Protein 9IFJ (pdb70)

Radius of gyration: 54.75 Å; Cα contacts (8 Å, |Δi|>4): 4840; chains: 4; bounding box: 85×101×177 Å

Foldseek 3Di:
DDFAEWAEEEEAQELQRVLLLVCLCPVQNTFYEYEWAALAAAPPVGATRHGCCLGQRVQLLVLLLVLLCVLLVVLLVVLVPDDDDPVPDAFDVQVSLVVSRVVSVVVSVVSVVCQVPGPNYHYDHAHWADQELFWIWGFHHLPPPGHTDHIYGYSFYEYEHAWAADQDPAAASVQAAASSCVSPPNAQWLEEEEEAQAQVSQSVLSSSLRNHPPNGAYEYEYQAAWGHPPAAPVQRVLLVVLSVVSGYHYHYNWDFRYWDADPVGWIWTAIPVRDIDTTRHYYYRHDIAADDVSRPCVSYPQDADPSGAGDADQLQATPSGRYGYAACSRVDDHDSVRSSVSSNQNSCVPRVVPHDGDDPAQDWDKRVHVFIKIKTFDHQLVVLQVAQKKFKWKDWAQDPSCVSSVSRSFIWIWMWMARVVVQFTGMIMITGHCNNVLCPVVSVCNVVRHGLVVLQVDDADPPDPSNSSNPTDDGCWMRGNSRTGRDDD/DEEFAEEEEAQELQRVLLQQCLCPVQVTQYEYEWAALFAAPPVGATRHGCCLGLRVQLLVLLLVLLCVLLVVLLVVLVPDDDDPVPDARDVQVSLVVSRVRSRVVSVVSVVVQVPTPNYHYDHAHWADQELFWIWGAHYLPPPGHTDDIYGYLFYEYEHAWAADFDPAAASVQAAASSCVSPPNAQWQEEEEEAQAQVSQSVLSSSLRNHDPPGAYEYEHQADWGHPQAAPVVRVLLQVLSVVSHHHYHYNWDWRYWDADPVGWIWTAIPVRDIDTTRHYYYRHDIAADCDSHPCVSYVQDADPRQAGDADQLQDTPRPNYGYAECSNVDDHDSVRSSVSSNQNSCCPSNDDHDGDDPAQDWDKRVHVFIKIKTFHHQLVVLQVAQKKFKWKDWAQDPSCVSSVSRSFIKIWMWMARVVVQFTGMIMITGPCNNVLCPVVSVCNVVRHGLQNLLVDDADPPDPSNVSNPTDDTQWMRGNSRTGRDDD/DEWAEEEEFQELQRVLLQVCCCPVPVTQYEYEWAALFAAPPVGATRHGCCLGQRVQLLVLLLVLLCVLLVVLLVVLVPDDDDPVPDARDVQVSLVVSRVVSRVVSVVVVVVQVVGPSYHYDHAHWADQEQFWIWGFHHLPPPGHTDDIYGYLFYEYEHAWAADFDPAAPSVLAAASSCVSPDNAQWQEEEEEAQAQVSQSVLSSSLRNHDPPGAYEYEYQADWGHPQAAPVVRVLLVVLSVVSGHHYHYNWDFRYWDADPVQWIWTAIPVRDIDITNHYYYHHDIAADCPSHPCVSYVQDADPSGAGDADQLQQTPRPSYGYAENSRVDDRDSVRSSVSSNQNSCQPSHDDHDGDDPAQDWDKRVHVFIKIKTFHHQLVVLQVAQKKFKWKDWAQDPSCVSSVSRSFIWIWMWMARVVVQFTGMIMITGPCNNVLCVCVSVCNVVRDGLQNLLVDDADPPDPSNVSNPTDDTCWMRGNSRTGRDDD/DDDDAAEWQEEEEAQELQRVLLLVCCCPVQPTQYEYEWAALAAAPPVGATRHGCCLGQRVQLLVLLLVLLCVLLVVLLVVLVPDDDDPVPDAADVQVSLVVSRVRSRVVSVVVVVVQVPGPSYHYDHAHWADLELQWIWGFHYLPPPGDTPGIYGYSFYEYEHAWAADQDPAAASVLAAASSCVSPPNAQWQEEEEEAQALVSQSVLSSSLRNHPPNGAYEYEHQADWGHPPAAPVVRVLLVLLSVVSGHHYHYNWAWRYWDADPVRWIWTAIPVRDIDTTRHYYYRHDIAADCPSRPCVSYDQDADPRQAGDADQLQDTPRPSYGYAECSRVDDHDSVRSSVSSNQNSCCPSNPDHDGDDPAQDWDKRVHVFIKIKTFHHQLVVLQVAQKKFKWKDKAQDPSCVSSVSRSQIWIWMWMARVVVQFTGMIIITGHCNNVLCPVVSVCNVVRHGLCNLLVDQADPPDPSNVSNPTDDTCWMRGNNDIGRD

Structure (mmCIF, N/CA/C/O backbone):
data_9IFJ
#
_entry.id   9IFJ
#
_cell.length_a   102.234
_cell.length_b   63.906
_cell.length_c   170.532
_cell.angle_alpha   90.000
_cell.angle_beta   97.670
_cell.angle_gamma   90.000
#
_symmetry.space_group_name_H-M   'P 1 21 1'
#
loop_
_entity.id
_entity.type
_entity.pdbx_description
1 polymer 'Trypanothione reductase'
2 non-polymer 'FLAVIN-ADENINE DINUCLEOTIDE'
3 non-polymer IMIDAZOLE
4 non-polymer DI(HYDROXYETHYL)ETHER
5 non-polymer 1-[(1S,4S)-1,2,3,4-tetrahydro-1,4-(epiminomethano)naphthalen-10-yl]ethan-1-one
6 non-polymer 'BROMIDE ION'
7 water water
#
loop_
_atom_site.group_PDB
_atom_site.id
_atom_site.type_symbol
_atom_site.label_atom_id
_atom_site.label_alt_id
_atom_site.label_comp_id
_atom_site.label_asym_id
_atom_site.label_entity_id
_atom_site.label_seq_id
_atom_site.pdbx_PDB_ins_code
_atom_site.Cartn_x
_atom_site.Cartn_y
_atom_site.Cartn_z
_atom_site.occupancy
_atom_site.B_iso_or_equiv
_atom_site.auth_seq_id
_atom_site.auth_comp_id
_atom_site.auth_asym_id
_atom_site.auth_atom_id
_atom_site.pdbx_PDB_model_num
ATOM 1 N N . HIS A 1 3 ? -5.09489 -40.86882 37.18704 1.000 43.51631 0 HIS A N 1
ATOM 2 C CA . HIS A 1 3 ? -5.97530 -40.50504 38.30588 1.000 34.20193 0 HIS A CA 1
ATOM 3 C C . HIS A 1 3 ? -7.42921 -40.83238 37.97616 1.000 33.93849 0 HIS A C 1
ATOM 4 O O . HIS A 1 3 ? -7.91550 -40.48487 36.89713 1.000 34.62430 0 HIS A O 1
ATOM 11 N N . MET A 1 4 ? -8.12920 -41.49930 38.89553 1.000 32.94534 1 MET A N 1
ATOM 12 C CA . MET A 1 4 ? -9.45940 -42.03047 38.62721 1.000 28.16308 1 MET A CA 1
ATOM 13 C C . MET A 1 4 ? -10.53802 -41.21194 39.33254 1.000 27.63563 1 MET A C 1
ATOM 14 O O . MET A 1 4 ? -10.31830 -40.66079 40.41966 1.000 29.84604 1 MET A O 1
ATOM 19 N N . SER A 1 5 ? -11.71776 -41.14798 38.71266 1.000 25.42248 2 SER A N 1
ATOM 20 C CA . SER A 1 5 ? -1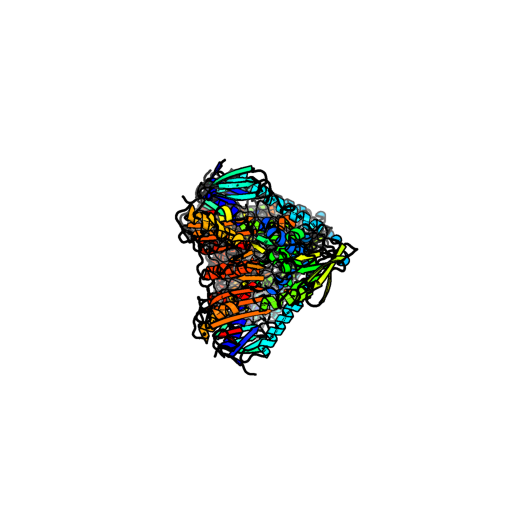2.85231 -40.54698 39.39018 1.000 24.96600 2 SER A CA 1
ATOM 21 C C . SER A 1 5 ? -13.21520 -41.37053 40.62735 1.000 26.62514 2 SER A C 1
ATOM 22 O O . SER A 1 5 ? -12.82275 -42.53054 40.78199 1.000 29.17411 2 SER A O 1
ATOM 25 N N . LYS A 1 6 ? -13.95759 -40.74140 41.52636 1.000 26.11841 3 LYS A N 1
ATOM 26 C CA . LYS A 1 6 ? -14.43675 -41.35602 42.75317 1.000 25.07252 3 LYS A CA 1
ATOM 27 C C . LYS A 1 6 ? -15.95499 -41.45162 42.68437 1.000 25.28142 3 LYS A C 1
ATOM 28 O O . LYS A 1 6 ? -16.59902 -40.60015 42.06890 1.000 25.63285 3 LYS A O 1
ATOM 34 N N . ALA A 1 7 ? -16.53762 -42.48068 43.31382 1.000 23.14761 4 ALA A N 1
ATOM 35 C CA . ALA A 1 7 ? -17.97658 -42.71801 43.20252 1.000 20.61594 4 ALA A CA 1
ATOM 36 C C . ALA A 1 7 ? -18.65488 -42.67042 44.56475 1.000 24.31908 4 ALA A C 1
ATOM 37 O O . ALA A 1 7 ? -18.10161 -43.15531 45.56178 1.000 24.76560 4 ALA A O 1
ATOM 39 N N . PHE A 1 8 ? -19.88402 -42.14388 44.58567 1.000 23.34145 5 PHE A N 1
ATOM 40 C CA . PHE A 1 8 ? -20.61745 -41.89808 45.83150 1.000 22.20201 5 PHE A CA 1
ATOM 41 C C . PHE A 1 8 ? -22.10009 -42.19977 45.64792 1.000 21.04154 5 PHE A C 1
ATOM 42 O O . PHE A 1 8 ? -22.63170 -42.17691 44.53467 1.000 24.91059 5 PHE A O 1
ATOM 50 N N . ASP A 1 9 ? -22.77405 -42.47010 46.77528 1.000 21.83954 6 ASP A N 1
ATOM 51 C CA . ASP A 1 9 ? -24.23025 -42.52185 46.76938 1.000 23.18725 6 ASP A CA 1
ATOM 52 C C . ASP A 1 9 ? -24.82134 -41.13261 46.57266 1.000 23.40610 6 ASP A C 1
ATOM 53 O O . ASP A 1 9 ? -25.79302 -40.95673 45.82493 1.000 21.85570 6 ASP A O 1
ATOM 58 N N . LEU A 1 10 ? -24.22367 -40.13016 47.20898 1.000 22.18173 7 LEU A N 1
ATOM 59 C CA . LEU A 1 10 ? -24.74316 -38.76707 47.20682 1.000 20.14441 7 LEU A CA 1
ATOM 60 C C . LEU A 1 10 ? -23.59210 -37.78621 47.04503 1.000 20.12414 7 LEU A C 1
ATOM 61 O O . LEU A 1 10 ? -22.59322 -37.88127 47.75936 1.000 23.92366 7 LEU A O 1
ATOM 66 N N . VAL A 1 11 ? -23.72726 -36.84262 46.12116 1.000 19.35212 8 VAL A N 1
ATOM 67 C CA . VAL A 1 11 ? -22.79322 -35.72572 46.00104 1.000 21.41785 8 VAL A CA 1
ATOM 68 C C . VAL A 1 11 ? -23.55837 -34.44917 46.31662 1.000 19.71692 8 VAL A C 1
ATOM 69 O O . VAL A 1 11 ? -24.60596 -34.18691 45.71557 1.000 21.38213 8 VAL A O 1
ATOM 73 N N . VAL A 1 12 ? -23.02967 -33.65746 47.24682 1.000 20.93878 9 VAL A N 1
ATOM 74 C CA . VAL A 1 12 ? -23.64691 -32.40007 47.68344 1.000 18.94938 9 VAL A CA 1
ATOM 75 C C . VAL A 1 12 ? -22.79867 -31.24335 47.15157 1.000 18.29449 9 VAL A C 1
ATOM 76 O O . VAL A 1 12 ? -21.60413 -31.16230 47.45695 1.000 22.82026 9 VAL A O 1
ATOM 80 N N . ILE A 1 13 ? -23.39765 -30.33406 46.38373 1.000 18.63864 10 ILE A N 1
ATOM 81 C CA . ILE A 1 13 ? -22.69550 -29.13573 45.92338 1.000 18.77340 10 ILE A CA 1
ATOM 82 C C . ILE A 1 13 ? -23.08150 -27.98649 46.85920 1.000 18.96106 10 ILE A C 1
ATOM 83 O O . ILE A 1 13 ? -24.21330 -27.49052 46.82963 1.000 20.36012 10 ILE A O 1
ATOM 88 N N . GLY A 1 14 ? -22.13641 -27.57685 47.70599 1.000 19.05016 11 GLY A N 1
ATOM 89 C CA . GLY A 1 14 ? -22.34611 -26.54028 48.71109 1.000 23.29947 11 GLY A CA 1
ATOM 90 C C . GLY A 1 14 ? -22.29260 -27.09607 50.11752 1.000 18.76501 11 GLY A C 1
ATOM 91 O O . GLY A 1 14 ? -23.19085 -27.83897 50.53013 1.000 19.69277 11 GLY A O 1
ATOM 92 N N . ALA A 1 15 ? -21.24294 -26.75948 50.87403 1.000 19.85897 12 ALA A N 1
ATOM 93 C CA . ALA A 1 15 ? -21.05676 -27.30500 52.21499 1.000 21.03532 12 ALA A CA 1
ATOM 94 C C . ALA A 1 15 ? -21.58512 -26.32683 53.26008 1.000 21.37993 12 ALA A C 1
ATOM 95 O O . ALA A 1 15 ? -20.86544 -25.88971 54.16528 1.000 22.47701 12 ALA A O 1
ATOM 97 N N . GLY A 1 16 ? -22.85820 -25.96455 53.09550 1.000 19.55567 13 GLY A N 1
ATOM 98 C CA . GLY A 1 16 ? -23.51042 -24.95781 53.90200 1.000 21.08943 13 GLY A CA 1
ATOM 99 C C . GLY A 1 16 ? -24.52881 -25.54649 54.85732 1.000 18.34236 13 GLY A C 1
ATOM 100 O O . GLY A 1 16 ? -24.49208 -26.72962 55.21005 1.000 20.40495 13 GLY A O 1
ATOM 101 N N . SER A 1 17 ? -25.44504 -24.68946 55.31924 1.000 19.91681 14 SER A N 1
ATOM 102 C CA . SER A 1 17 ? -26.38623 -25.10999 56.35354 1.000 21.05501 14 SER A CA 1
ATOM 103 C C . SER A 1 17 ? -27.14869 -26.37125 55.94519 1.000 22.07050 14 SER A C 1
ATOM 104 O O . SER A 1 17 ? -27.17521 -27.36402 56.68160 1.000 23.48720 14 SER A O 1
ATOM 107 N N . GLY A 1 18 ? -27.78367 -26.34128 54.77654 1.000 19.63763 15 GLY A N 1
ATOM 108 C CA . GLY A 1 18 ? -28.53076 -27.50805 54.32875 1.000 21.92784 15 GLY A CA 1
ATOM 109 C C . GLY A 1 18 ? -27.64768 -28.65542 53.87285 1.000 18.84424 15 GLY A C 1
ATOM 110 O O . GLY A 1 18 ? -27.92135 -29.82319 54.18276 1.000 21.04036 15 GLY A O 1
ATOM 111 N N . GLY A 1 19 ? -26.60696 -28.34592 53.09555 1.000 17.87037 16 GLY A N 1
ATOM 112 C CA . GLY A 1 19 ? -25.77688 -29.39842 52.51897 1.000 20.87237 16 GLY A CA 1
ATOM 113 C C . GLY A 1 19 ? -25.03702 -30.22666 53.55868 1.000 21.21256 16 GLY A C 1
ATOM 114 O O . GLY A 1 19 ? -24.90237 -31.44527 53.40871 1.000 21.83294 16 GLY A O 1
ATOM 115 N N . LEU A 1 20 ? -24.53890 -29.58000 54.62350 1.000 23.53210 17 LEU A N 1
ATOM 116 C CA . LEU A 1 20 ? -23.85030 -30.33434 55.67015 1.000 22.85622 17 LEU A CA 1
ATOM 117 C C . LEU A 1 20 ? -24.81706 -31.19383 56.47699 1.000 23.23795 17 LEU A C 1
ATOM 118 O O . LEU A 1 20 ? -24.47181 -32.32309 56.85035 1.000 25.64585 17 LEU A O 1
ATOM 123 N N . GLU A 1 21 ? -26.02816 -30.69623 56.76841 1.000 20.18067 18 GLU A N 1
ATOM 124 C CA . GLU A 1 21 ? -26.99754 -31.54957 57.46101 1.000 22.50805 18 GLU A CA 1
ATOM 125 C C . GLU A 1 21 ? -27.29314 -32.79429 56.62895 1.000 25.42992 18 GLU A C 1
ATOM 126 O O . GLU A 1 21 ? -27.20974 -33.92921 57.12320 1.000 23.94884 18 GLU A O 1
ATOM 132 N N . ALA A 1 22 ? -27.60419 -32.60069 55.34303 1.000 24.96464 19 ALA A N 1
ATOM 133 C CA . ALA A 1 22 ? -27.90180 -33.73916 54.47655 1.000 28.00574 19 ALA A CA 1
ATOM 134 C C . ALA A 1 22 ? -26.72662 -34.71186 54.40877 1.000 25.87203 19 ALA A C 1
ATOM 135 O O . ALA A 1 22 ? -26.90671 -35.92976 54.56989 1.000 25.01887 19 ALA A O 1
ATOM 137 N N . GLY A 1 23 ? -25.50871 -34.19233 54.20208 1.000 23.88506 20 GLY A N 1
ATOM 138 C CA . GLY A 1 23 ? -24.36035 -35.07448 54.04443 1.000 26.10628 20 GLY A CA 1
ATOM 139 C C . GLY A 1 23 ? -24.00812 -35.81942 55.32207 1.000 28.21141 20 GLY A C 1
ATOM 140 O O . GLY A 1 23 ? -23.75233 -37.03168 55.30514 1.000 25.10443 20 GLY A O 1
ATOM 141 N N . TRP A 1 24 ? -23.98351 -35.11006 56.45121 1.000 22.76475 21 TRP A N 1
ATOM 142 C CA . TRP A 1 24 ? -23.69683 -35.78260 57.71344 1.000 25.73380 21 TRP A CA 1
ATOM 143 C C . TRP A 1 24 ? -24.74206 -36.85165 58.02105 1.000 27.77240 21 TRP A C 1
ATOM 144 O O . TRP A 1 24 ? -24.39673 -37.96568 58.44138 1.000 28.13985 21 TRP A O 1
ATOM 155 N N . ASN A 1 25 ? -26.02546 -36.54183 57.81147 1.000 25.83457 22 ASN A N 1
ATOM 156 C CA . ASN A 1 25 ? -27.05386 -37.51249 58.16162 1.000 27.71681 22 ASN A CA 1
ATOM 157 C C . ASN A 1 25 ? -26.97891 -38.72938 57.24324 1.000 27.15615 22 ASN A C 1
ATOM 158 O O . ASN A 1 25 ? -27.09372 -39.87265 57.70789 1.000 25.44842 22 ASN A O 1
ATOM 163 N N . ALA A 1 26 ? -26.76215 -38.51024 55.93980 1.000 24.92947 23 ALA A N 1
ATOM 164 C CA . ALA A 1 26 ? -26.67753 -39.64954 55.01884 1.000 25.48663 23 ALA A CA 1
ATOM 165 C C . ALA A 1 26 ? -25.53732 -40.59088 55.39997 1.000 23.82711 23 ALA A C 1
ATOM 166 O O . ALA A 1 26 ? -25.69721 -41.81982 55.34760 1.000 28.12257 23 ALA A O 1
ATOM 168 N N . ALA A 1 27 ? -24.38100 -40.04467 55.79630 1.000 25.99968 24 ALA A N 1
ATOM 169 C CA . ALA A 1 27 ? -23.22124 -40.88609 56.09564 1.000 27.63472 24 ALA A CA 1
ATOM 170 C C . ALA A 1 27 ? -23.33191 -41.54817 57.46511 1.000 29.72729 24 ALA A C 1
ATOM 171 O O . ALA A 1 27 ? -23.03413 -42.74109 57.60661 1.000 30.65544 24 ALA A O 1
ATOM 173 N N . THR A 1 28 ? -23.73612 -40.79450 58.48829 1.000 27.44733 25 THR A N 1
ATOM 174 C CA . THR A 1 28 ? -23.69495 -41.31771 59.85214 1.000 29.78044 25 THR A CA 1
ATOM 175 C C . THR A 1 28 ? -24.97575 -42.04575 60.25878 1.000 27.98417 25 THR A C 1
ATOM 176 O O . THR A 1 28 ? -24.91038 -43.00238 61.04156 1.000 33.79943 25 THR A O 1
ATOM 180 N N . LEU A 1 29 ? -26.13658 -41.64863 59.74587 1.000 28.50730 26 LEU A N 1
ATOM 181 C CA . LEU A 1 29 ? -27.37186 -42.34991 60.08237 1.000 28.69886 26 LEU A CA 1
ATOM 182 C C . LEU A 1 29 ? -27.65055 -43.54560 59.17145 1.000 34.23738 26 LEU A C 1
ATOM 183 O O . LEU A 1 29 ? -28.20981 -44.54651 59.63482 1.000 31.75585 26 LEU A O 1
ATOM 188 N N . TYR A 1 30 ? -27.31116 -43.46908 57.87859 1.000 28.81532 27 TYR A N 1
ATOM 189 C CA . TYR A 1 30 ? -27.74935 -44.48845 56.92324 1.000 26.55563 27 TYR A CA 1
ATOM 190 C C . TYR A 1 30 ? -26.60007 -45.18065 56.19915 1.000 32.12153 27 TYR A C 1
ATOM 191 O O . TYR A 1 30 ? -26.85306 -45.98633 55.29112 1.000 31.45270 27 TYR A O 1
ATOM 200 N N . GLY A 1 31 ? -25.35659 -44.92929 56.60254 1.000 26.26091 28 GLY A N 1
ATOM 201 C CA . GLY A 1 31 ? -24.21796 -45.63643 56.04728 1.000 29.87625 28 GLY A CA 1
ATOM 202 C C . GLY A 1 31 ? -23.93225 -45.37088 54.58251 1.000 32.60391 28 GLY A C 1
ATOM 203 O O . GLY A 1 31 ? -23.34508 -46.22431 53.91395 1.000 33.73002 28 GLY A O 1
ATOM 204 N N . LYS A 1 32 ? -24.33540 -44.21986 54.04921 1.000 30.49880 29 LYS A N 1
ATOM 205 C CA . LYS A 1 32 ? -24.07190 -43.95453 52.63752 1.000 27.75301 29 LYS A CA 1
ATOM 206 C C . LYS A 1 32 ? -22.71492 -43.28709 52.44904 1.000 30.08807 29 LYS A C 1
ATOM 207 O O . LYS A 1 32 ? -22.12592 -42.72157 53.37810 1.000 27.22222 29 LYS A O 1
ATOM 213 N N . ARG A 1 33 ? -22.20774 -43.38365 51.22090 1.000 25.88864 30 ARG A N 1
ATOM 214 C CA . ARG A 1 33 ? -20.95612 -42.74368 50.84280 1.000 25.16447 30 ARG A CA 1
ATOM 215 C C . ARG A 1 33 ? -21.28771 -41.37915 50.25848 1.000 23.48574 30 ARG A C 1
ATOM 216 O O . ARG A 1 33 ? -22.05576 -41.29036 49.29318 1.000 22.78585 30 ARG A O 1
ATOM 224 N N . VAL A 1 34 ? -20.69669 -40.32612 50.83078 1.000 22.52898 31 VAL A N 1
ATOM 225 C CA . VAL A 1 34 ? -21.08068 -38.94808 50.53930 1.000 21.70509 31 VAL A CA 1
ATOM 226 C C . VAL A 1 34 ? -19.83979 -38.13163 50.20157 1.000 22.24247 31 VAL A C 1
ATOM 227 O O . VAL A 1 34 ? -18.79782 -38.25212 50.86531 1.000 23.12259 31 VAL A O 1
ATOM 231 N N . ALA A 1 35 ? -19.96699 -37.26256 49.19953 1.000 21.43856 32 ALA A N 1
ATOM 232 C CA . ALA A 1 35 ? -18.97633 -36.22293 48.92715 1.000 19.25949 32 ALA A CA 1
ATOM 233 C C . ALA A 1 35 ? -19.66037 -34.86346 49.03638 1.000 20.98483 32 ALA A C 1
ATOM 234 O O .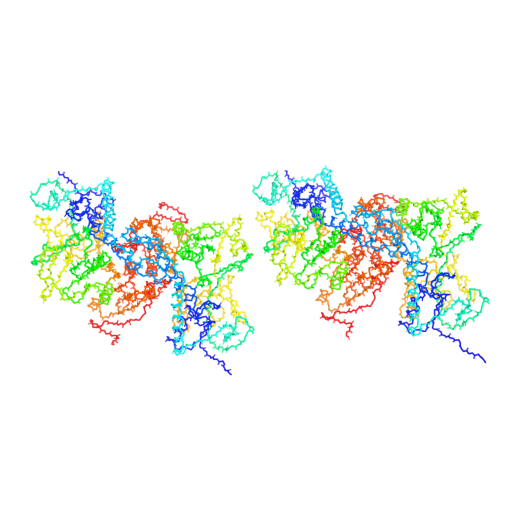 ALA A 1 35 ? -20.80796 -34.70732 48.61059 1.000 23.68119 32 ALA A O 1
ATOM 236 N N . VAL A 1 36 ? -18.94776 -33.87553 49.58304 1.000 21.49131 33 VAL A N 1
ATOM 237 C CA . VAL A 1 36 ? -19.44737 -32.50637 49.66528 1.000 19.85722 33 VAL A CA 1
ATOM 238 C C . VAL A 1 36 ? -18.38828 -31.58801 49.06534 1.000 20.70107 33 VAL A C 1
ATOM 239 O O . VAL A 1 36 ? -17.19590 -31.75207 49.34860 1.000 23.69621 33 VAL A O 1
ATOM 243 N N . VAL A 1 37 ? -18.83194 -30.62409 48.24788 1.000 19.89638 34 VAL A N 1
ATOM 244 C CA . VAL A 1 37 ? -17.97805 -29.69908 47.49823 1.000 21.37449 34 VAL A CA 1
ATOM 245 C C . VAL A 1 37 ? -18.20244 -28.28100 48.02540 1.000 21.31691 34 VAL A C 1
ATOM 246 O O . VAL A 1 37 ? -19.35121 -27.84584 48.16759 1.000 21.19564 34 VAL A O 1
ATOM 250 N N . ASP A 1 38 ? -17.11698 -27.54766 48.31040 1.000 21.87583 35 ASP A N 1
ATOM 251 C CA . ASP A 1 38 ? -17.22657 -26.09912 48.52760 1.000 20.93186 35 ASP A CA 1
ATOM 252 C C . ASP A 1 38 ? -15.95989 -25.42928 48.00350 1.000 20.75496 35 ASP A C 1
ATOM 253 O O . ASP A 1 38 ? -14.95624 -26.09013 47.73009 1.000 21.40407 35 ASP A O 1
ATOM 258 N N . VAL A 1 39 ? -16.01786 -24.09786 47.85262 1.000 21.68421 36 VAL A N 1
ATOM 259 C CA . VAL A 1 39 ? -15.00847 -23.36145 47.09559 1.000 19.64061 36 VAL A CA 1
ATOM 260 C C . VAL A 1 39 ? -13.85595 -22.85558 47.95353 1.000 21.74816 36 VAL A C 1
ATOM 261 O O . VAL A 1 39 ? -12.83599 -22.40732 47.40727 1.000 24.09561 36 VAL A O 1
ATOM 265 N N . GLN A 1 40 ? -13.97549 -22.91902 49.27715 1.000 22.09510 37 GLN A N 1
ATOM 266 C CA . GLN A 1 40 ? -13.00142 -22.30104 50.16645 1.000 25.00509 37 GLN A CA 1
ATOM 267 C C . GLN A 1 40 ? -13.10036 -23.01856 51.50348 1.000 22.00658 37 GLN A C 1
ATOM 268 O O . GLN A 1 40 ? -14.18061 -23.47523 51.88104 1.000 23.21160 37 GLN A O 1
ATOM 274 N N . THR A 1 41 ? -11.95981 -23.17316 52.18815 1.000 23.91838 38 THR A N 1
ATOM 275 C CA . THR A 1 41 ? -11.96943 -23.93002 53.43828 1.000 22.67486 38 THR A CA 1
ATOM 276 C C . THR A 1 41 ? -12.16464 -23.06834 54.68738 1.000 27.89859 38 THR A C 1
ATOM 277 O O . THR A 1 41 ? -12.49351 -23.62523 55.74493 1.000 25.86316 38 THR A O 1
ATOM 281 N N . SER A 1 42 ? -11.96535 -21.74496 54.60682 1.000 23.97647 39 SER A N 1
ATOM 282 C CA . SER A 1 42 ? -12.27741 -20.85635 55.72571 1.000 22.60501 39 SER A CA 1
ATOM 283 C C . SER A 1 42 ? -12.83355 -19.52339 55.20591 1.000 21.01065 39 SER A C 1
ATOM 284 O O . SER A 1 42 ? -12.78107 -19.21790 54.00578 1.000 21.31903 39 SER A O 1
ATOM 287 N N . HIS A 1 43 ? -13.33708 -18.71012 56.14016 1.000 21.60197 40 HIS A N 1
ATOM 288 C CA . HIS A 1 43 ? -14.14398 -17.53073 55.81560 1.000 19.50979 40 HIS A CA 1
ATOM 289 C C . HIS A 1 43 ? -13.34167 -16.45057 55.09141 1.000 24.32631 40 HIS A C 1
ATOM 290 O O . HIS A 1 43 ? -12.12620 -16.31439 55.25783 1.000 24.28740 40 HIS A O 1
ATOM 297 N N . GLY A 1 44 ? -14.05914 -15.63397 54.31952 1.000 22.65571 41 GLY A N 1
ATOM 298 C CA . GLY A 1 44 ? -13.57152 -14.32662 53.92805 1.000 23.91200 41 GLY A CA 1
ATOM 299 C C . GLY A 1 44 ? -13.18332 -14.21450 52.46782 1.000 23.04113 41 GLY A C 1
ATOM 300 O O . GLY A 1 44 ? -13.44216 -15.10471 51.64916 1.000 23.76486 41 GLY A O 1
ATOM 301 N N . PRO A 1 45 ? -12.56285 -13.09679 52.10503 1.000 25.32478 42 PRO A N 1
ATOM 302 C CA . PRO A 1 45 ? -12.15795 -12.91837 50.71880 1.000 23.40065 42 PRO A CA 1
ATOM 303 C C . PRO A 1 45 ? -11.22936 -14.03791 50.28962 1.000 22.42347 42 PRO A C 1
ATOM 304 O O . PRO A 1 45 ? -10.41562 -14.53593 51.09004 1.000 24.71802 42 PRO A O 1
ATOM 308 N N . PRO A 1 46 ? -11.29470 -14.44591 49.01578 1.000 26.38026 43 PRO A N 1
ATOM 309 C CA . PRO A 1 46 ? -12.07110 -13.83084 47.92806 1.000 23.92684 43 PRO A CA 1
ATOM 310 C C . PRO A 1 46 ? -13.52192 -14.26042 47.78380 1.000 23.80426 43 PRO A C 1
ATOM 311 O O . PRO A 1 46 ? -14.30165 -13.53033 47.17345 1.000 23.81123 43 PRO A O 1
ATOM 315 N N . PHE A 1 47 ? -13.94240 -15.40738 48.31661 1.000 22.41429 44 PHE A N 1
ATOM 316 C CA . PHE A 1 47 ? -15.25768 -15.93575 47.99222 1.000 21.16215 44 PHE A CA 1
ATOM 317 C C . PHE A 1 47 ? -16.26508 -15.78855 49.13093 1.000 23.39746 44 PHE A C 1
ATOM 318 O O . PHE A 1 47 ? -17.43885 -16.11691 48.92092 1.000 23.19327 44 PHE A O 1
ATOM 326 N N . TYR A 1 48 ? -15.82011 -15.35064 50.32316 1.000 21.75294 45 TYR A N 1
ATOM 327 C CA . TYR A 1 48 ? -16.61825 -14.93944 51.49077 1.000 18.05935 45 TYR A CA 1
ATOM 328 C C . TYR A 1 48 ? -17.26919 -16.13427 52.18313 1.000 20.97635 45 TYR A C 1
ATOM 329 O O . TYR A 1 48 ? -16.89083 -16.49711 53.30933 1.000 20.50790 45 TYR A O 1
ATOM 338 N N . ALA A 1 49 ? -18.23683 -16.76779 51.52901 1.000 19.24365 46 ALA A N 1
ATOM 339 C CA . ALA A 1 49 ? -18.75436 -18.02129 52.05835 1.000 21.57661 46 ALA A CA 1
ATOM 340 C C . ALA A 1 49 ? -17.73983 -19.12815 51.79403 1.000 21.48392 46 ALA A C 1
ATOM 341 O O . ALA A 1 49 ? -16.84225 -18.98935 50.96050 1.000 24.16874 46 ALA A O 1
ATOM 343 N N . ALA A 1 50 ? -17.88358 -20.23026 52.51714 1.000 20.58054 47 ALA A N 1
ATOM 344 C CA . ALA A 1 50 ? -16.85931 -21.27120 52.54866 1.000 20.23598 47 ALA A CA 1
ATOM 345 C C . ALA A 1 50 ? -17.44189 -22.45955 53.29287 1.000 22.54661 47 ALA A C 1
ATOM 346 O O . ALA A 1 50 ? -18.58934 -22.42565 53.73419 1.000 22.05665 47 ALA A O 1
ATOM 348 N N . LEU A 1 51 ? -16.62885 -23.50463 53.45485 1.000 22.46473 48 LEU A N 1
ATOM 349 C CA . LEU A 1 51 ? -16.96668 -24.61681 54.33734 1.000 22.73060 48 LEU A CA 1
ATOM 350 C C . LEU A 1 51 ? -17.74057 -24.13662 55.56487 1.000 23.10502 48 LEU A C 1
ATOM 351 O O . LEU A 1 51 ? -17.26921 -23.27738 56.31970 1.000 23.25662 48 LEU A O 1
ATOM 356 N N . GLY A 1 52 ? -18.96233 -24.65581 55.75148 1.000 22.33365 49 GLY A N 1
ATOM 357 C CA . GLY A 1 52 ? -19.85096 -24.20258 56.80049 1.000 20.27973 49 GLY A CA 1
ATOM 358 C C . GLY A 1 52 ? -21.03295 -23.39071 56.29900 1.000 21.33381 49 GLY A C 1
ATOM 359 O O . GLY A 1 52 ? -22.11092 -23.42768 56.92040 1.000 24.35147 49 GLY A O 1
ATOM 360 N N . GLY A 1 53 ? -20.85898 -22.67384 55.19886 1.000 22.11592 50 GLY A N 1
ATOM 361 C CA . GLY A 1 53 ? -21.96421 -21.98741 54.52655 1.000 19.02912 50 GLY A CA 1
ATOM 362 C C . GLY A 1 53 ? -22.01868 -20.50036 54.82371 1.000 22.17867 50 GLY A C 1
ATOM 363 O O . GLY A 1 53 ? -21.15488 -19.91826 55.48019 1.000 19.90372 50 GLY A O 1
ATOM 364 N N . THR A 1 54 ? -23.07491 -19.86649 54.32438 1.000 20.03522 51 THR A N 1
ATOM 365 C CA . THR A 1 54 ? -23.19095 -18.41190 54.46513 1.000 20.56930 51 THR A CA 1
ATOM 366 C C . THR A 1 54 ? -23.45692 -18.00405 55.91786 1.000 18.52958 51 THR A C 1
ATOM 367 O O . THR A 1 54 ? -22.90041 -17.00891 56.40901 1.000 20.66988 51 THR A O 1
ATOM 371 N N . CYS A 1 55 ? -24.23968 -18.79278 56.64609 1.000 21.12689 52 CYS A N 1
ATOM 372 C CA . CYS A 1 55 ? -24.58235 -18.42972 58.01779 1.000 21.30063 52 CYS A CA 1
ATOM 373 C C . CYS A 1 55 ? -23.33777 -18.40395 58.89886 1.000 20.90249 52 CYS A C 1
ATOM 374 O O . CYS A 1 55 ? -23.10893 -17.44665 59.64442 1.000 22.34788 52 CYS A O 1
ATOM 377 N N . VAL A 1 56 ? -22.51325 -19.44646 58.79424 1.000 20.99139 53 VAL A N 1
ATOM 378 C CA . VAL A 1 56 ? -21.30361 -19.54650 59.60399 1.000 21.01616 53 VAL A CA 1
ATOM 379 C C . VAL A 1 56 ? -20.30732 -18.45041 59.24389 1.000 20.88745 53 VAL A C 1
ATOM 380 O O . VAL A 1 56 ? -19.69500 -17.82758 60.12751 1.000 20.80670 53 VAL A O 1
ATOM 384 N N . ASN A 1 57 ? -20.10344 -18.20897 57.94818 1.000 18.48120 54 ASN A N 1
ATOM 385 C CA . ASN A 1 57 ? -18.95848 -17.40620 57.52270 1.000 18.01036 54 ASN A CA 1
ATOM 386 C C . ASN A 1 57 ? -19.27102 -15.92593 57.38169 1.000 21.03748 54 ASN A C 1
ATOM 387 O O . ASN A 1 57 ? -18.48763 -15.08495 57.84010 1.000 20.85201 54 ASN A O 1
ATOM 392 N N . VAL A 1 58 ? -20.40073 -15.57017 56.77520 1.000 18.37915 55 VAL A N 1
ATOM 393 C CA . VAL A 1 58 ? -20.70464 -14.16465 56.51023 1.000 19.42566 55 VAL A CA 1
ATOM 394 C C . VAL A 1 58 ? -22.20749 -13.96082 56.67881 1.000 19.94591 55 VAL A C 1
ATOM 395 O O . VAL A 1 58 ? -22.86651 -13.36015 55.81673 1.000 23.17760 55 VAL A O 1
ATOM 399 N N . GLY A 1 59 ? -22.75836 -14.47632 57.78269 1.000 20.91351 56 GLY A N 1
ATOM 400 C CA . GLY A 1 59 ? -24.19892 -14.48419 57.99489 1.000 19.36286 56 GLY A CA 1
ATOM 401 C C . GLY A 1 59 ? -24.59999 -14.48485 59.46083 1.000 21.70349 56 GLY A C 1
ATOM 402 O O . GLY A 1 59 ? -24.04747 -13.70710 60.24895 1.000 21.22796 56 GLY A O 1
ATOM 403 N N . CYS A 1 60 ? -25.53130 -15.37483 59.84303 1.000 21.41349 57 CYS A N 1
ATOM 404 C CA . CYS A 1 60 ? -26.12091 -15.32738 61.18204 1.000 21.14133 57 CYS A CA 1
ATOM 405 C C . CYS A 1 60 ? -25.07308 -15.29557 62.28339 1.000 18.68167 57 CYS A C 1
ATOM 406 O O . CYS A 1 60 ? -25.22924 -14.55617 63.25950 1.000 19.97226 57 CYS A O 1
ATOM 409 N N . VAL A 1 61 ? -24.04201 -16.13197 62.18454 1.000 20.26647 58 VAL A N 1
ATOM 410 C CA . VAL A 1 61 ? -23.14235 -16.31464 63.32345 1.000 20.76429 58 VAL A CA 1
ATOM 411 C C . VAL A 1 61 ? -22.32587 -15.04779 63.56412 1.000 21.51118 58 VAL A C 1
ATOM 412 O O . VAL A 1 61 ? -22.34275 -14.50611 64.68750 1.000 21.86030 58 VAL A O 1
ATOM 416 N N . PRO A 1 62 ? -21.58078 -14.54445 62.58335 1.000 22.03355 59 PRO A N 1
ATOM 417 C CA . PRO A 1 62 ? -20.83032 -13.30714 62.84817 1.000 20.15927 59 PRO A CA 1
ATOM 418 C C . PRO A 1 62 ? -21.71464 -12.08956 63.06159 1.000 21.66718 59 PRO A C 1
ATOM 419 O O . PRO A 1 62 ? -21.37118 -11.22328 63.87655 1.000 21.59523 59 PRO A O 1
ATOM 423 N N . LYS A 1 63 ? -22.82948 -11.96116 62.34080 1.000 21.28490 60 LYS A N 1
ATOM 424 C CA . LYS A 1 63 ? -23.64257 -10.76647 62.54235 1.000 20.36549 60 LYS A CA 1
ATOM 425 C C . LYS A 1 63 ? -24.24654 -10.73673 63.94359 1.000 18.82906 60 LYS A C 1
ATOM 426 O O . LYS A 1 63 ? -24.36145 -9.66085 64.53826 1.000 20.17146 60 LYS A O 1
ATOM 432 N N . LYS A 1 64 ? -24.57734 -11.89626 64.52399 1.000 18.82691 61 LYS A N 1
ATOM 433 C CA . LYS A 1 64 ? -25.12494 -11.87956 65.87684 1.000 18.24160 61 LYS A CA 1
ATOM 434 C C . LYS A 1 64 ? -24.05561 -11.44062 66.88046 1.000 18.64024 61 LYS A C 1
ATOM 435 O O . LYS A 1 64 ? -24.35235 -10.70308 67.82864 1.000 21.50451 61 LYS A O 1
ATOM 441 N N . LEU A 1 65 ? -22.80648 -11.87560 66.67931 1.000 21.23246 62 LEU A N 1
ATOM 442 C CA . LEU A 1 65 ? -21.72777 -11.41804 67.55552 1.000 20.94405 62 LEU A CA 1
ATOM 443 C C . LEU A 1 65 ? -21.54700 -9.91006 67.45082 1.000 21.01152 62 LEU A C 1
ATOM 444 O O . LEU A 1 65 ? -21.30116 -9.22792 68.45909 1.000 21.29646 62 LEU A O 1
ATOM 449 N N . MET A 1 66 ? -21.69507 -9.37300 66.24145 1.000 18.78211 63 MET A N 1
ATOM 450 C CA . MET A 1 66 ? -21.51655 -7.94285 66.00919 1.000 17.88060 63 MET A CA 1
ATOM 451 C C . MET A 1 66 ? -22.71120 -7.13922 66.53886 1.000 22.81759 63 MET A C 1
ATOM 452 O O . MET A 1 66 ? -22.53185 -6.04589 67.08315 1.000 20.35243 63 MET A O 1
ATOM 457 N N . VAL A 1 67 ? -23.93214 -7.68025 66.44727 1.000 21.02166 64 VAL A N 1
ATOM 458 C CA . VAL A 1 67 ? -25.06999 -7.00580 67.08908 1.000 24.10831 64 VAL A CA 1
ATOM 459 C C . VAL A 1 67 ? -24.92115 -7.03066 68.61066 1.000 22.49829 64 VAL A C 1
ATOM 460 O O . VAL A 1 67 ? -25.22764 -6.04161 69.30357 1.000 20.66201 64 VAL A O 1
ATOM 464 N N . THR A 1 68 ? -24.43455 -8.14757 69.15964 1.000 18.99604 65 THR A N 1
ATOM 465 C CA . THR A 1 68 ? -24.17666 -8.19654 70.59910 1.000 24.87295 65 THR A CA 1
ATOM 466 C C . THR A 1 68 ? -23.16279 -7.13417 71.00951 1.000 23.20274 65 THR A C 1
ATOM 467 O O . THR A 1 68 ? -23.35484 -6.44274 72.02190 1.000 22.00387 65 THR A O 1
ATOM 471 N N . GLY A 1 69 ? -22.09496 -6.96647 70.21770 1.000 21.73940 66 GLY A N 1
ATOM 472 C CA . GLY A 1 69 ? -21.16281 -5.88079 70.48235 1.000 20.00958 66 GLY A CA 1
ATOM 473 C C . GLY A 1 69 ? -21.82929 -4.52032 70.43993 1.000 20.75055 66 GLY A C 1
ATOM 474 O O . GLY A 1 69 ? -21.60738 -3.67488 71.31212 1.000 21.34677 66 GLY A O 1
ATOM 475 N N . ALA A 1 70 ? -22.69480 -4.30245 69.44870 1.000 20.77654 67 ALA A N 1
ATOM 476 C CA . ALA A 1 70 ? -23.35297 -3.00060 69.32376 1.000 20.83424 67 ALA A CA 1
ATOM 477 C C . ALA A 1 70 ? -24.28634 -2.71949 70.48692 1.000 20.88577 67 ALA A C 1
ATOM 478 O O . ALA A 1 70 ? -24.45929 -1.55263 70.86552 1.000 22.01279 67 ALA A O 1
ATOM 480 N N . GLN A 1 71 ? -24.90243 -3.76316 71.05187 1.000 19.80368 68 GLN A N 1
ATOM 481 C CA . GLN A 1 71 ? -25.79397 -3.56308 72.18815 1.000 20.90806 68 GLN A CA 1
ATOM 482 C C . GLN A 1 71 ? -25.09141 -2.90114 73.37426 1.000 21.69284 68 GLN A C 1
ATOM 483 O O . GLN A 1 71 ? -25.77257 -2.27497 74.19389 1.000 27.15072 68 GLN A O 1
ATOM 489 N N . TYR A 1 72 ? -23.76649 -3.02919 73.50419 1.000 23.82390 69 TYR A N 1
ATOM 490 C CA . TYR A 1 72 ? -23.11331 -2.40616 74.65587 1.000 21.66731 69 TYR A CA 1
ATOM 491 C C . TYR A 1 72 ? -23.18473 -0.88628 74.63392 1.000 24.61353 69 TYR A C 1
ATOM 492 O O . TYR A 1 72 ? -23.08759 -0.26014 75.69769 1.000 23.95382 69 TYR A O 1
ATOM 501 N N . MET A 1 73 ? -23.36799 -0.26222 73.47181 1.000 24.76000 70 MET A N 1
ATOM 502 C CA . MET A 1 73 ? -23.59424 1.17690 73.49692 1.000 25.95032 70 MET A CA 1
ATOM 503 C C . MET A 1 73 ? -24.82701 1.51696 74.32724 1.000 25.55342 70 MET A C 1
ATOM 504 O O . MET A 1 73 ? -24.81066 2.46623 75.11931 1.000 24.77293 70 MET A O 1
ATOM 509 N N . ASP A 1 74 ? -25.90860 0.75022 74.14935 1.000 23.79778 71 ASP A N 1
ATOM 510 C CA . ASP A 1 74 ? -27.10171 0.93981 74.95576 1.000 21.77998 71 ASP A CA 1
ATOM 511 C C . ASP A 1 74 ? -26.86270 0.56633 76.41657 1.000 22.38956 71 ASP A C 1
ATOM 512 O O . ASP A 1 74 ? -27.27233 1.30887 77.31166 1.000 22.61697 71 ASP A O 1
ATOM 517 N N . HIS A 1 75 ? -26.19531 -0.56543 76.68758 1.000 20.82598 72 HIS A N 1
ATOM 518 C CA . HIS A 1 75 ? -25.98052 -0.97835 78.07718 1.000 22.32155 72 HIS A CA 1
ATOM 519 C C . HIS A 1 75 ? -25.18008 0.07047 78.83994 1.000 25.23295 72 HIS A C 1
ATOM 520 O O . HIS A 1 75 ? -25.49903 0.39860 79.99116 1.000 23.19095 72 HIS A O 1
ATOM 527 N N . LEU A 1 76 ? -24.11165 0.58918 78.22514 1.000 25.40219 73 LEU A N 1
ATOM 528 C CA . LEU A 1 76 ? -23.28868 1.58168 78.92317 1.000 25.03305 73 LEU A CA 1
ATOM 529 C C . LEU A 1 76 ? -24.10740 2.80962 79.29417 1.000 26.62252 73 LEU A C 1
ATOM 530 O O . LEU A 1 76 ? -24.00577 3.31811 80.41872 1.000 26.05573 73 LEU A O 1
ATOM 535 N N . ARG A 1 77 ? -24.91960 3.30806 78.36462 1.000 23.03542 74 ARG A N 1
ATOM 536 C CA . ARG A 1 77 ? -25.74505 4.47232 78.66193 1.000 25.08328 74 ARG A CA 1
ATOM 537 C C . ARG A 1 77 ? -26.82318 4.14369 79.69269 1.000 28.08333 74 ARG A C 1
ATOM 538 O O . ARG A 1 77 ? -27.07697 4.93250 80.61255 1.000 26.22438 74 ARG A O 1
ATOM 546 N N . GLU A 1 78 ? -27.48927 2.99674 79.53563 1.000 22.68532 75 GLU A N 1
ATOM 547 C CA . GLU A 1 78 ? -28.63863 2.65532 80.37181 1.000 22.75682 75 GLU A CA 1
ATOM 548 C C . GLU A 1 78 ? -28.23214 2.34107 81.80697 1.000 26.08635 75 GLU A C 1
ATOM 549 O O . GLU A 1 78 ? -29.05746 2.47558 82.72351 1.000 24.69697 75 GLU A O 1
ATOM 555 N N . SER A 1 79 ? -26.96398 1.98561 82.02263 1.000 22.34724 76 SER A N 1
ATOM 556 C CA . SER A 1 79 ? -26.47716 1.62502 83.34555 1.000 24.60091 76 SER A CA 1
ATOM 557 C C . SER A 1 79 ? -26.52773 2.79419 84.33001 1.000 26.83422 76 SER A C 1
ATOM 558 O O . SER A 1 79 ? -26.57450 2.56118 85.54037 1.000 25.27165 76 SER A O 1
ATOM 561 N N . ALA A 1 80 ? -26.54844 4.04018 83.84041 1.000 26.05449 77 ALA A N 1
ATOM 562 C CA . ALA A 1 80 ? -26.52495 5.18835 84.74649 1.000 24.59301 77 ALA A CA 1
ATOM 563 C C . ALA A 1 80 ? -27.82030 5.30488 85.54570 1.000 30.08856 77 ALA A C 1
ATOM 564 O O . ALA A 1 80 ? -27.79654 5.70624 86.71370 1.000 30.60584 77 ALA A O 1
ATOM 566 N N . GLY A 1 81 ? -28.96378 4.98828 84.93539 1.000 26.22642 78 GLY A N 1
ATOM 567 C CA . GLY A 1 81 ? -30.21813 5.03841 85.66618 1.000 28.40537 78 GLY A CA 1
ATOM 568 C C . GLY A 1 81 ? -30.24287 4.13199 86.87914 1.000 29.56383 78 GLY A C 1
ATOM 569 O O . GLY A 1 81 ? -30.95364 4.40572 87.84637 1.000 26.58278 78 GLY A O 1
ATOM 570 N N . PHE A 1 82 ? -29.46671 3.05084 86.85274 1.000 27.05965 79 PHE A N 1
ATOM 571 C CA . PHE A 1 82 ? -29.38524 2.11362 87.96271 1.000 24.72896 79 PHE A CA 1
ATOM 572 C C . PHE A 1 82 ? -28.20026 2.40252 88.87388 1.000 28.49805 79 PHE A C 1
ATOM 573 O O . PHE A 1 82 ? -27.85054 1.56550 89.70857 1.000 25.66591 79 PHE A O 1
ATOM 581 N N . GLY A 1 83 ? -27.56900 3.56180 88.72563 1.000 26.79147 80 GLY A N 1
ATOM 582 C CA . GLY A 1 83 ? -26.55100 3.99325 89.66413 1.000 25.24340 80 GLY A CA 1
ATOM 583 C C . GLY A 1 83 ? -25.12418 3.82822 89.20011 1.000 28.26748 80 GLY A C 1
ATOM 584 O O . GLY A 1 83 ? -24.19953 4.19884 89.93948 1.000 28.61526 80 GLY A O 1
ATOM 585 N N . TRP A 1 84 ? -24.89826 3.27785 88.01355 1.000 27.84020 81 TRP A N 1
ATOM 586 C CA . TRP A 1 84 ? -23.53210 3.05966 87.56823 1.000 26.53765 81 TRP A CA 1
ATOM 587 C C . TRP A 1 84 ? -22.92886 4.38405 87.09755 1.000 28.57364 81 TRP A C 1
ATOM 588 O O . TRP A 1 84 ? -23.54874 5.12641 86.32600 1.000 30.24303 81 TRP A O 1
ATOM 599 N N . GLU A 1 85 ? -21.75692 4.70759 87.63125 1.000 28.11786 82 GLU A N 1
ATOM 600 C CA . GLU A 1 85 ? -21.04374 5.93639 87.31598 1.000 32.82958 82 GLU A CA 1
ATOM 601 C C . GLU A 1 85 ? -19.68624 5.56418 86.73715 1.000 32.32021 82 GLU A C 1
ATOM 602 O O . GLU A 1 85 ? -19.02484 4.65263 87.24003 1.000 32.81702 82 GLU A O 1
ATOM 608 N N . PHE A 1 86 ? -19.27851 6.25400 85.67235 1.000 31.57508 83 PHE A N 1
ATOM 609 C CA . PHE A 1 86 ? -17.93210 6.10680 85.12814 1.000 31.11391 83 PHE A CA 1
ATOM 610 C C . PHE A 1 86 ? -17.67128 7.27108 84.18075 1.000 34.31932 83 PHE A C 1
ATOM 611 O O . PHE A 1 86 ? -18.57035 8.05942 83.87288 1.000 33.52664 83 PHE A O 1
ATOM 619 N N . ASP A 1 87 ? -16.41587 7.37842 83.74190 1.000 29.65293 84 ASP A N 1
ATOM 620 C CA . ASP A 1 87 ? -15.97083 8.48663 82.89866 1.000 35.58955 84 ASP A CA 1
ATOM 621 C C . ASP A 1 87 ? -16.52041 8.35022 81.48237 1.000 32.14611 84 ASP A C 1
ATOM 622 O O . ASP A 1 87 ? -15.88195 7.72743 80.63197 1.000 33.42613 84 ASP A O 1
ATOM 627 N N . GLY A 1 88 ? -17.69779 8.93356 81.21365 1.000 29.49746 85 GLY A N 1
ATOM 628 C CA . GLY A 1 88 ? -18.28749 8.81444 79.88911 1.000 36.29370 85 GLY A CA 1
ATOM 629 C C . GLY A 1 88 ? -17.38656 9.31093 78.77267 1.000 41.18039 85 GLY A C 1
ATOM 630 O O . GLY A 1 88 ? -17.42211 8.78316 77.65416 1.000 33.07283 85 GLY A O 1
ATOM 631 N N . SER A 1 89 ? -16.56708 10.32637 79.05155 1.000 35.45135 86 SER A N 1
ATOM 632 C CA . SER A 1 89 ? -15.70546 10.87899 78.01685 1.000 37.08359 86 SER A CA 1
ATOM 633 C C . SER A 1 89 ? -14.62624 9.89668 77.56968 1.000 35.55772 86 SER A C 1
ATOM 634 O O . SER A 1 89 ? -14.02619 10.09711 76.50804 1.000 37.58268 86 SER A O 1
ATOM 637 N N . SER A 1 90 ? -14.37446 8.83899 78.33882 1.000 34.65614 87 SER A N 1
ATOM 638 C CA . SER A 1 90 ? -13.32750 7.87338 78.02758 1.000 29.31553 87 SER A CA 1
ATOM 639 C C . SER A 1 90 ? -13.81347 6.72711 77.14385 1.000 33.24862 87 SER A C 1
ATOM 640 O O . SER A 1 90 ? -13.00012 5.88561 76.74606 1.000 32.63513 87 SER A O 1
ATOM 643 N N . VAL A 1 91 ? -15.10458 6.68038 76.81372 1.000 31.43209 88 VAL A N 1
ATOM 644 C CA . VAL A 1 91 ? -15.68096 5.50902 76.15275 1.000 30.27547 88 VAL A CA 1
ATOM 645 C C . VAL A 1 91 ? -15.27895 5.50468 74.68312 1.000 30.99212 88 VAL A C 1
ATOM 646 O O . VAL A 1 91 ? -15.45227 6.50446 73.97848 1.000 34.29577 88 VAL A O 1
ATOM 650 N N . LYS A 1 92 ? -14.75571 4.37468 74.20652 1.000 29.68203 89 LYS A N 1
ATOM 651 C CA . LYS A 1 92 ? -14.44922 4.22290 72.78898 1.000 28.82302 89 LYS A CA 1
ATOM 652 C C . LYS A 1 92 ? -14.85754 2.82984 72.32322 1.000 27.58713 89 LYS A C 1
ATOM 653 O O . LYS A 1 92 ? -14.71400 1.85215 73.06144 1.000 28.80249 89 LYS A O 1
ATOM 659 N N . ALA A 1 93 ? -15.37284 2.75099 71.10158 1.000 24.74298 90 ALA A N 1
ATOM 660 C CA . ALA A 1 93 ? -15.76586 1.47877 70.49250 1.000 24.89246 90 ALA A CA 1
ATOM 661 C C . ALA A 1 93 ? -14.69643 1.06369 69.48553 1.000 26.78656 90 ALA A C 1
ATOM 662 O O . ALA A 1 93 ? -14.55370 1.68481 68.42461 1.000 32.39141 90 ALA A O 1
ATOM 664 N N . ASN A 1 94 ? -13.94965 0.01022 69.80731 1.000 22.42423 91 ASN A N 1
ATOM 665 C CA . ASN A 1 94 ? -12.83724 -0.42315 68.96859 1.000 24.31519 91 ASN A CA 1
ATOM 666 C C . ASN A 1 94 ? -13.33101 -1.49086 67.99157 1.000 25.66874 91 ASN A C 1
ATOM 667 O O . ASN A 1 94 ? -13.42257 -2.67250 68.33232 1.000 25.47266 91 ASN A O 1
ATOM 672 N N . TRP A 1 95 ? -13.64466 -1.04447 66.77079 1.000 26.68455 92 TRP A N 1
ATOM 673 C CA . TRP A 1 95 ? -14.13479 -1.91865 65.70207 1.000 23.89542 92 TRP A CA 1
ATOM 674 C C . TRP A 1 95 ? -13.10868 -2.97533 65.29671 1.000 28.71394 92 TRP A C 1
ATOM 675 O O . TRP A 1 95 ? -13.47188 -4.11734 64.98469 1.000 23.31092 92 TRP A O 1
ATOM 686 N N . LYS A 1 96 ? -11.81730 -2.62043 65.27900 1.000 27.84133 93 LYS A N 1
ATOM 687 C CA . LYS A 1 96 ? -10.80511 -3.60156 64.89865 1.000 26.71151 93 LYS A CA 1
ATOM 688 C C . LYS A 1 96 ? -10.78987 -4.79111 65.85518 1.000 25.13553 93 LYS A C 1
ATOM 689 O O . LYS A 1 96 ? -10.61708 -5.94233 65.42285 1.000 26.38400 93 LYS A O 1
ATOM 695 N N . LYS A 1 97 ? -10.97894 -4.54083 67.15510 1.000 23.67418 94 LYS A N 1
ATOM 696 C CA . LYS A 1 97 ? -11.00939 -5.64767 68.11319 1.000 23.90882 94 LYS A CA 1
ATOM 697 C C . LYS A 1 97 ? -12.24963 -6.51475 67.92278 1.000 21.61849 94 LYS A C 1
ATOM 698 O O . LYS A 1 97 ? -12.16903 -7.74426 68.02074 1.000 24.35684 94 LYS A O 1
ATOM 704 N N . LEU A 1 98 ? -13.40645 -5.88873 67.66874 1.000 21.50965 95 LEU A N 1
ATOM 705 C CA . LEU A 1 98 ? -14.60860 -6.65721 67.35823 1.000 18.79744 95 LEU A CA 1
ATOM 706 C C . LEU A 1 98 ? -14.37679 -7.57634 66.16170 1.000 22.93011 95 LEU A C 1
ATOM 707 O O . LEU A 1 98 ? -14.67840 -8.77914 66.21428 1.000 23.02540 95 LEU A O 1
ATOM 712 N N . ILE A 1 99 ? -13.86112 -7.01849 65.06318 1.000 20.76150 96 ILE A N 1
ATOM 713 C CA . ILE A 1 99 ? -13.68273 -7.80147 63.84193 1.000 24.16926 96 ILE A CA 1
ATOM 714 C C . ILE A 1 99 ? -12.68198 -8.92339 64.06839 1.000 23.26752 96 ILE A C 1
ATOM 715 O O . ILE A 1 99 ? -12.87254 -10.04206 63.57833 1.000 23.05286 96 ILE A O 1
ATOM 720 N N . ALA A 1 100 ? -11.60406 -8.65590 64.82012 1.000 23.61857 97 ALA A N 1
ATOM 721 C CA . ALA A 1 100 ? -10.63444 -9.71657 65.09950 1.000 25.99965 97 ALA A CA 1
ATOM 722 C C . ALA A 1 100 ? -11.22370 -10.82652 65.96674 1.000 22.16390 97 ALA A C 1
ATOM 723 O O . ALA A 1 100 ? -10.88249 -12.00554 65.79431 1.000 23.67452 97 ALA A O 1
ATOM 725 N N . ALA A 1 101 ? -12.08596 -10.47566 66.92186 1.000 22.35746 98 ALA A N 1
ATOM 726 C CA . ALA A 1 101 ? -12.68633 -11.49605 67.77029 1.000 20.04067 98 ALA A CA 1
ATOM 727 C C . ALA A 1 101 ? -13.65169 -12.35402 66.96619 1.000 21.36803 98 ALA A C 1
ATOM 728 O O . ALA A 1 101 ? -13.67750 -13.58074 67.11017 1.000 22.85601 98 ALA A O 1
ATOM 730 N N . LYS A 1 102 ? -14.45367 -11.70417 66.11899 1.000 21.28763 99 LYS A N 1
ATOM 731 C CA . LYS A 1 102 ? -15.35819 -12.40467 65.20906 1.000 20.77113 99 LYS A CA 1
ATOM 732 C C . LYS A 1 102 ? -14.58105 -13.32198 64.26913 1.000 21.02279 99 LYS A C 1
ATOM 733 O O . LYS A 1 102 ? -14.97024 -14.47852 64.05416 1.000 20.30832 99 LYS A O 1
ATOM 739 N N . ASN A 1 103 ? -13.47645 -12.82933 63.69788 1.000 21.13548 100 ASN A N 1
ATOM 740 C CA . ASN A 1 103 ? -12.70699 -13.66239 62.77192 1.000 27.90615 100 ASN A CA 1
ATOM 741 C C . ASN A 1 103 ? -12.18753 -14.91987 63.45490 1.000 25.93361 100 ASN A C 1
ATOM 742 O O . ASN A 1 103 ? -12.23240 -16.01733 62.87674 1.000 25.39249 100 ASN A O 1
ATOM 747 N N . GLU A 1 104 ? -11.66917 -14.78543 64.68148 1.000 22.91555 101 GLU A N 1
ATOM 748 C CA . GLU A 1 104 ? -11.14266 -15.95742 65.37152 1.000 26.66987 101 GLU A CA 1
ATOM 749 C C . GLU A 1 104 ? -12.24880 -16.96099 65.67477 1.000 25.46478 101 GLU A C 1
ATOM 750 O O . GLU A 1 104 ? -12.05399 -18.17221 65.52387 1.000 26.75778 101 GLU A O 1
ATOM 756 N N . ALA A 1 105 ? -13.43226 -16.47461 66.06605 1.000 24.97573 102 ALA A N 1
ATOM 757 C CA . ALA A 1 105 ? -14.56748 -17.36534 66.31578 1.000 24.15421 102 ALA A CA 1
ATOM 758 C C . ALA A 1 105 ? -14.97248 -18.13410 65.05627 1.000 24.85896 102 ALA A C 1
ATOM 759 O O . ALA A 1 105 ? -15.19611 -19.35407 65.10656 1.000 25.54716 102 ALA A O 1
ATOM 761 N N . VAL A 1 106 ? -15.12397 -17.42910 63.92159 1.000 21.97162 103 VAL A N 1
ATOM 762 C CA . VAL A 1 106 ? -15.56955 -18.09551 62.70240 1.000 24.89181 103 VAL A CA 1
ATOM 763 C C . VAL A 1 106 ? -14.53474 -19.11404 62.25593 1.000 24.31592 103 VAL A C 1
ATOM 764 O O . VAL A 1 106 ? -14.87822 -20.24070 61.86282 1.000 21.62218 103 VAL A O 1
ATOM 768 N N . LEU A 1 107 ? -13.25437 -18.72921 62.30202 1.000 23.64513 104 LEU A N 1
ATOM 769 C CA . LEU A 1 107 ? -12.17895 -19.63275 61.89607 1.000 23.78799 104 LEU A CA 1
ATOM 770 C C . LEU A 1 107 ? -12.16456 -20.89784 62.74810 1.000 26.81367 104 LEU A C 1
ATOM 771 O O . LEU A 1 107 ? -11.87132 -21.98438 62.24367 1.000 25.70526 104 LEU A O 1
ATOM 776 N N . ASP A 1 108 ? -12.45799 -20.77506 64.04724 1.000 26.31510 105 ASP A N 1
ATOM 777 C CA . ASP A 1 108 ? -12.54815 -21.95981 64.89944 1.000 25.99887 105 ASP A CA 1
ATOM 778 C C . ASP A 1 108 ? -13.62622 -22.91915 64.40528 1.000 24.88572 105 ASP A C 1
ATOM 779 O O . ASP A 1 108 ? -13.43230 -24.14221 64.42551 1.000 26.69571 105 ASP A O 1
ATOM 784 N N . ILE A 1 109 ? -14.77120 -22.38273 63.96211 1.000 21.37579 106 ILE A N 1
ATOM 785 C CA . ILE A 1 109 ? -15.81672 -23.23559 63.39454 1.000 23.72781 106 ILE A CA 1
ATOM 786 C C . ILE A 1 109 ? -15.33930 -23.87381 62.09275 1.000 25.03976 106 ILE A C 1
ATOM 787 O O . ILE A 1 109 ? -15.54652 -25.07778 61.86114 1.000 23.85521 106 ILE A O 1
ATOM 792 N N . ASN A 1 110 ? -14.74837 -23.06378 61.19892 1.000 22.11096 107 ASN A N 1
ATOM 793 C CA . ASN A 1 110 ? -14.15491 -23.60437 59.97303 1.000 22.02528 107 ASN A CA 1
ATOM 794 C C . ASN A 1 110 ? -13.28974 -24.81903 60.27891 1.000 22.56432 107 ASN A C 1
ATOM 795 O O . ASN A 1 110 ? -13.40550 -25.86611 59.62941 1.000 26.19040 107 ASN A O 1
ATOM 800 N N . LYS A 1 111 ? -12.37823 -24.67923 61.24406 1.000 24.89631 108 LYS A N 1
ATOM 801 C CA . LYS A 1 111 ? -11.43028 -25.75213 61.51126 1.000 27.56530 108 LYS A CA 1
ATOM 802 C C . LYS A 1 111 ? -12.13256 -26.99403 62.03767 1.000 27.4358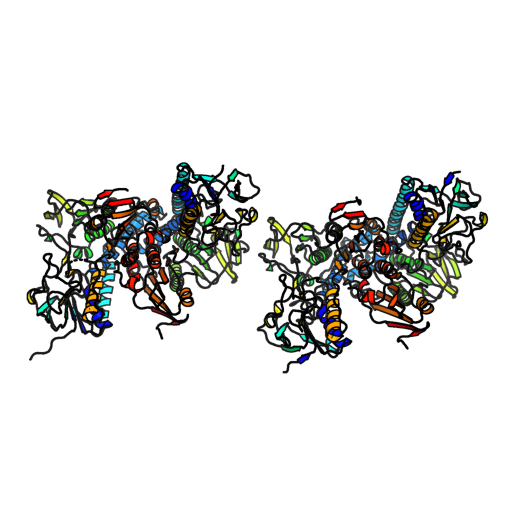0 108 LYS A C 1
ATOM 803 O O . LYS A 1 111 ? -11.77291 -28.11948 61.67445 1.000 31.81299 108 LYS A O 1
ATOM 809 N N . SER A 1 112 ? -13.15881 -26.81362 62.86535 1.000 24.64625 109 SER A N 1
ATOM 810 C CA . SER A 1 112 ? -13.87203 -27.97170 63.38312 1.000 23.01874 109 SER A CA 1
ATOM 811 C C . SER A 1 112 ? -14.59660 -28.72465 62.26219 1.000 31.66374 109 SER A C 1
ATOM 812 O O . SER A 1 112 ? -14.64889 -29.96350 62.27284 1.000 30.69629 109 SER A O 1
ATOM 815 N N . TYR A 1 113 ? -15.17421 -28.00034 61.29085 1.000 30.34059 110 TYR A N 1
ATOM 816 C CA . TYR A 1 113 ? -15.80338 -28.67530 60.15191 1.000 32.40406 110 TYR A CA 1
ATOM 817 C C . TYR A 1 113 ? -14.76211 -29.39934 59.31382 1.000 29.70194 110 TYR A C 1
ATOM 818 O O . TYR A 1 113 ? -14.99350 -30.52350 58.85148 1.000 32.67906 110 TYR A O 1
ATOM 827 N N . GLU A 1 114 ? -13.60913 -28.76505 59.09524 1.000 32.83927 111 GLU A N 1
ATOM 828 C CA . GLU A 1 114 ? -12.53382 -29.43610 58.37446 1.000 33.16814 111 GLU A CA 1
ATOM 829 C C . GLU A 1 114 ? -12.15273 -30.74505 59.06520 1.000 37.00542 111 GLU A C 1
ATOM 830 O O . GLU A 1 114 ? -11.93986 -31.77063 58.40290 1.000 36.39466 111 GLU A O 1
ATOM 836 N N . GLY A 1 115 ? -12.09742 -30.74388 60.39848 1.000 32.52160 112 GLY A N 1
ATOM 837 C CA . GLY A 1 115 ? -11.74464 -31.96657 61.10353 1.000 32.53537 112 GLY A CA 1
ATOM 838 C C . GLY A 1 115 ? -12.82163 -33.03090 61.04526 1.000 37.42755 112 GLY A C 1
ATOM 839 O O . GLY A 1 115 ? -12.51471 -34.22570 61.01749 1.000 42.82297 112 GLY A O 1
ATOM 840 N N . MET A 1 116 ? -14.09181 -32.62276 61.03449 1.000 33.40334 113 MET A N 1
ATOM 841 C CA . MET A 1 116 ? -15.17975 -33.58200 60.84973 1.000 34.50797 113 MET A CA 1
ATOM 842 C C . MET A 1 116 ? -14.99620 -34.38762 59.56502 1.000 35.98114 113 MET A C 1
ATOM 843 O O . MET A 1 116 ? -15.14253 -35.61500 59.56676 1.000 35.36742 113 MET A O 1
ATOM 848 N N . PHE A 1 117 ? -14.68727 -33.71324 58.45477 1.000 34.33356 114 PHE A N 1
ATOM 849 C CA . PHE A 1 117 ? -14.49298 -34.42287 57.19087 1.000 35.47209 114 PHE A CA 1
ATOM 850 C C . PHE A 1 117 ? -13.26555 -35.31891 57.24844 1.000 41.27486 114 PHE A C 1
ATOM 851 O O . PHE A 1 117 ? -13.31578 -36.48785 56.84748 1.000 45.18850 114 PHE A O 1
ATOM 859 N N . ASN A 1 118 ? -12.14936 -34.78674 57.74540 1.000 40.94948 115 ASN A N 1
ATOM 860 C CA . ASN A 1 118 ? -10.94106 -35.59685 57.86210 1.000 43.01838 115 ASN A CA 1
ATOM 861 C C . ASN A 1 118 ? -11.19975 -36.87068 58.67115 1.000 40.46352 115 ASN A C 1
ATOM 862 O O . ASN A 1 118 ? -10.54502 -37.89385 58.43772 1.000 47.08705 115 ASN A O 1
ATOM 867 N N . ASP A 1 119 ? -12.17194 -36.85043 59.59132 1.000 39.98707 116 ASP A N 1
ATOM 868 C CA . ASP A 1 119 ? -12.36636 -37.95238 60.53751 1.000 35.95416 116 ASP A CA 1
ATOM 869 C C . ASP A 1 119 ? -13.43220 -38.97016 60.14779 1.000 40.10336 116 ASP A C 1
ATOM 870 O O . ASP A 1 119 ? -13.30150 -40.13925 60.51903 1.000 43.63594 116 ASP A O 1
ATOM 875 N N . THR A 1 120 ? -14.49367 -38.56691 59.45004 1.000 36.38583 117 THR A N 1
ATOM 876 C CA . THR A 1 120 ? -15.74486 -39.32310 59.41800 1.000 31.85070 117 THR A CA 1
ATOM 877 C C . THR A 1 120 ? -15.79226 -40.27137 58.22145 1.000 32.40673 117 THR A C 1
ATOM 878 O O . THR A 1 120 ? -15.69836 -39.83213 57.07092 1.000 28.71963 117 THR A O 1
ATOM 882 N N . GLU A 1 121 ? -16.00550 -41.55939 58.48335 1.000 36.25487 118 GLU A N 1
ATOM 883 C CA . GLU A 1 121 ? -16.04607 -42.53527 57.39707 1.000 35.70974 118 GLU A CA 1
ATOM 884 C C . GLU A 1 121 ? -17.23969 -42.27821 56.47775 1.000 30.74022 118 GLU A C 1
ATOM 885 O O . GLU A 1 121 ? -18.36078 -42.06868 56.94438 1.000 32.30694 118 GLU A O 1
ATOM 891 N N . GLY A 1 122 ? -16.99321 -42.27877 55.16336 1.000 31.20005 119 GLY A N 1
ATOM 892 C CA . GLY A 1 122 ? -18.05345 -42.08766 54.18709 1.000 29.35468 119 GLY A CA 1
ATOM 893 C C . GLY A 1 122 ? -18.51159 -40.66226 53.99074 1.000 28.16022 119 GLY A C 1
ATOM 894 O O . GLY A 1 122 ? -19.56072 -40.44051 53.37115 1.000 25.60892 119 GLY A O 1
ATOM 895 N N . LEU A 1 123 ? -17.77730 -39.68629 54.50653 1.000 27.24954 120 LEU A N 1
ATOM 896 C CA . LEU A 1 123 ? -18.13770 -38.27437 54.38067 1.000 26.01294 120 LEU A CA 1
ATOM 897 C C . LEU A 1 123 ? -16.86932 -37.52485 53.97779 1.000 26.84656 120 LEU A C 1
ATOM 898 O O . LEU A 1 123 ? -16.02256 -37.22570 54.82323 1.000 27.18780 120 LEU A O 1
ATOM 903 N N . ASP A 1 124 ? -16.72801 -37.22303 52.68040 1.000 27.60743 121 ASP A N 1
ATOM 904 C CA . ASP A 1 124 ? -15.50512 -36.65792 52.12893 1.000 24.75497 121 ASP A CA 1
ATOM 905 C C . ASP A 1 124 ? -15.74568 -35.24402 51.60491 1.000 24.82237 121 ASP A C 1
ATOM 906 O O . ASP A 1 124 ? -16.81201 -34.94234 51.06366 1.000 24.47202 121 ASP A O 1
ATOM 911 N N . PHE A 1 125 ? -14.72892 -34.38931 51.73420 1.000 24.54869 122 PHE A N 1
ATOM 912 C CA . PHE A 1 125 ? -14.78827 -33.00702 51.26868 1.000 23.75181 122 PHE A CA 1
ATOM 913 C C . PHE A 1 125 ? -13.86853 -32.79368 50.07362 1.000 25.04615 122 PHE A C 1
ATOM 914 O O . PHE A 1 125 ? -12.71205 -33.23370 50.08174 1.000 22.32512 122 PHE A O 1
ATOM 922 N N . PHE A 1 126 ? -14.37908 -32.10166 49.04799 1.000 22.23640 123 PHE A N 1
ATOM 923 C CA . PHE A 1 126 ? -13.58297 -31.72756 47.88313 1.000 23.05260 123 PHE A CA 1
ATOM 924 C C . PHE A 1 126 ? -13.62782 -30.22064 47.67975 1.000 24.83058 123 PHE A C 1
ATOM 925 O O . PHE A 1 126 ? -14.70658 -29.61612 47.70983 1.000 22.46871 123 PHE A O 1
ATOM 933 N N . LEU A 1 127 ? -12.45549 -29.62626 47.45420 1.000 20.12737 124 LEU A N 1
ATOM 934 C CA . LEU A 1 127 ? -12.31500 -28.18573 47.30894 1.000 25.27575 124 LEU A CA 1
ATOM 935 C C . LEU A 1 127 ? -12.35902 -27.80074 45.83664 1.000 21.81063 124 LEU A C 1
ATOM 936 O O . LEU A 1 127 ? -11.56190 -28.30917 45.03287 1.000 20.77801 124 LEU A O 1
ATOM 941 N N . GLY A 1 128 ? -13.29062 -26.92427 45.47763 1.000 22.35602 125 GLY A N 1
ATOM 942 C CA . GLY A 1 128 ? -13.36998 -26.40325 44.12765 1.000 24.73821 125 GLY A CA 1
ATOM 943 C C . GLY A 1 128 ? -14.79769 -26.00843 43.80879 1.000 21.68957 125 GLY A C 1
ATOM 944 O O . GLY A 1 128 ? -15.63346 -25.88437 44.70192 1.000 19.78866 125 GLY A O 1
ATOM 945 N N . TRP A 1 129 ? -15.05241 -25.78214 42.51541 1.000 21.06583 126 TRP A N 1
ATOM 946 C CA . TRP A 1 129 ? -16.35378 -25.32836 42.03123 1.000 23.50544 126 TRP A CA 1
ATOM 947 C C . TRP A 1 129 ? -17.09603 -26.49341 41.39186 1.000 20.52949 126 TRP A C 1
ATOM 948 O O . TRP A 1 129 ? -16.63932 -27.04379 40.38210 1.000 20.34745 126 TRP A O 1
ATOM 959 N N . GLY A 1 130 ? -18.24864 -26.85095 41.95520 1.000 21.26794 127 GLY A N 1
ATOM 960 C CA . GLY A 1 130 ? -19.00769 -27.99064 41.45440 1.000 21.11648 127 GLY A CA 1
ATOM 961 C C . GLY A 1 130 ? -19.98908 -27.55654 40.37973 1.000 20.52669 127 GLY A C 1
ATOM 962 O O . GLY A 1 130 ? -20.53669 -26.46231 40.43597 1.000 22.77360 127 GLY A O 1
ATOM 963 N N . SER A 1 131 ? -20.14672 -28.40787 39.36195 1.000 20.89350 128 SER A N 1
ATOM 964 C CA . SER A 1 131 ? -21.17202 -28.20323 38.34733 1.000 19.94933 128 SER A CA 1
ATOM 965 C C . SER A 1 131 ? -21.63455 -29.56013 37.83135 1.000 21.26321 128 SER A C 1
ATOM 966 O O . SER A 1 131 ? -20.98588 -30.58562 38.05035 1.000 21.58224 128 SER A O 1
ATOM 969 N N . LEU A 1 132 ? -22.78181 -29.56181 37.14054 1.000 23.13996 129 LEU A N 1
ATOM 970 C CA . LEU A 1 132 ? -23.38368 -30.79823 36.62508 1.000 26.48549 129 LEU A CA 1
ATOM 971 C C . LEU A 1 132 ? -22.92460 -31.06359 35.19425 1.000 30.02147 129 LEU A C 1
ATOM 972 O O . LEU A 1 132 ? -23.16278 -30.24788 34.29663 1.000 30.13713 129 LEU A O 1
ATOM 977 N N . GLU A 1 133 ? -22.25085 -32.18820 34.98696 1.000 25.67416 130 GLU A N 1
ATOM 978 C CA . GLU A 1 133 ? -21.86924 -32.60002 33.63699 1.000 24.24594 130 GLU A CA 1
ATOM 979 C C . GLU A 1 133 ? -22.92477 -33.49165 33.01202 1.000 28.65386 130 GLU A C 1
ATOM 980 O O . GLU A 1 133 ? -23.29317 -33.31113 31.84090 1.000 28.94919 130 GLU A O 1
ATOM 986 N N . SER A 1 134 ? -23.42893 -34.43831 33.79308 1.000 24.63142 131 SER A N 1
ATOM 987 C CA . SER A 1 134 ? -24.49744 -35.32230 33.37068 1.000 30.14316 131 SER A CA 1
ATOM 988 C C . SER A 1 134 ? -25.26924 -35.72628 34.61687 1.000 29.53070 131 SER A C 1
ATOM 989 O O . SER A 1 134 ? -24.91648 -35.35010 35.74050 1.000 29.35795 131 SER A O 1
ATOM 992 N N . LYS A 1 135 ? -26.33761 -36.50144 34.40435 1.000 30.25242 132 LYS A N 1
ATOM 993 C CA . LYS A 1 135 ? -27.25645 -36.85107 35.48202 1.000 30.09707 132 LYS A CA 1
ATOM 994 C C . LYS A 1 135 ? -26.55696 -37.53310 36.65173 1.000 29.38702 132 LYS A C 1
ATOM 995 O O . LYS A 1 135 ? -27.05547 -37.48389 37.78733 1.000 30.54552 132 LYS A O 1
ATOM 1001 N N . ASN A 1 136 ? -25.40958 -38.18941 36.40456 1.000 26.29291 133 ASN A N 1
ATOM 1002 C CA . ASN A 1 136 ? -24.69668 -38.89805 37.46309 1.000 27.40161 133 ASN A CA 1
ATOM 1003 C C . ASN A 1 136 ? -23.22903 -38.49404 37.56586 1.000 23.33670 133 ASN A C 1
ATOM 1004 O O . ASN A 1 136 ? -22.42738 -39.26676 38.10179 1.000 23.93281 133 ASN A O 1
ATOM 1009 N N . VAL A 1 137 ? -22.84199 -37.31489 37.07713 1.000 23.47302 134 VAL A N 1
ATOM 1010 C CA . VAL A 1 137 ? -21.44312 -36.89054 37.21433 1.000 25.34479 134 VAL A CA 1
ATOM 1011 C C . VAL A 1 137 ? -21.40049 -35.41731 37.59247 1.000 21.94594 134 VAL A C 1
ATOM 1012 O O . VAL A 1 137 ? -21.91835 -34.56833 36.85565 1.000 24.14791 134 VAL A O 1
ATOM 1016 N N . VAL A 1 138 ? -20.75375 -35.11599 38.72075 1.000 21.96915 135 VAL A N 1
ATOM 1017 C CA . VAL A 1 138 ? -20.46919 -33.74576 39.15070 1.000 23.75587 135 VAL A CA 1
ATOM 1018 C C . VAL A 1 138 ? -18.99693 -33.48609 38.86477 1.000 21.55579 135 VAL A C 1
ATOM 1019 O O . VAL A 1 138 ? -18.14021 -34.29459 39.23940 1.000 23.83381 135 VAL A O 1
ATOM 1023 N N . VAL A 1 139 ? -18.69829 -32.39146 38.17526 1.000 21.46204 136 VAL A N 1
ATOM 1024 C CA . VAL A 1 139 ? -17.31446 -32.01211 37.90340 1.000 22.65940 136 VAL A CA 1
ATOM 1025 C C . VAL A 1 139 ? -16.90639 -30.93062 38.89118 1.000 23.64372 136 VAL A C 1
ATOM 1026 O O . VAL A 1 139 ? -17.68049 -30.01356 39.17717 1.000 23.55812 136 VAL A O 1
ATOM 1030 N N . VAL A 1 140 ? -15.69298 -31.03784 39.42082 1.000 22.05070 137 VAL A N 1
ATOM 1031 C CA . VAL A 1 140 ? -15.11565 -30.03067 40.30441 1.000 24.24838 137 VAL A CA 1
ATOM 1032 C C . VAL A 1 140 ? -13.98087 -29.34781 39.55370 1.000 23.50608 137 VAL A C 1
ATOM 1033 O O . VAL A 1 140 ? -13.01666 -30.00831 39.14945 1.000 23.02981 137 VAL A O 1
ATOM 1037 N N . ARG A 1 141 ? -14.09590 -28.03563 39.36534 1.000 22.02864 138 ARG A N 1
ATOM 1038 C CA . ARG A 1 141 ? -13.13695 -27.24480 38.59493 1.000 20.55236 138 ARG A CA 1
ATOM 1039 C C . ARG A 1 141 ? -12.43366 -26.23839 39.49985 1.000 21.52584 138 ARG A C 1
ATOM 1040 O O . ARG A 1 141 ? -12.87677 -25.95763 40.61637 1.000 23.02643 138 ARG A O 1
ATOM 1048 N N . GLU A 1 142 ? -11.35407 -25.64814 38.97446 1.000 22.17095 139 GLU A N 1
ATOM 1049 C CA . GLU A 1 142 ? -10.54283 -24.73040 39.78222 1.000 22.87150 139 GLU A CA 1
ATOM 1050 C C . GLU A 1 142 ? -11.23347 -23.38347 40.00496 1.000 25.56332 139 GLU A C 1
ATOM 1051 O O . GLU A 1 142 ? -10.95229 -22.71472 41.00878 1.000 25.26708 139 GLU A O 1
ATOM 1057 N N . THR A 1 143 ? -12.12315 -22.95475 39.10116 1.000 22.95090 140 THR A N 1
ATOM 1058 C CA . THR A 1 143 ? -12.85836 -21.69012 39.26983 1.000 22.13068 140 THR A CA 1
ATOM 1059 C C . THR A 1 143 ? -14.29062 -21.85403 38.76803 1.000 23.25594 140 THR A C 1
ATOM 1060 O O . THR A 1 143 ? -14.67341 -22.89672 38.23102 1.000 27.04536 140 THR A O 1
ATOM 1064 N N . ALA A 1 144 ? -15.08623 -20.78498 38.92924 1.000 22.32186 141 ALA A N 1
ATOM 1065 C CA . ALA A 1 144 ? -16.45709 -20.78653 38.40639 1.000 25.50461 141 ALA A CA 1
ATOM 1066 C C . ALA A 1 144 ? -16.51632 -20.83495 36.88735 1.000 27.95069 141 ALA A C 1
ATOM 1067 O O . ALA A 1 144 ? -17.57351 -21.16031 36.33019 1.000 26.48061 141 ALA A O 1
ATOM 1069 N N . ASP A 1 145 ? -15.43446 -20.50134 36.20890 1.000 26.95525 142 ASP A N 1
ATOM 1070 C CA . ASP A 1 145 ? -15.40978 -20.54841 34.75044 1.000 25.99864 142 ASP A CA 1
ATOM 1071 C C . ASP A 1 145 ? -15.45533 -21.99842 34.29307 1.000 26.85152 142 ASP A C 1
ATOM 1072 O O . ASP A 1 145 ? -14.58739 -22.78956 34.68663 1.000 26.41361 142 ASP A O 1
ATOM 1077 N N . PRO A 1 146 ? -16.42405 -22.40195 33.46607 1.000 25.72592 143 PRO A N 1
ATOM 1078 C CA . PRO A 1 146 ? -16.48949 -23.81378 33.06455 1.000 26.40697 143 PRO A CA 1
ATOM 1079 C C . PRO A 1 146 ? -15.36565 -24.23225 32.13246 1.000 28.92392 143 PRO A C 1
ATOM 1080 O O . PRO A 1 146 ? -15.26234 -25.41989 31.81908 1.000 33.94089 143 PRO A O 1
ATOM 1084 N N . LYS A 1 147 ? -14.51891 -23.30812 31.68473 1.000 30.33436 144 LYS A N 1
ATOM 1085 C CA . LYS A 1 147 ? -13.32205 -23.67125 30.94001 1.000 31.71642 144 LYS A CA 1
ATOM 1086 C C . LYS A 1 147 ? -12.12115 -23.90215 31.85003 1.000 28.79905 144 LYS A C 1
ATOM 1087 O O . LYS A 1 147 ? -11.05348 -24.28960 31.36251 1.000 29.79954 144 LYS A O 1
ATOM 1093 N N . SER A 1 148 ? -12.26631 -23.68024 33.15388 1.000 26.97594 145 SER A N 1
ATOM 1094 C CA . SER A 1 148 ? -11.12685 -23.85543 34.04547 1.000 22.49513 145 SER A CA 1
ATOM 1095 C C . SER A 1 148 ? -10.82287 -25.34625 34.23742 1.000 25.64698 145 SER A C 1
ATOM 1096 O O . SER A 1 148 ? -11.60540 -26.23122 33.87415 1.000 28.05774 145 SER A O 1
ATOM 1099 N N . ALA A 1 149 ? -9.66987 -25.62165 34.84095 1.000 22.59367 146 ALA A N 1
ATOM 1100 C CA . ALA A 1 149 ? -9.14750 -26.98168 34.90094 1.000 21.35784 146 ALA A CA 1
ATOM 1101 C C . ALA A 1 149 ? -9.98048 -27.88066 35.80972 1.000 26.86677 146 ALA A C 1
ATOM 1102 O O . ALA A 1 149 ? -10.48315 -27.44085 36.85212 1.000 25.41941 146 ALA A O 1
ATOM 1104 N N . VAL A 1 150 ? -10.10799 -29.15510 35.41980 1.000 20.12894 147 VAL A N 1
ATOM 1105 C CA . VAL A 1 150 ? -10.84201 -30.14486 36.20711 1.000 19.30258 147 VAL A CA 1
ATOM 1106 C C . VAL A 1 150 ? -9.94508 -30.73069 37.29519 1.000 23.86024 147 VAL A C 1
ATOM 1107 O O . VAL A 1 150 ? -8.89835 -31.32061 36.99557 1.000 27.67176 147 VAL A O 1
ATOM 1111 N N . LYS A 1 151 ? -10.38501 -30.62720 38.55645 1.000 20.36666 148 LYS A N 1
ATOM 1112 C CA . LYS A 1 151 ? -9.69880 -31.25351 39.68688 1.000 20.69340 148 LYS A CA 1
ATOM 1113 C C . LYS A 1 151 ? -10.21272 -32.65749 39.99518 1.000 25.07204 148 LYS A C 1
ATOM 1114 O O . LYS A 1 151 ? -9.42314 -33.54035 40.36404 1.000 24.07032 148 LYS A O 1
ATOM 1120 N N . GLU A 1 152 ? -11.52351 -32.86890 39.93142 1.000 21.64808 149 GLU A N 1
ATOM 1121 C CA . GLU A 1 152 ? -12.10153 -34.17945 40.22040 1.000 19.40572 149 GLU A CA 1
ATOM 1122 C C . GLU A 1 152 ? -13.34205 -34.36660 39.36261 1.000 22.60199 149 GLU A C 1
ATOM 1123 O O . GLU A 1 152 ? -13.99481 -33.39522 38.95130 1.000 23.44632 149 GLU A O 1
ATOM 1129 N N . ARG A 1 153 ? -13.68131 -35.62729 39.12439 1.000 22.75263 150 ARG A N 1
ATOM 1130 C CA . ARG A 1 153 ? -15.01575 -35.98974 38.65742 1.000 18.56599 150 ARG A CA 1
ATOM 1131 C C . ARG A 1 153 ? -15.63197 -36.93013 39.68301 1.000 21.75674 150 ARG A C 1
ATOM 1132 O O . ARG A 1 153 ? -15.04212 -37.96254 40.02491 1.000 23.08623 150 ARG A O 1
ATOM 1140 N N . LEU A 1 154 ? -16.81814 -36.58400 40.17665 1.000 20.43908 151 LEU A N 1
ATOM 1141 C CA . LEU A 1 154 ? -17.46663 -37.35247 41.23230 1.000 20.14630 151 LEU A CA 1
ATOM 1142 C C . LEU A 1 154 ? -18.70716 -38.03637 40.66750 1.000 23.21458 151 LEU A C 1
ATOM 1143 O O . LEU A 1 154 ? -19.66752 -37.36643 40.28221 1.000 25.85407 151 LEU A O 1
ATOM 1148 N N . GLN A 1 155 ? -18.69667 -39.36777 40.62734 1.000 21.85924 152 GLN A N 1
ATOM 1149 C CA . GLN A 1 155 ? -19.88449 -40.10827 40.20057 1.000 22.26280 152 GLN A CA 1
ATOM 1150 C C . GLN A 1 155 ? -20.88970 -40.14884 41.34236 1.000 23.91376 152 GLN A C 1
ATOM 1151 O O . GLN A 1 155 ? -20.50328 -40.30251 42.50018 1.000 24.59378 152 GLN A O 1
ATOM 1157 N N . ALA A 1 156 ? -22.17931 -40.02332 41.01134 1.000 21.73504 153 ALA A N 1
ATOM 1158 C CA . ALA A 1 156 ? -23.22298 -39.82354 42.01278 1.000 24.67652 153 ALA A CA 1
ATOM 1159 C C . ALA A 1 156 ? -24.51398 -40.51166 41.59004 1.000 23.01860 153 ALA A C 1
ATOM 1160 O O . ALA A 1 156 ? -25.02742 -40.24625 40.50074 1.000 27.12680 153 ALA A O 1
ATOM 1162 N N . ASP A 1 157 ? -25.05734 -41.36745 42.45898 1.000 24.84458 154 ASP A N 1
ATOM 1163 C CA . ASP A 1 157 ? -26.41141 -41.86606 42.21651 1.000 24.10258 154 ASP A CA 1
ATOM 1164 C C . ASP A 1 157 ? -27.45208 -40.77939 42.45007 1.000 25.31744 154 ASP A C 1
ATOM 1165 O O . ASP A 1 157 ? -28.46865 -40.73523 41.75512 1.000 27.13992 154 ASP A O 1
ATOM 1170 N N . HIS A 1 158 ? -27.19590 -39.89383 43.40838 1.000 25.99321 155 HIS A N 1
ATOM 1171 C CA . HIS A 1 158 ? -28.09679 -38.82925 43.82198 1.000 24.47890 155 HIS A CA 1
ATOM 1172 C C . HIS A 1 158 ? -27.28723 -37.54868 43.94872 1.000 25.23680 155 HIS A C 1
ATOM 1173 O O . HIS A 1 158 ? -26.17347 -37.58664 44.45454 1.000 22.53486 155 HIS A O 1
ATOM 1180 N N . ILE A 1 159 ? -27.83414 -36.41919 43.49387 1.000 23.88002 156 ILE A N 1
ATOM 1181 C CA . ILE A 1 159 ? -27.11264 -35.14777 43.54193 1.000 22.01431 156 ILE A CA 1
ATOM 1182 C C . ILE A 1 159 ? -27.96904 -34.11143 44.26098 1.000 20.41695 156 ILE A C 1
ATOM 1183 O O . ILE A 1 159 ? -29.13080 -33.91569 43.90664 1.000 23.47252 156 ILE A O 1
ATOM 1188 N N . LEU A 1 160 ? -27.37536 -33.41501 45.23034 1.000 21.04864 157 LEU A N 1
ATOM 1189 C CA . LEU A 1 160 ? -28.05365 -32.37794 46.01419 1.000 19.05776 157 LEU A CA 1
ATOM 1190 C C . LEU A 1 160 ? -27.46091 -31.00923 45.67232 1.000 20.28300 157 LEU A C 1
ATOM 1191 O O . LEU A 1 160 ? -26.28218 -30.76799 45.92965 1.000 22.73332 157 LEU A O 1
ATOM 1196 N N . LEU A 1 161 ? -28.27878 -30.11257 45.11479 1.000 21.21537 158 LEU A N 1
ATOM 1197 C CA . LEU A 1 161 ? -27.88570 -28.72133 44.87168 1.000 20.70671 158 LEU A CA 1
ATOM 1198 C C . LEU A 1 161 ? -28.20191 -27.88594 46.11305 1.000 22.73566 158 LEU A C 1
ATOM 1199 O O . LEU A 1 161 ? -29.37082 -27.76304 46.48068 1.000 21.49135 158 LEU A O 1
ATOM 1204 N N . ALA A 1 162 ? -27.17328 -27.31264 46.74843 1.000 19.87825 159 ALA A N 1
ATOM 1205 C CA . ALA A 1 162 ? -27.32552 -26.55054 47.98906 1.000 20.58022 159 ALA A CA 1
ATOM 1206 C C . ALA A 1 162 ? -26.31062 -25.40018 48.03163 1.000 22.13830 159 ALA A C 1
ATOM 1207 O O . ALA A 1 162 ? -25.58027 -25.21450 49.01165 1.000 18.97938 159 ALA A O 1
ATOM 1209 N N . THR A 1 163 ? -26.24132 -24.61632 46.95713 1.000 19.31345 160 THR A N 1
ATOM 1210 C CA . THR A 1 163 ? -25.24898 -23.55547 46.78048 1.000 19.13472 160 THR A CA 1
ATOM 1211 C C . THR A 1 163 ? -25.67746 -22.20730 47.37317 1.000 20.46563 160 THR A C 1
ATOM 1212 O O . THR A 1 163 ? -24.89447 -21.24284 47.31355 1.000 20.69292 160 THR A O 1
ATOM 1216 N N . GLY A 1 164 ? -26.88157 -22.09795 47.95100 1.000 21.77960 161 GLY A N 1
ATOM 1217 C CA . GLY A 1 164 ? -27.25334 -20.86238 48.64213 1.000 22.24860 161 GLY A CA 1
ATOM 1218 C C . GLY A 1 164 ? -27.62629 -19.70423 47.72198 1.000 23.46875 161 GLY A C 1
ATOM 1219 O O . GLY A 1 164 ? -28.15108 -19.89605 46.61983 1.000 23.06823 161 GLY A O 1
ATOM 1220 N N . SER A 1 165 ? -27.37609 -18.47508 48.20436 1.000 20.43103 162 SER A N 1
ATOM 1221 C CA . SER A 1 165 ? -27.71188 -17.24926 47.47323 1.000 23.28572 162 SER A CA 1
ATOM 1222 C C . SER A 1 165 ? -26.54365 -16.26174 47.53394 1.000 22.58497 162 SER A C 1
ATOM 1223 O O . SER A 1 165 ? -25.48554 -16.56047 48.08513 1.000 23.09767 162 SER A O 1
ATOM 1226 N N . TRP A 1 166 ? -26.74497 -15.07314 46.95219 1.000 23.96217 163 TRP A N 1
ATOM 1227 C CA . TRP A 1 166 ? -25.69693 -14.07046 46.77538 1.000 22.47264 163 TRP A CA 1
ATOM 1228 C C . TRP A 1 166 ? -26.33106 -12.67903 46.77661 1.000 21.76305 163 TRP A C 1
ATOM 1229 O O . TRP A 1 166 ? -27.47072 -12.53166 46.31240 1.000 24.00881 163 TRP A O 1
ATOM 1240 N N . PRO A 1 167 ? -25.61998 -11.63845 47.24363 1.000 23.04486 164 PRO A N 1
ATOM 1241 C CA . PRO A 1 167 ? -26.21518 -10.29440 47.24768 1.000 21.99449 164 PRO A CA 1
ATOM 1242 C C . PRO A 1 167 ? -26.51923 -9.81194 45.83565 1.000 25.01108 164 PRO A C 1
ATOM 1243 O O . PRO A 1 167 ? -25.75326 -10.04097 44.89804 1.000 25.34422 164 PRO A O 1
ATOM 1247 N N . GLN A 1 168 ? -27.66204 -9.14378 45.69918 1.000 26.25537 165 GLN A N 1
ATOM 1248 C CA . GLN A 1 168 ? -28.07099 -8.49355 44.46047 1.000 26.12970 165 GLN A CA 1
ATOM 1249 C C . GLN A 1 168 ? -27.54995 -7.05674 44.44284 1.000 24.91123 165 GLN A C 1
ATOM 1250 O O . GLN A 1 168 ? -27.66933 -6.34115 45.43887 1.000 27.15824 165 GLN A O 1
ATOM 1256 N N . MET A 1 169 ? -26.95875 -6.64108 43.32472 1.000 27.29366 166 MET A N 1
ATOM 1257 C CA . MET A 1 169 ? -26.45115 -5.28935 43.17973 1.000 26.30183 166 MET A CA 1
ATOM 1258 C C . MET A 1 169 ? -27.19619 -4.59382 42.04258 1.000 28.91955 166 MET A C 1
ATOM 1259 O O . MET A 1 169 ? -27.24746 -5.12960 40.92430 1.000 33.76589 166 MET A O 1
ATOM 1264 N N . PRO A 1 170 ? -27.79915 -3.42982 42.28039 1.000 29.97825 167 PRO A N 1
ATOM 1265 C CA . PRO A 1 170 ? -28.59182 -2.78581 41.22131 1.000 28.84990 167 PRO A CA 1
ATOM 1266 C C . PRO A 1 170 ? -27.68939 -2.18097 40.15552 1.000 32.59074 167 PRO A C 1
ATOM 1267 O O . PRO A 1 170 ? -26.55836 -1.77822 40.42138 1.000 27.42713 167 PRO A O 1
ATOM 1271 N N . ALA A 1 171 ? -28.19673 -2.12206 38.92549 1.000 33.66265 168 ALA A N 1
ATOM 1272 C CA . ALA A 1 171 ? -27.39364 -1.61642 37.81077 1.000 35.95351 168 ALA A CA 1
ATOM 1273 C C . ALA A 1 171 ? -27.57666 -0.10280 37.71587 1.000 37.33086 168 ALA A C 1
ATOM 1274 O O . ALA A 1 171 ? -28.38543 0.41502 36.93815 1.000 37.41694 168 ALA A O 1
ATOM 1276 N N . ILE A 1 172 ? -26.82083 0.61648 38.54466 1.000 26.81576 169 ILE A N 1
ATOM 1277 C CA . ILE A 1 172 ? -26.83758 2.08051 38.53882 1.000 28.54366 169 ILE A CA 1
ATOM 1278 C C . ILE A 1 172 ? -25.42651 2.57289 38.24164 1.000 31.30527 169 ILE A C 1
ATOM 1279 O O . ILE A 1 172 ? -24.45568 1.86185 38.52392 1.000 29.28551 169 ILE A O 1
ATOM 1284 N N . PRO A 1 173 ? -25.25985 3.75492 37.64680 1.000 28.52718 170 PRO A N 1
ATOM 1285 C CA . PRO A 1 173 ? -23.90369 4.28482 37.45082 1.000 32.82155 170 PRO A CA 1
ATOM 1286 C C . PRO A 1 173 ? -23.17926 4.42237 38.78574 1.000 27.13838 170 PRO A C 1
ATOM 1287 O O . PRO A 1 173 ? -23.74746 4.87870 39.78457 1.000 29.35590 170 PRO A O 1
ATOM 1291 N N . GLY A 1 174 ? -21.91789 3.99983 38.80707 1.000 27.86251 171 GLY A N 1
ATOM 1292 C CA . GLY A 1 174 ? -21.13900 4.07171 40.02822 1.000 26.67204 171 GLY A CA 1
ATOM 1293 C C . GLY A 1 174 ? -21.33347 2.91610 41.00129 1.000 31.05517 171 GLY A C 1
ATOM 1294 O O . GLY A 1 174 ? -20.84698 2.98761 42.13938 1.000 27.57122 171 GLY A O 1
ATOM 1295 N N . ILE A 1 175 ? -22.01764 1.84545 40.59434 1.000 28.80150 172 ILE A N 1
ATOM 1296 C CA . ILE A 1 175 ? -22.22285 0.72637 41.51042 1.000 27.42437 172 ILE A CA 1
ATOM 1297 C C . ILE A 1 175 ? -20.89795 0.12735 41.97645 1.000 30.31417 172 ILE A C 1
ATOM 1298 O O . ILE A 1 175 ? -20.84827 -0.48175 43.05316 1.000 26.82750 172 ILE A O 1
ATOM 1303 N N . GLU A 1 176 ? -19.80993 0.30870 41.21008 1.000 27.49461 173 GLU A N 1
ATOM 1304 C CA . GLU A 1 176 ? -18.50193 -0.18933 41.63136 1.000 28.06630 173 GLU A CA 1
ATOM 1305 C C . GLU A 1 176 ? -17.97301 0.50865 42.87980 1.000 28.86695 173 GLU A C 1
ATOM 1306 O O . GLU A 1 176 ? -17.02411 0.00060 43.50201 1.000 25.51218 173 GLU A O 1
ATOM 1312 N N . HIS A 1 177 ? -18.55847 1.63145 43.28121 1.000 25.67743 174 HIS A N 1
ATOM 1313 C CA . HIS A 1 177 ? -18.12477 2.30698 44.49867 1.000 26.21763 174 HIS A CA 1
ATOM 1314 C C . HIS A 1 177 ? -18.85417 1.79168 45.73093 1.000 26.02402 174 HIS A C 1
ATOM 1315 O O . HIS A 1 177 ? -18.61136 2.29502 46.83137 1.000 26.03052 174 HIS A O 1
ATOM 1322 N N . CYS A 1 178 ? -19.74308 0.81576 45.56709 1.000 23.72389 175 CYS A N 1
ATOM 1323 C CA . CYS A 1 178 ? -20.59519 0.31566 46.63925 1.000 24.46348 175 CYS A CA 1
ATOM 1324 C C . CYS A 1 178 ? -20.15835 -1.08572 47.05722 1.000 25.13538 175 CYS A C 1
ATOM 1325 O O . CYS A 1 178 ? -19.43859 -1.77536 46.33498 1.000 23.60591 175 CYS A O 1
ATOM 1328 N N . ILE A 1 179 ? -20.61432 -1.51532 48.23574 1.000 27.19800 176 ILE A N 1
ATOM 1329 C CA . ILE A 1 179 ? -20.30022 -2.84265 48.75709 1.000 23.46059 176 ILE A CA 1
ATOM 1330 C C . ILE A 1 179 ? -21.59647 -3.56053 49.11466 1.000 23.20873 176 ILE A C 1
ATOM 1331 O O . ILE A 1 179 ? -22.69216 -3.01634 48.98283 1.000 24.85841 176 ILE A O 1
ATOM 1336 N N . SER A 1 180 ? -21.45421 -4.81412 49.54612 1.000 24.66334 177 SER A N 1
ATOM 1337 C CA . SER A 1 180 ? -22.54624 -5.62290 50.08897 1.000 22.98393 177 SER A CA 1
ATOM 1338 C C . SER A 1 180 ? -22.21705 -6.04315 51.51948 1.000 24.58881 177 SER A C 1
ATOM 1339 O O . SER A 1 180 ? -21.19040 -5.66705 52.08135 1.000 21.09003 177 SER A O 1
ATOM 1342 N N . SER A 1 181 ? -23.09103 -6.85710 52.12085 1.000 24.67333 178 SER A N 1
ATOM 1343 C CA . SER A 1 181 ? -22.79710 -7.34599 53.46580 1.000 22.65625 178 SER A CA 1
ATOM 1344 C C . SER A 1 181 ? -21.50780 -8.15104 53.51087 1.000 23.62433 178 SER A C 1
ATOM 1345 O O . SER A 1 181 ? -20.82434 -8.15707 54.54331 1.000 22.05449 178 SER A O 1
ATOM 1348 N N . ASN A 1 182 ? -21.14895 -8.84060 52.41617 1.000 21.61356 179 ASN A N 1
ATOM 1349 C CA . ASN A 1 182 ? -19.91476 -9.62733 52.41622 1.000 20.36680 179 ASN A CA 1
ATOM 1350 C C . ASN A 1 182 ? -18.73612 -8.75981 52.82214 1.000 21.65946 179 ASN A C 1
ATOM 1351 O O . ASN A 1 182 ? -17.92865 -9.13871 53.67496 1.000 21.55799 179 ASN A O 1
ATOM 1356 N N . GLU A 1 183 ? -18.58938 -7.61137 52.15745 1.000 21.60044 180 GLU A N 1
ATOM 1357 C CA . GLU A 1 183 ? -17.45810 -6.73032 52.42770 1.000 21.94938 180 GLU A CA 1
ATOM 1358 C C . GLU A 1 183 ? -17.59777 -6.03765 53.77377 1.000 23.76277 180 GLU A C 1
ATOM 1359 O O . GLU A 1 183 ? -16.58819 -5.70902 54.41730 1.000 20.92524 180 GLU A O 1
ATOM 1365 N N . ALA A 1 184 ? -18.83141 -5.78360 54.20818 1.000 22.03818 181 ALA A N 1
ATOM 1366 C CA . ALA A 1 184 ? -19.03960 -5.10676 55.48436 1.000 22.18742 181 ALA A CA 1
ATOM 1367 C C . ALA A 1 184 ? -18.38358 -5.86629 56.63987 1.000 25.23066 181 ALA A C 1
ATOM 1368 O O . ALA A 1 184 ? -17.88227 -5.24345 57.59082 1.000 23.25251 181 ALA A O 1
ATOM 1370 N N . PHE A 1 185 ? -18.33368 -7.19987 56.55621 1.000 22.07271 182 PHE A N 1
ATOM 1371 C CA . PHE A 1 185 ? -17.75716 -8.03851 57.59440 1.000 19.88961 182 PHE A CA 1
ATOM 1372 C C . PHE A 1 185 ? -16.24577 -7.87177 57.71514 1.000 21.01845 182 PHE A C 1
ATOM 1373 O O . PHE A 1 185 ? -15.67357 -8.37017 58.69546 1.000 20.15889 182 PHE A O 1
ATOM 1381 N N . TYR A 1 186 ? -15.59928 -7.18624 56.75870 1.000 20.31616 183 TYR A N 1
ATOM 1382 C CA . TYR A 1 186 ? -14.13934 -7.07510 56.75172 1.000 20.92389 183 TYR A CA 1
ATOM 1383 C C . TYR A 1 186 ? -13.63754 -5.63467 56.64937 1.000 22.88377 183 TYR A C 1
ATOM 1384 O O . TYR A 1 186 ? -12.44153 -5.42499 56.39642 1.000 26.64394 183 TYR A O 1
ATOM 1393 N N . LEU A 1 187 ? -14.49015 -4.64167 56.85471 1.000 24.25808 184 LEU A N 1
ATOM 1394 C CA . LEU A 1 187 ? -14.02372 -3.25817 56.75650 1.000 22.45856 184 LEU A CA 1
ATOM 1395 C C . LEU A 1 187 ? -12.85778 -3.02864 57.71655 1.000 22.81481 184 LEU A C 1
ATOM 1396 O O . LEU A 1 187 ? -12.95128 -3.38729 58.89732 1.000 24.11207 184 LEU A O 1
ATOM 1401 N N . PRO A 1 188 ? -11.75372 -2.44404 57.25855 1.000 24.08992 185 PRO A N 1
ATOM 1402 C CA . PRO A 1 188 ? -10.62056 -2.21806 58.17667 1.000 27.75861 185 PRO A CA 1
ATOM 1403 C C . PRO A 1 188 ? -10.93354 -1.24189 59.29515 1.000 27.78287 185 PRO A C 1
ATOM 1404 O O . PRO A 1 188 ? -10.37058 -1.36538 60.38546 1.000 30.53970 185 PRO A O 1
ATOM 1408 N N . GLU A 1 189 ? -11.78258 -0.25508 59.04504 1.000 25.30700 186 GLU A N 1
ATOM 1409 C CA . GLU A 1 189 ? -12.17092 0.75381 60.02066 1.000 28.10862 186 GLU A CA 1
ATOM 1410 C C . GLU A 1 189 ? -13.67444 0.95533 59.93134 1.000 24.75059 186 GLU A C 1
ATOM 1411 O O . GLU A 1 189 ? -14.26020 0.74943 58.86419 1.000 28.68768 186 GLU A O 1
ATOM 1417 N N . PRO A 1 190 ? -14.32092 1.35812 61.02272 1.000 25.67847 187 PRO A N 1
ATOM 1418 C CA . PRO A 1 190 ? -15.75788 1.61364 60.98417 1.000 27.07353 187 PRO A CA 1
ATOM 1419 C C . PRO A 1 190 ? -16.04103 2.92678 60.27798 1.000 25.41453 187 PRO A C 1
ATOM 1420 O O . PRO A 1 190 ? -15.33029 3.91613 60.50746 1.000 30.15639 187 PRO A O 1
ATOM 1424 N N . PRO A 1 191 ? -17.04481 2.97772 59.39543 1.000 23.49303 188 PRO A N 1
ATOM 1425 C CA . PRO A 1 191 ? -17.27335 4.20208 58.61302 1.000 24.77597 188 PRO A CA 1
ATOM 1426 C C . PRO A 1 191 ? -17.81777 5.33223 59.46979 1.000 26.94844 188 PRO A C 1
ATOM 1427 O O . PRO A 1 191 ? -18.69865 5.13712 60.31681 1.000 25.15175 188 PRO A O 1
ATOM 1431 N N . ARG A 1 192 ? -17.30136 6.53821 59.22113 1.000 29.52571 189 ARG A N 1
ATOM 1432 C CA . ARG A 1 192 ? -17.85172 7.71220 59.89116 1.000 29.66911 189 ARG A CA 1
ATOM 1433 C C . ARG A 1 192 ? -19.28168 7.97617 59.43119 1.000 29.83115 189 ARG A C 1
ATOM 1434 O O . ARG A 1 192 ? -20.18199 8.16916 60.25907 1.000 29.70644 189 ARG A O 1
ATOM 1442 N N . ARG A 1 193 ? -19.51274 7.95388 58.11260 1.000 26.24946 190 ARG A N 1
ATOM 1443 C CA . ARG A 1 193 ? -20.82810 8.10637 57.50411 1.000 25.66645 190 ARG A CA 1
ATOM 1444 C C . ARG A 1 193 ? -21.08568 6.90909 56.60285 1.000 22.48643 190 ARG A C 1
ATOM 1445 O O . ARG A 1 193 ? -20.25558 6.58390 55.74997 1.000 23.02760 190 ARG A O 1
ATOM 1453 N N . VAL A 1 194 ? -22.24190 6.27092 56.76312 1.000 25.28809 191 VAL A N 1
ATOM 1454 C CA . VAL A 1 194 ? -22.57772 5.11230 55.94425 1.000 24.81857 191 VAL A CA 1
ATOM 1455 C C . VAL A 1 194 ? -24.04800 5.18844 55.56812 1.000 24.48511 191 VAL A C 1
ATOM 1456 O O . VAL A 1 194 ? -24.88310 5.59655 56.38127 1.000 25.09398 191 VAL A O 1
ATOM 1460 N N . LEU A 1 195 ? -24.35437 4.81208 54.32279 1.000 23.08837 192 LEU A N 1
ATOM 1461 C CA . LEU A 1 195 ? -25.71367 4.60157 53.84644 1.000 25.79514 192 LEU A CA 1
ATOM 1462 C C . LEU A 1 195 ? -25.91010 3.10163 53.68125 1.000 22.84570 192 LEU A C 1
ATOM 1463 O O . LEU A 1 195 ? -25.17807 2.47347 52.90475 1.000 22.86711 192 LEU A O 1
ATOM 1468 N N . THR A 1 196 ? -26.88238 2.52498 54.40054 1.000 21.74546 193 THR A N 1
ATOM 1469 C CA . THR A 1 196 ? -27.34213 1.17196 54.09093 1.000 19.49203 193 THR A CA 1
ATOM 1470 C C . THR A 1 196 ? -28.59922 1.28836 53.23410 1.000 21.08094 193 THR A C 1
ATOM 1471 O O . THR A 1 196 ? -29.54512 1.99745 53.59321 1.000 25.89813 193 THR A O 1
ATOM 1475 N N . VAL A 1 197 ? -28.58061 0.62314 52.08779 1.000 21.98490 194 VAL A N 1
ATOM 1476 C CA . VAL A 1 197 ? -29.64036 0.69123 51.08374 1.000 19.61139 194 VAL A CA 1
ATOM 1477 C C . VAL A 1 197 ? -30.49623 -0.56476 51.19304 1.000 25.23157 194 VAL A C 1
ATOM 1478 O O . VAL A 1 197 ? -30.01969 -1.67107 50.90868 1.000 23.55337 194 VAL A O 1
ATOM 1482 N N . GLY A 1 198 ? -31.75151 -0.40410 51.58026 1.000 24.29995 195 GLY A N 1
ATOM 1483 C CA . GLY A 1 198 ? -32.67055 -1.52350 51.68160 1.000 24.90431 195 GLY A CA 1
ATOM 1484 C C . GLY A 1 198 ? -33.48924 -1.42320 52.95108 1.000 22.59367 195 GLY A C 1
ATOM 1485 O O . GLY A 1 198 ? -33.08394 -0.81428 53.94404 1.000 24.43039 195 GLY A O 1
ATOM 1486 N N . GLY A 1 199 ? -34.68243 -2.01571 52.90566 1.000 25.82516 196 GLY A N 1
ATOM 1487 C CA . GLY A 1 199 ? -35.59134 -2.02954 54.03005 1.000 25.95741 196 GLY A CA 1
ATOM 1488 C C . GLY A 1 199 ? -35.70844 -3.36607 54.73799 1.000 28.63564 196 GLY A C 1
ATOM 1489 O O . GLY A 1 199 ? -36.50175 -3.48120 55.66607 1.000 26.60879 196 GLY A O 1
ATOM 1490 N N . GLY A 1 200 ? -34.93055 -4.37321 54.33169 1.000 25.08496 197 GLY A N 1
ATOM 1491 C CA . GLY A 1 200 ? -35.02863 -5.70050 54.90772 1.000 26.29146 197 GLY A CA 1
ATOM 1492 C C . GLY A 1 200 ? -34.10312 -5.88683 56.09036 1.000 24.20843 197 GLY A C 1
ATOM 1493 O O . GLY A 1 200 ? -33.43849 -4.95655 56.54871 1.000 22.38029 197 GLY A O 1
ATOM 1494 N N . PHE A 1 201 ? -34.07236 -7.12358 56.59555 1.000 24.01744 198 PHE A N 1
ATOM 1495 C CA . PHE A 1 201 ? -33.42097 -7.35283 57.88967 1.000 23.22651 198 PHE A CA 1
ATOM 1496 C C . PHE A 1 201 ? -31.92436 -7.09724 57.84787 1.000 25.33111 198 PHE A C 1
ATOM 1497 O O . PHE A 1 201 ? -31.35670 -6.68979 58.86733 1.000 21.69455 198 PHE A O 1
ATOM 1505 N N . ILE A 1 202 ? -31.26072 -7.35127 56.71553 1.000 21.33498 199 ILE A N 1
ATOM 1506 C CA . ILE A 1 202 ? -29.80833 -7.17529 56.67886 1.000 20.82979 199 ILE A CA 1
ATOM 1507 C C . ILE A 1 202 ? -29.44940 -5.69570 56.74443 1.000 22.71617 199 ILE A C 1
ATOM 1508 O O . ILE A 1 202 ? -28.54372 -5.29406 57.48951 1.000 20.21739 199 ILE A O 1
ATOM 1513 N N . SER A 1 203 ? -30.16180 -4.85684 55.99301 1.000 19.99799 200 SER A N 1
ATOM 1514 C CA . SER A 1 203 ? -29.92716 -3.41277 56.06999 1.000 21.69215 200 SER A CA 1
ATOM 1515 C C . SER A 1 203 ? -30.18428 -2.87861 57.47827 1.000 21.89550 200 SER A C 1
ATOM 1516 O O . SER A 1 203 ? -29.38550 -2.09612 58.01399 1.000 23.88597 200 SER A O 1
ATOM 1519 N N . VAL A 1 204 ? -31.27695 -3.31679 58.10660 1.000 21.70441 201 VAL A N 1
ATOM 1520 C CA . VAL A 1 204 ? -31.62924 -2.83519 59.44201 1.000 21.90234 201 VAL A CA 1
ATOM 1521 C C . VAL A 1 204 ? -30.59318 -3.28424 60.46112 1.000 22.61592 201 VAL A C 1
ATOM 1522 O O . VAL A 1 204 ? -30.12170 -2.48521 61.27920 1.000 21.17713 201 VAL A O 1
ATOM 1526 N N . GLU A 1 205 ? -30.20892 -4.56474 60.41274 1.000 21.87687 202 GLU A N 1
ATOM 1527 C CA . GLU A 1 205 ? -29.22543 -5.06678 61.37666 1.000 19.36918 202 GLU A CA 1
ATOM 1528 C C . GLU A 1 205 ? -27.88706 -4.36141 61.24396 1.000 25.67859 202 GLU A C 1
ATOM 1529 O O . GLU A 1 205 ? -27.25438 -4.03402 62.25813 1.000 22.19524 202 GLU A O 1
ATOM 1535 N N . PHE A 1 206 ? -27.40594 -4.16978 60.00625 1.000 21.76409 203 PHE A N 1
ATOM 1536 C CA . PHE A 1 206 ? -26.12949 -3.48886 59.84244 1.000 21.12620 203 PHE A CA 1
ATOM 1537 C C . PHE A 1 206 ? -26.21919 -2.01982 60.20827 1.000 21.23133 203 PHE A C 1
ATOM 1538 O O . PHE A 1 206 ? -25.25238 -1.45705 60.73095 1.000 21.92003 203 PHE A O 1
ATOM 1546 N N . ALA A 1 207 ? -27.37252 -1.39147 60.00129 1.000 20.32689 204 ALA A N 1
ATOM 1547 C CA . ALA A 1 207 ? -27.50111 -0.01292 60.45850 1.000 22.51526 204 ALA A CA 1
ATOM 1548 C C . ALA A 1 207 ? -27.26311 0.07368 61.96132 1.000 24.38796 204 ALA A C 1
ATOM 1549 O O . ALA A 1 207 ? -26.55572 0.96602 62.43863 1.000 21.27788 204 ALA A O 1
ATOM 1551 N N . GLY A 1 208 ? -27.79780 -0.88267 62.72119 1.000 21.73584 205 GLY A N 1
ATOM 1552 C CA . GLY A 1 208 ? -27.56314 -0.88647 64.15565 1.000 25.59397 205 GLY A CA 1
ATOM 1553 C C . GLY A 1 208 ? -26.11133 -1.10737 64.53129 1.000 24.88274 205 GLY A C 1
ATOM 1554 O O . GLY A 1 208 ? -25.61347 -0.50377 65.48862 1.000 22.76329 205 GLY A O 1
ATOM 1555 N N . ILE A 1 209 ? -25.42091 -2.00233 63.81270 1.000 22.10081 206 ILE A N 1
ATOM 1556 C CA . ILE A 1 209 ? -24.02072 -2.28100 64.12014 1.000 22.33157 206 ILE A CA 1
ATOM 1557 C C . ILE A 1 209 ? -23.16844 -1.03867 63.87086 1.000 20.42737 206 ILE A C 1
ATOM 1558 O O . ILE A 1 209 ? -22.37165 -0.62846 64.73026 1.000 21.77936 206 ILE A O 1
ATOM 1563 N N . PHE A 1 210 ? -23.29742 -0.44955 62.67748 1.000 23.97900 207 PHE A N 1
ATOM 1564 C CA . PHE A 1 210 ? -22.52960 0.74965 62.34747 1.000 20.87755 207 PHE A CA 1
ATOM 1565 C C . PHE A 1 210 ? -22.85606 1.90272 63.28490 1.000 22.73337 207 PHE A C 1
ATOM 1566 O O . PHE A 1 210 ? -21.98000 2.73107 63.56788 1.000 25.46331 207 PHE A O 1
ATOM 1574 N N . ASN A 1 211 ? -24.10336 1.98760 63.75423 1.000 25.91085 208 ASN A N 1
ATOM 1575 C CA . ASN A 1 211 ? -24.49152 3.09169 64.63646 1.000 22.83058 208 ASN A CA 1
ATOM 1576 C C . ASN A 1 211 ? -23.72196 3.03493 65.95485 1.000 25.28246 208 ASN A C 1
ATOM 1577 O O . ASN A 1 211 ? -23.35148 4.07840 66.50949 1.000 22.98508 208 ASN A O 1
ATOM 1582 N N . ALA A 1 212 ? -23.44208 1.82764 66.45612 1.000 23.58641 209 ALA A N 1
ATOM 1583 C CA . ALA A 1 212 ? -22.71007 1.68650 67.71606 1.000 25.06219 209 ALA A CA 1
ATOM 1584 C C . ALA A 1 212 ? -21.21234 1.91530 67.57266 1.000 26.82371 209 ALA A C 1
ATOM 1585 O O . ALA A 1 212 ? -20.58073 2.39493 68.51793 1.000 22.67086 209 ALA A O 1
ATOM 1587 N N . TYR A 1 213 ? -20.60676 1.53788 66.44007 1.000 24.22816 210 TYR A N 1
ATOM 1588 C CA . TYR A 1 213 ? -19.15588 1.57479 66.31891 1.000 25.34784 210 TYR A CA 1
ATOM 1589 C C . TYR A 1 213 ? -18.65461 2.80050 65.56360 1.000 26.82544 210 TYR A C 1
ATOM 1590 O O . TYR A 1 213 ? -17.43908 2.95360 65.41204 1.000 26.76372 210 TYR A O 1
ATOM 1599 N N . LYS A 1 214 ? -19.55243 3.67835 65.13082 1.000 23.55425 211 LYS A N 1
ATOM 1600 C CA . LYS A 1 214 ? -19.13508 4.83131 64.34117 1.000 27.17663 211 LYS A CA 1
ATOM 1601 C C . LYS A 1 214 ? -18.21537 5.72492 65.17237 1.000 24.87686 211 LYS A C 1
ATOM 1602 O O . LYS A 1 214 ? -18.38845 5.83825 66.39612 1.000 26.82919 211 LYS A O 1
ATOM 1608 N N . PRO A 1 215 ? -17.21838 6.34721 64.55400 1.000 29.05765 212 PRO A N 1
ATOM 1609 C CA . PRO A 1 215 ? -16.33867 7.25346 65.28887 1.000 33.11312 212 PRO A CA 1
ATOM 1610 C C . PRO A 1 215 ? -17.06509 8.52788 65.67682 1.000 36.14750 212 PRO A C 1
ATOM 1611 O O . PRO A 1 215 ? -18.16889 8.80680 65.18658 1.000 31.54939 212 PRO A O 1
ATOM 1615 N N . PRO A 1 216 ? -16.47025 9.32791 66.55899 1.000 40.87572 213 PRO A N 1
ATOM 1616 C CA . PRO A 1 216 ? -17.11782 10.56749 67.00660 1.000 44.95098 213 PRO A CA 1
ATOM 1617 C C . PRO A 1 216 ? -17.62683 11.41103 65.84612 1.000 33.29760 213 PRO A C 1
ATOM 1618 O O . PRO A 1 216 ? -16.93940 11.60662 64.84117 1.000 38.00698 213 PRO A O 1
ATOM 1622 N N . GLY A 1 217 ? -18.86317 11.89098 65.98072 1.000 40.62094 214 GLY A N 1
ATOM 1623 C CA . GLY A 1 217 ? -19.45719 12.74134 64.96893 1.000 38.30151 214 GLY A CA 1
ATOM 1624 C C . GLY A 1 217 ? -19.92249 12.02893 63.72007 1.000 41.98051 214 GLY A C 1
ATOM 1625 O O . GLY A 1 217 ? -20.23097 12.69353 62.72449 1.000 42.08996 214 GLY A O 1
ATOM 1626 N N . GLY A 1 218 ? -19.98894 10.70090 63.73163 1.000 32.51486 215 GLY A N 1
ATOM 1627 C CA . GLY A 1 218 ? -20.48279 9.97330 62.58112 1.000 29.71159 215 GLY A CA 1
ATOM 1628 C C . GLY A 1 218 ? -21.99572 9.94311 62.51451 1.000 27.82150 215 GLY A C 1
ATOM 1629 O O . GLY A 1 218 ? -22.70543 10.42379 63.39973 1.000 30.59017 215 GLY A O 1
ATOM 1630 N N . LYS A 1 219 ? -22.49780 9.36263 61.42356 1.000 28.25442 216 LYS A N 1
ATOM 1631 C CA . LYS A 1 219 ? -23.92998 9.28060 61.17858 1.000 28.51446 216 LYS A CA 1
ATOM 1632 C C . LYS A 1 219 ? -24.23062 8.07517 60.30272 1.000 26.42615 216 LYS A C 1
ATOM 1633 O O . LYS A 1 219 ? -23.59585 7.89983 59.25865 1.000 25.23510 216 LYS A O 1
ATOM 1639 N N . VAL A 1 220 ? -25.23070 7.29071 60.70229 1.000 27.22682 217 VAL A N 1
ATOM 1640 C CA . VAL A 1 220 ? -25.74310 6.18192 59.89827 1.000 24.65038 217 VAL A CA 1
ATOM 1641 C C . VAL A 1 220 ? -27.05857 6.60448 59.26059 1.000 23.57757 217 VAL A C 1
ATOM 1642 O O . VAL A 1 220 ? -27.96760 7.09612 59.94837 1.000 24.70758 217 VAL A O 1
ATOM 1646 N N . THR A 1 221 ? -27.16025 6.41445 57.94841 1.000 23.37386 218 THR A N 1
ATOM 1647 C CA . THR A 1 221 ? -28.40239 6.62289 57.20858 1.000 20.57426 218 THR A CA 1
ATOM 1648 C C . THR A 1 221 ? -28.85575 5.32127 56.56176 1.000 26.35470 218 THR A C 1
ATOM 1649 O O . THR A 1 221 ? -28.05297 4.61695 55.93022 1.000 26.30174 218 THR A O 1
ATOM 1653 N N . LEU A 1 222 ? -30.14962 5.02693 56.68194 1.000 23.07014 219 LEU A N 1
ATOM 1654 C CA . LEU A 1 222 ? -30.76235 3.89456 56.00140 1.000 20.96051 219 LEU A CA 1
ATOM 1655 C C . LEU A 1 222 ? -31.78574 4.45231 55.02537 1.000 25.66561 219 LEU A C 1
ATOM 1656 O O . LEU A 1 222 ? -32.58345 5.31015 55.40378 1.000 28.23528 219 LEU A O 1
ATOM 1661 N N . CYS A 1 223 ? -31.74210 4.00854 53.76706 1.000 24.69529 220 CYS A N 1
ATOM 1662 C CA . CYS A 1 223 ? -32.76272 4.41476 52.80270 1.000 24.32117 220 CYS A CA 1
ATOM 1663 C C . CYS A 1 223 ? -33.52681 3.19865 52.30481 1.000 25.19687 220 CYS A C 1
ATOM 1664 O O . CYS A 1 223 ? -32.99209 2.08733 52.25797 1.000 26.45556 220 CYS A O 1
ATOM 1667 N N . TYR A 1 224 ? -34.78951 3.42775 51.93694 1.000 26.19598 221 TYR A N 1
ATOM 1668 C CA . TYR A 1 224 ? -35.67691 2.38757 51.43118 1.000 23.14356 221 TYR A CA 1
ATOM 1669 C C . TYR A 1 224 ? -36.61753 3.00302 50.39690 1.000 28.37318 221 TYR A C 1
ATOM 1670 O O . TYR A 1 224 ? -37.14417 4.10590 50.59434 1.000 26.85324 221 TYR A O 1
ATOM 1679 N N . ARG A 1 225 ? -36.82237 2.28771 49.28727 1.000 29.43948 222 ARG A N 1
ATOM 1680 C CA . ARG A 1 225 ? -37.51519 2.89454 48.15261 1.000 31.44353 222 ARG A CA 1
ATOM 1681 C C . ARG A 1 225 ? -39.02133 3.01347 48.35339 1.000 35.04532 222 ARG A C 1
ATOM 1682 O O . ARG A 1 225 ? -39.65548 3.83965 47.68398 1.000 31.12818 222 ARG A O 1
ATOM 1690 N N . ASN A 1 226 ? -39.60498 2.23320 49.25358 1.000 30.55194 223 ASN A N 1
ATOM 1691 C CA . ASN A 1 226 ? -41.03223 2.31129 49.54102 1.000 35.16986 223 ASN A CA 1
ATOM 1692 C C . ASN A 1 226 ? -41.25748 3.02222 50.88188 1.000 33.99723 223 ASN A C 1
ATOM 1693 O O . ASN A 1 226 ? -40.33104 3.60960 51.46348 1.000 30.42480 223 ASN A O 1
ATOM 1698 N N . ASN A 1 227 ? -42.50020 2.99360 51.38426 1.000 29.94629 224 ASN A N 1
ATOM 1699 C CA . ASN A 1 227 ? -42.87728 3.93403 52.43841 1.000 31.09099 224 ASN A CA 1
ATOM 1700 C C . ASN A 1 227 ? -42.51507 3.47238 53.84591 1.000 31.20105 224 ASN A C 1
ATOM 1701 O O . ASN A 1 227 ? -42.37541 4.31837 54.73332 1.000 29.72227 224 ASN A O 1
ATOM 1706 N N . LEU A 1 228 ? -42.35309 2.17055 54.07619 1.000 28.75054 225 LEU A N 1
ATOM 1707 C CA . LEU A 1 228 ? -42.19007 1.66245 55.43213 1.000 28.76284 225 LEU A CA 1
ATOM 1708 C C . LEU A 1 228 ? -41.29597 0.43620 55.37516 1.000 28.80300 225 LEU A C 1
ATOM 1709 O O . LEU A 1 228 ? -41.56544 -0.47677 54.59518 1.000 26.04143 225 LEU A O 1
ATOM 1714 N N . ILE A 1 229 ? -40.22730 0.42943 56.18523 1.000 23.64146 226 ILE A N 1
ATOM 1715 C CA . ILE A 1 229 ? -39.26762 -0.67023 56.14956 1.000 25.93953 226 ILE A CA 1
ATOM 1716 C C . ILE A 1 229 ? -39.89484 -1.97419 56.65498 1.000 25.73966 226 ILE A C 1
ATOM 1717 O O . ILE A 1 229 ? -40.98271 -2.01167 57.25592 1.000 26.21687 226 ILE A O 1
ATOM 1722 N N . LEU A 1 230 ? -39.17838 -3.07009 56.38449 1.000 24.56282 227 LEU A N 1
ATOM 1723 C CA . LEU A 1 230 ? -39.43829 -4.41314 56.93361 1.000 24.84931 227 LEU A CA 1
ATOM 1724 C C . LEU A 1 230 ? -40.76529 -4.99226 56.43734 1.000 22.70845 227 LEU A C 1
ATOM 1725 O O . LEU A 1 230 ? -41.52645 -5.59636 57.20378 1.000 24.46590 227 LEU A O 1
ATOM 1730 N N A ARG A 1 231 ? -41.02765 -4.83920 55.13942 0.451 26.60063 228 ARG A N 1
ATOM 1731 N N B ARG A 1 231 ? -41.02840 -4.83569 55.13764 0.549 26.59741 228 ARG A N 1
ATOM 1732 C CA A ARG A 1 231 ? -42.18705 -5.47601 54.52608 0.451 26.74274 228 ARG A CA 1
ATOM 1733 C CA B ARG A 1 231 ? -42.17242 -5.49678 54.51873 0.549 26.73126 228 ARG A CA 1
ATOM 1734 C C A ARG A 1 231 ? -42.20937 -6.96725 54.85129 0.451 27.60700 228 ARG A C 1
ATOM 1735 C C B ARG A 1 231 ? -42.20313 -6.97273 54.89528 0.549 27.59833 228 ARG A C 1
ATOM 1736 O O A ARG A 1 231 ? -41.17198 -7.63470 54.85246 0.451 26.96260 228 ARG A O 1
ATOM 1737 O O B ARG A 1 231 ? -41.16598 -7.63641 54.96467 0.549 26.97223 228 ARG A O 1
ATOM 1752 N N . GLY A 1 232 ? -43.40582 -7.48952 55.12447 1.000 26.46988 229 GLY A N 1
ATOM 1753 C CA . GLY A 1 232 ? -43.58966 -8.86378 55.53190 1.000 28.39970 229 GLY A CA 1
ATOM 1754 C C . GLY A 1 232 ? -43.73964 -9.06674 57.02902 1.000 25.62224 229 GLY A C 1
ATOM 1755 O O . GLY A 1 232 ? -44.27259 -10.10433 57.44951 1.000 27.53340 229 GLY A O 1
ATOM 1756 N N . PHE A 1 233 ? -43.26775 -8.12272 57.84336 1.000 24.24176 230 PHE A N 1
ATOM 1757 C CA . PHE A 1 233 ? -43.43038 -8.19191 59.28736 1.000 22.68776 230 PHE A CA 1
ATOM 1758 C C . PHE A 1 233 ? -44.68373 -7.43617 59.71465 1.000 25.43360 230 PHE A C 1
ATOM 1759 O O . PHE A 1 233 ? -45.27823 -6.67540 58.94729 1.000 23.73297 230 PHE A O 1
ATOM 1767 N N . ASP A 1 234 ? -45.09626 -7.68012 60.95724 1.000 24.69770 231 ASP A N 1
ATOM 1768 C CA . ASP A 1 234 ? -46.25721 -7.01415 61.53668 1.000 22.46009 231 ASP A CA 1
ATOM 1769 C C . ASP A 1 234 ? -46.15456 -5.49961 61.37455 1.000 24.97825 231 ASP A C 1
ATOM 1770 O O . ASP A 1 234 ? -45.09507 -4.90314 61.58989 1.000 24.82991 231 ASP A O 1
ATOM 1775 N N . GLU A 1 235 ? -47.26240 -4.86691 60.97422 1.000 24.91114 232 GLU A N 1
ATOM 1776 C CA . GLU A 1 235 ? -47.18442 -3.45004 60.60787 1.000 27.92343 232 GLU A CA 1
ATOM 1777 C C . GLU A 1 235 ? -46.96540 -2.55118 61.82755 1.000 25.68978 232 GLU A C 1
ATOM 1778 O O . GLU A 1 235 ? -46.21771 -1.56221 61.75064 1.000 26.57657 232 GLU A O 1
ATOM 1784 N N . THR A 1 236 ? -47.59926 -2.87147 62.96350 1.000 26.64230 233 THR A N 1
ATOM 1785 C CA . THR A 1 236 ? -47.31307 -2.14734 64.20219 1.000 26.18126 233 THR A CA 1
ATOM 1786 C C . THR A 1 236 ? -45.82787 -2.19000 64.51837 1.000 27.28145 233 THR A C 1
ATOM 1787 O O . THR A 1 236 ? -45.23277 -1.17238 64.89840 1.000 26.99023 233 THR A O 1
ATOM 1791 N N . ILE A 1 237 ? -45.21538 -3.36995 64.37236 1.000 26.19915 234 ILE A N 1
ATOM 1792 C CA . ILE A 1 237 ? -43.79888 -3.52098 64.66048 1.000 24.99310 234 ILE A CA 1
ATOM 1793 C C . ILE A 1 237 ? -42.95405 -2.78000 63.62970 1.000 21.82167 234 ILE A C 1
ATOM 1794 O O . ILE A 1 237 ? -41.93516 -2.17274 63.97316 1.000 26.15334 234 ILE A O 1
ATOM 1799 N N . ARG A 1 238 ? -43.36927 -2.78464 62.36203 1.000 22.77396 235 ARG A N 1
ATOM 1800 C CA . ARG A 1 238 ? -42.62880 -2.02006 61.35918 1.000 26.69607 235 ARG A CA 1
ATOM 1801 C C . ARG A 1 238 ? -42.55095 -0.54134 61.73940 1.000 26.71137 235 ARG A C 1
ATOM 1802 O O . ARG A 1 238 ? -41.47503 0.06823 61.68939 1.000 27.48455 235 ARG A O 1
ATOM 1810 N N . GLU A 1 239 ? -43.68006 0.04391 62.14794 1.000 24.96204 236 GLU A N 1
ATOM 1811 C CA . GLU A 1 239 ? -43.70165 1.45125 62.54618 1.000 30.07852 236 GLU A CA 1
ATOM 1812 C C . GLU A 1 239 ? -42.89278 1.70243 63.81690 1.000 29.59353 236 GLU A C 1
ATOM 1813 O O . GLU A 1 239 ? -42.17197 2.70489 63.91172 1.000 27.05836 236 GLU A O 1
ATOM 1819 N N . GLU A 1 240 ? -43.01285 0.82058 64.81271 1.000 25.73213 237 GLU A N 1
ATOM 1820 C CA . GLU A 1 240 ? -42.25898 0.99607 66.06317 1.000 28.39202 237 GLU A CA 1
ATOM 1821 C C . GLU A 1 240 ? -40.75101 0.84496 65.87157 1.000 27.68903 237 GLU A C 1
ATOM 1822 O O . GLU A 1 240 ? -39.97140 1.62657 66.43337 1.000 28.18234 237 GLU A O 1
ATOM 1828 N N . VAL A 1 241 ? -40.30722 -0.18295 65.14101 1.000 25.81671 238 VAL A N 1
ATOM 1829 C CA . VAL A 1 241 ? -38.87630 -0.31555 64.88676 1.000 25.58325 238 VAL A CA 1
ATOM 1830 C C . VAL A 1 241 ? -38.34072 0.95156 64.24185 1.000 24.86086 238 VAL A C 1
ATOM 1831 O O . VAL A 1 241 ? -37.25604 1.43132 64.58531 1.000 24.94911 238 VAL A O 1
ATOM 1835 N N . THR A 1 242 ? -39.09397 1.51174 63.29047 1.000 22.35329 239 THR A N 1
ATOM 1836 C CA . THR A 1 242 ? -38.67633 2.74796 62.64097 1.000 24.69015 239 THR A CA 1
ATOM 1837 C C . THR A 1 242 ? -38.44595 3.84954 63.66935 1.000 22.41363 239 THR A C 1
ATOM 1838 O O . THR A 1 242 ? -37.41765 4.53985 63.64312 1.000 25.12112 239 THR A O 1
ATOM 1842 N N . LYS A 1 243 ? -39.40315 4.02526 64.58382 1.000 23.46425 240 LYS A N 1
ATOM 1843 C CA . LYS A 1 243 ? -39.30010 5.06609 65.60308 1.000 22.12587 240 LYS A CA 1
ATOM 1844 C C . LYS A 1 243 ? -38.12357 4.82011 66.53896 1.000 23.84867 240 LYS A C 1
ATOM 1845 O O . LYS A 1 243 ? -37.45585 5.77054 66.95947 1.000 24.67450 240 LYS A O 1
ATOM 1851 N N . GLN A 1 244 ? -37.86721 3.55220 66.90082 1.000 27.14126 241 GLN A N 1
ATOM 1852 C CA . GLN A 1 244 ? -36.81860 3.28962 67.88436 1.000 25.90789 241 GLN A CA 1
ATOM 1853 C C . GLN A 1 244 ? -35.42628 3.33701 67.26024 1.000 26.14004 241 GLN A C 1
ATOM 1854 O O . GLN A 1 244 ? -34.44310 3.66117 67.95054 1.000 24.33673 241 GLN A O 1
ATOM 1860 N N . LEU A 1 245 ? -35.30459 3.02767 65.97641 1.000 23.16110 242 LEU A N 1
ATOM 1861 C CA . LEU A 1 245 ? -34.04251 3.27808 65.29584 1.000 22.11344 242 LEU A CA 1
ATOM 1862 C C . LEU A 1 245 ? -33.77250 4.77169 65.21195 1.000 25.10116 242 LEU A C 1
ATOM 1863 O O . LEU A 1 245 ? -32.65588 5.22904 65.48308 1.000 25.19419 242 LEU A O 1
ATOM 1868 N N . THR A 1 246 ? -34.78997 5.54280 64.81309 1.000 22.70476 243 THR A N 1
ATOM 1869 C CA . THR A 1 246 ? -34.65574 6.99866 64.78259 1.000 26.51736 243 THR A CA 1
ATOM 1870 C C . THR A 1 246 ? -34.23172 7.54274 66.14267 1.000 26.55284 243 THR A C 1
ATOM 1871 O O . THR A 1 246 ? -33.35611 8.41215 66.23019 1.000 26.90831 243 THR A O 1
ATOM 1875 N N . ALA A 1 247 ? -34.81688 7.01296 67.22038 1.000 26.45154 244 ALA A N 1
ATOM 1876 C CA . ALA A 1 247 ? -34.53571 7.50758 68.55542 1.000 27.38452 244 ALA A CA 1
ATOM 1877 C C . ALA A 1 247 ? -33.10314 7.24038 68.97864 1.000 27.38145 244 ALA A C 1
ATOM 1878 O O . ALA A 1 247 ? -32.59423 7.94919 69.84998 1.000 27.89543 244 ALA A O 1
ATOM 1880 N N . ASN A 1 248 ? -32.44148 6.23740 68.39199 1.000 26.65613 245 ASN A N 1
ATOM 1881 C CA . ASN A 1 248 ? -31.03738 5.95329 68.67571 1.000 26.10982 245 ASN A CA 1
ATOM 1882 C C . ASN A 1 248 ? -30.09487 6.61449 67.66717 1.000 27.41674 245 ASN A C 1
ATOM 1883 O O . ASN A 1 248 ? -28.91454 6.25309 67.60377 1.000 28.05439 245 ASN A O 1
ATOM 1888 N N . GLY A 1 249 ? -30.58954 7.56169 66.87782 1.000 26.69222 246 GLY A N 1
ATOM 1889 C CA . GLY A 1 249 ? -29.74093 8.38603 66.04683 1.000 27.19452 246 GLY A CA 1
ATOM 1890 C C . GLY A 1 249 ? -29.54129 7.94094 64.61183 1.000 26.67817 246 GLY A C 1
ATOM 1891 O O . GLY A 1 249 ? -28.69845 8.53045 63.91731 1.000 27.08287 246 GLY A O 1
ATOM 1892 N N . ILE A 1 250 ? -30.27745 6.92739 64.13974 1.000 25.17011 247 ILE A N 1
ATOM 1893 C CA . ILE A 1 250 ? -30.20676 6.49396 62.74455 1.000 25.65133 247 ILE A CA 1
ATOM 1894 C C . ILE A 1 250 ? -31.22502 7.29432 61.93881 1.000 25.51006 247 ILE A C 1
ATOM 1895 O O . ILE A 1 250 ? -32.37745 7.44389 62.35937 1.000 30.03494 247 ILE A O 1
ATOM 1900 N N . GLU A 1 251 ? -30.80189 7.82672 60.79228 1.000 24.46369 248 GLU A N 1
ATOM 1901 C CA . GLU A 1 251 ? -31.69027 8.58354 59.91201 1.000 29.28084 248 GLU A CA 1
ATOM 1902 C C . GLU A 1 251 ? -32.30898 7.63457 58.89256 1.000 29.32502 248 GLU A C 1
ATOM 1903 O O . GLU A 1 251 ? -31.58579 6.99312 58.12534 1.000 31.47805 248 GLU A O 1
ATOM 1909 N N . ILE A 1 252 ? -33.63867 7.55819 58.85824 1.000 27.06160 249 ILE A N 1
ATOM 1910 C CA . ILE A 1 252 ? -34.33776 6.63344 57.96356 1.000 25.89434 249 ILE A CA 1
ATOM 1911 C C . ILE A 1 252 ? -34.96404 7.44195 56.83095 1.000 32.55576 249 ILE A C 1
ATOM 1912 O O . ILE A 1 252 ? -35.89423 8.22202 57.06100 1.000 33.83578 249 ILE A O 1
ATOM 1917 N N . MET A 1 253 ? -34.43948 7.26849 55.61156 1.000 28.89682 250 MET A N 1
ATOM 1918 C CA . MET A 1 253 ? -34.95350 7.92333 54.40623 1.000 27.73777 250 MET A CA 1
ATOM 1919 C C . MET A 1 253 ? -35.88568 6.96959 53.66251 1.000 30.91165 250 MET A C 1
ATOM 1920 O O . MET A 1 253 ? -35.43501 6.15927 52.85087 1.000 34.19276 250 MET A O 1
ATOM 1925 N N . THR A 1 254 ? -37.18927 7.09961 53.88148 1.000 31.35083 251 THR A N 1
ATOM 1926 C CA . THR A 1 254 ? -38.12964 6.29127 53.11988 1.000 28.79819 251 THR A CA 1
ATOM 1927 C C . THR A 1 254 ? -38.56217 7.01436 51.84661 1.000 32.51103 251 THR A C 1
ATOM 1928 O O . THR A 1 254 ? -38.41828 8.23312 51.71297 1.000 35.03835 251 THR A O 1
ATOM 1932 N N . ASN A 1 255 ? -39.09347 6.22989 50.90495 1.000 31.84036 252 ASN A N 1
ATOM 1933 C CA . ASN A 1 255 ? -39.45746 6.70278 49.56435 1.000 32.25905 252 ASN A CA 1
ATOM 1934 C C . ASN A 1 255 ? -38.26803 7.32807 48.84573 1.000 33.54375 252 ASN A C 1
ATOM 1935 O O . ASN A 1 255 ? -38.41130 8.33843 48.15280 1.000 29.42550 252 ASN A O 1
ATOM 1940 N N . GLU A 1 256 ? -37.08492 6.73051 49.01694 1.000 28.35511 253 GLU A N 1
ATOM 1941 C CA . GLU A 1 256 ? -35.86733 7.23242 48.39610 1.000 28.47675 253 GLU A CA 1
ATOM 1942 C C . GLU A 1 256 ? -35.02437 6.06879 47.88882 1.000 28.59728 253 GLU A C 1
ATOM 1943 O O . GLU A 1 256 ? -35.00697 4.98026 48.47706 1.000 28.53447 253 GLU A O 1
ATOM 1949 N N . ASN A 1 257 ? -34.31932 6.30654 46.78064 1.000 25.49176 254 ASN A N 1
ATOM 1950 C CA . ASN A 1 257 ? -33.58132 5.23885 46.12477 1.000 28.41528 254 ASN A CA 1
ATOM 1951 C C . ASN A 1 257 ? -32.39820 5.80463 45.34479 1.000 30.31741 254 ASN A C 1
ATOM 1952 O O . ASN A 1 257 ? -32.59136 6.75287 44.55475 1.000 32.22073 254 ASN A O 1
ATOM 1957 N N . PRO A 1 258 ? -31.18778 5.27089 45.53913 1.000 29.69561 255 PRO A N 1
ATOM 1958 C CA . PRO A 1 258 ? -30.02370 5.81279 44.83171 1.000 30.50991 255 PRO A CA 1
ATOM 1959 C C . PRO A 1 258 ? -30.17542 5.68797 43.32200 1.000 32.99729 255 PRO A C 1
ATOM 1960 O O . PRO A 1 258 ? -30.57535 4.64550 42.80133 1.000 29.57576 255 PRO A O 1
ATOM 1964 N N . ALA A 1 259 ? -29.83428 6.77000 42.61989 1.000 31.43742 256 ALA A N 1
ATOM 1965 C CA . ALA A 1 259 ? -29.80845 6.78805 41.16345 1.000 31.96407 256 ALA A CA 1
ATOM 1966 C C . ALA A 1 259 ? -28.40662 6.61953 40.60345 1.000 29.45640 256 ALA A C 1
ATOM 1967 O O . ALA A 1 259 ? -28.24094 6.04560 39.52305 1.000 31.39884 256 ALA A O 1
ATOM 1969 N N . LYS A 1 260 ? -27.39952 7.10528 41.31102 1.000 27.25241 257 LYS A N 1
ATOM 1970 C CA . LYS A 1 260 ? -26.02912 7.01813 40.84353 1.000 27.01067 257 LYS A CA 1
ATOM 1971 C C . LYS A 1 260 ? -25.12887 7.32845 42.02246 1.000 27.70525 257 LYS A C 1
ATOM 1972 O O . LYS A 1 260 ? -25.55563 7.94709 42.99959 1.000 31.10478 257 LYS A O 1
ATOM 1978 N N . VAL A 1 261 ? -23.88535 6.87203 41.92633 1.000 27.68356 258 VAL A N 1
ATOM 1979 C CA . VAL A 1 261 ? -22.85293 7.16862 42.91215 1.000 25.36471 258 VAL A CA 1
ATOM 1980 C C . VAL A 1 261 ? -21.60014 7.61128 42.17303 1.000 27.49885 258 VAL A C 1
ATOM 1981 O O . VAL A 1 261 ? -21.21000 6.99638 41.17382 1.000 26.70082 258 VAL A O 1
ATOM 1985 N N . SER A 1 262 ? -20.96458 8.66609 42.66927 1.000 27.74101 259 SER A N 1
ATOM 1986 C CA . SER A 1 262 ? -19.70090 9.14902 42.12918 1.000 32.58821 259 SER A CA 1
ATOM 1987 C C . SER A 1 262 ? -18.76007 9.43980 43.28700 1.000 29.34318 259 SER A C 1
ATOM 1988 O O . SER A 1 262 ? -19.16643 9.46036 44.45054 1.000 30.12799 259 SER A O 1
ATOM 1991 N N . LEU A 1 263 ? -17.48187 9.63154 42.97367 1.000 29.20252 260 LEU A N 1
ATOM 1992 C CA . LEU A 1 263 ? -16.48262 9.95310 43.98483 1.000 27.21353 260 LEU A CA 1
ATOM 1993 C C . LEU A 1 263 ? -16.22617 11.45049 43.99876 1.000 34.03737 260 LEU A C 1
ATOM 1994 O O . LEU A 1 263 ? -15.97921 12.05450 42.94378 1.000 31.80193 260 LEU A O 1
ATOM 1999 N N . ASN A 1 264 ? -16.30354 12.03888 45.19160 1.000 30.32468 261 ASN A N 1
ATOM 2000 C CA . ASN A 1 264 ? -15.83635 13.39613 45.43324 1.000 35.62327 261 ASN A CA 1
ATOM 2001 C C . ASN A 1 264 ? -14.31499 13.44537 45.31475 1.000 30.59962 261 ASN A C 1
ATOM 2002 O O . ASN A 1 264 ? -13.63504 12.41352 45.29322 1.000 31.49314 261 ASN A O 1
ATOM 2007 N N . THR A 1 265 ? -13.77068 14.66465 45.23199 1.000 35.51752 262 THR A N 1
ATOM 2008 C CA . THR A 1 265 ? -12.33049 14.77637 45.04350 1.000 31.44927 262 THR A CA 1
ATOM 2009 C C . THR A 1 265 ? -11.55849 14.22435 46.23521 1.000 32.01272 262 THR A C 1
ATOM 2010 O O . THR A 1 265 ? -10.41767 13.77816 46.06064 1.000 34.48981 262 THR A O 1
ATOM 2014 N N . ASP A 1 266 ? -12.16137 14.19843 47.42715 1.000 32.33851 263 ASP A N 1
ATOM 2015 C CA . ASP A 1 266 ? -11.50088 13.60435 48.58127 1.000 30.07440 263 ASP A CA 1
ATOM 2016 C C . ASP A 1 266 ? -11.70779 12.09557 48.67266 1.000 29.32712 263 ASP A C 1
ATOM 2017 O O . ASP A 1 266 ? -11.23589 11.48201 49.63361 1.000 34.10824 263 ASP A O 1
ATOM 2022 N N . GLY A 1 267 ? -12.38938 11.48019 47.71075 1.000 29.97816 264 GLY A N 1
ATOM 2023 C CA . GLY A 1 267 ? -12.56102 10.04271 47.71987 1.000 32.17510 264 GLY A CA 1
ATOM 2024 C C . GLY A 1 267 ? -13.80130 9.53117 48.42558 1.000 37.12746 264 GLY A C 1
ATOM 2025 O O . GLY A 1 267 ? -14.08959 8.32901 48.33702 1.000 31.74460 264 GLY A O 1
ATOM 2026 N N . SER A 1 268 ? -14.55296 10.39155 49.11201 1.000 28.73214 265 SER A N 1
ATOM 2027 C CA . SER A 1 268 ? -15.83199 9.96144 49.66131 1.000 31.32112 265 SER A CA 1
ATOM 2028 C C . SER A 1 268 ? -16.85093 9.74970 48.53864 1.000 28.74692 265 SER A C 1
ATOM 2029 O O . SER A 1 268 ? -16.64591 10.16624 47.39881 1.000 29.86269 265 SER A O 1
ATOM 2032 N N . LYS A 1 269 ? -17.94656 9.05569 48.86849 1.000 25.18046 266 LYS A N 1
ATOM 2033 C CA . LYS A 1 269 ? -19.00042 8.75385 47.90539 1.000 29.01358 266 LYS A CA 1
ATOM 2034 C C . LYS A 1 269 ? -20.05755 9.84981 47.91661 1.000 25.48477 266 LYS A C 1
ATOM 2035 O O . LYS A 1 269 ? -20.54885 10.23669 48.98343 1.000 29.57548 266 LYS A O 1
ATOM 2041 N N . HIS A 1 270 ? -20.39903 10.34334 46.72679 1.000 28.24952 267 HIS A N 1
ATOM 2042 C CA . HIS A 1 270 ? -21.48812 11.29877 46.53081 1.000 27.37358 267 HIS A CA 1
ATOM 2043 C C . HIS A 1 270 ? -22.66990 10.53782 45.93825 1.000 26.11488 267 HIS A C 1
ATOM 2044 O O . HIS A 1 270 ? -22.62538 10.12373 44.77444 1.000 28.73858 267 HIS A O 1
ATOM 2051 N N . VAL A 1 271 ? -23.71783 10.32132 46.74501 1.000 24.61132 268 VAL A N 1
ATOM 2052 C CA . VAL A 1 271 ? -24.91512 9.61327 46.28898 1.000 24.22220 268 VAL A CA 1
ATOM 2053 C C . VAL A 1 271 ? -25.95225 10.63109 45.81022 1.000 28.16960 268 VAL A C 1
ATOM 2054 O O . VAL A 1 271 ? -26.28174 11.58237 46.53500 1.000 28.48317 268 VAL A O 1
ATOM 2058 N N . THR A 1 272 ? -26.49781 10.41552 44.61203 1.000 26.64083 269 THR A N 1
ATOM 2059 C CA . THR A 1 272 ? -27.65914 11.16475 44.13659 1.000 29.47513 269 THR A CA 1
ATOM 2060 C C . THR A 1 272 ? -28.87016 10.24135 44.10256 1.000 30.00414 269 THR A C 1
ATOM 2061 O O . THR A 1 272 ? -28.85271 9.20442 43.43258 1.000 31.59913 269 THR A O 1
ATOM 2065 N N . PHE A 1 273 ? -29.92047 10.62264 44.82037 1.000 28.13928 270 PHE A N 1
ATOM 2066 C CA . PHE A 1 273 ? -31.15476 9.85944 44.79670 1.000 28.50322 270 PHE A CA 1
ATOM 2067 C C . PHE A 1 273 ? -31.98273 10.22214 43.56663 1.000 34.21627 270 PHE A C 1
ATOM 2068 O O . PHE A 1 273 ? -31.75328 11.24659 42.91206 1.000 32.43872 270 PHE A O 1
ATOM 2076 N N . GLU A 1 274 ? -32.93531 9.34181 43.23607 1.000 29.96816 271 GLU A N 1
ATOM 2077 C CA . GLU A 1 274 ? -33.86831 9.61515 42.14385 1.000 32.38023 271 GLU A CA 1
ATOM 2078 C C . GLU A 1 274 ? -34.60597 10.93581 42.34317 1.000 36.95934 271 GLU A C 1
ATOM 2079 O O . GLU A 1 274 ? -34.94938 11.60694 41.36697 1.000 36.95688 271 GLU A O 1
ATOM 2085 N N . SER A 1 275 ? -34.86750 11.31803 43.59118 1.000 30.48837 272 SER A N 1
ATOM 2086 C CA . SER A 1 275 ? -35.54494 12.57369 43.88116 1.000 31.83082 272 SER A CA 1
ATOM 2087 C C . SER A 1 275 ? -34.66058 13.79487 43.67336 1.000 39.71895 272 SER A C 1
ATOM 2088 O O . SER A 1 275 ? -35.17518 14.92031 43.66792 1.000 36.17950 272 SER A O 1
ATOM 2091 N N . GLY A 1 276 ? -33.34792 13.61283 43.55981 1.000 35.83425 273 GLY A N 1
ATOM 2092 C CA . GLY A 1 276 ? -32.42526 14.72357 43.44938 1.000 33.62856 273 GLY A CA 1
ATOM 2093 C C . GLY A 1 276 ? -31.74016 15.11243 44.73777 1.000 37.26891 273 GLY A C 1
ATOM 2094 O O . GLY A 1 276 ? -30.76397 15.86877 44.68946 1.000 35.31983 273 GLY A O 1
ATOM 2095 N N . LYS A 1 277 ? -32.22415 14.63121 45.88459 1.000 29.92991 274 LYS A N 1
ATOM 2096 C CA . LYS A 1 277 ? -31.46703 14.75462 47.12010 1.000 31.83114 274 LYS A CA 1
ATOM 2097 C C . LYS A 1 277 ? -30.07751 14.16725 46.92631 1.000 28.78088 274 LYS A C 1
ATOM 2098 O O . LYS A 1 277 ? -29.87089 13.28570 46.08810 1.000 33.81667 274 LYS A O 1
ATOM 2104 N N . THR A 1 278 ? -29.11968 14.64497 47.72363 1.000 31.70942 275 THR A N 1
ATOM 2105 C CA . THR A 1 278 ? -27.76187 14.13064 47.69396 1.000 32.91708 275 THR A CA 1
ATOM 2106 C C . THR A 1 278 ? -27.32377 13.81716 49.11069 1.000 26.68176 275 THR A C 1
ATOM 2107 O O . THR A 1 278 ? -27.83508 14.38339 50.08368 1.000 30.40478 275 THR A O 1
ATOM 2111 N N . LEU A 1 279 ? -26.35744 12.91473 49.21253 1.000 29.14584 276 LEU A N 1
ATOM 2112 C CA . LEU A 1 279 ? -25.79177 12.52555 50.49464 1.000 29.08751 276 LEU A CA 1
ATOM 2113 C C . LEU A 1 279 ? -24.34153 12.13376 50.28390 1.000 24.52743 276 LEU A C 1
ATOM 2114 O O . LEU A 1 279 ? -24.03394 11.35470 49.37520 1.000 27.68846 276 LEU A O 1
ATOM 2119 N N . ASP A 1 280 ? -23.45319 12.66769 51.11927 1.000 27.78907 277 ASP A N 1
ATOM 2120 C CA . ASP A 1 280 ? -22.04672 12.27880 51.10730 1.000 30.57689 277 ASP A CA 1
ATOM 2121 C C . ASP A 1 280 ? -21.76435 11.31297 52.24654 1.000 27.60513 277 ASP A C 1
ATOM 2122 O O . ASP A 1 280 ? -22.03184 11.62870 53.41245 1.000 28.91460 277 ASP A O 1
ATOM 2127 N N . VAL A 1 281 ? -21.20120 10.15186 51.90825 1.000 29.20893 278 VAL A N 1
ATOM 2128 C CA . VAL A 1 281 ? -20.89682 9.10438 52.87692 1.000 26.50503 278 VAL A CA 1
ATOM 2129 C C . VAL A 1 281 ? -19.55389 8.47080 52.53190 1.000 26.43992 278 VAL A C 1
ATOM 2130 O O . VAL A 1 281 ? -19.02424 8.63753 51.43406 1.000 28.05010 278 VAL A O 1
ATOM 2134 N N . ASP A 1 282 ? -19.01527 7.71150 53.48899 1.000 26.81591 279 ASP A N 1
ATOM 2135 C CA . ASP A 1 282 ? -17.76664 6.98959 53.29452 1.000 26.46434 279 ASP A CA 1
ATOM 2136 C C . ASP A 1 282 ? -17.96331 5.55974 52.80178 1.000 29.03758 279 ASP A C 1
ATOM 2137 O O . ASP A 1 282 ? -17.05400 5.00733 52.16518 1.000 27.51355 279 ASP A O 1
ATOM 2142 N N . VAL A 1 283 ? -19.12686 4.96698 53.05253 1.000 25.68957 280 VAL A N 1
ATOM 2143 C CA . VAL A 1 283 ? -19.44467 3.61356 52.60348 1.000 27.70368 280 VAL A CA 1
ATOM 2144 C C . VAL A 1 283 ? -20.89766 3.58034 52.15609 1.000 24.65781 280 VAL A C 1
ATOM 2145 O O . VAL A 1 283 ? -21.78779 4.10704 52.83790 1.000 26.15283 280 VAL A O 1
ATOM 2149 N N . VAL A 1 284 ? -21.14791 2.94487 51.01627 1.000 23.26371 281 VAL A N 1
ATOM 2150 C CA . VAL A 1 284 ? -22.49698 2.61757 50.57904 1.000 21.19286 281 VAL A CA 1
ATOM 2151 C C . VAL A 1 284 ? -22.61680 1.09891 50.61460 1.000 22.94898 281 VAL A C 1
ATOM 2152 O O . VAL A 1 284 ? -21.94420 0.40740 49.84286 1.000 24.04800 281 VAL A O 1
ATOM 2156 N N . MET A 1 285 ? -23.46645 0.56782 51.50029 1.000 22.66076 282 MET A N 1
ATOM 2157 C CA . MET A 1 285 ? -23.73515 -0.87678 51.55118 1.000 21.71639 282 MET A CA 1
ATOM 2158 C C . MET A 1 285 ? -25.11374 -1.17938 50.96614 1.000 22.59848 282 MET A C 1
ATOM 2159 O O . MET A 1 285 ? -26.14391 -0.78067 51.53289 1.000 24.33453 282 MET A O 1
ATOM 2164 N N . MET A 1 286 ? -25.12622 -1.93758 49.87767 1.000 21.23757 283 MET A N 1
ATOM 2165 C CA . MET A 1 286 ? -26.35172 -2.36873 49.21988 1.000 21.92489 283 MET A CA 1
ATOM 2166 C C . MET A 1 286 ? -26.86026 -3.63756 49.89657 1.000 25.27779 283 MET A C 1
ATOM 2167 O O . MET A 1 286 ? -26.12742 -4.63009 49.98727 1.000 23.96712 283 MET A O 1
ATOM 2172 N N . ALA A 1 287 ? -28.11520 -3.60715 50.35683 1.000 25.07007 284 ALA A N 1
ATOM 2173 C CA . ALA A 1 287 ? -28.76094 -4.75570 50.98446 1.000 24.74188 284 ALA A CA 1
ATOM 2174 C C . ALA A 1 287 ? -30.21404 -4.82445 50.49932 1.000 23.94506 284 ALA A C 1
ATOM 2175 O O . ALA A 1 287 ? -31.18491 -4.84047 51.26358 1.000 23.55336 284 ALA A O 1
ATOM 2177 N N . ILE A 1 288 ? -30.36215 -4.86490 49.17320 1.000 23.67748 285 ILE A N 1
ATOM 2178 C CA . ILE A 1 288 ? -31.66304 -4.79586 48.52365 1.000 25.52397 285 ILE A CA 1
ATOM 2179 C C . ILE A 1 288 ? -32.22058 -6.15931 48.15870 1.000 27.96248 285 ILE A C 1
ATOM 2180 O O . ILE A 1 288 ? -33.32116 -6.23561 47.59501 1.000 29.16895 285 ILE A O 1
ATOM 2185 N N . GLY A 1 289 ? -31.50271 -7.23044 48.43343 1.000 26.53772 286 GLY A N 1
ATOM 2186 C CA . GLY A 1 289 ? -32.03085 -8.55525 48.16439 1.000 24.94665 286 GLY A CA 1
ATOM 2187 C C . GLY A 1 289 ? -30.90905 -9.55111 47.94204 1.000 28.69265 286 GLY A C 1
ATOM 2188 O O . GLY A 1 289 ? -29.74824 -9.20366 47.71861 1.000 30.78526 286 GLY A O 1
ATOM 2189 N N . ARG A 1 290 ? -31.26718 -10.83350 48.00969 1.000 26.92559 287 ARG A N 1
ATOM 2190 C CA . ARG A 1 290 ? -30.32791 -11.91448 47.73370 1.000 26.07069 287 ARG A CA 1
ATOM 2191 C C . ARG A 1 290 ? -30.93993 -12.85155 46.70153 1.000 26.25768 287 ARG A C 1
ATOM 2192 O O . ARG A 1 290 ? -32.13162 -13.15774 46.77069 1.000 26.03045 287 ARG A O 1
ATOM 2200 N N . ILE A 1 291 ? -30.12462 -13.30243 45.74904 1.000 24.70551 288 ILE A N 1
ATOM 2201 C CA . ILE A 1 291 ? -30.63255 -14.10385 44.63239 1.000 28.20104 288 ILE A CA 1
ATOM 2202 C C . ILE A 1 291 ? -30.00837 -15.49399 44.64043 1.000 27.15912 288 ILE A C 1
ATOM 2203 O O . ILE A 1 291 ? -28.84396 -15.64807 45.03030 1.000 26.29655 288 ILE A O 1
ATOM 2208 N N . PRO A 1 292 ? -30.72885 -16.51846 44.19575 1.000 25.42577 289 PRO A N 1
ATOM 2209 C CA . PRO A 1 292 ? -30.18626 -17.88568 44.26081 1.000 26.55408 289 PRO A CA 1
ATOM 2210 C C . PRO A 1 292 ? -28.98924 -18.06987 43.33659 1.000 25.57823 289 PRO A C 1
ATOM 2211 O O . PRO A 1 292 ? -28.92248 -17.50367 42.23899 1.000 28.81161 289 PRO A O 1
ATOM 2215 N N . ARG A 1 293 ? -28.02870 -18.88094 43.79877 1.000 25.10578 290 ARG A N 1
ATOM 2216 C CA . ARG A 1 293 ? -26.76074 -19.08977 43.09671 1.000 25.98338 290 ARG A CA 1
ATOM 2217 C C . ARG A 1 293 ? -26.87568 -20.29648 42.16938 1.000 23.60228 290 ARG A C 1
ATOM 2218 O O . ARG A 1 293 ? -26.43338 -21.39833 42.48242 1.000 27.63290 290 ARG A O 1
ATOM 2226 N N . THR A 1 294 ? -27.42711 -20.06288 40.97914 1.000 25.46437 291 THR A N 1
ATOM 2227 C CA . THR A 1 294 ? -27.59564 -21.12207 39.99773 1.000 23.33895 291 THR A CA 1
ATOM 2228 C C . THR A 1 294 ? -26.64793 -21.00633 38.81585 1.000 29.06819 291 THR A C 1
ATOM 2229 O O . THR A 1 294 ? -26.39954 -22.01396 38.15179 1.000 27.00382 291 THR A O 1
ATOM 2233 N N . ASN A 1 295 ? -26.12850 -19.80692 38.53266 1.000 28.35713 292 ASN A N 1
ATOM 2234 C CA . ASN A 1 295 ? -25.43166 -19.58123 37.26770 1.000 34.06687 292 ASN A CA 1
ATOM 2235 C C . ASN A 1 295 ? -24.26783 -20.54313 37.07162 1.000 34.15416 292 ASN A C 1
ATOM 2236 O O . ASN A 1 295 ? -24.02351 -21.00782 35.95078 1.000 40.69011 292 ASN A O 1
ATOM 2241 N N . ASP A 1 296 ? -23.51577 -20.84025 38.13240 1.000 26.76352 293 ASP A N 1
ATOM 2242 C CA . ASP A 1 296 ? -22.26889 -21.57299 37.92318 1.000 25.61309 293 ASP A CA 1
ATOM 2243 C C . ASP A 1 296 ? -22.45365 -23.08376 37.85776 1.000 28.68146 293 ASP A C 1
ATOM 2244 O O . ASP A 1 296 ? -21.47548 -23.80047 37.60572 1.000 25.60535 293 ASP A O 1
ATOM 2249 N N . LEU A 1 297 ? -23.66772 -23.58123 38.08841 1.000 23.42524 294 LEU A N 1
ATOM 2250 C CA . LEU A 1 297 ? -23.91561 -25.01536 38.17021 1.000 23.09412 294 LEU A CA 1
ATOM 2251 C C . LEU A 1 297 ? -24.06443 -25.67692 36.80499 1.000 25.82103 294 LEU A C 1
ATOM 2252 O O . LEU A 1 297 ? -24.09368 -26.91332 36.73779 1.000 23.85119 294 LEU A O 1
ATOM 2257 N N . GLN A 1 298 ? -24.17387 -24.88337 35.73472 1.000 27.31481 295 GLN A N 1
ATOM 2258 C CA . GLN A 1 298 ? -24.38783 -25.38317 34.37425 1.000 28.62173 295 GLN A CA 1
ATOM 2259 C C . GLN A 1 298 ? -25.59489 -26.31983 34.30818 1.000 29.29073 295 GLN A C 1
ATOM 2260 O O . GLN A 1 298 ? -25.52126 -27.43614 33.78600 1.000 29.74682 295 GLN A O 1
ATOM 2266 N N . LEU A 1 299 ? -26.73467 -25.85020 34.83353 1.000 25.95150 296 LEU A N 1
ATOM 2267 C CA . LEU A 1 299 ? -27.90385 -26.72057 34.92358 1.000 28.06000 296 LEU A CA 1
ATOM 2268 C C . LEU A 1 299 ? -28.45064 -27.10142 33.55219 1.000 26.57664 296 LEU A C 1
ATOM 2269 O O . LEU A 1 299 ? -29.12781 -28.12755 33.43457 1.000 27.33725 296 LEU A O 1
ATOM 2274 N N . GLY A 1 300 ? -28.17638 -26.30168 32.52174 1.000 29.41127 297 GLY A N 1
ATOM 2275 C CA . GLY A 1 300 ? -28.57036 -26.67108 31.17178 1.000 30.24205 297 GLY A CA 1
ATOM 2276 C C . GLY A 1 300 ? -27.99150 -27.99209 30.71082 1.000 33.78384 297 GLY A C 1
ATOM 2277 O O . GLY A 1 300 ? -28.57060 -28.63701 29.83030 1.000 33.12535 297 GLY A O 1
ATOM 2278 N N . ASN A 1 301 ? -26.86883 -28.42620 31.28991 1.000 30.46891 298 ASN A N 1
ATOM 2279 C CA . ASN A 1 301 ? -26.29425 -29.69161 30.84478 1.000 29.82153 298 ASN A CA 1
ATOM 2280 C C . ASN A 1 301 ? -27.24694 -30.84419 31.09363 1.000 30.60292 298 ASN A C 1
ATOM 2281 O O . ASN A 1 301 ? -27.18922 -31.85203 30.38344 1.000 33.50424 298 ASN A O 1
ATOM 2286 N N . VAL A 1 302 ? -28.08758 -30.74172 32.12309 1.000 25.91780 299 VAL A N 1
ATOM 2287 C CA . VAL A 1 302 ? -28.99948 -31.82050 32.49337 1.000 28.63707 299 VAL A CA 1
ATOM 2288 C C . VAL A 1 302 ? -30.46255 -31.41400 32.41189 1.000 30.38492 299 VAL A C 1
ATOM 2289 O O . VAL A 1 302 ? -31.33564 -32.28321 32.55461 1.000 33.74142 299 VAL A O 1
ATOM 2293 N N . GLY A 1 303 ? -30.76725 -30.13949 32.19558 1.000 28.03214 300 GLY A N 1
ATOM 2294 C CA . GLY A 1 303 ? -32.14533 -29.73126 32.00268 1.000 31.19002 300 GLY A CA 1
ATOM 2295 C C . GLY A 1 303 ? -32.92614 -29.47794 33.26984 1.000 29.66437 300 GLY A C 1
ATOM 2296 O O . GLY A 1 303 ? -34.15293 -29.61121 33.27260 1.000 28.86660 300 GLY A O 1
ATOM 2297 N N . VAL A 1 304 ? -32.24851 -29.13961 34.36492 1.000 28.68671 301 VAL A N 1
ATOM 2298 C CA . VAL A 1 304 ? -32.94738 -28.80367 35.59849 1.000 24.28392 301 VAL A CA 1
ATOM 2299 C C . VAL A 1 304 ? -33.67999 -27.48207 35.42440 1.000 32.48111 301 VAL A C 1
ATOM 2300 O O . VAL A 1 304 ? -33.07680 -26.46825 35.04694 1.000 28.14401 301 VAL A O 1
ATOM 2304 N N . LYS A 1 305 ? -34.97794 -27.48248 35.71606 1.000 26.68541 302 LYS A N 1
ATOM 2305 C CA . LYS A 1 305 ? -35.81271 -26.31261 35.46723 1.000 29.27312 302 LYS A CA 1
ATOM 2306 C C . LYS A 1 305 ? -35.71431 -25.29640 36.59798 1.000 31.83313 302 LYS A C 1
ATOM 2307 O O . LYS A 1 305 ? -35.76594 -25.64753 37.77995 1.000 27.08210 302 LYS A O 1
ATOM 2313 N N . LEU A 1 306 ? -35.59157 -24.02937 36.21894 1.000 32.93667 303 LEU A N 1
ATOM 2314 C CA . LEU A 1 306 ? -35.63509 -22.90268 37.13706 1.000 32.93381 303 LEU A CA 1
ATOM 2315 C C . LEU A 1 306 ? -37.02804 -22.28318 37.13377 1.000 39.65886 303 LEU A C 1
ATOM 2316 O O . LEU A 1 306 ? -37.79414 -22.42800 36.17518 1.000 37.65189 303 LEU A O 1
ATOM 2321 N N . THR A 1 307 ? -37.36246 -21.59389 38.22694 1.000 37.44779 304 THR A N 1
ATOM 2322 C CA . THR A 1 307 ? -38.63294 -20.88329 38.23714 1.000 43.15297 304 THR A CA 1
ATOM 2323 C C . THR A 1 307 ? -38.48379 -19.56118 37.50416 1.000 41.89128 304 THR A C 1
ATOM 2324 O O . THR A 1 307 ? -37.36316 -19.09701 37.26059 1.000 44.31239 304 THR A O 1
ATOM 2328 N N . PRO A 1 308 ? -39.60539 -18.92887 37.13894 1.000 50.75704 305 PRO A N 1
ATOM 2329 C CA . PRO A 1 308 ? -39.51723 -17.56685 36.58873 1.000 50.55903 305 PRO A CA 1
ATOM 2330 C C . PRO A 1 308 ? -38.67520 -16.66845 37.46869 1.000 50.53189 305 PRO A C 1
ATOM 2331 O O . PRO A 1 308 ? -37.80144 -15.93739 36.98015 1.000 58.35095 305 PRO A O 1
ATOM 2335 N N . LYS A 1 309 ? -38.90493 -16.73856 38.78144 1.000 52.91270 306 LYS A N 1
ATOM 2336 C CA . LYS A 1 309 ? -38.14528 -15.93325 39.72827 1.000 52.90150 306 LYS A CA 1
ATOM 2337 C C . LYS A 1 309 ? -36.64583 -16.19562 39.63405 1.000 48.51693 306 LYS A C 1
ATOM 2338 O O . LYS A 1 309 ? -35.85026 -15.27363 39.84465 1.000 48.48748 306 LYS A O 1
ATOM 2344 N N . GLY A 1 310 ? -36.23884 -17.43407 39.33950 1.000 44.68501 307 GLY A N 1
ATOM 2345 C CA . GLY A 1 310 ? -34.82737 -17.77387 39.19770 1.000 36.23959 307 GLY A CA 1
ATOM 2346 C C . GLY A 1 310 ? -34.31665 -18.86514 40.13204 1.000 33.01716 307 GLY A C 1
ATOM 2347 O O . GLY A 1 310 ? -33.14416 -19.25047 40.02109 1.000 35.17129 307 GLY A O 1
ATOM 2348 N N . GLY A 1 311 ? -35.11814 -19.37148 41.06212 1.000 34.51240 308 GLY A N 1
ATOM 2349 C CA . GLY A 1 311 ? -34.68106 -20.46393 41.90150 1.000 33.05500 308 GLY A CA 1
ATOM 2350 C C . GLY A 1 311 ? -34.86329 -21.79860 41.20216 1.000 30.20607 308 GLY A C 1
ATOM 2351 O O . GLY A 1 311 ? -35.54874 -21.91097 40.18915 1.000 30.27836 308 GLY A O 1
ATOM 2352 N N . VAL A 1 312 ? -34.22291 -22.82352 41.75383 1.000 27.46497 309 VAL A N 1
ATOM 2353 C CA . VAL A 1 312 ? -34.45491 -24.17196 41.25418 1.000 24.38071 309 VAL A CA 1
ATOM 2354 C C . VAL A 1 312 ? -35.86178 -24.59335 41.64307 1.000 24.14213 309 VAL A C 1
ATOM 2355 O O . VAL A 1 312 ? -36.24918 -24.52819 42.81680 1.000 26.46655 309 VAL A O 1
ATOM 2359 N N . GLN A 1 313 ? -36.64073 -25.02427 40.65808 1.000 24.32769 310 GLN A N 1
ATOM 2360 C CA . GLN A 1 313 ? -37.98814 -25.49226 40.95531 1.000 27.13858 310 GLN A CA 1
ATOM 2361 C C . GLN A 1 313 ? -37.94074 -26.84194 41.68153 1.000 26.20267 310 GLN A C 1
ATOM 2362 O O . GLN A 1 313 ? -37.21930 -27.76446 41.27439 1.000 26.12851 310 GLN A O 1
ATOM 2368 N N . VAL A 1 314 ? -38.70513 -26.96559 42.76988 1.000 25.25102 311 VAL A N 1
ATOM 2369 C CA . VAL A 1 314 ? -38.78581 -28.22409 43.50707 1.000 24.19803 311 VAL A CA 1
ATOM 2370 C C . VAL A 1 314 ? -40.23095 -28.53084 43.88724 1.000 27.99147 311 VAL A C 1
ATOM 2371 O O . VAL A 1 314 ? -41.08005 -27.64066 43.98110 1.000 30.08994 311 VAL A O 1
ATOM 2375 N N . ASP A 1 315 ? -40.50518 -29.81757 44.10822 1.000 28.22693 312 ASP A N 1
ATOM 2376 C CA . ASP A 1 315 ? -41.78466 -30.23186 44.67095 1.000 28.88105 312 ASP A CA 1
ATOM 2377 C C . ASP A 1 315 ? -41.65849 -30.24909 46.19514 1.000 32.32342 312 ASP A C 1
ATOM 2378 O O . ASP A 1 315 ? -40.65242 -29.80581 46.75389 1.000 28.23340 312 ASP A O 1
ATOM 2383 N N . GLU A 1 316 ? -42.67869 -30.75271 46.89150 1.000 31.82410 313 GLU A N 1
ATOM 2384 C CA . GLU A 1 316 ? -42.67665 -30.69441 48.34864 1.000 28.63407 313 GLU A CA 1
ATOM 2385 C C . GLU A 1 316 ? -41.57192 -31.53733 48.96525 1.000 29.00992 313 GLU A C 1
ATOM 2386 O O . GLU A 1 316 ? -41.22378 -31.31553 50.12986 1.000 28.76159 313 GLU A O 1
ATOM 2392 N N . PHE A 1 317 ? -41.02290 -32.50244 48.22187 1.000 25.65341 314 PHE A N 1
ATOM 2393 C CA . PHE A 1 317 ? -39.94918 -33.36163 48.70679 1.000 27.64191 314 PHE A CA 1
ATOM 2394 C C . PHE A 1 317 ? -38.58591 -32.94895 48.16294 1.000 28.31044 314 PHE A C 1
ATOM 2395 O O . PHE A 1 317 ? -37.64686 -33.74918 48.18907 1.000 27.75868 314 PHE A O 1
ATOM 2403 N N . SER A 1 318 ? -38.45704 -31.71390 47.68105 1.000 25.26176 315 SER A N 1
ATOM 2404 C CA . SER A 1 318 ? -37.17973 -31.16124 47.23825 1.000 26.09798 315 SER A CA 1
ATOM 2405 C C . SER A 1 318 ? -36.69851 -31.73709 45.91314 1.000 26.67630 315 SER A C 1
ATOM 2406 O O . SER A 1 318 ? -35.54524 -31.51822 45.52965 1.000 26.15418 315 SER A O 1
ATOM 2409 N N . ARG A 1 319 ? -37.55513 -32.44137 45.16306 1.000 24.53848 316 ARG A N 1
ATOM 2410 C CA . ARG A 1 319 ? -37.12068 -33.06204 43.91026 1.000 25.33325 316 ARG A CA 1
ATOM 2411 C C . ARG A 1 319 ? -37.23164 -32.07478 42.75649 1.000 27.08847 316 ARG A C 1
ATOM 2412 O O . ARG A 1 319 ? -38.24038 -31.37156 42.63023 1.000 25.67729 316 ARG A O 1
ATOM 2420 N N . THR A 1 320 ? -36.18461 -32.01228 41.92381 1.000 26.93723 317 THR A N 1
ATOM 2421 C CA . THR A 1 320 ? -36.23586 -31.24256 40.68136 1.000 21.64954 317 THR A CA 1
ATOM 2422 C C . THR A 1 320 ? -37.01525 -32.05219 39.63764 1.000 27.02347 317 THR A C 1
ATOM 2423 O O . THR A 1 320 ? -37.58304 -33.10156 39.94239 1.000 28.34269 317 THR A O 1
ATOM 2427 N N . ASN A 1 321 ? -37.05813 -31.57250 38.39324 1.000 28.52558 318 ASN A N 1
ATOM 2428 C CA . ASN A 1 321 ? -37.69639 -32.33155 37.31401 1.000 30.30485 318 ASN A CA 1
ATOM 2429 C C . ASN A 1 321 ? -36.82619 -33.47116 36.81115 1.000 30.46450 318 ASN A C 1
ATOM 2430 O O . ASN A 1 321 ? -37.30136 -34.29189 36.01334 1.000 29.70030 318 ASN A O 1
ATOM 2435 N N . VAL A 1 322 ? -35.58396 -33.55179 37.26869 1.000 29.35984 319 VAL A N 1
ATOM 2436 C CA . VAL A 1 322 ? -34.67813 -34.65414 36.95487 1.000 34.71896 319 VAL A CA 1
ATOM 2437 C C . VAL A 1 322 ? -34.65244 -35.58951 38.16132 1.000 36.87987 319 VAL A C 1
ATOM 2438 O O . VAL A 1 322 ? -34.19447 -35.17450 39.23950 1.000 30.82134 319 VAL A O 1
ATOM 2442 N N . PRO A 1 323 ? -35.05298 -36.85900 38.01000 1.000 36.79898 320 PRO A N 1
ATOM 2443 C CA . PRO A 1 323 ? -35.48280 -37.67560 39.16928 1.000 42.27234 320 PRO A CA 1
ATOM 2444 C C . PRO A 1 323 ? -34.52215 -37.76075 40.35203 1.000 39.44074 320 PRO A C 1
ATOM 2445 O O . PRO A 1 323 ? -34.97628 -37.77328 41.50867 1.000 44.81083 320 PRO A O 1
ATOM 2449 N N . ASN A 1 324 ? -33.22205 -37.87917 40.10054 1.000 32.67998 321 ASN A N 1
ATOM 2450 C CA . ASN A 1 324 ? -32.22550 -38.11264 41.13963 1.000 30.14843 321 ASN A CA 1
ATOM 2451 C C . ASN A 1 324 ? -31.46889 -36.84579 41.52746 1.000 26.97401 321 ASN A C 1
ATOM 2452 O O . ASN A 1 324 ? -30.39348 -36.93650 42.13555 1.000 25.20865 321 ASN A O 1
ATOM 2457 N N . ILE A 1 325 ? -31.96985 -35.67683 41.14680 1.000 27.73921 322 ILE A N 1
ATOM 2458 C CA . ILE A 1 325 ? -31.33766 -34.40419 41.47494 1.000 22.77516 322 ILE A CA 1
ATOM 2459 C C . ILE A 1 325 ? -32.28783 -33.61049 42.36215 1.000 25.34751 322 ILE A C 1
ATOM 2460 O O . ILE A 1 325 ? -33.45812 -33.41666 42.01212 1.000 25.30964 322 ILE A O 1
ATOM 2465 N N . TYR A 1 326 ? -31.77876 -33.13457 43.49601 1.000 22.70797 323 TYR A N 1
ATOM 2466 C CA . TYR A 1 326 ? -32.58023 -32.45447 44.51270 1.000 21.97347 323 TYR A CA 1
ATOM 2467 C C . TYR A 1 326 ? -32.00676 -31.06496 44.77199 1.000 21.87344 323 TYR A C 1
ATOM 2468 O O . TYR A 1 326 ? -30.88003 -30.76223 44.39136 1.000 22.58830 323 TYR A O 1
ATOM 2477 N N . ALA A 1 327 ? -32.79996 -30.21353 45.42562 1.000 24.65375 324 ALA A N 1
ATOM 2478 C CA . ALA A 1 327 ? -32.34961 -28.86746 45.77543 1.000 21.84187 324 ALA A CA 1
ATOM 2479 C C . ALA A 1 327 ? -33.03609 -28.42462 47.06314 1.000 21.35664 324 ALA A C 1
ATOM 2480 O O . ALA A 1 327 ? -34.24085 -28.63032 47.24137 1.000 21.00189 324 ALA A O 1
ATOM 2482 N N . ILE A 1 328 ? -32.25626 -27.81154 47.96096 1.000 21.69053 325 ILE A N 1
ATOM 2483 C CA . ILE A 1 328 ? -32.74994 -27.32234 49.24401 1.000 18.53942 325 ILE A CA 1
ATOM 2484 C C . ILE A 1 328 ? -32.09252 -25.98008 49.52607 1.000 19.90579 325 ILE A C 1
ATOM 2485 O O . ILE A 1 328 ? -31.07602 -25.62342 48.92452 1.000 19.84724 325 ILE A O 1
ATOM 2490 N N . GLY A 1 329 ? -32.67773 -25.24932 50.49004 1.000 19.80386 326 GLY A N 1
ATOM 2491 C CA . GLY A 1 329 ? -32.05079 -24.01698 50.96726 1.000 21.78488 326 GLY A CA 1
ATOM 2492 C C . GLY A 1 329 ? -32.32429 -22.82034 50.06526 1.000 21.00779 326 GLY A C 1
ATOM 2493 O O . GLY A 1 329 ? -33.27362 -22.79570 49.27521 1.000 22.41141 326 GLY A O 1
ATOM 2494 N N . ASP A 1 330 ? -31.46769 -21.79649 50.20250 1.000 20.46624 327 ASP A N 1
ATOM 2495 C CA . ASP A 1 330 ? -31.68485 -20.52926 49.50184 1.000 20.34877 327 ASP A CA 1
ATOM 2496 C C . ASP A 1 330 ? -31.75880 -20.70364 47.98355 1.000 24.93682 327 ASP A C 1
ATOM 2497 O O . ASP A 1 330 ? -32.37424 -19.87374 47.29994 1.000 22.39532 327 ASP A O 1
ATOM 2502 N N . ILE A 1 331 ? -31.11717 -21.73876 47.41863 1.000 22.10800 328 ILE A N 1
ATOM 2503 C CA . ILE A 1 331 ? -31.17499 -21.90952 45.96888 1.000 22.42979 328 ILE A CA 1
ATOM 2504 C C . ILE A 1 331 ? -32.61010 -22.09092 45.47706 1.000 26.22201 328 ILE A C 1
ATOM 2505 O O . ILE A 1 331 ? -32.88486 -21.84698 44.29399 1.000 25.91991 328 ILE A O 1
ATOM 2510 N N . THR A 1 332 ? -33.53088 -22.50606 46.35077 1.000 24.61062 329 THR A N 1
ATOM 2511 C CA . THR A 1 332 ? -34.93133 -22.67407 45.97048 1.000 25.40615 329 THR A CA 1
ATOM 2512 C C . THR A 1 332 ? -35.72623 -21.37107 46.07805 1.000 29.55038 329 THR A C 1
ATOM 2513 O O . THR A 1 332 ? -36.90907 -21.34293 45.70507 1.000 27.98478 329 THR A O 1
ATOM 2517 N N . ASP A 1 333 ? -35.09899 -20.29984 46.57555 1.000 26.97383 330 ASP A N 1
ATOM 2518 C CA . ASP A 1 333 ? -35.65017 -18.93530 46.53963 1.000 26.91905 330 ASP A CA 1
ATOM 2519 C C . ASP A 1 333 ? -37.03433 -18.86208 47.18380 1.000 32.36332 330 ASP A C 1
ATOM 2520 O O . ASP A 1 333 ? -37.98863 -18.34284 46.60364 1.000 33.24515 330 ASP A O 1
ATOM 2525 N N . ARG A 1 334 ? -37.12232 -19.37297 48.40678 1.000 28.24222 331 ARG A N 1
ATOM 2526 C CA . ARG A 1 334 ? -38.34581 -19.37830 49.19710 1.000 29.57785 331 ARG A CA 1
ATOM 2527 C C . ARG A 1 334 ? -38.05776 -18.67509 50.52329 1.000 29.68940 331 ARG A C 1
ATOM 2528 O O . ARG A 1 334 ? -37.77967 -17.47214 50.52288 1.000 30.03589 331 ARG A O 1
ATOM 2536 N N . LEU A 1 335 ? -38.10015 -19.39109 51.64978 1.000 30.57971 332 LEU A N 1
ATOM 2537 C CA . LEU A 1 335 ? -37.66272 -18.82739 52.92938 1.000 30.12472 332 LEU A CA 1
ATOM 2538 C C . LEU A 1 335 ? -36.15717 -19.00785 53.06165 1.000 31.76800 332 LEU A C 1
ATOM 2539 O O . LEU A 1 335 ? -35.67389 -20.14117 53.14367 1.000 30.54307 332 LEU A O 1
ATOM 2544 N N . MET A 1 336 ? -35.41502 -17.89787 53.11095 1.000 28.94690 333 MET A N 1
ATOM 2545 C CA . MET A 1 336 ? -33.95988 -17.96646 53.22898 1.000 24.37199 333 MET A CA 1
ATOM 2546 C C . MET A 1 336 ? -33.58005 -17.85681 54.70050 1.000 24.76627 333 MET A C 1
ATOM 2547 O O . MET A 1 336 ? -33.17548 -16.79669 55.19240 1.000 24.75520 333 MET A O 1
ATOM 2552 N N . LEU A 1 337 ? -33.69651 -18.99300 55.39790 1.000 23.45011 334 LEU A N 1
ATOM 2553 C CA . LEU A 1 337 ? -33.29560 -19.14882 56.79566 1.000 22.54523 334 LEU A CA 1
ATOM 2554 C C . LEU A 1 337 ? -32.45864 -20.41812 56.96634 1.000 22.53769 334 LEU A C 1
ATOM 2555 O O . LEU A 1 337 ? -32.74429 -21.45431 56.36191 1.000 24.45788 334 LEU A O 1
ATOM 2560 N N . THR A 1 338 ? -31.43961 -20.33936 57.81817 1.000 19.39541 335 THR A N 1
ATOM 2561 C CA . THR A 1 338 ? -30.59016 -21.50196 58.07010 1.000 16.76777 335 THR A CA 1
ATOM 2562 C C . THR A 1 338 ? -31.36318 -22.69687 58.63319 1.000 22.07324 335 THR A C 1
ATOM 2563 O O . THR A 1 338 ? -31.17750 -23.82258 58.12640 1.000 21.14477 335 THR A O 1
ATOM 2567 N N . PRO A 1 339 ? -32.24501 -22.54766 59.62524 1.000 20.82101 336 PRO A N 1
ATOM 2568 C CA . PRO A 1 339 ? -32.90957 -23.74948 60.16596 1.000 21.77221 336 PRO A CA 1
ATOM 2569 C C . PRO A 1 339 ? -33.88933 -24.38700 59.19477 1.000 21.63599 336 PRO A C 1
ATOM 2570 O O . PRO A 1 339 ? -34.13242 -25.59942 59.30565 1.000 20.29882 336 PRO A O 1
ATOM 2574 N N . VAL A 1 340 ? -34.42416 -23.62317 58.23028 1.000 21.26690 337 VAL A N 1
ATOM 2575 C CA . VAL A 1 340 ? -35.26196 -24.22020 57.18564 1.000 22.44411 337 VAL A CA 1
ATOM 2576 C C . VAL A 1 340 ? -34.41957 -25.08746 56.25167 1.000 23.61545 337 VAL A C 1
ATOM 2577 O O . VAL A 1 340 ? -34.80321 -26.21756 55.91439 1.000 23.22267 337 VAL A O 1
ATOM 2581 N N . ALA A 1 341 ? -33.25492 -24.58364 55.82639 1.000 24.44737 338 ALA A N 1
ATOM 2582 C CA . ALA A 1 341 ? -32.37976 -25.39374 54.97906 1.000 20.27388 338 ALA A CA 1
ATOM 2583 C C . ALA A 1 341 ? -31.96522 -26.67695 55.69333 1.000 21.93002 338 ALA A C 1
ATOM 2584 O O . ALA A 1 341 ? -31.91676 -27.74979 55.08522 1.000 22.96375 338 ALA A O 1
ATOM 2586 N N . ILE A 1 342 ? -31.64820 -26.57889 56.98335 1.000 22.66963 339 ILE A N 1
ATOM 2587 C CA . ILE A 1 342 ? -31.27459 -27.76097 57.76178 1.000 19.29985 339 ILE A CA 1
ATOM 2588 C C . ILE A 1 342 ? -32.42507 -28.76590 57.79284 1.000 20.78668 339 ILE A C 1
ATOM 2589 O O . ILE A 1 342 ? -32.22541 -29.97251 57.59790 1.000 20.19254 339 ILE A O 1
ATOM 2594 N N . ASN A 1 343 ? -33.64822 -28.27918 58.06417 1.000 20.98167 340 ASN A N 1
ATOM 2595 C CA . ASN A 1 343 ? -34.82127 -29.15538 58.09474 1.000 26.42033 340 ASN A CA 1
ATOM 2596 C C . ASN A 1 343 ? -35.06621 -29.82268 56.74113 1.000 26.69400 340 ASN A C 1
ATOM 2597 O O . ASN A 1 343 ? -35.34702 -31.02726 56.68249 1.000 24.88905 340 ASN A O 1
ATOM 2602 N N . GLU A 1 344 ? -34.96717 -29.05924 55.64339 1.000 22.58883 341 GLU A N 1
ATOM 2603 C CA . GLU A 1 344 ? -35.14092 -29.64948 54.31337 1.000 24.99135 341 GLU A CA 1
ATOM 2604 C C . GLU A 1 344 ? -34.11567 -30.74338 54.04534 1.000 24.91191 341 GLU A C 1
ATOM 2605 O O . GLU A 1 344 ? -34.44687 -31.78052 53.45634 1.000 24.06590 341 GLU A O 1
ATOM 2611 N N . GLY A 1 345 ? -32.86277 -30.51728 54.45081 1.000 23.84012 342 GLY A N 1
ATOM 2612 C CA . GLY A 1 345 ? -31.81717 -31.49220 54.20198 1.000 27.22708 342 GLY A CA 1
ATOM 2613 C C . GLY A 1 345 ? -32.01110 -32.77889 54.98482 1.000 28.72576 342 GLY A C 1
ATOM 2614 O O . GLY A 1 345 ? -31.83552 -33.87699 54.44475 1.000 25.70490 342 GLY A O 1
ATOM 2615 N N . ALA A 1 346 ? -32.38452 -32.66564 56.26084 1.000 23.34130 343 ALA A N 1
ATOM 2616 C CA . ALA A 1 346 ? -32.68931 -33.85695 57.04493 1.000 24.30180 343 ALA A CA 1
ATOM 2617 C C . ALA A 1 346 ? -33.88795 -34.60818 56.47427 1.000 26.51978 343 ALA A C 1
ATOM 2618 O O . ALA A 1 346 ? -33.87018 -35.84330 56.38757 1.000 27.88359 343 ALA A O 1
ATOM 2620 N N . ALA A 1 347 ? -34.94528 -33.88427 56.08904 1.000 24.19387 344 ALA A N 1
ATOM 2621 C CA . ALA A 1 347 ? -36.13642 -34.54814 55.55001 1.000 27.14947 344 ALA A CA 1
ATOM 2622 C C . ALA A 1 347 ? -35.82188 -35.26784 54.24551 1.000 28.78172 344 ALA A C 1
ATOM 2623 O O . ALA A 1 347 ? -36.27404 -36.40067 54.02342 1.000 26.91847 344 ALA A O 1
ATOM 2625 N N . LEU A 1 348 ? -35.05039 -34.62280 53.37030 1.000 23.18214 345 LEU A N 1
ATOM 2626 C CA . LEU A 1 348 ? -34.67656 -35.24140 52.10151 1.000 22.66790 345 LEU A CA 1
ATOM 2627 C C . LEU A 1 348 ? -33.95384 -36.56799 52.32378 1.000 25.21047 345 LEU A C 1
ATOM 2628 O O . LEU A 1 348 ? -34.24150 -37.56950 51.65375 1.000 26.97290 345 LEU A O 1
ATOM 2633 N N . VAL A 1 349 ? -32.99022 -36.58989 53.24792 1.000 25.96670 346 VAL A N 1
ATOM 2634 C CA . VAL A 1 349 ? -32.18205 -37.79252 53.45139 1.000 26.78701 346 VAL A CA 1
ATOM 2635 C C . VAL A 1 349 ? -33.00636 -38.89562 54.10992 1.000 32.33833 346 VAL A C 1
ATOM 2636 O O . VAL A 1 349 ? -32.87938 -40.07835 53.75804 1.000 28.71686 346 VAL A O 1
ATOM 2640 N N . ASP A 1 350 ? -33.85675 -38.53824 55.07793 1.000 26.28531 347 ASP A N 1
ATOM 2641 C CA . ASP A 1 350 ? -34.76462 -39.53645 55.63943 1.000 28.53426 347 ASP A CA 1
ATOM 2642 C C . ASP A 1 350 ? -35.63057 -40.15097 54.54937 1.000 32.89056 347 ASP A C 1
ATOM 2643 O O . ASP A 1 350 ? -35.93215 -41.34955 54.58561 1.000 34.55117 347 ASP A O 1
ATOM 2648 N N . THR A 1 351 ? -36.05005 -39.34302 53.57529 1.000 29.81508 348 THR A N 1
ATOM 2649 C CA . THR A 1 351 ? -36.94198 -39.84429 52.53330 1.000 32.31713 348 THR A CA 1
ATOM 2650 C C . THR A 1 351 ? -36.18821 -40.72819 51.54902 1.000 35.81227 348 THR A C 1
ATOM 2651 O O . THR A 1 351 ? -36.62590 -41.84060 51.23548 1.000 35.44217 348 THR A O 1
ATOM 2655 N N . VAL A 1 352 ? -35.03994 -40.25536 51.06637 1.000 29.64173 349 VAL A N 1
ATOM 2656 C CA . VAL A 1 352 ? -34.33331 -40.95703 50.00117 1.000 31.02283 349 VAL A CA 1
ATOM 2657 C C . VAL A 1 352 ? -33.63520 -42.20228 50.52817 1.000 34.28070 349 VAL A C 1
ATOM 2658 O O . VAL A 1 352 ? -33.70225 -43.26854 49.90940 1.000 36.37490 349 VAL A O 1
ATOM 2662 N N . PHE A 1 353 ? -32.95831 -42.10495 51.67153 1.000 30.57156 350 PHE A N 1
ATOM 2663 C CA . PHE A 1 353 ? -32.15099 -43.20395 52.17280 1.000 30.78475 350 PHE A CA 1
ATOM 2664 C C . PHE A 1 353 ? -32.72002 -43.90740 53.39589 1.000 38.51391 350 PHE A C 1
ATOM 2665 O O . PHE A 1 353 ? -32.21564 -44.97833 53.75600 1.000 35.96849 350 PHE A O 1
ATOM 2673 N N . GLY A 1 354 ? -33.74327 -43.35726 54.03747 1.000 38.02357 351 GLY A N 1
ATOM 2674 C CA . GLY A 1 354 ? -34.23264 -43.95216 55.27042 1.000 39.94557 351 GLY A CA 1
ATOM 2675 C C . GLY A 1 354 ? -35.61098 -44.56963 55.16740 1.000 47.27595 351 GLY A C 1
ATOM 2676 O O . GLY A 1 354 ? -36.15597 -45.02871 56.17381 1.000 56.56633 351 GLY A O 1
ATOM 2677 N N . ASN A 1 355 ? -36.17393 -44.58698 53.95647 1.000 42.28363 352 ASN A N 1
ATOM 2678 C CA . ASN A 1 355 ? -37.53182 -45.07290 53.70269 1.000 49.92910 352 ASN A CA 1
ATOM 2679 C C . ASN A 1 355 ? -38.50455 -44.61939 54.79029 1.000 56.36123 352 ASN A C 1
ATOM 2680 O O . ASN A 1 355 ? -39.36772 -45.38589 55.23190 1.000 58.19813 352 ASN A O 1
ATOM 2685 N N . LYS A 1 356 ? -38.36777 -43.36671 55.22601 1.000 52.51445 353 LYS A N 1
ATOM 2686 C CA . LYS A 1 356 ? -39.30270 -42.72767 56.15029 1.000 51.24526 353 LYS A CA 1
ATOM 2687 C C . LYS A 1 356 ? -39.61180 -41.35894 55.56082 1.000 41.39732 353 LYS A C 1
ATOM 2688 O O . LYS A 1 356 ? -39.01511 -40.34540 55.94668 1.000 46.42173 353 LYS A O 1
ATOM 2694 N N . PRO A 1 357 ? -40.54298 -41.29880 54.61390 1.000 38.48885 354 PRO A N 1
ATOM 2695 C CA . PRO A 1 357 ? -40.74378 -40.06695 53.84966 1.000 37.67975 354 PRO A CA 1
ATOM 2696 C C . PRO A 1 357 ? -41.23210 -38.93446 54.74000 1.000 42.10329 354 PRO A C 1
ATOM 2697 O O . PRO A 1 357 ? -41.98725 -39.14321 55.69059 1.000 38.52577 354 PRO A O 1
ATOM 2701 N N . ARG A 1 358 ? -40.78681 -37.72245 54.42330 1.000 35.96900 355 ARG A N 1
ATOM 2702 C CA . ARG A 1 358 ? -41.14319 -36.56313 55.22652 1.000 36.27341 355 ARG A CA 1
ATOM 2703 C C . ARG A 1 358 ? -40.92146 -35.30719 54.39634 1.000 35.47903 355 ARG A C 1
ATOM 2704 O O . ARG A 1 358 ? -39.96256 -35.23892 53.62711 1.000 32.13075 355 ARG A O 1
ATOM 2712 N N . LYS A 1 359 ? -41.81803 -34.33340 54.53139 1.000 31.92497 356 LYS A N 1
ATOM 2713 C CA . LYS A 1 359 ? -41.63822 -33.04905 53.86784 1.000 34.78275 356 LYS A CA 1
ATOM 2714 C C . LYS A 1 359 ? -41.57948 -31.92716 54.90026 1.000 32.12375 356 LYS A C 1
ATOM 2715 O O . LYS A 1 359 ? -42.23120 -31.98187 55.95165 1.000 29.73951 356 LYS A O 1
ATOM 2721 N N . THR A 1 360 ? -40.78069 -30.90943 54.59063 1.000 26.79891 357 THR A N 1
ATOM 2722 C CA . THR A 1 360 ? -40.67972 -29.74187 55.45355 1.000 24.47966 357 THR A CA 1
ATOM 2723 C C . THR A 1 360 ? -41.98173 -28.94288 55.45863 1.000 29.59609 357 THR A C 1
ATOM 2724 O O . THR A 1 360 ? -42.59453 -28.71203 54.41269 1.000 28.86942 357 THR A O 1
ATOM 2728 N N . ASP A 1 361 ? -42.39893 -28.51847 56.65024 1.000 26.92518 358 ASP A N 1
ATOM 2729 C CA . ASP A 1 361 ? -43.53079 -27.61184 56.81950 1.000 25.50792 358 ASP A CA 1
ATOM 2730 C C . ASP A 1 361 ? -42.99365 -26.18463 56.76043 1.000 28.94540 358 ASP A C 1
ATOM 2731 O O . ASP A 1 361 ? -42.23252 -25.76819 57.63620 1.000 27.69545 358 ASP A O 1
ATOM 2736 N N . HIS A 1 362 ? -43.34707 -25.44949 55.71183 1.000 27.69336 359 HIS A N 1
ATOM 2737 C CA . HIS A 1 362 ? -42.88786 -24.07570 55.54364 1.000 28.05590 359 HIS A CA 1
ATOM 2738 C C . HIS A 1 362 ? -43.82193 -23.06339 56.19356 1.000 26.69690 359 HIS A C 1
ATOM 2739 O O . HIS A 1 362 ? -43.63554 -21.85859 56.01465 1.000 27.94524 359 HIS A O 1
ATOM 2746 N N . THR A 1 363 ? -44.82371 -23.52301 56.92845 1.000 26.93807 360 THR A N 1
ATOM 2747 C CA . THR A 1 363 ? -45.71696 -22.62464 57.64436 1.000 29.45580 360 THR A CA 1
ATOM 2748 C C . THR A 1 363 ? -45.34654 -22.58003 59.12063 1.000 28.63480 360 THR A C 1
ATOM 2749 O O . THR A 1 363 ? -44.76155 -23.51778 59.66875 1.000 28.81836 360 THR A O 1
ATOM 2753 N N . ARG A 1 364 ? -45.68705 -21.46740 59.76151 1.000 30.84166 361 ARG A N 1
ATOM 2754 C CA . ARG A 1 364 ? -45.53531 -21.33334 61.20414 1.000 26.81726 361 ARG A CA 1
ATOM 2755 C C . ARG A 1 364 ? -44.06929 -21.45561 61.61259 1.000 25.95904 361 ARG A C 1
ATOM 2756 O O . ARG A 1 364 ? -43.75307 -22.01352 62.66669 1.000 25.27490 361 ARG A O 1
ATOM 2764 N N . VAL A 1 365 ? -43.17568 -20.95919 60.74986 1.000 23.18092 362 VAL A N 1
ATOM 2765 C CA . VAL A 1 365 ? -41.74271 -20.94707 61.03785 1.000 25.51682 362 VAL A CA 1
ATOM 2766 C C . VAL A 1 365 ? -41.42109 -19.72797 61.89027 1.000 25.88576 362 VAL A C 1
ATOM 2767 O O . VAL A 1 365 ? -41.65681 -18.58983 61.47331 1.000 26.03790 362 VAL A O 1
ATOM 2771 N N . ALA A 1 366 ? -40.84459 -19.95757 63.06038 1.000 22.40528 363 ALA A N 1
ATOM 2772 C CA . ALA A 1 366 ? -40.36859 -18.86532 63.89928 1.000 24.55363 363 ALA A CA 1
ATOM 2773 C C . ALA A 1 366 ? -39.07998 -18.26231 63.33928 1.000 24.43945 363 ALA A C 1
ATOM 2774 O O . ALA A 1 366 ? -38.22213 -18.97978 62.81326 1.000 22.67154 363 ALA A O 1
ATOM 2776 N N . SER A 1 367 ? -38.93725 -16.94485 63.47666 1.000 22.07040 364 SER A N 1
ATOM 2777 C CA . SER A 1 367 ? -37.75216 -16.24916 62.97820 1.000 23.64779 364 SER A CA 1
ATOM 2778 C C . SER A 1 367 ? -37.57100 -14.95025 63.76388 1.000 24.95489 364 SER A C 1
ATOM 2779 O O . SER A 1 367 ? -38.42248 -14.57069 64.58602 1.000 20.66976 364 SER A O 1
ATOM 2782 N N . ALA A 1 368 ? -36.41638 -14.29394 63.55478 1.000 24.32615 365 ALA A N 1
ATOM 2783 C CA . ALA A 1 368 ? -36.05298 -13.11647 64.34179 1.000 20.95760 365 ALA A CA 1
ATOM 2784 C C . ALA A 1 368 ? -35.37937 -12.06259 63.46004 1.000 23.49071 365 ALA A C 1
ATOM 2785 O O . ALA A 1 368 ? -34.84624 -12.36136 62.38538 1.000 21.85355 365 ALA A O 1
ATOM 2787 N N . VAL A 1 369 ? -35.43761 -10.80815 63.90553 1.000 22.33540 366 VAL A N 1
ATOM 2788 C CA . VAL A 1 369 ? -34.58613 -9.74515 63.36257 1.000 23.92737 366 VAL A CA 1
ATOM 2789 C C . VAL A 1 369 ? -33.76884 -9.20742 64.52850 1.000 23.47300 366 VAL A C 1
ATOM 2790 O O . VAL A 1 369 ? -34.34462 -8.75763 65.52717 1.000 23.10677 366 VAL A O 1
ATOM 2794 N N . PHE A 1 370 ? -32.44164 -9.25159 64.40963 1.000 22.10381 367 PHE A N 1
ATOM 2795 C CA . PHE A 1 370 ? -31.59379 -8.74162 65.48842 1.000 23.71345 367 PHE A CA 1
ATOM 2796 C C . PHE A 1 370 ? -31.29552 -7.26443 65.30671 1.000 27.61510 367 PHE A C 1
ATOM 2797 O O . PHE A 1 370 ? -30.15604 -6.79614 65.35938 1.000 22.66941 367 PHE A O 1
ATOM 2805 N N . SER A 1 371 ? -32.38229 -6.52296 65.08363 1.000 24.41470 368 SER A N 1
ATOM 2806 C CA . SER A 1 371 ? -32.37445 -5.08391 65.24722 1.000 26.62771 368 SER A CA 1
ATOM 2807 C C . SER A 1 371 ? -32.18385 -4.74918 66.72422 1.000 28.54113 368 SER A C 1
ATOM 2808 O O . SER A 1 371 ? -32.21371 -5.62220 67.60776 1.000 23.65987 368 SER A O 1
ATOM 2811 N N . ILE A 1 372 ? -31.95900 -3.47456 67.00316 1.000 25.22757 369 ILE A N 1
ATOM 2812 C CA . ILE A 1 372 ? -31.86979 -2.99178 68.37120 1.000 27.85893 369 ILE A CA 1
ATOM 2813 C C . ILE A 1 372 ? -33.00134 -2.00025 68.59641 1.000 35.08295 369 ILE A C 1
ATOM 2814 O O . ILE A 1 372 ? -32.94947 -0.86518 68.11726 1.000 34.42981 369 ILE A O 1
ATOM 2819 N N . PRO A 1 373 ? -34.06090 -2.40568 69.31831 1.000 34.53268 370 PRO A N 1
ATOM 2820 C CA . PRO A 1 373 ? -34.29619 -3.72882 69.92828 1.000 34.27912 370 PRO A CA 1
ATOM 2821 C C . PRO A 1 373 ? -34.83260 -4.75246 68.91490 1.000 25.18694 370 PRO A C 1
ATOM 2822 O O . PRO A 1 373 ? -35.25446 -4.37320 67.83071 1.000 25.04609 370 PRO A O 1
ATOM 2826 N N . PRO A 1 374 ? -34.83532 -6.04117 69.24821 1.000 25.43866 371 PRO A N 1
ATOM 2827 C CA . PRO A 1 374 ? -35.08385 -7.08632 68.24647 1.000 22.97466 371 PRO A CA 1
ATOM 2828 C C . PRO A 1 374 ? -36.54719 -7.50577 68.08553 1.000 23.67900 371 PRO A C 1
ATOM 2829 O O . PRO A 1 374 ? -37.41528 -7.22138 68.91935 1.000 23.65934 371 PRO A O 1
ATOM 2833 N N . ILE A 1 375 ? -36.78364 -8.25234 67.00537 1.000 20.80144 372 ILE A N 1
ATOM 2834 C CA . ILE A 1 375 ? -38.09183 -8.78777 66.62848 1.000 22.64917 372 ILE A CA 1
ATOM 2835 C C . ILE A 1 375 ? -38.07995 -10.30768 66.73295 1.000 22.41651 372 ILE A C 1
ATOM 2836 O O . ILE A 1 375 ? -37.13220 -10.96786 66.28581 1.000 20.16659 372 ILE A O 1
ATOM 2841 N N . GLY A 1 376 ? -39.16716 -10.87162 67.26738 1.000 19.59955 373 GLY A N 1
ATOM 2842 C CA . GLY A 1 376 ? -39.38930 -12.30261 67.18405 1.000 22.44900 373 GLY A CA 1
ATOM 2843 C C . GLY A 1 376 ? -40.77662 -12.55774 66.62761 1.000 23.04209 373 GLY A C 1
ATOM 2844 O O . GLY A 1 376 ? -41.73318 -11.91995 67.07738 1.000 22.52192 373 GLY A O 1
ATOM 2845 N N . THR A 1 377 ? -40.90904 -13.47167 65.67106 1.000 20.29953 374 THR A N 1
ATOM 2846 C CA . THR A 1 377 ? -42.19987 -13.66477 65.01633 1.000 21.92865 374 THR A CA 1
ATOM 2847 C C . THR A 1 377 ? -42.38433 -15.12047 64.60460 1.000 25.73761 374 THR A C 1
ATOM 2848 O O . THR A 1 377 ? -41.42133 -15.85089 64.36436 1.000 23.10445 374 THR A O 1
ATOM 2852 N N . CYS A 1 378 ? -43.64320 -15.53775 64.54376 1.000 21.77566 375 CYS A N 1
ATOM 2853 C CA . CYS A 1 378 ? -43.99589 -16.85924 64.04412 1.000 24.50437 375 CYS A CA 1
ATOM 2854 C C . CYS A 1 378 ? -45.41397 -16.80606 63.49036 1.000 24.96275 375 CYS A C 1
ATOM 2855 O O . CYS A 1 378 ? -46.34621 -16.40838 64.19928 1.000 25.77372 375 CYS A O 1
ATOM 2858 N N . GLY A 1 379 ? -45.58373 -17.22718 62.24101 1.000 25.02487 376 GLY A N 1
ATOM 2859 C CA . GLY A 1 379 ? -46.92820 -17.30928 61.67187 1.000 22.80890 376 GLY A CA 1
ATOM 2860 C C . GLY A 1 379 ? -47.36794 -16.06155 60.92526 1.000 25.58897 376 GLY A C 1
ATOM 2861 O O . GLY A 1 379 ? -46.56140 -15.21352 60.51820 1.000 26.37507 376 GLY A O 1
ATOM 2862 N N . LEU A 1 380 ? -48.69132 -15.95013 60.75176 1.000 25.23782 377 LEU A N 1
ATOM 2863 C CA . LEU A 1 380 ? -49.26507 -14.97675 59.82515 1.000 23.74079 377 LEU A CA 1
ATOM 2864 C C . LEU A 1 380 ? -49.39308 -13.58482 60.43256 1.000 25.76817 377 LEU A C 1
ATOM 2865 O O . LEU A 1 380 ? -49.78546 -13.43166 61.59556 1.000 26.60280 377 LEU A O 1
ATOM 2870 N N . ILE A 1 381 ? -49.10955 -12.56398 59.61101 1.000 23.32981 378 ILE A N 1
ATOM 2871 C CA . ILE A 1 381 ? -49.47552 -11.19916 59.95955 1.000 23.07245 378 ILE A CA 1
ATOM 2872 C C . ILE A 1 381 ? -50.96806 -11.00340 59.70021 1.000 29.43693 378 ILE A C 1
ATOM 2873 O O . ILE A 1 381 ? -51.58349 -11.71939 58.91555 1.000 28.29061 378 ILE A O 1
ATOM 2878 N N . GLU A 1 382 ? -51.56350 -10.03324 60.40115 1.000 26.83745 379 GLU A N 1
ATOM 2879 C CA . GLU A 1 382 ? -53.01955 -9.96210 60.45528 1.000 31.43500 379 GLU A CA 1
ATOM 2880 C C . GLU A 1 382 ? -53.63586 -9.65858 59.09136 1.000 30.65141 379 GLU A C 1
ATOM 2881 O O . GLU A 1 382 ? -54.71835 -10.16369 58.78520 1.000 30.96323 379 GLU A O 1
ATOM 2887 N N . GLU A 1 383 ? -52.97656 -8.84448 58.25490 1.000 30.07740 380 GLU A N 1
ATOM 2888 C CA . GLU A 1 383 ? -53.60239 -8.51180 56.97168 1.000 32.62784 380 GLU A CA 1
ATOM 2889 C C . GLU A 1 383 ? -53.62155 -9.71817 56.03329 1.000 35.92097 380 GLU A C 1
ATOM 2890 O O . GLU A 1 383 ? -54.53631 -9.84964 55.20737 1.000 35.48221 380 GLU A O 1
ATOM 2896 N N . VAL A 1 384 ? -52.65117 -10.62261 56.17421 1.000 28.97571 381 VAL A N 1
ATOM 2897 C CA . VAL A 1 384 ? -52.65697 -11.86953 55.42329 1.000 30.34215 381 VAL A CA 1
ATOM 2898 C C . VAL A 1 384 ? -53.73784 -12.79895 55.95512 1.000 33.77891 381 VAL A C 1
ATOM 2899 O O . VAL A 1 384 ? -54.49424 -13.40783 55.18694 1.000 34.79485 381 VAL A O 1
ATOM 2903 N N . ALA A 1 385 ? -53.82601 -12.92188 57.28096 1.000 30.14089 382 ALA A N 1
ATOM 2904 C CA . ALA A 1 385 ? -54.86658 -13.75062 57.87409 1.000 30.71517 382 ALA A CA 1
ATOM 2905 C C . ALA A 1 385 ? -56.25553 -13.27674 57.46182 1.000 31.77583 382 ALA A C 1
ATOM 2906 O O . ALA A 1 385 ? -57.14748 -14.09768 57.22607 1.000 34.59895 382 ALA A O 1
ATOM 2908 N N . ALA A 1 386 ? -56.46080 -11.95586 57.38456 1.000 33.90796 383 ALA A N 1
ATOM 2909 C CA . ALA A 1 386 ? -57.77699 -11.40415 57.05870 1.000 32.77180 383 ALA A CA 1
ATOM 2910 C C . ALA A 1 386 ? -58.22905 -11.76810 55.65144 1.000 34.94346 383 ALA A C 1
ATOM 2911 O O . ALA A 1 386 ? -59.42807 -11.72023 55.37007 1.000 38.84991 383 ALA A O 1
ATOM 2913 N N . LYS A 1 387 ? -57.30556 -12.12587 54.76684 1.000 35.58291 384 LYS A N 1
ATOM 2914 C CA . LYS A 1 387 ? -57.69679 -12.57381 53.43914 1.000 35.97377 384 LYS A CA 1
ATOM 2915 C C . LYS A 1 387 ? -58.14873 -14.02648 53.42882 1.000 38.82283 384 LYS A C 1
ATOM 2916 O O . LYS A 1 387 ? -58.92054 -14.41732 52.54617 1.000 42.41432 384 LYS A O 1
ATOM 2922 N N . GLU A 1 388 ? -57.68761 -14.84049 54.37939 1.000 35.17945 385 GLU A N 1
ATOM 2923 C CA . GLU A 1 388 ? -58.00248 -16.26378 54.36642 1.000 42.50925 385 GLU A CA 1
ATOM 2924 C C . GLU A 1 388 ? -59.07953 -16.66235 55.35955 1.000 39.66562 385 GLU A C 1
ATOM 2925 O O . GLU A 1 388 ? -59.63561 -17.75552 55.22296 1.000 42.88564 385 GLU A O 1
ATOM 2931 N N . PHE A 1 389 ? -59.37467 -15.83426 56.36216 1.000 33.82235 386 PHE A N 1
ATOM 2932 C CA . PHE A 1 389 ? -60.33676 -16.20135 57.39211 1.000 38.06215 386 PHE A CA 1
ATOM 2933 C C . PHE A 1 389 ? -61.43048 -15.15236 57.48742 1.000 36.78965 386 PHE A C 1
ATOM 2934 O O . PHE A 1 389 ? -61.16608 -13.94895 57.40079 1.000 38.60192 386 PHE A O 1
ATOM 2942 N N . GLU A 1 390 ? -62.66865 -15.62410 57.64959 1.000 39.03625 387 GLU A N 1
ATOM 2943 C CA . GLU A 1 390 ? -63.79761 -14.70338 57.67384 1.000 38.27705 387 GLU A CA 1
ATOM 2944 C C . GLU A 1 390 ? -63.71678 -13.75197 58.86287 1.000 35.90020 387 GLU A C 1
ATOM 2945 O O . GLU A 1 390 ? -63.99369 -12.55811 58.72336 1.000 36.84270 387 GLU A O 1
ATOM 2951 N N . LYS A 1 391 ? -63.31930 -14.24890 60.03507 1.000 38.00207 388 LYS A N 1
ATOM 2952 C CA . LYS A 1 391 ? -63.19544 -13.40802 61.21960 1.000 30.67336 388 LYS A CA 1
ATOM 2953 C C . LYS A 1 391 ? -61.83642 -13.62906 61.87334 1.000 33.95944 388 LYS A C 1
ATOM 2954 O O . LYS A 1 391 ? -61.48433 -14.76208 62.22462 1.000 30.93075 388 LYS A O 1
ATOM 2960 N N . VAL A 1 392 ? -61.09643 -12.54285 62.05397 1.000 32.56762 389 VAL A N 1
ATOM 2961 C CA . VAL A 1 392 ? -59.76402 -12.56410 62.64657 1.000 28.24948 389 VAL A CA 1
ATOM 2962 C C . VAL A 1 392 ? -59.76767 -11.65596 63.86760 1.000 29.81010 389 VAL A C 1
ATOM 2963 O O . VAL A 1 392 ? -60.30280 -10.54359 63.82394 1.000 33.10564 389 VAL A O 1
ATOM 2967 N N . ALA A 1 393 ? -59.18446 -12.12568 64.96395 1.000 30.88532 390 ALA A N 1
ATOM 2968 C CA . ALA A 1 393 ? -59.03747 -11.28091 66.13874 1.000 27.32184 390 ALA A CA 1
ATOM 2969 C C . ALA A 1 393 ? -57.56142 -10.96259 66.35485 1.000 27.91719 390 ALA A C 1
ATOM 2970 O O . ALA A 1 393 ? -56.68106 -11.77904 66.05249 1.000 30.03396 390 ALA A O 1
ATOM 2972 N N . VAL A 1 394 ? -57.30868 -9.76195 66.86941 1.000 27.09156 391 VAL A N 1
ATOM 2973 C CA . VAL A 1 394 ? -55.96490 -9.29715 67.20272 1.000 30.22319 391 VAL A CA 1
ATOM 2974 C C . VAL A 1 394 ? -55.95164 -8.91009 68.67309 1.000 31.01527 391 VAL A C 1
ATOM 2975 O O . VAL A 1 394 ? -56.74373 -8.06005 69.10874 1.000 28.55976 391 VAL A O 1
ATOM 2979 N N . TYR A 1 395 ? -55.07083 -9.55797 69.43675 1.000 26.44906 392 TYR A N 1
ATOM 2980 C CA . TYR A 1 395 ? -54.78547 -9.22044 70.82678 1.000 27.97730 392 TYR A CA 1
ATOM 2981 C C . TYR A 1 395 ? -53.44772 -8.49282 70.85407 1.000 27.43500 392 TYR A C 1
ATOM 2982 O O . TYR A 1 395 ? -52.47636 -8.97604 70.26959 1.000 27.94461 392 TYR A O 1
ATOM 2991 N N . MET A 1 396 ? -53.39852 -7.33009 71.50663 1.000 28.42341 393 MET A N 1
ATOM 2992 C CA . MET A 1 396 ? -52.21735 -6.47264 71.42664 1.000 27.10626 393 MET A CA 1
ATOM 2993 C C . MET A 1 396 ? -51.90754 -5.81021 72.76051 1.000 32.87227 393 MET A C 1
ATOM 2994 O O . MET A 1 396 ? -52.79806 -5.25207 73.41147 1.000 31.13121 393 MET A O 1
ATOM 2999 N N . SER A 1 397 ? -50.63242 -5.85371 73.14841 1.000 28.89938 394 SER A N 1
ATOM 3000 C CA . SER A 1 397 ? -50.11933 -5.14600 74.31742 1.000 32.27967 394 SER A CA 1
ATOM 3001 C C . SER A 1 397 ? -48.89483 -4.36052 73.87747 1.000 34.82262 394 SER A C 1
ATOM 3002 O O . SER A 1 397 ? -47.99109 -4.92558 73.25286 1.000 33.49556 394 SER A O 1
ATOM 3005 N N . SER A 1 398 ? -48.86224 -3.06186 74.17581 1.000 28.08103 395 SER A N 1
ATOM 3006 C CA . SER A 1 398 ? -47.70012 -2.25634 73.80179 1.000 29.46825 395 SER A CA 1
ATOM 3007 C C . SER A 1 398 ? -47.47141 -1.20445 74.87409 1.000 36.42703 395 SER A C 1
ATOM 3008 O O . SER A 1 398 ? -48.36720 -0.40304 75.15286 1.000 36.59156 395 SER A O 1
ATOM 3011 N N . PHE A 1 399 ? -46.28134 -1.20315 75.47032 1.000 29.49986 396 PHE A N 1
ATOM 3012 C CA . PHE A 1 399 ? -45.97753 -0.27998 76.55615 1.000 32.88893 396 PHE A CA 1
ATOM 3013 C C . PHE A 1 399 ? -44.46877 -0.26282 76.73582 1.000 34.42582 396 PHE A C 1
ATOM 3014 O O . PHE A 1 399 ? -43.77536 -1.21893 76.37872 1.000 32.88837 396 PHE A O 1
ATOM 3022 N N . THR A 1 400 ? -43.96739 0.82796 77.30720 1.000 32.50411 397 THR A N 1
ATOM 3023 C CA . THR A 1 400 ? -42.57415 0.86405 77.73527 1.000 29.79967 397 THR A CA 1
ATOM 3024 C C . THR A 1 400 ? -42.42779 0.08948 79.03732 1.000 30.92533 397 THR A C 1
ATOM 3025 O O . THR A 1 400 ? -43.08836 0.43359 80.02331 1.000 30.75956 397 THR A O 1
ATOM 3029 N N . PRO A 1 401 ? -41.58401 -0.94783 79.08972 1.000 29.41742 398 PRO A N 1
ATOM 3030 C CA . PRO A 1 401 ? -41.39472 -1.68605 80.34299 1.000 31.44249 398 PRO A CA 1
ATOM 3031 C C . PRO A 1 401 ? -40.76571 -0.81773 81.42694 1.000 30.93917 398 PRO A C 1
ATOM 3032 O O . PRO A 1 401 ? -40.01725 0.12236 81.15545 1.000 27.50594 398 PRO A O 1
ATOM 3036 N N . LEU A 1 402 ? -41.06985 -1.16471 82.67655 1.000 31.05406 399 LEU A N 1
ATOM 3037 C CA . LEU A 1 402 ? -40.63098 -0.35249 83.80873 1.000 30.18415 399 LEU A CA 1
ATOM 3038 C C . LEU A 1 402 ? -39.12123 -0.11578 83.79506 1.000 30.27930 399 LEU A C 1
ATOM 3039 O O . LEU A 1 402 ? -38.65587 0.99016 84.08885 1.000 31.44390 399 LEU A O 1
ATOM 3044 N N . MET A 1 403 ? -38.33521 -1.14135 83.46305 1.000 30.49353 400 MET A N 1
ATOM 3045 C CA . MET A 1 403 ? -36.88819 -0.96241 83.53187 1.000 28.40097 400 MET A CA 1
ATOM 3046 C C . MET A 1 403 ? -36.41673 0.13040 82.58043 1.000 27.28090 400 MET A C 1
ATOM 3047 O O . MET A 1 403 ? -35.41693 0.80083 82.86316 1.000 29.60087 400 MET A O 1
ATOM 3052 N N . HIS A 1 404 ? -37.10841 0.33867 81.45646 1.000 28.69862 401 HIS A N 1
ATOM 3053 C CA . HIS A 1 404 ? -36.66651 1.39612 80.54763 1.000 28.74925 401 HIS A CA 1
ATOM 3054 C C . HIS A 1 404 ? -37.22453 2.76433 80.90332 1.000 31.78769 401 HIS A C 1
ATOM 3055 O O . HIS A 1 404 ? -36.76965 3.77005 80.34206 1.000 32.57569 401 HIS A O 1
ATOM 3062 N N . ASN A 1 405 ? -38.14854 2.83973 81.85432 1.000 32.87730 402 ASN A N 1
ATOM 3063 C CA . ASN A 1 405 ? -38.43588 4.12952 82.45903 1.000 35.06304 402 ASN A CA 1
ATOM 3064 C C . ASN A 1 405 ? -37.33103 4.56878 83.41243 1.000 36.24266 402 ASN A C 1
ATOM 3065 O O . ASN A 1 405 ? -37.16962 5.77298 83.63107 1.000 44.44562 402 ASN A O 1
ATOM 3070 N N . ILE A 1 406 ? -36.54299 3.63486 83.94022 1.000 32.18879 403 ILE A N 1
ATOM 3071 C CA . ILE A 1 406 ? -35.38622 3.97725 84.76823 1.000 26.00410 403 ILE A CA 1
ATOM 3072 C C . ILE A 1 406 ? -34.11669 4.12105 83.93248 1.000 31.61113 403 ILE A C 1
ATOM 3073 O O . ILE A 1 406 ? -33.28757 4.99531 84.19491 1.000 29.45608 403 ILE A O 1
ATOM 3078 N N . SER A 1 407 ? -33.94494 3.27537 82.91631 1.000 26.18693 404 SER A N 1
ATOM 3079 C CA . SER A 1 407 ? -32.76306 3.34483 82.06618 1.000 24.95281 404 SER A CA 1
ATOM 3080 C C . SER A 1 407 ? -32.68886 4.64656 81.28057 1.000 30.26787 404 SER A C 1
ATOM 3081 O O . SER A 1 407 ? -31.59137 5.04188 80.87518 1.000 32.73659 404 SER A O 1
ATOM 3084 N N . GLY A 1 408 ? -33.82832 5.29610 81.03001 1.000 27.92750 405 GLY A N 1
ATOM 3085 C CA . GLY A 1 408 ? -33.89278 6.48709 80.20706 1.000 33.70082 405 GLY A CA 1
ATOM 3086 C C . GLY A 1 408 ? -34.31706 6.24178 78.77260 1.000 34.95718 405 GLY A C 1
ATOM 3087 O O . GLY A 1 408 ? -34.70715 7.19580 78.08619 1.000 36.88089 405 GLY A O 1
ATOM 3088 N N . SER A 1 409 ? -34.26185 4.99528 78.30303 1.000 25.78686 406 SER A N 1
ATOM 3089 C CA . SER A 1 409 ? -34.68606 4.65761 76.94112 1.000 26.33260 406 SER A CA 1
ATOM 3090 C C . SER A 1 409 ? -36.20260 4.45756 76.88223 1.000 28.93085 406 SER A C 1
ATOM 3091 O O . SER A 1 409 ? -36.70954 3.38959 76.54190 1.000 27.69882 406 SER A O 1
ATOM 3094 N N . LYS A 1 410 ? -36.93838 5.52645 77.20769 1.000 30.50453 407 LYS A N 1
ATOM 3095 C CA . LYS A 1 410 ? -38.39495 5.40700 77.27637 1.000 31.72423 407 LYS A CA 1
ATOM 3096 C C . LYS A 1 410 ? -39.03568 5.12248 75.92190 1.000 35.36717 407 LYS A C 1
ATOM 3097 O O . LYS A 1 410 ? -40.18974 4.67482 75.89167 1.000 31.25292 407 LYS A O 1
ATOM 3103 N N . TYR A 1 411 ? -38.32125 5.35885 74.80838 1.000 27.61730 408 TYR A N 1
ATOM 3104 C CA . TYR A 1 411 ? -38.80345 5.01314 73.47496 1.000 32.69027 408 TYR A CA 1
ATOM 3105 C C . TYR A 1 411 ? -38.91052 3.50391 73.25147 1.000 28.06719 408 TYR A C 1
ATOM 3106 O O . TYR A 1 411 ? -39.50317 3.08763 72.24991 1.000 28.37113 408 TYR A O 1
ATOM 3115 N N . LYS A 1 412 ? -38.36369 2.67538 74.14637 1.000 28.70014 409 LYS A N 1
ATOM 3116 C CA . LYS A 1 412 ? -38.30716 1.22594 73.90600 1.000 30.70313 409 LYS A CA 1
ATOM 3117 C C . LYS A 1 412 ? -39.61699 0.55873 74.34495 1.000 27.40832 409 LYS A C 1
ATOM 3118 O O . LYS A 1 412 ? -39.69293 -0.16175 75.33787 1.000 29.39005 409 LYS A O 1
ATOM 3124 N N . LYS A 1 413 ? -40.66488 0.79374 73.55773 1.000 28.78979 410 LYS A N 1
ATOM 3125 C CA . LYS A 1 413 ? -41.92587 0.09057 73.77581 1.000 28.39917 410 LYS A CA 1
ATOM 3126 C C . LYS A 1 413 ? -41.78862 -1.38700 73.41491 1.000 28.83679 410 LYS A C 1
ATOM 3127 O O . LYS A 1 413 ? -41.28299 -1.71701 72.33914 1.000 33.09358 410 LYS A O 1
ATOM 3133 N N . PHE A 1 414 ? -42.24898 -2.27720 74.30427 1.000 26.82374 411 PHE A N 1
ATOM 3134 C CA . PHE A 1 414 ? -42.37537 -3.69982 73.98938 1.000 28.83496 411 PHE A CA 1
ATOM 3135 C C . PHE A 1 414 ? -43.74460 -3.94169 73.36341 1.000 32.30230 411 PHE A C 1
ATOM 3136 O O . PHE A 1 414 ? -44.76531 -3.52720 73.92333 1.000 30.41204 411 PHE A O 1
ATOM 3144 N N . VAL A 1 415 ? -43.76682 -4.60754 72.20725 1.000 23.40426 412 VAL A N 1
ATOM 3145 C CA . VAL A 1 415 ? -45.00935 -4.91428 71.50014 1.000 25.88418 412 VAL A CA 1
ATOM 3146 C C . VAL A 1 415 ? -45.20000 -6.42168 71.47722 1.000 24.21129 412 VAL A C 1
ATOM 3147 O O . VAL A 1 415 ? -44.30704 -7.15311 71.03792 1.000 23.35439 412 VAL A O 1
ATOM 3151 N N . ALA A 1 416 ? -46.35870 -6.88899 71.96062 1.000 24.41161 413 ALA A N 1
ATOM 3152 C CA . ALA A 1 416 ? -46.75782 -8.29068 71.82814 1.000 26.79155 413 ALA A CA 1
ATOM 3153 C C . ALA A 1 416 ? -48.11746 -8.36051 71.14798 1.000 26.92729 413 ALA A C 1
ATOM 3154 O O . ALA A 1 416 ? -49.07754 -7.73852 71.61582 1.000 28.41116 413 ALA A O 1
ATOM 3156 N N . LYS A 1 417 ? -48.20938 -9.11617 70.05383 1.000 24.42037 414 LYS A N 1
ATOM 3157 C CA . LYS A 1 417 ? -49.46387 -9.26675 69.32416 1.000 27.74020 414 LYS A CA 1
ATOM 3158 C C . LYS A 1 417 ? -49.73806 -10.73755 69.04060 1.000 27.70555 414 LYS A C 1
ATOM 3159 O O . LYS A 1 417 ? -48.83198 -11.47986 68.64499 1.000 25.12245 414 LYS A O 1
ATOM 3165 N N . ILE A 1 418 ? -50.98295 -11.15868 69.25859 1.000 26.59682 415 ILE A N 1
ATOM 3166 C CA . ILE A 1 418 ? -51.44238 -12.50035 68.90337 1.000 22.25879 415 ILE A CA 1
ATOM 3167 C C . ILE A 1 418 ? -52.59070 -12.34058 67.92039 1.000 25.50136 415 ILE A C 1
ATOM 3168 O O . ILE A 1 418 ? -53.53375 -11.59024 68.19419 1.000 27.55322 415 ILE A O 1
ATOM 3173 N N . VAL A 1 419 ? -52.51052 -13.04994 66.79491 1.000 25.73620 416 VAL A N 1
ATOM 3174 C CA . VAL A 1 419 ? -53.51899 -13.02689 65.72910 1.000 26.29060 416 VAL A CA 1
ATOM 3175 C C . VAL A 1 419 ? -54.24857 -14.36672 65.73078 1.000 28.06283 416 VAL A C 1
ATOM 3176 O O . VAL A 1 419 ? -53.60277 -15.42637 65.71070 1.000 28.24397 416 VAL A O 1
ATOM 3180 N N . THR A 1 420 ? -55.58987 -14.34115 65.71434 1.000 24.86683 417 THR A N 1
ATOM 3181 C CA . THR A 1 420 ? -56.34102 -15.59697 65.77666 1.000 21.47227 417 THR A CA 1
ATOM 3182 C C . THR A 1 420 ? -57.38914 -15.69489 64.66588 1.000 24.66737 417 THR A C 1
ATOM 3183 O O . THR A 1 420 ? -57.83475 -14.69481 64.09540 1.000 25.05199 417 THR A O 1
ATOM 3187 N N . ASN A 1 421 ? -57.76202 -16.93604 64.37736 1.000 25.38049 418 ASN A N 1
ATOM 3188 C CA . ASN A 1 421 ? -59.02686 -17.25145 63.70720 1.000 28.76130 418 ASN A CA 1
ATOM 3189 C C . ASN A 1 421 ? -60.09943 -17.17791 64.78537 1.000 29.86878 418 ASN A C 1
ATOM 3190 O O . ASN A 1 421 ? -60.19680 -18.06363 65.63617 1.000 33.00459 418 ASN A O 1
ATOM 3195 N N . HIS A 1 422 ? -60.89858 -16.10820 64.77985 1.000 28.33264 419 HIS A N 1
ATOM 3196 C CA . HIS A 1 422 ? -61.81254 -15.90701 65.90302 1.000 28.62477 419 HIS A CA 1
ATOM 3197 C C . HIS A 1 422 ? -62.94838 -16.91679 65.90551 1.000 32.19789 419 HIS A C 1
ATOM 3198 O O . HIS A 1 422 ? -63.61704 -17.08146 66.93359 1.000 34.80066 419 HIS A O 1
ATOM 3205 N N . SER A 1 423 ? -63.16800 -17.60812 64.78971 1.000 32.59566 420 SER A N 1
ATOM 3206 C CA . SER A 1 423 ? -64.24254 -18.59543 64.74706 1.000 38.31951 420 SER A CA 1
ATOM 3207 C C . SER A 1 423 ? -63.96916 -19.78414 65.65700 1.000 39.34396 420 SER A C 1
ATOM 3208 O O . SER A 1 423 ? -64.91524 -20.37516 66.18725 1.000 37.88554 420 SER A O 1
ATOM 3211 N N . ASP A 1 424 ? -62.69981 -20.15179 65.86721 1.000 33.59055 421 ASP A N 1
ATOM 3212 C CA . ASP A 1 424 ? -62.39460 -21.25004 66.77666 1.000 30.80743 421 ASP A CA 1
ATOM 3213 C C . ASP A 1 424 ? -61.24111 -20.96776 67.73198 1.000 34.93269 421 ASP A C 1
ATOM 3214 O O . ASP A 1 424 ? -60.85167 -21.87841 68.47014 1.000 33.96408 421 ASP A O 1
ATOM 3219 N N . GLY A 1 425 ? -60.68580 -19.75473 67.74189 1.000 29.98860 422 GLY A N 1
ATOM 3220 C CA . GLY A 1 425 ? -59.61913 -19.40136 68.66088 1.000 26.83708 422 GLY A CA 1
ATOM 3221 C C . GLY A 1 425 ? -58.21342 -19.80327 68.24664 1.000 30.34986 422 GLY A C 1
ATOM 3222 O O . GLY A 1 425 ? -57.26532 -19.49375 68.97807 1.000 27.75961 422 GLY A O 1
ATOM 3223 N N . THR A 1 426 ? -58.03265 -20.48238 67.11751 1.000 30.24032 423 THR A N 1
ATOM 3224 C CA . THR A 1 426 ? -56.69908 -20.95627 66.75525 1.000 29.42823 423 THR A CA 1
ATOM 3225 C C . THR A 1 426 ? -55.73433 -19.78740 66.57811 1.000 24.23643 423 THR A C 1
ATOM 3226 O O . THR A 1 426 ? -56.04745 -18.80491 65.90583 1.000 28.41380 423 THR A O 1
ATOM 3230 N N . VAL A 1 427 ? -54.53887 -19.90422 67.15508 1.000 26.37507 424 VAL A N 1
ATOM 3231 C CA . VAL A 1 427 ? -53.53467 -18.85553 66.98574 1.000 23.40515 424 VAL A CA 1
ATOM 3232 C C . VAL A 1 427 ? -52.90311 -18.97888 65.60385 1.000 23.97356 424 VAL A C 1
ATOM 3233 O O . VAL A 1 427 ? -52.35345 -20.02734 65.24309 1.000 25.95868 424 VAL A O 1
ATOM 3237 N N . LEU A 1 428 ? -52.99220 -17.90809 64.82374 1.000 24.51773 425 LEU A N 1
ATOM 3238 C CA . LEU A 1 428 ? -52.44227 -17.88581 63.47612 1.000 23.56246 425 LEU A CA 1
ATOM 3239 C C . LEU A 1 428 ? -51.04887 -17.28404 63.41860 1.000 20.83511 425 LEU A C 1
ATOM 3240 O O . LEU A 1 428 ? -50.27345 -17.63891 62.51498 1.000 25.43999 425 LEU A O 1
ATOM 3245 N N . GLY A 1 429 ? -50.73298 -16.38055 64.34486 1.000 23.27853 426 GLY A N 1
ATOM 3246 C CA . GLY A 1 429 ? -49.42976 -15.72058 64.37404 1.000 23.29386 426 GLY A CA 1
ATOM 3247 C C . GLY A 1 429 ? -49.17939 -14.97084 65.66962 1.000 25.23016 426 GLY A C 1
ATOM 3248 O O . GLY A 1 429 ? -50.12194 -14.53023 66.34867 1.000 23.77507 426 GLY A O 1
ATOM 3249 N N . VAL A 1 430 ? -47.90183 -14.84077 66.03912 1.000 22.50912 427 VAL A N 1
ATOM 3250 C CA . VAL A 1 430 ? -47.46340 -14.12874 67.23679 1.000 23.70660 427 VAL A CA 1
ATOM 3251 C C . VAL A 1 430 ? -46.30019 -13.24487 66.81720 1.000 19.26103 427 VAL A C 1
ATOM 3252 O O . VAL A 1 430 ? -45.39355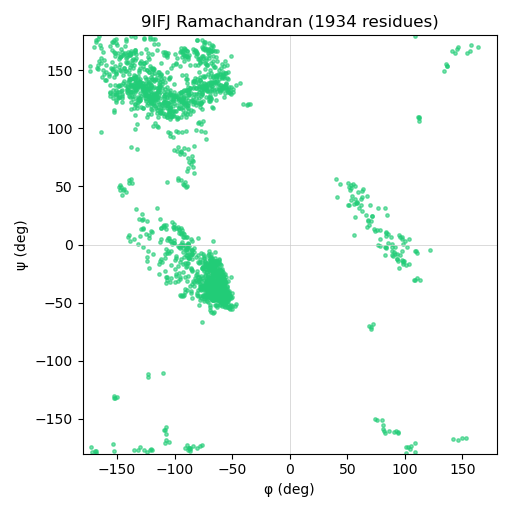 -13.71499 66.12168 1.000 21.51864 427 VAL A O 1
ATOM 3256 N N . HIS A 1 431 ? -46.33246 -11.97466 67.22636 1.000 21.27220 428 HIS A N 1
ATOM 3257 C CA . HIS A 1 431 ? -45.37635 -10.97204 66.75651 1.000 22.37202 428 HIS A CA 1
ATOM 3258 C C . HIS A 1 431 ? -44.89333 -10.13909 67.93529 1.000 24.65748 428 HIS A C 1
ATOM 3259 O O . HIS A 1 431 ? -45.70452 -9.58312 68.68251 1.000 23.11497 428 HIS A O 1
ATOM 3266 N N . LEU A 1 432 ? -43.57043 -10.07738 68.11001 1.000 21.00447 429 LEU A N 1
ATOM 3267 C CA . LEU A 1 432 ? -42.94214 -9.49474 69.29296 1.000 21.29669 429 LEU A CA 1
ATOM 3268 C C . LEU A 1 432 ? -41.85761 -8.50918 68.89765 1.000 19.69297 429 LEU A C 1
ATOM 3269 O O . LEU A 1 432 ? -41.07187 -8.78105 67.98910 1.000 21.44699 429 LEU A O 1
ATOM 3274 N N . LEU A 1 433 ? -41.78901 -7.39269 69.62537 1.000 21.69562 430 LEU A N 1
ATOM 3275 C CA . LEU A 1 433 ? -40.72787 -6.40253 69.46399 1.000 21.70152 430 LEU A CA 1
ATOM 3276 C C . LEU A 1 433 ? -40.23288 -6.02030 70.84567 1.000 23.42356 430 LEU A C 1
ATOM 3277 O O . LEU A 1 433 ? -41.02164 -5.52894 71.66023 1.000 23.50157 430 LEU A O 1
ATOM 3282 N N . GLY A 1 434 ? -38.94769 -6.22543 71.10877 1.000 22.45146 431 GLY A N 1
ATOM 3283 C CA . GLY A 1 434 ? -38.37794 -5.82416 72.38086 1.000 24.99485 431 GLY A CA 1
ATOM 3284 C C . GLY A 1 434 ? -37.30644 -6.79440 72.83262 1.000 22.53294 431 GLY A C 1
ATOM 3285 O O . GLY A 1 434 ? -37.16362 -7.90310 72.31819 1.000 23.24339 431 GLY A O 1
ATOM 3286 N N . ASP A 1 435 ? -36.56323 -6.36623 73.85550 1.000 26.32067 432 ASP A N 1
ATOM 3287 C CA . ASP A 1 435 ? -35.48049 -7.18727 74.38582 1.000 27.08972 432 ASP A CA 1
ATOM 3288 C C . ASP A 1 435 ? -35.98318 -8.59539 74.69764 1.000 26.12779 432 ASP A C 1
ATOM 3289 O O . ASP A 1 435 ? -37.00564 -8.77741 75.37086 1.000 24.28837 432 ASP A O 1
ATOM 3294 N N . GLY A 1 436 ? -35.24863 -9.59710 74.21780 1.000 23.77402 433 GLY A N 1
ATOM 3295 C CA . GLY A 1 436 ? -35.60833 -10.98363 74.45102 1.000 24.38212 433 GLY A CA 1
ATOM 3296 C C . GLY A 1 436 ? -36.53688 -11.61031 73.42963 1.000 22.59459 433 GLY A C 1
ATOM 3297 O O . GLY A 1 436 ? -36.76094 -12.82916 73.48916 1.000 21.59192 433 GLY A O 1
ATOM 3298 N N . ALA A 1 437 ? -37.09929 -10.82581 72.51132 1.000 23.54806 434 ALA A N 1
ATOM 3299 C CA . ALA A 1 437 ? -38.12715 -11.37210 71.62758 1.000 22.03828 434 ALA A CA 1
ATOM 3300 C C . ALA A 1 437 ? -37.66844 -12.59696 70.84176 1.000 22.37700 434 ALA A C 1
ATOM 3301 O O . ALA A 1 437 ? -38.47064 -13.53419 70.70463 1.000 21.87101 434 ALA A O 1
ATOM 3303 N N . PRO A 1 438 ? -36.44913 -12.66399 70.29325 1.000 22.05239 435 PRO A N 1
ATOM 3304 C CA . PRO A 1 438 ? -36.03861 -13.90241 69.60003 1.000 23.40653 435 PRO A CA 1
ATOM 3305 C C . PRO A 1 438 ? -36.00734 -15.12524 70.51371 1.000 20.55841 435 PRO A C 1
ATOM 3306 O O . PRO A 1 438 ? -36.28464 -16.23515 70.03948 1.000 23.35682 435 PRO A O 1
ATOM 3310 N N . GLU A 1 439 ? -35.68940 -14.95982 71.80665 1.000 22.24912 436 GLU A N 1
ATOM 3311 C CA . GLU A 1 439 ? -35.67401 -16.09604 72.72934 1.000 24.32913 436 GLU A CA 1
ATOM 3312 C C . GLU A 1 439 ? -37.08928 -16.51673 73.12648 1.000 23.20747 436 GLU A C 1
ATOM 3313 O O . GLU A 1 439 ? -37.36315 -17.71945 73.27623 1.000 24.50842 436 GLU A O 1
ATOM 3319 N N . ILE A 1 440 ? -37.99076 -15.53666 73.31454 1.000 21.39263 437 ILE A N 1
ATOM 3320 C CA . ILE A 1 440 ? -39.38625 -15.81972 73.68657 1.000 21.18311 437 ILE A CA 1
ATOM 3321 C C . ILE A 1 440 ? -40.07781 -16.60761 72.58928 1.000 22.44469 437 ILE A C 1
ATOM 3322 O O . ILE A 1 440 ? -40.86513 -17.52001 72.87053 1.000 21.61669 437 ILE A O 1
ATOM 3327 N N . ILE A 1 441 ? -39.80451 -16.26742 71.32095 1.000 19.93921 438 ILE A N 1
ATOM 3328 C CA . ILE A 1 441 ? -40.64022 -16.80172 70.24090 1.000 22.06500 438 ILE A CA 1
ATOM 3329 C C . ILE A 1 441 ? -40.36859 -18.28692 69.95427 1.000 23.36475 438 ILE A C 1
ATOM 3330 O O . ILE A 1 441 ? -41.21056 -18.95148 69.35459 1.000 20.87025 438 ILE A O 1
ATOM 3335 N N . GLN A 1 442 ? -39.23277 -18.85515 70.37297 1.000 18.50404 439 GLN A N 1
ATOM 3336 C CA . GLN A 1 442 ? -38.91355 -20.23086 69.97269 1.000 19.85587 439 GLN A CA 1
ATOM 3337 C C . GLN A 1 442 ? -39.98762 -21.21497 70.42880 1.000 21.06052 439 GLN A C 1
ATOM 3338 O O . GLN A 1 442 ? -40.51841 -21.99438 69.62219 1.000 22.09294 439 GLN A O 1
ATOM 3344 N N . ALA A 1 443 ? -40.31751 -21.20327 71.71822 1.000 20.84145 440 ALA A N 1
ATOM 3345 C CA . ALA A 1 443 ? -41.32349 -22.15290 72.18848 1.000 23.74856 440 ALA A CA 1
ATOM 3346 C C . ALA A 1 443 ? -42.70934 -21.82063 71.64124 1.000 23.76138 440 ALA A C 1
ATOM 3347 O O . ALA A 1 443 ? -43.57081 -22.70936 71.59207 1.000 23.70824 440 ALA A O 1
ATOM 3349 N N . VAL A 1 444 ? -42.93737 -20.57589 71.20456 1.000 20.75317 441 VAL A N 1
ATOM 3350 C CA . VAL A 1 444 ? -44.19938 -20.24942 70.53035 1.000 22.52261 441 VAL A CA 1
ATOM 3351 C C . VAL A 1 444 ? -44.33761 -21.05919 69.24638 1.000 23.36940 441 VAL A C 1
ATOM 3352 O O . VAL A 1 444 ? -45.44636 -21.46205 68.86518 1.000 24.48953 441 VAL A O 1
ATOM 3356 N N . GLY A 1 445 ? -43.22195 -21.30311 68.54966 1.000 25.30310 442 GLY A N 1
ATOM 3357 C CA . GLY A 1 445 ? -43.27425 -22.12541 67.34397 1.000 24.16445 442 GLY A CA 1
ATOM 3358 C C . GLY A 1 445 ? -43.77668 -23.53205 67.62534 1.000 23.75801 442 GLY A C 1
ATOM 3359 O O . GLY A 1 445 ? -44.53580 -24.10345 66.83831 1.000 26.29631 442 GLY A O 1
ATOM 3360 N N . VAL A 1 446 ? -43.34093 -24.11706 68.74192 1.000 22.28162 443 VAL A N 1
ATOM 3361 C CA . VAL A 1 446 ? -43.85975 -25.41806 69.17355 1.000 25.72809 443 VAL A CA 1
ATOM 3362 C C . VAL A 1 446 ? -45.35784 -25.33881 69.44171 1.000 27.04338 443 VAL A C 1
ATOM 3363 O O . VAL A 1 446 ? -46.11399 -26.22771 69.03975 1.000 25.55268 443 VAL A O 1
ATOM 3367 N N . CYS A 1 447 ? -45.81063 -24.27815 70.12295 1.000 26.44776 444 CYS A N 1
ATOM 3368 C CA . CYS A 1 447 ? -47.24342 -24.10719 70.37954 1.000 25.19048 444 CYS A CA 1
ATOM 3369 C C . CYS A 1 447 ? -48.04505 -24.10327 69.08524 1.000 27.73891 444 CYS A C 1
ATOM 3370 O O . CYS A 1 447 ? -49.08907 -24.76465 68.98669 1.000 26.76094 444 CYS A O 1
ATOM 3373 N N . LEU A 1 448 ? -47.60210 -23.32891 68.08497 1.000 24.69074 445 LEU A N 1
ATOM 3374 C CA . LEU A 1 448 ? -48.37511 -23.27314 66.84764 1.000 22.40841 445 LEU A CA 1
ATOM 3375 C C . LEU A 1 448 ? -48.33260 -24.60793 66.10992 1.000 25.89313 445 LEU A C 1
ATOM 3376 O O . LEU A 1 448 ? -49.31151 -24.98400 65.46221 1.000 26.72285 445 LEU A O 1
ATOM 3381 N N . ARG A 1 449 ? -47.21191 -25.33863 66.18710 1.000 24.81497 446 ARG A N 1
ATOM 3382 C CA . ARG A 1 449 ? -47.17458 -26.67907 65.60519 1.000 28.08536 446 ARG A CA 1
ATOM 3383 C C . ARG A 1 449 ? -48.21715 -27.57918 66.25485 1.000 30.96563 446 ARG A C 1
ATOM 3384 O O . ARG A 1 449 ? -48.73403 -28.50696 65.61597 1.000 33.34421 446 ARG A O 1
ATOM 3392 N N . LEU A 1 450 ? -48.54988 -27.31002 67.50860 1.000 29.27718 447 LEU A N 1
ATOM 3393 C CA . LEU A 1 450 ? -49.54746 -28.06908 68.24645 1.000 28.31986 447 LEU A CA 1
ATOM 3394 C C . LEU A 1 450 ? -50.94096 -27.45888 68.16482 1.000 28.28889 447 LEU A C 1
ATOM 3395 O O . LEU A 1 450 ? -51.82502 -27.86887 68.92725 1.000 31.09572 447 LEU A O 1
ATOM 3400 N N . ASN A 1 451 ? -51.15767 -26.49430 67.27009 1.000 27.95669 448 ASN A N 1
ATOM 3401 C CA . ASN A 1 451 ? -52.49537 -25.94261 67.01526 1.000 31.03447 448 ASN A CA 1
ATOM 3402 C C . ASN A 1 451 ? -53.07958 -25.27734 68.25756 1.000 33.08465 448 ASN A C 1
ATOM 3403 O O . ASN A 1 451 ? -54.27618 -25.37875 68.53931 1.000 28.64009 448 ASN A O 1
ATOM 3408 N N . ALA A 1 452 ? -52.22415 -24.57368 68.99240 1.000 28.33831 449 ALA A N 1
ATOM 3409 C CA . ALA A 1 452 ? -52.65453 -23.82601 70.16281 1.000 27.56998 449 ALA A CA 1
ATOM 3410 C C . ALA A 1 452 ? -53.74362 -22.82538 69.79948 1.000 26.45690 449 ALA A C 1
ATOM 3411 O O . ALA A 1 452 ? -53.74021 -22.23934 68.71689 1.000 27.57108 449 ALA A O 1
ATOM 3413 N N . LYS A 1 453 ? -54.67132 -22.62462 70.73071 1.000 25.47402 450 LYS A N 1
ATOM 3414 C CA . LYS A 1 453 ? -55.69534 -21.59370 70.65726 1.000 25.53355 450 LYS A CA 1
ATOM 3415 C C . LYS A 1 453 ? -55.38463 -20.50934 71.67849 1.000 25.66995 450 LYS A C 1
ATOM 3416 O O . LYS A 1 453 ? -54.55365 -20.68759 72.57986 1.000 26.68725 450 LYS A O 1
ATOM 3422 N N . ILE A 1 454 ? -56.06086 -19.36796 71.53624 1.000 26.60096 451 ILE A N 1
ATOM 3423 C CA . ILE A 1 454 ? -55.79904 -18.26287 72.46061 1.000 25.82330 451 ILE A CA 1
ATOM 3424 C C . ILE A 1 454 ? -56.07997 -18.68237 73.89816 1.000 28.97927 451 ILE A C 1
ATOM 3425 O O . ILE A 1 454 ? -55.37792 -18.25286 74.82323 1.000 30.30195 451 ILE A O 1
ATOM 3430 N N . SER A 1 455 ? -57.07767 -19.55114 74.11455 1.000 27.55198 452 SER A N 1
ATOM 3431 C CA . SER A 1 455 ? -57.37477 -19.98194 75.47853 1.000 28.56658 452 SER A CA 1
ATOM 3432 C C . SER A 1 455 ? -56.23664 -20.80271 76.07529 1.000 28.09273 452 SER A C 1
ATOM 3433 O O . SER A 1 455 ? -56.06215 -20.81007 77.30074 1.000 31.22888 452 SER A O 1
ATOM 3436 N N . ASP A 1 456 ? -55.45341 -21.49717 75.24098 1.000 24.40170 453 ASP A N 1
ATOM 3437 C CA . ASP A 1 456 ? -54.31101 -22.22654 75.78515 1.000 25.34578 453 ASP A CA 1
ATOM 3438 C C . ASP A 1 456 ? -53.25658 -21.25910 76.30225 1.000 28.62644 453 ASP A C 1
ATOM 3439 O O . ASP A 1 456 ? -52.60800 -21.52242 77.32543 1.000 24.08844 453 ASP A O 1
ATOM 3444 N N . PHE A 1 457 ? -53.07564 -20.12896 75.61384 1.000 26.96433 454 PHE A N 1
ATOM 3445 C CA . PHE A 1 457 ? -52.15667 -19.10931 76.11115 1.000 26.62592 454 PHE A CA 1
ATOM 3446 C C . PHE A 1 457 ? -52.68949 -18.47548 77.38944 1.000 28.24696 454 PHE A C 1
ATOM 3447 O O . PHE A 1 457 ? -51.96520 -18.36329 78.38302 1.000 26.06668 454 PHE A O 1
ATOM 3455 N N . TYR A 1 458 ? -53.96828 -18.08157 77.39806 1.000 27.13114 455 TYR A N 1
ATOM 3456 C CA . TYR A 1 458 ? -54.50360 -17.37437 78.55603 1.000 28.34833 455 TYR A CA 1
ATOM 3457 C C . TYR A 1 458 ? -54.57774 -18.26410 79.79516 1.000 29.32410 455 TYR A C 1
ATOM 3458 O O . TYR A 1 458 ? -54.35455 -17.77640 80.90984 1.000 30.92129 455 TYR A O 1
ATOM 3467 N N . ASN A 1 459 ? -54.86179 -19.56454 79.62745 1.000 28.00926 456 ASN A N 1
ATOM 3468 C CA . ASN A 1 459 ? -54.96387 -20.47839 80.76404 1.000 29.37091 456 ASN A CA 1
ATOM 3469 C C . ASN A 1 459 ? -53.62103 -20.73950 81.41809 1.000 27.78509 456 ASN A C 1
ATOM 3470 O O . ASN A 1 459 ? -53.58944 -21.16122 82.58016 1.000 30.12281 456 ASN A O 1
ATOM 3475 N N . THR A 1 460 ? -52.52268 -20.53101 80.69030 1.000 24.64736 457 THR A N 1
ATOM 3476 C CA . THR A 1 460 ? -51.18924 -20.74090 81.23764 1.000 26.89667 457 THR A CA 1
ATOM 3477 C C . THR A 1 460 ? -50.84008 -19.63257 82.21996 1.000 28.47600 457 THR A C 1
ATOM 3478 O O . THR A 1 460 ? -51.05071 -18.44792 81.94641 1.000 26.73237 457 THR A O 1
ATOM 3482 N N . ILE A 1 461 ? -50.26997 -20.01804 83.35363 1.000 24.45184 458 ILE A N 1
ATOM 3483 C CA . ILE A 1 461 ? -49.91066 -19.06109 84.39109 1.000 24.41391 458 ILE A CA 1
ATOM 3484 C C . ILE A 1 461 ? -48.61308 -18.36133 84.00531 1.000 25.63498 458 ILE A C 1
ATOM 3485 O O . ILE A 1 461 ? -47.66777 -19.00040 83.54182 1.000 26.11242 458 ILE A O 1
ATOM 3490 N N . GLY A 1 462 ? -48.58070 -17.04041 84.17246 1.000 23.38205 459 GLY A N 1
ATOM 3491 C CA . GLY A 1 462 ? -47.40725 -16.27603 83.77923 1.000 23.32255 459 GLY A CA 1
ATOM 3492 C C . GLY A 1 462 ? -46.21993 -16.49497 84.70442 1.000 26.37390 459 GLY A C 1
ATOM 3493 O O . GLY A 1 462 ? -46.35993 -16.84435 85.87923 1.000 26.51492 459 GLY A O 1
ATOM 3494 N N . VAL A 1 463 ? -45.03112 -16.28088 84.14107 1.000 22.61571 460 VAL A N 1
ATOM 3495 C CA . VAL A 1 463 ? -43.78951 -16.12706 84.89870 1.000 26.05605 460 VAL A CA 1
ATOM 3496 C C . VAL A 1 463 ? -43.58168 -14.63634 85.11954 1.000 23.42785 460 VAL A C 1
ATOM 3497 O O . VAL A 1 463 ? -43.51975 -13.86789 84.15084 1.000 24.79150 460 VAL A O 1
ATOM 3501 N N . HIS A 1 464 ? -43.42532 -14.22230 86.38260 1.000 24.85003 461 HIS A N 1
ATOM 3502 C CA . HIS A 1 464 ? -43.42858 -12.80572 86.73530 1.000 22.71324 461 HIS A CA 1
ATOM 3503 C C . HIS A 1 464 ? -42.16359 -12.45408 87.50747 1.000 26.00058 461 HIS A C 1
ATOM 3504 O O . HIS A 1 464 ? -41.77611 -13.20104 88.41068 1.000 25.27568 461 HIS A O 1
ATOM 3511 N N . PRO A 1 465 ? -41.50387 -11.31644 87.19534 1.000 22.67244 462 PRO A N 1
ATOM 3512 C CA . PRO A 1 465 ? -41.78549 -10.35458 86.12012 1.000 21.21865 462 PRO A CA 1
ATOM 3513 C C . PRO A 1 465 ? -41.01923 -10.66810 84.83657 1.000 24.35528 462 PRO A C 1
ATOM 3514 O O . PRO A 1 465 ? -39.79895 -10.82468 84.88564 1.000 25.02606 462 PRO A O 1
ATOM 3518 N N . THR A 1 466 ? -41.70833 -10.76731 83.69202 1.000 24.09811 463 THR A N 1
ATOM 3519 C CA . THR A 1 466 ? -41.08316 -10.96109 82.38458 1.000 24.46449 463 THR A CA 1
ATOM 3520 C C . THR A 1 466 ? -41.87656 -10.18140 81.33737 1.000 20.65786 463 THR A C 1
ATOM 3521 O O . THR A 1 466 ? -43.02066 -9.78082 81.57791 1.000 23.29358 463 THR A O 1
ATOM 3525 N N . SER A 1 467 ? -41.25575 -9.97076 80.16484 1.000 21.24621 464 SER A N 1
ATOM 3526 C CA . SER A 1 467 ? -42.02944 -9.48625 79.02056 1.000 21.44921 464 SER A CA 1
ATOM 3527 C C . SER A 1 467 ? -42.92248 -10.58577 78.47913 1.000 24.90016 464 SER A C 1
ATOM 3528 O O . SER A 1 467 ? -44.05725 -10.32661 78.05059 1.000 23.73880 464 SER A O 1
ATOM 3531 N N . ALA A 1 468 ? -42.43299 -11.82478 78.51083 1.000 21.56586 465 ALA A N 1
ATOM 3532 C CA . ALA A 1 468 ? -43.13461 -12.93443 77.87963 1.000 21.44988 465 ALA A CA 1
ATOM 3533 C C . ALA A 1 468 ? -44.51065 -13.16638 78.49195 1.000 24.52900 465 ALA A C 1
ATOM 3534 O O . ALA A 1 468 ? -45.43458 -13.61289 77.79691 1.000 26.09408 465 ALA A O 1
ATOM 3536 N N . GLU A 1 469 ? -44.68160 -12.85308 79.77412 1.000 23.71968 466 GLU A N 1
ATOM 3537 C CA . GLU A 1 469 ? -45.95544 -13.15204 80.41918 1.000 22.12159 466 GLU A CA 1
ATOM 3538 C C . GLU A 1 469 ? -47.10975 -12.34507 79.81655 1.000 23.07579 466 GLU A C 1
ATOM 3539 O O . GLU A 1 469 ? -48.27087 -12.74420 79.95443 1.000 26.60889 466 GLU A O 1
ATOM 3545 N N . GLU A 1 470 ? -46.81332 -11.25452 79.10261 1.000 24.78851 467 GLU A N 1
ATOM 3546 C CA . GLU A 1 470 ? -47.86094 -10.55506 78.35628 1.000 23.62534 467 GLU A CA 1
ATOM 3547 C C . GLU A 1 470 ? -48.61533 -11.49812 77.41936 1.000 26.83355 467 GLU A C 1
ATOM 3548 O O . GLU A 1 470 ? -49.80814 -11.29871 77.16677 1.000 26.52642 467 GLU A O 1
ATOM 3554 N N . LEU A 1 471 ? -47.94563 -12.52816 76.88705 1.000 22.48764 468 LEU A N 1
ATOM 3555 C CA . LEU A 1 471 ? -48.60729 -13.45936 75.97031 1.000 19.94701 468 LEU A CA 1
ATOM 3556 C C . LEU A 1 471 ? -49.67742 -14.29112 76.65353 1.000 24.91413 468 LEU A C 1
ATOM 3557 O O . LEU A 1 471 ? -50.52185 -14.88067 75.96678 1.000 24.71969 468 LEU A O 1
ATOM 3562 N N . CYS A 1 472 ? -49.64144 -14.38392 77.98107 1.000 24.00008 469 CYS A N 1
ATOM 3563 C CA . CYS A 1 472 ? -50.51298 -15.27108 78.73464 1.000 23.31265 469 CYS A CA 1
ATOM 3564 C C . CYS A 1 472 ? -51.51740 -14.49228 79.57376 1.000 30.31707 469 CYS A C 1
ATOM 3565 O O . CYS A 1 472 ? -52.16627 -15.06946 80.45170 1.000 30.47972 469 CYS A O 1
ATOM 3568 N N . SER A 1 473 ? -51.66890 -13.19147 79.30756 1.000 27.76765 470 SER A N 1
ATOM 3569 C CA . SER A 1 473 ? -52.61455 -12.36097 80.04291 1.000 28.64126 470 SER A CA 1
ATOM 3570 C C . SER A 1 473 ? -53.53842 -11.58500 79.10894 1.000 39.23722 470 SER A C 1
ATOM 3571 O O . SER A 1 473 ? -54.11597 -10.56919 79.51833 1.000 36.60882 470 SER A O 1
ATOM 3574 N N . MET A 1 474 ? -53.69107 -12.03203 77.86399 1.000 32.72068 471 MET A N 1
ATOM 3575 C CA . MET A 1 474 ? -54.57165 -11.36809 76.91132 1.000 32.86741 471 MET A CA 1
ATOM 3576 C C . MET A 1 474 ? -55.78095 -12.24234 76.65002 1.000 31.08511 471 MET A C 1
ATOM 3577 O O . MET A 1 474 ? -55.64495 -13.35710 76.14043 1.000 32.70168 471 MET A O 1
ATOM 3582 N N . ARG A 1 475 ? -56.96516 -11.72515 77.00393 1.000 32.78595 472 ARG A N 1
ATOM 3583 C CA . ARG A 1 475 ? -58.21491 -12.46388 76.90930 1.000 35.33276 472 ARG A CA 1
ATOM 3584 C C . ARG A 1 475 ? -59.26159 -11.78911 76.03062 1.000 34.27898 472 ARG A C 1
ATOM 3585 O O . ARG A 1 475 ? -60.17612 -12.47448 75.55304 1.000 37.08751 472 ARG A O 1
ATOM 3593 N N . THR A 1 476 ? -59.15188 -10.48431 75.78514 1.000 32.39612 473 THR A N 1
ATOM 3594 C CA . THR A 1 476 ? -60.14198 -9.77681 74.99231 1.000 36.18446 473 THR A CA 1
ATOM 3595 C C . THR A 1 476 ? -59.48692 -9.15407 73.76997 1.000 34.37670 473 THR A C 1
ATOM 3596 O O . THR A 1 476 ? -58.48592 -8.43931 73.90774 1.000 34.49264 473 THR A O 1
ATOM 3600 N N . PRO A 1 477 ? -60.01639 -9.38726 72.57053 1.000 31.67777 474 PRO A N 1
ATOM 3601 C CA . PRO A 1 477 ? -59.40894 -8.80115 71.37499 1.000 32.06180 474 PRO A CA 1
ATOM 3602 C C . PRO A 1 477 ? -59.33068 -7.29033 71.46432 1.000 32.27108 474 PRO A C 1
ATOM 3603 O O . PRO A 1 477 ? -60.22300 -6.62697 72.00152 1.000 32.91484 474 PRO A O 1
ATOM 3607 N N . SER A 1 478 ? -58.24371 -6.74457 70.92542 1.000 31.36947 475 SER A N 1
ATOM 3608 C CA . SER A 1 478 ? -58.14816 -5.30126 70.77116 1.000 30.40977 475 SER A CA 1
ATOM 3609 C C . SER A 1 478 ? -58.99389 -4.81775 69.60152 1.000 31.05633 475 SER A C 1
ATOM 3610 O O . SER A 1 478 ? -59.56357 -3.72491 69.65508 1.000 36.67983 475 SER A O 1
ATOM 3613 N N . TYR A 1 479 ? -59.06217 -5.60487 68.53247 1.000 34.23894 476 TYR A N 1
ATOM 3614 C CA . TYR A 1 479 ? -59.89961 -5.29883 67.37594 1.000 31.92672 476 TYR A CA 1
ATOM 3615 C C . TYR A 1 479 ? -60.00314 -6.56135 66.52282 1.000 36.42337 476 TYR A C 1
ATOM 3616 O O . TYR A 1 479 ? -59.42520 -7.60527 66.85232 1.000 32.11933 476 TYR A O 1
ATOM 3625 N N . TYR A 1 480 ? -60.74499 -6.45334 65.41575 1.000 31.40294 477 TYR A N 1
ATOM 3626 C CA . TYR A 1 480 ? -61.08676 -7.58889 64.56783 1.000 32.51438 477 TYR A CA 1
ATOM 3627 C C . TYR A 1 480 ? -60.92012 -7.23324 63.09869 1.000 32.48541 477 TYR A C 1
ATOM 3628 O O . TYR A 1 480 ? -60.82910 -6.06232 62.72650 1.000 37.28555 477 TYR A O 1
ATOM 3637 N N . TYR A 1 481 ? -60.89176 -8.27463 62.26460 1.000 35.77025 478 TYR A N 1
ATOM 3638 C CA . TYR A 1 481 ? -61.15308 -8.16597 60.82982 1.000 31.50845 478 TYR A CA 1
ATOM 3639 C C . TYR A 1 481 ? -62.34048 -9.05859 60.50760 1.000 36.11205 478 TYR A C 1
ATOM 3640 O O . TYR A 1 481 ? -62.32403 -10.25137 60.82336 1.000 31.97444 478 TYR A O 1
ATOM 3649 N N . VAL A 1 482 ? -63.36760 -8.48388 59.88559 1.000 34.67748 479 VAL A N 1
ATOM 3650 C CA . VAL A 1 482 ? -64.57007 -9.22072 59.50322 1.000 37.35663 479 VAL A CA 1
ATOM 3651 C C . VAL A 1 482 ? -64.71552 -9.10426 57.99917 1.000 40.74079 479 VAL A C 1
ATOM 3652 O O . VAL A 1 482 ? -64.89355 -7.99991 57.47053 1.000 40.26335 479 VAL A O 1
ATOM 3656 N N . LYS A 1 483 ? -64.63502 -10.23825 57.31765 1.000 41.32743 480 LYS A N 1
ATOM 3657 C CA . LYS A 1 483 ? -64.55720 -10.29061 55.86434 1.000 44.58639 480 LYS A CA 1
ATOM 3658 C C . LYS A 1 483 ? -63.64324 -9.18332 55.33562 1.000 47.06096 480 LYS A C 1
ATOM 3659 O O . LYS A 1 483 ? -64.02968 -8.34817 54.51981 1.000 47.38930 480 LYS A O 1
ATOM 3665 N N . GLY A 1 484 ? -62.40248 -9.18380 55.83595 1.000 43.18387 481 GLY A N 1
ATOM 3666 C CA . GLY A 1 484 ? -61.38173 -8.26158 55.37491 1.000 38.81153 481 GLY A CA 1
ATOM 3667 C C . GLY A 1 484 ? -61.39402 -6.87887 55.99440 1.000 41.56427 481 GLY A C 1
ATOM 3668 O O . GLY A 1 484 ? -60.43750 -6.11804 55.78474 1.000 38.61921 481 GLY A O 1
ATOM 3669 N N . GLU A 1 485 ? -62.41951 -6.52343 56.76131 1.000 40.61542 482 GLU A N 1
ATOM 3670 C CA . GLU A 1 485 ? -62.61876 -5.14828 57.20714 1.000 43.86111 482 GLU A CA 1
ATOM 3671 C C . GLU A 1 485 ? -62.23409 -4.97877 58.67632 1.000 36.63934 482 GLU A C 1
ATOM 3672 O O . GLU A 1 485 ? -62.79677 -5.64235 59.55311 1.000 37.68927 482 GLU A O 1
ATOM 3678 N N . LYS A 1 486 ? -61.30111 -4.06581 58.94499 1.000 39.05934 483 LYS A N 1
ATOM 3679 C CA . LYS A 1 486 ? -60.85118 -3.81673 60.31115 1.000 44.12762 483 LYS A CA 1
ATOM 3680 C C . LYS A 1 486 ? -61.90605 -3.04485 61.09860 1.000 36.83484 483 LYS A C 1
ATOM 3681 O O . LYS A 1 486 ? -62.50889 -2.09819 60.58571 1.000 42.49072 483 LYS A O 1
ATOM 3687 N N . MET A 1 487 ? -62.12169 -3.44517 62.35385 1.000 39.54830 484 MET A N 1
ATOM 3688 C CA . MET A 1 487 ? -63.12328 -2.78964 63.19352 1.000 44.22284 484 MET A CA 1
ATOM 3689 C C . MET A 1 487 ? -62.89382 -3.12230 64.66599 1.000 43.66162 484 MET A C 1
ATOM 3690 O O . MET A 1 487 ? -62.49953 -4.24353 65.00625 1.000 40.33811 484 MET A O 1
ATOM 3695 N N . GLU A 1 488 ? -63.15979 -2.14443 65.53773 1.000 42.07105 485 GLU A N 1
ATOM 3696 C CA . GLU A 1 488 ? -62.89927 -2.34732 66.96074 1.000 46.29512 485 GLU A CA 1
ATOM 3697 C C . GLU A 1 488 ? -63.82520 -3.39263 67.56778 1.000 45.38314 485 GLU A C 1
ATOM 3698 O O . GLU A 1 488 ? -63.41857 -4.12470 68.47903 1.000 45.33824 485 GLU A O 1
ATOM 3704 N N . LYS A 1 489 ? -65.06376 -3.47484 67.08848 1.000 46.89738 486 LYS A N 1
ATOM 3705 C CA . LYS A 1 489 ? -66.07747 -4.34940 67.65958 1.000 43.22178 486 LYS A CA 1
ATOM 3706 C C . LYS A 1 489 ? -66.66458 -5.23354 66.56714 1.000 39.46967 486 LYS A C 1
ATOM 3707 O O . LYS A 1 489 ? -66.71084 -4.84953 65.39475 1.000 42.03510 486 LYS A O 1
ATOM 3713 N N . LEU A 1 490 ? -67.10567 -6.42680 66.96075 1.000 40.61751 487 LEU A N 1
ATOM 3714 C CA . LEU A 1 490 ? -67.87748 -7.26070 66.05601 1.000 45.35154 487 LEU A CA 1
ATOM 3715 C C . LEU A 1 490 ? -69.26221 -6.64644 65.85090 1.000 48.29389 487 LEU A C 1
ATOM 3716 O O . LEU A 1 490 ? -69.81521 -6.02850 66.76288 1.000 47.57244 487 LEU A O 1
ATOM 3721 N N . PRO A 1 491 ? -69.85041 -6.80547 64.65655 1.000 51.05676 488 PRO A N 1
ATOM 3722 C CA . PRO A 1 491 ? -71.15719 -6.19904 64.36067 1.000 55.38836 488 PRO A CA 1
ATOM 3723 C C . PRO A 1 491 ? -72.34836 -6.97996 64.92489 1.000 53.09688 488 PRO A C 1
ATOM 3724 O O . PRO A 1 491 ? -72.17446 -7.84060 65.79065 1.000 50.15866 488 PRO A O 1
ATOM 3728 N N . SER B 1 5 ? -71.24102 1.07652 110.45680 1.000 55.76945 2 SER B N 1
ATOM 3729 C CA . SER B 1 5 ? -71.28438 -0.24592 109.83638 1.000 63.95234 2 SER B CA 1
ATOM 3730 C C . SER B 1 5 ? -71.61681 -0.15372 108.33806 1.000 63.91732 2 SER B C 1
ATOM 3731 O O . SER B 1 5 ? -72.34704 0.74614 107.91509 1.000 63.95969 2 SER B O 1
ATOM 3734 N N . LYS B 1 6 ? -71.07638 -1.08365 107.54362 1.000 60.48542 3 LYS B N 1
ATOM 3735 C CA . LYS B 1 6 ? -71.23210 -1.06573 106.09336 1.000 59.31434 3 LYS B CA 1
ATOM 3736 C C . LYS B 1 6 ? -71.40527 -2.48911 105.57107 1.000 55.48152 3 LYS B C 1
ATOM 3737 O O . LYS B 1 6 ? -70.86792 -3.44450 106.13986 1.000 52.30152 3 LYS B O 1
ATOM 3743 N N . ALA B 1 7 ? -72.15197 -2.62073 104.47029 1.000 46.33715 4 ALA B N 1
ATOM 3744 C CA . ALA B 1 7 ? -72.59435 -3.91380 103.95036 1.000 53.44733 4 ALA B CA 1
ATOM 3745 C C . ALA B 1 7 ? -71.95311 -4.19464 102.59459 1.000 45.60480 4 ALA B C 1
ATOM 3746 O O . ALA B 1 7 ? -71.93323 -3.32051 101.72152 1.000 49.78437 4 ALA B O 1
ATOM 3748 N N . PHE B 1 8 ? -71.44538 -5.41714 102.41208 1.000 41.65416 5 PHE B N 1
ATOM 3749 C CA . PHE B 1 8 ? -70.70245 -5.76197 101.20745 1.000 37.98590 5 PHE B CA 1
ATOM 3750 C C . PHE B 1 8 ? -70.98862 -7.19689 100.78529 1.000 42.24385 5 PHE B C 1
ATOM 3751 O O . PHE B 1 8 ? -71.30440 -8.06152 101.61132 1.000 40.04225 5 PHE B O 1
ATOM 3759 N N . ASP B 1 9 ? -70.86913 -7.43930 99.47525 1.000 36.76455 6 ASP B N 1
ATOM 3760 C CA . ASP B 1 9 ? -70.92323 -8.80801 98.96492 1.000 37.58376 6 ASP B CA 1
ATOM 3761 C C . ASP B 1 9 ? -69.64775 -9.56343 99.30840 1.000 39.10533 6 ASP B C 1
ATOM 3762 O O . ASP B 1 9 ? -69.68683 -10.75311 99.65099 1.000 39.99093 6 ASP B O 1
ATOM 3767 N N . LEU B 1 10 ? -68.51144 -8.88576 99.20876 1.000 36.60620 7 LEU B N 1
ATOM 3768 C CA . LEU B 1 10 ? -67.20645 -9.49346 99.41870 1.000 37.40827 7 LEU B CA 1
ATOM 3769 C C . LEU B 1 10 ? -66.33455 -8.51105 100.17785 1.000 29.10967 7 LEU B C 1
ATOM 3770 O O . LEU B 1 10 ? -66.23741 -7.34637 99.78854 1.000 32.64560 7 LEU B O 1
ATOM 3775 N N . VAL B 1 11 ? -65.69881 -8.97302 101.25188 1.000 33.03162 8 VAL B N 1
ATOM 3776 C CA . VAL B 1 11 ? -64.65486 -8.20703 101.92451 1.000 32.40056 8 VAL B CA 1
ATOM 3777 C C . VAL B 1 11 ? -63.35774 -8.99809 101.82070 1.000 33.69973 8 VAL B C 1
ATOM 3778 O O . VAL B 1 11 ? -63.32199 -10.19068 102.15587 1.000 32.01570 8 VAL B O 1
ATOM 3782 N N . VAL B 1 12 ? -62.30766 -8.33053 101.35096 1.000 36.31969 9 VAL B N 1
ATOM 3783 C CA . VAL B 1 12 ? -61.00155 -8.93293 101.09313 1.000 30.16131 9 VAL B CA 1
ATOM 3784 C C . VAL B 1 12 ? -60.02447 -8.35716 102.11487 1.000 26.62826 9 VAL B C 1
ATOM 3785 O O . VAL B 1 12 ? -59.82551 -7.13798 102.17119 1.000 31.41048 9 VAL B O 1
ATOM 3789 N N . ILE B 1 13 ? -59.40739 -9.22447 102.91550 1.000 28.73632 10 ILE B N 1
ATOM 3790 C CA . ILE B 1 13 ? -58.36902 -8.79952 103.85092 1.000 30.56230 10 ILE B CA 1
ATOM 3791 C C . ILE B 1 13 ? -57.01058 -9.06200 103.20221 1.000 29.25098 10 ILE B C 1
ATOM 3792 O O . ILE B 1 13 ? -56.59615 -10.21647 103.04369 1.000 30.21915 10 ILE B O 1
ATOM 3797 N N . GLY B 1 14 ? -56.33750 -7.97969 102.83962 1.000 27.60327 11 GLY B N 1
ATOM 3798 C CA . GLY B 1 14 ? -55.08969 -7.99569 102.10102 1.000 31.23324 11 GLY B CA 1
ATOM 3799 C C . GLY B 1 14 ? -55.24557 -7.45651 100.69015 1.000 26.04802 11 GLY B C 1
ATOM 3800 O O . GLY B 1 14 ? -55.87215 -8.11391 99.85335 1.000 30.75370 11 GLY B O 1
ATOM 3801 N N . ALA B 1 15 ? -54.69625 -6.27487 100.41173 1.000 28.79239 12 ALA B N 1
ATOM 3802 C CA . ALA B 1 15 ? -54.76837 -5.68327 99.07032 1.000 29.95837 12 ALA B CA 1
ATOM 3803 C C . ALA B 1 15 ? -53.57177 -6.09280 98.20659 1.000 28.69831 12 ALA B C 1
ATOM 3804 O O . ALA B 1 15 ? -52.88169 -5.25100 97.63544 1.000 28.49125 12 ALA B O 1
ATOM 3806 N N . GLY B 1 16 ? -53.32904 -7.39843 98.09546 1.000 28.91917 13 GLY B N 1
ATOM 3807 C CA . GLY B 1 16 ? -52.14503 -7.92452 97.45584 1.000 29.57633 13 GLY B CA 1
ATOM 3808 C C . GLY B 1 16 ? -52.43046 -8.55170 96.10602 1.000 31.14079 13 GLY B C 1
ATOM 3809 O O . GLY B 1 16 ? -53.48280 -8.33332 95.48858 1.000 26.81046 13 GLY B O 1
ATOM 3810 N N . SER B 1 17 ? -51.46966 -9.34843 95.63057 1.000 26.35472 14 SER B N 1
ATOM 3811 C CA . SER B 1 17 ? -51.59160 -9.93516 94.30199 1.000 25.25478 14 SER B CA 1
ATOM 3812 C C . SER B 1 17 ? -52.93135 -10.64073 94.12678 1.000 27.65784 14 SER B C 1
ATOM 3813 O O . SER B 1 17 ? -53.69037 -10.33350 93.19840 1.000 26.91132 14 SER B O 1
ATOM 3816 N N . GLY B 1 18 ? -53.25325 -11.58161 95.01271 1.000 25.87291 15 GLY B N 1
ATOM 3817 C CA . GLY B 1 18 ? -54.49537 -12.31981 94.84995 1.000 26.44667 15 GLY B CA 1
ATOM 3818 C C . GLY B 1 18 ? -55.71432 -11.50290 95.24014 1.000 28.73026 15 GLY B C 1
ATOM 3819 O O . GLY B 1 18 ? -56.75443 -11.57197 94.57556 1.000 28.12682 15 GLY B O 1
ATOM 3820 N N . GLY B 1 19 ? -55.59253 -10.69945 96.29795 1.000 29.68321 16 GLY B N 1
ATOM 3821 C CA . GLY B 1 19 ? -56.75100 -9.99335 96.83182 1.000 31.27916 16 GLY B CA 1
ATOM 3822 C C . GLY B 1 19 ? -57.28242 -8.93541 95.88461 1.000 33.84478 16 GLY B C 1
ATOM 3823 O O . GLY B 1 19 ? -58.49981 -8.75952 95.76087 1.000 31.59244 16 GLY B O 1
ATOM 3824 N N . LEU B 1 20 ? -56.38099 -8.22552 95.19733 1.000 28.20211 17 LEU B N 1
ATOM 3825 C CA . LEU B 1 20 ? -56.80088 -7.21407 94.22918 1.000 30.52841 17 LEU B CA 1
ATOM 3826 C C . LEU B 1 20 ? -57.38576 -7.85118 92.97181 1.000 34.40464 17 LEU B C 1
ATOM 3827 O O . LEU B 1 20 ? -58.34723 -7.32394 92.39284 1.000 32.90254 17 LEU B O 1
ATOM 3832 N N . GLU B 1 21 ? -56.82041 -8.97262 92.51435 1.000 29.59389 18 GLU B N 1
ATOM 3833 C CA . GLU B 1 21 ? -57.43639 -9.65761 91.37904 1.000 28.61000 18 GLU B CA 1
ATOM 3834 C C . GLU B 1 21 ? -58.86591 -10.07997 91.71454 1.000 31.49352 18 GLU B C 1
ATOM 3835 O O . GLU B 1 21 ? -59.78754 -9.89071 90.90914 1.000 36.09223 18 GLU B O 1
ATOM 3841 N N . ALA B 1 22 ? -59.06835 -10.64445 92.90972 1.000 29.63485 19 ALA B N 1
ATOM 3842 C CA . ALA B 1 22 ? -60.40020 -11.07074 93.32317 1.000 31.10690 19 ALA B CA 1
ATOM 3843 C C . ALA B 1 22 ? -61.33509 -9.87406 93.43795 1.000 34.51756 19 ALA B C 1
ATOM 3844 O O . ALA B 1 22 ? -62.46253 -9.89562 92.92807 1.000 33.50867 19 ALA B O 1
ATOM 3846 N N . GLY B 1 23 ? -60.87897 -8.81523 94.10207 1.000 31.48964 20 GLY B N 1
ATOM 3847 C CA . GLY B 1 23 ? -61.75676 -7.67949 94.34757 1.000 32.68229 20 GLY B CA 1
ATOM 3848 C C . GLY B 1 23 ? -62.14772 -6.96018 93.07038 1.000 38.02852 20 GLY B C 1
ATOM 3849 O O . GLY B 1 23 ? -63.32109 -6.65246 92.85004 1.000 36.79189 20 GLY B O 1
ATOM 3850 N N . TRP B 1 24 ? -61.16204 -6.67342 92.21611 1.000 30.37636 21 TRP B N 1
ATOM 3851 C CA . TRP B 1 24 ? -61.43500 -6.01224 90.94639 1.000 39.45718 21 TRP B CA 1
ATOM 3852 C C . TRP B 1 24 ? -62.33716 -6.85964 90.06006 1.000 37.39482 21 TRP B C 1
ATOM 3853 O O . TRP B 1 24 ? -63.27711 -6.34114 89.45197 1.000 37.54853 21 TRP B O 1
ATOM 3864 N N . ASN B 1 25 ? -62.07457 -8.16436 89.97098 1.000 30.31089 22 ASN B N 1
ATOM 3865 C CA . ASN B 1 25 ? -62.92214 -9.01962 89.14701 1.000 33.01702 22 ASN B CA 1
ATOM 3866 C C . ASN B 1 25 ? -64.34756 -9.08392 89.69469 1.000 40.50022 22 ASN B C 1
ATOM 3867 O O . ASN B 1 25 ? -65.31883 -9.01297 88.92954 1.000 39.86596 22 ASN B O 1
ATOM 3872 N N . ALA B 1 26 ? -64.50182 -9.23250 91.01284 1.000 35.59222 23 ALA B N 1
ATOM 3873 C CA . ALA B 1 26 ? -65.85354 -9.29911 91.56625 1.000 37.94278 23 ALA B CA 1
ATOM 3874 C C . ALA B 1 26 ? -66.63816 -8.02986 91.24442 1.000 37.13990 23 ALA B C 1
ATOM 3875 O O . ALA B 1 26 ? -67.79425 -8.09338 90.80744 1.000 36.97520 23 ALA B O 1
ATOM 3877 N N . ALA B 1 27 ? -66.01279 -6.87073 91.41598 1.000 32.32033 24 ALA B N 1
ATOM 3878 C CA . ALA B 1 27 ? -66.71148 -5.60909 91.19793 1.000 38.73251 24 ALA B CA 1
ATOM 3879 C C . ALA B 1 27 ? -67.02602 -5.38844 89.72032 1.000 42.04827 24 ALA B C 1
ATOM 3880 O O . ALA B 1 27 ? -68.17972 -5.14212 89.35137 1.000 41.13513 24 ALA B O 1
ATOM 3882 N N . THR B 1 28 ? -66.01127 -5.46671 88.85288 1.000 36.13879 25 THR B N 1
ATOM 3883 C CA . THR B 1 28 ? -66.20467 -5.02509 87.47401 1.000 36.55226 25 THR B CA 1
ATOM 3884 C C . THR B 1 28 ? -66.81360 -6.10349 86.58666 1.000 42.14224 25 THR B C 1
ATOM 3885 O O . THR B 1 28 ? -67.59356 -5.78275 85.68206 1.000 44.81977 25 THR B O 1
ATOM 3889 N N . LEU B 1 29 ? -66.49121 -7.37395 86.81662 1.000 40.94577 26 LEU B N 1
ATOM 3890 C CA . LEU B 1 29 ? -67.05612 -8.42175 85.97675 1.000 41.05538 26 LEU B CA 1
ATOM 3891 C C . LEU B 1 29 ? -68.44937 -8.83729 86.42260 1.000 44.26218 26 LEU B C 1
ATOM 3892 O O . LEU B 1 29 ? -69.26836 -9.23094 85.58424 1.000 43.89365 26 LEU B O 1
ATOM 3897 N N . TYR B 1 30 ? -68.73574 -8.78256 87.72106 1.000 39.13138 27 TYR B N 1
ATOM 3898 C CA . TYR B 1 30 ? -69.98988 -9.30098 88.24517 1.000 38.53892 27 TYR B CA 1
ATOM 3899 C C . TYR B 1 30 ? -70.80834 -8.26455 88.99892 1.000 42.64670 27 TYR B C 1
ATOM 3900 O O . TYR B 1 30 ? -71.84536 -8.62093 89.57434 1.000 46.54750 27 TYR B O 1
ATOM 3909 N N . GLY B 1 31 ? -70.38086 -7.00452 89.01376 1.000 37.11159 28 GLY B N 1
ATOM 3910 C CA . GLY B 1 31 ? -71.17777 -5.94281 89.60819 1.000 41.92643 28 GLY B CA 1
ATOM 3911 C C . GLY B 1 31 ? -71.42850 -6.09048 91.09189 1.000 49.54066 28 GLY B C 1
ATOM 3912 O O . GLY B 1 31 ? -72.45726 -5.61472 91.59362 1.000 46.65738 28 GLY B O 1
ATOM 3913 N N . LYS B 1 32 ? -70.51096 -6.72530 91.81526 1.000 43.80665 29 LYS B N 1
ATOM 3914 C CA . LYS B 1 32 ? -70.65994 -6.91531 93.24953 1.000 40.17717 29 LYS B CA 1
ATOM 3915 C C . LYS B 1 32 ? -70.09451 -5.72612 94.01559 1.000 36.89864 29 LYS B C 1
ATOM 3916 O O . LYS B 1 32 ? -69.33859 -4.90580 93.48423 1.000 38.41112 29 LYS B O 1
ATOM 3922 N N . ARG B 1 33 ? -70.49495 -5.63297 95.27930 1.000 36.05843 30 ARG B N 1
ATOM 3923 C CA . ARG B 1 33 ? -70.03686 -4.58632 96.17949 1.000 37.09532 30 ARG B CA 1
ATOM 3924 C C . ARG B 1 33 ? -68.87447 -5.14346 96.99905 1.000 31.36888 30 ARG B C 1
ATOM 3925 O O . ARG B 1 33 ? -69.05509 -6.09208 97.77013 1.000 35.95155 30 ARG B O 1
ATOM 3933 N N . VAL B 1 34 ? -67.69595 -4.54832 96.84241 1.000 35.83489 31 VAL B N 1
ATOM 3934 C CA . VAL B 1 34 ? -66.45260 -5.11802 97.35678 1.000 37.33455 31 VAL B CA 1
ATOM 3935 C C . VAL B 1 34 ? -65.74883 -4.11259 98.26357 1.000 30.42640 31 VAL B C 1
ATOM 3936 O O . VAL B 1 34 ? -65.64886 -2.92686 97.93272 1.000 33.15536 31 VAL B O 1
ATOM 3940 N N . ALA B 1 35 ? -65.23538 -4.59133 99.40353 1.000 32.29091 32 ALA B N 1
ATOM 3941 C CA . ALA B 1 35 ? -64.32349 -3.80658 100.23318 1.000 30.77641 32 ALA B CA 1
ATOM 3942 C C . ALA B 1 35 ? -63.00809 -4.55855 100.41026 1.000 31.16748 32 ALA B C 1
ATOM 3943 O O . ALA B 1 35 ? -63.00533 -5.77685 100.61852 1.000 33.95846 32 ALA B O 1
ATOM 3945 N N . VAL B 1 36 ? -61.90170 -3.82529 100.35271 1.000 33.39867 33 VAL B N 1
ATOM 3946 C CA . VAL B 1 36 ? -60.56229 -4.39563 100.47065 1.000 33.02525 33 VAL B CA 1
ATOM 3947 C C . VAL B 1 36 ? -59.80949 -3.63550 101.55575 1.000 30.66085 33 VAL B C 1
ATOM 3948 O O . VAL B 1 36 ? -59.81075 -2.39811 101.56799 1.000 35.07911 33 VAL B O 1
ATOM 3952 N N . VAL B 1 37 ? -59.13553 -4.37422 102.44198 1.000 31.92063 34 VAL B N 1
ATOM 3953 C CA . VAL B 1 37 ? -58.42568 -3.81154 103.58948 1.000 32.35993 34 VAL B CA 1
ATOM 3954 C C . VAL B 1 37 ? -56.92786 -4.06297 103.42407 1.000 31.81390 34 VAL B C 1
ATOM 3955 O O . VAL B 1 37 ? -56.51801 -5.19090 103.11948 1.000 33.85729 34 VAL B O 1
ATOM 3959 N N . ASP B 1 38 ? -56.11477 -3.03455 103.67311 1.000 29.40817 35 ASP B N 1
ATOM 3960 C CA . ASP B 1 38 ? -54.67483 -3.21783 103.84375 1.000 36.68568 35 ASP B CA 1
ATOM 3961 C C . ASP B 1 38 ? -54.16233 -2.23379 104.89364 1.000 37.86006 35 ASP B C 1
ATOM 3962 O O . ASP B 1 38 ? -54.82985 -1.25275 105.22261 1.000 34.24136 35 ASP B O 1
ATOM 3967 N N . VAL B 1 39 ? -52.95388 -2.50766 105.41878 1.000 31.83765 36 VAL B N 1
ATOM 3968 C CA . VAL B 1 39 ? -52.42074 -1.78316 106.57848 1.000 32.57746 36 VAL B CA 1
ATOM 3969 C C . VAL B 1 39 ? -51.64499 -0.51242 106.23503 1.000 31.37559 36 VAL B C 1
ATOM 3970 O O . VAL B 1 39 ? -51.33422 0.27461 107.14796 1.000 31.00732 36 VAL B O 1
ATOM 3974 N N . GLN B 1 40 ? -51.30449 -0.29038 104.96258 1.000 28.69850 37 GLN B N 1
ATOM 3975 C CA . GLN B 1 40 ? -50.47449 0.83276 104.54805 1.000 29.79367 37 GLN B CA 1
ATOM 3976 C C . GLN B 1 40 ? -50.83262 1.18206 103.10686 1.000 32.46004 37 GLN B C 1
ATOM 3977 O O . GLN B 1 40 ? -51.14424 0.28586 102.31625 1.000 35.57754 37 GLN B O 1
ATOM 3983 N N . THR B 1 41 ? -50.81491 2.47841 102.77452 1.000 31.28628 38 THR B N 1
ATOM 3984 C CA . THR B 1 41 ? -51.18817 2.91541 101.43044 1.000 34.77533 38 THR B CA 1
ATOM 3985 C C . THR B 1 41 ? -50.01508 2.95156 100.46006 1.000 35.08369 38 THR B C 1
ATOM 3986 O O . THR B 1 41 ? -50.24680 3.03937 99.24785 1.000 32.02368 38 THR B O 1
ATOM 3990 N N . SER B 1 42 ? -48.77226 2.90931 100.95049 1.000 34.75900 39 SER B N 1
ATOM 3991 C CA . SER B 1 42 ? -47.60306 2.86418 100.07584 1.000 32.31290 39 SER B CA 1
ATOM 3992 C C . SER B 1 42 ? -46.46791 2.12430 100.78210 1.000 30.48171 39 SER B C 1
ATOM 3993 O O . SER B 1 42 ? -46.55600 1.78955 101.96620 1.000 30.66889 39 SER B O 1
ATOM 3996 N N . HIS B 1 43 ? -45.38381 1.89485 100.04053 1.000 29.77154 40 HIS B N 1
ATOM 3997 C CA . HIS B 1 43 ? -44.36165 0.91734 100.39189 1.000 28.09566 40 HIS B CA 1
ATOM 3998 C C . HIS B 1 43 ? -43.48797 1.38276 101.55454 1.000 27.40828 40 HIS B C 1
ATOM 3999 O O . HIS B 1 43 ? -43.28352 2.57539 101.77743 1.000 29.49415 40 HIS B O 1
ATOM 4006 N N . GLY B 1 44 ? -42.89003 0.40952 102.24000 1.000 28.08669 41 GLY B N 1
ATOM 4007 C CA . GLY B 1 44 ? -41.74746 0.67937 103.07989 1.000 29.46135 41 GLY B CA 1
ATOM 4008 C C . GLY B 1 44 ? -42.05154 0.66146 104.56573 1.000 29.24079 41 GLY B C 1
ATOM 4009 O O . GLY B 1 44 ? -43.14420 0.28697 105.00041 1.000 30.43792 41 GLY B O 1
ATOM 4010 N N . PRO B 1 45 ? -41.06700 1.04440 105.37669 1.000 31.26885 42 PRO B N 1
ATOM 4011 C CA . PRO B 1 45 ? -41.27618 1.05094 106.82053 1.000 35.19727 42 PRO B CA 1
ATOM 4012 C C . PRO B 1 45 ? -42.49380 1.88939 107.17545 1.000 31.05972 42 PRO B C 1
ATOM 4013 O O . PRO B 1 45 ? -42.78244 2.89992 106.51210 1.000 32.69332 42 PRO B O 1
ATOM 4017 N N . PRO B 1 46 ? -43.21191 1.51927 108.23555 1.000 32.79629 43 PRO B N 1
ATOM 4018 C CA . PRO B 1 46 ? -42.93312 0.41013 109.16794 1.000 33.40880 43 PRO B CA 1
ATOM 4019 C C . PRO B 1 46 ? -43.49752 -0.97068 108.80906 1.000 31.81052 43 PRO B C 1
ATOM 4020 O O . PRO B 1 46 ? -43.07551 -1.95625 109.39878 1.000 33.61769 43 PRO B O 1
ATOM 4024 N N . PHE B 1 47 ? -44.44931 -1.10707 107.88742 1.000 29.37484 44 PHE B N 1
ATOM 4025 C CA . PHE B 1 47 ? -45.08348 -2.39715 107.64109 1.000 31.27850 44 PHE B CA 1
ATOM 4026 C C . PHE B 1 47 ? -44.61558 -3.07028 106.35299 1.000 26.37714 44 PHE B C 1
ATOM 4027 O O . PHE B 1 47 ? -44.97434 -4.23264 106.12272 1.000 28.40018 44 PHE B O 1
ATOM 4035 N N . TYR B 1 48 ? -43.82241 -2.36520 105.53789 1.000 26.67834 45 TYR B N 1
ATOM 4036 C CA . TYR B 1 48 ? -43.12876 -2.86564 104.34794 1.000 24.55019 45 TYR B CA 1
ATOM 4037 C C . TYR B 1 48 ? -44.09075 -3.20272 103.21749 1.000 25.18036 45 TYR B C 1
ATOM 4038 O O . TYR B 1 48 ? -44.10262 -2.49237 102.20456 1.000 29.88187 45 TYR B O 1
ATOM 4047 N N . ALA B 1 49 ? -44.87881 -4.26587 103.35845 1.000 27.27202 46 ALA B N 1
ATOM 4048 C CA . ALA B 1 49 ? -45.94696 -4.50611 102.39415 1.000 27.43777 46 ALA B CA 1
ATOM 4049 C C . ALA B 1 49 ? -47.05462 -3.46352 102.56583 1.000 31.43080 46 ALA B C 1
ATOM 4050 O O . ALA B 1 49 ? -47.16422 -2.80018 103.60143 1.000 33.51865 46 ALA B O 1
ATOM 4052 N N . ALA B 1 50 ? -47.87346 -3.30825 101.53156 1.000 29.05679 47 ALA B N 1
ATOM 4053 C CA . ALA B 1 50 ? -48.84108 -2.21377 101.49741 1.000 31.48413 47 ALA B CA 1
ATOM 4054 C C . ALA B 1 50 ? -49.80086 -2.46158 100.33761 1.000 26.63938 47 ALA B C 1
ATOM 4055 O O . ALA B 1 50 ? -49.71240 -3.47460 99.64217 1.000 26.98170 47 ALA B O 1
ATOM 4057 N N . LEU B 1 51 ? -50.72882 -1.52362 100.13632 1.000 32.08881 48 LEU B N 1
ATOM 4058 C CA . LEU B 1 51 ? -51.57737 -1.51911 98.95077 1.000 28.06088 48 LEU B CA 1
ATOM 4059 C C . LEU B 1 51 ? -50.77516 -1.97158 97.73230 1.000 28.24185 48 LEU B C 1
ATOM 4060 O O . LEU B 1 51 ? -49.76005 -1.36609 97.38496 1.000 27.65188 48 LEU B O 1
ATOM 4065 N N . GLY B 1 52 ? -51.21783 -3.06735 97.10544 1.000 27.83898 49 GLY B N 1
ATOM 4066 C CA . GLY B 1 52 ? -50.53852 -3.67115 95.97720 1.000 27.43434 49 GLY B CA 1
ATOM 4067 C C . GLY B 1 52 ? -49.91219 -5.01276 96.30510 1.000 31.72639 49 GLY B C 1
ATOM 4068 O O . GLY B 1 52 ? -49.76858 -5.85941 95.40928 1.000 28.64635 49 GLY B O 1
ATOM 4069 N N . GLY B 1 53 ? -49.52091 -5.21276 97.55888 1.000 30.26531 50 GLY B N 1
ATOM 4070 C CA . GLY B 1 53 ? -49.04514 -6.50150 98.03405 1.000 28.38107 50 GLY B CA 1
ATOM 4071 C C . GLY B 1 53 ? -47.53541 -6.56647 98.17110 1.000 22.96549 50 GLY B C 1
ATOM 4072 O O . GLY B 1 53 ? -46.79982 -5.58206 98.00712 1.000 26.37547 50 GLY B O 1
ATOM 4073 N N . THR B 1 54 ? -47.08158 -7.78090 98.49620 1.000 25.10043 51 THR B N 1
ATOM 4074 C CA . THR B 1 54 ? -45.65845 -8.01914 98.73952 1.000 26.28781 51 THR B CA 1
ATOM 4075 C C . THR B 1 54 ? -44.85403 -7.91736 97.45456 1.000 25.12662 51 THR B C 1
ATOM 4076 O O . THR B 1 54 ? -43.78663 -7.30307 97.43470 1.000 23.39891 51 THR B O 1
ATOM 4080 N N . CYS B 1 55 ? -45.36993 -8.48378 96.36522 1.000 24.94962 52 CYS B N 1
ATOM 4081 C CA . CYS B 1 55 ? -44.65786 -8.44853 95.09251 1.000 25.07426 52 CYS B CA 1
ATOM 4082 C C . CYS B 1 55 ? -44.38532 -7.00728 94.65765 1.000 24.53521 52 CYS B C 1
ATOM 4083 O O . CYS B 1 55 ? -43.25253 -6.64318 94.31135 1.000 24.55867 52 CYS B O 1
ATOM 4086 N N . VAL B 1 56 ? -45.41690 -6.16179 94.69171 1.000 24.76026 53 VAL B N 1
ATOM 4087 C CA . VAL B 1 56 ? -45.28547 -4.77211 94.25806 1.000 25.66615 53 VAL B CA 1
ATOM 4088 C C . VAL B 1 56 ? -44.32240 -4.00168 95.15608 1.000 22.51882 53 VAL B C 1
ATOM 4089 O O . VAL B 1 56 ? -43.48206 -3.22401 94.67985 1.000 26.13242 53 VAL B O 1
ATOM 4093 N N . ASN B 1 57 ? -44.43516 -4.18990 96.46955 1.000 25.51808 54 ASN B N 1
ATOM 4094 C CA . ASN B 1 57 ? -43.79395 -3.27964 97.40616 1.000 24.74679 54 ASN B CA 1
ATOM 4095 C C . ASN B 1 57 ? -42.41462 -3.75021 97.87441 1.000 24.55055 54 ASN B C 1
ATOM 4096 O O . ASN B 1 57 ? -41.48826 -2.93295 97.92891 1.000 24.30712 54 ASN B O 1
ATOM 4101 N N . VAL B 1 58 ? -42.25965 -5.03889 98.21490 1.000 25.18298 55 VAL B N 1
ATOM 4102 C CA . VAL B 1 58 ? -41.00098 -5.57081 98.74911 1.000 23.10401 55 VAL B CA 1
ATOM 4103 C C . VAL B 1 58 ? -40.75942 -6.97413 98.19017 1.000 26.48842 55 VAL B C 1
ATOM 4104 O O . VAL B 1 58 ? -40.43734 -7.91195 98.93673 1.000 23.53057 55 VAL B O 1
ATOM 4108 N N . GLY B 1 59 ? -40.96017 -7.13846 96.87892 1.000 25.02845 56 GLY B N 1
ATOM 4109 C CA . GLY B 1 59 ? -40.93654 -8.45260 96.25925 1.000 23.84918 56 GLY B CA 1
ATOM 4110 C C . GLY B 1 59 ? -40.50573 -8.42578 94.80133 1.000 22.40492 56 GLY B C 1
ATOM 4111 O O . GLY B 1 59 ? -39.52600 -7.76470 94.45205 1.000 21.66808 56 GLY B O 1
ATOM 4112 N N . CYS B 1 60 ? -41.26146 -9.10396 93.93756 1.000 24.15393 57 CYS B N 1
ATOM 4113 C CA . CYS B 1 60 ? -40.81843 -9.31697 92.55722 1.000 24.89948 57 CYS B CA 1
ATOM 4114 C C . CYS B 1 60 ? -40.42513 -8.02526 91.86130 1.000 24.34527 57 CYS B C 1
ATOM 4115 O O . CYS B 1 60 ? -39.41503 -7.96966 91.14901 1.000 22.72139 57 CYS B O 1
ATOM 4118 N N . VAL B 1 61 ? -41.25510 -6.99631 91.98331 1.000 23.48780 58 VAL B N 1
ATOM 4119 C CA . VAL B 1 61 ? -41.08854 -5.79505 91.16940 1.000 22.76126 58 VAL B CA 1
ATOM 4120 C C . VAL B 1 61 ? -39.79515 -5.08419 91.55487 1.000 24.90495 58 VAL B C 1
ATOM 4121 O O . VAL B 1 61 ? -38.90811 -4.91691 90.69891 1.000 25.23239 58 VAL B O 1
ATOM 4125 N N . PRO B 1 62 ? -39.61415 -4.66717 92.81097 1.000 22.17539 59 PRO B N 1
ATOM 4126 C CA . PRO B 1 62 ? -38.34903 -3.99669 93.15006 1.000 21.17614 59 PRO B CA 1
ATOM 4127 C C . PRO B 1 62 ? -37.13072 -4.90718 93.05046 1.000 23.33494 59 PRO B C 1
ATOM 4128 O O . PRO B 1 62 ? -36.07169 -4.44821 92.60565 1.000 21.64396 59 PRO B O 1
ATOM 4132 N N . LYS B 1 63 ? -37.23719 -6.18876 93.41986 1.000 24.01077 60 LYS B N 1
ATOM 4133 C CA . LYS B 1 63 ? -36.04358 -7.02786 93.33033 1.000 22.79728 60 LYS B CA 1
ATOM 4134 C C . LYS B 1 63 ? -35.59912 -7.19548 91.87942 1.000 21.75966 60 LYS B C 1
ATOM 4135 O O . LYS B 1 63 ? -34.39772 -7.22901 91.59923 1.000 22.52675 60 LYS B O 1
ATOM 4141 N N . LYS B 1 64 ? -36.54857 -7.27727 90.93293 1.000 21.32605 61 LYS B N 1
ATOM 4142 C CA . LYS B 1 64 ? -36.15528 -7.40782 89.52887 1.000 22.82567 61 LYS B CA 1
ATOM 4143 C C . LYS B 1 64 ? -35.41950 -6.17099 89.03899 1.000 20.67249 61 LYS B C 1
ATOM 4144 O O . LYS B 1 64 ? -34.45733 -6.28127 88.26512 1.000 21.11340 61 LYS B O 1
ATOM 4150 N N . LEU B 1 65 ? -35.86741 -4.97849 89.45577 1.000 18.53801 62 LEU B N 1
ATOM 4151 C CA . LEU B 1 65 ? -35.16717 -3.75458 89.09777 1.000 20.16434 62 LEU B CA 1
ATOM 4152 C C . LEU B 1 65 ? -33.75293 -3.76282 89.66948 1.000 21.86144 62 LEU B C 1
ATOM 4153 O O . LEU B 1 65 ? -32.80211 -3.33246 89.00388 1.000 22.38216 62 LEU B O 1
ATOM 4158 N N . MET B 1 66 ? -33.59484 -4.28436 90.88607 1.000 22.83889 63 MET B N 1
ATOM 4159 C CA . MET B 1 66 ? -32.27921 -4.30158 91.51763 1.000 20.60922 63 MET B CA 1
ATOM 4160 C C . MET B 1 66 ? -31.37402 -5.36231 90.90454 1.000 25.78470 63 MET B C 1
ATOM 4161 O O . MET B 1 66 ? -30.16196 -5.14458 90.79805 1.000 20.54999 63 MET B O 1
ATOM 4166 N N . VAL B 1 67 ? -31.92670 -6.49793 90.48590 1.000 18.40037 64 VAL B N 1
ATOM 4167 C CA . VAL B 1 67 ? -31.10979 -7.47370 89.77077 1.000 21.45441 64 VAL B CA 1
ATOM 4168 C C . VAL B 1 67 ? -30.67565 -6.91419 88.42792 1.000 22.91062 64 VAL B C 1
ATOM 4169 O O . VAL B 1 67 ? -29.54747 -7.13829 87.98312 1.000 21.32715 64 VAL B O 1
ATOM 4173 N N . THR B 1 68 ? -31.58922 -6.23498 87.72205 1.000 20.85893 65 THR B N 1
ATOM 4174 C CA . THR B 1 68 ? -31.19053 -5.58802 86.47753 1.000 21.83894 65 THR B CA 1
ATOM 4175 C C . THR B 1 68 ? -30.02230 -4.63990 86.71783 1.000 21.24529 65 THR B C 1
ATOM 4176 O O . THR B 1 68 ? -29.05675 -4.62093 85.94121 1.000 22.31613 65 THR B O 1
ATOM 4180 N N . GLY B 1 69 ? -30.07814 -3.86318 87.80405 1.000 22.13617 66 GLY B N 1
ATOM 4181 C CA . GLY B 1 69 ? -28.95181 -2.99730 88.12021 1.000 22.01787 66 GLY B CA 1
ATOM 4182 C C . GLY B 1 69 ? -27.67130 -3.77203 88.35880 1.000 22.41799 66 GLY B C 1
ATOM 4183 O O . GLY B 1 69 ? -26.60443 -3.38604 87.87692 1.000 20.73712 66 GLY B O 1
ATOM 4184 N N . ALA B 1 70 ? -27.76152 -4.88542 89.08761 1.000 22.72273 67 ALA B N 1
ATOM 4185 C CA . ALA B 1 70 ? -26.55336 -5.65629 89.38811 1.000 17.76459 67 ALA B CA 1
ATOM 4186 C C . ALA B 1 70 ? -25.95150 -6.28494 88.13069 1.000 23.48730 67 ALA B C 1
ATOM 4187 O O . ALA B 1 70 ? -24.72953 -6.47532 88.05304 1.000 23.72441 67 ALA B O 1
ATOM 4189 N N . GLN B 1 71 ? -26.78606 -6.60909 87.13307 1.000 20.36398 68 GLN B N 1
ATOM 4190 C CA . GLN B 1 71 ? -26.28952 -7.18920 85.88881 1.000 21.25044 68 GLN B CA 1
ATOM 4191 C C . GLN B 1 71 ? -25.32888 -6.25770 85.15701 1.000 20.84796 68 GLN B C 1
ATOM 4192 O O . GLN B 1 71 ? -24.54016 -6.72614 84.32130 1.000 23.42121 68 GLN B O 1
ATOM 4198 N N . TYR B 1 72 ? -25.36394 -4.95427 85.43769 1.000 21.47912 69 TYR B N 1
ATOM 4199 C CA . TYR B 1 72 ? -24.43783 -4.07432 84.73143 1.000 23.66705 69 TYR B CA 1
ATOM 4200 C C . TYR B 1 72 ? -22.99641 -4.30129 85.16888 1.000 22.55090 69 TYR B C 1
ATOM 4201 O O . TYR B 1 72 ? -22.07947 -3.96716 84.41296 1.000 21.57358 69 TYR B O 1
ATOM 4210 N N . MET B 1 73 ? -22.76911 -4.86719 86.35700 1.000 23.27412 70 MET B N 1
ATOM 4211 C CA . MET B 1 73 ? -21.39695 -5.21662 86.70955 1.000 24.88622 70 MET B CA 1
ATOM 4212 C C . MET B 1 73 ? -20.81296 -6.16269 85.67806 1.000 28.43344 70 MET B C 1
ATOM 4213 O O . MET B 1 73 ? -19.67245 -5.99235 85.24022 1.000 25.23418 70 MET B O 1
ATOM 4218 N N . ASP B 1 74 ? -21.60882 -7.13911 85.24318 1.000 21.27012 71 ASP B N 1
ATOM 4219 C CA . ASP B 1 74 ? -21.15176 -8.07436 84.22095 1.000 22.61056 71 ASP B CA 1
ATOM 4220 C C . ASP B 1 74 ? -21.06924 -7.40450 82.85146 1.000 23.27227 71 ASP B C 1
ATOM 4221 O O . ASP B 1 74 ? -20.08734 -7.59698 82.12073 1.000 22.45518 71 ASP B O 1
ATOM 422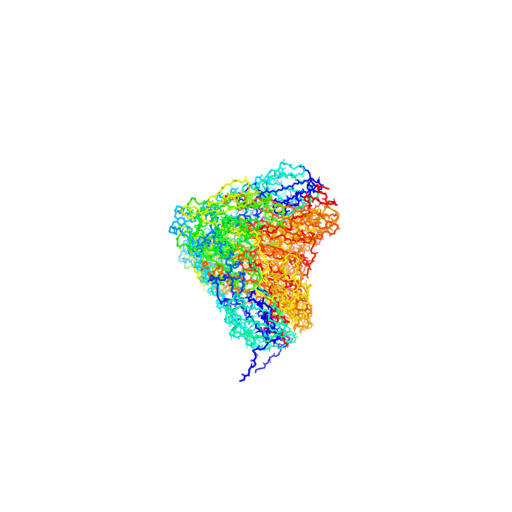6 N N . HIS B 1 75 ? -22.08914 -6.61315 82.48152 1.000 22.18892 72 HIS B N 1
ATOM 4227 C CA . HIS B 1 75 ? -22.09618 -5.99706 81.15287 1.000 22.66930 72 HIS B CA 1
ATOM 4228 C C . HIS B 1 75 ? -20.88131 -5.09261 80.95559 1.000 23.52420 72 HIS B C 1
ATOM 4229 O O . HIS B 1 75 ? -20.26768 -5.09583 79.87918 1.000 23.82706 72 HIS B O 1
ATOM 4236 N N . LEU B 1 76 ? -20.52101 -4.30046 81.98235 1.000 23.29145 73 LEU B N 1
ATOM 4237 C CA . LEU B 1 76 ? -19.36712 -3.41337 81.83599 1.000 23.95597 73 LEU B CA 1
ATOM 4238 C C . LEU B 1 76 ? -18.07318 -4.20716 81.62679 1.000 23.07554 73 LEU B C 1
ATOM 4239 O O . LEU B 1 76 ? -17.26518 -3.86881 80.75554 1.000 23.02417 73 LEU B O 1
ATOM 4244 N N . ARG B 1 77 ? -17.86300 -5.27713 82.39471 1.000 22.47216 74 ARG B N 1
ATOM 4245 C CA . ARG B 1 77 ? -16.66864 -6.09237 82.18830 1.000 21.65245 74 ARG B CA 1
ATOM 4246 C C . ARG B 1 77 ? -16.69115 -6.80036 80.83462 1.000 23.58220 74 ARG B C 1
ATOM 4247 O O . ARG B 1 77 ? -15.67094 -6.83579 80.13026 1.000 24.81465 74 ARG B O 1
ATOM 4255 N N . GLU B 1 78 ? -17.84620 -7.36476 80.44961 1.000 24.13053 75 GLU B N 1
ATOM 4256 C CA . GLU B 1 78 ? -17.95693 -8.18815 79.24112 1.000 23.86039 75 GLU B CA 1
ATOM 4257 C C . GLU B 1 78 ? -17.88798 -7.37200 77.95118 1.000 24.33721 75 GLU B C 1
ATOM 4258 O O . GLU B 1 78 ? -17.52158 -7.92220 76.90516 1.000 23.01881 75 GLU B O 1
ATOM 4264 N N . SER B 1 79 ? -18.21315 -6.07509 78.00310 1.000 21.02228 76 SER B N 1
ATOM 4265 C CA . SER B 1 79 ? -18.13074 -5.22750 76.82208 1.000 19.47504 76 SER B CA 1
ATOM 4266 C C . SER B 1 79 ? -16.71107 -5.18511 76.24335 1.000 23.51978 76 SER B C 1
ATOM 4267 O O . SER B 1 79 ? -16.53312 -4.95463 75.04363 1.000 21.94493 76 SER B O 1
ATOM 4270 N N . ALA B 1 80 ? -15.68854 -5.43198 77.06630 1.000 22.24019 77 ALA B N 1
ATOM 4271 C CA . ALA B 1 80 ? -14.32418 -5.24307 76.58189 1.000 25.58000 77 ALA B CA 1
ATOM 4272 C C . ALA B 1 80 ? -13.96909 -6.23491 75.48017 1.000 25.05237 77 ALA B C 1
ATOM 4273 O O . ALA B 1 80 ? -13.26304 -5.87991 74.52646 1.000 26.76768 77 ALA B O 1
ATOM 4275 N N . GLY B 1 81 ? -14.42469 -7.48510 75.60571 1.000 23.24043 78 GLY B N 1
ATOM 4276 C CA . GLY B 1 81 ? -14.16541 -8.47890 74.57759 1.000 24.81895 78 GLY B CA 1
ATOM 4277 C C . GLY B 1 81 ? -14.74205 -8.11997 73.22483 1.000 24.21078 78 GLY B C 1
ATOM 4278 O O . GLY B 1 81 ? -14.27186 -8.63281 72.20287 1.000 22.53442 78 GLY B O 1
ATOM 4279 N N . PHE B 1 82 ? -15.74819 -7.24616 73.19073 1.000 22.75153 79 PHE B N 1
ATOM 4280 C CA . PHE B 1 82 ? -16.35549 -6.79835 71.94379 1.000 22.92730 79 PHE B CA 1
ATOM 4281 C C . PHE B 1 82 ? -15.82322 -5.44150 71.49785 1.000 25.02112 79 PHE B C 1
ATOM 4282 O O . PHE B 1 82 ? -16.40885 -4.80078 70.61324 1.000 23.15150 79 PHE B O 1
ATOM 4290 N N . GLY B 1 83 ? -14.71271 -4.99180 72.08354 1.000 23.02944 80 GLY B N 1
ATOM 4291 C CA . GLY B 1 83 ? -14.03716 -3.79521 71.63803 1.000 22.75762 80 GLY B CA 1
ATOM 4292 C C . GLY B 1 83 ? -14.32926 -2.52980 72.41784 1.000 25.53560 80 GLY B C 1
ATOM 4293 O O . GLY B 1 83 ? -13.78008 -1.47668 72.06695 1.000 27.43776 80 GLY B O 1
ATOM 4294 N N . TRP B 1 84 ? -15.17064 -2.58054 73.45385 1.000 24.25321 81 TRP B N 1
ATOM 4295 C CA . TRP B 1 84 ? -15.47283 -1.37119 74.21464 1.000 22.50286 81 TRP B CA 1
ATOM 4296 C C . TRP B 1 84 ? -14.32845 -1.06547 75.17797 1.000 25.13420 81 TRP B C 1
ATOM 4297 O O . TRP B 1 84 ? -13.84433 -1.95564 75.88433 1.000 26.00062 81 TRP B O 1
ATOM 4308 N N . GLU B 1 85 ? -13.87241 0.19097 75.16196 1.000 26.68639 82 GLU B N 1
ATOM 4309 C CA . GLU B 1 85 ? -12.78555 0.68534 75.99828 1.000 29.18126 82 GLU B CA 1
ATOM 4310 C C . GLU B 1 85 ? -13.29944 1.84382 76.84034 1.000 29.20354 82 GLU B C 1
ATOM 4311 O O . GLU B 1 85 ? -14.09287 2.66055 76.36164 1.000 31.95562 82 GLU B O 1
ATOM 4317 N N . PHE B 1 86 ? -12.89862 1.88219 78.10957 1.000 30.54067 83 PHE B N 1
ATOM 4318 C CA . PHE B 1 86 ? -13.17748 3.02767 78.97481 1.000 32.54880 83 PHE B CA 1
ATOM 4319 C C . PHE B 1 86 ? -12.34627 2.86984 80.23855 1.000 31.79265 83 PHE B C 1
ATOM 4320 O O . PHE B 1 86 ? -11.67100 1.85647 80.42912 1.000 31.10004 83 PHE B O 1
ATOM 4328 N N . ASP B 1 87 ? -12.39025 3.88836 81.09667 1.000 30.78078 84 ASP B N 1
ATOM 4329 C CA . ASP B 1 87 ? -11.51197 3.92348 82.27006 1.000 30.76503 84 ASP B CA 1
ATOM 4330 C C . ASP B 1 87 ? -12.12407 3.06283 83.37145 1.000 30.40314 84 ASP B C 1
ATOM 4331 O O . ASP B 1 87 ? -13.02943 3.49754 84.08658 1.000 31.10921 84 ASP B O 1
ATOM 4336 N N . GLY B 1 88 ? -11.63447 1.82644 83.49961 1.000 33.82476 85 GLY B N 1
ATOM 4337 C CA . GLY B 1 88 ? -12.22096 0.90131 84.45559 1.000 35.20051 85 GLY B CA 1
ATOM 4338 C C . GLY B 1 88 ? -12.09248 1.36615 85.89316 1.000 35.67139 85 GLY B C 1
ATOM 4339 O O . GLY B 1 88 ? -12.95496 1.06859 86.72753 1.000 32.08138 85 GLY B O 1
ATOM 4340 N N . SER B 1 89 ? -11.02790 2.11241 86.20353 1.000 35.68039 86 SER B N 1
ATOM 4341 C CA . SER B 1 89 ? -10.81675 2.60517 87.56022 1.000 34.26083 86 SER B CA 1
ATOM 4342 C C . SER B 1 89 ? -11.82058 3.66991 87.96566 1.000 36.12891 86 SER B C 1
ATOM 4343 O O . SER B 1 89 ? -11.89760 4.00140 89.15434 1.000 35.67053 86 SER B O 1
ATOM 4346 N N . SER B 1 90 ? -12.57333 4.22883 87.02177 1.000 32.42494 87 SER B N 1
ATOM 4347 C CA . SER B 1 90 ? -13.57252 5.23634 87.34416 1.000 32.53792 87 SER B CA 1
ATOM 4348 C C . SER B 1 90 ? -14.94148 4.64197 87.65294 1.000 31.40912 87 SER B C 1
ATOM 4349 O O . SER B 1 90 ? -15.85865 5.39166 88.01018 1.000 30.12562 87 SER B O 1
ATOM 4352 N N . VAL B 1 91 ? -15.11387 3.33519 87.50748 1.000 33.99180 88 VAL B N 1
ATOM 4353 C CA . VAL B 1 91 ? -16.43746 2.74438 87.66070 1.000 33.09282 88 VAL B CA 1
ATOM 4354 C C . VAL B 1 91 ? -16.79222 2.67435 89.13701 1.000 32.48016 88 VAL B C 1
ATOM 4355 O O . VAL B 1 91 ? -16.00277 2.19766 89.95785 1.000 33.53534 88 VAL B O 1
ATOM 4359 N N . LYS B 1 92 ? -17.98490 3.13735 89.47927 1.000 30.99472 89 LYS B N 1
ATOM 4360 C CA . LYS B 1 92 ? -18.51648 2.90240 90.81075 1.000 32.78622 89 LYS B CA 1
ATOM 4361 C C . LYS B 1 92 ? -20.01780 2.65896 90.72644 1.000 31.93103 89 LYS B C 1
ATOM 4362 O O . LYS B 1 92 ? -20.70109 3.17999 89.84358 1.000 30.29287 89 LYS B O 1
ATOM 4368 N N . ALA B 1 93 ? -20.51796 1.84620 91.66142 1.000 27.52407 90 ALA B N 1
ATOM 4369 C CA . ALA B 1 93 ? -21.92151 1.46630 91.74138 1.000 25.95976 90 ALA B CA 1
ATOM 4370 C C . ALA B 1 93 ? -22.59800 2.27717 92.84402 1.000 29.03566 90 ALA B C 1
ATOM 4371 O O . ALA B 1 93 ? -22.35116 2.04298 94.03078 1.000 36.26184 90 ALA B O 1
ATOM 4373 N N . ASN B 1 94 ? -23.48189 3.19363 92.46327 1.000 27.46415 91 ASN B N 1
ATOM 4374 C CA . ASN B 1 94 ? -24.15463 4.05468 93.44072 1.000 27.88309 91 ASN B CA 1
ATOM 4375 C C . ASN B 1 94 ? -25.44881 3.39695 93.91670 1.000 26.41766 91 ASN B C 1
ATOM 4376 O O . ASN B 1 94 ? -26.49131 3.51618 93.27000 1.000 26.91155 91 ASN B O 1
ATOM 4381 N N . TRP B 1 95 ? -25.38375 2.73472 95.07808 1.000 29.12330 92 TRP B N 1
ATOM 4382 C CA . TRP B 1 95 ? -26.54751 2.06976 95.67179 1.000 23.34139 92 TRP B CA 1
ATOM 4383 C C . TRP B 1 95 ? -27.65650 3.06533 96.01803 1.000 25.58987 92 TRP B C 1
ATOM 4384 O O . TRP B 1 95 ? -28.84039 2.78606 95.80196 1.000 28.30032 92 TRP B O 1
ATOM 4395 N N . LYS B 1 96 ? -27.29635 4.23743 96.55269 1.000 30.73416 93 LYS B N 1
ATOM 4396 C CA . LYS B 1 96 ? -28.32430 5.21821 96.89593 1.000 30.34577 93 LYS B CA 1
ATOM 4397 C C . LYS B 1 96 ? -29.15395 5.59142 95.67869 1.000 26.77763 93 LYS B C 1
ATOM 4398 O O . LYS B 1 96 ? -30.38337 5.70857 95.76838 1.000 28.99611 93 LYS B O 1
ATOM 4404 N N . LYS B 1 97 ? -28.49995 5.79166 94.52952 1.000 29.48306 94 LYS B N 1
ATOM 4405 C CA . LYS B 1 97 ? -29.23808 6.09013 93.30794 1.000 25.76451 94 LYS B CA 1
ATOM 4406 C C . LYS B 1 97 ? -30.14100 4.92653 92.91996 1.000 26.14146 94 LYS B C 1
ATOM 4407 O O . LYS B 1 97 ? -31.30823 5.13108 92.57668 1.000 27.16740 94 LYS B O 1
ATOM 4413 N N . LEU B 1 98 ? -29.63705 3.69588 93.00736 1.000 27.69680 95 LEU B N 1
ATOM 4414 C CA . LEU B 1 98 ? -30.48057 2.53856 92.72170 1.000 26.75116 95 LEU B CA 1
ATOM 4415 C C . LEU B 1 98 ? -31.72681 2.52947 93.60458 1.000 28.05058 95 LEU B C 1
ATOM 4416 O O . LEU B 1 98 ? -32.85241 2.38820 93.11293 1.000 23.26794 95 LEU B O 1
ATOM 4421 N N . ILE B 1 99 ? -31.55089 2.68457 94.91460 1.000 24.82950 96 ILE B N 1
ATOM 4422 C CA . ILE B 1 99 ? -32.69294 2.57829 95.82089 1.000 24.12161 96 ILE B CA 1
ATOM 4423 C C . ILE B 1 99 ? -33.70659 3.68742 95.54583 1.000 27.05725 96 ILE B C 1
ATOM 4424 O O . ILE B 1 99 ? -34.91882 3.45442 95.58169 1.000 27.59696 96 ILE B O 1
ATOM 4429 N N . ALA B 1 100 ? -33.22726 4.90163 95.24154 1.000 26.87863 97 ALA B N 1
ATOM 4430 C CA . ALA B 1 100 ? -34.13897 6.01897 94.98002 1.000 27.58409 97 ALA B CA 1
ATOM 4431 C C . ALA B 1 100 ? -34.96784 5.77665 93.72482 1.000 29.54265 97 ALA B C 1
ATOM 4432 O O . ALA B 1 100 ? -36.18190 6.02230 93.71461 1.000 27.67806 97 ALA B O 1
ATOM 4434 N N . ALA B 1 101 ? -34.33204 5.28972 92.65504 1.000 26.81560 98 ALA B N 1
ATOM 4435 C CA . ALA B 1 101 ? -35.08129 4.96423 91.44236 1.000 27.29852 98 ALA B CA 1
ATOM 4436 C C . ALA B 1 101 ? -36.11325 3.88591 91.71194 1.000 28.19540 98 ALA B C 1
ATOM 4437 O O . ALA B 1 101 ? -37.25793 3.96980 91.24040 1.000 28.77078 98 ALA B O 1
ATOM 4439 N N . LYS B 1 102 ? -35.72303 2.86127 92.47060 1.000 27.97178 99 LYS B N 1
ATOM 4440 C CA . LYS B 1 102 ? -36.65540 1.80291 92.83190 1.000 25.55618 99 LYS B CA 1
ATOM 4441 C C . LYS B 1 102 ? -37.82158 2.36004 93.65633 1.000 25.96580 99 LYS B C 1
ATOM 4442 O O . LYS B 1 102 ? -38.98978 2.03963 93.39826 1.000 27.07974 99 LYS B O 1
ATOM 4448 N N . ASN B 1 103 ? -37.52070 3.20752 94.64936 1.000 28.03929 100 ASN B N 1
ATOM 4449 C CA . ASN B 1 103 ? -38.57718 3.77342 95.49260 1.000 28.95493 100 ASN B CA 1
ATOM 4450 C C . ASN B 1 103 ? -39.58188 4.55815 94.65951 1.000 29.28212 100 ASN B C 1
ATOM 4451 O O . ASN B 1 103 ? -40.80026 4.46981 94.88184 1.000 31.54261 100 ASN B O 1
ATOM 4456 N N . GLU B 1 104 ? -39.09213 5.30438 93.67194 1.000 30.54730 101 GLU B N 1
ATOM 4457 C CA . GLU B 1 104 ? -39.99226 6.10307 92.85113 1.000 29.64333 101 GLU B CA 1
ATOM 4458 C C . GLU B 1 104 ? -40.87145 5.22741 91.96799 1.000 32.61667 101 GLU B C 1
ATOM 4459 O O . GLU B 1 104 ? -42.04637 5.53896 91.76601 1.000 28.01421 101 GLU B O 1
ATOM 4465 N N . ALA B 1 105 ? -40.32431 4.13255 91.42480 1.000 31.90282 102 ALA B N 1
ATOM 4466 C CA . ALA B 1 105 ? -41.14792 3.22250 90.62739 1.000 28.45604 102 ALA B CA 1
ATOM 4467 C C . ALA B 1 105 ? -42.22803 2.56156 91.47367 1.000 31.48482 102 ALA B C 1
ATOM 4468 O O . ALA B 1 105 ? -43.37070 2.40718 91.02590 1.000 28.62992 102 ALA B O 1
ATOM 4470 N N . VAL B 1 106 ? -41.88307 2.13200 92.68956 1.000 25.52809 103 VAL B N 1
ATOM 4471 C CA . VAL B 1 106 ? -42.87050 1.44955 93.51246 1.000 25.80607 103 VAL B CA 1
ATOM 4472 C C . VAL B 1 106 ? -43.96692 2.42437 93.92116 1.000 29.89815 103 VAL B C 1
ATOM 4473 O O . VAL B 1 106 ? -45.15826 2.10485 93.84569 1.000 29.35657 103 VAL B O 1
ATOM 4477 N N . LEU B 1 107 ? -43.58304 3.64167 94.30944 1.000 28.77244 104 LEU B N 1
ATOM 4478 C CA . LEU B 1 107 ? -44.56954 4.61685 94.77648 1.000 31.47526 104 LEU B CA 1
ATOM 4479 C C . LEU B 1 107 ? -45.54650 4.97068 93.66218 1.000 29.42608 104 LEU B C 1
ATOM 4480 O O . LEU B 1 107 ? -46.74408 5.14254 93.91314 1.000 30.55702 104 LEU B O 1
ATOM 4485 N N . ASP B 1 108 ? -45.03960 5.10894 92.42880 1.000 32.07522 105 ASP B N 1
ATOM 4486 C CA . ASP B 1 108 ? -45.90214 5.29816 91.25588 1.000 31.09822 105 ASP B CA 1
ATOM 4487 C C . ASP B 1 108 ? -46.95484 4.20746 91.15099 1.000 34.69937 105 ASP B C 1
ATOM 4488 O O . ASP B 1 108 ? -48.11431 4.48173 90.81150 1.000 32.61755 105 ASP B O 1
ATOM 4493 N N . ILE B 1 109 ? -46.56774 2.95542 91.40581 1.000 30.46197 106 ILE B N 1
ATOM 4494 C CA . ILE B 1 109 ? -47.54212 1.87388 91.37493 1.000 28.47922 106 ILE B CA 1
ATOM 4495 C C . ILE B 1 109 ? -48.53988 2.02360 92.51957 1.000 30.16272 106 ILE B C 1
ATOM 4496 O O . ILE B 1 109 ? -49.75077 1.85661 92.32266 1.000 32.26969 106 ILE B O 1
ATOM 4501 N N . ASN B 1 110 ? -48.05639 2.33759 93.72988 1.000 29.80117 107 ASN B N 1
ATOM 4502 C CA . ASN B 1 110 ? -48.96547 2.56478 94.85746 1.000 30.44825 107 ASN B CA 1
ATOM 4503 C C . ASN B 1 110 ? -50.05696 3.55952 94.46715 1.000 32.68376 107 ASN B C 1
ATOM 4504 O O . ASN B 1 110 ? -51.25419 3.29415 94.63360 1.000 33.63050 107 ASN B O 1
ATOM 4509 N N . LYS B 1 111 ? -49.63982 4.71214 93.94067 1.000 27.68035 108 LYS B N 1
ATOM 4510 C CA . LYS B 1 111 ? -50.57297 5.77678 93.57349 1.000 32.15005 108 LYS B CA 1
ATOM 4511 C C . LYS B 1 111 ? -51.57238 5.31846 92.51802 1.000 38.06285 108 LYS B C 1
ATOM 4512 O O . LYS B 1 111 ? -52.75370 5.67511 92.57959 1.000 38.98060 108 LYS B O 1
ATOM 4518 N N . SER B 1 112 ? -51.12438 4.54248 91.53064 1.000 34.59875 109 SER B N 1
ATOM 4519 C CA . SER B 1 112 ? -52.05737 4.12024 90.49131 1.000 32.39864 109 SER B CA 1
ATOM 4520 C C . SER B 1 112 ? -53.13007 3.18540 91.03871 1.000 38.05945 109 SER B C 1
ATOM 4521 O O . SER B 1 112 ? -54.27339 3.22607 90.57171 1.000 35.63471 109 SER B O 1
ATOM 4524 N N . TYR B 1 113 ? -52.79031 2.33438 92.01701 1.000 34.76474 110 TYR B N 1
ATOM 4525 C CA . TYR B 1 113 ? -53.80814 1.50216 92.65062 1.000 34.11221 110 TYR B CA 1
ATOM 4526 C C . TYR B 1 113 ? -54.79436 2.36435 93.42697 1.000 34.38268 110 TYR B C 1
ATOM 4527 O O . TYR B 1 113 ? -55.99852 2.07270 93.46665 1.000 38.38043 110 TYR B O 1
ATOM 4536 N N . GLU B 1 114 ? -54.29386 3.42044 94.06448 1.000 31.63338 111 GLU B N 1
ATOM 4537 C CA . GLU B 1 114 ? -55.16881 4.37077 94.74726 1.000 42.63246 111 GLU B CA 1
ATOM 4538 C C . GLU B 1 114 ? -56.22130 4.92680 93.79093 1.000 40.48887 111 GLU B C 1
ATOM 4539 O O . GLU B 1 114 ? -57.42047 4.92774 94.09821 1.000 39.34517 111 GLU B O 1
ATOM 4545 N N . GLY B 1 115 ? -55.79056 5.38461 92.61378 1.000 40.41912 112 GLY B N 1
ATOM 4546 C CA . GLY B 1 115 ? -56.73725 5.89763 91.63387 1.000 37.52791 112 GLY B CA 1
ATOM 4547 C C . GLY B 1 115 ? -57.66554 4.83121 91.08998 1.000 42.47934 112 GLY B C 1
ATOM 4548 O O . GLY B 1 115 ? -58.81802 5.11654 90.75519 1.000 41.82403 112 GLY B O 1
ATOM 4549 N N . MET B 1 116 ? -57.18667 3.59045 90.99944 1.000 32.62877 113 MET B N 1
ATOM 4550 C CA . MET B 1 116 ? -58.05746 2.49539 90.59892 1.000 36.27074 113 MET B CA 1
ATOM 4551 C C . MET B 1 116 ? -59.24428 2.37931 91.54471 1.000 40.64862 113 MET B C 1
ATOM 4552 O O . MET B 1 116 ? -60.39221 2.24414 91.10620 1.000 40.70464 113 MET B O 1
ATOM 4557 N N . PHE B 1 117 ? -58.98599 2.43144 92.85496 1.000 34.83443 114 PHE B N 1
ATOM 4558 C CA . PHE B 1 117 ? -60.07560 2.36124 93.83084 1.000 35.57730 114 PHE B CA 1
ATOM 4559 C C . PHE B 1 117 ? -61.02919 3.54467 93.67393 1.000 38.27418 114 PHE B C 1
ATOM 4560 O O . PHE B 1 117 ? -62.25880 3.37420 93.63095 1.000 36.52692 114 PHE B O 1
ATOM 4568 N N . ASN B 1 118 ? -60.47664 4.75510 93.57386 1.000 40.22847 115 ASN B N 1
ATOM 4569 C CA . ASN B 1 118 ? -61.29713 5.95338 93.41318 1.000 42.40206 115 ASN B CA 1
ATOM 4570 C C . ASN B 1 118 ? -62.12051 5.94677 92.12752 1.000 48.02967 115 ASN B C 1
ATOM 4571 O O . ASN B 1 118 ? -63.16187 6.61036 92.07499 1.000 47.07562 115 ASN B O 1
ATOM 4576 N N . ASP B 1 119 ? -61.68880 5.21723 91.09954 1.000 37.45891 116 ASP B N 1
ATOM 4577 C CA . ASP B 1 119 ? -62.31741 5.26864 89.78958 1.000 40.92089 116 ASP B CA 1
ATOM 4578 C C . ASP B 1 119 ? -63.29144 4.13144 89.53319 1.000 42.21013 116 ASP B C 1
ATOM 4579 O O . ASP B 1 119 ? -64.00786 4.18434 88.53002 1.000 44.11286 116 ASP B O 1
ATOM 4584 N N . THR B 1 120 ? -63.33776 3.10795 90.38824 1.000 33.25311 117 THR B N 1
ATOM 4585 C CA . THR B 1 120 ? -64.06681 1.87917 90.09663 1.000 31.45491 117 THR B CA 1
ATOM 4586 C C . THR B 1 120 ? -65.30851 1.77550 90.97533 1.000 42.52936 117 THR B C 1
ATOM 4587 O O . THR B 1 120 ? -65.20546 1.77539 92.20728 1.000 36.48151 117 THR B O 1
ATOM 4591 N N . GLU B 1 121 ? -66.47423 1.63425 90.34168 1.000 40.83793 118 GLU B N 1
ATOM 4592 C CA . GLU B 1 121 ? -67.71124 1.45073 91.09036 1.000 38.97274 118 GLU B CA 1
ATOM 4593 C C . GLU B 1 121 ? -67.68282 0.16766 91.90125 1.000 36.07251 118 GLU B C 1
ATOM 4594 O O . GLU B 1 121 ? -67.24060 -0.87962 91.42041 1.000 37.64177 118 GLU B O 1
ATOM 4600 N N . GLY B 1 122 ? -68.20227 0.24819 93.12609 1.000 35.64961 119 GLY B N 1
ATOM 4601 C CA . GLY B 1 122 ? -68.37123 -0.92028 93.96520 1.000 41.46587 119 GLY B CA 1
ATOM 4602 C C . GLY B 1 122 ? -67.09134 -1.51527 94.50547 1.000 35.07222 119 GLY B C 1
ATOM 4603 O O . GLY B 1 122 ? -67.08248 -2.68720 94.89645 1.000 34.80960 119 GLY B O 1
ATOM 4604 N N . LEU B 1 123 ? -66.01022 -0.74011 94.53061 1.000 37.27503 120 LEU B N 1
ATOM 4605 C CA . LEU B 1 123 ? -64.69851 -1.21584 94.95662 1.000 37.59478 120 LEU B CA 1
ATOM 4606 C C . LEU B 1 123 ? -64.12489 -0.19204 95.92639 1.000 28.63534 120 LEU B C 1
ATOM 4607 O O . LEU B 1 123 ? -63.68105 0.88164 95.51054 1.000 34.48593 120 LEU B O 1
ATOM 4612 N N . ASP B 1 124 ? -64.15487 -0.50844 97.22130 1.000 36.11059 121 ASP B N 1
ATOM 4613 C CA . ASP B 1 124 ? -63.74072 0.42715 98.25909 1.000 37.03465 121 ASP B CA 1
ATOM 4614 C C . ASP B 1 124 ? -62.54801 -0.11075 99.03574 1.000 33.74072 121 ASP B C 1
ATOM 4615 O O . ASP B 1 124 ? -62.47901 -1.30676 99.33034 1.000 35.28278 121 ASP B O 1
ATOM 4620 N N . PHE B 1 125 ? -61.63322 0.79376 99.37566 1.000 30.68478 122 PHE B N 1
ATOM 4621 C CA . PHE B 1 125 ? -60.42441 0.48804 100.13009 1.000 37.36009 122 PHE B CA 1
ATOM 4622 C C . PHE B 1 125 ? -60.56289 1.02414 101.54453 1.000 37.10594 122 PHE B C 1
ATOM 4623 O O . PHE B 1 125 ? -60.99868 2.16192 101.74105 1.000 38.26488 122 PHE B O 1
ATOM 4631 N N . PHE B 1 126 ? -60.17133 0.21253 102.52553 1.000 35.13008 123 PHE B N 1
ATOM 4632 C CA . PHE B 1 126 ? -60.14466 0.62339 103.92483 1.000 37.01112 123 PHE B CA 1
ATOM 4633 C C . PHE B 1 126 ? -58.75213 0.41107 104.50484 1.000 41.76503 123 PHE B C 1
ATOM 4634 O O . PHE B 1 126 ? -58.18179 -0.67935 104.37166 1.000 35.40710 123 PHE B O 1
ATOM 4642 N N . LEU B 1 127 ? -58.21996 1.44861 105.15895 1.000 35.66920 124 LEU B N 1
ATOM 4643 C CA . LEU B 1 127 ? -56.89447 1.40507 105.76620 1.000 37.96818 124 LEU B CA 1
ATOM 4644 C C . LEU B 1 127 ? -56.96459 0.87391 107.19498 1.000 40.03775 124 LEU B C 1
ATOM 4645 O O . LEU B 1 127 ? -57.68959 1.42105 108.03430 1.000 38.84662 124 LEU B O 1
ATOM 4650 N N . GLY B 1 128 ? -56.20838 -0.17720 107.47419 1.000 38.45629 125 GLY B N 1
ATOM 4651 C CA . GLY B 1 128 ? -56.10143 -0.68506 108.82670 1.000 36.05728 125 GLY B CA 1
ATOM 4652 C C . GLY B 1 128 ? -55.85991 -2.17973 108.84766 1.000 39.91696 125 GLY B C 1
ATOM 4653 O O . GLY B 1 128 ? -55.54596 -2.79972 107.83200 1.000 38.05325 125 GLY B O 1
ATOM 4654 N N . TRP B 1 129 ? -56.03619 -2.74611 110.03667 1.000 37.25307 126 TRP B N 1
ATOM 4655 C CA . TRP B 1 129 ? -55.78226 -4.15451 110.29979 1.000 37.35255 126 TRP B CA 1
ATOM 4656 C C . TRP B 1 129 ? -57.09918 -4.90556 110.38948 1.000 37.47958 126 TRP B C 1
ATOM 4657 O O . TRP B 1 129 ? -57.91173 -4.63610 111.28567 1.000 39.58335 126 TRP B O 1
ATOM 4668 N N . GLY B 1 130 ? -57.30667 -5.85093 109.47491 1.000 32.17580 127 GLY B N 1
ATOM 4669 C CA . GLY B 1 130 ? -58.53637 -6.62330 109.46297 1.000 34.95087 127 GLY B CA 1
ATOM 4670 C C . GLY B 1 130 ? -58.42239 -7.93258 110.23424 1.000 42.90022 127 GLY B C 1
ATOM 4671 O O . GLY B 1 130 ? -57.36431 -8.56734 110.26647 1.000 37.30506 127 GLY B O 1
ATOM 4672 N N . SER B 1 131 ? -59.53244 -8.32172 110.86920 1.000 34.73464 128 SER B N 1
ATOM 4673 C CA . SER B 1 131 ? -59.64305 -9.59631 111.56681 1.000 39.80194 128 SER B CA 1
ATOM 4674 C C . SER B 1 131 ? -61.10030 -10.04524 111.56928 1.000 36.44551 128 SER B C 1
ATOM 4675 O O . SER B 1 131 ? -62.01747 -9.26906 111.29036 1.000 40.14090 128 SER B O 1
ATOM 4678 N N . LEU B 1 132 ? -61.29961 -11.31967 111.88693 1.000 36.05336 129 LEU B N 1
ATOM 4679 C CA . LEU B 1 132 ? -62.62202 -11.92531 111.88112 1.000 35.73479 129 LEU B CA 1
ATOM 4680 C C . LEU B 1 132 ? -63.26993 -11.72405 113.24792 1.000 49.16075 129 LEU B C 1
ATOM 4681 O O . LEU B 1 132 ? -62.77403 -12.23783 114.25646 1.000 47.02429 129 LEU B O 1
ATOM 4686 N N . GLU B 1 133 ? -64.36119 -10.95584 113.28297 1.000 49.40033 130 GLU B N 1
ATOM 4687 C CA . GLU B 1 133 ? -65.17859 -10.83852 114.48719 1.000 50.44717 130 GLU B CA 1
ATOM 4688 C C . GLU B 1 133 ? -66.19738 -11.97137 114.56828 1.000 51.82597 130 GLU B C 1
ATOM 4689 O O . GLU B 1 133 ? -66.34220 -12.61050 115.61861 1.000 52.10139 130 GLU B O 1
ATOM 4695 N N . SER B 1 134 ? -66.87988 -12.24883 113.45717 1.000 47.24583 131 SER B N 1
ATOM 4696 C CA . SER B 1 134 ? -67.84419 -13.33600 113.36833 1.000 50.63420 131 SER B CA 1
ATOM 4697 C C . SER B 1 134 ? -67.90811 -13.80848 111.91962 1.000 53.17003 131 SER B C 1
ATOM 4698 O O . SER B 1 134 ? -67.28095 -13.22590 111.03077 1.000 53.63606 131 SER B O 1
ATOM 4701 N N . LYS B 1 135 ? -68.69475 -14.86743 111.68483 1.000 53.09262 132 LYS B N 1
ATOM 4702 C CA . LYS B 1 135 ? -68.75638 -15.49849 110.36581 1.000 49.16321 132 LYS B CA 1
ATOM 4703 C C . LYS B 1 135 ? -69.00537 -14.49855 109.24183 1.000 53.54166 132 LYS B C 1
ATOM 4704 O O . LYS B 1 135 ? -68.61334 -14.74508 108.09400 1.000 50.07989 132 LYS B O 1
ATOM 4710 N N . ASN B 1 136 ? -69.67430 -13.38231 109.53572 1.000 47.86295 133 ASN B N 1
ATOM 4711 C CA . ASN B 1 136 ? -70.06057 -12.43402 108.49843 1.000 46.57180 133 ASN B CA 1
ATOM 4712 C C . ASN B 1 136 ? -69.67952 -11.00362 108.85936 1.000 41.59833 133 ASN B C 1
ATOM 4713 O O . ASN B 1 136 ? -70.26207 -10.05843 108.31623 1.000 45.49562 133 ASN B O 1
ATOM 4718 N N . VAL B 1 137 ? -68.71097 -10.81919 109.75404 1.000 43.77278 134 VAL B N 1
ATOM 4719 C CA . VAL B 1 137 ? -68.29006 -9.49123 110.19148 1.000 42.17593 134 VAL B CA 1
ATOM 4720 C C . VAL B 1 137 ? -66.76664 -9.44023 110.18544 1.000 45.02175 134 VAL B C 1
ATOM 4721 O O . VAL B 1 137 ? -66.11201 -10.23696 110.87315 1.000 42.41770 134 VAL B O 1
ATOM 4725 N N . VAL B 1 138 ? -66.21010 -8.50995 109.41065 1.000 40.34312 135 VAL B N 1
ATOM 4726 C CA . VAL B 1 138 ? -64.78445 -8.20156 109.40857 1.000 41.96535 135 VAL B CA 1
ATOM 4727 C C . VAL B 1 138 ? -64.59600 -6.86145 110.10137 1.000 40.15641 135 VAL B C 1
ATOM 4728 O O . VAL B 1 138 ? -65.22772 -5.86863 109.72271 1.000 43.71675 135 VAL B O 1
ATOM 4732 N N . VAL B 1 139 ? -63.72571 -6.82944 111.10588 1.000 35.29822 136 VAL B N 1
ATOM 4733 C CA . VAL B 1 139 ? -63.42448 -5.61528 111.85305 1.000 41.52828 136 VAL B CA 1
ATOM 4734 C C . VAL B 1 139 ? -62.07570 -5.08273 111.40112 1.000 43.92798 136 VAL B C 1
ATOM 4735 O O . VAL B 1 139 ? -61.15386 -5.85328 111.09864 1.000 44.55672 136 VAL B O 1
ATOM 4739 N N . VAL B 1 140 ? -61.95866 -3.76098 111.36689 1.000 42.18746 137 VAL B N 1
ATOM 4740 C CA . VAL B 1 140 ? -60.74677 -3.06244 110.96491 1.000 39.03305 137 VAL B CA 1
ATOM 4741 C C . VAL B 1 140 ? -60.30756 -2.20540 112.14128 1.000 43.33330 137 VAL B C 1
ATOM 4742 O O . VAL B 1 140 ? -61.05633 -1.32011 112.57468 1.000 43.59474 137 VAL B O 1
ATOM 4746 N N . ARG B 1 141 ? -59.10678 -2.46035 112.66065 1.000 40.98444 138 ARG B N 1
ATOM 4747 C CA . ARG B 1 141 ? -58.60318 -1.72174 113.81451 1.000 39.75115 138 ARG B CA 1
ATOM 4748 C C . ARG B 1 141 ? -57.38304 -0.88347 113.45313 1.000 46.25639 138 ARG B C 1
ATOM 4749 O O . ARG B 1 141 ? -56.82410 -0.97501 112.35623 1.000 45.35398 138 ARG B O 1
ATOM 4757 N N . GLU B 1 142 ? -56.96944 -0.05858 114.42006 1.000 40.14669 139 GLU B N 1
ATOM 4758 C CA . GLU B 1 142 ? -55.89176 0.90055 114.18782 1.000 49.32341 139 GLU B CA 1
ATOM 4759 C C . GLU B 1 142 ? -54.52354 0.23000 114.10512 1.000 43.68666 139 GLU B C 1
ATOM 4760 O O . GLU B 1 142 ? -53.63500 0.73910 113.41486 1.000 45.96134 139 GLU B O 1
ATOM 4766 N N . THR B 1 143 ? -54.31748 -0.87700 114.82078 1.000 41.39457 140 THR B N 1
ATOM 4767 C CA . THR B 1 143 ? -53.02792 -1.55688 114.83457 1.000 43.35588 140 THR B CA 1
ATOM 4768 C C . THR B 1 143 ? -53.26400 -3.05896 114.86933 1.000 45.54588 140 THR B C 1
ATOM 4769 O O . THR B 1 143 ? -54.40160 -3.52980 114.98027 1.000 42.34752 140 THR B O 1
ATOM 4773 N N . ALA B 1 144 ? -52.17331 -3.82736 114.78119 1.000 38.08697 141 ALA B N 1
ATOM 4774 C CA . ALA B 1 144 ? -52.30979 -5.27693 114.86494 1.000 40.35830 141 ALA B CA 1
ATOM 4775 C C . ALA B 1 144 ? -52.83144 -5.74166 116.22033 1.000 45.79371 141 ALA B C 1
ATOM 4776 O O . ALA B 1 144 ? -53.27408 -6.89069 116.33452 1.000 41.97873 141 ALA B O 1
ATOM 4778 N N . ASP B 1 145 ? -52.80398 -4.88476 117.23609 1.000 45.13764 142 ASP B N 1
ATOM 4779 C CA . ASP B 1 145 ? -53.26880 -5.26571 118.56852 1.000 46.20341 142 ASP B CA 1
ATOM 4780 C C . ASP B 1 145 ? -54.78209 -5.44546 118.57242 1.000 46.07085 142 ASP B C 1
ATOM 4781 O O . ASP B 1 145 ? -55.50903 -4.51150 118.20541 1.000 45.25942 142 ASP B O 1
ATOM 4786 N N . PRO B 1 146 ? -55.30234 -6.60805 118.97718 1.000 47.30615 143 PRO B N 1
ATOM 4787 C CA . PRO B 1 146 ? -56.75818 -6.81796 118.94470 1.000 47.42486 143 PRO B CA 1
ATOM 4788 C C . PRO B 1 146 ? -57.53553 -5.95282 119.92294 1.000 51.43845 143 PRO B C 1
ATOM 4789 O O . PRO B 1 146 ? -58.76027 -6.09556 119.99986 1.000 53.76520 143 PRO B O 1
ATOM 4793 N N . LYS B 1 147 ? -56.87759 -5.05603 120.65627 1.000 51.09189 144 LYS B N 1
ATOM 4794 C CA . LYS B 1 147 ? -57.54683 -4.15608 121.58279 1.000 54.60610 144 LYS B CA 1
ATOM 4795 C C . LYS B 1 147 ? -57.47748 -2.69921 121.14362 1.000 55.98027 144 LYS B C 1
ATOM 4796 O O . LYS B 1 147 ? -57.97439 -1.82432 121.86162 1.000 53.74396 144 LYS B O 1
ATOM 4802 N N . SER B 1 148 ? -56.88529 -2.41366 119.98697 1.000 52.40785 145 SER B N 1
ATOM 4803 C CA . SER B 1 148 ? -56.81273 -1.04605 119.50058 1.000 49.55360 145 SER B CA 1
ATOM 4804 C C . SER B 1 148 ? -58.17895 -0.58699 118.98182 1.000 46.96883 145 SER B C 1
ATOM 4805 O O . SER B 1 148 ? -59.13038 -1.36810 118.85794 1.000 48.11154 145 SER B O 1
ATOM 4808 N N . ALA B 1 149 ? -58.25046 0.70357 118.65504 1.000 46.69171 146 ALA B N 1
ATOM 4809 C CA . ALA B 1 149 ? -59.51502 1.35686 118.33480 1.000 50.25271 146 ALA B CA 1
ATOM 4810 C C . ALA B 1 149 ? -60.13349 0.79451 117.05911 1.000 52.34981 146 ALA B C 1
ATOM 4811 O O . ALA B 1 149 ? -59.47633 0.71928 116.01733 1.000 49.48089 146 ALA B O 1
ATOM 4813 N N . VAL B 1 150 ? -61.41132 0.41841 117.13969 1.000 50.66299 147 VAL B N 1
ATOM 4814 C CA . VAL B 1 150 ? -62.14688 -0.02693 115.96000 1.000 47.16780 147 VAL B CA 1
ATOM 4815 C C . VAL B 1 150 ? -62.34695 1.14448 115.01066 1.000 49.11024 147 VAL B C 1
ATOM 4816 O O . VAL B 1 150 ? -62.75983 2.23583 115.42116 1.000 48.24475 147 VAL B O 1
ATOM 4820 N N . LYS B 1 151 ? -62.05191 0.92442 113.73040 1.000 44.24502 148 LYS B N 1
ATOM 4821 C CA . LYS B 1 151 ? -62.24262 1.93939 112.70339 1.000 44.84718 148 LYS B CA 1
ATOM 4822 C C . LYS B 1 151 ? -63.42044 1.65139 111.78701 1.000 46.23455 148 LYS B C 1
ATOM 4823 O O . LYS B 1 151 ? -64.07897 2.58727 111.32784 1.000 50.22549 148 LYS B O 1
ATOM 4829 N N . GLU B 1 152 ? -63.70053 0.38086 111.51665 1.000 40.44745 149 GLU B N 1
ATOM 4830 C CA . GLU B 1 152 ? -64.81774 0.00474 110.67297 1.000 42.39436 149 GLU B CA 1
ATOM 4831 C C . GLU B 1 152 ? -65.29716 -1.37414 111.09051 1.000 45.20767 149 GLU B C 1
ATOM 4832 O O . GLU B 1 152 ? -64.53272 -2.18790 111.62445 1.000 41.79011 149 GLU B O 1
ATOM 4838 N N . ARG B 1 153 ? -66.57485 -1.62729 110.83777 1.000 41.82628 150 ARG B N 1
ATOM 4839 C CA . ARG B 1 153 ? -67.16325 -2.94443 111.01145 1.000 44.42362 150 ARG B CA 1
ATOM 4840 C C . ARG B 1 153 ? -67.85157 -3.27448 109.69661 1.000 48.93275 150 ARG B C 1
ATOM 4841 O O . ARG B 1 153 ? -68.76211 -2.55492 109.27243 1.000 50.61464 150 ARG B O 1
ATOM 4849 N N . LEU B 1 154 ? -67.39159 -4.32892 109.02804 1.000 42.27381 151 LEU B N 1
ATOM 4850 C CA . LEU B 1 154 ? -67.81097 -4.62856 107.66320 1.000 41.83169 151 LEU B CA 1
ATOM 4851 C C . LEU B 1 154 ? -68.63211 -5.90793 107.66905 1.000 46.21523 151 LEU B C 1
ATOM 4852 O O . LEU B 1 154 ? -68.10434 -6.98965 107.95302 1.000 44.99816 151 LEU B O 1
ATOM 4857 N N . GLN B 1 155 ? -69.92241 -5.77889 107.35991 1.000 45.30024 152 GLN B N 1
ATOM 4858 C CA . GLN B 1 155 ? -70.77986 -6.93604 107.14653 1.000 51.50891 152 GLN B CA 1
ATOM 4859 C C . GLN B 1 155 ? -70.46141 -7.53140 105.78381 1.000 44.41293 152 GLN B C 1
ATOM 4860 O O . GLN B 1 155 ? -70.35378 -6.80007 104.79741 1.000 42.43165 152 GLN B O 1
ATOM 4866 N N . ALA B 1 156 ? -70.31122 -8.85226 105.72231 1.000 41.49416 153 ALA B N 1
ATOM 4867 C CA . ALA B 1 156 ? -69.85629 -9.48489 104.49256 1.000 43.44467 153 ALA B CA 1
ATOM 4868 C C . ALA B 1 156 ? -70.61755 -10.77210 104.23706 1.000 41.32707 153 ALA B C 1
ATOM 4869 O O . ALA B 1 156 ? -70.66859 -11.65125 105.10272 1.000 43.21923 153 ALA B O 1
ATOM 4871 N N . ASP B 1 157 ? -71.18129 -10.89622 103.03641 1.000 38.12880 154 ASP B N 1
ATOM 4872 C CA . ASP B 1 157 ? -71.71349 -12.18908 102.62901 1.000 42.14256 154 ASP B CA 1
ATOM 4873 C C . ASP B 1 157 ? -70.58871 -13.20067 102.45034 1.000 43.37149 154 ASP B C 1
ATOM 4874 O O . ASP B 1 157 ? -70.72911 -14.37122 102.82787 1.000 39.79993 154 ASP B O 1
ATOM 4879 N N . HIS B 1 158 ? -69.47014 -12.76210 101.86588 1.000 40.74850 155 HIS B N 1
ATOM 4880 C CA . HIS B 1 158 ? -68.30180 -13.59025 101.60522 1.000 38.26364 155 HIS B CA 1
ATOM 4881 C C . HIS B 1 158 ? -67.06097 -12.88016 102.12867 1.000 34.70639 155 HIS B C 1
ATOM 4882 O O . HIS B 1 158 ? -66.94727 -11.65644 102.02415 1.000 34.89241 155 HIS B O 1
ATOM 4889 N N . ILE B 1 159 ? -66.13027 -13.64582 102.69353 1.000 35.52655 156 ILE B N 1
ATOM 4890 C CA . ILE B 1 159 ? -64.88130 -13.09700 103.21381 1.000 30.25103 156 ILE B CA 1
ATOM 4891 C C . ILE B 1 159 ? -63.72547 -13.84274 102.55351 1.000 27.38262 156 ILE B C 1
ATOM 4892 O O . ILE B 1 159 ? -63.74426 -15.08172 102.48068 1.000 31.39092 156 ILE B O 1
ATOM 4897 N N . LEU B 1 160 ? -62.72008 -13.09104 102.09336 1.000 33.68461 157 LEU B N 1
ATOM 4898 C CA . LEU B 1 160 ? -61.52984 -13.65045 101.44753 1.000 31.85515 157 LEU B CA 1
ATOM 4899 C C . LEU B 1 160 ? -60.29235 -13.30277 102.26857 1.000 30.32307 157 LEU B C 1
ATOM 4900 O O . LEU B 1 160 ? -59.98161 -12.12017 102.47408 1.000 31.51596 157 LEU B O 1
ATOM 4905 N N . LEU B 1 161 ? -59.59057 -14.33506 102.73429 1.000 30.08461 158 LEU B N 1
ATOM 4906 C CA . LEU B 1 161 ? -58.33621 -14.15531 103.46248 1.000 32.38621 158 LEU B CA 1
ATOM 4907 C C . LEU B 1 161 ? -57.18984 -14.15174 102.45178 1.000 25.25984 158 LEU B C 1
ATOM 4908 O O . LEU B 1 161 ? -56.96133 -15.15641 101.77356 1.000 29.83822 158 LEU B O 1
ATOM 4913 N N . ALA B 1 162 ? -56.46234 -13.04486 102.37550 1.000 26.49597 159 ALA B N 1
ATOM 4914 C CA . ALA B 1 162 ? -55.41350 -12.88907 101.36558 1.000 25.21841 159 ALA B CA 1
ATOM 4915 C C . ALA B 1 162 ? -54.28100 -12.02826 101.91986 1.000 28.24155 159 ALA B C 1
ATOM 4916 O O . ALA B 1 162 ? -53.82157 -11.07509 101.28715 1.000 25.95648 159 ALA B O 1
ATOM 4918 N N . THR B 1 163 ? -53.77950 -12.39049 103.10385 1.000 26.22077 160 THR B N 1
ATOM 4919 C CA . THR B 1 163 ? -52.81343 -11.56781 103.82471 1.000 24.44183 160 THR B CA 1
ATOM 4920 C C . THR B 1 163 ? -51.35124 -11.92508 103.53202 1.000 25.49774 160 THR B C 1
ATOM 4921 O O . THR B 1 163 ? -50.45328 -11.24721 104.04844 1.000 27.67191 160 THR B O 1
ATOM 4925 N N . GLY B 1 164 ? -51.09845 -12.95139 102.73221 1.000 24.93597 161 GLY B N 1
ATOM 4926 C CA . GLY B 1 164 ? -49.73912 -13.24812 102.29247 1.000 27.84210 161 GLY B CA 1
ATOM 4927 C C . GLY B 1 164 ? -48.92003 -14.00291 103.33269 1.000 28.20813 161 GLY B C 1
ATOM 4928 O O . GLY B 1 164 ? -49.45187 -14.75295 104.15799 1.000 29.33450 161 GLY B O 1
ATOM 4929 N N . SER B 1 165 ? -47.59828 -13.78592 103.28768 1.000 27.88417 162 SER B N 1
ATOM 4930 C CA . SER B 1 165 ? -46.63298 -14.44372 104.17293 1.000 23.98615 162 SER B CA 1
ATOM 4931 C C . SER B 1 165 ? -45.68935 -13.39380 104.77073 1.000 26.15857 162 SER B C 1
ATOM 4932 O O . SER B 1 165 ? -45.84347 -12.18953 104.55684 1.000 28.70764 162 SER B O 1
ATOM 4935 N N . TRP B 1 166 ? -44.70247 -13.85586 105.54430 1.000 25.78108 163 TRP B N 1
ATOM 4936 C CA . TRP B 1 166 ? -43.81193 -12.97763 106.29143 1.000 25.79659 163 TRP B CA 1
ATOM 4937 C C . TRP B 1 166 ? -42.51310 -13.74317 106.50836 1.000 25.86301 163 TRP B C 1
ATOM 4938 O O . TRP B 1 166 ? -42.53745 -14.97665 106.56088 1.000 27.87862 163 TRP B O 1
ATOM 4949 N N . PRO B 1 167 ? -41.37293 -13.05787 106.61504 1.000 28.58168 164 PRO B N 1
ATOM 4950 C CA . PRO B 1 167 ? -40.10333 -13.78377 106.75096 1.000 29.24821 164 PRO B CA 1
ATOM 4951 C C . PRO B 1 167 ? -40.03789 -14.57649 108.05569 1.000 28.13501 164 PRO B C 1
ATOM 4952 O O . PRO B 1 167 ? -40.44886 -14.10765 109.11897 1.000 28.28719 164 PRO B O 1
ATOM 4956 N N . GLN B 1 168 ? -39.49321 -15.78091 107.95939 1.000 27.51830 165 GLN B N 1
ATOM 4957 C CA . GLN B 1 168 ? -39.31296 -16.66434 109.10451 1.000 29.10880 165 GLN B CA 1
ATOM 4958 C C . GLN B 1 168 ? -37.96247 -16.34866 109.73502 1.000 28.59669 165 GLN B C 1
ATOM 4959 O O . GLN B 1 168 ? -36.96476 -16.22991 109.02081 1.000 29.73034 165 GLN B O 1
ATOM 4965 N N . MET B 1 169 ? -37.93283 -16.17116 111.05532 1.000 30.37617 166 MET B N 1
ATOM 4966 C CA . MET B 1 169 ? -36.68420 -15.85007 111.71881 1.000 29.18242 166 MET B CA 1
ATOM 4967 C C . MET B 1 169 ? -36.36899 -16.93336 112.73767 1.000 33.58763 166 MET B C 1
ATOM 4968 O O . MET B 1 169 ? -37.20679 -17.21650 113.60159 1.000 35.86155 166 MET B O 1
ATOM 4973 N N . PRO B 1 170 ? -35.19091 -17.55446 112.68501 1.000 30.57813 167 PRO B N 1
ATOM 4974 C CA . PRO B 1 170 ? -34.92351 -18.68314 113.58503 1.000 34.51016 167 PRO B CA 1
ATOM 4975 C C . PRO B 1 170 ? -34.74607 -18.21419 115.01926 1.000 31.18023 167 PRO B C 1
ATOM 4976 O O . PRO B 1 170 ? -34.37997 -17.06903 115.28677 1.000 30.87799 167 PRO B O 1
ATOM 4980 N N . ALA B 1 171 ? -35.03212 -19.12118 115.95422 1.000 35.50199 168 ALA B N 1
ATOM 4981 C CA . ALA B 1 171 ? -34.97705 -18.79843 117.37759 1.000 38.02431 168 ALA B CA 1
ATOM 4982 C C . ALA B 1 171 ? -33.55888 -19.04153 117.87914 1.000 40.61015 168 ALA B C 1
ATOM 4983 O O . ALA B 1 171 ? -33.26668 -20.02220 118.56825 1.000 41.02091 168 ALA B O 1
ATOM 4985 N N . ILE B 1 172 ? -32.65696 -18.13620 117.50629 1.000 34.71804 169 ILE B N 1
ATOM 4986 C CA . ILE B 1 172 ? -31.26899 -18.23725 117.94867 1.000 29.59561 169 ILE B CA 1
ATOM 4987 C C . ILE B 1 172 ? -30.89298 -17.00571 118.76444 1.000 28.17836 169 ILE B C 1
ATOM 4988 O O . ILE B 1 172 ? -31.43776 -15.91334 118.54065 1.000 29.76176 169 ILE B O 1
ATOM 4993 N N . PRO B 1 173 ? -29.97442 -17.13078 119.72208 1.000 30.85805 170 PRO B N 1
ATOM 4994 C CA . PRO B 1 173 ? -29.46756 -15.94317 120.41693 1.000 30.83067 170 PRO B CA 1
ATOM 4995 C C . PRO B 1 173 ? -28.94491 -14.90497 119.43103 1.000 33.94705 170 PRO B C 1
ATOM 4996 O O . PRO B 1 173 ? -28.15757 -15.21654 118.52972 1.000 32.02503 170 PRO B O 1
ATOM 5000 N N . GLY B 1 174 ? -29.38261 -13.66282 119.61348 1.000 26.95609 171 GLY B N 1
ATOM 5001 C CA . GLY B 1 174 ? -28.94537 -12.56801 118.77646 1.000 31.84949 171 GLY B CA 1
ATOM 5002 C C . GLY B 1 174 ? -29.69000 -12.40754 117.46682 1.000 27.96118 171 GLY B C 1
ATOM 5003 O O . GLY B 1 174 ? -29.24109 -11.63040 116.62106 1.000 29.42297 171 GLY B O 1
ATOM 5004 N N . ILE B 1 175 ? -30.80393 -13.12088 117.27070 1.000 28.81868 172 ILE B N 1
ATOM 5005 C CA . ILE B 1 175 ? -31.58009 -13.00423 116.03413 1.000 32.14647 172 ILE B CA 1
ATOM 5006 C C . ILE B 1 175 ? -32.00573 -11.56408 115.80311 1.000 31.33939 172 ILE B C 1
ATOM 5007 O O . ILE B 1 175 ? -32.23337 -11.13651 114.65320 1.000 28.18725 172 ILE B O 1
ATOM 5012 N N . GLU B 1 176 ? -32.12626 -10.78733 116.87965 1.000 29.90241 173 GLU B N 1
ATOM 5013 C CA . GLU B 1 176 ? -32.56186 -9.40781 116.74872 1.000 29.93667 173 GLU B CA 1
ATOM 5014 C C . GLU B 1 176 ? -31.53402 -8.52635 116.04379 1.000 32.28196 173 GLU B C 1
ATOM 5015 O O . GLU B 1 176 ? -31.87685 -7.41139 115.62674 1.000 32.15118 173 GLU B O 1
ATOM 5021 N N . HIS B 1 177 ? -30.30243 -9.00637 115.85304 1.000 28.48301 174 HIS B N 1
ATOM 5022 C CA . HIS B 1 177 ? -29.27624 -8.25982 115.14054 1.000 27.35891 174 HIS B CA 1
ATOM 5023 C C . HIS B 1 177 ? -29.19490 -8.62539 113.66468 1.000 30.32911 174 HIS B C 1
ATOM 5024 O O . HIS B 1 177 ? -28.28849 -8.15140 112.96848 1.000 31.54662 174 HIS B O 1
ATOM 5031 N N . CYS B 1 178 ? -30.15852 -9.40223 113.17328 1.000 26.36886 175 CYS B N 1
ATOM 5032 C CA . CYS B 1 178 ? -30.28044 -9.78313 111.77348 1.000 28.00486 175 CYS B CA 1
ATOM 5033 C C . CYS B 1 178 ? -31.43418 -9.02727 111.12764 1.000 30.44934 175 CYS B C 1
ATOM 5034 O O . CYS B 1 178 ? -32.31389 -8.50517 111.81270 1.000 28.23997 175 CYS B O 1
ATOM 5037 N N . ILE B 1 179 ? -31.42836 -8.98230 109.78993 1.000 26.77997 176 ILE B N 1
ATOM 5038 C CA . ILE B 1 179 ? -32.52283 -8.36611 109.04069 1.000 26.61399 176 ILE B CA 1
ATOM 5039 C C . ILE B 1 179 ? -33.16108 -9.43178 108.15646 1.000 25.60291 176 ILE B C 1
ATOM 5040 O O . ILE B 1 179 ? -32.72323 -10.58641 108.15631 1.000 26.02873 176 ILE B O 1
ATOM 5045 N N . SER B 1 180 ? -34.23604 -9.07078 107.44484 1.000 28.66927 177 SER B N 1
ATOM 5046 C CA . SER B 1 180 ? -34.83666 -9.89471 106.40073 1.000 27.57412 177 SER B CA 1
ATOM 5047 C C . SER B 1 180 ? -34.79257 -9.12801 105.08115 1.000 23.03217 177 SER B C 1
ATOM 5048 O O . SER B 1 180 ? -34.22752 -8.02740 104.99101 1.000 23.85990 177 SER B O 1
ATOM 5051 N N . SER B 1 181 ? -35.37658 -9.73085 104.03990 1.000 25.83940 178 SER B N 1
ATOM 5052 C CA . SER B 1 181 ? -35.44977 -9.03026 102.76048 1.000 25.19955 178 SER B CA 1
ATOM 5053 C C . SER B 1 181 ? -36.19656 -7.71007 102.88831 1.000 22.26150 178 SER B C 1
ATOM 5054 O O . SER B 1 181 ? -35.89462 -6.77027 102.15228 1.000 23.77296 178 SER B O 1
ATOM 5057 N N . ASN B 1 182 ? -37.17976 -7.62095 103.79737 1.000 24.71563 179 ASN B N 1
ATOM 5058 C CA . ASN B 1 182 ? -37.90219 -6.35952 103.97871 1.000 24.11847 179 ASN B CA 1
ATOM 5059 C C . ASN B 1 182 ? -36.94927 -5.19625 104.18771 1.000 25.85112 179 ASN B C 1
ATOM 5060 O O . ASN B 1 182 ? -37.04429 -4.16915 103.50643 1.000 26.96735 179 ASN B O 1
ATOM 5065 N N . GLU B 1 183 ? -36.02955 -5.33830 105.14972 1.000 24.53598 180 GLU B N 1
ATOM 5066 C CA . GLU B 1 183 ? -35.09704 -4.26903 105.46878 1.000 26.41425 180 GLU B CA 1
ATOM 5067 C C . GLU B 1 183 ? -34.02382 -4.09445 104.39760 1.000 22.42181 180 GLU B C 1
ATOM 5068 O O . GLU B 1 183 ? -33.50863 -2.98432 104.22127 1.000 24.60360 180 GLU B O 1
ATOM 5074 N N . ALA B 1 184 ? -33.65336 -5.17672 103.70591 1.000 24.01237 181 ALA B N 1
ATOM 5075 C CA . ALA B 1 184 ? -32.62675 -5.07804 102.67005 1.000 25.88360 181 ALA B CA 1
ATOM 5076 C C . ALA B 1 184 ? -33.01471 -4.05480 101.60879 1.000 27.07043 181 ALA B C 1
ATOM 5077 O O . ALA B 1 184 ? -32.15283 -3.34927 101.06647 1.000 26.78187 181 ALA B O 1
ATOM 5079 N N . PHE B 1 185 ? -34.31169 -3.95629 101.30350 1.000 24.13952 182 PHE B N 1
ATOM 5080 C CA . PHE B 1 185 ? -34.77406 -3.02084 100.28903 1.000 27.03382 182 PHE B CA 1
ATOM 5081 C C . PHE B 1 185 ? -34.55611 -1.55958 100.67213 1.000 26.96480 182 PHE B C 1
ATOM 5082 O O . PHE B 1 185 ? -34.72290 -0.68462 99.80957 1.000 28.32487 182 PHE B O 1
ATOM 5090 N N . TYR B 1 186 ? -34.19904 -1.26457 101.93317 1.000 25.84604 183 TYR B N 1
ATOM 5091 C CA . TYR B 1 186 ? -34.10771 0.11578 102.39016 1.000 22.81645 183 TYR B CA 1
ATOM 5092 C C . TYR B 1 186 ? -32.78634 0.43502 103.07494 1.000 30.45276 183 TYR B C 1
ATOM 5093 O O . TYR B 1 186 ? -32.66136 1.50998 103.67115 1.000 29.07041 183 TYR B O 1
ATOM 5102 N N . LEU B 1 187 ? -31.78567 -0.42932 102.95512 1.000 26.28661 184 LEU B N 1
ATOM 5103 C CA . LEU B 1 187 ? -30.48897 -0.16937 103.58960 1.000 24.14929 184 LEU B CA 1
ATOM 5104 C C . LEU B 1 187 ? -29.90670 1.16356 103.11201 1.000 27.31709 184 LEU B C 1
ATOM 5105 O O . LEU B 1 187 ? -29.75654 1.37428 101.90338 1.000 28.14165 184 LEU B O 1
ATOM 5110 N N . PRO B 1 188 ? -29.53020 2.07146 104.01792 1.000 29.62795 185 PRO B N 1
ATOM 5111 C CA . PRO B 1 188 ? -28.98118 3.36248 103.56569 1.000 29.91445 185 PRO B CA 1
ATOM 5112 C C . PRO B 1 188 ? -27.71902 3.23883 102.71886 1.000 29.77402 185 PRO B C 1
ATOM 5113 O O . PRO B 1 188 ? -27.50788 4.05746 101.81597 1.000 35.32913 185 PRO B O 1
ATOM 5117 N N . GLU B 1 189 ? -26.87054 2.25605 102.98775 1.000 30.37786 186 GLU B N 1
ATOM 5118 C CA . GLU B 1 189 ? -25.62652 2.03513 102.26276 1.000 30.87747 186 GLU B CA 1
ATOM 5119 C C . GLU B 1 189 ? -25.55665 0.57564 101.85055 1.000 26.61779 186 GLU B C 1
ATOM 5120 O O . GLU B 1 189 ? -26.12807 -0.28234 102.52928 1.000 28.96780 186 GLU B O 1
ATOM 5126 N N . PRO B 1 190 ? -24.86809 0.25628 100.75638 1.000 29.82163 187 PRO B N 1
ATOM 5127 C CA . PRO B 1 190 ? -24.64586 -1.14391 100.41964 1.000 28.46698 187 PRO B CA 1
ATOM 5128 C C . PRO B 1 190 ? -23.66051 -1.75907 101.39325 1.000 28.30957 187 PRO B C 1
ATOM 5129 O O . PRO B 1 190 ? -22.60408 -1.17399 101.66574 1.000 28.63235 187 PRO B O 1
ATOM 5133 N N . PRO B 1 191 ? -23.97060 -2.92406 101.94512 1.000 29.13949 188 PRO B N 1
ATOM 5134 C CA . PRO B 1 191 ? -23.07867 -3.51916 102.93953 1.000 27.14791 188 PRO B CA 1
ATOM 5135 C C . PRO B 1 191 ? -21.75948 -3.94140 102.31768 1.000 30.94568 188 PRO B C 1
ATOM 5136 O O . PRO B 1 191 ? -21.71649 -4.49303 101.21760 1.000 31.86751 188 PRO B O 1
ATOM 5140 N N . ARG B 1 192 ? -20.67056 -3.68270 103.03850 1.000 29.94198 189 ARG B N 1
ATOM 5141 C CA . ARG B 1 192 ? -19.37002 -4.09415 102.52344 1.000 30.59497 189 ARG B CA 1
ATOM 5142 C C . ARG B 1 192 ? -19.16088 -5.59785 102.66615 1.000 29.24892 189 ARG B C 1
ATOM 5143 O O . ARG B 1 192 ? -18.69130 -6.25672 101.73105 1.000 30.44334 189 ARG B O 1
ATOM 5151 N N . ARG B 1 193 ? -19.50564 -6.16332 103.82403 1.000 25.27048 190 ARG B N 1
ATOM 5152 C CA . ARG B 1 193 ? -19.48836 -7.60330 104.04121 1.000 25.89008 190 ARG B CA 1
ATOM 5153 C C . ARG B 1 193 ? -20.89383 -8.00860 104.45871 1.000 24.16483 190 ARG B C 1
ATOM 5154 O O . ARG B 1 193 ? -21.47005 -7.39625 105.36459 1.000 25.28326 190 ARG B O 1
ATOM 5162 N N . VAL B 1 194 ? -21.46810 -8.99344 103.77857 1.000 25.23191 191 VAL B N 1
ATOM 5163 C CA . VAL B 1 194 ? -22.81457 -9.43715 104.11539 1.000 23.03048 191 VAL B CA 1
ATOM 5164 C C . VAL B 1 194 ? -22.87718 -10.95476 104.05798 1.000 24.04395 191 VAL B C 1
ATOM 5165 O O . VAL B 1 194 ? -22.25002 -11.59071 103.20320 1.000 25.16848 191 VAL B O 1
ATOM 5169 N N . LEU B 1 195 ? -23.63146 -11.52924 104.99152 1.000 21.27998 192 LEU B N 1
ATOM 5170 C CA . LEU B 1 195 ? -23.97858 -12.93989 104.99530 1.000 22.27963 192 LEU B CA 1
ATOM 5171 C C . LEU B 1 195 ? -25.47217 -13.05700 104.67510 1.000 23.21331 192 LEU B C 1
ATOM 5172 O O . LEU B 1 195 ? -26.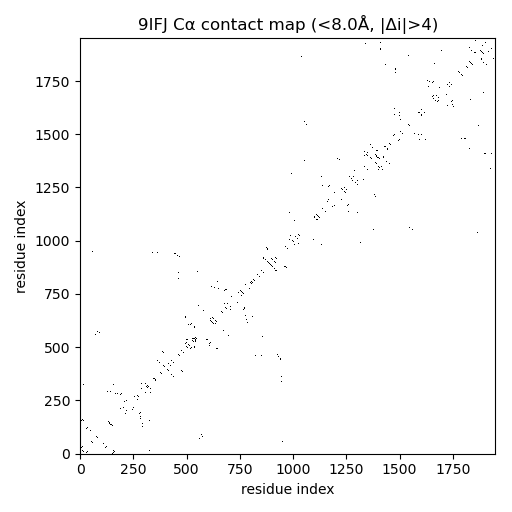30283 -12.45753 105.36996 1.000 25.33386 192 LEU B O 1
ATOM 5177 N N . THR B 1 196 ? -25.81577 -13.78308 103.60601 1.000 22.37194 193 THR B N 1
ATOM 5178 C CA . THR B 1 196 ? -27.21007 -14.13006 103.32901 1.000 23.36856 193 THR B CA 1
ATOM 5179 C C . THR B 1 196 ? -27.44047 -15.57295 103.77437 1.000 20.36469 193 THR B C 1
ATOM 5180 O O . THR B 1 196 ? -26.73647 -16.48636 103.32491 1.000 24.82279 193 THR B O 1
ATOM 5184 N N . VAL B 1 197 ? -28.41625 -15.77610 104.66002 1.000 22.45580 194 VAL B N 1
ATOM 5185 C CA . VAL B 1 197 ? -28.66451 -17.07593 105.28087 1.000 22.64380 194 VAL B CA 1
ATOM 5186 C C . VAL B 1 197 ? -29.85432 -17.72514 104.58191 1.000 23.23328 194 VAL B C 1
ATOM 5187 O O . VAL B 1 197 ? -30.98342 -17.22970 104.66903 1.000 25.81562 194 VAL B O 1
ATOM 5191 N N . GLY B 1 198 ? -29.59216 -18.83279 103.90659 1.000 23.46431 195 GLY B N 1
ATOM 5192 C CA . GLY B 1 198 ? -30.59999 -19.66517 103.27055 1.000 25.56635 195 GLY B CA 1
ATOM 5193 C C . GLY B 1 198 ? -30.16824 -20.08413 101.87187 1.000 23.93664 195 GLY B C 1
ATOM 5194 O O . GLY B 1 198 ? -29.38087 -19.41554 101.19797 1.000 25.31931 195 GLY B O 1
ATOM 5195 N N . GLY B 1 199 ? -30.72478 -21.20910 101.40733 1.000 25.08745 196 GLY B N 1
ATOM 5196 C CA . GLY B 1 199 ? -30.43138 -21.73157 100.08783 1.000 24.80832 196 GLY B CA 1
ATOM 5197 C C . GLY B 1 199 ? -31.46821 -21.43984 99.01635 1.000 28.76706 196 GLY B C 1
ATOM 5198 O O . GLY B 1 199 ? -31.28369 -21.85014 97.86764 1.000 28.17171 196 GLY B O 1
ATOM 5199 N N . GLY B 1 200 ? -32.52695 -20.71449 99.35027 1.000 27.49407 197 GLY B N 1
ATOM 5200 C CA . GLY B 1 200 ? -33.62424 -20.49162 98.43539 1.000 26.15357 197 GLY B CA 1
ATOM 5201 C C . GLY B 1 200 ? -33.42527 -19.26812 97.55821 1.000 26.18884 197 GLY B C 1
ATOM 5202 O O . GLY B 1 200 ? -32.41168 -18.57662 97.59756 1.000 22.50330 197 GLY B O 1
ATOM 5203 N N . PHE B 1 201 ? -34.44936 -18.98596 96.75140 1.000 22.29019 198 PHE B N 1
ATOM 5204 C CA . PHE B 1 201 ? -34.27809 -17.98729 95.70220 1.000 23.64967 198 PHE B CA 1
ATOM 5205 C C . PHE B 1 201 ? -34.03998 -16.58781 96.24615 1.000 21.26798 198 PHE B C 1
ATOM 5206 O O . PHE B 1 201 ? -33.32946 -15.80465 95.60132 1.000 21.85444 198 PHE B O 1
ATOM 5214 N N . ILE B 1 202 ? -34.63483 -16.23366 97.39217 1.000 23.01060 199 ILE B N 1
ATOM 5215 C CA . ILE B 1 202 ? -34.45403 -14.87466 97.89567 1.000 24.01090 199 ILE B CA 1
ATOM 5216 C C . ILE B 1 202 ? -33.01607 -14.66937 98.34297 1.000 22.01530 199 ILE B C 1
ATOM 5217 O O . ILE B 1 202 ? -32.39102 -13.64610 98.02751 1.000 23.30901 199 ILE B O 1
ATOM 5222 N N . SER B 1 203 ? -32.46175 -15.65283 99.05017 1.000 22.01735 200 SER B N 1
ATOM 5223 C CA . SER B 1 203 ? -31.06403 -15.56780 99.46844 1.000 21.41806 200 SER B CA 1
ATOM 5224 C C . SER B 1 203 ? -30.12807 -15.46201 98.26680 1.000 21.12031 200 SER B C 1
ATOM 5225 O O . SER B 1 203 ? -29.24142 -14.59647 98.22700 1.000 22.56167 200 SER B O 1
ATOM 5228 N N . VAL B 1 204 ? -30.34223 -16.31728 97.26110 1.000 20.87659 201 VAL B N 1
ATOM 5229 C CA . VAL B 1 204 ? -29.50757 -16.32438 96.05553 1.000 22.33221 201 VAL B CA 1
ATOM 5230 C C . VAL B 1 204 ? -29.63316 -15.01842 95.28191 1.000 22.76628 201 VAL B C 1
ATOM 5231 O O . VAL B 1 204 ? -28.63232 -14.46889 94.80025 1.000 22.83777 201 VAL B O 1
ATOM 5235 N N . GLU B 1 205 ? -30.85841 -14.50716 95.12253 1.000 22.43261 202 GLU B N 1
ATOM 5236 C CA . GLU B 1 205 ? -31.03304 -13.27095 94.36120 1.000 23.73303 202 GLU B CA 1
ATOM 5237 C C . GLU B 1 205 ? -30.36019 -12.08694 95.04901 1.000 23.00586 202 GLU B C 1
ATOM 5238 O O . GLU B 1 205 ? -29.71425 -11.25373 94.38925 1.000 21.04856 202 GLU B O 1
ATOM 5244 N N . PHE B 1 206 ? -30.50454 -11.98416 96.37495 1.000 22.25912 203 PHE B N 1
ATOM 5245 C CA . PHE B 1 206 ? -29.87484 -10.86549 97.07064 1.000 22.26026 203 PHE B CA 1
ATOM 5246 C C . PHE B 1 206 ? -28.36058 -11.00973 97.13989 1.000 22.96687 203 PHE B C 1
ATOM 5247 O O . PHE B 1 206 ? -27.65495 -9.99209 97.11409 1.000 21.90703 203 PHE B O 1
ATOM 5255 N N . ALA B 1 207 ? -27.83897 -12.23907 97.23028 1.000 24.34374 204 ALA B N 1
ATOM 5256 C CA . ALA B 1 207 ? -26.39576 -12.40705 97.12092 1.000 24.50597 204 ALA B CA 1
ATOM 5257 C C . ALA B 1 207 ? -25.88012 -11.74511 95.84766 1.000 24.99379 204 ALA B C 1
ATOM 5258 O O . ALA B 1 207 ? -24.89169 -11.00833 95.87916 1.000 24.33140 204 ALA B O 1
ATOM 5260 N N . GLY B 1 208 ? -26.55688 -11.97432 94.71614 1.000 21.36990 205 GLY B N 1
ATOM 5261 C CA . GLY B 1 208 ? -26.11220 -11.35976 93.46623 1.000 20.52960 205 GLY B CA 1
ATOM 5262 C C . GLY B 1 208 ? -26.23137 -9.84228 93.48774 1.000 21.54310 205 GLY B C 1
ATOM 5263 O O . GLY B 1 208 ? -25.39497 -9.13754 92.91204 1.000 22.11012 205 GLY B O 1
ATOM 5264 N N . ILE B 1 209 ? -27.30414 -9.31837 94.09612 1.000 21.80418 206 ILE B N 1
ATOM 5265 C CA . ILE B 1 209 ? -27.48362 -7.87035 94.16468 1.000 20.46346 206 ILE B CA 1
ATOM 5266 C C . ILE B 1 209 ? -26.36216 -7.23632 94.98091 1.000 21.17435 206 ILE B C 1
ATOM 5267 O O . ILE B 1 209 ? -25.69254 -6.30798 94.51820 1.000 22.17920 206 ILE B O 1
ATOM 5272 N N . PHE B 1 210 ? -26.15077 -7.72569 96.21395 1.000 24.76250 207 PHE B N 1
ATOM 5273 C CA . PHE B 1 210 ? -25.09322 -7.16925 97.06555 1.000 26.06958 207 PHE B CA 1
ATOM 5274 C C . PHE B 1 210 ? -23.71305 -7.35267 96.44323 1.000 26.21262 207 PHE B C 1
ATOM 5275 O O . PHE B 1 210 ? -22.84155 -6.49054 96.59961 1.000 21.36961 207 PHE B O 1
ATOM 5283 N N . ASN B 1 211 ? -23.49940 -8.45547 95.72325 1.000 21.29274 208 ASN B N 1
ATOM 5284 C CA . ASN B 1 211 ? -22.19865 -8.69828 95.11068 1.000 23.72372 208 ASN B CA 1
ATOM 5285 C C . ASN B 1 211 ? -21.82461 -7.58967 94.12558 1.000 25.47975 208 ASN B C 1
ATOM 5286 O O . ASN B 1 211 ? -20.66302 -7.17580 94.05702 1.000 25.10927 208 ASN B O 1
ATOM 5291 N N . ALA B 1 212 ? -22.79643 -7.07646 93.36561 1.000 21.78441 209 ALA B N 1
ATOM 5292 C CA . ALA B 1 212 ? -22.49664 -6.04382 92.38074 1.000 22.48375 209 ALA B CA 1
ATOM 5293 C C . ALA B 1 212 ? -22.34420 -4.65448 92.99148 1.000 23.95503 209 ALA B C 1
ATOM 5294 O O . ALA B 1 212 ? -21.57664 -3.84339 92.46870 1.000 26.73226 209 ALA B O 1
ATOM 5296 N N . TYR B 1 213 ? -23.05899 -4.34335 94.06977 1.000 23.43977 210 TYR B N 1
ATOM 5297 C CA . TYR B 1 213 ? -23.04165 -2.99524 94.62084 1.000 22.79105 210 TYR B CA 1
ATOM 5298 C C . TYR B 1 213 ? -22.13229 -2.83873 95.83455 1.000 25.87764 210 TYR B C 1
ATOM 5299 O O . TYR B 1 213 ? -22.10201 -1.74585 96.40598 1.000 25.68575 210 TYR B O 1
ATOM 5308 N N . LYS B 1 214 ? -21.38820 -3.87797 96.22500 1.000 23.69756 211 LYS B N 1
ATOM 5309 C CA . LYS B 1 214 ? -20.51215 -3.77714 97.39387 1.000 24.96666 211 LYS B CA 1
ATOM 5310 C C . LYS B 1 214 ? -19.38342 -2.77238 97.16588 1.000 29.50728 211 LYS B C 1
ATOM 5311 O O . LYS B 1 214 ? -18.77505 -2.74621 96.08506 1.000 27.29683 211 LYS B O 1
ATOM 5317 N N . PRO B 1 215 ? -19.02207 -1.99606 98.18303 1.000 27.38491 212 PRO B N 1
ATOM 5318 C CA . PRO B 1 215 ? -17.89399 -1.07161 98.05639 1.000 28.85825 212 PRO B CA 1
ATOM 5319 C C . PRO B 1 215 ? -16.58270 -1.82685 97.94856 1.000 31.95839 212 PRO B C 1
ATOM 5320 O O . PRO B 1 215 ? -16.52680 -3.04518 98.17960 1.000 31.03575 212 PRO B O 1
ATOM 5324 N N . PRO B 1 216 ? -15.49855 -1.11951 97.62297 1.000 35.40298 213 PRO B N 1
ATOM 5325 C CA . PRO B 1 216 ? -14.18994 -1.76766 97.46091 1.000 35.42131 213 PRO B CA 1
ATOM 5326 C C . PRO B 1 216 ? -13.80088 -2.59598 98.68220 1.000 30.17103 213 PRO B C 1
ATOM 5327 O O . PRO B 1 216 ? -14.08372 -2.22767 99.82158 1.000 35.67821 213 PRO B O 1
ATOM 5331 N N . GLY B 1 217 ? -13.16822 -3.74052 98.42770 1.000 35.58343 214 GLY B N 1
ATOM 5332 C CA . GLY B 1 217 ? -12.80137 -4.67075 99.46971 1.000 38.88296 214 GLY B CA 1
ATOM 5333 C C . GLY B 1 217 ? -13.93123 -5.53222 99.99022 1.000 37.63539 214 GLY B C 1
ATOM 5334 O O . GLY B 1 217 ? -13.70825 -6.30494 100.92699 1.000 38.21818 214 GLY B O 1
ATOM 5335 N N . GLY B 1 218 ? -15.14250 -5.44453 99.40383 1.000 28.96678 215 GLY B N 1
ATOM 5336 C CA . GLY B 1 218 ? -16.28565 -6.15214 99.95362 1.000 31.65140 215 GLY B CA 1
ATOM 5337 C C . GLY B 1 218 ? -16.29362 -7.64128 99.66284 1.000 29.69456 215 GLY B C 1
ATOM 5338 O O . GLY B 1 218 ? -15.50590 -8.15547 98.86468 1.000 30.44158 215 GLY B O 1
ATOM 5339 N N . LYS B 1 219 ? -17.21223 -8.34920 100.33419 1.000 28.02958 216 LYS B N 1
ATOM 5340 C CA . LYS B 1 219 ? -17.35143 -9.78961 100.16749 1.000 29.08051 216 LYS B CA 1
ATOM 5341 C C . LYS B 1 219 ? -18.76095 -10.20606 100.55323 1.000 31.90764 216 LYS B C 1
ATOM 5342 O O . LYS B 1 219 ? -19.22542 -9.87834 101.64756 1.000 27.22469 216 LYS B O 1
ATOM 5348 N N . VAL B 1 220 ? -19.43226 -10.92858 99.65863 1.000 25.97274 217 VAL B N 1
ATOM 5349 C CA . VAL B 1 220 ? -20.71752 -11.54987 99.94909 1.000 26.66490 217 VAL B CA 1
ATOM 5350 C C . VAL B 1 220 ? -20.48442 -13.02249 100.24858 1.000 26.64818 217 VAL B C 1
ATOM 5351 O O . VAL B 1 220 ? -19.80241 -13.71375 99.48305 1.000 27.52249 217 VAL B O 1
ATOM 5355 N N . THR B 1 221 ? -21.06884 -13.50837 101.35079 1.000 26.27884 218 THR B N 1
ATOM 5356 C CA . THR B 1 221 ? -21.10472 -14.92159 101.69358 1.000 28.12384 218 THR B CA 1
ATOM 5357 C C . THR B 1 221 ? -22.55431 -15.38273 101.80386 1.000 22.96385 218 THR B C 1
ATOM 5358 O O . THR B 1 221 ? -23.40321 -14.69464 102.38488 1.000 25.23896 218 THR B O 1
ATOM 5362 N N . LEU B 1 222 ? -22.83619 -16.53356 101.22224 1.000 21.86367 219 LEU B N 1
ATOM 5363 C CA . LEU B 1 222 ? -24.12991 -17.18250 101.36858 1.000 24.78163 219 LEU B CA 1
ATOM 5364 C C . LEU B 1 222 ? -23.91479 -18.48958 102.11119 1.000 24.87010 219 LEU B C 1
ATOM 5365 O O . LEU B 1 222 ? -23.02383 -19.26606 101.75089 1.000 27.77273 219 LEU B O 1
ATOM 5370 N N . CYS B 1 223 ? -24.70289 -18.73384 103.15161 1.000 26.65773 220 CYS B N 1
ATOM 5371 C CA . CYS B 1 223 ? -24.59353 -20.00195 103.85470 1.000 25.91639 220 CYS B CA 1
ATOM 5372 C C . CYS B 1 223 ? -25.91528 -20.75985 103.76831 1.000 28.22030 220 CYS B C 1
ATOM 5373 O O . CYS B 1 223 ? -26.99524 -20.16234 103.64088 1.000 27.91555 220 CYS B O 1
ATOM 5376 N N . TYR B 1 224 ? -25.82034 -22.08399 103.81411 1.000 26.07108 221 TYR B N 1
ATOM 5377 C CA . TYR B 1 224 ? -26.99311 -22.94848 103.72192 1.000 25.68799 221 TYR B CA 1
ATOM 5378 C C . TYR B 1 224 ? -26.72049 -24.19858 104.54086 1.000 27.81952 221 TYR B C 1
ATOM 5379 O O . TYR B 1 224 ? -25.62899 -24.76332 104.46720 1.000 26.97123 221 TYR B O 1
ATOM 5388 N N . ARG B 1 225 ? -27.71440 -24.62135 105.31957 1.000 31.01237 222 ARG B N 1
ATOM 5389 C CA . ARG B 1 225 ? -27.47539 -25.64597 106.33282 1.000 30.88489 222 ARG B CA 1
ATOM 5390 C C . ARG B 1 225 ? -27.27181 -27.03537 105.73736 1.000 34.79251 222 ARG B C 1
ATOM 5391 O O . ARG B 1 225 ? -26.69454 -27.89666 106.40698 1.000 30.65929 222 ARG B O 1
ATOM 5399 N N . ASN B 1 226 ? -27.72122 -27.28131 104.51108 1.000 33.09950 223 ASN B N 1
ATOM 5400 C CA . ASN B 1 226 ? -27.52860 -28.56362 103.85810 1.000 37.04073 223 ASN B CA 1
ATOM 5401 C C . ASN B 1 226 ? -26.48343 -28.45170 102.75522 1.000 32.15615 223 ASN B C 1
ATOM 5402 O O . ASN B 1 226 ? -25.76650 -27.45400 102.64880 1.000 33.35725 223 ASN B O 1
ATOM 5407 N N . ASN B 1 227 ? -26.39210 -29.49743 101.92832 1.000 31.91315 224 ASN B N 1
ATOM 5408 C CA . ASN B 1 227 ? -25.21823 -29.69438 101.08993 1.000 32.63760 224 ASN B CA 1
ATOM 5409 C C . ASN B 1 227 ? -25.25320 -28.93619 99.76803 1.000 34.28486 224 ASN B C 1
ATOM 5410 O O . ASN B 1 227 ? -24.19041 -28.70731 99.17800 1.000 34.69818 224 ASN B O 1
ATOM 5415 N N . LEU B 1 228 ? -26.43304 -28.55494 99.27703 1.000 33.83976 225 LEU B N 1
ATOM 5416 C CA . LEU B 1 228 ? -26.53113 -27.97046 97.94429 1.000 35.44666 225 LEU B CA 1
ATOM 5417 C C . LEU B 1 228 ? -27.69951 -26.99402 97.90619 1.000 29.27051 225 LEU B C 1
ATOM 5418 O O . LEU B 1 228 ? -28.80878 -27.35603 98.29012 1.000 28.45513 225 LEU B O 1
ATOM 5423 N N . ILE B 1 229 ? -27.45775 -25.77263 97.42974 1.000 28.06585 226 ILE B N 1
ATOM 5424 C CA . ILE B 1 229 ? -28.49095 -24.73790 97.48479 1.000 27.01475 226 ILE B CA 1
ATOM 5425 C C . ILE B 1 229 ? -29.61910 -25.05010 96.50895 1.000 27.89171 226 ILE B C 1
ATOM 5426 O O . ILE B 1 229 ? -29.49792 -25.94337 95.65827 1.000 25.93109 226 ILE B O 1
ATOM 5431 N N . LEU B 1 230 ? -30.72219 -24.30899 96.64880 1.000 27.42072 227 LEU B N 1
ATOM 5432 C CA . LEU B 1 230 ? -31.84303 -24.29635 95.70188 1.000 25.60896 227 LEU B CA 1
ATOM 5433 C C . LEU B 1 230 ? -32.53784 -25.65597 95.61728 1.000 27.87873 227 LEU B C 1
ATOM 5434 O O . LEU B 1 230 ? -32.83500 -26.16911 94.53603 1.000 25.79018 227 LEU B O 1
ATOM 5439 N N . ARG B 1 231 ? -32.83173 -26.21908 96.78803 1.000 27.24671 228 ARG B N 1
ATOM 5440 C CA . ARG B 1 231 ? -33.62266 -27.43638 96.87288 1.000 27.74016 228 ARG B CA 1
ATOM 5441 C C . ARG B 1 231 ? -34.93032 -27.26657 96.10633 1.000 24.88738 228 ARG B C 1
ATOM 5442 O O . ARG B 1 231 ? -35.58561 -26.22600 96.19460 1.000 26.57765 228 ARG B O 1
ATOM 5450 N N . GLY B 1 232 ? -35.28817 -28.28208 95.32342 1.000 27.76894 229 GLY B N 1
ATOM 5451 C CA . GLY B 1 232 ? -36.51073 -28.27388 94.54264 1.000 27.52862 229 GLY B CA 1
ATOM 5452 C C . GLY B 1 232 ? -36.32319 -27.90539 93.08898 1.000 29.28318 229 GLY B C 1
ATOM 5453 O O . GLY B 1 232 ? -37.24695 -28.10631 92.28223 1.000 29.27560 229 GLY B O 1
ATOM 5454 N N . PHE B 1 233 ? -35.16797 -27.36118 92.73903 1.000 26.19295 230 PHE B N 1
ATOM 5455 C CA . PHE B 1 233 ? -34.77031 -27.10805 91.36530 1.000 28.14510 230 PHE B CA 1
ATOM 5456 C C . PHE B 1 233 ? -33.93107 -28.26651 90.83060 1.000 27.13837 230 PHE B C 1
ATOM 5457 O O . PHE B 1 233 ? -33.45674 -29.13176 91.57823 1.000 25.95611 230 PHE B O 1
ATOM 5465 N N . ASP B 1 234 ? -33.76013 -28.27051 89.50719 1.000 25.05245 231 ASP B N 1
ATOM 5466 C CA . ASP B 1 234 ? -32.97750 -29.29192 88.82182 1.000 24.99869 231 ASP B CA 1
ATOM 5467 C C . ASP B 1 234 ? -31.57352 -29.39591 89.41224 1.000 24.70236 231 ASP B C 1
ATOM 5468 O O . ASP B 1 234 ? -30.87728 -28.38395 89.58438 1.000 23.93042 231 ASP B O 1
ATOM 5473 N N . GLU B 1 235 ? -31.14290 -30.63889 89.68021 1.000 23.69511 232 GLU B N 1
ATOM 5474 C CA . GLU B 1 235 ? -29.87499 -30.83406 90.38440 1.000 27.86406 232 GLU B CA 1
ATOM 5475 C C . GLU B 1 235 ? -28.68719 -30.35930 89.55764 1.000 26.74133 232 GLU B C 1
ATOM 5476 O O . GLU B 1 235 ? -27.75712 -29.74956 90.10058 1.000 27.32451 232 GLU B O 1
ATOM 5482 N N . THR B 1 236 ? -28.67438 -30.65094 88.25296 1.000 27.99841 233 THR B N 1
ATOM 5483 C CA . THR B 1 236 ? -27.60047 -30.14399 87.40358 1.000 28.58519 233 THR B CA 1
ATOM 5484 C C . THR B 1 236 ? -27.50787 -28.62620 87.51713 1.000 28.14023 233 THR B C 1
ATOM 5485 O O . THR B 1 236 ? -26.41662 -28.05397 87.62601 1.000 26.61810 233 THR B O 1
ATOM 5489 N N . ILE B 1 237 ? -28.66229 -27.95296 87.52490 1.000 25.81127 234 ILE B N 1
ATOM 5490 C CA . ILE B 1 237 ? -28.66612 -26.50223 87.58684 1.000 24.17148 234 ILE B CA 1
ATOM 5491 C C . ILE B 1 237 ? -28.28082 -25.99889 88.96956 1.000 22.31290 234 ILE B C 1
ATOM 5492 O O . ILE B 1 237 ? -27.62879 -24.94983 89.09242 1.000 25.29936 234 ILE B O 1
ATOM 5497 N N . ARG B 1 238 ? -28.65466 -26.72221 90.02855 1.000 23.93804 235 ARG B N 1
ATOM 5498 C CA . ARG B 1 238 ? -28.23375 -26.32514 91.36546 1.000 23.51355 235 ARG B CA 1
ATOM 5499 C C . ARG B 1 238 ? -26.71376 -26.33492 91.46877 1.000 25.34654 235 ARG B C 1
ATOM 5500 O O . ARG B 1 238 ? -26.10933 -25.40571 92.02524 1.000 22.93944 235 ARG B O 1
ATOM 5508 N N . GLU B 1 239 ? -26.07794 -27.36811 90.91535 1.000 27.05722 236 GLU B N 1
ATOM 5509 C CA . GLU B 1 239 ? -24.61800 -27.43833 90.94969 1.000 26.19729 236 GLU B CA 1
ATOM 5510 C C . GLU B 1 239 ? -23.98668 -26.33822 90.10600 1.000 25.76109 236 GLU B C 1
ATOM 5511 O O . GLU B 1 239 ? -22.99204 -25.72887 90.51931 1.000 27.43576 236 GLU B O 1
ATOM 5517 N N . GLU B 1 240 ? -24.54087 -26.07538 88.92046 1.000 23.95598 237 GLU B N 1
ATOM 5518 C CA . GLU B 1 240 ? -23.93791 -25.10425 88.00617 1.000 28.61175 237 GLU B CA 1
ATOM 5519 C C . GLU B 1 240 ? -24.07643 -23.68373 88.52984 1.000 26.90648 237 GLU B C 1
ATOM 5520 O O . GLU B 1 240 ? -23.15217 -22.87134 88.41156 1.000 26.89961 237 GLU B O 1
ATOM 5526 N N . VAL B 1 241 ? -25.24526 -23.34053 89.06638 1.000 25.11208 238 VAL B N 1
ATOM 5527 C CA . VAL B 1 241 ? -25.38005 -21.97426 89.54833 1.000 24.20364 238 VAL B CA 1
ATOM 5528 C C . VAL B 1 241 ? -24.46981 -21.75540 90.74625 1.000 26.35250 238 VAL B C 1
ATOM 5529 O O . VAL B 1 241 ? -23.88339 -20.67836 90.88768 1.000 26.26355 238 VAL B O 1
ATOM 5533 N N . THR B 1 242 ? -24.27451 -22.78651 91.58316 1.000 23.81715 239 THR B N 1
ATOM 5534 C CA . THR B 1 242 ? -23.26313 -22.71323 92.63631 1.000 24.28725 239 THR B CA 1
ATOM 5535 C C . THR B 1 242 ? -21.90116 -22.35792 92.04786 1.000 23.32051 239 THR B C 1
ATOM 5536 O O . THR B 1 242 ? -21.20788 -21.45350 92.53143 1.000 26.89209 239 THR B O 1
ATOM 5540 N N . LYS B 1 243 ? -21.51123 -23.06276 90.98884 1.000 27.03602 240 LYS B N 1
ATOM 5541 C CA . LYS B 1 243 ? -20.22481 -22.81047 90.35799 1.000 28.09346 240 LYS B CA 1
ATOM 5542 C C . LYS B 1 243 ? -20.16407 -21.39707 89.79393 1.000 28.71181 240 LYS B C 1
ATOM 5543 O O . LYS B 1 243 ? -19.14476 -20.71392 89.91590 1.000 24.40508 240 LYS B O 1
ATOM 5549 N N . GLN B 1 244 ? -21.25359 -20.92714 89.17761 1.000 24.22592 241 GLN B N 1
ATOM 5550 C CA . GLN B 1 244 ? -21.18852 -19.63525 88.50896 1.000 22.71715 241 GLN B CA 1
ATOM 5551 C C . GLN B 1 244 ? -21.27418 -18.46474 89.48650 1.000 24.77437 241 GLN B C 1
ATOM 5552 O O . GLN B 1 244 ? -20.72229 -17.38638 89.20793 1.000 25.35115 241 GLN B O 1
ATOM 5558 N N . LEU B 1 245 ? -21.96082 -18.64198 90.62627 1.000 23.99160 242 LEU B N 1
ATOM 5559 C CA . LEU B 1 245 ? -21.92996 -17.62267 91.66710 1.000 25.49773 242 LEU B CA 1
ATOM 5560 C C . LEU B 1 245 ? -20.53415 -17.51318 92.25465 1.000 25.36685 242 LEU B C 1
ATOM 5561 O O . LEU B 1 245 ? -20.02998 -16.40778 92.47370 1.000 24.95559 242 LEU B O 1
ATOM 5566 N N . THR B 1 246 ? -19.89854 -18.66360 92.49865 1.000 24.84721 243 THR B N 1
ATOM 5567 C CA . THR B 1 246 ? -18.53496 -18.66884 93.02316 1.000 24.18225 243 THR B CA 1
ATOM 5568 C C . THR B 1 246 ? -17.57709 -17.98874 92.05346 1.000 23.87142 243 THR B C 1
ATOM 5569 O O . THR B 1 246 ? -16.67882 -17.24389 92.47295 1.000 27.15543 243 THR B O 1
ATOM 5573 N N . ALA B 1 247 ? -17.75164 -18.23694 90.75021 1.000 24.16517 244 ALA B N 1
ATOM 5574 C CA . ALA B 1 247 ? -16.89488 -17.61747 89.73643 1.000 26.02057 244 ALA B CA 1
ATOM 5575 C C . ALA B 1 247 ? -17.00541 -16.09813 89.72122 1.000 30.15318 244 ALA B C 1
ATOM 5576 O O . ALA B 1 247 ? -16.09563 -15.42907 89.21199 1.000 26.73403 244 ALA B O 1
ATOM 5578 N N . ASN B 1 248 ? -18.10660 -15.53461 90.22645 1.000 25.03376 245 ASN B N 1
ATOM 5579 C CA . ASN B 1 248 ? -18.28725 -14.09164 90.27932 1.000 27.09829 245 ASN B CA 1
ATOM 5580 C C . ASN B 1 248 ? -18.00069 -13.52650 91.66576 1.000 28.84235 245 ASN B C 1
ATOM 5581 O O . ASN B 1 248 ? -18.35346 -12.37556 91.94485 1.000 27.71952 245 ASN B O 1
ATOM 5586 N N . GLY B 1 249 ? -17.34370 -14.29628 92.53045 1.000 27.11083 246 GLY B N 1
ATOM 5587 C CA . GLY B 1 249 ? -16.82116 -13.76046 93.77184 1.000 31.01432 246 GLY B CA 1
ATOM 5588 C C . GLY B 1 249 ? -17.66474 -13.96926 95.01325 1.000 25.13188 246 GLY B C 1
ATOM 5589 O O . GLY B 1 249 ? -17.31880 -13.43411 96.07486 1.000 28.04547 246 GLY B O 1
ATOM 5590 N N . ILE B 1 250 ? -18.74008 -14.72096 94.92418 1.000 24.17380 247 ILE B N 1
ATOM 5591 C CA . ILE B 1 250 ? -19.59583 -14.98910 96.07188 1.000 25.55111 247 ILE B CA 1
ATOM 5592 C C . ILE B 1 250 ? -19.10175 -16.26749 96.73432 1.000 29.53089 247 ILE B C 1
ATOM 5593 O O . ILE B 1 250 ? -18.82238 -17.25673 96.05395 1.000 30.99242 247 ILE B O 1
ATOM 5598 N N . GLU B 1 251 ? -18.96049 -16.25035 98.05524 1.000 27.34745 248 GLU B N 1
ATOM 5599 C CA . GLU B 1 251 ? -18.52318 -17.44546 98.76656 1.000 29.76550 248 GLU B CA 1
ATOM 5600 C C . GLU B 1 251 ? -19.74163 -18.23315 99.23735 1.000 28.05328 248 GLU B C 1
ATOM 5601 O O . GLU B 1 251 ? -20.56745 -17.70462 99.98737 1.000 31.82689 248 GLU B O 1
ATOM 5607 N N . ILE B 1 252 ? -19.84039 -19.49635 98.82088 1.000 27.84027 249 ILE B N 1
ATOM 5608 C CA . ILE B 1 252 ? -20.94755 -20.37500 99.20107 1.000 28.37509 249 ILE B CA 1
ATOM 5609 C C . ILE B 1 252 ? -20.49029 -21.27860 100.34463 1.000 33.27891 249 ILE B C 1
ATOM 5610 O O . ILE B 1 252 ? -19.59666 -22.11279 100.16309 1.000 39.08975 249 ILE B O 1
ATOM 5615 N N . MET B 1 253 ? -21.10098 -21.12224 101.52197 1.000 29.34570 250 MET B N 1
ATOM 5616 C CA . MET B 1 253 ? -20.80940 -21.96165 102.68983 1.000 32.95552 250 MET B CA 1
ATOM 5617 C C . MET B 1 253 ? -21.93593 -22.97223 102.87151 1.000 28.37409 250 MET B C 1
ATOM 5618 O O . MET B 1 253 ? -22.93640 -22.67079 103.51907 1.000 29.82839 250 MET B O 1
ATOM 5623 N N . THR B 1 254 ? -21.75709 -24.18376 102.35981 1.000 27.86951 251 THR B N 1
ATOM 5624 C CA . THR B 1 254 ? -22.76433 -25.21204 102.56440 1.000 30.40988 251 THR B CA 1
ATOM 5625 C C . THR B 1 254 ? -22.47508 -26.02457 103.83262 1.000 30.01463 251 THR B C 1
ATOM 5626 O O . THR B 1 254 ? -21.36543 -26.00922 104.37687 1.000 31.23798 251 THR B O 1
ATOM 5630 N N . ASN B 1 255 ? -23.50480 -26.73584 104.29579 1.000 29.88273 252 ASN B N 1
ATOM 5631 C CA . ASN B 1 255 ? -23.46176 -27.50143 105.54382 1.000 30.77909 252 ASN B CA 1
ATOM 5632 C C . ASN B 1 255 ? -23.08368 -26.62288 106.73356 1.000 33.46780 252 ASN B C 1
ATOM 5633 O O . ASN B 1 255 ? -22.40192 -27.07323 107.66082 1.000 31.82165 252 ASN B O 1
ATOM 5638 N N . GLU B 1 256 ? -23.51917 -25.36565 106.72775 1.000 29.13348 253 GLU B N 1
ATOM 5639 C CA . GLU B 1 256 ? -23.27162 -24.44368 107.82979 1.000 30.61959 253 GLU B CA 1
ATOM 5640 C C . GLU B 1 256 ? -24.54648 -23.69595 108.19092 1.000 30.12806 253 GLU B C 1
ATOM 5641 O O . GLU B 1 256 ? -25.34018 -23.33662 107.31179 1.000 31.99157 253 GLU B O 1
ATOM 5647 N N . ASN B 1 257 ? -24.71904 -23.42485 109.48634 1.000 29.74979 254 ASN B N 1
ATOM 5648 C CA . ASN B 1 257 ? -25.91796 -22.76644 109.99056 1.000 30.54672 254 ASN B CA 1
ATOM 5649 C C . ASN B 1 257 ? -25.56549 -21.86683 111.17371 1.000 30.21616 254 ASN B C 1
ATOM 5650 O O . ASN B 1 257 ? -24.91040 -22.33042 112.13140 1.000 31.35075 254 ASN B O 1
ATOM 5655 N N . PRO B 1 258 ? -25.99393 -20.60237 111.16608 1.000 31.34247 255 PRO B N 1
ATOM 5656 C CA . PRO B 1 258 ? -25.71634 -19.73140 112.31641 1.000 28.53555 255 PRO B CA 1
ATOM 5657 C C . PRO B 1 258 ? -26.29855 -20.29979 113.60301 1.000 33.51876 255 PRO B C 1
ATOM 5658 O O . PRO B 1 258 ? -27.44250 -20.75945 113.64356 1.000 32.07990 255 PRO B O 1
ATOM 5662 N N . ALA B 1 259 ? -25.48795 -20.26965 114.65857 1.000 29.56758 256 ALA B N 1
ATOM 5663 C CA . ALA B 1 259 ? -25.92910 -20.65798 115.98958 1.000 31.64826 256 ALA B CA 1
ATOM 5664 C C . ALA B 1 259 ? -26.19558 -19.46315 116.89995 1.000 27.53732 256 ALA B C 1
ATOM 5665 O O . ALA B 1 259 ? -27.03258 -19.56576 117.80905 1.000 26.35551 256 ALA B O 1
ATOM 5667 N N . LYS B 1 260 ? -25.50111 -18.34220 116.68708 1.000 26.22832 257 LYS B N 1
ATOM 5668 C CA . LYS B 1 260 ? -25.77392 -17.10076 117.40405 1.000 26.37659 257 LYS B CA 1
ATOM 5669 C C . LYS B 1 260 ? -25.10901 -15.94443 116.67611 1.000 28.33759 257 LYS B C 1
ATOM 5670 O O . LYS B 1 260 ? -24.18170 -16.13462 115.87531 1.000 27.22471 257 LYS B O 1
ATOM 5676 N N . VAL B 1 261 ? -25.60381 -14.73876 116.96906 1.000 24.40913 258 VAL B N 1
ATOM 5677 C CA . VAL B 1 261 ? -25.04620 -13.49138 116.45857 1.000 28.27324 258 VAL B CA 1
ATOM 5678 C C . VAL B 1 261 ? -24.87790 -12.52255 117.62345 1.000 29.27649 258 VAL B C 1
ATOM 5679 O O . VAL B 1 261 ? -25.74684 -12.44033 118.49955 1.000 30.77332 258 VAL B O 1
ATOM 5683 N N . SER B 1 262 ? -23.75229 -11.80180 117.65287 1.000 26.88375 259 SER B N 1
ATOM 5684 C CA . SER B 1 262 ? -23.49911 -10.81439 118.69214 1.000 28.71192 259 SER B CA 1
ATOM 5685 C C . SER B 1 262 ? -22.98874 -9.52294 118.07022 1.000 30.85619 259 SER B C 1
ATOM 5686 O O . SER B 1 262 ? -22.49382 -9.50426 116.94587 1.000 26.75152 259 SER B O 1
ATOM 5689 N N . LEU B 1 263 ? -23.09762 -8.43810 118.83329 1.000 31.59525 260 LEU B N 1
ATOM 5690 C CA . LEU B 1 263 ? -22.72210 -7.10825 118.36452 1.000 28.60087 260 LEU B CA 1
ATOM 5691 C C . LEU B 1 263 ? -21.24229 -6.83513 118.61847 1.000 33.28058 260 LEU B C 1
ATOM 5692 O O . LEU B 1 263 ? -20.74077 -7.08579 119.71990 1.000 31.31470 260 LEU B O 1
ATOM 5697 N N . ASN B 1 264 ? -20.54195 -6.32819 117.59651 1.000 28.81357 261 ASN B N 1
ATOM 5698 C CA . ASN B 1 264 ? -19.15589 -5.89713 117.75145 1.000 26.39434 261 ASN B CA 1
ATOM 5699 C C . ASN B 1 264 ? -19.11576 -4.41247 118.11513 1.000 31.36842 261 ASN B C 1
ATOM 5700 O O . ASN B 1 264 ? -20.04651 -3.65855 117.83246 1.000 29.21303 261 ASN B O 1
ATOM 5705 N N . THR B 1 265 ? -18.00702 -3.99124 118.72950 1.000 28.87249 262 THR B N 1
ATOM 5706 C CA . THR B 1 265 ? -17.91352 -2.60290 119.17703 1.000 32.03652 262 THR B CA 1
ATOM 5707 C C . THR B 1 265 ? -18.00479 -1.61654 118.02017 1.000 34.00595 262 THR B C 1
ATOM 5708 O O . THR B 1 265 ? -18.41774 -0.46893 118.22813 1.000 31.93102 262 THR B O 1
ATOM 5712 N N . ASP B 1 266 ? -17.61290 -2.01955 116.80554 1.000 31.12416 263 ASP B N 1
ATOM 5713 C CA . ASP B 1 266 ? -17.71497 -1.12475 115.65512 1.000 31.57230 263 ASP B CA 1
ATOM 5714 C C . ASP B 1 266 ? -19.08016 -1.15638 114.97852 1.000 30.43398 263 ASP B C 1
ATOM 5715 O O . ASP B 1 266 ? -19.25269 -0.50345 113.94312 1.000 34.85558 263 ASP B O 1
ATOM 5720 N N . GLY B 1 267 ? -20.05266 -1.88159 115.52633 1.000 29.75082 264 GLY B N 1
ATOM 5721 C CA . GLY B 1 267 ? -21.36532 -1.97658 114.92920 1.000 29.99256 264 GLY B CA 1
ATOM 5722 C C . GLY B 1 267 ? -21.56425 -3.15022 113.99424 1.000 34.20937 264 GLY B C 1
ATOM 5723 O O . GLY B 1 267 ? -22.70987 -3.43367 113.62595 1.000 30.53136 264 GLY B O 1
ATOM 5724 N N . SER B 1 268 ? -20.49593 -3.84237 113.59660 1.000 29.87098 265 SER B N 1
ATOM 5725 C CA . SER B 1 268 ? -20.65716 -5.04176 112.78873 1.000 28.68233 265 SER B CA 1
ATOM 5726 C C . SER B 1 268 ? -21.16412 -6.20173 113.65021 1.000 27.46040 265 SER B C 1
ATOM 5727 O O . SER B 1 268 ? -21.31409 -6.08508 114.87030 1.000 31.38342 265 SER B O 1
ATOM 5730 N N . LYS B 1 269 ? -21.45452 -7.32520 112.99426 1.000 26.39338 266 LYS B N 1
ATOM 5731 C CA . LYS B 1 269 ? -22.02125 -8.50487 113.63497 1.000 27.09954 266 LYS B CA 1
ATOM 5732 C C . LYS B 1 269 ? -21.01172 -9.65091 113.63030 1.000 30.75480 266 LYS B C 1
ATOM 5733 O O . LYS B 1 269 ? -20.36014 -9.91190 112.61131 1.000 28.83968 266 LYS B O 1
ATOM 5739 N N . HIS B 1 270 ? -20.92197 -10.35645 114.76503 1.000 27.09958 267 HIS B N 1
ATOM 5740 C CA . HIS B 1 270 ? -20.09291 -11.54855 114.92119 1.000 28.88866 267 HIS B CA 1
ATOM 5741 C C . HIS B 1 270 ? -21.00806 -12.77125 114.87493 1.000 25.71957 267 HIS B C 1
ATOM 5742 O O . HIS B 1 270 ? -21.79699 -12.99872 115.80050 1.000 26.60529 267 HIS B O 1
ATOM 5749 N N . VAL B 1 271 ? -20.91170 -13.54931 113.79838 1.000 25.20638 268 VAL B N 1
ATOM 5750 C CA . VAL B 1 271 ? -21.72814 -14.75098 113.61203 1.000 25.63996 268 VAL B CA 1
ATOM 5751 C C . VAL B 1 271 ? -20.93479 -15.96702 114.06757 1.000 31.36745 268 VAL B C 1
ATOM 5752 O O . VAL B 1 271 ? -19.78645 -16.15365 113.64498 1.000 28.84749 268 VAL B O 1
ATOM 5756 N N . THR B 1 272 ? -21.54947 -16.81301 114.90372 1.000 27.13565 269 THR B N 1
ATOM 5757 C CA . THR B 1 272 ? -20.98071 -18.10983 115.26018 1.000 27.73439 269 THR B CA 1
ATOM 5758 C C . THR B 1 272 ? -21.85992 -19.20839 114.67404 1.000 25.56437 269 THR B C 1
ATOM 5759 O O . THR B 1 272 ? -23.07012 -19.23475 114.91696 1.000 27.46865 269 THR B O 1
ATOM 5763 N N . PHE B 1 273 ? -21.25196 -20.11592 113.91698 1.000 28.16770 270 PHE B N 1
ATOM 5764 C CA . PHE B 1 273 ? -21.98031 -21.21250 113.29116 1.000 27.55359 270 PHE B CA 1
ATOM 5765 C C . PHE B 1 273 ? -22.01942 -22.43764 114.20844 1.000 32.07840 270 PHE B C 1
ATOM 5766 O O . PHE B 1 273 ? -21.23061 -22.56466 115.15183 1.000 29.17197 270 PHE B O 1
ATOM 5774 N N . GLU B 1 274 ? -22.95478 -23.35066 113.91509 1.000 29.08052 271 GLU B N 1
ATOM 5775 C CA . GLU B 1 274 ? -23.06835 -24.56633 114.72110 1.000 29.99359 271 GLU B CA 1
ATOM 5776 C C . GLU B 1 274 ? -21.76273 -25.34147 114.74266 1.000 31.28486 271 GLU B C 1
ATOM 5777 O O . GLU B 1 274 ? -21.47436 -26.04939 115.71539 1.000 35.20247 271 GLU B O 1
ATOM 5783 N N . SER B 1 275 ? -20.97819 -25.23810 113.67330 1.000 31.63271 272 SER B N 1
ATOM 5784 C CA . SER B 1 275 ? -19.71779 -25.95138 113.52650 1.000 34.96281 272 SER B CA 1
ATOM 5785 C C . SER B 1 275 ? -18.60241 -25.36826 114.37834 1.000 36.21974 272 SER B C 1
ATOM 5786 O O . SER B 1 275 ? -17.54697 -25.99768 114.50586 1.000 40.50972 272 SER B O 1
ATOM 5789 N N . GLY B 1 276 ? -18.79742 -24.18745 114.94642 1.000 32.67814 273 GLY B N 1
ATOM 5790 C CA . GLY B 1 276 ? -17.74657 -23.48532 115.64420 1.000 31.33130 273 GLY B CA 1
ATOM 5791 C C . GLY B 1 276 ? -17.05623 -22.41838 114.82056 1.000 33.77590 273 GLY B C 1
ATOM 5792 O O . GLY B 1 276 ? -16.37432 -21.56197 115.39025 1.000 36.70564 273 GLY B O 1
ATOM 5793 N N . LYS B 1 277 ? -17.23947 -22.42852 113.50137 1.000 32.20054 274 LYS B N 1
ATOM 5794 C CA . LYS B 1 277 ? -16.67157 -21.37401 112.67110 1.000 31.75623 274 LYS B CA 1
ATOM 5795 C C . LYS B 1 277 ? -17.28388 -20.01953 113.04485 1.000 29.86645 274 LYS B C 1
ATOM 5796 O O . LYS B 1 277 ? -18.37215 -19.93747 113.61987 1.000 32.63327 274 LYS B O 1
ATOM 5802 N N . THR B 1 278 ? -16.56288 -18.94126 112.72519 1.000 32.18623 275 THR B N 1
ATOM 5803 C CA . THR B 1 278 ? -17.04631 -17.58668 112.97679 1.000 32.07517 275 THR B CA 1
ATOM 5804 C C . THR B 1 278 ? -16.79385 -16.70101 111.76348 1.000 26.42300 275 THR B C 1
ATOM 5805 O O . THR B 1 278 ? -15.89133 -16.95740 110.96249 1.000 29.24556 275 THR B O 1
ATOM 5809 N N . LEU B 1 279 ? -17.61036 -15.65276 111.63098 1.000 28.44088 276 LEU B N 1
ATOM 5810 C CA . LEU B 1 279 ? -17.53571 -14.72473 110.51340 1.000 26.72887 276 LEU B CA 1
ATOM 5811 C C . LEU B 1 279 ? -18.02584 -13.35893 110.97188 1.000 29.63835 276 LEU B C 1
ATOM 5812 O O . LEU B 1 279 ? -19.10581 -13.26492 111.56796 1.000 30.18923 276 LEU B O 1
ATOM 5817 N N . ASP B 1 280 ? -17.23464 -12.31238 110.71412 1.000 29.02266 277 ASP B N 1
ATOM 5818 C CA . ASP B 1 280 ? -17.64533 -10.93315 110.97916 1.000 29.22292 277 ASP B CA 1
ATOM 5819 C C . ASP B 1 280 ? -18.18165 -10.29357 109.70567 1.000 28.61351 277 ASP B C 1
ATOM 5820 O O . ASP B 1 280 ? -17.48741 -10.27151 108.68185 1.000 25.37199 277 ASP B O 1
ATOM 5825 N N . VAL B 1 281 ? -19.39643 -9.73371 109.78417 1.000 28.70940 278 VAL B N 1
ATOM 5826 C CA . VAL B 1 281 ? -20.03332 -9.07965 108.64506 1.000 27.98966 278 VAL B CA 1
ATOM 5827 C C . VAL B 1 281 ? -20.73088 -7.80531 109.10360 1.000 29.81740 278 VAL B C 1
ATOM 5828 O O . VAL B 1 281 ? -20.98310 -7.59607 110.29310 1.000 31.09278 278 VAL B O 1
ATOM 5832 N N . ASP B 1 282 ? -21.04412 -6.94109 108.13431 1.000 26.54071 279 ASP B N 1
ATOM 5833 C CA . ASP B 1 282 ? -21.80058 -5.73151 108.43371 1.000 26.68618 279 ASP B CA 1
ATOM 5834 C C . ASP B 1 282 ? -23.30508 -5.98234 108.51838 1.000 28.64042 279 ASP B C 1
ATOM 5835 O O . ASP B 1 282 ? -24.00424 -5.28948 109.27052 1.000 29.11921 279 ASP B O 1
ATOM 5840 N N . VAL B 1 283 ? -23.82159 -6.94759 107.76192 1.000 28.80311 280 VAL B N 1
ATOM 5841 C CA . VAL B 1 283 ? -25.25566 -7.23004 107.70906 1.000 27.40115 280 VAL B CA 1
ATOM 5842 C C . VAL B 1 283 ? -25.42575 -8.74512 107.64448 1.000 23.21530 280 VAL B C 1
ATOM 5843 O O . VAL B 1 283 ? -24.67873 -9.42597 106.93121 1.000 24.74644 280 VAL B O 1
ATOM 5847 N N . VAL B 1 284 ? -26.37251 -9.27977 108.42375 1.000 22.40252 281 VAL B N 1
ATOM 5848 C CA . VAL B 1 284 ? -26.79933 -10.67985 108.33680 1.000 24.05336 281 VAL B CA 1
ATOM 5849 C C . VAL B 1 284 ? -28.25459 -10.65921 107.88032 1.000 29.78466 281 VAL B C 1
ATOM 5850 O O . VAL B 1 284 ? -29.12890 -10.21651 108.63643 1.000 27.20427 281 VAL B O 1
ATOM 5854 N N . MET B 1 285 ? -28.52696 -11.15195 106.66836 1.000 28.11498 282 MET B N 1
ATOM 5855 C CA . MET B 1 285 ? -29.88642 -11.19810 106.12746 1.000 26.41740 282 MET B CA 1
ATOM 5856 C C . MET B 1 285 ? -30.39642 -12.63704 106.18906 1.000 24.07910 282 MET B C 1
ATOM 5857 O O . MET B 1 285 ? -29.90145 -13.51045 105.47009 1.000 23.72521 282 MET B O 1
ATOM 5862 N N . MET B 1 286 ? -31.40689 -12.86907 107.02647 1.000 22.47407 283 MET B N 1
ATOM 5863 C CA . MET B 1 286 ? -32.06593 -14.16538 107.11973 1.000 24.70172 283 MET B CA 1
ATOM 5864 C C . MET B 1 286 ? -33.08331 -14.32660 106.00009 1.000 21.83756 283 MET B C 1
ATOM 5865 O O . MET B 1 286 ? -34.00629 -13.51404 105.88372 1.000 29.33019 283 MET B O 1
ATOM 5870 N N . ALA B 1 287 ? -32.92238 -15.37842 105.19682 1.000 21.24778 284 ALA B N 1
ATOM 5871 C CA . ALA B 1 287 ? -33.85395 -15.71285 104.12756 1.000 25.46794 284 ALA B CA 1
ATOM 5872 C C . ALA B 1 287 ? -34.05686 -17.22831 104.13588 1.000 25.47870 284 ALA B C 1
ATOM 5873 O O . ALA B 1 287 ? -33.85475 -17.93145 103.14978 1.000 25.86288 284 ALA B O 1
ATOM 5875 N N . ILE B 1 288 ? -34.48941 -17.75562 105.28234 1.000 27.03710 285 ILE B N 1
ATOM 5876 C CA . ILE B 1 288 ? -34.61788 -19.19691 105.45272 1.000 27.82239 285 ILE B CA 1
ATOM 5877 C C . ILE B 1 288 ? -36.02878 -19.69442 105.18918 1.000 32.04082 285 ILE B C 1
ATOM 5878 O O . ILE B 1 288 ? -36.26662 -20.90530 105.22954 1.000 33.70090 285 ILE B O 1
ATOM 5883 N N . GLY B 1 289 ? -36.96409 -18.80603 104.89468 1.000 27.92786 286 GLY B N 1
ATOM 5884 C CA . GLY B 1 289 ? -38.31937 -19.22575 104.59209 1.000 28.19108 286 GLY B CA 1
ATOM 5885 C C . GLY B 1 289 ? -39.29328 -18.10165 104.84251 1.000 24.81923 286 GLY B C 1
ATOM 5886 O O . GLY B 1 289 ? -38.96782 -17.07427 105.43601 1.000 31.46536 286 GLY B O 1
ATOM 5887 N N . ARG B 1 290 ? -40.50557 -18.29767 104.33241 1.000 27.74852 287 ARG B N 1
ATOM 5888 C CA . ARG B 1 290 ? -41.61766 -17.39814 104.58975 1.000 28.49042 287 ARG B CA 1
ATOM 5889 C C . ARG B 1 290 ? -42.81260 -18.22269 105.03955 1.000 27.80214 287 ARG B C 1
ATOM 5890 O O . ARG B 1 290 ? -43.05894 -19.30938 104.50724 1.000 30.60888 287 ARG B O 1
ATOM 5898 N N . ILE B 1 291 ? -43.54475 -17.70171 106.02124 1.000 32.65130 288 ILE B N 1
ATOM 5899 C CA . ILE B 1 291 ? -44.63858 -18.44455 106.64562 1.000 32.34521 288 ILE B CA 1
ATOM 5900 C C . ILE B 1 291 ? -45.95721 -17.67870 106.53169 1.000 29.18554 288 ILE B C 1
ATOM 5901 O O . ILE B 1 291 ? -45.96336 -16.43680 106.53813 1.000 28.99255 288 ILE B O 1
ATOM 5906 N N . PRO B 1 292 ? -47.08515 -18.38882 106.43487 1.000 30.81122 289 PRO B N 1
ATOM 5907 C CA . PRO B 1 292 ? -48.38357 -17.72794 106.27707 1.000 31.56559 289 PRO B CA 1
ATOM 5908 C C . PRO B 1 292 ? -48.63217 -16.71017 107.37456 1.000 33.58356 289 PRO B C 1
ATOM 5909 O O . PRO B 1 292 ? -48.29359 -16.92663 108.53780 1.000 34.21650 289 PRO B O 1
ATOM 5913 N N . ARG B 1 293 ? -49.26773 -15.60722 106.99910 1.000 31.58114 290 ARG B N 1
ATOM 5914 C CA . ARG B 1 293 ? -49.50851 -14.48276 107.89501 1.000 30.80306 290 ARG B CA 1
ATOM 5915 C C . ARG B 1 293 ? -50.91916 -14.60407 108.46648 1.000 38.36315 290 ARG B C 1
ATOM 5916 O O . ARG B 1 293 ? -51.86483 -13.98172 107.97560 1.000 32.13072 290 ARG B O 1
ATOM 5924 N N . THR B 1 294 ? -51.05329 -15.39241 109.53833 1.000 34.73026 291 THR B N 1
ATOM 5925 C CA . THR B 1 294 ? -52.35159 -15.73152 110.10556 1.000 35.81873 291 THR B CA 1
ATOM 5926 C C . THR B 1 294 ? -52.61109 -15.15977 111.49399 1.000 44.14448 291 THR B C 1
ATOM 5927 O O . THR B 1 294 ? -53.76624 -15.16454 111.93361 1.000 45.15414 291 THR B O 1
ATOM 5931 N N . ASN B 1 295 ? -51.58975 -14.67083 112.19841 1.000 42.45253 292 ASN B N 1
ATOM 5932 C CA . ASN B 1 295 ? -51.74747 -14.45204 113.63360 1.000 45.23871 292 ASN B CA 1
ATOM 5933 C C . ASN B 1 295 ? -52.63119 -13.25450 113.94738 1.000 50.21913 292 ASN B C 1
ATOM 5934 O O . ASN B 1 295 ? -53.33385 -13.26310 114.96417 1.000 53.65127 292 ASN B O 1
ATOM 5939 N N . ASP B 1 296 ? -52.62487 -12.22496 113.10523 1.000 35.82670 293 ASP B N 1
ATOM 5940 C CA . ASP B 1 296 ? -53.42904 -11.04610 113.40770 1.000 43.54691 293 ASP B CA 1
ATOM 5941 C C . ASP B 1 296 ? -54.88889 -11.18334 112.99766 1.000 42.38666 293 ASP B C 1
ATOM 5942 O O . ASP B 1 296 ? -55.67412 -10.26377 113.25554 1.000 41.36110 293 ASP B O 1
ATOM 5947 N N . LEU B 1 297 ? -55.27326 -12.28660 112.36626 1.000 39.78215 294 LEU B N 1
ATOM 5948 C CA . LEU B 1 297 ? -56.61787 -12.40833 111.81491 1.000 41.20250 294 LEU B CA 1
ATOM 5949 C C . LEU B 1 297 ? -57.65357 -12.89586 112.82224 1.000 43.97446 294 LEU B C 1
ATOM 5950 O O . LEU B 1 297 ? -58.84254 -12.90387 112.49813 1.000 38.60487 294 LEU B O 1
ATOM 5955 N N . GLN B 1 298 ? -57.23503 -13.32727 114.00920 1.000 47.39376 295 GLN B N 1
ATOM 5956 C CA . GLN B 1 298 ? -58.14821 -13.84870 115.02601 1.000 48.04440 295 GLN B CA 1
ATOM 5957 C C . GLN B 1 298 ? -59.02930 -14.95973 114.45563 1.000 48.92620 295 GLN B C 1
ATOM 5958 O O . GLN B 1 298 ? -60.25285 -14.97609 114.62286 1.000 49.49180 295 GLN B O 1
ATOM 5964 N N . LEU B 1 299 ? -58.39050 -15.90895 113.77054 1.000 41.00633 296 LEU B N 1
ATOM 5965 C CA . LEU B 1 299 ? -59.14277 -17.01015 113.18482 1.000 39.31379 296 LEU B CA 1
ATOM 5966 C C . LEU B 1 299 ? -59.88472 -17.82636 114.23797 1.000 44.26305 296 LEU B C 1
ATOM 5967 O O . LEU B 1 299 ? -60.78426 -18.59725 113.88594 1.000 41.04634 296 LEU B O 1
ATOM 5972 N N . GLY B 1 300 ? -59.51594 -17.69321 115.51530 1.000 47.71382 297 GLY B N 1
ATOM 5973 C CA . GLY B 1 300 ? -60.19776 -18.44456 116.55465 1.000 49.86831 297 GLY B CA 1
ATOM 5974 C C . GLY B 1 300 ? -61.61111 -17.95998 116.80873 1.000 48.37659 297 GLY B C 1
ATOM 5975 O O . GLY B 1 300 ? -62.45914 -18.72653 117.28011 1.000 48.28406 297 GLY B O 1
ATOM 5976 N N . ASN B 1 301 ? -61.88587 -16.69062 116.50084 1.000 45.25608 298 ASN B N 1
ATOM 5977 C CA . ASN B 1 301 ? -63.23179 -16.16244 116.65550 1.000 45.44702 298 ASN B CA 1
ATOM 5978 C C . ASN B 1 301 ? -64.24997 -16.89458 115.79345 1.000 51.63632 298 ASN B C 1
ATOM 5979 O O . ASN B 1 301 ? -65.43841 -16.89512 116.12995 1.000 52.67847 298 ASN B O 1
ATOM 5984 N N . VAL B 1 302 ? -63.82654 -17.52205 114.70025 1.000 44.96329 299 VAL B N 1
ATOM 5985 C CA . VAL B 1 302 ? -64.75461 -18.20937 113.81053 1.000 42.98720 299 VAL B CA 1
ATOM 5986 C C . VAL B 1 302 ? -64.40276 -19.67109 113.59470 1.000 45.52635 299 VAL B C 1
ATOM 5987 O O . VAL B 1 302 ? -65.21411 -20.40061 113.00328 1.000 47.46392 299 VAL B O 1
ATOM 5991 N N . GLY B 1 303 ? -63.22729 -20.12781 114.02742 1.000 44.53647 300 GLY B N 1
ATOM 5992 C CA . GLY B 1 303 ? -62.86479 -21.52611 113.88032 1.000 40.39124 300 GLY B CA 1
ATOM 5993 C C . GLY B 1 303 ? -62.30895 -21.94341 112.53058 1.000 40.13805 300 GLY B C 1
ATOM 5994 O O . GLY B 1 303 ? -62.51153 -23.08924 112.11287 1.000 42.40362 300 GLY B O 1
ATOM 5995 N N . VAL B 1 304 ? -61.60248 -21.05295 111.83434 1.000 42.76065 301 VAL B N 1
ATOM 5996 C CA . VAL B 1 304 ? -60.95767 -21.42990 110.57836 1.000 39.29035 301 VAL B CA 1
ATOM 5997 C C . VAL B 1 304 ? -59.82456 -22.40763 110.86656 1.000 38.83837 301 VAL B C 1
ATOM 5998 O O . VAL B 1 304 ? -58.92639 -22.12009 111.66773 1.000 42.80928 301 VAL B O 1
ATOM 6002 N N . LYS B 1 305 ? -59.85044 -23.56133 110.20186 1.000 38.35992 302 LYS B N 1
ATOM 6003 C CA . LYS B 1 305 ? -58.86330 -24.61134 110.43370 1.000 39.85626 302 LYS B CA 1
ATOM 6004 C C . LYS B 1 305 ? -57.54270 -24.30004 109.72788 1.000 42.36336 302 LYS B C 1
ATOM 6005 O O . LYS B 1 305 ? -57.52110 -23.91454 108.55333 1.000 38.46616 302 LYS B O 1
ATOM 6011 N N . LEU B 1 306 ? -56.43917 -24.46989 110.45154 1.000 40.64342 303 LEU B N 1
ATOM 6012 C CA . LEU B 1 306 ? -55.10108 -24.38886 109.87829 1.000 40.74449 303 LEU B CA 1
ATOM 6013 C C . LEU B 1 306 ? -54.52812 -25.78874 109.69093 1.000 48.72712 303 LEU B C 1
ATOM 6014 O O . LEU B 1 306 ? -54.88305 -26.72451 110.41734 1.000 45.34536 303 LEU B O 1
ATOM 6019 N N . THR B 1 307 ? -53.64073 -25.92810 108.69886 1.000 38.51119 304 THR B N 1
ATOM 6020 C CA . THR B 1 307 ? -52.88635 -27.15893 108.52465 1.000 42.07177 304 THR B CA 1
ATOM 6021 C C . THR B 1 307 ? -51.81108 -27.24694 109.60239 1.000 45.25922 304 THR B C 1
ATOM 6022 O O . THR B 1 307 ? -51.53211 -26.26788 110.30037 1.000 40.79338 304 THR B O 1
ATOM 6026 N N . PRO B 1 308 ? -51.17573 -28.41262 109.75708 1.000 52.43586 305 PRO B N 1
ATOM 6027 C CA . PRO B 1 308 ? -50.10194 -28.51573 110.75738 1.000 48.92948 305 PRO B CA 1
ATOM 6028 C C . PRO B 1 308 ? -48.94318 -27.57345 110.48760 1.000 49.45340 305 PRO B C 1
ATOM 6029 O O . PRO B 1 308 ? -48.24612 -27.18196 111.43174 1.000 49.44547 305 PRO B O 1
ATOM 6033 N N . LYS B 1 309 ? -48.71679 -27.18328 109.23182 1.000 52.51938 306 LYS B N 1
ATOM 6034 C CA . LYS B 1 309 ? -47.61517 -26.28513 108.90527 1.000 47.04169 306 LYS B CA 1
ATOM 6035 C C . LYS B 1 309 ? -47.96552 -24.81238 109.07198 1.000 49.11674 306 LYS B C 1
ATOM 6036 O O . LYS B 1 309 ? -47.06907 -23.96362 108.97526 1.000 50.26650 306 LYS B O 1
ATOM 6042 N N . GLY B 1 310 ? -49.23104 -24.48007 109.32109 1.000 44.74834 307 GLY B N 1
ATOM 6043 C CA . GLY B 1 310 ? -49.62358 -23.11013 109.60659 1.000 39.00512 307 GLY B CA 1
ATOM 6044 C C . GLY B 1 310 ? -50.41632 -22.41329 108.51414 1.000 34.87382 307 GLY B C 1
ATOM 6045 O O . GLY B 1 310 ? -50.87295 -21.28028 108.73305 1.000 36.17679 307 GLY B O 1
ATOM 6046 N N . GLY B 1 311 ? -50.60076 -23.03128 107.35579 1.000 35.53337 308 GLY B N 1
ATOM 6047 C CA . GLY B 1 311 ? -51.45316 -22.43290 106.34900 1.000 37.92849 308 GLY B CA 1
ATOM 6048 C C . GLY B 1 311 ? -52.92373 -22.52959 106.71518 1.000 42.27876 308 GLY B C 1
ATOM 6049 O O . GLY B 1 311 ? -53.34237 -23.34477 107.53915 1.000 34.46029 308 GLY B O 1
ATOM 6050 N N . VAL B 1 312 ? -53.72848 -21.65799 106.10645 1.000 36.47975 309 VAL B N 1
ATOM 6051 C CA . VAL B 1 312 ? -55.17390 -21.84393 106.16212 1.000 36.31560 309 VAL B CA 1
ATOM 6052 C C . VAL B 1 312 ? -55.54298 -23.01713 105.26686 1.000 39.34499 309 VAL B C 1
ATOM 6053 O O . VAL B 1 312 ? -55.17547 -23.06503 104.08382 1.000 33.79934 309 VAL B O 1
ATOM 6057 N N . GLN B 1 313 ? -56.26349 -23.98231 105.82376 1.000 34.19483 310 GLN B N 1
ATOM 6058 C CA . GLN B 1 313 ? -56.63220 -25.14991 105.04233 1.000 37.94893 310 GLN B CA 1
ATOM 6059 C C . GLN B 1 313 ? -57.70975 -24.76841 104.03601 1.000 37.85762 310 GLN B C 1
ATOM 6060 O O . GLN B 1 313 ? -58.65276 -24.04708 104.36626 1.000 38.67364 310 GLN B O 1
ATOM 6066 N N . VAL B 1 314 ? -57.55545 -25.23567 102.79662 1.000 36.07214 311 VAL B N 1
ATOM 6067 C CA . VAL B 1 314 ? -58.50817 -24.95176 101.72493 1.000 33.23772 311 VAL B CA 1
ATOM 6068 C C . VAL B 1 314 ? -58.72054 -26.20736 100.89880 1.000 34.38025 311 VAL B C 1
ATOM 6069 O O . VAL B 1 314 ? -57.84421 -27.07226 100.81927 1.000 38.20765 311 VAL B O 1
ATOM 6073 N N . ASP B 1 315 ? -59.89906 -26.30808 100.28028 1.000 32.02496 312 ASP B N 1
ATOM 6074 C CA . ASP B 1 315 ? -60.11455 -27.30073 99.24258 1.000 38.62434 312 ASP B CA 1
ATOM 6075 C C . ASP B 1 315 ? -59.66343 -26.73166 97.89656 1.000 34.83326 312 ASP B C 1
ATOM 6076 O O . ASP B 1 315 ? -59.12466 -25.62556 97.80866 1.000 31.77023 312 ASP B O 1
ATOM 6081 N N . GLU B 1 316 ? -59.87814 -27.50133 96.82925 1.000 38.90912 313 GLU B N 1
ATOM 6082 C CA . GLU B 1 316 ? -59.39580 -27.09466 95.51469 1.000 38.40708 313 GLU B CA 1
ATOM 6083 C C . GLU B 1 316 ? -60.04000 -25.80894 95.01798 1.000 39.96816 313 GLU B C 1
ATOM 6084 O O . GLU B 1 316 ? -59.54377 -25.22926 94.04596 1.000 37.79251 313 GLU B O 1
ATOM 6090 N N . PHE B 1 317 ? -61.13022 -25.35264 95.64280 1.000 35.40488 314 PHE B N 1
ATOM 6091 C CA . PHE B 1 317 ? -61.81536 -24.13409 95.23207 1.000 34.37738 314 PHE B CA 1
ATOM 6092 C C . PHE B 1 317 ? -61.58661 -22.99395 96.20958 1.000 32.83530 314 PHE B C 1
ATOM 6093 O O . PHE B 1 317 ? -62.33505 -22.00937 96.19983 1.000 35.48303 314 PHE B O 1
ATOM 6101 N N . SER B 1 318 ? -60.57339 -23.11646 97.06857 1.000 32.48354 315 SER B N 1
ATOM 6102 C CA . SER B 1 318 ? -60.15824 -22.07434 98.00592 1.000 29.96257 315 SER B CA 1
ATOM 6103 C C . SER B 1 318 ? -61.14234 -21.86227 99.15347 1.000 28.75552 315 SER B C 1
ATOM 6104 O O . SER B 1 318 ? -61.16334 -20.78639 99.75614 1.000 29.52610 315 SER B O 1
ATOM 6107 N N . ARG B 1 319 ? -61.93937 -22.87278 99.48713 1.000 34.21183 316 ARG B N 1
ATOM 6108 C CA . ARG B 1 319 ? -62.91354 -22.76281 100.56719 1.000 33.60978 316 ARG B CA 1
ATOM 6109 C C . ARG B 1 319 ? -62.32206 -23.29564 101.86569 1.000 29.19330 316 ARG B C 1
ATOM 6110 O O . ARG B 1 319 ? -61.76825 -24.39648 101.88944 1.000 36.48381 316 ARG B O 1
ATOM 6118 N N . THR B 1 320 ? -62.45067 -22.52304 102.94000 1.000 36.20094 317 THR B N 1
ATOM 6119 C CA . THR B 1 320 ? -62.07351 -23.00356 104.26432 1.000 37.19189 317 THR B CA 1
ATOM 6120 C C . THR B 1 320 ? -63.14941 -23.96467 104.77383 1.000 42.78637 317 THR B C 1
ATOM 6121 O O . THR B 1 320 ? -64.06836 -24.34752 104.04742 1.000 35.34280 317 THR B O 1
ATOM 6125 N N . ASN B 1 321 ? -63.03859 -24.37311 106.03857 1.000 43.02493 318 ASN B N 1
ATOM 6126 C CA . ASN B 1 321 ? -64.07272 -25.19149 106.66450 1.000 45.96376 318 ASN B CA 1
ATOM 6127 C C . ASN B 1 321 ? -65.27947 -24.37529 107.09834 1.000 47.87581 318 ASN B C 1
ATOM 6128 O O . ASN B 1 321 ? -66.31814 -24.96172 107.41971 1.000 44.79119 318 ASN B O 1
ATOM 6133 N N . VAL B 1 322 ? -65.17068 -23.05387 107.11372 1.000 40.13092 319 VAL B N 1
ATOM 6134 C CA . VAL B 1 322 ? -66.25453 -22.17239 107.53527 1.000 41.93045 319 VAL B CA 1
ATOM 6135 C C . VAL B 1 322 ? -66.96477 -21.67324 106.28273 1.000 49.10155 319 VAL B C 1
ATOM 6136 O O . VAL B 1 322 ? -66.32149 -21.03102 105.43610 1.000 37.86126 319 VAL B O 1
ATOM 6140 N N . PRO B 1 323 ? -68.26302 -21.93750 106.12237 1.000 50.60679 320 PRO B N 1
ATOM 6141 C CA . PRO B 1 323 ? -68.95570 -21.51795 104.89906 1.000 50.19262 320 PRO B CA 1
ATOM 6142 C C . PRO B 1 323 ? -68.80371 -20.02366 104.65174 1.000 45.53002 320 PRO B C 1
ATOM 6143 O O . PRO B 1 323 ? -68.88286 -19.20613 105.57178 1.000 46.35776 320 PRO B O 1
ATOM 6147 N N . ASN B 1 324 ? -68.57076 -19.67492 103.38849 1.000 46.07243 321 ASN B N 1
ATOM 6148 C CA . ASN B 1 324 ? -68.46886 -18.30167 102.90522 1.000 40.65564 321 ASN B CA 1
ATOM 6149 C C . ASN B 1 324 ? -67.16888 -17.61392 103.30326 1.000 38.08242 321 ASN B C 1
ATOM 6150 O O . ASN B 1 324 ? -67.08210 -16.39337 103.15373 1.000 33.71044 321 ASN B O 1
ATOM 6155 N N . ILE B 1 325 ? -66.17007 -18.33236 103.82031 1.000 38.33079 322 ILE B N 1
ATOM 6156 C CA . ILE B 1 325 ? -64.84913 -17.76877 104.09608 1.000 36.09289 322 ILE B CA 1
ATOM 6157 C C . ILE B 1 325 ? -63.83310 -18.51254 103.23694 1.000 33.86880 322 ILE B C 1
ATOM 6158 O O . ILE B 1 325 ? -63.76724 -19.74797 103.27321 1.000 35.91400 322 ILE B O 1
ATOM 6163 N N . TYR B 1 326 ? -63.05040 -17.76504 102.46205 1.000 33.47237 323 TYR B N 1
ATOM 6164 C CA . TYR B 1 326 ? -62.12147 -18.34296 101.50062 1.000 35.24148 323 TYR B CA 1
ATOM 6165 C C . TYR B 1 326 ? -60.70382 -17.85647 101.78858 1.000 27.86408 323 TYR B C 1
ATOM 6166 O O . TYR B 1 326 ? -60.49642 -16.85046 102.47107 1.000 30.12236 323 TYR B O 1
ATOM 6175 N N . ALA B 1 327 ? -59.72362 -18.58273 101.24629 1.000 32.24888 324 ALA B N 1
ATOM 6176 C CA . ALA B 1 327 ? -58.32937 -18.18975 101.38184 1.000 28.43692 324 ALA B CA 1
ATOM 6177 C C . ALA B 1 327 ? -57.57502 -18.51217 100.09517 1.000 25.74866 324 ALA B C 1
ATOM 6178 O O . ALA B 1 327 ? -57.78167 -19.56976 99.49081 1.000 27.42590 324 ALA B O 1
ATOM 6180 N N . ILE B 1 328 ? -56.71754 -17.57592 99.67015 1.000 28.48702 325 ILE B N 1
ATOM 6181 C CA . ILE B 1 328 ? -55.89723 -17.72361 98.47220 1.000 27.24292 325 ILE B CA 1
ATOM 6182 C C . ILE B 1 328 ? -54.52620 -17.12333 98.75054 1.000 27.48314 325 ILE B C 1
ATOM 6183 O O . ILE B 1 328 ? -54.35446 -16.30020 99.65363 1.000 28.50049 325 ILE B O 1
ATOM 6188 N N . GLY B 1 329 ? -53.54930 -17.51064 97.92500 1.000 29.46589 326 GLY B N 1
ATOM 6189 C CA . GLY B 1 329 ? -52.23192 -16.89408 97.97824 1.000 29.34709 326 GLY B CA 1
ATOM 6190 C C . GLY B 1 329 ? -51.33110 -17.55657 99.00515 1.000 23.42056 326 GLY B C 1
ATOM 6191 O O . GLY B 1 329 ? -51.55870 -18.69044 99.43683 1.000 27.96055 326 GLY B O 1
ATOM 6192 N N . ASP B 1 330 ? -50.28438 -16.82440 99.39629 1.000 23.76950 327 ASP B N 1
ATOM 6193 C CA . ASP B 1 330 ? -49.26341 -17.37633 100.28310 1.000 23.99214 327 ASP B CA 1
ATOM 6194 C C . ASP B 1 330 ? -49.84050 -17.85067 101.61126 1.000 26.76098 327 ASP B C 1
ATOM 6195 O O . ASP B 1 330 ? -49.21259 -18.67945 102.28000 1.000 28.97239 327 ASP B O 1
ATOM 6200 N N . ILE B 1 331 ? -51.00205 -17.33161 102.02456 1.000 27.63166 328 ILE B N 1
ATOM 6201 C CA . ILE B 1 331 ? -51.54966 -17.74644 103.31374 1.000 28.42584 328 ILE B CA 1
ATOM 6202 C C . ILE B 1 331 ? -51.95737 -19.21507 103.29195 1.000 30.59421 328 ILE B C 1
ATOM 6203 O O . ILE B 1 331 ? -52.07647 -19.83888 104.35698 1.000 31.24232 328 ILE B O 1
ATOM 6208 N N . THR B 1 332 ? -52.15077 -19.80309 102.10992 1.000 28.05438 329 THR B N 1
ATOM 6209 C CA . THR B 1 332 ? -52.41375 -21.23083 102.00653 1.000 31.34323 329 THR B CA 1
ATOM 6210 C C . THR B 1 332 ? -51.13796 -22.06463 101.98919 1.000 30.71266 329 THR B C 1
ATOM 6211 O O . THR B 1 332 ? -51.21922 -23.29735 102.00808 1.000 33.81664 329 THR B O 1
ATOM 6215 N N . ASP B 1 333 ? -49.96169 -21.42278 101.97882 1.000 32.69753 330 ASP B N 1
ATOM 6216 C CA . ASP B 1 333 ? -48.68417 -22.10832 102.18997 1.000 36.97445 330 ASP B CA 1
ATOM 6217 C C . ASP B 1 333 ? -48.49647 -23.23251 101.18057 1.000 37.31198 330 ASP B C 1
ATOM 6218 O O . ASP B 1 333 ? -48.19331 -24.37102 101.53093 1.000 41.80468 330 ASP B O 1
ATOM 6223 N N . ARG B 1 334 ? -48.69355 -22.90081 99.91072 1.000 33.25246 331 ARG B N 1
ATOM 6224 C CA . ARG B 1 334 ? -48.48501 -23.86375 98.84614 1.000 38.32940 331 ARG B CA 1
ATOM 6225 C C . ARG B 1 334 ? -47.46021 -23.30691 97.86469 1.000 43.19402 331 ARG B C 1
ATOM 6226 O O . ARG B 1 334 ? -46.28683 -23.15830 98.21978 1.000 41.56677 331 ARG B O 1
ATOM 6234 N N . LEU B 1 335 ? -47.87741 -22.96084 96.64931 1.000 34.94461 332 LEU B N 1
ATOM 6235 C CA . LEU B 1 335 ? -46.96511 -22.28291 95.72693 1.000 34.08394 332 LEU B CA 1
ATOM 6236 C C . LEU B 1 335 ? -46.98241 -20.78409 96.02632 1.000 29.57580 332 LEU B C 1
ATOM 6237 O O . LEU B 1 335 ? -48.00673 -20.12169 95.83103 1.000 34.53633 332 LEU B O 1
ATOM 6242 N N . MET B 1 336 ? -45.85319 -20.23079 96.48309 1.000 27.80190 333 MET B N 1
ATOM 6243 C CA . MET B 1 336 ? -45.79642 -18.81387 96.84603 1.000 26.84347 333 MET B CA 1
ATOM 6244 C C . MET B 1 336 ? -45.26962 -18.01771 95.65218 1.000 27.85411 333 MET B C 1
ATOM 6245 O O . MET B 1 336 ? -44.11603 -17.59334 95.60424 1.000 28.18352 333 MET B O 1
ATOM 6250 N N . LEU B 1 337 ? -46.15825 -17.79125 94.68277 1.000 26.25740 334 LEU B N 1
ATOM 6251 C CA . LEU B 1 337 ? -45.85626 -17.04039 93.47299 1.000 24.25130 334 LEU B CA 1
ATOM 6252 C C . LEU B 1 337 ? -46.98925 -16.05575 93.20150 1.000 27.32881 334 LEU B C 1
ATOM 6253 O O . LEU B 1 337 ? -48.15906 -16.38242 93.41845 1.000 27.60724 334 LEU B O 1
ATOM 6258 N N . THR B 1 338 ? -46.65159 -14.86370 92.70847 1.000 26.91289 335 THR B N 1
ATOM 6259 C CA . THR B 1 338 ? -47.69180 -13.86604 92.44859 1.000 23.68577 335 THR B CA 1
ATOM 6260 C C . THR B 1 338 ? -48.69429 -14.33448 91.39577 1.000 26.43921 335 THR B C 1
ATOM 6261 O O . THR B 1 338 ? -49.90735 -14.20445 91.63428 1.000 25.91465 335 THR B O 1
ATOM 6265 N N . PRO B 1 339 ? -48.28648 -14.88211 90.24603 1.000 25.29079 336 PRO B N 1
ATOM 6266 C CA . PRO B 1 339 ? -49.28374 -15.26465 89.23261 1.000 23.35188 336 PRO B CA 1
ATOM 6267 C C . PRO B 1 339 ? -50.19741 -16.39975 89.67362 1.000 27.82519 336 PRO B C 1
ATOM 6268 O O . PRO B 1 339 ? -51.31780 -16.52718 89.15799 1.000 25.88764 336 PRO B O 1
ATOM 6272 N N . VAL B 1 340 ? -49.74826 -17.24544 90.59578 1.000 23.44577 337 VAL B N 1
ATOM 6273 C CA . VAL B 1 340 ? -50.62908 -18.26887 91.14960 1.000 23.69537 337 VAL B CA 1
ATOM 6274 C C . VAL B 1 340 ? -51.68578 -17.62830 92.04768 1.000 25.03343 337 VAL B C 1
ATOM 6275 O O . VAL B 1 340 ? -52.86515 -18.00412 91.99912 1.000 27.42609 337 VAL B O 1
ATOM 6279 N N . ALA B 1 341 ? -51.28538 -16.65722 92.87872 1.000 24.07701 338 ALA B N 1
ATOM 6280 C CA . ALA B 1 341 ? -52.25704 -15.96711 93.73085 1.000 26.74246 338 ALA B CA 1
ATOM 6281 C C . ALA B 1 341 ? -53.32088 -15.27555 92.88609 1.000 28.33393 338 ALA B C 1
ATOM 6282 O O . ALA B 1 341 ? -54.51869 -15.37034 93.17809 1.000 28.28245 338 ALA B O 1
ATOM 6284 N N . ILE B 1 342 ? -52.89658 -14.59784 91.81978 1.000 25.42783 339 ILE B N 1
ATOM 6285 C CA . ILE B 1 342 ? -53.82869 -13.95062 90.89450 1.000 28.02928 339 ILE B CA 1
ATOM 6286 C C . ILE B 1 342 ? -54.78130 -14.97416 90.29324 1.000 28.23127 339 ILE B C 1
ATOM 6287 O O . ILE B 1 342 ? -56.00005 -14.76196 90.24100 1.000 31.44277 339 ILE B O 1
ATOM 6292 N N . ASN B 1 343 ? -54.23843 -16.09582 89.81118 1.000 24.42970 340 ASN B N 1
ATOM 6293 C CA . ASN B 1 343 ? -55.08146 -17.11642 89.19972 1.000 24.45036 340 ASN B CA 1
ATOM 6294 C C . ASN B 1 343 ? -56.11021 -17.64373 90.19687 1.000 30.69308 340 ASN B C 1
ATOM 6295 O O . ASN B 1 343 ? -57.28388 -17.81374 89.84868 1.000 28.64435 340 ASN B O 1
ATOM 6300 N N . GLU B 1 344 ? -55.68214 -17.89732 91.44373 1.000 27.03136 341 GLU B N 1
ATOM 6301 C CA . GLU B 1 344 ? -56.58971 -18.35675 92.49670 1.000 29.80269 341 GLU B CA 1
ATOM 6302 C C . GLU B 1 344 ? -57.69622 -17.34263 92.76522 1.000 30.94667 341 GLU B C 1
ATOM 6303 O O . GLU B 1 344 ? -58.87023 -17.70966 92.91312 1.000 32.57637 341 GLU B O 1
ATOM 6309 N N . GLY B 1 345 ? -57.33579 -16.06137 92.86254 1.000 26.61355 342 GLY B N 1
ATOM 6310 C CA . GLY B 1 345 ? -58.34006 -15.03906 93.10203 1.000 28.48292 342 GLY B CA 1
ATOM 6311 C C . GLY B 1 345 ? -59.39780 -15.00400 92.01534 1.000 34.17267 342 GLY B C 1
ATOM 6312 O O . GLY B 1 345 ? -60.59546 -14.90121 92.30286 1.000 34.46720 342 GLY B O 1
ATOM 6313 N N . ALA B 1 346 ? -58.97361 -15.10632 90.75222 1.000 30.21723 343 ALA B N 1
ATOM 6314 C CA . ALA B 1 346 ? -59.93299 -15.04400 89.65448 1.000 30.29766 343 ALA B CA 1
ATOM 6315 C C . ALA B 1 346 ? -60.81410 -16.28091 89.62598 1.000 33.99033 343 ALA B C 1
ATOM 6316 O O . ALA B 1 346 ? -62.02904 -16.17907 89.41177 1.000 34.91193 343 ALA B O 1
ATOM 6318 N N . ALA B 1 347 ? -60.22751 -17.46024 89.83252 1.000 30.05476 344 ALA B N 1
ATOM 6319 C CA . ALA B 1 347 ? -61.03396 -18.66980 89.86982 1.000 32.04092 344 ALA B CA 1
ATOM 6320 C C . ALA B 1 347 ? -62.07270 -18.58140 90.97983 1.000 37.90681 344 ALA B C 1
ATOM 6321 O O . ALA B 1 347 ? -63.24313 -18.92450 90.77767 1.000 33.94467 344 ALA B O 1
ATOM 6323 N N . LEU B 1 348 ? -61.66172 -18.09312 92.15060 1.000 34.04270 345 LEU B N 1
ATOM 6324 C CA . LEU B 1 348 ? -62.57811 -17.95911 93.28416 1.000 36.19646 345 LEU B CA 1
ATOM 6325 C C . LEU B 1 348 ? -63.81089 -17.14062 92.92205 1.000 36.93586 345 LEU B C 1
ATOM 6326 O O . LEU B 1 348 ? -64.94968 -17.56023 93.17184 1.000 40.11846 345 LEU B O 1
ATOM 6331 N N . VAL B 1 349 ? -63.60186 -15.95934 92.34184 1.000 33.27770 346 VAL B N 1
ATOM 6332 C CA . VAL B 1 349 ? -64.72309 -15.07583 92.02773 1.000 37.01567 346 VAL B CA 1
ATOM 6333 C C . VAL B 1 349 ? -65.57668 -15.65128 90.89843 1.000 42.32522 346 VAL B C 1
ATOM 6334 O O . VAL B 1 349 ? -66.81139 -15.57681 90.93893 1.000 41.20414 346 VAL B O 1
ATOM 6338 N N . ASP B 1 350 ? -64.94611 -16.24412 89.88177 1.000 38.25202 347 ASP B N 1
ATOM 6339 C CA . ASP B 1 350 ? -65.72231 -16.89339 88.83007 1.000 37.92237 347 ASP B CA 1
ATOM 6340 C C . ASP B 1 350 ? -66.65374 -17.94985 89.41908 1.000 44.82698 347 ASP B C 1
ATOM 6341 O O . ASP B 1 350 ? -67.78183 -18.13043 88.94609 1.000 47.22761 347 ASP B O 1
ATOM 6346 N N . THR B 1 351 ? -66.19490 -18.65576 90.45649 1.000 40.63595 348 THR B N 1
ATOM 6347 C CA . THR B 1 351 ? -66.96132 -19.73103 91.08485 1.000 42.25611 348 THR B CA 1
ATOM 6348 C C . THR B 1 351 ? -68.09573 -19.18806 91.95073 1.000 46.73058 348 THR B C 1
ATOM 6349 O O . THR B 1 351 ? -69.23593 -19.65722 91.86092 1.000 43.19904 348 THR B O 1
ATOM 6353 N N . VAL B 1 352 ? -67.80155 -18.19470 92.78802 1.000 40.63470 349 VAL B N 1
ATOM 6354 C CA . VAL B 1 352 ? -68.78569 -17.70621 93.75055 1.000 40.88522 349 VAL B CA 1
ATOM 6355 C C . VAL B 1 352 ? -69.82134 -16.81552 93.07168 1.000 47.14145 349 VAL B C 1
ATOM 6356 O O . VAL B 1 352 ? -71.02507 -16.95156 93.31181 1.000 47.27176 349 VAL B O 1
ATOM 6360 N N . PHE B 1 353 ? -69.37955 -15.88810 92.22576 1.000 44.46370 350 PHE B N 1
ATOM 6361 C CA . PHE B 1 353 ? -70.26424 -14.86500 91.68410 1.000 42.98399 350 PHE B CA 1
ATOM 6362 C C . PHE B 1 353 ? -70.61949 -15.06746 90.21722 1.000 46.10876 350 PHE B C 1
ATOM 6363 O O . PHE B 1 353 ? -71.42351 -14.29660 89.68220 1.000 51.43141 350 PHE B O 1
ATOM 6371 N N . GLY B 1 354 ? -70.05049 -16.07505 89.55238 1.000 48.33782 351 GLY B N 1
ATOM 6372 C CA . GLY B 1 354 ? -70.43857 -16.44912 88.21158 1.000 49.91234 351 GLY B CA 1
ATOM 6373 C C . GLY B 1 354 ? -71.01107 -17.85605 88.18862 1.000 48.02457 351 GLY B C 1
ATOM 6374 O O . GLY B 1 354 ? -71.06125 -18.55767 89.20100 1.000 52.50371 351 GLY B O 1
ATOM 6375 N N . ASN B 1 355 ? -71.44841 -18.25784 87.01082 1.000 61.21188 352 ASN B N 1
ATOM 6376 C CA . ASN B 1 355 ? -72.06346 -19.57780 86.86946 1.000 69.33402 352 ASN B CA 1
ATOM 6377 C C . ASN B 1 355 ? -71.11247 -20.53278 86.15622 1.000 69.66836 352 ASN B C 1
ATOM 6378 O O . ASN B 1 355 ? -71.43683 -21.14134 85.14212 1.000 76.53520 352 ASN B O 1
ATOM 6383 N N . LYS B 1 356 ? -69.89992 -20.63657 86.70919 1.000 66.19376 353 LYS B N 1
ATOM 6384 C CA . LYS B 1 356 ? -68.95213 -21.62293 86.20799 1.000 66.13375 353 LYS B CA 1
ATOM 6385 C C . LYS B 1 356 ? -67.82528 -21.83349 87.21354 1.000 58.02185 353 LYS B C 1
ATOM 6386 O O . LYS B 1 356 ? -66.85906 -21.05737 87.24887 1.000 57.69547 353 LYS B O 1
ATOM 6392 N N . PRO B 1 357 ? -67.92032 -22.86882 88.04552 1.000 52.06981 354 PRO B N 1
ATOM 6393 C CA . PRO B 1 357 ? -66.82486 -23.17755 88.97046 1.000 54.20318 354 PRO B CA 1
ATOM 6394 C C . PRO B 1 357 ? -65.51305 -23.38474 88.22475 1.000 50.88451 354 PRO B C 1
ATOM 6395 O O . PRO B 1 357 ? -65.46587 -24.02351 87.16997 1.000 49.32313 354 PRO B O 1
ATOM 6399 N N . ARG B 1 358 ? -64.44561 -22.82141 88.78481 1.000 46.27192 355 ARG B N 1
ATOM 6400 C CA . ARG B 1 358 ? -63.10182 -22.93217 88.23686 1.000 43.99252 355 ARG B CA 1
ATOM 6401 C C . ARG B 1 358 ? -62.13259 -23.18298 89.38037 1.000 40.27726 355 ARG B C 1
ATOM 6402 O O . ARG B 1 358 ? -62.24662 -22.55758 90.43677 1.000 39.95197 355 ARG B O 1
ATOM 6410 N N . LYS B 1 359 ? -61.18384 -24.09625 89.17121 1.000 39.07432 356 LYS B N 1
ATOM 6411 C CA . LYS B 1 359 ? -60.13431 -24.34686 90.14670 1.000 35.78541 356 LYS B CA 1
ATOM 6412 C C . LYS B 1 359 ? -58.76951 -24.15929 89.49795 1.000 36.40877 356 LYS B C 1
ATOM 6413 O O . LYS B 1 359 ? -58.57684 -24.49123 88.32346 1.000 36.22316 356 LYS B O 1
ATOM 6419 N N . THR B 1 360 ? -57.83778 -23.60239 90.26941 1.000 31.68641 357 THR B N 1
ATOM 6420 C CA . THR B 1 360 ? -56.49101 -23.35389 89.77073 1.000 32.93347 357 THR B CA 1
ATOM 6421 C C . THR B 1 360 ? -55.72074 -24.65564 89.64326 1.000 33.56841 357 THR B C 1
ATOM 6422 O O . THR B 1 360 ? -55.77328 -25.52168 90.52289 1.000 31.30581 357 THR B O 1
ATOM 6426 N N . ASP B 1 361 ? -54.99293 -24.78026 88.54132 1.000 28.27875 358 ASP B N 1
ATOM 6427 C CA . ASP B 1 361 ? -54.12036 -25.91593 88.28731 1.000 31.36071 358 ASP B CA 1
ATOM 6428 C C . ASP B 1 361 ? -52.74620 -25.55666 88.83447 1.000 33.14935 358 ASP B C 1
ATOM 6429 O O . ASP B 1 361 ? -52.10179 -24.63606 88.32964 1.000 28.88307 358 ASP B O 1
ATOM 6434 N N . HIS B 1 362 ? -52.30797 -26.25631 89.87991 1.000 32.12231 359 HIS B N 1
ATOM 6435 C CA . HIS B 1 362 ? -51.00898 -25.98166 90.48336 1.000 29.78077 359 HIS B CA 1
ATOM 6436 C C . HIS B 1 362 ? -49.89133 -26.83651 89.89890 1.000 30.49140 359 HIS B C 1
ATOM 6437 O O . HIS B 1 362 ? -48.77329 -26.79776 90.42336 1.000 28.08155 359 HIS B O 1
ATOM 6444 N N . THR B 1 363 ? -50.15914 -27.61906 88.85357 1.000 26.71044 360 THR B N 1
ATOM 6445 C CA . THR B 1 363 ? -49.07426 -28.32068 88.17609 1.000 28.61391 360 THR B CA 1
ATOM 6446 C C . THR B 1 363 ? -48.57239 -27.50387 86.99063 1.000 23.97599 360 THR B C 1
ATOM 6447 O O . THR B 1 363 ? -49.24470 -26.58795 86.50333 1.000 28.71771 360 THR B O 1
ATOM 6451 N N . ARG B 1 364 ? -47.35738 -27.83757 86.54678 1.000 25.67382 361 ARG B N 1
ATOM 6452 C CA . ARG B 1 364 ? -46.79023 -27.27778 85.32377 1.000 24.70704 361 ARG B CA 1
ATOM 6453 C C . ARG B 1 364 ? -46.81338 -25.74835 85.33180 1.000 25.67781 361 ARG B C 1
ATOM 6454 O O . ARG B 1 364 ? -47.06064 -25.10428 84.30879 1.000 26.10080 361 ARG B O 1
ATOM 6462 N N . VAL B 1 365 ? -46.54769 -25.15681 86.49289 1.000 26.51765 362 VAL B N 1
ATOM 6463 C CA . VAL B 1 365 ? -46.46084 -23.70556 86.62251 1.000 27.11933 362 VAL B CA 1
ATOM 6464 C C . VAL B 1 365 ? -45.02662 -23.28853 86.32358 1.000 26.07788 362 VAL B C 1
ATOM 6465 O O . VAL B 1 365 ? -44.08857 -23.77418 86.96209 1.000 27.54833 362 VAL B O 1
ATOM 6469 N N . ALA B 1 366 ? -44.85524 -22.42710 85.32821 1.000 25.37796 363 ALA B N 1
ATOM 6470 C CA . ALA B 1 366 ? -43.52943 -21.91198 85.01135 1.000 24.03293 363 ALA B CA 1
ATOM 6471 C C . ALA B 1 366 ? -43.10814 -20.89939 86.06775 1.000 23.66098 363 ALA B C 1
ATOM 6472 O O . ALA B 1 366 ? -43.93122 -20.14534 86.59773 1.000 25.33471 363 ALA B O 1
ATOM 6474 N N . SER B 1 367 ? -41.80712 -20.87617 86.37401 1.000 24.71909 364 SER B N 1
ATOM 6475 C CA . SER B 1 367 ? -41.28327 -19.93894 87.36189 1.000 28.55564 364 SER B CA 1
ATOM 6476 C C . SER B 1 367 ? -39.81140 -19.67273 87.06333 1.000 25.69602 364 SER B C 1
ATOM 6477 O O . SER B 1 367 ? -39.21486 -20.28586 86.16949 1.000 23.68525 364 SER B O 1
ATOM 6480 N N . ALA B 1 368 ? -39.22103 -18.74496 87.82064 1.000 23.35107 365 ALA B N 1
ATOM 6481 C CA . ALA B 1 368 ? -37.85485 -18.32586 87.53712 1.000 22.38753 365 ALA B CA 1
ATOM 6482 C C . ALA B 1 368 ? -37.13400 -17.98024 88.83321 1.000 24.00319 365 ALA B C 1
ATOM 6483 O O . ALA B 1 368 ? -37.74852 -17.73490 89.87289 1.000 22.97664 365 ALA B O 1
ATOM 6485 N N . VAL B 1 369 ? -35.81032 -17.94358 88.73706 1.000 21.43856 366 VAL B N 1
ATOM 6486 C CA . VAL B 1 369 ? -34.93709 -17.36735 89.75185 1.000 21.16722 366 VAL B CA 1
ATOM 6487 C C . VAL B 1 369 ? -34.08172 -16.33189 89.04625 1.000 21.48875 366 VAL B C 1
ATOM 6488 O O . VAL B 1 369 ? -33.37803 -16.66782 88.08949 1.000 21.14828 366 VAL B O 1
ATOM 6492 N N . PHE B 1 370 ? -34.11656 -15.08884 89.52614 1.000 21.19002 367 PHE B N 1
ATOM 6493 C CA . PHE B 1 370 ? -33.29136 -14.04692 88.91680 1.000 19.28224 367 PHE B CA 1
ATOM 6494 C C . PHE B 1 370 ? -31.92412 -13.96492 89.57950 1.000 22.65116 367 PHE B C 1
ATOM 6495 O O . PHE B 1 370 ? -31.44614 -12.91323 89.99603 1.000 24.90114 367 PHE B O 1
ATOM 6503 N N . SER B 1 371 ? -31.32140 -15.14366 89.68602 1.000 24.82991 368 SER B N 1
ATOM 6504 C CA . SER B 1 371 ? -29.90068 -15.25943 89.92531 1.000 26.86603 368 SER B CA 1
ATOM 6505 C C . SER B 1 371 ? -29.13274 -14.69228 88.73239 1.000 27.05572 368 SER B C 1
ATOM 6506 O O . SER B 1 371 ? -29.67597 -14.43802 87.64782 1.000 21.68753 368 SER B O 1
ATOM 6509 N N . ILE B 1 372 ? -27.83887 -14.49259 88.94130 1.000 25.50396 369 ILE B N 1
ATOM 6510 C CA . ILE B 1 372 ? -26.93762 -14.08206 87.87291 1.000 26.36150 369 ILE B CA 1
ATOM 6511 C C . ILE B 1 372 ? -25.94100 -15.21375 87.64584 1.000 33.53108 369 ILE B C 1
ATOM 6512 O O . ILE B 1 372 ? -25.00977 -15.38967 88.44806 1.000 32.92729 369 ILE B O 1
ATOM 6517 N N . PRO B 1 373 ? -26.12751 -16.01646 86.59449 1.000 31.14271 370 PRO B N 1
ATOM 6518 C CA . PRO B 1 373 ? -27.21714 -15.93095 85.60585 1.000 26.05591 370 PRO B CA 1
ATOM 6519 C C . PRO B 1 373 ? -28.46900 -16.63773 86.11075 1.000 21.53206 370 PRO B C 1
ATOM 6520 O O . PRO B 1 373 ? -28.44911 -17.33814 87.11616 1.000 24.02696 370 PRO B O 1
ATOM 6524 N N . PRO B 1 374 ? -29.59134 -16.41215 85.41546 1.000 22.23230 371 PRO B N 1
ATOM 6525 C CA . PRO B 1 374 ? -30.90630 -16.81991 85.91842 1.000 21.15549 371 PRO B CA 1
ATOM 6526 C C . PRO B 1 374 ? -31.36030 -18.21965 85.50908 1.000 23.19135 371 PRO B C 1
ATOM 6527 O O . PRO B 1 374 ? -30.83081 -18.83805 84.58004 1.000 22.18892 371 PRO B O 1
ATOM 6531 N N . ILE B 1 375 ? -32.42765 -18.66110 86.17999 1.000 20.98321 372 ILE B N 1
ATOM 6532 C CA . ILE B 1 375 ? -33.07359 -19.95464 85.98528 1.000 20.80410 372 ILE B CA 1
ATOM 6533 C C . ILE B 1 375 ? -34.49317 -19.73444 85.47501 1.000 23.62532 372 ILE B C 1
ATOM 6534 O O . ILE B 1 375 ? -35.19889 -18.82865 85.94381 1.000 22.57324 372 ILE B O 1
ATOM 6539 N N . GLY B 1 376 ? -34.92804 -20.60484 84.56147 1.000 24.04603 373 GLY B N 1
ATOM 6540 C CA . GLY B 1 376 ? -36.31735 -20.70762 84.17220 1.000 22.80279 373 GLY B CA 1
ATOM 6541 C C . GLY B 1 376 ? -36.71652 -22.16681 84.17003 1.000 22.90654 373 GLY B C 1
ATOM 6542 O O . GLY B 1 376 ? -35.96073 -23.00981 83.65458 1.000 24.35831 373 GLY B O 1
ATOM 6543 N N . THR B 1 377 ? -37.86856 -22.49846 84.74837 1.000 20.10173 374 THR B N 1
ATOM 6544 C CA . THR B 1 377 ? -38.26101 -23.89597 84.90148 1.000 20.80174 374 THR B CA 1
ATOM 6545 C C . THR B 1 377 ? -39.77820 -24.04037 84.80335 1.000 25.79205 374 THR B C 1
ATOM 6546 O O . THR B 1 377 ? -40.53168 -23.13379 85.16534 1.000 25.25055 374 THR B O 1
ATOM 6550 N N . CYS B 1 378 ? -40.21558 -25.19962 84.31858 1.000 23.93519 375 CYS B N 1
ATOM 6551 C CA . CYS B 1 378 ? -41.63447 -25.54834 84.31521 1.000 25.79335 375 CYS B CA 1
ATOM 6552 C C . CYS B 1 378 ? -41.77899 -27.06019 84.40824 1.000 21.64572 375 CYS B C 1
ATOM 6553 O O . CYS B 1 378 ? -41.22297 -27.78955 83.58032 1.000 24.97507 375 CYS B O 1
ATOM 6556 N N . GLY B 1 379 ? -42.52224 -27.53818 85.41158 1.000 23.13508 376 GLY B N 1
ATOM 6557 C CA . GLY B 1 379 ? -42.80393 -28.96280 85.50830 1.000 23.67128 376 GLY B CA 1
ATOM 6558 C C . GLY B 1 379 ? -41.82122 -29.69963 86.40283 1.000 25.22283 376 GLY B C 1
ATOM 6559 O O . GLY B 1 379 ? -41.11714 -29.10814 87.22073 1.000 27.89273 376 GLY B O 1
ATOM 6560 N N . LEU B 1 380 ? -41.77939 -31.01988 86.23501 1.000 25.35878 377 LEU B N 1
ATOM 6561 C CA . LEU B 1 380 ? -41.15109 -31.89240 87.22962 1.000 24.84797 377 LEU B CA 1
ATOM 6562 C C . LEU B 1 380 ? -39.64598 -31.98061 87.03193 1.000 27.63920 377 LEU B C 1
ATOM 6563 O O . LEU B 1 380 ? -39.16065 -32.07054 85.89913 1.000 27.08783 377 LEU B O 1
ATOM 6568 N N . ILE B 1 381 ? -38.90888 -31.99730 88.14724 1.000 27.37703 378 ILE B N 1
ATOM 6569 C CA . ILE B 1 381 ? -37.51033 -32.40687 88.09447 1.000 29.57816 378 ILE B CA 1
ATOM 6570 C C . ILE B 1 381 ? -37.43522 -33.93129 88.01555 1.000 28.98579 378 ILE B C 1
ATOM 6571 O O . ILE B 1 381 ? -38.36224 -34.65247 88.40317 1.000 29.77919 378 ILE B O 1
ATOM 6576 N N . GLU B 1 382 ? -36.30892 -34.42960 87.49843 1.000 27.27930 379 GLU B N 1
ATOM 6577 C CA . GLU B 1 382 ? -36.23782 -35.84042 87.12481 1.000 30.52881 379 GLU B CA 1
ATOM 6578 C C . GLU B 1 382 ? -36.44822 -36.76690 88.31992 1.000 32.25688 379 GLU B C 1
ATOM 6579 O O . GLU B 1 382 ? -37.06381 -37.82689 88.17919 1.000 33.64143 379 GLU B O 1
ATOM 6585 N N . GLU B 1 383 ? -35.94385 -36.40599 89.50305 1.000 32.68656 380 GLU B N 1
ATOM 6586 C CA . GLU B 1 383 ? -36.04844 -37.36766 90.60217 1.000 37.42483 380 GLU B CA 1
ATOM 6587 C C . GLU B 1 383 ? -37.48031 -37.45622 91.12607 1.000 37.04947 380 GLU B C 1
ATOM 6588 O O . GLU B 1 383 ? -37.88425 -38.50249 91.64761 1.000 36.67948 380 GLU B O 1
ATOM 6594 N N . VAL B 1 384 ? -38.26851 -36.38895 90.97962 1.000 31.19703 381 VAL B N 1
ATOM 6595 C CA . VAL B 1 384 ? -39.69361 -36.48219 91.28561 1.000 35.04287 381 VAL B CA 1
ATOM 6596 C C . VAL B 1 384 ? -40.42324 -37.27214 90.19796 1.000 35.63173 381 VAL B C 1
ATOM 6597 O O . VAL B 1 384 ? -41.30764 -38.09276 90.48714 1.000 37.54923 381 VAL B O 1
ATOM 6601 N N . ALA B 1 385 ? -40.06287 -37.04992 88.92971 1.000 31.84787 382 ALA B N 1
ATOM 6602 C CA . ALA B 1 385 ? -40.66690 -37.82402 87.85186 1.000 33.46509 382 ALA B CA 1
ATOM 6603 C C . ALA B 1 385 ? -40.37940 -39.31042 88.02317 1.000 37.39084 382 ALA B C 1
ATOM 6604 O O . ALA B 1 385 ? -41.23472 -40.15384 87.73320 1.000 36.02431 382 ALA B O 1
ATOM 6606 N N . ALA B 1 386 ? -39.18253 -39.65079 88.50354 1.000 33.59314 383 ALA B N 1
ATOM 6607 C CA . ALA B 1 386 ? -38.78822 -41.05310 88.57325 1.000 35.55826 383 ALA B CA 1
ATOM 6608 C C . ALA B 1 386 ? -39.58479 -41.83062 89.61212 1.000 38.03358 383 ALA B C 1
ATOM 6609 O O . ALA B 1 386 ? -39.60476 -43.06336 89.55968 1.000 41.47914 383 ALA B O 1
ATOM 6611 N N . LYS B 1 387 ? -40.24450 -41.14925 90.54563 1.000 38.39062 384 LYS B N 1
ATOM 6612 C CA . LYS B 1 387 ? -41.09875 -41.83993 91.50412 1.000 40.46304 384 LYS B CA 1
ATOM 6613 C C . LYS B 1 387 ? -42.53114 -41.99944 91.01383 1.000 43.86444 384 LYS B C 1
ATOM 6614 O O . LYS B 1 387 ? -43.25845 -42.84585 91.54380 1.000 43.75134 384 LYS B O 1
ATOM 6620 N N . GLU B 1 388 ? -42.94691 -41.21484 90.01559 1.000 42.80991 385 GLU B N 1
ATOM 6621 C CA . GLU B 1 388 ? -44.28859 -41.29634 89.45396 1.000 41.69086 385 GLU B CA 1
ATOM 6622 C C . GLU B 1 388 ? -44.36699 -42.13729 88.18763 1.000 38.93118 385 GLU B C 1
ATOM 6623 O O . GLU B 1 388 ? -45.46742 -42.56695 87.82320 1.000 45.07950 385 GLU B O 1
ATOM 6629 N N . PHE B 1 389 ? -43.24427 -42.38210 87.51150 1.000 35.93157 386 PHE B N 1
ATOM 6630 C CA . PHE B 1 389 ? -43.21928 -43.03723 86.20840 1.000 33.58101 386 PHE B CA 1
ATOM 6631 C C . PHE B 1 389 ? -42.14876 -44.11457 86.15556 1.000 38.29095 386 PHE B C 1
ATOM 6632 O O . PHE B 1 389 ? -41.03799 -43.92366 86.66513 1.000 40.59781 386 PHE B O 1
ATOM 6640 N N . GLU B 1 390 ? -42.46809 -45.22398 85.47830 1.000 37.84364 387 GLU B N 1
ATOM 6641 C CA . GLU B 1 390 ? -41.54785 -46.35899 85.43513 1.000 39.83953 387 GLU B CA 1
ATOM 6642 C C . GLU B 1 390 ? -40.32296 -46.06137 84.58082 1.000 41.01255 387 GLU B C 1
ATOM 6643 O O . GLU B 1 390 ? -39.21678 -46.51277 84.89951 1.000 40.01858 387 GLU B O 1
ATOM 6649 N N . LYS B 1 391 ? -40.49478 -45.32647 83.48227 1.000 36.98890 388 LYS B N 1
ATOM 6650 C CA . LYS B 1 391 ? -39.38584 -45.00894 82.58906 1.000 33.92489 388 LYS B CA 1
ATOM 6651 C C . LYS B 1 391 ? -39.35523 -43.50812 82.32879 1.000 37.41962 388 LYS B C 1
ATOM 6652 O O . LYS B 1 391 ? -40.30535 -42.95723 81.76712 1.000 33.18415 388 LYS B O 1
ATOM 6658 N N . VAL B 1 392 ? -38.25728 -42.86127 82.72217 1.000 35.14815 389 VAL B N 1
ATOM 6659 C CA . VAL B 1 392 ? -38.03806 -41.42632 82.54665 1.000 31.44865 389 VAL B CA 1
ATOM 6660 C C . VAL B 1 392 ? -36.77685 -41.24096 81.71357 1.000 32.77221 389 VAL B C 1
ATOM 6661 O O . VAL B 1 392 ? -35.76000 -41.89974 81.96585 1.000 34.86493 389 VAL B O 1
ATOM 6665 N N . ALA B 1 393 ? -36.83303 -40.35291 80.72276 1.000 31.80956 390 ALA B N 1
ATOM 6666 C CA . ALA B 1 393 ? -35.64411 -39.98943 79.96262 1.000 31.28543 390 ALA B CA 1
ATOM 6667 C C . ALA B 1 393 ? -35.28172 -38.54146 80.25648 1.000 28.29609 390 ALA B C 1
ATOM 6668 O O . ALA B 1 393 ? -36.16535 -37.70069 80.44983 1.000 30.42013 390 ALA B O 1
ATOM 6670 N N . VAL B 1 394 ? -33.97806 -38.26463 80.28747 1.000 32.19026 391 VAL B N 1
ATOM 6671 C CA . VAL B 1 394 ? -33.45120 -36.92102 80.48195 1.000 30.11517 391 VAL B CA 1
ATOM 6672 C C . VAL B 1 394 ? -32.60737 -36.56324 79.26997 1.000 28.53115 391 VAL B C 1
ATOM 6673 O O . VAL B 1 394 ? -31.65957 -37.28436 78.92252 1.000 29.76310 391 VAL B O 1
ATOM 6677 N N . TYR B 1 395 ? -32.97114 -35.46261 78.61435 1.000 29.88873 392 TYR B N 1
ATOM 6678 C CA . TYR B 1 395 ? -32.21515 -34.87992 77.51077 1.000 29.40791 392 TYR B CA 1
ATOM 6679 C C . TYR B 1 395 ? -31.49366 -33.65629 78.05093 1.000 31.96654 392 TYR B C 1
ATOM 6680 O O . TYR B 1 395 ? -32.11173 -32.83647 78.73669 1.000 31.50006 392 TYR B O 1
ATOM 6689 N N . MET B 1 396 ? -30.19967 -33.53033 77.75045 1.000 27.86320 393 MET B N 1
ATOM 6690 C CA . MET B 1 396 ? -29.37819 -32.49589 78.37394 1.000 32.34514 393 MET B CA 1
ATOM 6691 C C . MET B 1 396 ? -28.43437 -31.85954 77.36526 1.000 30.67226 393 MET B C 1
ATOM 6692 O O . MET B 1 396 ? -27.81037 -32.55271 76.55987 1.000 33.52364 393 MET B O 1
ATOM 6697 N N . SER B 1 397 ? -28.32596 -30.53163 77.42636 1.000 29.66826 394 SER B N 1
ATOM 6698 C CA . SER B 1 397 ? -27.35519 -29.77054 76.64704 1.000 32.18638 394 SER B CA 1
ATOM 6699 C C . SER B 1 397 ? -26.74365 -28.73387 77.57566 1.000 33.01696 394 SER B C 1
ATOM 6700 O O . SER B 1 397 ? -27.47652 -28.04457 78.29225 1.000 31.08812 394 SER B O 1
ATOM 6703 N N . SER B 1 398 ? -25.41020 -28.64563 77.58989 1.000 32.88751 395 SER B N 1
ATOM 6704 C CA . SER B 1 398 ? -24.70956 -27.77201 78.53003 1.000 31.71195 395 SER B CA 1
ATOM 6705 C C . SER B 1 398 ? -23.38288 -27.34227 77.92377 1.000 36.04219 395 SER B C 1
ATOM 6706 O O . SER B 1 398 ? -22.49610 -28.17600 77.71510 1.000 32.88264 395 SER B O 1
ATOM 6709 N N . PHE B 1 399 ? -23.23576 -26.04522 77.66454 1.000 28.71032 396 PHE B N 1
ATOM 6710 C CA . PHE B 1 399 ? -22.04534 -25.52891 76.99930 1.000 30.69605 396 PHE B CA 1
ATOM 6711 C C . PHE B 1 399 ? -21.96175 -24.02990 77.25986 1.000 33.11521 396 PHE B C 1
ATOM 6712 O O . PHE B 1 399 ? -22.96857 -23.37754 77.52698 1.000 28.25320 396 PHE B O 1
ATOM 6720 N N . THR B 1 400 ? -20.76788 -23.47806 77.11810 1.000 29.50306 397 THR B N 1
ATOM 6721 C CA . THR B 1 400 ? -20.62326 -22.02408 77.15354 1.000 29.45737 397 THR B CA 1
ATOM 6722 C C . THR B 1 400 ? -20.94378 -21.43879 75.78344 1.000 26.27431 397 THR B C 1
ATOM 6723 O O . THR B 1 400 ? -20.30031 -21.81888 74.79599 1.000 27.82846 397 THR B O 1
ATOM 6727 N N . PRO B 1 401 ? -21.91926 -20.52457 75.67420 1.000 25.76124 398 PRO B N 1
ATOM 6728 C CA . PRO B 1 401 ? -22.24145 -19.92909 74.37373 1.000 28.65709 398 PRO B CA 1
ATOM 6729 C C . PRO B 1 401 ? -21.06505 -19.16024 73.78877 1.000 29.73835 398 PRO B C 1
ATOM 6730 O O . PRO B 1 401 ? -20.23437 -18.59948 74.50556 1.000 26.15024 398 PRO B O 1
ATOM 6734 N N . LEU B 1 402 ? -21.01532 -19.12345 72.45782 1.000 28.36402 399 LEU B N 1
ATOM 6735 C CA . LEU B 1 402 ? -19.91492 -18.44854 71.77908 1.000 28.83112 399 LEU B CA 1
ATOM 6736 C C . LEU B 1 402 ? -19.69121 -17.03853 72.32890 1.000 29.47539 399 LEU B C 1
ATOM 6737 O O . LEU B 1 402 ? -18.54653 -16.62114 72.55577 1.000 28.45287 399 LEU B O 1
ATOM 6742 N N . MET B 1 403 ? -20.76202 -16.29554 72.59520 1.000 25.01498 400 MET B N 1
ATOM 6743 C CA . MET B 1 403 ? -20.53827 -14.91323 73.00950 1.000 24.51743 400 MET B CA 1
ATOM 6744 C C . MET B 1 403 ? -19.80140 -14.82433 74.34014 1.000 28.49061 400 MET B C 1
ATOM 6745 O O . MET B 1 403 ? -19.07811 -13.84911 74.56847 1.000 29.48291 400 MET B O 1
ATOM 6750 N N . HIS B 1 404 ? -19.92809 -15.83068 75.21830 1.000 25.07312 401 HIS B N 1
ATOM 6751 C CA . HIS B 1 404 ? -19.21891 -15.72959 76.48558 1.000 27.51542 401 HIS B CA 1
ATOM 6752 C C . HIS B 1 404 ? -17.80775 -16.27134 76.42529 1.000 28.42367 401 HIS B C 1
ATOM 6753 O O . HIS B 1 404 ? -17.02954 -16.01634 77.35609 1.000 31.77189 401 HIS B O 1
ATOM 6760 N N . ASN B 1 405 ? -17.44668 -16.97575 75.35490 1.000 31.87358 402 ASN B N 1
ATOM 6761 C CA . ASN B 1 405 ? -16.02965 -17.17331 75.06545 1.000 29.69915 402 ASN B CA 1
ATOM 6762 C C . ASN B 1 405 ? -15.36915 -15.87088 74.63390 1.000 33.94684 402 ASN B C 1
ATOM 6763 O O . ASN B 1 405 ? -14.17400 -15.67185 74.88171 1.000 38.56962 402 ASN B O 1
ATOM 6768 N N . ILE B 1 406 ? -16.12045 -14.96196 74.01956 1.000 28.37791 403 ILE B N 1
ATOM 6769 C CA . ILE B 1 406 ? -15.54444 -13.67273 73.64848 1.000 27.95921 403 ILE B CA 1
ATOM 6770 C C . ILE B 1 406 ? -15.61661 -12.68022 74.79819 1.000 27.89053 403 ILE B C 1
ATOM 6771 O O . ILE B 1 406 ? -14.67234 -11.91730 75.02306 1.000 27.84921 403 ILE B O 1
ATOM 6776 N N . SER B 1 407 ? -16.72749 -12.68224 75.53691 1.000 26.48327 404 SER B N 1
ATOM 6777 C CA . SER B 1 407 ? -16.88682 -11.76137 76.66053 1.000 24.24687 404 SER B CA 1
ATOM 6778 C C . SER B 1 407 ? -15.84320 -11.99665 77.74062 1.000 26.34486 404 SER B C 1
ATOM 6779 O O . SER B 1 407 ? -15.55872 -11.09290 78.53616 1.000 28.83040 404 SER B O 1
ATOM 6782 N N . GLY B 1 408 ? -15.31592 -13.21062 77.82875 1.000 24.48677 405 GLY B N 1
ATOM 6783 C CA . GLY B 1 408 ? -14.42145 -13.57751 78.90659 1.000 26.73235 405 GLY B CA 1
ATOM 6784 C C . GLY B 1 408 ? -15.09337 -14.27340 80.07508 1.000 29.07733 405 GLY B C 1
ATOM 6785 O O . GLY B 1 408 ? -14.39294 -14.76956 80.96377 1.000 29.38891 405 GLY B O 1
ATOM 6786 N N . SER B 1 409 ? -16.42383 -14.32826 80.11355 1.000 26.92285 406 SER B N 1
ATOM 6787 C CA . SER B 1 409 ? -17.10869 -15.06078 81.18220 1.000 25.78622 406 SER B CA 1
ATOM 6788 C C . SER B 1 409 ? -17.29372 -16.52303 80.77527 1.000 24.84132 406 SER B C 1
ATOM 6789 O O . SER B 1 409 ? -18.40009 -17.01835 80.61256 1.000 25.25756 406 SER B O 1
ATOM 6792 N N . LYS B 1 410 ? -16.17192 -17.23889 80.64556 1.000 23.84001 407 LYS B N 1
ATOM 6793 C CA . LYS B 1 410 ? -16.23672 -18.58599 80.09370 1.000 25.37928 407 LYS B CA 1
ATOM 6794 C C . LYS B 1 410 ? -16.93609 -19.54838 81.03404 1.000 29.06034 407 LYS B C 1
ATOM 6795 O O . LYS B 1 410 ? -17.39090 -20.61052 80.59107 1.000 29.97212 407 LYS B O 1
ATOM 6801 N N . TYR B 1 411 ? -17.07848 -19.17748 82.30843 1.000 23.26556 408 TYR B N 1
ATOM 6802 C CA . TYR B 1 411 ? -17.81249 -19.99253 83.26850 1.000 25.93716 408 TYR B CA 1
ATOM 6803 C C . TYR B 1 411 ? -19.31910 -20.02555 83.01983 1.000 27.08319 408 TYR B C 1
ATOM 6804 O O . TYR B 1 411 ? -20.00791 -20.83751 83.64730 1.000 25.36591 408 TYR B O 1
ATOM 6813 N N . LYS B 1 412 ? -19.84758 -19.16737 82.14704 1.000 24.68648 409 LYS B N 1
ATOM 6814 C CA . LYS B 1 412 ? -21.30305 -19.04557 81.96924 1.000 25.48806 409 LYS B CA 1
ATOM 6815 C C . LYS B 1 412 ? -21.81887 -20.10596 80.98790 1.000 23.71300 409 LYS B C 1
ATOM 6816 O O . LYS B 1 412 ? -22.23118 -19.82669 79.85905 1.000 27.33913 409 LYS B O 1
ATOM 6822 N N . LYS B 1 413 ? -21.82681 -21.34969 81.46575 1.000 25.79464 410 LYS B N 1
ATOM 6823 C CA . LYS B 1 413 ? -22.46500 -22.43923 80.73362 1.000 24.92552 410 LYS B CA 1
ATOM 6824 C C . LYS B 1 413 ? -23.98589 -22.24273 80.69028 1.000 27.67753 410 LYS B C 1
ATOM 6825 O O . LYS B 1 413 ? -24.61417 -21.93905 81.70815 1.000 26.02997 410 LYS B O 1
ATOM 6831 N N . PHE B 1 414 ? -24.57936 -22.41283 79.51272 1.000 24.32051 411 PHE B N 1
ATOM 6832 C CA . PHE B 1 414 ? -26.02937 -22.49885 79.39402 1.000 24.20283 411 PHE B CA 1
ATOM 6833 C C . PHE B 1 414 ? -26.42526 -23.96222 79.56480 1.000 25.78504 411 PHE B C 1
ATOM 6834 O O . PHE B 1 414 ? -25.83303 -24.84079 78.93202 1.000 30.25036 411 PHE B O 1
ATOM 6842 N N . VAL B 1 415 ? -27.43136 -24.22350 80.39647 1.000 22.45735 412 VAL B N 1
ATOM 6843 C CA . VAL B 1 415 ? -27.91699 -25.58227 80.62827 1.000 24.01245 412 VAL B CA 1
ATOM 6844 C C . VAL B 1 415 ? -29.36902 -25.65328 80.16858 1.000 22.62311 412 VAL B C 1
ATOM 6845 O O . VAL B 1 415 ? -30.18217 -24.80381 80.54775 1.000 24.59674 412 VAL B O 1
ATOM 6849 N N . ALA B 1 416 ? -29.69561 -26.66956 79.36689 1.000 25.74308 413 ALA B N 1
ATOM 6850 C CA . ALA B 1 416 ? -31.07799 -26.94568 78.97900 1.000 26.94030 413 ALA B CA 1
ATOM 6851 C C . ALA B 1 416 ? -31.34942 -28.42741 79.18971 1.000 27.15988 413 ALA B C 1
ATOM 6852 O O . ALA B 1 416 ? -30.64501 -29.26887 78.62682 1.000 26.33261 413 ALA B O 1
ATOM 6854 N N . LYS B 1 417 ? -32.35957 -28.75061 80.00245 1.000 25.22040 414 LYS B N 1
ATOM 6855 C CA . LYS B 1 417 ? -32.73223 -30.14117 80.22846 1.000 26.40327 414 LYS B CA 1
ATOM 6856 C C . LYS B 1 417 ? -34.22386 -30.33755 79.99248 1.000 25.52236 414 LYS B C 1
ATOM 6857 O O . LYS B 1 417 ? -35.04928 -29.51225 80.41570 1.000 24.76261 414 LYS B O 1
ATOM 6863 N N . ILE B 1 418 ? -34.55950 -31.43186 79.30611 1.000 24.99333 415 ILE B N 1
ATOM 6864 C CA . ILE B 1 418 ? -35.94756 -31.84574 79.10582 1.000 25.92679 415 ILE B CA 1
ATOM 6865 C C . ILE B 1 418 ? -36.13571 -33.21552 79.75388 1.000 25.25416 415 ILE B C 1
ATOM 6866 O O . ILE B 1 418 ? -35.33505 -34.12826 79.52423 1.000 25.04540 415 ILE B O 1
ATOM 6871 N N . VAL B 1 419 ? -37.16691 -33.34507 80.58538 1.000 22.85203 416 VAL B N 1
ATOM 6872 C CA . VAL B 1 419 ? -37.48821 -34.58827 81.29520 1.000 23.86241 416 VAL B CA 1
ATOM 6873 C C . VAL B 1 419 ? -38.76174 -35.15588 80.67479 1.000 27.58468 416 VAL B C 1
ATOM 6874 O O . VAL B 1 419 ? -39.76985 -34.44907 80.58475 1.000 28.34766 416 VAL B O 1
ATOM 6878 N N . THR B 1 420 ? -38.74042 -36.42937 80.26812 1.000 27.25699 417 THR B N 1
ATOM 6879 C CA . THR B 1 420 ? -39.91641 -37.01772 79.62935 1.000 26.77762 417 THR B CA 1
ATOM 6880 C C . THR B 1 420 ? -40.35055 -38.31092 80.31432 1.000 29.05462 417 THR B C 1
ATOM 6881 O O . THR B 1 420 ? -39.56948 -38.98841 80.98632 1.000 26.45463 417 THR B O 1
ATOM 6885 N N . ASN B 1 421 ? -41.63368 -38.62817 80.14354 1.000 30.41499 418 ASN B N 1
ATOM 6886 C CA . ASN B 1 421 ? -42.12777 -39.99074 80.31684 1.000 31.49212 418 ASN B CA 1
ATOM 6887 C C . ASN B 1 421 ? -41.68694 -40.77413 79.08910 1.000 28.71559 418 ASN B C 1
ATOM 6888 O O . ASN B 1 421 ? -42.22048 -40.57500 77.99373 1.000 34.18750 418 ASN B O 1
ATOM 6893 N N . HIS B 1 422 ? -40.68564 -41.64173 79.24750 1.000 30.39580 419 HIS B N 1
ATOM 6894 C CA . HIS B 1 422 ? -40.12200 -42.27490 78.06967 1.000 28.56937 419 HIS B CA 1
ATOM 6895 C C . HIS B 1 422 ? -41.08772 -43.26244 77.42757 1.000 33.10014 419 HIS B C 1
ATOM 6896 O O . HIS B 1 422 ? -40.91026 -43.60789 76.25561 1.000 33.17377 419 HIS B O 1
ATOM 6903 N N . SER B 1 423 ? -42.10921 -43.70490 78.15818 1.000 36.51647 420 SER B N 1
ATOM 6904 C CA . SER B 1 423 ? -43.06451 -44.64857 77.58644 1.000 36.63827 420 SER B CA 1
ATOM 6905 C C . SER B 1 423 ? -43.85230 -44.05172 76.42935 1.000 36.43053 420 SER B C 1
ATOM 6906 O O . SER B 1 423 ? -44.28083 -44.79027 75.53625 1.000 35.92445 420 SER B O 1
ATOM 6909 N N . ASP B 1 424 ? -44.07401 -42.73613 76.42551 1.000 34.53086 421 ASP B N 1
ATOM 6910 C CA . ASP B 1 424 ? -44.84637 -42.12399 75.35099 1.000 35.35571 421 ASP B CA 1
ATOM 6911 C C . ASP B 1 424 ? -44.28231 -40.78325 74.88932 1.000 35.84515 421 ASP B C 1
ATOM 6912 O O . ASP B 1 424 ? -44.92926 -40.10748 74.08776 1.000 35.20510 421 ASP B O 1
ATOM 6917 N N . GLY B 1 425 ? -43.10388 -40.38374 75.35531 1.000 32.45543 422 GLY B N 1
ATOM 6918 C CA . GLY B 1 425 ? -42.48922 -39.13597 74.94080 1.000 34.36923 422 GLY B CA 1
ATOM 6919 C C . GLY B 1 425 ? -43.01551 -37.86322 75.58615 1.000 29.81946 422 GLY B C 1
ATOM 6920 O O . GLY B 1 425 ? -42.47986 -36.78480 75.28928 1.000 33.47552 422 GLY B O 1
ATOM 6921 N N . THR B 1 426 ? -44.01259 -37.93660 76.46718 1.000 26.20095 423 THR B N 1
ATOM 6922 C CA . THR B 1 426 ? -44.62202 -36.72065 77.01213 1.000 28.59014 423 THR B CA 1
ATOM 6923 C C . THR B 1 426 ? -43.60093 -35.91555 77.81189 1.000 30.56505 423 THR B C 1
ATOM 6924 O O . THR B 1 426 ? -42.90420 -36.46239 78.67077 1.000 26.78065 423 THR B O 1
ATOM 6928 N N . VAL B 1 427 ? -43.52786 -34.60974 77.55383 1.000 26.33233 424 VAL B N 1
ATOM 6929 C CA . VAL B 1 427 ? -42.60229 -33.76036 78.30474 1.000 26.36705 424 VAL B CA 1
ATOM 6930 C C . VAL B 1 427 ? -43.17819 -33.48666 79.68844 1.000 24.63811 424 VAL B C 1
ATOM 6931 O O . VAL B 1 427 ? -44.27716 -32.93924 79.82906 1.000 27.66744 424 VAL B O 1
ATOM 6935 N N . LEU B 1 428 ? -42.42306 -33.85701 80.72214 1.000 26.36295 425 LEU B N 1
ATOM 6936 C CA . LEU B 1 428 ? -42.82701 -33.67754 82.10995 1.000 25.08316 425 LEU B CA 1
ATOM 6937 C C . LEU B 1 428 ? -42.21734 -32.44003 82.75259 1.000 25.86954 425 LEU B C 1
ATOM 6938 O O . LEU B 1 428 ? -42.79602 -31.89372 83.70096 1.000 27.47002 425 LEU B O 1
ATOM 6943 N N . GLY B 1 429 ? -41.05541 -32.00395 82.27712 1.000 28.48268 426 GLY B N 1
ATOM 6944 C CA . GLY B 1 429 ? -40.38963 -30.85922 82.86665 1.000 24.95835 426 GLY B CA 1
ATOM 6945 C C . GLY B 1 429 ? -39.34930 -30.30826 81.92057 1.000 23.07599 426 GLY B C 1
ATOM 6946 O O . GLY B 1 429 ? -38.78610 -31.03690 81.09635 1.000 25.07810 426 GLY B O 1
ATOM 6947 N N . VAL B 1 430 ? -39.11422 -29.00069 82.02226 1.000 22.27637 427 VAL B N 1
ATOM 6948 C CA . VAL B 1 430 ? -38.07434 -28.31447 81.25430 1.000 23.46308 427 VAL B CA 1
ATOM 6949 C C . VAL B 1 430 ? -37.38880 -27.35004 82.21050 1.000 23.81389 427 VAL B C 1
ATOM 6950 O O . VAL B 1 430 ? -38.06747 -26.61265 82.93525 1.000 22.79667 427 VAL B O 1
ATOM 6954 N N . HIS B 1 431 ? -36.04873 -27.37993 82.23441 1.000 22.50776 428 HIS B N 1
ATOM 6955 C CA . HIS B 1 431 ? -35.24508 -26.63829 83.19851 1.000 21.85012 428 HIS B CA 1
ATOM 6956 C C . HIS B 1 431 ? -34.08773 -25.95959 82.48636 1.000 24.38567 428 HIS B C 1
ATOM 6957 O O . HIS B 1 431 ? -33.33515 -26.62112 81.76513 1.000 21.54739 428 HIS B O 1
ATOM 6964 N N . LEU B 1 432 ? -33.93408 -24.64907 82.70230 1.000 21.39290 429 LEU B N 1
ATOM 6965 C CA . LEU B 1 432 ? -32.99336 -23.83423 81.93635 1.000 20.61355 429 LEU B CA 1
ATOM 6966 C C . LEU B 1 432 ? -32.14218 -23.00485 82.87998 1.000 21.28058 429 LEU B C 1
ATOM 6967 O O . LEU B 1 432 ? -32.66632 -22.44043 83.84523 1.000 23.18636 429 LEU B O 1
ATOM 6972 N N . LEU B 1 433 ? -30.84687 -22.86952 82.56195 1.000 21.61977 430 LEU B N 1
ATOM 6973 C CA . LEU B 1 433 ? -29.97056 -21.93679 83.26470 1.000 21.10099 430 LEU B CA 1
ATOM 6974 C C . LEU B 1 433 ? -29.18998 -21.13109 82.23948 1.000 19.18896 430 LEU B C 1
ATOM 6975 O O . LEU B 1 433 ? -28.53664 -21.70494 81.36141 1.000 20.83592 430 LEU B O 1
ATOM 6980 N N . GLY B 1 434 ? -29.25037 -19.80104 82.35475 1.000 20.72733 431 GLY B N 1
ATOM 6981 C CA . GLY B 1 434 ? -28.52811 -18.94320 81.42019 1.000 23.22242 431 GLY B CA 1
ATOM 6982 C C . GLY B 1 434 ? -29.26286 -17.66990 81.05035 1.000 25.16674 431 GLY B C 1
ATOM 6983 O O . GLY B 1 434 ? -30.46991 -17.57564 81.29175 1.000 23.45831 431 GLY B O 1
ATOM 6984 N N . ASP B 1 435 ? -28.56796 -16.69819 80.45509 1.000 27.98002 432 ASP B N 1
ATOM 6985 C CA . ASP B 1 435 ? -29.21380 -15.46220 80.03745 1.000 23.65911 432 ASP B CA 1
ATOM 6986 C C . ASP B 1 435 ? -30.47192 -15.77521 79.24500 1.000 25.48784 432 ASP B C 1
ATOM 6987 O O . ASP B 1 435 ? -30.44631 -16.57405 78.30134 1.000 24.48848 432 ASP B O 1
ATOM 6992 N N . GLY B 1 436 ? -31.56806 -15.12158 79.61326 1.000 24.64906 433 GLY B N 1
ATOM 6993 C CA . GLY B 1 436 ? -32.81605 -15.28994 78.88866 1.000 22.89731 433 GLY B CA 1
ATOM 6994 C C . GLY B 1 436 ? -33.72120 -16.40215 79.38076 1.000 24.50545 433 GLY B C 1
ATOM 6995 O O . GLY B 1 436 ? -34.88110 -16.46778 78.94332 1.000 22.69798 433 GLY B O 1
ATOM 6996 N N . ALA B 1 437 ? -33.24311 -17.26027 80.27517 1.000 22.96904 434 ALA B N 1
ATOM 6997 C CA . ALA B 1 437 ? -34.01131 -18.43321 80.70157 1.000 19.82326 434 ALA B CA 1
ATOM 6998 C C . ALA B 1 437 ? -35.42693 -18.11446 81.18282 1.000 24.59817 434 ALA B C 1
ATOM 6999 O O . ALA B 1 437 ? -36.36060 -18.83096 80.78031 1.000 24.08035 434 ALA B O 1
ATOM 7001 N N . PRO B 1 438 ? -35.66724 -17.07632 81.98890 1.000 21.14428 435 PRO B N 1
ATOM 7002 C CA . PRO B 1 438 ? -37.05381 -16.77025 82.39271 1.000 22.33240 435 PRO B CA 1
ATOM 7003 C C . PRO B 1 438 ? -37.96529 -16.41534 81.21973 1.000 20.81264 435 PRO B C 1
ATOM 7004 O O . PRO B 1 438 ? -39.16182 -16.73193 81.25801 1.000 24.81988 435 PRO B O 1
ATOM 7008 N N . GLU B 1 439 ? -37.42777 -15.76652 80.17887 1.000 18.93264 436 GLU B N 1
ATOM 7009 C CA . GLU B 1 439 ? -38.23436 -15.40617 79.01361 1.000 20.31507 436 GLU B CA 1
ATOM 7010 C C . GLU B 1 439 ? -38.46968 -16.61787 78.12235 1.000 22.18029 436 GLU B C 1
ATOM 7011 O O . GLU B 1 439 ? -39.56451 -16.78738 77.56919 1.000 25.16927 436 GLU B O 1
ATOM 7017 N N . ILE B 1 440 ? -37.44969 -17.46559 77.96402 1.000 19.46132 437 ILE B N 1
ATOM 7018 C CA . ILE B 1 440 ? -37.58507 -18.66511 77.13100 1.000 20.56315 437 ILE B CA 1
ATOM 7019 C C . ILE B 1 440 ? -38.68362 -19.57607 77.66134 1.000 21.46203 437 ILE B C 1
ATOM 7020 O O . ILE B 1 440 ? -39.42190 -20.19859 76.88468 1.000 23.92642 437 ILE B O 1
ATOM 7025 N N . ILE B 1 441 ? -38.80172 -19.68109 78.99061 1.000 22.25790 438 ILE B N 1
ATOM 7026 C CA . ILE B 1 441 ? -39.62530 -20.72806 79.59002 1.000 22.39080 438 ILE B CA 1
ATOM 7027 C C . ILE B 1 441 ? -41.12937 -20.43104 79.49491 1.000 20.94902 438 ILE B C 1
ATOM 7028 O O . ILE B 1 441 ? -41.93733 -21.36866 79.59232 1.000 24.79981 438 ILE B O 1
ATOM 7033 N N . GLN B 1 442 ? -41.54113 -19.16573 79.28931 1.000 22.66051 439 GLN B N 1
ATOM 7034 C CA . GLN B 1 442 ? -42.96806 -18.84248 79.37990 1.000 24.10492 439 GLN B CA 1
ATOM 7035 C C . GLN B 1 442 ? -43.79264 -19.68836 78.41574 1.000 24.66076 439 GLN B C 1
ATOM 7036 O O . GLN B 1 442 ? -44.76694 -20.33248 78.82203 1.000 24.93745 439 GLN B O 1
ATOM 7042 N N . ALA B 1 443 ? -43.41939 -19.70266 77.13404 1.000 22.32029 440 ALA B N 1
ATOM 7043 C CA . ALA B 1 443 ? -44.23666 -20.45295 76.17831 1.000 21.96311 440 ALA B CA 1
ATOM 7044 C C . ALA B 1 443 ? -44.05166 -21.95538 76.33064 1.000 23.50907 440 ALA B C 1
ATOM 7045 O O . ALA B 1 443 ? -44.86424 -22.72310 75.81174 1.000 22.67996 440 ALA B O 1
ATOM 7047 N N . VAL B 1 444 ? -42.99138 -22.40016 77.00891 1.000 20.91942 441 VAL B N 1
ATOM 7048 C CA . VAL B 1 444 ? -42.90162 -23.81596 77.37604 1.000 21.44371 441 VAL B CA 1
ATOM 7049 C C . VAL B 1 444 ? -44.05051 -24.18826 78.30726 1.000 20.12675 441 VAL B C 1
ATOM 7050 O O . VAL B 1 444 ? -44.61380 -25.28785 78.21836 1.000 25.38017 441 VAL B O 1
ATOM 7054 N N . GLY B 1 445 ? -44.44092 -23.26696 79.18867 1.000 22.51201 442 GLY B N 1
ATOM 7055 C CA . GLY B 1 445 ? -45.60532 -23.51227 80.03069 1.000 23.89894 442 GLY B CA 1
ATOM 7056 C C . GLY B 1 445 ? -46.86495 -23.75978 79.22099 1.000 26.03279 442 GLY B C 1
ATOM 7057 O O . GLY B 1 445 ? -47.71543 -24.56580 79.60768 1.000 26.52780 442 GLY B O 1
ATOM 7058 N N . VAL B 1 446 ? -47.00229 -23.06605 78.09105 1.000 22.48177 443 VAL B N 1
ATOM 7059 C CA . VAL B 1 446 ? -48.13798 -23.31369 77.20634 1.000 24.35678 443 VAL B CA 1
ATOM 7060 C C . VAL B 1 446 ? -48.01331 -24.68113 76.54086 1.000 25.92544 443 VAL B C 1
ATOM 7061 O O . VAL B 1 446 ? -49.00551 -25.42191 76.43148 1.000 25.88662 443 VAL B O 1
ATOM 7065 N N . CYS B 1 447 ? -46.79691 -25.04463 76.08984 1.000 24.86859 444 CYS B N 1
ATOM 7066 C CA . CYS B 1 447 ? -46.56954 -26.35888 75.48154 1.000 23.95937 444 CYS B CA 1
ATOM 7067 C C . CYS B 1 447 ? -47.02513 -27.50010 76.38023 1.000 25.18334 444 CYS B C 1
ATOM 7068 O O . CYS B 1 447 ? -47.54997 -28.50766 75.89294 1.000 27.82834 444 CYS B O 1
ATOM 7071 N N . LEU B 1 448 ? -46.74695 -27.40405 77.67869 1.000 24.88228 445 LEU B N 1
ATOM 7072 C CA . LEU B 1 448 ? -47.09783 -28.48368 78.59264 1.000 27.66297 445 LEU B CA 1
ATOM 7073 C C . LEU B 1 448 ? -48.60538 -28.64414 78.76807 1.000 29.46754 445 LEU B C 1
ATOM 7074 O O . LEU B 1 448 ? -49.03977 -29.68623 79.27159 1.000 26.53050 445 LEU B O 1
ATOM 7079 N N . ARG B 1 449 ? -49.39871 -27.65439 78.35879 1.000 27.15243 446 ARG B N 1
ATOM 7080 C CA . ARG B 1 449 ? -50.85436 -27.74340 78.35913 1.000 29.56326 446 ARG B CA 1
ATOM 7081 C C . ARG B 1 449 ? -51.40382 -28.27585 77.04814 1.000 33.45043 446 ARG B C 1
ATOM 7082 O O . ARG B 1 449 ? -52.62179 -28.37761 76.90152 1.000 34.30774 446 ARG B O 1
ATOM 7090 N N . LEU B 1 450 ? -50.53919 -28.57423 76.08351 1.000 27.31036 447 LEU B N 1
ATOM 7091 C CA . LEU B 1 450 ? -50.92227 -29.15092 74.80548 1.000 28.44570 447 LEU B CA 1
ATOM 7092 C C . LEU B 1 450 ? -50.40334 -30.57915 74.66514 1.000 32.23472 447 LEU B C 1
ATOM 7093 O O . LEU B 1 450 ? -50.24533 -31.07572 73.54594 1.000 31.23465 447 LEU B O 1
ATOM 7098 N N . ASN B 1 451 ? -50.11940 -31.22777 75.79189 1.000 32.71166 448 ASN B N 1
ATOM 7099 C CA . ASN B 1 451 ? -49.52343 -32.56461 75.83700 1.000 38.78586 448 ASN B CA 1
ATOM 7100 C C . ASN B 1 451 ? -48.38653 -32.70230 74.82833 1.000 34.09017 448 ASN B C 1
ATOM 7101 O O . ASN B 1 451 ? -48.31599 -33.64768 74.03749 1.000 32.90002 448 ASN B O 1
ATOM 7106 N N . ALA B 1 452 ? -47.46554 -31.74944 74.89862 1.000 30.77055 449 ALA B N 1
ATOM 7107 C CA . ALA B 1 452 ? -46.30605 -31.75630 74.02297 1.000 26.29192 449 ALA B CA 1
ATOM 7108 C C . ALA B 1 452 ? -45.40864 -32.95598 74.31519 1.000 26.65818 449 ALA B C 1
ATOM 7109 O O . ALA B 1 452 ? -45.18809 -33.32249 75.46939 1.000 27.85690 449 ALA B O 1
ATOM 7111 N N . LYS B 1 453 ? -44.88998 -33.56311 73.25263 1.000 25.40228 450 LYS B N 1
ATOM 7112 C CA . LYS B 1 453 ? -43.92029 -34.64115 73.35065 1.000 25.96142 450 LYS B CA 1
ATOM 7113 C C . LYS B 1 453 ? -42.54250 -34.13960 72.93237 1.000 26.54216 450 LYS B C 1
ATOM 7114 O O . LYS B 1 453 ? -42.40711 -33.09209 72.29655 1.000 27.87727 450 LYS B O 1
ATOM 7120 N N . ILE B 1 454 ? -41.49975 -34.89440 73.30513 1.000 27.98899 451 ILE B N 1
ATOM 7121 C CA . ILE B 1 454 ? -40.15245 -34.49696 72.90110 1.000 28.11072 451 ILE B CA 1
ATOM 7122 C C . ILE B 1 454 ? -40.08529 -34.31898 71.38583 1.000 26.81814 451 ILE B C 1
ATOM 7123 O O . ILE B 1 454 ? -39.42127 -33.40456 70.87615 1.000 28.34318 451 ILE B O 1
ATOM 7128 N N . SER B 1 455 ? -40.77838 -35.18059 70.63087 1.000 27.48625 452 SER B N 1
ATOM 7129 C CA . SER B 1 455 ? -40.73556 -35.06286 69.17263 1.000 29.68910 452 SER B CA 1
ATOM 7130 C C . SER B 1 455 ? -41.42452 -33.79150 68.67672 1.000 27.37628 452 SER B C 1
ATOM 7131 O O . SER B 1 455 ? -41.08497 -33.28018 67.60357 1.000 26.03380 452 SER B O 1
ATOM 7134 N N . ASP B 1 456 ? -42.38786 -33.26435 69.43246 1.000 25.93408 453 ASP B N 1
ATOM 7135 C CA . ASP B 1 456 ? -42.98089 -31.98705 69.05249 1.000 24.61572 453 ASP B CA 1
ATOM 7136 C C . ASP B 1 456 ? -41.95315 -30.86578 69.13286 1.000 24.92228 453 ASP B C 1
ATOM 7137 O O . ASP B 1 456 ? -41.96154 -29.95386 68.30346 1.000 25.48256 453 ASP B O 1
ATOM 7142 N N . PHE B 1 457 ? -41.05696 -30.91924 70.12247 1.000 24.13143 454 PHE B N 1
ATOM 7143 C CA . PHE B 1 457 ? -39.97124 -29.93980 70.20445 1.000 25.90950 454 PHE B CA 1
ATOM 7144 C C . PHE B 1 457 ? -38.94938 -30.13038 69.08801 1.000 26.66186 454 PHE B C 1
ATOM 7145 O O . PHE B 1 457 ? -38.59858 -29.17718 68.37735 1.000 24.39462 454 PHE B O 1
ATOM 7153 N N . TYR B 1 458 ? -38.44152 -31.35632 68.92551 1.000 24.88238 455 TYR B N 1
ATOM 7154 C CA . TYR B 1 458 ? -37.38701 -31.57813 67.94187 1.000 24.78966 455 TYR B CA 1
ATOM 7155 C C . TYR B 1 458 ? -37.86779 -31.39055 66.50373 1.000 30.63885 455 TYR B C 1
ATOM 7156 O O . TYR B 1 458 ? -37.06377 -31.04310 65.62627 1.000 29.19513 455 TYR B O 1
ATOM 7165 N N . ASN B 1 459 ? -39.15763 -31.61366 66.22534 1.000 27.37674 456 ASN B N 1
ATOM 7166 C CA . ASN B 1 459 ? -39.67417 -31.38838 64.87545 1.000 27.06881 456 ASN B CA 1
ATOM 7167 C C . ASN B 1 459 ? -40.04644 -29.93200 64.59304 1.000 27.14316 456 ASN B C 1
ATOM 7168 O O . ASN B 1 459 ? -40.38517 -29.61123 63.44655 1.000 28.49014 456 ASN B O 1
ATOM 7173 N N . THR B 1 460 ? -39.99898 -29.04755 65.58916 1.000 22.56111 457 THR B N 1
ATOM 7174 C CA . THR B 1 460 ? -40.17210 -27.61492 65.34877 1.000 21.12926 457 THR B CA 1
ATOM 7175 C C . THR B 1 460 ? -38.87585 -27.00373 64.82785 1.000 25.98546 457 THR B C 1
ATOM 7176 O O . THR B 1 460 ? -37.78792 -27.32311 65.31420 1.000 26.64123 457 THR B O 1
ATOM 7180 N N . ILE B 1 461 ? -38.99973 -26.11115 63.84967 1.000 24.07456 458 ILE B N 1
ATOM 7181 C CA . ILE B 1 461 ? -37.82782 -25.47815 63.23494 1.000 26.61230 458 ILE B CA 1
ATOM 7182 C C . ILE B 1 461 ? -37.25639 -24.42788 64.19054 1.000 25.53004 458 ILE B C 1
ATOM 7183 O O . ILE B 1 461 ? -37.99371 -23.65693 64.81325 1.000 24.74595 458 ILE B O 1
ATOM 7188 N N . GLY B 1 462 ? -35.92744 -24.42206 64.36186 1.000 26.78283 459 GLY B N 1
ATOM 7189 C CA . GLY B 1 462 ? -35.34385 -23.51587 65.32625 1.000 24.13001 459 GLY B CA 1
ATOM 7190 C C . GLY B 1 462 ? -35.31063 -22.07446 64.84430 1.000 23.11098 459 GLY B C 1
ATOM 7191 O O . GLY B 1 462 ? -35.45191 -21.78603 63.66082 1.000 22.91959 459 GLY B O 1
ATOM 7192 N N . VAL B 1 463 ? -35.17115 -21.14506 65.79512 1.000 22.76275 460 VAL B N 1
ATOM 7193 C CA . VAL B 1 463 ? -34.83310 -19.75512 65.48968 1.000 24.28076 460 VAL B CA 1
ATOM 7194 C C . VAL B 1 463 ? -33.35391 -19.59126 65.78992 1.000 22.31744 460 VAL B C 1
ATOM 7195 O O . VAL B 1 463 ? -32.92027 -19.89325 66.90677 1.000 23.40024 460 VAL B O 1
ATOM 7199 N N . HIS B 1 464 ? -32.57579 -19.12588 64.80434 1.000 23.70509 461 HIS B N 1
ATOM 7200 C CA . HIS B 1 464 ? -31.11945 -19.17625 64.88329 1.000 21.04836 461 HIS B CA 1
ATOM 7201 C C . HIS B 1 464 ? -30.53667 -17.80198 64.58047 1.000 20.39339 461 HIS B C 1
ATOM 7202 O O . HIS B 1 464 ? -31.00794 -17.11099 63.66826 1.000 20.98308 461 HIS B O 1
ATOM 7209 N N . PRO B 1 465 ? -29.53586 -17.35955 65.34513 1.000 21.97558 462 PRO B N 1
ATOM 7210 C CA . PRO B 1 465 ? -28.93068 -17.99225 66.52280 1.000 21.61458 462 PRO B CA 1
ATOM 7211 C C . PRO B 1 465 ? -29.62060 -17.58817 67.84272 1.000 21.68318 462 PRO B C 1
ATOM 7212 O O . PRO B 1 465 ? -29.74868 -16.38425 68.13472 1.000 23.07579 462 PRO B O 1
ATOM 7216 N N . THR B 1 466 ? -30.06370 -18.55319 68.65393 1.000 20.29567 463 THR B N 1
ATOM 7217 C CA . THR B 1 466 ? -30.59310 -18.29222 69.99490 1.000 20.87924 463 THR B CA 1
ATOM 7218 C C . THR B 1 466 ? -30.10774 -19.37590 70.95268 1.000 23.97337 463 THR B C 1
ATOM 7219 O O . THR B 1 466 ? -29.66754 -20.45379 70.53052 1.000 23.91454 463 THR B O 1
ATOM 7223 N N . SER B 1 467 ? -30.21004 -19.08531 72.25395 1.000 22.14954 464 SER B N 1
ATOM 7224 C CA . SER B 1 467 ? -30.08877 -20.14752 73.25387 1.000 24.02034 464 SER B CA 1
ATOM 7225 C C . SER B 1 467 ? -31.30438 -21.07208 73.21682 1.000 22.09713 464 SER B C 1
ATOM 7226 O O . SER B 1 467 ? -31.17704 -22.29610 73.40255 1.000 24.55439 464 SER B O 1
ATOM 7229 N N . ALA B 1 468 ? -32.48351 -20.50085 72.94070 1.000 23.47197 465 ALA B N 1
ATOM 7230 C CA . ALA B 1 468 ? -33.72739 -21.26320 73.01149 1.000 21.27213 465 ALA B CA 1
ATOM 7231 C C . ALA B 1 468 ? -33.76706 -22.41143 72.00441 1.000 22.47047 465 ALA B C 1
ATOM 7232 O O . ALA B 1 468 ? -34.38888 -23.44278 72.28561 1.000 22.49085 465 ALA B O 1
ATOM 7234 N N . GLU B 1 469 ? -33.12166 -22.26599 70.83584 1.000 19.37325 466 GLU B N 1
ATOM 7235 C CA . GLU B 1 469 ? -33.19451 -23.32845 69.83685 1.000 20.00121 466 GLU B CA 1
ATOM 7236 C C . GLU B 1 469 ? -32.58361 -24.63348 70.33043 1.000 24.14252 466 GLU B C 1
ATOM 7237 O O . GLU B 1 469 ? -32.81171 -25.68249 69.71684 1.000 25.80869 466 GLU B O 1
ATOM 7243 N N . GLU B 1 470 ? -31.78835 -24.60015 71.40072 1.000 21.91849 467 GLU B N 1
ATOM 7244 C CA . GLU B 1 470 ? -31.30921 -25.85442 71.97391 1.000 22.04526 467 GLU B CA 1
ATOM 7245 C C . GLU B 1 470 ? -32.46368 -26.78129 72.35105 1.000 24.72822 467 GLU B C 1
ATOM 7246 O O . GLU B 1 470 ? -32.31544 -28.01002 72.29027 1.000 28.30906 467 GLU B O 1
ATOM 7252 N N . LEU B 1 471 ? -33.60864 -26.21391 72.75591 1.000 23.28099 468 LEU B N 1
ATOM 7253 C CA . LEU B 1 471 ? -34.76731 -27.02317 73.14175 1.000 22.50875 468 LEU B CA 1
ATOM 7254 C C . LEU B 1 471 ? -35.33776 -27.81933 71.97046 1.000 26.35277 468 LEU B C 1
ATOM 7255 O O . LEU B 1 471 ? -36.08658 -28.78812 72.18937 1.000 24.80647 468 LEU B O 1
ATOM 7260 N N . CYS B 1 472 ? -35.01667 -27.43283 70.73749 1.000 24.72019 469 CYS B N 1
ATOM 7261 C CA . CYS B 1 472 ? -35.51605 -28.11441 69.55390 1.000 26.14204 469 CYS B CA 1
ATOM 7262 C C . CYS B 1 472 ? -34.43690 -28.93566 68.86435 1.000 30.25248 469 CYS B C 1
ATOM 7263 O O . CYS B 1 472 ? -34.64131 -29.37821 67.73555 1.000 31.25362 469 CYS B O 1
ATOM 7266 N N . SER B 1 473 ? -33.30122 -29.16251 69.52019 1.000 23.97526 470 SER B N 1
ATOM 7267 C CA . SER B 1 473 ? -32.18279 -29.87225 68.91529 1.000 28.32719 470 SER B CA 1
ATOM 7268 C C . SER B 1 473 ? -31.80331 -31.13315 69.67228 1.000 32.47036 470 SER B C 1
ATOM 7269 O O . SER B 1 473 ? -30.73309 -31.70034 69.40749 1.000 37.56660 470 SER B O 1
ATOM 7272 N N . MET B 1 474 ? -32.62582 -31.58087 70.61009 1.000 29.72246 471 MET B N 1
ATOM 7273 C CA . MET B 1 474 ? -32.31660 -32.75488 71.42267 1.000 33.06662 471 MET B CA 1
ATOM 7274 C C . MET B 1 474 ? -33.20815 -33.92208 71.00451 1.000 38.07373 471 MET B C 1
ATOM 7275 O O . MET B 1 474 ? -34.42796 -33.88832 71.21620 1.000 34.05299 471 MET B O 1
ATOM 7280 N N . ARG B 1 475 ? -32.58935 -34.94974 70.41032 1.000 38.51207 472 ARG B N 1
ATOM 7281 C CA . ARG B 1 475 ? -33.27801 -36.15304 69.94050 1.000 36.97410 472 ARG B CA 1
ATOM 7282 C C . ARG B 1 475 ? -33.02874 -37.37570 70.80298 1.000 36.28366 472 ARG B C 1
ATOM 7283 O O . ARG B 1 475 ? -33.89258 -38.25555 70.87363 1.000 38.33550 472 ARG B O 1
ATOM 7291 N N . THR B 1 476 ? -31.85937 -37.46793 71.42816 1.000 33.53129 473 THR B N 1
ATOM 7292 C CA . THR B 1 476 ? -31.40673 -38.70259 72.03299 1.000 35.61185 473 THR B CA 1
ATOM 7293 C C . THR B 1 476 ? -31.19515 -38.48914 73.52251 1.000 32.58822 473 THR B C 1
ATOM 7294 O O . THR B 1 476 ? -30.50207 -37.54046 73.91338 1.000 32.42451 473 THR B O 1
ATOM 7298 N N . PRO B 1 477 ? -31.79213 -39.30807 74.38179 1.000 31.97971 474 PRO B N 1
ATOM 7299 C CA . PRO B 1 477 ? -31.62954 -39.09494 75.82306 1.000 31.93581 474 PRO B CA 1
ATOM 7300 C C . PRO B 1 477 ? -30.16999 -39.20013 76.22933 1.000 34.17625 474 PRO B C 1
ATOM 7301 O O . PRO B 1 477 ? -29.39395 -39.96108 75.64636 1.000 34.28546 474 PRO B O 1
ATOM 7305 N N . SER B 1 478 ? -29.79622 -38.40399 77.23206 1.000 30.75954 475 SER B N 1
ATOM 7306 C CA . SER B 1 478 ? -28.48369 -38.54972 77.84919 1.000 35.82356 475 SER B CA 1
ATOM 7307 C C . SER B 1 478 ? -28.45505 -39.68325 78.86683 1.000 39.45788 475 SER B C 1
ATOM 7308 O O . SER B 1 478 ? -27.41453 -40.32467 79.03812 1.000 38.72653 475 SER B O 1
ATOM 7311 N N . TYR B 1 479 ? -29.56272 -39.93404 79.55501 1.000 36.05560 476 TYR B N 1
ATOM 7312 C CA . TYR B 1 479 ? -29.65507 -41.02996 80.51627 1.000 36.12440 476 TYR B CA 1
ATOM 7313 C C . TYR B 1 479 ? -31.11908 -41.20670 80.89938 1.000 36.48303 476 TYR B C 1
ATOM 7314 O O . TYR B 1 479 ? -31.99751 -40.48395 80.41754 1.000 32.34647 476 TYR B O 1
ATOM 7323 N N . TYR B 1 480 ? -31.37224 -42.17088 81.78753 1.000 38.43701 477 TYR B N 1
ATOM 7324 C CA . TYR B 1 480 ? -32.72123 -42.62255 82.10293 1.000 35.75338 477 TYR B CA 1
ATOM 7325 C C . TYR B 1 480 ? -32.87049 -42.86006 83.59678 1.000 35.93431 477 TYR B C 1
ATOM 7326 O O . TYR B 1 480 ? -31.88469 -42.97982 84.32800 1.000 38.69251 477 TYR B O 1
ATOM 7335 N N . TYR B 1 481 ? -34.12658 -42.93801 84.03687 1.000 35.23238 478 TYR B N 1
ATOM 7336 C CA . TYR B 1 481 ? -34.49949 -43.53463 85.31726 1.000 36.70788 478 TYR B CA 1
ATOM 7337 C C . TYR B 1 481 ? -35.47062 -44.67712 85.03658 1.000 40.45526 478 TYR B C 1
ATOM 7338 O O . TYR B 1 481 ? -36.51435 -44.46731 84.40667 1.000 37.90324 478 TYR B O 1
ATOM 7347 N N . VAL B 1 482 ? -35.12784 -45.88228 85.49609 1.000 43.63359 479 VAL B N 1
ATOM 7348 C CA . VAL B 1 482 ? -35.98850 -47.05878 85.36131 1.000 47.10813 479 VAL B CA 1
ATOM 7349 C C . VAL B 1 482 ? -36.35556 -47.53971 86.76182 1.000 43.46811 479 VAL B C 1
ATOM 7350 O O . VAL B 1 482 ? -35.47251 -47.86090 87.56581 1.000 42.89688 479 VAL B O 1
ATOM 7354 N N . LYS B 1 483 ? -37.65319 -47.59045 87.05289 1.000 40.84811 480 LYS B N 1
ATOM 7355 C CA . LYS B 1 483 ? -38.12366 -47.96964 88.38242 1.000 47.38146 480 LYS B CA 1
ATOM 7356 C C . LYS B 1 483 ? -37.42240 -47.15335 89.46739 1.000 48.17774 480 LYS B C 1
ATOM 7357 O O . LYS B 1 483 ? -37.15538 -47.64781 90.56451 1.000 44.36859 480 LYS B O 1
ATOM 7363 N N . GLY B 1 484 ? -37.10363 -45.89508 89.16879 1.000 41.48394 481 GLY B N 1
ATOM 7364 C CA . GLY B 1 484 ? -36.53915 -45.00224 90.15349 1.000 42.88844 481 GLY B CA 1
ATOM 7365 C C . GLY B 1 484 ? -35.02637 -44.96357 90.22567 1.000 40.56253 481 GLY B C 1
ATOM 7366 O O . GLY B 1 484 ? -34.48726 -44.17419 91.01166 1.000 46.82770 481 GLY B O 1
ATOM 7367 N N . GLU B 1 485 ? -34.31791 -45.76766 89.43692 1.000 38.61290 482 GLU B N 1
ATOM 7368 C CA . GLU B 1 485 ? -32.86683 -45.84942 89.53508 1.000 45.72071 482 GLU B CA 1
ATOM 7369 C C . GLU B 1 485 ? -32.21083 -45.28505 88.27882 1.000 42.41523 482 GLU B C 1
ATOM 7370 O O . GLU B 1 485 ? -32.58353 -45.63934 87.15299 1.000 40.80699 482 GLU B O 1
ATOM 7376 N N . LYS B 1 486 ? -31.23092 -44.41075 88.49192 1.000 41.94580 483 LYS B N 1
ATOM 7377 C CA . LYS B 1 486 ? -30.55211 -43.68580 87.42731 1.000 40.77212 483 LYS B CA 1
ATOM 7378 C C . LYS B 1 486 ? -29.59707 -44.61017 86.68353 1.000 44.77168 483 LYS B C 1
ATOM 7379 O O . LYS B 1 486 ? -28.84482 -45.36473 87.30647 1.000 49.60873 483 LYS B O 1
ATOM 7385 N N . MET B 1 487 ? -29.62199 -44.55323 85.35298 1.000 42.79632 484 MET B N 1
ATOM 7386 C CA . MET B 1 487 ? -28.75730 -45.42046 84.56398 1.000 47.33646 484 MET B CA 1
ATOM 7387 C C . MET B 1 487 ? -28.59120 -44.84447 83.16953 1.000 44.36597 484 MET B C 1
ATOM 7388 O O . MET B 1 487 ? -29.49775 -44.20848 82.63068 1.000 45.03729 484 MET B O 1
ATOM 7393 N N . GLU B 1 488 ? -27.41877 -45.08806 82.58838 1.000 40.17515 485 GLU B N 1
ATOM 7394 C CA . GLU B 1 488 ? -27.05845 -44.43178 81.34036 1.000 41.98838 485 GLU B CA 1
ATOM 7395 C C . GLU B 1 488 ? -27.75817 -45.04444 80.13211 1.000 44.20196 485 GLU B C 1
ATOM 7396 O O . GLU B 1 488 ? -27.96650 -44.35272 79.12881 1.000 48.32677 485 GLU B O 1
ATOM 7402 N N . LYS B 1 489 ? -28.11366 -46.32687 80.19417 1.000 48.89687 486 LYS B N 1
ATOM 7403 C CA . LYS B 1 489 ? -28.75742 -47.00006 79.07449 1.000 46.21653 486 LYS B CA 1
ATOM 7404 C C . LYS B 1 489 ? -29.94732 -47.80529 79.57674 1.000 48.37365 486 LYS B C 1
ATOM 7405 O O . LYS B 1 489 ? -30.04274 -48.15191 80.75640 1.000 49.62472 486 LYS B O 1
ATOM 7411 N N . LEU B 1 490 ? -30.85702 -48.09283 78.66896 1.000 44.49840 487 LEU B N 1
ATOM 7412 C CA . LEU B 1 490 ? -32.00621 -48.88500 79.07262 1.000 51.32036 487 LEU B CA 1
ATOM 7413 C C . LEU B 1 490 ? -31.62104 -50.36159 79.17457 1.000 56.53493 487 LEU B C 1
ATOM 7414 O O . LEU B 1 490 ? -30.80432 -50.84716 78.38654 1.000 54.85601 487 LEU B O 1
ATOM 7419 N N . PRO B 1 491 ? -32.18766 -51.09626 80.14394 1.000 56.86007 488 PRO B N 1
ATOM 7420 C CA . PRO B 1 491 ? -31.98874 -52.54665 80.27142 1.000 53.37543 488 PRO B CA 1
ATOM 7421 C C . PRO B 1 491 ? -32.77928 -53.35491 79.23771 1.000 53.25305 488 PRO B C 1
ATOM 7422 O O . PRO B 1 491 ? -33.99430 -53.18021 79.09154 1.000 51.70872 488 PRO B O 1
ATOM 7426 N N . LYS C 1 6 ? -61.33980 22.75273 21.70110 1.000 63.12027 3 LYS C N 1
ATOM 7427 C CA . LYS C 1 6 ? -62.28040 22.23582 20.70898 1.000 59.66933 3 LYS C CA 1
ATOM 7428 C C . LYS C 1 6 ? -62.00600 20.75968 20.44131 1.000 55.92112 3 LYS C C 1
ATOM 7429 O O . LYS C 1 6 ? -61.23578 20.11989 21.16244 1.000 53.66530 3 LYS C O 1
ATOM 7435 N N . ALA C 1 7 ? -62.64232 20.22744 19.40005 1.000 55.48311 4 ALA C N 1
ATOM 7436 C CA . ALA C 1 7 ? -62.48536 18.83981 18.99747 1.000 56.33802 4 ALA C CA 1
ATOM 7437 C C . ALA C 1 7 ? -61.98951 18.78826 17.56060 1.000 58.67410 4 ALA C C 1
ATOM 7438 O O . ALA C 1 7 ? -62.23062 19.70877 16.77151 1.000 57.20685 4 ALA C O 1
ATOM 7440 N N . PHE C 1 8 ? -61.29322 17.70208 17.22658 1.000 56.09974 5 PHE C N 1
ATOM 7441 C CA . PHE C 1 8 ? -60.58632 17.59859 15.95978 1.000 52.53360 5 PHE C CA 1
ATOM 7442 C C . PHE C 1 8 ? -60.64808 16.17144 15.44084 1.000 49.17142 5 PHE C C 1
ATOM 7443 O O . PHE C 1 8 ? -60.74730 15.21435 16.21232 1.000 53.66705 5 PHE C O 1
ATOM 7451 N N . ASP C 1 9 ? -60.57713 16.04115 14.11484 1.000 53.09753 6 ASP C N 1
ATOM 7452 C CA . ASP C 1 9 ? -60.40311 14.72580 13.50808 1.000 51.34474 6 ASP C CA 1
ATOM 7453 C C . ASP C 1 9 ? -59.05542 14.12399 13.88016 1.000 56.39845 6 ASP C C 1
ATOM 7454 O O . ASP C 1 9 ? -58.94694 12.91508 14.12142 1.000 53.94624 6 ASP C O 1
ATOM 7459 N N . LEU C 1 10 ? -58.01565 14.95226 13.91895 1.000 52.84342 7 LEU C N 1
ATOM 7460 C CA . LEU C 1 10 ? -56.65050 14.48316 14.09498 1.000 52.56372 7 LEU C CA 1
ATOM 7461 C C . LEU C 1 10 ? -55.91797 15.44061 15.01783 1.000 45.55118 7 LEU C C 1
ATOM 7462 O O . LEU C 1 10 ? -55.99637 16.66125 14.84134 1.000 46.38293 7 LEU C O 1
ATOM 7467 N N . VAL C 1 11 ? -55.21883 14.89002 16.00353 1.000 45.50245 8 VAL C N 1
ATOM 7468 C CA . VAL C 1 11 ? -54.31072 15.66417 16.83860 1.000 46.11280 8 VAL C CA 1
ATOM 7469 C C . VAL C 1 11 ? -52.92057 15.06203 16.68889 1.000 46.48969 8 VAL C C 1
ATOM 7470 O O . VAL C 1 11 ? -52.72205 13.86712 16.95335 1.000 46.16755 8 VAL C O 1
ATOM 7474 N N . VAL C 1 12 ? -51.96750 15.88667 16.25673 1.000 43.65722 9 VAL C N 1
ATOM 7475 C CA . VAL C 1 12 ? -50.57761 15.48644 16.05931 1.000 42.16828 9 VAL C CA 1
ATOM 7476 C C . VAL C 1 12 ? -49.75126 16.11650 17.17183 1.000 35.24375 9 VAL C C 1
ATOM 7477 O O . VAL C 1 12 ? -49.75430 17.34616 17.33477 1.000 36.00438 9 VAL C O 1
ATOM 7481 N N . ILE C 1 13 ? -49.04244 15.28797 17.93319 1.000 36.20133 10 ILE C N 1
ATOM 7482 C CA . ILE C 1 13 ? -48.08844 15.77717 18.92281 1.000 36.22431 10 ILE C CA 1
ATOM 7483 C C . ILE C 1 13 ? -46.70655 15.73819 18.27999 1.000 31.76348 10 ILE C C 1
ATOM 7484 O O . ILE C 1 13 ? -46.14191 14.66034 18.06485 1.000 36.26627 10 ILE C O 1
ATOM 7489 N N . GLY C 1 14 ? -46.16489 16.91781 17.98723 1.000 35.89394 11 GLY C N 1
ATOM 7490 C CA . GLY C 1 14 ? -44.90440 17.04927 17.28312 1.000 35.13141 11 GLY C CA 1
ATOM 7491 C C . GLY C 1 14 ? -45.07476 17.63510 15.89576 1.000 32.96337 11 GLY C C 1
ATOM 7492 O O . GLY C 1 14 ? -45.55308 16.95009 14.98287 1.000 34.01446 11 GLY C O 1
ATOM 7493 N N . ALA C 1 15 ? -44.68251 18.89835 15.72344 1.000 32.63621 12 ALA C N 1
ATOM 7494 C CA . ALA C 1 15 ? -44.84120 19.59663 14.44493 1.000 35.32620 12 ALA C CA 1
ATOM 7495 C C . ALA C 1 15 ? -43.56022 19.49276 13.60757 1.000 31.90546 12 ALA C C 1
ATOM 7496 O O . ALA C 1 15 ? -42.96887 20.49104 13.18445 1.000 31.52179 12 ALA C O 1
ATOM 7498 N N . GLY C 1 16 ? -43.13532 18.24983 13.37355 1.000 35.86842 13 GLY C N 1
ATOM 7499 C CA . GLY C 1 16 ? -41.86742 17.96125 12.74363 1.000 35.30892 13 GLY C CA 1
ATOM 7500 C C . GLY C 1 16 ? -42.00396 17.45106 11.32251 1.000 34.57963 13 GLY C C 1
ATOM 7501 O O . GLY C 1 16 ? -43.00325 17.69243 10.63390 1.000 34.14159 13 GLY C O 1
ATOM 7502 N N . SER C 1 17 ? -40.96757 16.74039 10.86725 1.000 33.15213 14 SER C N 1
ATOM 7503 C CA . SER C 1 17 ? -40.95250 16.24817 9.49426 1.000 31.47584 14 SER C CA 1
ATOM 7504 C C . SER C 1 17 ? -42.18936 15.39982 9.21321 1.000 34.98768 14 SER C C 1
ATOM 7505 O O . SER C 1 17 ? -42.93284 15.65838 8.26298 1.000 33.58759 14 SER C O 1
ATOM 7508 N N . GLY C 1 18 ? -42.43284 14.38788 10.04007 1.000 35.76143 15 GLY C N 1
ATOM 7509 C CA . GLY C 1 18 ? -43.55229 13.48978 9.81098 1.000 35.37807 15 GLY C CA 1
ATOM 7510 C C . GLY C 1 18 ? -44.88086 14.06256 10.26358 1.000 35.59180 15 GLY C C 1
ATOM 7511 O O . GLY C 1 18 ? -45.90818 13.88332 9.59363 1.000 38.01727 15 GLY C O 1
ATOM 7512 N N . GLY C 1 19 ? -44.87060 14.76204 11.39856 1.000 35.48676 16 GLY C N 1
ATOM 7513 C CA . GLY C 1 19 ? -46.10679 15.33637 11.90983 1.000 34.33907 16 GLY C CA 1
ATOM 7514 C C . GLY C 1 19 ? -46.70966 16.35752 10.96577 1.000 39.54356 16 GLY C C 1
ATOM 7515 O O . GLY C 1 19 ? -47.90827 16.32124 10.67513 1.000 35.39596 16 GLY C O 1
ATOM 7516 N N . LEU C 1 20 ? -45.88604 17.28828 10.47193 1.000 34.11889 17 LEU C N 1
ATOM 7517 C CA . LEU C 1 20 ? -46.41276 18.31668 9.57717 1.000 33.83756 17 LEU C CA 1
ATOM 7518 C C . LEU C 1 20 ? -46.90952 17.71916 8.26575 1.000 35.91736 17 LEU C C 1
ATOM 7519 O O . LEU C 1 20 ? -47.90235 18.19522 7.70207 1.000 40.54557 17 LEU C O 1
ATOM 7524 N N . GLU C 1 21 ? -46.24088 16.68554 7.75064 1.000 34.81569 18 GLU C N 1
ATOM 7525 C CA . GLU C 1 21 ? -46.73470 16.06979 6.52116 1.000 39.52465 18 GLU C CA 1
ATOM 7526 C C . GLU C 1 21 ? -48.10747 15.45383 6.74797 1.000 44.55659 18 GLU C C 1
ATOM 7527 O O . GLU C 1 21 ? -49.00359 15.58000 5.90427 1.000 48.46624 18 GLU C O 1
ATOM 7533 N N . ALA C 1 22 ? -48.29390 14.79403 7.89265 1.000 43.94758 19 ALA C N 1
ATOM 7534 C CA . ALA C 1 22 ? -49.59015 14.20719 8.20913 1.000 41.21846 19 ALA C CA 1
ATOM 7535 C C . ALA C 1 22 ? -50.65596 15.28108 8.38887 1.000 45.85257 19 ALA C C 1
ATOM 7536 O O . ALA C 1 22 ? -51.76458 15.15898 7.85251 1.000 45.75090 19 ALA C O 1
ATOM 7538 N N . GLY C 1 23 ? -50.33215 16.34668 9.12609 1.000 42.50069 20 GLY C N 1
ATOM 7539 C CA . GLY C 1 23 ? -51.32437 17.36966 9.42114 1.000 42.63012 20 GLY C CA 1
ATOM 7540 C C . GLY C 1 23 ? -51.72572 18.18713 8.20587 1.000 50.26363 20 GLY C C 1
ATOM 7541 O O . GLY C 1 23 ? -52.89696 18.54773 8.04830 1.000 46.75478 20 GLY C O 1
ATOM 7542 N N . TRP C 1 24 ? -50.76453 18.50514 7.33738 1.000 41.92136 21 TRP C N 1
ATOM 7543 C CA . TRP C 1 24 ? -51.09626 19.23892 6.12111 1.000 47.39748 21 TRP C CA 1
ATOM 7544 C C . TRP C 1 24 ? -51.90721 18.37657 5.16012 1.000 47.00026 21 TRP C C 1
ATOM 7545 O O . TRP C 1 24 ? -52.85221 18.86315 4.53151 1.000 52.68038 21 TRP C O 1
ATOM 7556 N N . ASN C 1 25 ? -51.55665 17.09633 5.03380 1.000 48.56306 22 ASN C N 1
ATOM 7557 C CA . ASN C 1 25 ? -52.27218 16.21777 4.11131 1.000 48.99444 22 ASN C CA 1
ATOM 7558 C C . ASN C 1 25 ? -53.70064 15.96852 4.57787 1.000 52.79345 22 ASN C C 1
ATOM 7559 O O . ASN C 1 25 ? -54.64047 16.01908 3.77588 1.000 54.94093 22 ASN C O 1
ATOM 7564 N N . ALA C 1 26 ? -53.88581 15.69719 5.87013 1.000 53.39873 23 ALA C N 1
ATOM 7565 C CA . ALA C 1 26 ? -55.23301 15.47111 6.38257 1.000 54.38837 23 ALA C CA 1
ATOM 7566 C C . ALA C 1 26 ? -56.12176 16.68977 6.16515 1.000 54.42402 23 ALA C C 1
ATOM 7567 O O . ALA C 1 26 ? -57.28861 16.55326 5.78306 1.000 59.00123 23 ALA C O 1
ATOM 7569 N N . ALA C 1 27 ? -55.58715 17.89171 6.38765 1.000 50.40625 24 ALA C N 1
ATOM 7570 C CA . ALA C 1 27 ? -56.41231 19.09206 6.29530 1.000 56.24788 24 ALA C CA 1
ATOM 7571 C C . ALA C 1 27 ? -56.67167 19.51488 4.85003 1.000 57.90481 24 ALA C C 1
ATOM 7572 O O . ALA C 1 27 ? -57.77445 19.97477 4.52981 1.000 57.88817 24 ALA C O 1
ATOM 7574 N N . THR C 1 28 ? -55.68390 19.38038 3.96134 1.000 52.96570 25 THR C N 1
ATOM 7575 C CA . THR C 1 28 ? -55.83815 19.90888 2.61087 1.000 54.45109 25 THR C CA 1
ATOM 7576 C C . THR C 1 28 ? -56.21301 18.85444 1.57849 1.000 58.22651 25 THR C C 1
ATOM 7577 O O . THR C 1 28 ? -56.74758 19.21194 0.52352 1.000 61.70395 25 THR C O 1
ATOM 7581 N N . LEU C 1 29 ? -55.95405 17.57661 1.84443 1.000 57.63444 26 LEU C N 1
ATOM 7582 C CA . LEU C 1 29 ? -56.35656 16.51380 0.93527 1.000 56.55973 26 LEU C CA 1
ATOM 7583 C C . LEU C 1 29 ? -57.64342 15.82783 1.36409 1.000 63.88664 26 LEU C C 1
ATOM 7584 O O . LEU C 1 29 ? -58.20536 15.05283 0.58127 1.000 61.37830 26 LEU C O 1
ATOM 7589 N N . TYR C 1 30 ? -58.11704 16.08819 2.58622 1.000 58.74045 27 TYR C N 1
ATOM 7590 C CA . TYR C 1 30 ? -59.32186 15.43937 3.08476 1.000 60.32524 27 TYR C CA 1
ATOM 7591 C C . TYR C 1 30 ? -60.20382 16.38459 3.89607 1.000 58.36078 27 TYR C C 1
ATOM 7592 O O . TYR C 1 30 ? -61.18888 15.92898 4.48634 1.000 58.62965 27 TYR C O 1
ATOM 7601 N N . GLY C 1 31 ? -59.88230 17.67624 3.95066 1.000 58.98398 28 GLY C N 1
ATOM 7602 C CA . GLY C 1 31 ? -60.71462 18.63699 4.65117 1.000 55.91614 28 GLY C CA 1
ATOM 7603 C C . GLY C 1 31 ? -60.97843 18.32890 6.10860 1.000 58.55388 28 GLY C C 1
ATOM 7604 O O . GLY C 1 31 ? -61.97135 18.80971 6.65877 1.000 59.28245 28 GLY C O 1
ATOM 7605 N N . LYS C 1 32 ? -60.11726 17.54821 6.75904 1.000 59.24555 29 LYS C N 1
ATOM 7606 C CA . LYS C 1 32 ? -60.32131 17.22192 8.16216 1.000 55.40227 29 LYS C CA 1
ATOM 7607 C C . LYS C 1 32 ? -59.89642 18.38463 9.05512 1.000 58.34120 29 LYS C C 1
ATOM 7608 O O . LYS C 1 32 ? -59.15470 19.28171 8.64462 1.000 56.58946 29 LYS C O 1
ATOM 7614 N N . ARG C 1 33 ? -60.39536 18.36277 10.29094 1.000 53.54651 30 ARG C N 1
ATOM 7615 C CA . ARG C 1 33 ? -60.01900 19.32950 11.31877 1.000 57.95995 30 ARG C CA 1
ATOM 7616 C C . ARG C 1 33 ? -58.80347 18.78877 12.06364 1.000 54.37309 30 ARG C C 1
ATOM 7617 O O . ARG C 1 33 ? -58.86845 17.70177 12.65010 1.000 52.40686 30 ARG C O 1
ATOM 7625 N N . VAL C 1 34 ? -57.69935 19.53591 12.03801 1.000 54.71075 31 VAL C N 1
ATOM 7626 C CA . VAL C 1 34 ? -56.40130 19.02139 12.46546 1.000 50.43769 31 VAL C CA 1
ATOM 7627 C C . VAL C 1 34 ? -55.79408 19.96012 13.49908 1.000 48.72511 31 VAL C C 1
ATOM 7628 O O . VAL C 1 34 ? -55.74276 21.17838 13.28792 1.000 52.16363 31 VAL C O 1
ATOM 7632 N N . ALA C 1 35 ? -55.31428 19.39048 14.60307 1.000 44.67859 32 ALA C N 1
ATOM 7633 C CA . ALA C 1 35 ? -54.50558 20.10558 15.58103 1.000 48.91899 32 ALA C CA 1
ATOM 7634 C C . ALA C 1 35 ? -53.08106 19.56002 15.55867 1.000 41.03121 32 ALA C C 1
ATOM 7635 O O . ALA C 1 35 ? -52.87647 18.35916 15.36364 1.000 40.30710 32 ALA C O 1
ATOM 7637 N N . VAL C 1 36 ? -52.10089 20.45278 15.73085 1.000 45.93635 33 VAL C N 1
ATOM 7638 C CA . VAL C 1 36 ? -50.68199 20.09655 15.78311 1.000 42.90000 33 VAL C CA 1
ATOM 7639 C C . VAL C 1 36 ? -50.05884 20.84444 16.95156 1.000 35.61204 33 VAL C C 1
ATOM 7640 O O . VAL C 1 36 ? -50.23882 22.06117 17.07793 1.000 40.41539 33 VAL C O 1
ATOM 7644 N N . VAL C 1 37 ? -49.30304 20.13612 17.78760 1.000 35.58264 34 VAL C N 1
ATOM 7645 C CA . VAL C 1 37 ? -48.73016 20.70252 19.00413 1.000 36.00493 34 VAL C CA 1
ATOM 7646 C C . VAL C 1 37 ? -47.20846 20.63889 18.91308 1.000 40.24825 34 VAL C C 1
ATOM 7647 O O . VAL C 1 37 ? -46.64975 19.60598 18.52139 1.000 39.12224 34 VAL C O 1
ATOM 7651 N N . ASP C 1 38 ? -46.54421 21.73393 19.28548 1.000 38.95903 35 ASP C N 1
ATOM 7652 C CA . ASP C 1 38 ? -45.09522 21.73912 19.43772 1.000 38.31770 35 ASP C CA 1
ATOM 7653 C C . ASP C 1 38 ? -44.72135 22.71085 20.55264 1.000 40.40925 35 ASP C C 1
ATOM 7654 O O . ASP C 1 38 ? -45.50739 23.59035 20.92971 1.000 38.46383 35 ASP C O 1
ATOM 7659 N N . VAL C 1 39 ? -43.49730 22.54979 21.07563 1.000 36.62949 36 VAL C N 1
ATOM 7660 C CA . VAL C 1 39 ? -43.09466 23.24091 22.30158 1.000 33.95844 36 VAL C CA 1
ATOM 7661 C C . VAL C 1 39 ? -42.51371 24.62609 22.05282 1.000 39.41828 36 VAL C C 1
ATOM 7662 O O . VAL C 1 39 ? -42.35554 25.40655 23.00802 1.000 35.34719 36 VAL C O 1
ATOM 7666 N N . GLN C 1 40 ? -42.21699 24.97425 20.80512 1.000 35.05621 37 GLN C N 1
ATOM 7667 C CA . GLN C 1 40 ? -41.55540 26.23273 20.50717 1.000 33.63375 37 GLN C CA 1
ATOM 7668 C C . GLN C 1 40 ? -41.94549 26.64006 19.09557 1.000 36.65665 37 GLN C C 1
ATOM 7669 O O . GLN C 1 40 ? -42.22317 25.78687 18.24596 1.000 35.89741 37 GLN C O 1
ATOM 7675 N N . THR C 1 41 ? -41.97353 27.94733 18.84509 1.000 35.21266 38 THR C N 1
ATOM 7676 C CA . THR C 1 41 ? -42.34644 28.42867 17.52241 1.000 39.22015 38 THR C CA 1
ATOM 7677 C C . THR C 1 41 ? -41.15438 28.69945 16.61458 1.000 39.20390 38 THR C C 1
ATOM 7678 O O . THR C 1 41 ? -41.34926 28.83785 15.40596 1.000 35.35855 38 THR C O 1
ATOM 7682 N N . SER C 1 42 ? -39.93849 28.78401 17.15366 1.000 32.71839 39 SER C N 1
ATOM 7683 C CA . SER C 1 42 ? -38.75654 28.94804 16.31851 1.000 33.37637 39 SER C CA 1
ATOM 7684 C C . SER C 1 42 ? -37.56061 28.29640 17.00366 1.000 36.80910 39 SER C C 1
ATOM 7685 O O . SER C 1 42 ? -37.62467 27.89164 18.16686 1.000 34.67090 39 SER C O 1
ATOM 7688 N N . HIS C 1 43 ? -36.45619 28.22802 16.26102 1.000 29.11552 40 HIS C N 1
ATOM 7689 C CA . HIS C 1 43 ? -35.32132 27.38905 16.59929 1.000 33.18908 40 HIS C CA 1
ATOM 7690 C C . HIS C 1 43 ? -34.59646 27.88783 17.83904 1.000 29.08125 40 HIS C C 1
ATOM 7691 O O . HIS C 1 43 ? -34.61306 29.07256 18.16751 1.000 31.43676 40 HIS C O 1
ATOM 7698 N N . GLY C 1 44 ? -33.89226 26.96276 18.49673 1.000 28.25544 41 GLY C N 1
ATOM 7699 C CA . GLY C 1 44 ? -32.84876 27.33582 19.42781 1.000 31.28963 41 GLY C CA 1
ATOM 7700 C C . GLY C 1 44 ? -33.21052 27.07583 20.87401 1.000 31.89163 41 GLY C C 1
ATOM 7701 O O . GLY C 1 44 ? -34.30047 26.58768 21.19674 1.000 29.50172 41 GLY C O 1
ATOM 7702 N N . PRO C 1 45 ? -32.28103 27.38453 21.77165 1.000 32.92854 42 PRO C N 1
ATOM 7703 C CA . PRO C 1 45 ? -32.53888 27.22506 23.20444 1.000 29.80215 42 PRO C CA 1
ATOM 7704 C C . PRO C 1 45 ? -33.80396 27.95845 23.59941 1.000 36.03546 42 PRO C C 1
ATOM 7705 O O . PRO C 1 45 ? -34.12964 29.00414 23.01462 1.000 35.57532 42 PRO C O 1
ATOM 7709 N N . PRO C 1 46 ? -34.53528 27.45246 24.59782 1.000 31.28961 43 PRO C N 1
ATOM 7710 C CA . PRO C 1 46 ? -34.22048 26.30235 25.45857 1.000 28.96739 43 PRO C CA 1
ATOM 7711 C C . PRO C 1 46 ? -34.52204 24.90995 24.90427 1.000 29.52314 43 PRO C C 1
ATOM 7712 O O . PRO C 1 46 ? -33.90140 23.94457 25.33433 1.000 27.87700 43 PRO C O 1
ATOM 7716 N N . PHE C 1 47 ? -35.46537 24.71650 23.98811 1.000 32.52130 44 PHE C N 1
ATOM 7717 C CA . PHE C 1 47 ? -35.86461 23.37063 23.60271 1.000 30.63213 44 PHE C CA 1
ATOM 7718 C C . PHE C 1 47 ? -35.29490 22.92260 22.25545 1.000 29.08213 44 PHE C C 1
ATOM 7719 O O . PHE C 1 47 ? -35.48025 21.75708 21.88156 1.000 30.26713 44 PHE C O 1
ATOM 7727 N N . TYR C 1 48 ? -34.61469 23.82210 21.53124 1.000 28.65550 45 TYR C N 1
ATOM 7728 C CA . TYR C 1 48 ? -33.82394 23.53350 20.32936 1.000 30.85616 45 TYR C CA 1
ATOM 7729 C C . TYR C 1 48 ? -34.67557 23.15997 19.11716 1.000 28.60108 45 TYR C C 1
ATOM 7730 O O . TYR C 1 48 ? -34.76545 23.95427 18.17347 1.000 28.20667 45 TYR C O 1
ATOM 7739 N N . ALA C 1 49 ? -35.27049 21.96624 19.09992 1.000 27.43747 46 ALA C N 1
ATOM 7740 C CA . ALA C 1 49 ? -36.29799 21.67876 18.10642 1.000 29.79957 46 ALA C CA 1
ATOM 7741 C C . ALA C 1 49 ? -37.52420 22.55420 18.35741 1.000 33.26145 46 ALA C C 1
ATOM 7742 O O . ALA C 1 49 ? -37.71164 23.11111 19.43898 1.000 34.58104 46 ALA C O 1
ATOM 7744 N N . ALA C 1 50 ? -38.37136 22.66487 17.34883 1.000 33.71269 47 ALA C N 1
ATOM 7745 C CA . ALA C 1 50 ? -39.46222 23.63145 17.38558 1.000 33.07088 47 ALA C CA 1
ATOM 7746 C C . ALA C 1 50 ? -40.34135 23.36444 16.17564 1.000 32.73047 47 ALA C C 1
ATOM 7747 O O . ALA C 1 50 ? -40.12056 22.40233 15.43640 1.000 30.65401 47 ALA C O 1
ATOM 7749 N N . LEU C 1 51 ? -41.33258 24.22151 15.96313 1.000 35.13452 48 LEU C N 1
ATOM 7750 C CA . LEU C 1 51 ? -42.12575 24.21028 14.74332 1.000 38.27403 48 LEU C CA 1
ATOM 7751 C C . LEU C 1 51 ? -41.22741 23.97212 13.52883 1.000 32.71164 48 LEU C C 1
ATOM 7752 O O . LEU C 1 51 ? -40.28932 24.72729 13.26508 1.000 32.58956 48 LEU C O 1
ATOM 7757 N N . GLY C 1 52 ? -41.50103 22.90119 12.78930 1.000 31.14699 49 GLY C N 1
ATOM 7758 C CA . GLY C 1 52 ? -40.67006 22.46173 11.68282 1.000 29.84526 49 GLY C CA 1
ATOM 7759 C C . GLY C 1 52 ? -39.97552 21.14334 11.93011 1.000 33.05289 49 GLY C C 1
ATOM 7760 O O . GLY C 1 52 ? -39.77254 20.37825 10.98381 1.000 37.25755 49 GLY C O 1
ATOM 7761 N N . GLY C 1 53 ? -39.64792 20.84657 13.19029 1.000 32.25240 50 GLY C N 1
ATOM 7762 C CA . GLY C 1 53 ? -39.03364 19.58466 13.54573 1.000 29.50650 50 GLY C CA 1
ATOM 7763 C C . GLY C 1 53 ? -37.53667 19.70141 13.75482 1.000 28.61558 50 GLY C C 1
ATOM 7764 O O . GLY C 1 53 ? -36.92543 20.76881 13.63118 1.000 29.85494 50 GLY C O 1
ATOM 7765 N N . THR C 1 54 ? -36.94250 18.55372 14.06571 1.000 27.42777 51 THR C N 1
ATOM 7766 C CA . THR C 1 54 ? -35.50960 18.50836 14.34909 1.000 30.57724 51 THR C CA 1
ATOM 7767 C C . THR C 1 54 ? -34.68087 18.81250 13.10153 1.000 30.20166 51 THR C C 1
ATOM 7768 O O . THR C 1 54 ? -33.65326 19.49539 13.18627 1.000 27.70483 51 THR C O 1
ATOM 7772 N N . CYS C 1 55 ? -35.09263 18.28695 11.94231 1.000 28.10419 52 CYS C N 1
ATOM 7773 C CA . CYS C 1 55 ? -34.31750 18.48409 10.71861 1.000 27.25228 52 CYS C CA 1
ATOM 7774 C C . CYS C 1 55 ? -34.21757 19.96171 10.36288 1.000 28.85741 52 CYS C C 1
ATOM 7775 O O . CYS C 1 55 ? -33.13610 20.46215 10.01995 1.000 28.08657 52 CYS C O 1
ATOM 7778 N N . VAL C 1 56 ? -35.34204 20.67591 10.44510 1.000 27.61183 53 VAL C N 1
ATOM 7779 C CA . VAL C 1 56 ? -35.38418 22.08489 10.07346 1.000 29.04409 53 VAL C CA 1
ATOM 7780 C C . VAL C 1 56 ? -34.56795 22.93363 11.03908 1.000 28.31264 53 VAL C C 1
ATOM 7781 O O . VAL C 1 56 ? -33.88025 23.86903 10.62116 1.000 28.13034 53 VAL C O 1
ATOM 7785 N N . ASN C 1 57 ? -34.64321 22.63792 12.34590 1.000 25.95568 54 ASN C N 1
ATOM 7786 C CA . ASN C 1 57 ? -34.13752 23.56123 13.35763 1.000 27.20699 54 ASN C CA 1
ATOM 7787 C C . ASN C 1 57 ? -32.71632 23.24600 13.81098 1.000 26.38091 54 ASN C C 1
ATOM 7788 O O . ASN C 1 57 ? -31.89829 24.16907 13.97232 1.000 27.62661 54 ASN C O 1
ATOM 7793 N N . VAL C 1 58 ? -32.41512 21.96998 14.04321 1.000 25.17250 55 VAL C N 1
ATOM 7794 C CA . VAL C 1 58 ? -31.13742 21.54908 14.62122 1.000 24.30094 55 VAL C CA 1
ATOM 7795 C C . VAL C 1 58 ? -30.73353 20.20876 14.00456 1.000 24.57518 55 VAL C C 1
ATOM 7796 O O . VAL C 1 58 ? -30.28360 19.28811 14.70315 1.000 23.66134 55 VAL C O 1
ATOM 7800 N N . GLY C 1 59 ? -30.90827 20.08697 12.69024 1.000 23.71572 56 GLY C N 1
ATOM 7801 C CA . GLY C 1 59 ? -30.58686 18.85407 11.99570 1.000 24.16636 56 GLY C CA 1
ATOM 7802 C C . GLY C 1 59 ? -30.15596 19.06246 10.55368 1.000 24.92249 56 GLY C C 1
ATOM 7803 O O . GLY C 1 59 ? -29.31997 19.92587 10.27822 1.000 25.74988 56 GLY C O 1
ATOM 7804 N N . CYS C 1 60 ? -30.74961 18.30376 9.62335 1.000 23.30786 57 CYS C N 1
ATOM 7805 C CA . CYS C 1 60 ? -30.26657 18.26442 8.23899 1.000 26.64065 57 CYS C CA 1
ATOM 7806 C C . CYS C 1 60 ? -30.09431 19.66287 7.63677 1.000 25.76100 57 CYS C C 1
ATOM 7807 O O . CYS C 1 60 ? -29.09015 19.94588 6.97103 1.000 23.12704 57 CYS C O 1
ATOM 7810 N N . VAL C 1 61 ? -31.08156 20.53768 7.81755 1.000 25.88359 58 VAL C N 1
ATOM 7811 C CA . VAL C 1 61 ? -31.06910 21.82133 7.11329 1.000 27.66045 58 VAL C CA 1
ATOM 7812 C C . VAL C 1 61 ? -29.89589 22.68453 7.58091 1.000 23.33308 58 VAL C C 1
ATOM 7813 O O . VAL C 1 61 ? -29.07877 23.08994 6.73625 1.000 24.20424 58 VAL C O 1
ATOM 7817 N N . PRO C 1 62 ? -29.77268 23.02108 8.87637 1.000 23.05105 59 PRO C N 1
ATOM 7818 C CA . PRO C 1 62 ? -28.61564 23.83442 9.28397 1.000 27.06570 59 PRO C CA 1
ATOM 7819 C C . PRO C 1 62 ? -27.29541 23.11440 9.12733 1.000 27.43888 59 PRO C C 1
ATOM 7820 O O . PRO C 1 62 ? -26.28912 23.75907 8.79266 1.000 22.73388 59 PRO C O 1
ATOM 7824 N N . LYS C 1 63 ? -27.24227 21.79988 9.37186 1.000 25.47326 60 LYS C N 1
ATOM 7825 C CA . LYS C 1 63 ? -25.94003 21.15968 9.26371 1.000 24.98596 60 LYS C CA 1
ATOM 7826 C C . LYS C 1 63 ? -25.45420 21.16463 7.82243 1.000 22.66800 60 LYS C C 1
ATOM 7827 O O . LYS C 1 63 ? -24.25476 21.33500 7.57486 1.000 25.35059 60 LYS C O 1
ATOM 7833 N N . LYS C 1 64 ? -26.36046 21.04446 6.84781 1.000 24.35089 61 LYS C N 1
ATOM 7834 C CA . LYS C 1 64 ? -25.89356 21.05413 5.46180 1.000 24.64387 61 LYS C CA 1
ATOM 7835 C C . LYS C 1 64 ? -25.32382 22.42038 5.09561 1.000 24.13318 61 LYS C C 1
ATOM 7836 O O . LYS C 1 64 ? -24.29542 22.51081 4.41187 1.000 25.70181 61 LYS C O 1
ATOM 7842 N N . LEU C 1 65 ? -25.94379 23.49589 5.59285 1.000 24.10010 62 LEU C N 1
ATOM 7843 C CA . LEU C 1 65 ? -25.40853 24.83195 5.35486 1.000 24.87117 62 LEU C CA 1
ATOM 7844 C C . LEU C 1 65 ? -24.02020 24.97529 5.96290 1.000 22.02780 62 LEU C C 1
ATOM 7845 O O . LEU C 1 65 ? -23.12662 25.57323 5.35592 1.000 24.16841 62 LEU C O 1
ATOM 7850 N N . MET C 1 66 ? -23.83142 24.43757 7.16690 1.000 22.17988 63 MET C N 1
ATOM 7851 C CA . MET C 1 66 ? -22.54120 24.53766 7.83641 1.000 22.79881 63 MET C CA 1
ATOM 7852 C C . MET C 1 66 ? -21.49311 23.65256 7.16911 1.000 25.40047 63 MET C C 1
ATOM 7853 O O . MET C 1 66 ? -20.31937 24.02527 7.11968 1.000 23.53593 63 MET C O 1
ATOM 7858 N N . VAL C 1 67 ? -21.87642 22.47610 6.65973 1.000 23.20580 64 VAL C N 1
ATOM 7859 C CA . VAL C 1 67 ? -20.90079 21.70830 5.88133 1.000 22.08467 64 VAL C CA 1
ATOM 7860 C C . VAL C 1 67 ? -20.52586 22.47075 4.60953 1.000 21.55687 64 VAL C C 1
ATOM 7861 O O . VAL C 1 67 ? -19.36030 22.50386 4.20479 1.000 24.03919 64 VAL C O 1
ATOM 7865 N N . THR C 1 68 ? -21.50734 23.08497 3.95005 1.000 22.18999 65 THR C N 1
ATOM 7866 C CA . THR C 1 68 ? -21.20020 23.87823 2.76689 1.000 24.44820 65 THR C CA 1
ATOM 7867 C C . THR C 1 68 ? -20.19407 24.97568 3.09810 1.000 23.99349 65 THR C C 1
ATOM 7868 O O . THR C 1 68 ? -19.22974 25.19349 2.34678 1.000 23.01022 65 THR C O 1
ATOM 7872 N N . GLY C 1 69 ? -20.37880 25.65573 4.23765 1.000 23.17167 66 GLY C N 1
ATOM 7873 C CA . GLY C 1 69 ? -19.37652 26.61073 4.68810 1.000 21.40626 66 GLY C CA 1
ATOM 7874 C C . GLY C 1 69 ? -18.01319 25.97711 4.89368 1.000 23.32387 66 GLY C C 1
ATOM 7875 O O . GLY C 1 69 ? -16.98890 26.51934 4.45612 1.000 21.15354 66 GLY C O 1
ATOM 7876 N N . ALA C 1 70 ? -17.98366 24.79930 5.52046 1.000 21.42817 67 ALA C N 1
ATOM 7877 C CA . ALA C 1 70 ? -16.70274 24.14723 5.80229 1.000 18.66059 67 ALA C CA 1
ATOM 7878 C C . ALA C 1 70 ? -15.96654 23.77408 4.51842 1.000 23.17212 67 ALA C C 1
ATOM 7879 O O . ALA C 1 70 ? -14.73118 23.79347 4.48731 1.000 24.08317 67 ALA C O 1
ATOM 7881 N N . GLN C 1 71 ? -16.70848 23.45777 3.45140 1.000 22.05769 68 GLN C N 1
ATOM 7882 C CA . GLN C 1 71 ? -16.09873 23.06004 2.18231 1.000 23.07181 68 GLN C CA 1
ATOM 7883 C C . GLN C 1 71 ? -15.23511 24.16542 1.58317 1.000 24.37025 68 GLN C C 1
ATOM 7884 O O . GLN C 1 71 ? -14.34202 23.87700 0.77475 1.000 22.02786 68 GLN C O 1
ATOM 7890 N N . TYR C 1 72 ? -15.49326 25.42900 1.93335 1.000 22.76999 69 TYR C N 1
ATOM 7891 C CA . TYR C 1 72 ? -14.67404 26.48958 1.35506 1.000 22.79150 69 TYR C CA 1
ATOM 7892 C C . TYR C 1 72 ? -13.23400 26.43930 1.84552 1.000 22.28684 69 TYR C C 1
ATOM 7893 O O . TYR C 1 72 ? -12.35581 26.96135 1.15097 1.000 24.20504 69 TYR C O 1
ATOM 7902 N N . MET C 1 73 ? -12.95120 25.81304 2.99762 1.000 23.81344 70 MET C N 1
ATOM 7903 C CA . MET C 1 73 ? -11.54426 25.62929 3.34676 1.000 20.01290 70 MET C CA 1
ATOM 7904 C C . MET C 1 73 ? -10.82201 24.88221 2.23870 1.000 23.64605 70 MET C C 1
ATOM 7905 O O . MET C 1 73 ? -9.72688 25.28175 1.81150 1.000 23.06907 70 MET C O 1
ATOM 7910 N N . ASP C 1 74 ? -11.44775 23.81465 1.72917 1.000 22.88381 71 ASP C N 1
ATOM 7911 C CA . ASP C 1 74 ? -10.86410 23.05842 0.62307 1.000 26.25811 71 ASP C CA 1
ATOM 7912 C C . ASP C 1 74 ? -10.85432 23.87947 -0.66896 1.000 22.32628 71 ASP C C 1
ATOM 7913 O O . ASP C 1 74 ? -9.83697 23.92738 -1.37048 1.000 23.00779 71 ASP C O 1
ATOM 7918 N N . HIS C 1 75 ? -11.98224 24.52632 -1.01295 1.000 23.75578 72 HIS C N 1
ATOM 7919 C CA . HIS C 1 75 ? -12.04103 25.25643 -2.27895 1.000 25.56450 72 HIS C CA 1
ATOM 7920 C C . HIS C 1 75 ? -10.95054 26.31747 -2.36449 1.000 27.58553 72 HIS C C 1
ATOM 7921 O O . HIS C 1 75 ? -10.33195 26.50345 -3.42302 1.000 24.13946 72 HIS C O 1
ATOM 7928 N N . LEU C 1 76 ? -10.73357 27.05700 -1.27686 1.000 25.27003 73 LEU C N 1
ATOM 7929 C CA . LEU C 1 76 ? -9.75679 28.14066 -1.32683 1.000 27.48537 73 LEU C CA 1
ATOM 7930 C C . LEU C 1 76 ? -8.36099 27.59102 -1.56916 1.000 27.12296 73 LEU C C 1
ATOM 7931 O O . LEU C 1 76 ? -7.57921 28.17126 -2.33274 1.000 27.07814 73 LEU C O 1
ATOM 7936 N N . ARG C 1 77 ? -8.02592 26.47502 -0.92020 1.000 23.99269 74 ARG C N 1
ATOM 7937 C CA . ARG C 1 77 ? -6.70906 25.87716 -1.12354 1.000 24.39628 74 ARG C CA 1
ATOM 7938 C C . ARG C 1 77 ? -6.57188 25.29803 -2.52736 1.000 25.57337 74 ARG C C 1
ATOM 7939 O O . ARG C 1 77 ? -5.54737 25.50534 -3.19455 1.000 25.48976 74 ARG C O 1
ATOM 7947 N N . GLU C 1 78 ? -7.60688 24.58748 -2.98931 1.000 26.56794 75 GLU C N 1
ATOM 7948 C CA . GLU C 1 78 ? -7.56986 23.88193 -4.26916 1.000 24.29353 75 GLU C CA 1
ATOM 7949 C C . GLU C 1 78 ? -7.61084 24.82799 -5.46680 1.000 23.98996 75 GLU C C 1
ATOM 7950 O O . GLU C 1 78 ? -7.16277 24.45375 -6.55680 1.000 24.47459 75 GLU C O 1
ATOM 7956 N N . SER C 1 79 ? -8.08310 26.06147 -5.28245 1.000 20.68867 76 SER C N 1
ATOM 7957 C CA . SER C 1 79 ? -8.13550 27.00073 -6.40064 1.000 21.07279 76 SER C CA 1
ATOM 7958 C C . SER C 1 79 ? -6.74886 27.34070 -6.93732 1.000 25.37052 76 SER C C 1
ATOM 7959 O O . SER C 1 79 ? -6.61545 27.69524 -8.11143 1.000 24.09655 76 SER C O 1
ATOM 7962 N N . ALA C 1 80 ? -5.71025 27.24290 -6.09879 1.000 24.26499 77 ALA C N 1
ATOM 7963 C CA . ALA C 1 80 ? -4.37053 27.64942 -6.52067 1.000 27.33354 77 ALA C CA 1
ATOM 7964 C C . ALA C 1 80 ? -3.85907 26.81552 -7.69386 1.000 27.30389 77 ALA C C 1
ATOM 7965 O O . ALA C 1 80 ? -3.21678 27.34880 -8.60975 1.000 27.66333 77 ALA C O 1
ATOM 7967 N N . GLY C 1 81 ? -4.12023 25.50601 -7.67703 1.000 24.26274 78 GLY C N 1
ATOM 7968 C CA . GLY C 1 81 ? -3.68202 24.63275 -8.75934 1.000 27.74319 78 GLY C CA 1
ATOM 7969 C C . GLY C 1 81 ? -4.31194 24.95642 -10.09989 1.000 28.06783 78 GLY C C 1
ATOM 7970 O O . GLY C 1 81 ? -3.79537 24.53287 -11.14268 1.000 29.41774 78 GLY C O 1
ATOM 7971 N N . PHE C 1 82 ? -5.42214 25.68532 -10.09485 1.000 23.44152 79 PHE C N 1
ATOM 7972 C CA . PHE C 1 82 ? -6.07837 26.14266 -11.31011 1.000 24.93350 79 PHE C CA 1
ATOM 7973 C C . PHE C 1 82 ? -5.75351 27.58912 -11.62642 1.000 26.30185 79 PHE C C 1
ATOM 7974 O O . PHE C 1 82 ? -6.40862 28.20459 -12.47680 1.000 26.13988 79 PHE C O 1
ATOM 7982 N N . GLY C 1 83 ? -4.75100 28.14078 -10.96524 1.000 26.28035 80 GLY C N 1
ATOM 7983 C CA . GLY C 1 83 ? -4.25140 29.44899 -11.30641 1.000 26.72441 80 GLY C CA 1
ATOM 7984 C C . GLY C 1 83 ? -4.79009 30.61008 -10.50517 1.000 27.13836 80 GLY C C 1
ATOM 7985 O O . GLY C 1 83 ? -4.47475 31.75768 -10.83813 1.000 34.08560 80 GLY C O 1
ATOM 7986 N N . TRP C 1 84 ? -5.57835 30.36657 -9.45455 1.000 26.28038 81 TRP C N 1
ATOM 7987 C CA . TRP C 1 84 ? -6.06894 31.48120 -8.64080 1.000 24.61013 81 TRP C CA 1
ATOM 7988 C C . TRP C 1 84 ? -5.01719 31.91520 -7.63659 1.000 26.13546 81 TRP C C 1
ATOM 7989 O O . TRP C 1 84 ? -4.39666 31.08304 -6.97047 1.000 26.31283 81 TRP C O 1
ATOM 8000 N N . GLU C 1 85 ? -4.82344 33.22892 -7.54071 1.000 30.29205 82 GLU C N 1
ATOM 8001 C CA . GLU C 1 85 ? -3.82709 33.82577 -6.67166 1.000 29.97533 82 GLU C CA 1
ATOM 8002 C C . GLU C 1 85 ? -4.52080 34.82720 -5.75898 1.000 33.36995 82 GLU C C 1
ATOM 8003 O O . GLU C 1 85 ? -5.38306 35.58711 -6.20821 1.000 35.59610 82 GLU C O 1
ATOM 8009 N N . PHE C 1 86 ? -4.18237 34.78441 -4.47355 1.000 33.05590 83 PHE C N 1
ATOM 8010 C CA . PHE C 1 86 ? -4.64645 35.77450 -3.51010 1.000 34.05627 83 PHE C CA 1
ATOM 8011 C C . PHE C 1 86 ? -3.76807 35.64908 -2.27286 1.000 32.61524 83 PHE C C 1
ATOM 8012 O O . PHE C 1 86 ? -2.97243 34.71414 -2.14733 1.000 32.45260 83 PHE C O 1
ATOM 8020 N N . ASP C 1 87 ? -3.89676 36.62448 -1.37434 1.000 32.43076 84 ASP C N 1
ATOM 8021 C CA . ASP C 1 87 ? -3.09593 36.66821 -0.15164 1.000 33.82186 84 ASP C CA 1
ATOM 8022 C C . ASP C 1 87 ? -3.59629 35.60734 0.82617 1.000 32.36927 84 ASP C C 1
ATOM 8023 O O . ASP C 1 87 ? -4.54044 35.83906 1.58171 1.000 36.93748 84 ASP C O 1
ATOM 8028 N N . GLY C 1 88 ? -2.94774 34.44364 0.84126 1.000 36.47421 85 GLY C N 1
ATOM 8029 C CA . GLY C 1 88 ? -3.38587 33.37932 1.73108 1.000 35.61751 85 GLY C CA 1
ATOM 8030 C C . GLY C 1 88 ? -3.23927 33.72363 3.20363 1.000 37.27682 85 GLY C C 1
ATOM 8031 O O . GLY C 1 88 ? -3.96292 33.18997 4.04768 1.000 30.64052 85 GLY C O 1
ATOM 8032 N N . SER C 1 89 ? -2.30612 34.61670 3.53697 1.000 38.23470 86 SER C N 1
ATOM 8033 C CA . SER C 1 89 ? -2.14152 35.01292 4.93074 1.000 39.57985 86 SER C CA 1
ATOM 8034 C C . SER C 1 89 ? -3.33431 35.79816 5.46075 1.000 35.72501 86 SER C C 1
ATOM 8035 O O . SER C 1 89 ? -3.46441 35.93386 6.68165 1.000 39.04789 86 SER C O 1
ATOM 8038 N N . SER C 1 90 ? -4.21938 36.28790 4.58606 1.000 31.94294 87 SER C N 1
ATOM 8039 C CA . SER C 1 90 ? -5.38424 37.06987 4.97986 1.000 33.49322 87 SER C CA 1
ATOM 8040 C C . SER C 1 90 ? -6.65706 36.24414 5.15488 1.000 36.13369 87 SER C C 1
ATOM 8041 O O . SER C 1 90 ? -7.71212 36.82285 5.44422 1.000 30.88147 87 SER C O 1
ATOM 8044 N N . VAL C 1 91 ? -6.60443 34.93138 4.95861 1.000 37.07433 88 VAL C N 1
ATOM 8045 C CA . VAL C 1 91 ? -7.81441 34.11320 5.01267 1.000 31.43485 88 VAL C CA 1
ATOM 8046 C C . VAL C 1 91 ? -8.18365 33.84027 6.46790 1.000 29.47814 88 VAL C C 1
ATOM 8047 O O . VAL C 1 91 ? -7.34736 33.40354 7.26722 1.000 34.21305 88 VAL C O 1
ATOM 8051 N N . LYS C 1 92 ? -9.44363 34.09264 6.81485 1.000 29.87536 89 LYS C N 1
ATOM 8052 C CA . LYS C 1 92 ? -9.98676 33.76305 8.12907 1.000 33.31386 89 LYS C CA 1
ATOM 8053 C C . LYS C 1 92 ? -11.40601 33.23721 7.97358 1.000 29.22783 89 LYS C C 1
ATOM 8054 O O . LYS C 1 92 ? -12.18723 33.76703 7.18275 1.000 31.73974 89 LYS C O 1
ATOM 8060 N N . ALA C 1 93 ? -11.74596 32.21762 8.75448 1.000 28.39411 90 ALA C N 1
ATOM 8061 C CA . ALA C 1 93 ? -13.09828 31.67173 8.77622 1.000 27.45984 90 ALA C CA 1
ATOM 8062 C C . ALA C 1 93 ? -13.85117 32.30381 9.94109 1.000 29.26270 90 ALA C C 1
ATOM 8063 O O . ALA C 1 93 ? -13.45134 32.14012 11.09820 1.000 34.96802 90 ALA C O 1
ATOM 8065 N N . ASN C 1 94 ? -14.92189 33.03220 9.64060 1.000 25.54126 91 ASN C N 1
ATOM 8066 C CA . ASN C 1 94 ? -15.65619 33.76066 10.67353 1.000 27.37123 91 ASN C CA 1
ATOM 8067 C C . ASN C 1 94 ? -16.87080 32.92738 11.07023 1.000 25.75471 91 ASN C C 1
ATOM 8068 O O . ASN C 1 94 ? -17.91232 32.96902 10.41225 1.000 25.11991 91 ASN C O 1
ATOM 8073 N N . TRP C 1 95 ? -16.72434 32.18986 12.17012 1.000 26.65495 92 TRP C N 1
ATOM 8074 C CA . TRP C 1 95 ? -17.78515 31.32114 12.66920 1.000 24.69401 92 TRP C CA 1
ATOM 8075 C C . TRP C 1 95 ? -19.03429 32.10723 13.04813 1.000 31.18339 92 TRP C C 1
ATOM 8076 O O . TRP C 1 95 ? -20.15332 31.64917 12.81500 1.000 26.19126 92 TRP C O 1
ATOM 8087 N N . LYS C 1 96 ? -18.87424 33.29291 13.64381 1.000 29.56350 93 LYS C N 1
ATOM 8088 C CA . LYS C 1 96 ? -20.06230 34.03567 14.05432 1.000 26.44315 93 LYS C CA 1
ATOM 8089 C C . LYS C 1 96 ? -20.92102 34.40335 12.85912 1.000 30.47118 93 LYS C C 1
ATOM 8090 O O . LYS C 1 96 ? -22.15291 34.35853 12.94438 1.000 27.74605 93 LYS C O 1
ATOM 8096 N N . LYS C 1 97 ? -20.29128 34.77220 11.73267 1.000 27.55161 94 LYS C N 1
ATOM 8097 C CA . LYS C 1 97 ? -21.06574 35.05419 10.52561 1.000 25.15820 94 LYS C CA 1
ATOM 8098 C C . LYS C 1 97 ? -21.82179 33.82122 10.04186 1.000 27.52526 94 LYS C C 1
ATOM 8099 O O . LYS C 1 97 ? -22.98387 33.92299 9.62965 1.000 25.68567 94 LYS C O 1
ATOM 8105 N N . LEU C 1 98 ? -21.16760 32.65222 10.04447 1.000 28.91312 95 LEU C N 1
ATOM 8106 C CA . LEU C 1 98 ? -21.83780 31.43894 9.58255 1.000 27.06911 95 LEU C CA 1
ATOM 8107 C C . LEU C 1 98 ? -23.08413 31.16154 10.42047 1.000 25.23226 95 LEU C C 1
ATOM 8108 O O . LEU C 1 98 ? -24.16251 30.88245 9.88407 1.000 24.85654 95 LEU C O 1
ATOM 8113 N N . ILE C 1 99 ? -22.94797 31.23563 11.74718 1.000 25.62133 96 ILE C N 1
ATOM 8114 C CA . ILE C 1 99 ? -24.04983 30.90553 12.64412 1.000 24.03394 96 ILE C CA 1
ATOM 8115 C C . ILE C 1 99 ? -25.18575 31.90789 12.47329 1.000 26.74490 96 ILE C C 1
ATOM 8116 O O . ILE C 1 99 ? -26.36267 31.53399 12.42358 1.000 25.82442 96 ILE C O 1
ATOM 8121 N N . ALA C 1 100 ? -24.85100 33.18742 12.32532 1.000 29.11168 97 ALA C N 1
ATOM 8122 C CA . ALA C 1 100 ? -25.89435 34.19217 12.12106 1.000 26.55638 97 ALA C CA 1
ATOM 8123 C C . ALA C 1 100 ? -26.62077 33.98928 10.79363 1.000 31.21709 97 ALA C C 1
ATOM 8124 O O . ALA C 1 100 ? -27.84978 34.12815 10.73008 1.000 28.46332 97 ALA C O 1
ATOM 8126 N N . ALA C 1 101 ? -25.88832 33.63304 9.72289 1.000 27.56894 98 ALA C N 1
ATOM 8127 C CA . ALA C 1 101 ? -26.55100 33.34146 8.44849 1.000 30.37731 98 ALA C CA 1
ATOM 8128 C C . ALA C 1 101 ? -27.43447 32.11012 8.55624 1.000 28.98393 98 ALA C C 1
ATOM 8129 O O . ALA C 1 101 ? -28.56219 32.09187 8.04354 1.000 27.81474 98 ALA C O 1
ATOM 8131 N N . LYS C 1 102 ? -26.93437 31.06556 9.21153 1.000 28.30372 99 LYS C N 1
ATOM 8132 C CA . LYS C 1 102 ? -27.74884 29.88061 9.45959 1.000 27.17417 99 LYS C CA 1
ATOM 8133 C C . LYS C 1 102 ? -28.98964 30.22618 10.28322 1.000 30.63684 99 LYS C C 1
ATOM 8134 O O . LYS C 1 102 ? -30.10143 29.79265 9.95747 1.000 25.76841 99 LYS C O 1
ATOM 8140 N N . ASN C 1 103 ? -28.81968 31.00762 11.35925 1.000 26.11584 100 ASN C N 1
ATOM 8141 C CA . ASN C 1 103 ? -29.96343 31.37476 12.20365 1.000 26.28691 100 ASN C CA 1
ATOM 8142 C C . ASN C 1 103 ? -31.05153 32.07206 11.39442 1.000 28.24639 100 ASN C C 1
ATOM 8143 O O . ASN C 1 103 ? -32.24703 31.79140 11.56415 1.000 32.13556 100 ASN C O 1
ATOM 8148 N N . GLU C 1 104 ? -30.65867 32.98426 10.50568 1.000 29.81699 101 GLU C N 1
ATOM 8149 C CA . GLU C 1 104 ? -31.65563 33.71990 9.73864 1.000 30.71171 101 GLU C CA 1
ATOM 8150 C C . GLU C 1 104 ? -32.37805 32.79580 8.76413 1.000 35.21022 101 GLU C C 1
ATOM 8151 O O . GLU C 1 104 ? -33.59727 32.89629 8.59235 1.000 34.79577 101 GLU C O 1
ATOM 8157 N N . ALA C 1 105 ? -31.64641 31.87627 8.13286 1.000 29.29139 102 ALA C N 1
ATOM 8158 C CA . ALA C 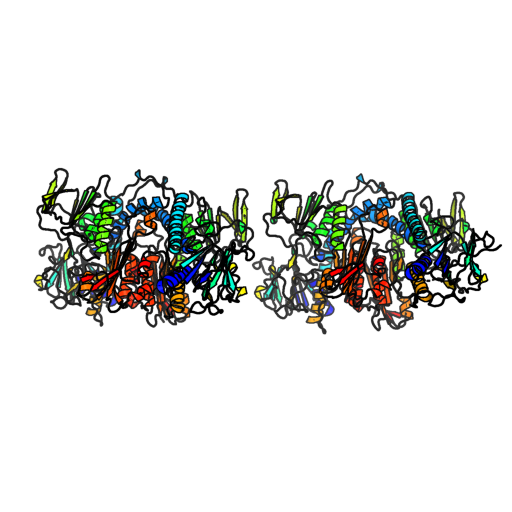1 105 ? -32.27482 30.95169 7.19613 1.000 30.36503 102 ALA C CA 1
ATOM 8159 C C . ALA C 1 105 ? -33.28665 30.05605 7.90204 1.000 30.57256 102 ALA C C 1
ATOM 8160 O O . ALA C 1 105 ? -34.39098 29.83033 7.39476 1.000 30.97744 102 ALA C O 1
ATOM 8162 N N . VAL C 1 106 ? -32.93801 29.54711 9.08288 1.000 29.82869 103 VAL C N 1
ATOM 8163 C CA . VAL C 1 106 ? -33.86397 28.67989 9.81213 1.000 28.85603 103 VAL C CA 1
ATOM 8164 C C . VAL C 1 106 ? -35.06257 29.47804 10.31661 1.000 33.18484 103 VAL C C 1
ATOM 8165 O O . VAL C 1 106 ? -36.21018 29.02868 10.21891 1.000 32.42445 103 VAL C O 1
ATOM 8169 N N . LEU C 1 107 ? -34.81991 30.67810 10.84209 1.000 30.58635 104 LEU C N 1
ATOM 8170 C CA . LEU C 1 107 ? -35.91840 31.51042 11.32077 1.000 32.67276 104 LEU C CA 1
ATOM 8171 C C . LEU C 1 107 ? -36.90419 31.83155 10.20127 1.000 35.93272 104 LEU C C 1
ATOM 8172 O O . LEU C 1 107 ? -38.11250 31.93906 10.44532 1.000 33.91173 104 LEU C O 1
ATOM 8177 N N . ASP C 1 108 ? -36.40780 32.01664 8.97134 1.000 31.47220 105 ASP C N 1
ATOM 8178 C CA . ASP C 1 108 ? -37.31795 32.24486 7.85577 1.000 33.04721 105 ASP C CA 1
ATOM 8179 C C . ASP C 1 108 ? -38.17672 31.02612 7.58131 1.000 35.03381 105 ASP C C 1
ATOM 8180 O O . ASP C 1 108 ? -39.33173 31.17288 7.16591 1.000 36.84658 105 ASP C O 1
ATOM 8185 N N . ILE C 1 109 ? -37.63866 29.82160 7.79700 1.000 32.19471 106 ILE C N 1
ATOM 8186 C CA . ILE C 1 109 ? -38.44605 28.61959 7.61242 1.000 30.12786 106 ILE C CA 1
ATOM 8187 C C . ILE C 1 109 ? -39.47017 28.49121 8.73188 1.000 34.98523 106 ILE C C 1
ATOM 8188 O O . ILE C 1 109 ? -40.61448 28.09694 8.48931 1.000 35.14496 106 ILE C O 1
ATOM 8193 N N . ASN C 1 110 ? -39.07644 28.80679 9.97403 1.000 31.16028 107 ASN C N 1
ATOM 8194 C CA . ASN C 1 110 ? -40.03777 28.83485 11.07883 1.000 34.09767 107 ASN C CA 1
ATOM 8195 C C . ASN C 1 110 ? -41.22067 29.73966 10.74222 1.000 37.54596 107 ASN C C 1
ATOM 8196 O O . ASN C 1 110 ? -42.38162 29.32844 10.83488 1.000 39.27598 107 ASN C O 1
ATOM 8201 N N . LYS C 1 111 ? -40.93546 30.99311 10.37240 1.000 36.10558 108 LYS C N 1
ATOM 8202 C CA . LYS C 1 111 ? -41.99919 31.94034 10.05166 1.000 38.15017 108 LYS C CA 1
ATOM 8203 C C . LYS C 1 111 ? -42.84577 31.45119 8.88608 1.000 40.82555 108 LYS C C 1
ATOM 8204 O O . LYS C 1 111 ? -44.06249 31.67709 8.86045 1.000 45.42943 108 LYS C O 1
ATOM 8210 N N . SER C 1 112 ? -42.22173 30.79007 7.91021 1.000 38.92805 109 SER C N 1
ATOM 8211 C CA . SER C 1 112 ? -42.97606 30.20622 6.80637 1.000 36.36231 109 SER C CA 1
ATOM 8212 C C . SER C 1 112 ? -44.02712 29.22509 7.31781 1.000 43.38837 109 SER C C 1
ATOM 8213 O O . SER C 1 112 ? -45.18562 29.25565 6.88502 1.000 44.53911 109 SER C O 1
ATOM 8216 N N . TYR C 1 113 ? -43.64013 28.33516 8.23760 1.000 40.51957 110 TYR C N 1
ATOM 8217 C CA . TYR C 1 113 ? -44.60550 27.38862 8.79820 1.000 44.33885 110 TYR C CA 1
ATOM 8218 C C . TYR C 1 113 ? -45.67889 28.09467 9.62168 1.000 44.14201 110 TYR C C 1
ATOM 8219 O O . TYR C 1 113 ? -46.83165 27.64613 9.64890 1.000 48.83869 110 TYR C O 1
ATOM 8228 N N . GLU C 1 114 ? -45.31871 29.18425 10.30650 1.000 46.03609 111 GLU C N 1
ATOM 8229 C CA . GLU C 1 114 ? -46.31044 29.96116 11.04509 1.000 51.53048 111 GLU C CA 1
ATOM 8230 C C . GLU C 1 114 ? -47.37337 30.52548 10.11009 1.000 52.55690 111 GLU C C 1
ATOM 8231 O O . GLU C 1 114 ? -48.56617 30.51735 10.43595 1.000 58.12519 111 GLU C O 1
ATOM 8237 N N . GLY C 1 115 ? -46.96118 31.02743 8.94537 1.000 50.04919 112 GLY C N 1
ATOM 8238 C CA . GLY C 1 115 ? -47.93157 31.47045 7.95745 1.000 53.66963 112 GLY C CA 1
ATOM 8239 C C . GLY C 1 115 ? -48.74749 30.33429 7.37129 1.000 56.93024 112 GLY C C 1
ATOM 8240 O O . GLY C 1 115 ? -49.92915 30.51043 7.06028 1.000 59.23466 112 GLY C O 1
ATOM 8241 N N . MET C 1 116 ? -48.13370 29.16071 7.20533 1.000 48.62764 113 MET C N 1
ATOM 8242 C CA . MET C 1 116 ? -48.87111 27.99170 6.73746 1.000 50.86643 113 MET C CA 1
ATOM 8243 C C . MET C 1 116 ? -50.09273 27.72489 7.61070 1.000 56.91092 113 MET C C 1
ATOM 8244 O O . MET C 1 116 ? -51.17552 27.40916 7.09990 1.000 57.93713 113 MET C O 1
ATOM 8249 N N . PHE C 1 117 ? -49.94268 27.84876 8.93152 1.000 54.67851 114 PHE C N 1
ATOM 8250 C CA . PHE C 1 117 ? -51.07546 27.60738 9.82096 1.000 55.35764 114 PHE C CA 1
ATOM 8251 C C . PHE C 1 117 ? -52.10070 28.73367 9.72415 1.000 59.19293 114 PHE C C 1
ATOM 8252 O O . PHE C 1 117 ? -53.30411 28.48263 9.57763 1.000 58.54691 114 PHE C O 1
ATOM 8260 N N . ASN C 1 118 ? -51.64184 29.98589 9.80034 1.000 59.57779 115 ASN C N 1
ATOM 8261 C CA . ASN C 1 118 ? -52.56720 31.11282 9.79575 1.000 59.57687 115 ASN C CA 1
ATOM 8262 C C . ASN C 1 118 ? -53.35822 31.20861 8.49813 1.000 62.34443 115 ASN C C 1
ATOM 8263 O O . ASN C 1 118 ? -54.41581 31.84626 8.48018 1.000 65.71914 115 ASN C O 1
ATOM 8268 N N . ASP C 1 119 ? -52.88847 30.57835 7.42096 1.000 60.69017 116 ASP C N 1
ATOM 8269 C CA . ASP C 1 119 ? -53.52349 30.68527 6.11168 1.000 64.21745 116 ASP C CA 1
ATOM 8270 C C . ASP C 1 119 ? -54.28924 29.43042 5.71173 1.000 64.96560 116 ASP C C 1
ATOM 8271 O O . ASP C 1 119 ? -54.77618 29.35183 4.57837 1.000 68.85920 116 ASP C O 1
ATOM 8276 N N . THR C 1 120 ? -54.40351 28.44339 6.59708 1.000 63.88878 117 THR C N 1
ATOM 8277 C CA . THR C 1 120 ? -55.04381 27.17352 6.26537 1.000 62.95048 117 THR C CA 1
ATOM 8278 C C . THR C 1 120 ? -56.19528 26.92144 7.23048 1.000 66.66452 117 THR C C 1
ATOM 8279 O O . THR C 1 120 ? -55.97356 26.70733 8.42965 1.000 64.15945 117 THR C O 1
ATOM 8283 N N . GLU C 1 121 ? -57.42061 26.95977 6.70461 1.000 67.94528 118 GLU C N 1
ATOM 8284 C CA . GLU C 1 121 ? -58.58938 26.56629 7.48025 1.000 65.73797 118 GLU C CA 1
ATOM 8285 C C . GLU C 1 121 ? -58.55429 25.06636 7.74923 1.000 60.16307 118 GLU C C 1
ATOM 8286 O O . GLU C 1 121 ? -58.20714 24.26620 6.87396 1.000 59.57862 118 GLU C O 1
ATOM 8292 N N . GLY C 1 122 ? -58.91990 24.68767 8.96823 1.000 56.60120 119 GLY C N 1
ATOM 8293 C CA . GLY C 1 122 ? -58.85823 23.30019 9.36490 1.000 59.19139 119 GLY C CA 1
ATOM 8294 C C . GLY C 1 122 ? -57.50169 22.83157 9.83529 1.000 59.27339 119 GLY C C 1
ATOM 8295 O O . GLY C 1 122 ? -57.32731 21.62856 10.06240 1.000 60.43237 119 GLY C O 1
ATOM 8296 N N . LEU C 1 123 ? -56.53423 23.73743 9.98808 1.000 58.24494 120 LEU C N 1
ATOM 8297 C CA . LEU C 1 123 ? -55.19330 23.39600 10.46147 1.000 57.59705 120 LEU C CA 1
ATOM 8298 C C . LEU C 1 123 ? -54.78864 24.41669 11.51641 1.000 53.39174 120 LEU C C 1
ATOM 8299 O O . LEU C 1 123 ? -54.56981 25.59041 11.19626 1.000 55.27316 120 LEU C O 1
ATOM 8304 N N . ASP C 1 124 ? -54.68308 23.97256 12.76845 1.000 48.08021 121 ASP C N 1
ATOM 8305 C CA . ASP C 1 124 ? -54.40311 24.85988 13.88753 1.000 54.45923 121 ASP C CA 1
ATOM 8306 C C . ASP C 1 124 ? -53.17491 24.38322 14.65057 1.000 46.98928 121 ASP C C 1
ATOM 8307 O O . ASP C 1 124 ? -52.96396 23.17955 14.81937 1.000 46.86176 121 ASP C O 1
ATOM 8312 N N . PHE C 1 125 ? -52.36761 25.33471 15.10887 1.000 51.57623 122 PHE C N 1
ATOM 8313 C CA . PHE C 1 125 ? -51.17185 25.04683 15.88942 1.000 51.66063 122 PHE C CA 1
ATOM 8314 C C . PHE C 1 125 ? -51.39382 25.44715 17.34222 1.000 48.50761 122 PHE C C 1
ATOM 8315 O O . PHE C 1 125 ? -51.99506 26.49036 17.62546 1.000 47.35582 122 PHE C O 1
ATOM 8323 N N . PHE C 1 126 ? -50.90387 24.61795 18.26114 1.000 43.67033 123 PHE C N 1
ATOM 8324 C CA . PHE C 1 126 ? -50.98005 24.90452 19.68735 1.000 48.62223 123 PHE C CA 1
ATOM 8325 C C . PHE C 1 126 ? -49.58925 24.83688 20.30391 1.000 44.48501 123 PHE C C 1
ATOM 8326 O O . PHE C 1 126 ? -48.88173 23.83565 20.14551 1.000 44.52474 123 PHE C O 1
ATOM 8334 N N . LEU C 1 127 ? -49.20297 25.91054 20.99232 1.000 46.33140 124 LEU C N 1
ATOM 8335 C CA . LEU C 1 127 ? -47.91658 25.98162 21.67548 1.000 43.37075 124 LEU C CA 1
ATOM 8336 C C . LEU C 1 127 ? -48.00792 25.32608 23.04887 1.000 47.56493 124 LEU C C 1
ATOM 8337 O O . LEU C 1 127 ? -48.88100 25.67157 23.85378 1.000 47.60222 124 LEU C O 1
ATOM 8342 N N . GLY C 1 128 ? -47.10919 24.39216 23.31833 1.000 38.32811 125 GLY C N 1
ATOM 8343 C CA . GLY C 1 128 ? -47.01236 23.78849 24.63032 1.000 42.41458 125 GLY C CA 1
ATOM 8344 C C . GLY C 1 128 ? -46.59187 22.33671 24.52283 1.000 39.99750 125 GLY C C 1
ATOM 8345 O O . GLY C 1 128 ? -46.19035 21.86258 23.46585 1.000 41.00806 125 GLY C O 1
ATOM 8346 N N . TRP C 1 129 ? -46.71829 21.63015 25.64311 1.000 41.69662 126 TRP C N 1
ATOM 8347 C CA . TRP C 1 129 ? -46.27251 20.24725 25.75329 1.000 39.46426 126 TRP C CA 1
ATOM 8348 C C . TRP C 1 129 ? -47.46814 19.30407 25.71017 1.000 46.38737 126 TRP C C 1
ATOM 8349 O O . TRP C 1 129 ? -48.32559 19.33905 26.60182 1.000 47.80279 126 TRP C O 1
ATOM 8360 N N . GLY C 1 130 ? -47.50883 18.44918 24.68949 1.000 43.02459 127 GLY C N 1
ATOM 8361 C CA . GLY C 1 130 ? -48.61688 17.52530 24.51561 1.000 45.31554 127 GLY C CA 1
ATOM 8362 C C . GLY C 1 130 ? -48.37538 16.20902 25.23474 1.000 44.79562 127 GLY C C 1
ATOM 8363 O O . GLY C 1 130 ? -47.25484 15.70986 25.27922 1.000 37.32576 127 GLY C O 1
ATOM 8364 N N . SER C 1 131 ? -49.45174 15.65819 25.80585 1.000 40.86970 128 SER C N 1
ATOM 8365 C CA . SER C 1 131 ? -49.40751 14.35623 26.46181 1.000 44.32000 128 SER C CA 1
ATOM 8366 C C . SER C 1 131 ? -50.78372 13.70913 26.37657 1.000 47.17957 128 SER C C 1
ATOM 8367 O O . SER C 1 131 ? -51.79456 14.37536 26.12085 1.000 45.15990 128 SER C O 1
ATOM 8370 N N . LEU C 1 132 ? -50.80779 12.39439 26.59385 1.000 42.85162 129 LEU C N 1
ATOM 8371 C CA . LEU C 1 132 ? -52.02845 11.59898 26.48327 1.000 49.09102 129 LEU C CA 1
ATOM 8372 C C . LEU C 1 132 ? -52.72878 11.55738 27.83854 1.000 52.88498 129 LEU C C 1
ATOM 8373 O O . LEU C 1 132 ? -52.23694 10.92691 28.78140 1.000 53.13376 129 LEU C O 1
ATOM 8378 N N . GLU C 1 133 ? -53.87680 12.23118 27.93479 1.000 54.40907 130 GLU C N 1
ATOM 8379 C CA . GLU C 1 133 ? -54.71344 12.11992 29.12547 1.000 57.84605 130 GLU C CA 1
ATOM 8380 C C . GLU C 1 133 ? -55.52958 10.83250 29.10060 1.000 54.36781 130 GLU C C 1
ATOM 8381 O O . GLU C 1 133 ? -55.50683 10.05565 30.06135 1.000 60.23120 130 GLU C O 1
ATOM 8387 N N . SER C 1 134 ? -56.24578 10.59031 28.00611 1.000 53.38588 131 SER C N 1
ATOM 8388 C CA . SER C 1 134 ? -57.00993 9.36166 27.82146 1.000 58.65624 131 SER C CA 1
ATOM 8389 C C . SER C 1 134 ? -57.14205 9.08615 26.32447 1.000 59.75371 131 SER C C 1
ATOM 8390 O O . SER C 1 134 ? -56.55434 9.78357 25.49052 1.000 55.93309 131 SER C O 1
ATOM 8393 N N . LYS C 1 135 ? -57.96415 8.08631 25.99104 1.000 57.40898 132 LYS C N 1
ATOM 8394 C CA . LYS C 1 135 ? -57.96522 7.50850 24.64891 1.000 58.37951 132 LYS C CA 1
ATOM 8395 C C . LYS C 1 135 ? -58.17045 8.55851 23.55758 1.000 60.47514 132 LYS C C 1
ATOM 8396 O O . LYS C 1 135 ? -57.58963 8.45277 22.47043 1.000 58.53434 132 LYS C O 1
ATOM 8402 N N . ASN C 1 136 ? -59.00675 9.56868 23.81201 1.000 57.77011 133 ASN C N 1
ATOM 8403 C CA . ASN C 1 136 ? -59.33240 10.56665 22.79293 1.000 56.90393 133 ASN C CA 1
ATOM 8404 C C . ASN C 1 136 ? -59.13063 11.98475 23.30952 1.000 52.74602 133 ASN C C 1
ATOM 8405 O O . ASN C 1 136 ? -59.78713 12.92381 22.84467 1.000 53.58001 133 ASN C O 1
ATOM 8410 N N . VAL C 1 137 ? -58.23981 12.15719 24.27915 1.000 53.12427 134 VAL C N 1
ATOM 8411 C CA . VAL C 1 137 ? -58.00813 13.44931 24.90718 1.000 56.06952 134 VAL C CA 1
ATOM 8412 C C . VAL C 1 137 ? -56.50441 13.69833 24.92764 1.000 56.99358 134 VAL C C 1
ATOM 8413 O O . VAL C 1 137 ? -55.74178 12.87514 25.45340 1.000 51.29498 134 VAL C O 1
ATOM 8417 N N . VAL C 1 138 ? -56.07848 14.82017 24.35138 1.000 53.01861 135 VAL C N 1
ATOM 8418 C CA . VAL C 1 138 ? -54.68510 15.24808 24.39644 1.000 52.33208 135 VAL C CA 1
ATOM 8419 C C . VAL C 1 138 ? -54.61288 16.52327 25.22599 1.000 50.77201 135 VAL C C 1
ATOM 8420 O O . VAL C 1 138 ? -55.25231 17.52862 24.89011 1.000 52.02330 135 VAL C O 1
ATOM 8424 N N . VAL C 1 139 ? -53.83075 16.48722 26.30116 1.000 48.34784 136 VAL C N 1
ATOM 8425 C CA . VAL C 1 139 ? -53.61980 17.65242 27.15570 1.000 54.23255 136 VAL C CA 1
ATOM 8426 C C . VAL C 1 139 ? -52.38517 18.40638 26.68149 1.000 50.64052 136 VAL C C 1
ATOM 8427 O O . VAL C 1 139 ? -51.32341 17.80564 26.46800 1.000 50.66843 136 VAL C O 1
ATOM 8431 N N . VAL C 1 140 ? -52.51471 19.72357 26.54021 1.000 47.19040 137 VAL C N 1
ATOM 8432 C CA . VAL C 1 140 ? -51.39054 20.60964 26.25267 1.000 51.27571 137 VAL C CA 1
ATOM 8433 C C . VAL C 1 140 ? -51.10857 21.41707 27.51395 1.000 55.01063 137 VAL C C 1
ATOM 8434 O O . VAL C 1 140 ? -51.98281 22.14744 27.99708 1.000 52.49195 137 VAL C O 1
ATOM 8438 N N . ARG C 1 141 ? -49.89573 21.28719 28.05026 1.000 49.81880 138 ARG C N 1
ATOM 8439 C CA . ARG C 1 141 ? -49.52293 21.91246 29.31100 1.000 47.97795 138 ARG C CA 1
ATOM 8440 C C . ARG C 1 141 ? -48.39022 22.91201 29.11404 1.000 52.61225 138 ARG C C 1
ATOM 8441 O O . ARG C 1 141 ? -47.78084 23.01048 28.04200 1.000 49.74972 138 ARG C O 1
ATOM 8449 N N . GLU C 1 142 ? -48.09820 23.63769 30.19771 1.000 51.59945 139 GLU C N 1
ATOM 8450 C CA . GLU C 1 142 ? -47.14794 24.74599 30.13591 1.000 56.08666 139 GLU C CA 1
ATOM 8451 C C . GLU C 1 142 ? -45.71097 24.25831 29.99129 1.000 50.96097 139 GLU C C 1
ATOM 8452 O O . GLU C 1 142 ? -44.90373 24.89660 29.30480 1.000 49.62551 139 GLU C O 1
ATOM 8458 N N . THR C 1 143 ? -45.36493 23.14510 30.63710 1.000 46.30767 140 THR C N 1
ATOM 8459 C CA . THR C 1 143 ? -44.01468 22.60092 30.56305 1.000 46.05879 140 THR C CA 1
ATOM 8460 C C . THR C 1 143 ? -44.09305 21.08878 30.40604 1.000 45.47784 140 THR C C 1
ATOM 8461 O O . THR C 1 143 ? -45.17754 20.50013 30.38093 1.000 43.02290 140 THR C O 1
ATOM 8465 N N . ALA C 1 144 ? -42.92114 20.45445 30.30748 1.000 43.42524 141 ALA C N 1
ATOM 8466 C CA . ALA C 1 144 ? -42.87138 18.99904 30.26029 1.000 45.60525 141 ALA C CA 1
ATOM 8467 C C . ALA C 1 144 ? -43.31067 18.37306 31.57694 1.000 46.62366 141 ALA C C 1
ATOM 8468 O O . ALA C 1 144 ? -43.62002 17.17658 31.60717 1.000 43.69773 141 ALA C O 1
ATOM 8470 N N . ASP C 1 145 ? -43.33936 19.15341 32.65549 1.000 49.86287 142 ASP C N 1
ATOM 8471 C CA . ASP C 1 145 ? -43.79147 18.65963 33.95379 1.000 49.77820 142 ASP C CA 1
ATOM 8472 C C . ASP C 1 145 ? -45.27701 18.32922 33.90151 1.000 51.56303 142 ASP C C 1
ATOM 8473 O O . ASP C 1 145 ? -46.09646 19.23391 33.68491 1.000 51.46867 142 ASP C O 1
ATOM 8478 N N . PRO C 1 146 ? -45.67414 17.06951 34.10398 1.000 52.44215 143 PRO C N 1
ATOM 8479 C CA . PRO C 1 146 ? -47.10188 16.72650 34.00331 1.000 55.62345 143 PRO C CA 1
ATOM 8480 C C . PRO C 1 146 ? -47.96266 17.46382 35.01329 1.000 59.10479 143 PRO C C 1
ATOM 8481 O O . PRO C 1 146 ? -49.19374 17.46614 34.87414 1.000 56.99262 143 PRO C O 1
ATOM 8485 N N . LYS C 1 147 ? -47.34762 18.09800 36.00790 1.000 57.85531 144 LYS C N 1
ATOM 8486 C CA . LYS C 1 147 ? -48.03531 18.84516 37.04682 1.000 59.02508 144 LYS C CA 1
ATOM 8487 C C . LYS C 1 147 ? -48.19672 20.31781 36.69698 1.000 60.27562 144 LYS C C 1
ATOM 8488 O O . LYS C 1 147 ? -48.61548 21.10370 37.55236 1.000 59.11238 144 LYS C O 1
ATOM 8494 N N . SER C 1 148 ? -47.87862 20.70969 35.46935 1.000 54.24290 145 SER C N 1
ATOM 8495 C CA . SER C 1 148 ? -47.92811 22.11187 35.09531 1.000 51.86643 145 SER C CA 1
ATOM 8496 C C . SER C 1 148 ? -49.30877 22.48264 34.56902 1.000 51.48616 145 SER C C 1
ATOM 8497 O O . SER C 1 148 ? -50.14206 21.62751 34.25441 1.000 54.82258 145 SER C O 1
ATOM 8500 N N . ALA C 1 149 ? -49.53367 23.78893 34.46440 1.000 52.38636 146 ALA C N 1
ATOM 8501 C CA . ALA C 1 149 ? -50.84878 24.30561 34.11851 1.000 56.95511 146 ALA C CA 1
ATOM 8502 C C . ALA C 1 149 ? -51.31393 23.75433 32.77735 1.000 58.51517 146 ALA C C 1
ATOM 8503 O O . ALA C 1 149 ? -50.54288 23.68099 31.81521 1.000 57.58227 146 ALA C O 1
ATOM 8505 N N . VAL C 1 150 ? -52.57819 23.36294 32.72111 1.000 54.63964 147 VAL C N 1
ATOM 8506 C CA . VAL C 1 150 ? -53.18231 22.91647 31.47379 1.000 56.91866 147 VAL C CA 1
ATOM 8507 C C . VAL C 1 150 ? -53.50578 24.13268 30.62030 1.000 61.51038 147 VAL C C 1
ATOM 8508 O O . VAL C 1 150 ? -54.06907 25.11769 31.11125 1.000 60.63533 147 VAL C O 1
ATOM 8512 N N . LYS C 1 151 ? -53.14177 24.07293 29.34032 1.000 55.22965 148 LYS C N 1
ATOM 8513 C CA . LYS C 1 151 ? -53.44976 25.14866 28.40607 1.000 57.44782 148 LYS C CA 1
ATOM 8514 C C . LYS C 1 151 ? -54.59784 24.80299 27.46804 1.000 56.43571 148 LYS C C 1
ATOM 8515 O O . LYS C 1 151 ? -55.35380 25.69796 27.07273 1.000 59.67006 148 LYS C O 1
ATOM 8521 N N . GLU C 1 152 ? -54.74836 23.52893 27.10932 1.000 56.46107 149 GLU C N 1
ATOM 8522 C CA . GLU C 1 152 ? -55.82820 23.08594 26.24197 1.000 57.43618 149 GLU C CA 1
ATOM 8523 C C . GLU C 1 152 ? -56.11216 21.61893 26.52233 1.000 55.32999 149 GLU C C 1
ATOM 8524 O O . GLU C 1 152 ? -55.26125 20.88467 27.03074 1.000 58.47927 149 GLU C O 1
ATOM 8530 N N . ARG C 1 153 ? -57.33102 21.20386 26.19042 1.000 55.50113 150 ARG C N 1
ATOM 8531 C CA . ARG C 1 153 ? -57.69952 19.79648 26.13168 1.000 55.53713 150 ARG C CA 1
ATOM 8532 C C . ARG C 1 153 ? -58.32389 19.56956 24.77026 1.000 58.44572 150 ARG C C 1
ATOM 8533 O O . ARG C 1 153 ? -59.35111 20.17586 24.44855 1.000 61.97241 150 ARG C O 1
ATOM 8541 N N . LEU C 1 154 ? -57.70119 18.71717 23.97073 1.000 56.22768 151 LEU C N 1
ATOM 8542 C CA . LEU C 1 154 ? -58.11864 18.49170 22.59776 1.000 52.72983 151 LEU C CA 1
ATOM 8543 C C . LEU C 1 154 ? -58.79294 17.13004 22.51231 1.000 55.37643 151 LEU C C 1
ATOM 8544 O O . LEU C 1 154 ? -58.17232 16.10076 22.80605 1.000 56.20870 151 LEU C O 1
ATOM 8549 N N . GLN C 1 155 ? -60.07257 17.13454 22.15465 1.000 53.59562 152 GLN C N 1
ATOM 8550 C CA . GLN C 1 155 ? -60.77210 15.90720 21.82018 1.000 56.48646 152 GLN C CA 1
ATOM 8551 C C . GLN C 1 155 ? -60.34984 15.46384 20.42699 1.000 52.94355 152 GLN C C 1
ATOM 8552 O O . GLN C 1 155 ? -60.24896 16.28050 19.50827 1.000 54.80031 152 GLN C O 1
ATOM 8558 N N . ALA C 1 156 ? -60.09164 14.17019 20.26535 1.000 54.80765 153 ALA C N 1
ATOM 8559 C CA . ALA C 1 156 ? -59.51579 13.71474 19.00808 1.000 56.10400 153 ALA C CA 1
ATOM 8560 C C . ALA C 1 156 ? -60.02871 12.33237 18.64372 1.000 55.40890 153 ALA C C 1
ATOM 8561 O O . ALA C 1 156 ? -59.95935 11.40587 19.45583 1.000 54.15488 153 ALA C O 1
ATOM 8563 N N . ASP C 1 157 ? -60.53360 12.20267 17.41363 1.000 56.29498 154 ASP C N 1
ATOM 8564 C CA . ASP C 1 157 ? -60.82690 10.87952 16.87044 1.000 56.82433 154 ASP C CA 1
ATOM 8565 C C . ASP C 1 157 ? -59.55654 10.05872 16.71903 1.000 58.79297 154 ASP C C 1
ATOM 8566 O O . ASP C 1 157 ? -59.52957 8.86955 17.05998 1.000 59.99923 154 ASP C O 1
ATOM 8571 N N . HIS C 1 158 ? -58.49744 10.67532 16.19042 1.000 56.38373 155 HIS C N 1
ATOM 8572 C CA . HIS C 1 158 ? -57.23794 10.00390 15.90605 1.000 55.10283 155 HIS C CA 1
ATOM 8573 C C . HIS C 1 158 ? -56.08999 10.84393 16.44679 1.000 50.52008 155 HIS C C 1
ATOM 8574 O O . HIS C 1 158 ? -56.09047 12.07297 16.31230 1.000 51.58937 155 HIS C O 1
ATOM 8581 N N . ILE C 1 159 ? -55.11465 10.17719 17.06091 1.000 52.90546 156 ILE C N 1
ATOM 8582 C CA . ILE C 1 159 ? -53.99074 10.84596 17.70659 1.000 49.06083 156 ILE C CA 1
ATOM 8583 C C . ILE C 1 159 ? -52.69552 10.28505 17.13461 1.000 45.31155 156 ILE C C 1
ATOM 8584 O O . ILE C 1 159 ? -52.50417 9.06349 17.09233 1.000 46.93958 156 ILE C O 1
ATOM 8589 N N . LEU C 1 160 ? -51.80878 11.17439 16.69760 1.000 45.98154 157 LEU C N 1
ATOM 8590 C CA . LEU C 1 160 ? -50.54733 10.78994 16.07497 1.000 38.97697 157 LEU C CA 1
ATOM 8591 C C . LEU C 1 160 ? -49.39019 11.22719 16.96623 1.000 38.26022 157 LEU C C 1
ATOM 8592 O O . LEU C 1 160 ? -49.26118 12.41592 17.29251 1.000 37.72157 157 LEU C O 1
ATOM 8597 N N . LEU C 1 161 ? -48.55930 10.26826 17.35349 1.000 33.73613 158 LEU C N 1
ATOM 8598 C CA . LEU C 1 161 ? -47.34769 10.53991 18.11643 1.000 37.25525 158 LEU C CA 1
ATOM 8599 C C . LEU C 1 161 ? -46.20479 10.75069 17.12917 1.000 35.00791 158 LEU C C 1
ATOM 8600 O O . LEU C 1 161 ? -45.89688 9.85702 16.33518 1.000 34.08953 158 LEU C O 1
ATOM 8605 N N . ALA C 1 162 ? -45.58543 11.92595 17.17029 1.000 38.63268 159 ALA C N 1
ATOM 8606 C CA . ALA C 1 162 ? -44.53158 12.25368 16.20702 1.000 33.77282 159 ALA C CA 1
ATOM 8607 C C . ALA C 1 162 ? -43.50753 13.18059 16.85605 1.000 32.70587 159 ALA C C 1
ATOM 8608 O O . ALA C 1 162 ? -43.12794 14.21365 16.29976 1.000 34.81792 159 ALA C O 1
ATOM 8610 N N . THR C 1 163 ? -43.04082 12.80564 18.04292 1.000 33.66175 160 THR C N 1
ATOM 8611 C CA . THR C 1 163 ? -42.17029 13.64560 18.86073 1.000 34.38296 160 THR C CA 1
ATOM 8612 C C . THR C 1 163 ? -40.67943 13.44588 18.57774 1.000 34.12645 160 THR C C 1
ATOM 8613 O O . THR C 1 163 ? -39.85314 14.13101 19.19254 1.000 32.06778 160 THR C O 1
ATOM 8617 N N . GLY C 1 164 ? -40.31174 12.52210 17.68660 1.000 32.37096 161 GLY C N 1
ATOM 8618 C CA . GLY C 1 164 ? -38.92609 12.40183 17.27393 1.000 32.35826 161 GLY C CA 1
ATOM 8619 C C . GLY C 1 164 ? -38.01530 11.76144 18.31353 1.000 33.69925 161 GLY C C 1
ATOM 8620 O O . GLY C 1 164 ? -38.42135 10.91592 19.12198 1.000 31.07705 161 GLY C O 1
ATOM 8621 N N . SER C 1 165 ? -36.74198 12.16858 18.27711 1.000 29.60094 162 SER C N 1
ATOM 8622 C CA . SER C 1 165 ? -35.72724 11.56434 19.13253 1.000 27.82405 162 SER C CA 1
ATOM 8623 C C . SER C 1 165 ? -34.94134 12.64297 19.86487 1.000 28.59164 162 SER C C 1
ATOM 8624 O O . SER C 1 165 ? -35.28676 13.82821 19.79092 1.000 30.01540 162 SER C O 1
ATOM 8627 N N . TRP C 1 166 ? -33.90328 12.23996 20.59675 1.000 27.19693 163 TRP C N 1
ATOM 8628 C CA . TRP C 1 166 ? -33.16009 13.16598 21.44718 1.000 27.86926 163 TRP C CA 1
ATOM 8629 C C . TRP C 1 166 ? -31.76085 12.60225 21.63693 1.000 27.69730 163 TRP C C 1
ATOM 8630 O O . TRP C 1 166 ? -31.57959 11.38007 21.57103 1.000 30.10304 163 TRP C O 1
ATOM 8641 N N . PRO C 1 167 ? -30.75078 13.45084 21.85439 1.000 28.69532 164 PRO C N 1
ATOM 8642 C CA . PRO C 1 167 ? -29.38076 12.93124 21.97740 1.000 26.72308 164 PRO C CA 1
ATOM 8643 C C . PRO C 1 167 ? -29.22133 12.02696 23.19116 1.000 28.29284 164 PRO C C 1
ATOM 8644 O O . PRO C 1 167 ? -29.71979 12.31601 24.27883 1.000 29.64542 164 PRO C O 1
ATOM 8648 N N . GLN C 1 168 ? -28.49894 10.92692 22.99849 1.000 29.01371 165 GLN C N 1
ATOM 8649 C CA . GLN C 1 168 ? -28.20000 10.00005 24.08025 1.000 28.40627 165 GLN C CA 1
ATOM 8650 C C . GLN C 1 168 ? -26.91650 10.43782 24.78071 1.000 30.20500 165 GLN C C 1
ATOM 8651 O O . GLN C 1 168 ? -25.89924 10.66568 24.12441 1.000 28.68084 165 GLN C O 1
ATOM 8657 N N . MET C 1 169 ? -26.95741 10.56033 26.10420 1.000 30.26072 166 MET C N 1
ATOM 8658 C CA . MET C 1 169 ? -25.76430 10.97725 26.84441 1.000 30.11473 166 MET C CA 1
ATOM 8659 C C . MET C 1 169 ? -25.34355 9.84935 27.77406 1.000 36.11404 166 MET C C 1
ATOM 8660 O O . MET C 1 169 ? -26.16385 9.39846 28.59312 1.000 33.66376 166 MET C O 1
ATOM 8665 N N . PRO C 1 170 ? -24.10655 9.36133 27.69333 1.000 29.33257 167 PRO C N 1
ATOM 8666 C CA . PRO C 1 170 ? -23.69045 8.25474 28.56428 1.000 29.33918 167 PRO C CA 1
ATOM 8667 C C . PRO C 1 170 ? -23.61163 8.68053 30.01883 1.000 32.86836 167 PRO C C 1
ATOM 8668 O O . PRO C 1 170 ? -23.30354 9.82731 30.33743 1.000 30.70987 167 PRO C O 1
ATOM 8672 N N . ALA C 1 171 ? -23.90286 7.72943 30.91095 1.000 32.81088 168 ALA C N 1
ATOM 8673 C CA . ALA C 1 171 ? -23.93628 8.00509 32.34846 1.000 34.74130 168 ALA C CA 1
ATOM 8674 C C . ALA C 1 171 ? -22.52524 7.87314 32.92815 1.000 36.37164 168 ALA C C 1
ATOM 8675 O O . ALA C 1 171 ? -22.19210 6.94752 33.67359 1.000 38.34954 168 ALA C O 1
ATOM 8677 N N . ILE C 1 172 ? -21.66948 8.81786 32.55014 1.000 29.82037 169 ILE C N 1
ATOM 8678 C CA . ILE C 1 172 ? -20.31316 8.82933 33.09384 1.000 24.34298 169 ILE C CA 1
ATOM 8679 C C . ILE C 1 172 ? -20.17486 10.05414 33.98637 1.000 28.90047 169 ILE C C 1
ATOM 8680 O O . ILE C 1 172 ? -20.91872 11.03159 33.81675 1.000 27.09112 169 ILE C O 1
ATOM 8685 N N . PRO C 1 173 ? -19.25523 10.03970 34.95077 1.000 26.75557 170 PRO C N 1
ATOM 8686 C CA . PRO C 1 173 ? -19.05256 11.23011 35.78541 1.000 30.64309 170 PRO C CA 1
ATOM 8687 C C . PRO C 1 173 ? -18.55011 12.38857 34.93250 1.000 29.96064 170 PRO C C 1
ATOM 8688 O O . PRO C 1 173 ? -17.66288 12.21839 34.09175 1.000 29.05896 170 PRO C O 1
ATOM 8692 N N . GLY C 1 174 ? -19.14410 13.56551 35.13244 1.000 27.93579 171 GLY C N 1
ATOM 8693 C CA . GLY C 1 174 ? -18.79499 14.72711 34.32820 1.000 26.19830 171 GLY C CA 1
ATOM 8694 C C . GLY C 1 174 ? -19.56259 14.88904 33.03376 1.000 23.75173 171 GLY C C 1
ATOM 8695 O O . GLY C 1 174 ? -19.22716 15.78292 32.24255 1.000 24.23229 171 GLY C O 1
ATOM 8696 N N . ILE C 1 175 ? -20.57332 14.04967 32.77955 1.000 23.21189 172 ILE C N 1
ATOM 8697 C CA . ILE C 1 175 ? -21.35579 14.18014 31.55107 1.000 27.42776 172 ILE C CA 1
ATOM 8698 C C . ILE C 1 175 ? -21.97411 15.56908 31.42737 1.000 30.84010 172 ILE C C 1
ATOM 8699 O O . ILE C 1 175 ? -22.18295 16.06917 30.30991 1.000 25.50557 172 ILE C O 1
ATOM 8704 N N . GLU C 1 176 ? -22.27726 16.21922 32.55938 1.000 26.63546 173 GLU C N 1
ATOM 8705 C CA . GLU C 1 176 ? -22.86962 17.55633 32.54230 1.000 27.02638 173 GLU C CA 1
ATOM 8706 C C . GLU C 1 176 ? -21.94093 18.61714 31.95467 1.000 25.15808 173 GLU C C 1
ATOM 8707 O O . GLU C 1 176 ? -22.41312 19.71750 31.62248 1.000 26.64474 173 GLU C O 1
ATOM 8713 N N . HIS C 1 177 ? -20.65580 18.30688 31.79524 1.000 22.96134 174 HIS C N 1
ATOM 8714 C CA . HIS C 1 177 ? -19.70189 19.21998 31.17113 1.000 25.42615 174 HIS C CA 1
ATOM 8715 C C . HIS C 1 177 ? -19.62841 19.05927 29.66045 1.000 28.53062 174 HIS C C 1
ATOM 8716 O O . HIS C 1 177 ? -18.90047 19.81360 28.99797 1.000 26.75527 174 HIS C O 1
ATOM 8723 N N . CYS C 1 178 ? -20.36451 18.10408 29.11164 1.000 24.58088 175 CYS C N 1
ATOM 8724 C CA . CYS C 1 178 ? -20.37528 17.82468 27.68446 1.000 24.42877 175 CYS C CA 1
ATOM 8725 C C . CYS C 1 178 ? -21.59789 18.47380 27.05481 1.000 25.55249 175 CYS C C 1
ATOM 8726 O O . CYS C 1 178 ? -22.54442 18.86469 27.74219 1.000 26.76501 175 CYS C O 1
ATOM 8729 N N . ILE C 1 179 ? -21.56761 18.57998 25.72848 1.000 25.56430 176 ILE C N 1
ATOM 8730 C CA . ILE C 1 179 ? -22.70591 19.08579 24.96773 1.000 22.99323 176 ILE C CA 1
ATOM 8731 C C . ILE C 1 179 ? -23.13446 18.00813 23.98218 1.000 22.67636 176 ILE C C 1
ATOM 8732 O O . ILE C 1 179 ? -22.52071 16.93192 23.90719 1.000 24.57624 176 ILE C O 1
ATOM 8737 N N . SER C 1 180 ? -24.21124 18.28522 23.24947 1.000 24.55476 177 SER C N 1
ATOM 8738 C CA . SER C 1 180 ? -24.70160 17.46273 22.14120 1.000 28.38755 177 SER C CA 1
ATOM 8739 C C . SER C 1 180 ? -24.72994 18.31243 20.87015 1.000 26.31415 177 SER C C 1
ATOM 8740 O O . SER C 1 180 ? -24.32847 19.47841 20.87105 1.000 24.00928 177 SER C O 1
ATOM 8743 N N . SER C 1 181 ? -25.21605 17.72943 19.76647 1.000 25.62070 178 SER C N 1
ATOM 8744 C CA . SER C 1 181 ? -25.34730 18.52339 18.54543 1.000 25.12512 178 SER C CA 1
ATOM 8745 C C . SER C 1 181 ? -26.28158 19.71868 18.74760 1.000 27.11454 178 SER C C 1
ATOM 8746 O O . SER C 1 181 ? -26.11889 20.74473 18.08519 1.000 23.15281 178 SER C O 1
ATOM 8749 N N . ASN C 1 182 ? -27.28031 19.59969 19.62887 1.000 28.56719 179 ASN C N 1
ATOM 8750 C CA . ASN C 1 182 ? -28.16572 20.73512 19.90167 1.000 25.83185 179 ASN C CA 1
ATOM 8751 C C . ASN C 1 182 ? -27.37241 21.99555 20.21208 1.000 27.49185 179 ASN C C 1
ATOM 8752 O O . ASN C 1 182 ? -27.59157 23.05088 19.60236 1.000 24.94568 179 ASN C O 1
ATOM 8757 N N . GLU C 1 183 ? -26.44875 21.90427 21.17665 1.000 24.31340 180 GLU C N 1
ATOM 8758 C CA . GLU C 1 183 ? -25.69327 23.07687 21.60627 1.000 24.12348 180 GLU C CA 1
ATOM 8759 C C . GLU C 1 183 ? -24.61094 23.46581 20.61239 1.000 26.78538 180 GLU C C 1
ATOM 8760 O O . GLU C 1 183 ? -24.24996 24.64771 20.53032 1.000 25.31926 180 GLU C O 1
ATOM 8766 N N . ALA C 1 184 ? -24.07713 22.48822 19.86769 1.000 24.14168 181 ALA C N 1
ATOM 8767 C CA . ALA C 1 184 ? -23.06879 22.79729 18.86549 1.000 23.82781 181 ALA C CA 1
ATOM 8768 C C . ALA C 1 184 ? -23.56508 23.82691 17.85786 1.000 23.50391 181 ALA C C 1
ATOM 8769 O O . ALA C 1 184 ? -22.77647 24.62961 17.35831 1.000 24.99602 181 ALA C O 1
ATOM 8771 N N . PHE C 1 185 ? -24.86075 23.81885 17.54056 1.000 23.99964 182 PHE C N 1
ATOM 8772 C CA . PHE C 1 185 ? -25.39380 24.76875 16.57672 1.000 23.64128 182 PHE C CA 1
ATOM 8773 C C . PHE C 1 185 ? -25.38256 26.21060 17.07958 1.000 25.95917 182 PHE C C 1
ATOM 8774 O O . PHE C 1 185 ? -25.62737 27.12076 16.27964 1.000 26.71973 182 PHE C O 1
ATOM 8782 N N . TYR C 1 186 ? -25.12453 26.44597 18.37313 1.000 26.80192 183 TYR C N 1
ATOM 8783 C CA . TYR C 1 186 ? -25.22028 27.78946 18.93215 1.000 27.77032 183 TYR C CA 1
ATOM 8784 C C . TYR C 1 186 ? -23.96057 28.21498 19.66803 1.000 23.70349 183 TYR C C 1
ATOM 8785 O O . TYR C 1 186 ? -23.99415 29.21935 20.39232 1.000 24.66228 183 TYR C O 1
ATOM 8794 N N . LEU C 1 187 ? -22.85691 27.50890 19.48759 1.000 25.23053 184 LEU C N 1
ATOM 8795 C CA . LEU C 1 187 ? -21.63797 27.88321 20.19819 1.000 27.76544 184 LEU C CA 1
ATOM 8796 C C . LEU C 1 187 ? -21.26022 29.31553 19.82607 1.000 23.97703 184 LEU C C 1
ATOM 8797 O O . LEU C 1 187 ? -21.27927 29.66494 18.64599 1.000 24.34595 184 LEU C O 1
ATOM 8802 N N . PRO C 1 188 ? -20.93459 30.17307 20.79548 1.000 28.65112 185 PRO C N 1
ATOM 8803 C CA . PRO C 1 188 ? -20.61440 31.56907 20.44153 1.000 29.00480 185 PRO C CA 1
ATOM 8804 C C . PRO C 1 188 ? -19.29866 31.71183 19.68537 1.000 30.48111 185 PRO C C 1
ATOM 8805 O O . PRO C 1 188 ? -19.16075 32.63267 18.87135 1.000 31.11920 185 PRO C O 1
ATOM 8809 N N . GLU C 1 189 ? -18.31964 30.84633 19.95068 1.000 28.57045 186 GLU C N 1
ATOM 8810 C CA . GLU C 1 189 ? -17.01581 30.84587 19.30156 1.000 29.10120 186 GLU C CA 1
ATOM 8811 C C . GLU C 1 189 ? -16.70127 29.43955 18.82407 1.000 26.64327 186 GLU C C 1
ATOM 8812 O O . GLU C 1 189 ? -17.12738 28.46341 19.44813 1.000 26.97885 186 GLU C O 1
ATOM 8818 N N . PRO C 1 190 ? -15.93158 29.29809 17.74888 1.000 26.58473 187 PRO C N 1
ATOM 8819 C CA . PRO C 1 190 ? -15.52452 27.96095 17.32662 1.000 25.86647 187 PRO C CA 1
ATOM 8820 C C . PRO C 1 190 ? -14.47693 27.41452 18.27918 1.000 25.40009 187 PRO C C 1
ATOM 8821 O O . PRO C 1 190 ? -13.54172 28.13449 18.65715 1.000 28.64953 187 PRO C O 1
ATOM 8825 N N . PRO C 1 191 ? -14.58971 26.15275 18.69280 1.000 23.53182 188 PRO C N 1
ATOM 8826 C CA . PRO C 1 191 ? -13.63071 25.61254 19.66431 1.000 25.81236 188 PRO C CA 1
ATOM 8827 C C . PRO C 1 191 ? -12.24868 25.44372 19.05602 1.000 25.29751 188 PRO C C 1
ATOM 8828 O O . PRO C 1 191 ? -12.10129 25.00571 17.91133 1.000 27.20859 188 PRO C O 1
ATOM 8832 N N . ARG C 1 192 ? -11.22333 25.78784 19.84898 1.000 26.75247 189 ARG C N 1
ATOM 8833 C CA . ARG C 1 192 ? -9.85207 25.57426 19.40837 1.000 25.95694 189 ARG C CA 1
ATOM 8834 C C . ARG C 1 192 ? -9.50401 24.08984 19.42743 1.000 23.22663 189 ARG C C 1
ATOM 8835 O O . ARG C 1 192 ? -8.92000 23.55970 18.47292 1.000 26.15168 189 ARG C O 1
ATOM 8843 N N . ARG C 1 193 ? -9.85949 23.40469 20.51082 1.000 24.05421 190 ARG C N 1
ATOM 8844 C CA . ARG C 1 193 ? -9.70640 21.96122 20.62978 1.000 24.31966 190 ARG C CA 1
ATOM 8845 C C . ARG C 1 193 ? -11.09030 21.37707 20.88557 1.000 24.51779 190 ARG C C 1
ATOM 8846 O O . ARG C 1 193 ? -11.78291 21.81705 21.80781 1.000 23.61834 190 ARG C O 1
ATOM 8854 N N . VAL C 1 194 ? -11.50290 20.39654 20.08232 1.000 23.65172 191 VAL C N 1
ATOM 8855 C CA . VAL C 1 194 ? -12.80550 19.76625 20.28640 1.000 20.70493 191 VAL C CA 1
ATOM 8856 C C . VAL C 1 194 ? -12.66791 18.25094 20.15264 1.000 23.33276 191 VAL C C 1
ATOM 8857 O O . VAL C 1 194 ? -11.96812 17.75156 19.26342 1.000 24.38063 191 VAL C O 1
ATOM 8861 N N . LEU C 1 195 ? -13.32864 17.51639 21.05364 1.000 21.66408 192 LEU C N 1
ATOM 8862 C CA . LEU C 1 195 ? -13.46731 16.06972 20.93962 1.000 23.34728 192 LEU C CA 1
ATOM 8863 C C . LEU C 1 195 ? -14.90474 15.76580 20.53919 1.000 23.53295 192 LEU C C 1
ATOM 8864 O O . LEU C 1 195 ? -15.83143 16.11674 21.27675 1.000 24.40436 192 LEU C O 1
ATOM 8869 N N . THR C 1 196 ? -15.09969 15.11757 19.37990 1.000 24.04939 193 THR C N 1
ATOM 8870 C CA . THR C 1 196 ? -16.41624 14.59150 19.02306 1.000 21.77794 193 THR C CA 1
ATOM 8871 C C . THR C 1 196 ? -16.44322 13.10306 19.36005 1.000 23.50222 193 THR C C 1
ATOM 8872 O O . THR C 1 196 ? -15.56778 12.34799 18.92429 1.000 23.24554 193 THR C O 1
ATOM 8876 N N . VAL C 1 197 ? -17.42894 12.69020 20.15162 1.000 22.29002 194 VAL C N 1
ATOM 8877 C CA . VAL C 1 197 ? -17.48805 11.32990 20.68616 1.000 22.82364 194 VAL C CA 1
ATOM 8878 C C . VAL C 1 197 ? -18.52824 10.55912 19.89629 1.000 24.44678 194 VAL C C 1
ATOM 8879 O O . VAL C 1 197 ? -19.71470 10.90018 19.93796 1.000 24.86382 194 VAL C O 1
ATOM 8883 N N . GLY C 1 198 ? -18.09104 9.53062 19.17969 1.000 23.55544 195 GLY C N 1
ATOM 8884 C CA . GLY C 1 198 ? -18.98973 8.73957 18.35174 1.000 25.95296 195 GLY C CA 1
ATOM 8885 C C . GLY C 1 198 ? -18.43475 8.47491 16.96472 1.000 25.79871 195 GLY C C 1
ATOM 8886 O O . GLY C 1 198 ? -17.69486 9.28044 16.39180 1.000 23.62772 195 GLY C O 1
ATOM 8887 N N . GLY C 1 199 ? -18.80574 7.32407 16.40887 1.000 28.57622 196 GLY C N 1
ATOM 8888 C CA . GLY C 1 199 ? -18.38112 6.97430 15.06975 1.000 27.07213 196 GLY C CA 1
ATOM 8889 C C . GLY C 1 199 ? -19.42920 7.13147 13.98648 1.000 28.11964 196 GLY C C 1
ATOM 8890 O O . GLY C 1 199 ? -19.13452 6.81981 12.82548 1.000 29.05274 196 GLY C O 1
ATOM 8891 N N . GLY C 1 200 ? -20.62563 7.63610 14.32656 1.000 26.25976 197 GLY C N 1
ATOM 8892 C CA . GLY C 1 200 ? -21.71211 7.78380 13.37669 1.000 24.76366 197 GLY C CA 1
ATOM 8893 C C . GLY C 1 200 ? -21.69065 9.10639 12.61732 1.000 27.10136 197 GLY C C 1
ATOM 8894 O O . GLY C 1 200 ? -20.78488 9.93004 12.74479 1.000 26.56961 197 GLY C O 1
ATOM 8895 N N . PHE C 1 201 ? -22.74033 9.31832 11.80779 1.000 23.71426 198 PHE C N 1
ATOM 8896 C CA . PHE C 1 201 ? -22.67955 10.41591 10.83837 1.000 25.89812 198 PHE C CA 1
ATOM 8897 C C . PHE C 1 201 ? -22.65928 11.79082 11.50175 1.000 22.77355 198 PHE C C 1
ATOM 8898 O O . PHE C 1 201 ? -22.00337 12.70226 10.98982 1.000 24.60038 198 PHE C O 1
ATOM 8906 N N . ILE C 1 202 ? -23.35632 11.96388 12.62487 1.000 22.75921 199 ILE C N 1
ATOM 8907 C CA . ILE C 1 202 ? -23.38629 13.27704 13.26870 1.000 24.03846 199 ILE C CA 1
ATOM 8908 C C . ILE C 1 202 ? -21.99247 13.66008 13.76363 1.000 25.20947 199 ILE C C 1
ATOM 8909 O O . ILE C 1 202 ? -21.52812 14.78814 13.55576 1.000 25.41568 199 ILE C O 1
ATOM 8914 N N . SER C 1 203 ? -21.29791 12.72174 14.41269 1.000 25.34210 200 SER C N 1
ATOM 8915 C CA . SER C 1 203 ? -19.94249 12.98520 14.89235 1.000 27.75011 200 SER C CA 1
ATOM 8916 C C . SER C 1 203 ? -18.99694 13.28873 13.73610 1.000 26.50764 200 SER C C 1
ATOM 8917 O O . SER C 1 203 ? -18.20189 14.23705 13.79544 1.000 24.03995 200 SER C O 1
ATOM 8920 N N . VAL C 1 204 ? -19.06624 12.48253 12.67132 1.000 21.21091 201 VAL C N 1
ATOM 8921 C CA . VAL C 1 204 ? -18.18369 12.68459 11.52896 1.000 18.70647 201 VAL C CA 1
ATOM 8922 C C . VAL C 1 204 ? -18.47497 14.01860 10.85177 1.000 22.34396 201 VAL C C 1
ATOM 8923 O O . VAL C 1 204 ? -17.55561 14.73760 10.43100 1.000 24.18933 201 VAL C O 1
ATOM 8927 N N . GLU C 1 205 ? -19.75641 14.37652 10.73920 1.000 23.36858 202 GLU C N 1
ATOM 8928 C CA . GLU C 1 205 ? -20.10241 15.60244 10.02732 1.000 24.03072 202 GLU C CA 1
ATOM 8929 C C . GLU C 1 205 ? -19.62928 16.83185 10.79831 1.000 23.36240 202 GLU C C 1
ATOM 8930 O O . GLU C 1 205 ? -19.07551 17.76769 10.20818 1.000 22.12459 202 GLU C O 1
ATOM 8936 N N . PHE C 1 206 ? -19.83621 16.84389 12.11578 1.000 25.86852 203 PHE C N 1
ATOM 8937 C CA . PHE C 1 206 ? -19.37269 17.97900 12.91033 1.000 24.56071 203 PHE C CA 1
ATOM 8938 C C . PHE C 1 206 ? -17.85634 18.03738 13.01472 1.000 25.15626 203 PHE C C 1
ATOM 8939 O O . PHE C 1 206 ? -17.28892 19.13954 13.06809 1.000 23.14510 203 PHE C O 1
ATOM 8947 N N . ALA C 1 207 ? -17.17440 16.88947 13.02855 1.000 23.05874 204 ALA C N 1
ATOM 8948 C CA . ALA C 1 207 ? -15.71726 16.93405 12.98911 1.000 24.45491 204 ALA C CA 1
ATOM 8949 C C . ALA C 1 207 ? -15.23904 17.73914 11.78530 1.000 23.85226 204 ALA C C 1
ATOM 8950 O O . ALA C 1 207 ? -14.30300 18.54009 11.89711 1.000 23.30908 204 ALA C O 1
ATOM 8952 N N . GLY C 1 208 ? -15.88107 17.55371 10.62785 1.000 23.08679 205 GLY C N 1
ATOM 8953 C CA . GLY C 1 208 ? -15.48942 18.31038 9.44679 1.000 23.20376 205 GLY C CA 1
ATOM 8954 C C . GLY C 1 208 ? -15.84141 19.78994 9.53052 1.000 22.56568 205 GLY C C 1
ATOM 8955 O O . GLY C 1 208 ? -15.08730 20.64210 9.04196 1.000 24.67242 205 GLY C O 1
ATOM 8956 N N . ILE C 1 209 ? -16.99771 20.11416 10.12381 1.000 20.88859 206 ILE C N 1
ATOM 8957 C CA . ILE C 1 209 ? -17.38911 21.51680 10.31139 1.000 19.60378 206 ILE C CA 1
ATOM 8958 C C . ILE C 1 209 ? -16.39996 22.22861 11.23416 1.000 22.24018 206 ILE C C 1
ATOM 8959 O O . ILE C 1 209 ? -15.86905 23.29578 10.89428 1.000 21.99534 206 ILE C O 1
ATOM 8964 N N . PHE C 1 210 ? -16.13442 21.63985 12.41139 1.000 22.70487 207 PHE C N 1
ATOM 8965 C CA . PHE C 1 210 ? -15.20332 22.23937 13.36904 1.000 24.81448 207 PHE C CA 1
ATOM 8966 C C . PHE C 1 210 ? -13.80311 22.35493 12.77155 1.000 23.37955 207 PHE C C 1
ATOM 8967 O O . PHE C 1 210 ? -13.08028 23.33601 13.02396 1.000 22.77289 207 PHE C O 1
ATOM 8975 N N . ASN C 1 211 ? -13.39671 21.36747 11.96459 1.000 22.61463 208 ASN C N 1
ATOM 8976 C CA . ASN C 1 211 ? -12.05456 21.38522 11.38921 1.000 24.43197 208 ASN C CA 1
ATOM 8977 C C . ASN C 1 211 ? -11.83295 22.60752 10.50450 1.000 21.58930 208 ASN C C 1
ATOM 8978 O O . ASN C 1 211 ? -10.72748 23.15376 10.45783 1.000 24.10711 208 ASN C O 1
ATOM 8983 N N . ALA C 1 212 ? -12.86996 23.06745 9.80988 1.000 23.13541 209 ALA C N 1
ATOM 8984 C CA . ALA C 1 212 ? -12.70322 24.18883 8.89651 1.000 23.55190 209 ALA C CA 1
ATOM 8985 C C . ALA C 1 212 ? -12.75571 25.53966 9.59890 1.000 26.44973 209 ALA C C 1
ATOM 8986 O O . ALA C 1 212 ? -12.12964 26.49680 9.12876 1.000 24.75904 209 ALA C O 1
ATOM 8988 N N . TYR C 1 213 ? -13.47518 25.64243 10.71438 1.000 23.45789 210 TYR C N 1
ATOM 8989 C CA . TYR C 1 213 ? -13.65547 26.92774 11.37412 1.000 24.01985 210 TYR C CA 1
ATOM 8990 C C . TYR C 1 213 ? -12.79394 27.08887 12.62408 1.000 24.50290 210 TYR C C 1
ATOM 8991 O O . TYR C 1 213 ? -12.86603 28.13979 13.26894 1.000 29.65997 210 TYR C O 1
ATOM 9000 N N . LYS C 1 214 ? -11.95214 26.10655 12.95148 1.000 25.12245 211 LYS C N 1
ATOM 9001 C CA . LYS C 1 214 ? -11.10466 26.20596 14.13409 1.000 24.73066 211 LYS C CA 1
ATOM 9002 C C . LYS C 1 214 ? -10.10853 27.35903 14.00117 1.000 30.45222 211 LYS C C 1
ATOM 9003 O O . LYS C 1 214 ? -9.61364 27.65032 12.90717 1.000 25.89984 211 LYS C O 1
ATOM 9009 N N . PRO C 1 215 ? -9.78502 28.01503 15.11241 1.000 26.98957 212 PRO C N 1
ATOM 9010 C CA . PRO C 1 215 ? -8.79268 29.09670 15.09316 1.000 32.26140 212 PRO C CA 1
ATOM 9011 C C . PRO C 1 215 ? -7.38751 28.55840 14.90109 1.000 34.16692 212 PRO C C 1
ATOM 9012 O O . PRO C 1 215 ? -7.13729 27.34964 15.03942 1.000 31.08663 212 PRO C O 1
ATOM 9016 N N . PRO C 1 216 ? -6.43092 29.44064 14.61775 1.000 41.50436 213 PRO C N 1
ATOM 9017 C CA . PRO C 1 216 ? -5.06020 28.99256 14.33633 1.000 37.17706 213 PRO C CA 1
ATOM 9018 C C . PRO C 1 216 ? -4.50232 28.13616 15.46358 1.000 30.18635 213 PRO C C 1
ATOM 9019 O O . PRO C 1 216 ? -4.67769 28.43616 16.64718 1.000 36.72363 213 PRO C O 1
ATOM 9023 N N . GLY C 1 217 ? -3.86189 27.03140 15.08235 1.000 33.49399 214 GLY C N 1
ATOM 9024 C CA . GLY C 1 217 ? -3.32267 26.09395 16.04963 1.000 34.92690 214 GLY C CA 1
ATOM 9025 C C . GLY C 1 217 ? -4.31051 25.07962 16.58700 1.000 30.72709 214 GLY C C 1
ATOM 9026 O O . GLY C 1 217 ? -3.90051 24.18261 17.33269 1.000 34.79880 214 GLY C O 1
ATOM 9027 N N . GLY C 1 218 ? -5.58000 25.15591 16.18941 1.000 30.65970 215 GLY C N 1
ATOM 9028 C CA . GLY C 1 218 ? -6.59454 24.28575 16.75242 1.000 28.29936 215 GLY C CA 1
ATOM 9029 C C . GLY C 1 218 ? -6.48858 22.85141 16.26184 1.000 29.02893 215 GLY C C 1
ATOM 9030 O O . GLY C 1 218 ? -5.69220 22.50318 15.38943 1.000 28.09749 215 GLY C O 1
ATOM 9031 N N . LYS C 1 219 ? -7.31891 21.98979 16.84354 1.000 26.73940 216 LYS C N 1
ATOM 9032 C CA . LYS C 1 219 ? -7.23536 20.56924 16.52610 1.000 24.78156 216 LYS C CA 1
ATOM 9033 C C . LYS C 1 219 ? -8.57066 19.90623 16.81881 1.000 27.53019 216 LYS C C 1
ATOM 9034 O O . LYS C 1 219 ? -9.13351 20.11036 17.89793 1.000 23.75648 216 LYS C O 1
ATOM 9040 N N . VAL C 1 220 ? -9.08125 19.12550 15.85279 1.000 23.87183 217 VAL C N 1
ATOM 9041 C CA . VAL C 1 220 ? -10.29263 18.32593 16.03455 1.000 21.86259 217 VAL C CA 1
ATOM 9042 C C . VAL C 1 220 ? -9.87896 16.87161 16.22786 1.000 23.13514 217 VAL C C 1
ATOM 9043 O O . VAL C 1 220 ? -9.04860 16.34411 15.46308 1.000 23.79056 217 VAL C O 1
ATOM 9047 N N . THR C 1 221 ? -10.42058 16.24483 17.27497 1.000 22.93191 218 THR C N 1
ATOM 9048 C CA . THR C 1 221 ? -10.23370 14.82522 17.57017 1.000 25.01483 218 THR C CA 1
ATOM 9049 C C . THR C 1 221 ? -11.60829 14.17234 17.60510 1.000 25.43337 218 THR C C 1
ATOM 9050 O O . THR C 1 221 ? -12.53607 14.70838 18.22377 1.000 23.13215 218 THR C O 1
ATOM 9054 N N . LEU C 1 222 ? -11.74746 13.04288 16.90918 1.000 21.74182 219 LEU C N 1
ATOM 9055 C CA . LEU C 1 222 ? -12.95081 12.22677 16.94874 1.000 23.54526 219 LEU C CA 1
ATOM 9056 C C . LEU C 1 222 ? -12.57369 10.89784 17.59163 1.000 25.82101 219 LEU C C 1
ATOM 9057 O O . LEU C 1 222 ? -11.55411 10.31076 17.22360 1.000 25.87352 219 LEU C O 1
ATOM 9062 N N . CYS C 1 223 ? -13.35582 10.43705 18.56015 1.000 24.81775 220 CYS C N 1
ATOM 9063 C CA . CYS C 1 223 ? -13.06388 9.14409 19.16483 1.000 26.95098 220 CYS C CA 1
ATOM 9064 C C . CYS C 1 223 ? -14.24215 8.20278 18.96961 1.000 29.20205 220 CYS C C 1
ATOM 9065 O O . CYS C 1 223 ? -15.39955 8.62636 18.85634 1.000 26.85254 220 CYS C O 1
ATOM 9068 N N . TYR C 1 224 ? -13.93073 6.91161 18.91232 1.000 26.66573 221 TYR C N 1
ATOM 9069 C CA . TYR C 1 224 ? -14.94569 5.89479 18.70652 1.000 28.12667 221 TYR C CA 1
ATOM 9070 C C . TYR C 1 224 ? -14.48108 4.64903 19.44708 1.000 31.42515 221 TYR C C 1
ATOM 9071 O O . TYR C 1 224 ? -13.29810 4.30146 19.39818 1.000 28.35632 221 TYR C O 1
ATOM 9080 N N . ARG C 1 225 ? -15.41268 3.99843 20.14488 1.000 29.15146 222 ARG C N 1
ATOM 9081 C CA . ARG C 1 225 ? -15.04741 2.90960 21.04098 1.000 30.15216 222 ARG C CA 1
ATOM 9082 C C . ARG C 1 225 ? -14.58956 1.64916 20.30844 1.000 33.87420 222 ARG C C 1
ATOM 9083 O O . ARG C 1 225 ? -13.88339 0.83252 20.90919 1.000 35.08425 222 ARG C O 1
ATOM 9091 N N . ASN C 1 226 ? -14.94801 1.47463 19.04036 1.000 31.90094 223 ASN C N 1
ATOM 9092 C CA . ASN C 1 226 ? -14.54733 0.27924 18.31190 1.000 32.12550 223 ASN C CA 1
ATOM 9093 C C . ASN C 1 226 ? -13.44868 0.61608 17.29528 1.000 34.51458 223 ASN C C 1
ATOM 9094 O O . ASN C 1 226 ? -12.91988 1.73386 17.25878 1.000 32.91710 223 ASN C O 1
ATOM 9099 N N A ASN C 1 227 ? -13.10805 -0.35614 16.44572 0.211 33.45106 224 ASN C N 1
ATOM 9100 N N B ASN C 1 227 ? -13.09907 -0.35919 16.45453 0.021 33.45391 224 ASN C N 1
ATOM 9101 N N C ASN C 1 227 ? -13.10817 -0.35600 16.44563 0.200 33.45190 224 ASN C N 1
ATOM 9102 N N D ASN C 1 227 ? -13.10665 -0.36104 16.44760 0.568 33.33549 224 ASN C N 1
ATOM 9103 C CA A ASN C 1 227 ? -11.89568 -0.25671 15.63888 0.211 34.29307 224 ASN C CA 1
ATOM 9104 C CA B ASN C 1 227 ? -11.89357 -0.23518 15.64241 0.021 34.35228 224 ASN C CA 1
ATOM 9105 C CA C ASN C 1 227 ? -11.89569 -0.25673 15.63887 0.200 34.29357 224 ASN C CA 1
ATOM 9106 C CA D ASN C 1 227 ? -11.89786 -0.23504 15.64314 0.568 34.35852 224 ASN C CA 1
ATOM 9107 C C A ASN C 1 227 ? -12.07511 0.53539 14.34689 0.211 33.28810 224 ASN C C 1
ATOM 9108 C C B ASN C 1 227 ? -12.08525 0.66070 14.42325 0.021 33.30503 224 ASN C C 1
ATOM 9109 C C C ASN C 1 227 ? -12.07510 0.53448 14.34630 0.200 33.28971 224 ASN C C 1
ATOM 9110 C C D ASN C 1 227 ? -12.08540 0.65770 14.42213 0.568 33.22022 224 ASN C C 1
ATOM 9111 O O A ASN C 1 227 ? -11.07300 0.93572 13.74492 0.211 33.93238 224 ASN C O 1
ATOM 9112 O O B ASN C 1 227 ? -11.11423 1.25810 13.94673 0.021 33.80839 224 ASN C O 1
ATOM 9113 O O C ASN C 1 227 ? -11.07299 0.93324 13.74327 0.200 33.93215 224 ASN C O 1
ATOM 9114 O O D ASN C 1 227 ? -11.10876 1.24180 13.94022 0.568 33.78882 224 ASN C O 1
ATOM 9131 N N . LEU C 1 228 ? -13.30708 0.77875 13.90623 1.000 31.19941 225 LEU C N 1
ATOM 9132 C CA . LEU C 1 228 ? -13.53091 1.48467 12.64267 1.000 30.99016 225 LEU C CA 1
ATOM 9133 C C . LEU C 1 228 ? -14.82748 2.28994 12.63203 1.000 28.02072 225 LEU C C 1
ATOM 9134 O O . LEU C 1 228 ? -15.90082 1.75082 12.91734 1.000 31.90714 225 LEU C O 1
ATOM 9139 N N . ILE C 1 229 ? -14.73640 3.56876 12.22514 1.000 28.22422 226 ILE C N 1
ATOM 9140 C CA . ILE C 1 229 ? -15.90364 4.45325 12.29451 1.000 24.40670 226 ILE C CA 1
ATOM 9141 C C . ILE C 1 229 ? -16.93539 4.05554 11.24822 1.000 26.30392 226 ILE C C 1
ATOM 9142 O O . ILE C 1 229 ? -16.67104 3.28299 10.31951 1.000 29.64503 226 ILE C O 1
ATOM 9147 N N . LEU C 1 230 ? -18.13264 4.61235 11.41424 1.000 27.01674 227 LEU C N 1
ATOM 9148 C CA . LEU C 1 230 ? -19.23472 4.50644 10.45503 1.000 25.99991 227 LEU C CA 1
ATOM 9149 C C . LEU C 1 230 ? -19.70020 3.05648 10.27493 1.000 31.66996 227 LEU C C 1
ATOM 9150 O O . LEU C 1 230 ? -19.93610 2.58974 9.16048 1.000 28.55752 227 LEU C O 1
ATOM 9155 N N . ARG C 1 231 ? -19.86814 2.35028 11.39591 1.000 31.70167 228 ARG C N 1
ATOM 9156 C CA . ARG C 1 231 ? -20.49541 1.03307 11.38851 1.000 29.06562 228 ARG C CA 1
ATOM 9157 C C . ARG C 1 231 ? -21.77612 1.05664 10.55785 1.000 30.88008 228 ARG C C 1
ATOM 9158 O O . ARG C 1 231 ? -22.57653 1.99137 10.63994 1.000 29.57124 228 ARG C O 1
ATOM 9166 N N . GLY C 1 232 ? -21.97715 0.00963 9.75324 1.000 31.12465 229 GLY C N 1
ATOM 9167 C CA . GLY C 1 232 ? -23.15060 -0.09708 8.91002 1.000 32.48650 229 GLY C CA 1
ATOM 9168 C C . GLY C 1 232 ? -22.97587 0.41334 7.49073 1.000 32.10557 229 GLY C C 1
ATOM 9169 O O . GLY C 1 232 ? -23.83531 0.14588 6.63344 1.000 33.40603 229 GLY C O 1
ATOM 9170 N N . PHE C 1 233 ? -21.91280 1.15967 7.22621 1.000 30.89400 230 PHE C N 1
ATOM 9171 C CA . PHE C 1 233 ? -21.56580 1.60646 5.88773 1.000 29.91922 230 PHE C CA 1
ATOM 9172 C C . PHE C 1 233 ? -20.55402 0.64868 5.26549 1.000 28.41335 230 PHE C C 1
ATOM 9173 O O . PHE C 1 233 ? -19.95331 -0.18722 5.94798 1.000 30.81916 230 PHE C O 1
ATOM 9181 N N . ASP C 1 234 ? -20.37719 0.77280 3.94972 1.000 29.01271 231 ASP C N 1
ATOM 9182 C CA . ASP C 1 234 ? -19.41782 -0.05609 3.21997 1.000 29.49854 231 ASP C CA 1
ATOM 9183 C C . ASP C 1 234 ? -18.02300 0.00957 3.84039 1.000 31.26265 231 ASP C C 1
ATOM 9184 O O . ASP C 1 234 ? -17.51510 1.09228 4.14519 1.000 28.98487 231 ASP C O 1
ATOM 9189 N N . GLU C 1 235 ? -17.38758 -1.16077 4.00450 1.000 30.11919 232 GLU C N 1
ATOM 9190 C CA . GLU C 1 235 ? -16.11873 -1.20695 4.73669 1.000 26.36664 232 GLU C CA 1
ATOM 9191 C C . GLU C 1 235 ? -14.98711 -0.51211 3.98471 1.000 33.80888 232 GLU C C 1
ATOM 9192 O O . GLU C 1 235 ? -14.16000 0.16265 4.60537 1.000 30.14207 232 GLU C O 1
ATOM 9198 N N . THR C 1 236 ? -14.90667 -0.67546 2.66037 1.000 30.29935 233 THR C N 1
ATOM 9199 C CA . THR C 1 236 ? -13.91203 0.08103 1.89608 1.000 29.65952 233 THR C CA 1
ATOM 9200 C C . THR C 1 236 ? -14.05379 1.57684 2.14704 1.000 32.96764 233 THR C C 1
ATOM 9201 O O . THR C 1 236 ? -13.05548 2.29061 2.32011 1.000 28.53238 233 THR C O 1
ATOM 9205 N N . ILE C 1 237 ? -15.29347 2.06765 2.14625 1.000 26.15709 234 ILE C N 1
ATOM 9206 C CA . ILE C 1 237 ? -15.54167 3.49463 2.33169 1.000 28.02280 234 ILE C CA 1
ATOM 9207 C C . ILE C 1 237 ? -15.27610 3.92033 3.77535 1.000 25.13549 234 ILE C C 1
ATOM 9208 O O . ILE C 1 237 ? -14.77626 5.02393 4.02162 1.000 28.72880 234 ILE C O 1
ATOM 9213 N N . ARG C 1 238 ? -15.57093 3.05435 4.75158 1.000 25.14391 235 ARG C N 1
ATOM 9214 C CA . ARG C 1 238 ? -15.21964 3.38082 6.13619 1.000 27.35918 235 ARG C CA 1
ATOM 9215 C C . ARG C 1 238 ? -13.72318 3.59163 6.29701 1.000 30.21568 235 ARG C C 1
ATOM 9216 O O . ARG C 1 238 ? -13.28445 4.55170 6.94703 1.000 26.04088 235 ARG C O 1
ATOM 9224 N N . GLU C 1 239 ? -12.91692 2.69443 5.72690 1.000 28.26883 236 GLU C N 1
ATOM 9225 C CA . GLU C 1 239 ? -11.47671 2.85232 5.83909 1.000 29.91508 236 GLU C CA 1
ATOM 9226 C C . GLU C 1 239 ? -11.00011 4.06997 5.06466 1.000 26.68983 236 GLU C C 1
ATOM 9227 O O . GLU C 1 239 ? -10.08156 4.77915 5.50105 1.000 29.67400 236 GLU C O 1
ATOM 9233 N N . GLU C 1 240 ? -11.61214 4.33196 3.91016 1.000 24.68459 237 GLU C N 1
ATOM 9234 C CA . GLU C 1 240 ? -11.11906 5.38651 3.04200 1.000 27.16987 237 GLU C CA 1
ATOM 9235 C C . GLU C 1 240 ? -11.52196 6.76298 3.55527 1.000 28.94234 237 GLU C C 1
ATOM 9236 O O . GLU C 1 240 ? -10.75128 7.72002 3.44522 1.000 29.09319 237 GLU C O 1
ATOM 9242 N N . VAL C 1 241 ? -12.71824 6.88876 4.12993 1.000 27.30319 238 VAL C N 1
ATOM 9243 C CA . VAL C 1 241 ? -13.07210 8.17547 4.71394 1.000 30.54694 238 VAL C CA 1
ATOM 9244 C C . VAL C 1 241 ? -12.20241 8.45990 5.94447 1.000 27.59622 238 VAL C C 1
ATOM 9245 O O . VAL C 1 241 ? -11.82297 9.61284 6.18784 1.000 28.70965 238 VAL C O 1
ATOM 9249 N N . THR C 1 242 ? -11.82701 7.42434 6.70593 1.000 29.68948 239 THR C N 1
ATOM 9250 C CA . THR C 1 242 ? -10.89617 7.61843 7.82122 1.000 28.12912 239 THR C CA 1
ATOM 9251 C C . THR C 1 242 ? -9.57319 8.21912 7.34489 1.000 28.76610 239 THR C C 1
ATOM 9252 O O . THR C 1 242 ? -9.03498 9.14203 7.97333 1.000 27.89034 239 THR C O 1
ATOM 9256 N N . LYS C 1 243 ? -9.01053 7.68470 6.25008 1.000 26.72328 240 LYS C N 1
ATOM 9257 C CA . LYS C 1 243 ? -7.76634 8.24300 5.72150 1.000 23.84546 240 LYS C CA 1
ATOM 9258 C C . LYS C 1 243 ? -7.95058 9.68077 5.25548 1.000 24.41154 240 LYS C C 1
ATOM 9259 O O . LYS C 1 243 ? -7.05674 10.51520 5.42816 1.000 27.37939 240 LYS C O 1
ATOM 9265 N N . GLN C 1 244 ? -9.08873 9.98611 4.62361 1.000 23.76428 241 GLN C N 1
ATOM 9266 C CA . GLN C 1 244 ? -9.25017 11.30871 4.03284 1.000 24.45890 241 GLN C CA 1
ATOM 9267 C C . GLN C 1 244 ? -9.55766 12.37835 5.08254 1.000 22.39217 241 GLN C C 1
ATOM 9268 O O . GLN C 1 244 ? -9.19794 13.54492 4.88473 1.000 24.10384 241 GLN C O 1
ATOM 9274 N N . LEU C 1 245 ? -10.24789 12.01895 6.17159 1.000 22.73883 242 LEU C N 1
ATOM 9275 C CA . LEU C 1 245 ? -10.36893 12.93795 7.29924 1.000 25.97597 242 LEU C CA 1
ATOM 9276 C C . LEU C 1 245 ? -9.00721 13.16664 7.95408 1.000 24.66732 242 LEU C C 1
ATOM 9277 O O . LEU C 1 245 ? -8.64578 14.30293 8.29229 1.000 25.42726 242 LEU C O 1
ATOM 9282 N N . THR C 1 246 ? -8.22701 12.09709 8.11474 1.000 26.17009 243 THR C N 1
ATOM 9283 C CA . THR C 1 246 ? -6.89041 12.22596 8.69300 1.000 28.40338 243 THR C CA 1
ATOM 9284 C C . THR C 1 246 ? -5.99988 13.12759 7.84336 1.000 25.90595 243 THR C C 1
ATOM 9285 O O . THR C 1 246 ? -5.20350 13.91793 8.37351 1.000 27.79345 243 THR C O 1
ATOM 9289 N N . ALA C 1 247 ? -6.09285 12.99956 6.52035 1.000 25.10658 244 ALA C N 1
ATOM 9290 C CA . ALA C 1 247 ? -5.28729 13.82244 5.62964 1.000 25.44627 244 ALA C CA 1
ATOM 9291 C C . ALA C 1 247 ? -5.67131 15.29347 5.68387 1.000 30.23892 244 ALA C C 1
ATOM 9292 O O . ALA C 1 247 ? -4.85409 16.14105 5.30583 1.000 30.83823 244 ALA C O 1
ATOM 9294 N N . ASN C 1 248 ? -6.88508 15.61882 6.12707 1.000 24.64289 245 ASN C N 1
ATOM 9295 C CA . ASN C 1 248 ? -7.28628 17.00782 6.27411 1.000 24.98791 245 ASN C CA 1
ATOM 9296 C C . ASN C 1 248 ? -7.11014 17.49950 7.70395 1.000 28.67609 245 ASN C C 1
ATOM 9297 O O . ASN C 1 248 ? -7.65901 18.54488 8.06122 1.000 28.42635 245 ASN C O 1
ATOM 9302 N N . GLY C 1 249 ? -6.36205 16.76262 8.53169 1.000 26.50820 246 GLY C N 1
ATOM 9303 C CA . GLY C 1 249 ? -5.94626 17.25023 9.82859 1.000 26.91888 246 GLY C CA 1
ATOM 9304 C C . GLY C 1 249 ? -6.78241 16.82129 11.01839 1.000 24.83982 246 GLY C C 1
ATOM 9305 O O . GLY C 1 249 ? -6.50491 17.27300 12.12812 1.000 29.01928 246 GLY C O 1
ATOM 9306 N N . ILE C 1 250 ? -7.78109 15.96615 10.83809 1.000 24.05813 247 ILE C N 1
ATOM 9307 C CA . ILE C 1 250 ? -8.57661 15.46089 11.95547 1.000 26.98172 247 ILE C CA 1
ATOM 9308 C C . ILE C 1 250 ? -7.88177 14.23648 12.54252 1.000 28.71862 247 ILE C C 1
ATOM 9309 O O . ILE C 1 250 ? -7.41353 13.36361 11.80359 1.000 28.94738 247 ILE C O 1
ATOM 9314 N N . GLU C 1 251 ? -7.79472 14.16837 13.87311 1.000 25.86160 248 GLU C N 1
ATOM 9315 C CA . GLU C 1 251 ? -7.22558 13.01455 14.56078 1.000 30.84965 248 GLU C CA 1
ATOM 9316 C C . GLU C 1 251 ? -8.32964 12.00874 14.87880 1.000 31.38614 248 GLU C C 1
ATOM 9317 O O . GLU C 1 251 ? -9.30279 12.35038 15.56233 1.000 31.00057 248 GLU C O 1
ATOM 9323 N N . ILE C 1 252 ? -8.17952 10.76966 14.40313 1.000 29.83380 249 ILE C N 1
ATOM 9324 C CA . ILE C 1 252 ? -9.19297 9.73124 14.58765 1.000 33.55621 249 ILE C CA 1
ATOM 9325 C C . ILE C 1 252 ? -8.67767 8.74214 15.63374 1.000 37.56274 249 ILE C C 1
ATOM 9326 O O . ILE C 1 252 ? -7.76207 7.95500 15.36140 1.000 36.96781 249 ILE C O 1
ATOM 9331 N N . MET C 1 253 ? -9.29667 8.75988 16.81992 1.000 31.26106 250 MET C N 1
ATOM 9332 C CA . MET C 1 253 ? -8.90957 7.95177 17.98649 1.000 29.48472 250 MET C CA 1
ATOM 9333 C C . MET C 1 253 ? -9.84069 6.75108 18.10495 1.000 27.61107 250 MET C C 1
ATOM 9334 O O . MET C 1 253 ? -10.88421 6.84011 18.75245 1.000 33.81082 250 MET C O 1
ATOM 9339 N N . THR C 1 254 ? -9.46701 5.61242 17.52508 1.000 31.77621 251 THR C N 1
ATOM 9340 C CA . THR C 1 254 ? -10.34530 4.44718 17.60334 1.000 29.18062 251 THR C CA 1
ATOM 9341 C C . THR C 1 254 ? -10.00279 3.57829 18.81436 1.000 32.15475 251 THR C C 1
ATOM 9342 O O . THR C 1 254 ? -8.92939 3.69918 19.41908 1.000 33.86146 251 THR C O 1
ATOM 9346 N N . ASN C 1 255 ? -10.94259 2.69609 19.17345 1.000 31.10149 252 ASN C N 1
ATOM 9347 C CA . ASN C 1 255 ? -10.79585 1.81720 20.33632 1.000 32.83304 252 ASN C CA 1
ATOM 9348 C C . ASN C 1 255 ? -10.58381 2.62161 21.61862 1.000 36.46721 252 ASN C C 1
ATOM 9349 O O . ASN C 1 255 ? -9.82998 2.22086 22.50621 1.000 33.98542 252 ASN C O 1
ATOM 9354 N N . GLU C 1 256 ? -11.25309 3.76827 21.71262 1.000 32.29051 253 GLU C N 1
ATOM 9355 C CA . GLU C 1 256 ? -11.16332 4.64374 22.87444 1.000 31.75059 253 GLU C CA 1
ATOM 9356 C C . GLU C 1 256 ? -12.55338 5.15912 23.21405 1.000 31.53063 253 GLU C C 1
ATOM 9357 O O . GLU C 1 256 ? -13.35811 5.42634 22.31550 1.000 32.87243 253 GLU C O 1
ATOM 9363 N N . ASN C 1 257 ? -12.83697 5.28115 24.51771 1.000 31.03644 254 ASN C N 1
ATOM 9364 C CA . ASN C 1 257 ? -14.14562 5.71557 24.99803 1.000 31.55113 254 ASN C CA 1
ATOM 9365 C C . ASN C 1 257 ? -13.96438 6.52923 26.27702 1.000 31.92632 254 ASN C C 1
ATOM 9366 O O . ASN C 1 257 ? -13.25821 6.07447 27.19624 1.000 26.88972 254 ASN C O 1
ATOM 9371 N N . PRO C 1 258 ? -14.59359 7.70620 26.38553 1.000 24.62861 255 PRO C N 1
ATOM 9372 C CA . PRO C 1 258 ? -14.50361 8.47713 27.63725 1.000 25.34553 255 PRO C CA 1
ATOM 9373 C C . PRO C 1 258 ? -15.05048 7.70928 28.82877 1.000 27.79333 255 PRO C C 1
ATOM 9374 O O . PRO C 1 258 ? -16.11131 7.08648 28.76263 1.000 29.60539 255 PRO C O 1
ATOM 9378 N N . ALA C 1 259 ? -14.32608 7.79051 29.93960 1.000 25.89972 256 ALA C N 1
ATOM 9379 C CA . ALA C 1 259 ? -14.79109 7.25397 31.20841 1.000 28.11550 256 ALA C CA 1
ATOM 9380 C C . ALA C 1 259 ? -15.19767 8.33241 32.20501 1.000 24.20098 256 ALA C C 1
ATOM 9381 O O . ALA C 1 259 ? -16.06620 8.08579 33.04646 1.000 27.62402 256 ALA C O 1
ATOM 9383 N N . LYS C 1 260 ? -14.60705 9.52671 32.10997 1.000 26.06497 257 LYS C N 1
ATOM 9384 C CA . LYS C 1 260 ? -14.86860 10.62273 33.03425 1.000 27.04639 257 LYS C CA 1
ATOM 9385 C C . LYS C 1 260 ? -14.51293 11.94125 32.35188 1.000 25.98075 257 LYS C C 1
ATOM 9386 O O . LYS C 1 260 ? -13.59054 12.00144 31.53546 1.000 24.97755 257 LYS C O 1
ATOM 9392 N N . VAL C 1 261 ? -15.25930 12.99480 32.67814 1.000 27.03444 258 VAL C N 1
ATOM 9393 C CA . VAL C 1 261 ? -14.93366 14.34481 32.21737 1.000 25.69047 258 VAL C CA 1
ATOM 9394 C C . VAL C 1 261 ? -14.87911 15.25210 33.44298 1.000 27.56171 258 VAL C C 1
ATOM 9395 O O . VAL C 1 261 ? -15.79302 15.22445 34.27665 1.000 27.75919 258 VAL C O 1
ATOM 9399 N N . SER C 1 262 ? -13.78397 16.00283 33.59512 1.000 26.80917 259 SER C N 1
ATOM 9400 C CA . SER C 1 262 ? -13.69377 16.97866 34.67860 1.000 27.36223 259 SER C CA 1
ATOM 9401 C C . SER C 1 262 ? -13.52166 18.38465 34.11353 1.000 30.34097 259 SER C C 1
ATOM 9402 O O . SER C 1 262 ? -13.00062 18.57870 33.00916 1.000 27.63208 259 SER C O 1
ATOM 9405 N N . LEU C 1 263 ? -13.99205 19.37139 34.87492 1.000 23.95657 260 LEU C N 1
ATOM 9406 C CA . LEU C 1 263 ? -13.93583 20.76652 34.45757 1.000 24.05154 260 LEU C CA 1
ATOM 9407 C C . LEU C 1 263 ? -12.67712 21.40976 35.03143 1.000 23.00192 260 LEU C C 1
ATOM 9408 O O . LEU C 1 263 ? -12.44760 21.36293 36.24511 1.000 25.93297 260 LEU C O 1
ATOM 9413 N N . ASN C 1 264 ? -11.85035 21.97838 34.15558 1.000 22.02707 261 ASN C N 1
ATOM 9414 C CA . ASN C 1 264 ? -10.67661 22.72996 34.59184 1.000 24.85842 261 ASN C CA 1
ATOM 9415 C C . ASN C 1 264 ? -11.11732 24.12786 35.01952 1.000 24.15731 261 ASN C C 1
ATOM 9416 O O . ASN C 1 264 ? -12.14384 24.63890 34.56640 1.000 23.93193 261 ASN C O 1
ATOM 9421 N N . THR C 1 265 ? -10.34810 24.77186 35.89642 1.000 23.24828 262 THR C N 1
ATOM 9422 C CA . THR C 1 265 ? -10.88185 26.06988 36.30698 1.000 25.31045 262 THR C CA 1
ATOM 9423 C C . THR C 1 265 ? -10.88093 27.08114 35.16203 1.000 22.16074 262 THR C C 1
ATOM 9424 O O . THR C 1 265 ? -11.71822 27.98391 35.17395 1.000 22.56086 262 THR C O 1
ATOM 9428 N N . ASP C 1 266 ? -10.04062 26.91517 34.12182 1.000 23.80642 263 ASP C N 1
ATOM 9429 C CA . ASP C 1 266 ? -10.08400 27.84488 32.99825 1.000 23.51075 263 ASP C CA 1
ATOM 9430 C C . ASP C 1 266 ? -11.22478 27.54759 32.03483 1.000 25.55189 263 ASP C C 1
ATOM 9431 O O . ASP C 1 266 ? -11.32373 28.18976 30.98525 1.000 26.51966 263 ASP C O 1
ATOM 9436 N N . GLY C 1 267 ? -12.08859 26.59152 32.37016 1.000 22.28429 264 GLY C N 1
ATOM 9437 C CA . GLY C 1 267 ? -13.24517 26.27579 31.54795 1.000 21.35483 264 GLY C CA 1
ATOM 9438 C C . GLY C 1 267 ? -13.03552 25.16450 30.54764 1.000 25.96768 264 GLY C C 1
ATOM 9439 O O . GLY C 1 267 ? -14.02422 24.67741 29.97664 1.000 26.23424 264 GLY C O 1
ATOM 9440 N N . SER C 1 268 ? -11.79398 24.74073 30.31492 1.000 24.55591 265 SER C N 1
ATOM 9441 C CA . SER C 1 268 ? -11.58971 23.61137 29.42723 1.000 26.17094 265 SER C CA 1
ATOM 9442 C C . SER C 1 268 ? -11.97460 22.30951 30.14881 1.000 24.93757 265 SER C C 1
ATOM 9443 O O . SER C 1 268 ? -12.24158 22.27912 31.36034 1.000 23.66710 265 SER C O 1
ATOM 9446 N N . LYS C 1 269 ? -12.04056 21.22666 29.37732 1.000 20.86146 266 LYS C N 1
ATOM 9447 C CA . LYS C 1 269 ? -12.48193 19.93253 29.87320 1.000 23.28617 266 LYS C CA 1
ATOM 9448 C C . LYS C 1 269 ? -11.32329 18.94219 29.84833 1.000 26.59226 266 LYS C C 1
ATOM 9449 O O . LYS C 1 269 ? -10.58106 18.86331 28.86152 1.000 27.26632 266 LYS C O 1
ATOM 9455 N N . HIS C 1 270 ? -11.17866 18.17994 30.92798 1.000 24.90479 267 HIS C N 1
ATOM 9456 C CA . HIS C 1 270 ? -10.13821 17.14926 31.04799 1.000 26.53300 267 HIS C CA 1
ATOM 9457 C C . HIS C 1 270 ? -10.82566 15.79494 30.91099 1.000 25.06494 267 HIS C C 1
ATOM 9458 O O . HIS C 1 270 ? -11.60715 15.39797 31.78778 1.000 25.77924 267 HIS C O 1
ATOM 9465 N N . VAL C 1 271 ? -10.57614 15.11589 29.78764 1.000 26.35308 268 VAL C N 1
ATOM 9466 C CA . VAL C 1 271 ? -11.21784 13.84405 29.47160 1.000 25.25536 268 VAL C CA 1
ATOM 9467 C C . VAL C 1 271 ? -10.27193 12.70276 29.82791 1.000 26.35265 268 VAL C C 1
ATOM 9468 O O . VAL C 1 271 ? -9.10417 12.70455 29.41824 1.000 29.28216 268 VAL C O 1
ATOM 9472 N N . THR C 1 272 ? -10.76698 11.74016 30.61179 1.000 26.32881 269 THR C N 1
ATOM 9473 C CA . THR C 1 272 ? -10.06524 10.48438 30.89988 1.000 29.10863 269 THR C CA 1
ATOM 9474 C C . THR C 1 272 ? -10.78133 9.35079 30.17704 1.000 28.37851 269 THR C C 1
ATOM 9475 O O . THR C 1 272 ? -12.00521 9.20539 30.30287 1.000 26.59785 269 THR C O 1
ATOM 9479 N N . PHE C 1 273 ? -10.02513 8.56513 29.41598 1.000 30.64911 270 PHE C N 1
ATOM 9480 C CA . PHE C 1 273 ? -10.58189 7.44469 28.66766 1.000 27.30048 270 PHE C CA 1
ATOM 9481 C C . PHE C 1 273 ? -10.49107 6.14672 29.47631 1.000 30.45268 270 PHE C C 1
ATOM 9482 O O . PHE C 1 273 ? -9.76101 6.04631 30.46763 1.000 30.52950 270 PHE C O 1
ATOM 9490 N N . GLU C 1 274 ? -11.25645 5.14445 29.03488 1.000 32.33183 271 GLU C N 1
ATOM 9491 C CA . GLU C 1 274 ? -11.21125 3.84144 29.69891 1.000 33.27385 271 GLU C CA 1
ATOM 9492 C C . GLU C 1 274 ? -9.79950 3.27134 29.70603 1.000 34.58337 271 GLU C C 1
ATOM 9493 O O . GLU C 1 274 ? -9.41559 2.56279 30.64706 1.000 38.45207 271 GLU C O 1
ATOM 9499 N N . SER C 1 275 ? -9.01042 3.57803 28.67660 1.000 33.97381 272 SER C N 1
ATOM 9500 C CA . SER C 1 275 ? -7.63197 3.11328 28.60070 1.000 35.10147 272 SER C CA 1
ATOM 9501 C C . SER C 1 275 ? -6.72066 3.78198 29.61898 1.000 36.43990 272 SER C C 1
ATOM 9502 O O . SER C 1 275 ? -5.62424 3.27682 29.87435 1.000 36.79376 272 SER C O 1
ATOM 9505 N N . GLY C 1 276 ? -7.12601 4.91020 30.18904 1.000 33.52428 273 GLY C N 1
ATOM 9506 C CA . GLY C 1 276 ? -6.22324 5.71199 30.98368 1.000 31.44337 273 GLY C CA 1
ATOM 9507 C C . GLY C 1 276 ? -5.58497 6.88247 30.25989 1.000 36.12830 273 GLY C C 1
ATOM 9508 O O . GLY C 1 276 ? -4.99062 7.74416 30.92138 1.000 35.00427 273 GLY C O 1
ATOM 9509 N N . LYS C 1 277 ? -5.66042 6.93607 28.93119 1.000 34.70437 274 LYS C N 1
ATOM 9510 C CA . LYS C 1 277 ? -5.25158 8.14726 28.22524 1.000 32.89721 274 LYS C CA 1
ATOM 9511 C C . LYS C 1 277 ? -6.09081 9.33617 28.70111 1.000 28.00394 274 LYS C C 1
ATOM 9512 O O . LYS C 1 277 ? -7.20880 9.17741 29.20288 1.000 29.72592 274 LYS C O 1
ATOM 9518 N N . THR C 1 278 ? -5.53209 10.53656 28.54723 1.000 32.17181 275 THR C N 1
ATOM 9519 C CA . THR C 1 278 ? -6.23897 11.77572 28.84765 1.000 28.95767 275 THR C CA 1
ATOM 9520 C C . THR C 1 278 ? -6.11410 12.74120 27.67332 1.000 29.63382 275 THR C C 1
ATOM 9521 O O . THR C 1 278 ? -5.18705 12.65733 26.86454 1.000 31.13523 275 THR C O 1
ATOM 9525 N N . LEU C 1 279 ? -7.07247 13.66644 27.58486 1.000 29.30311 276 LEU C N 1
ATOM 9526 C CA . LEU C 1 279 ? -7.07462 14.69018 26.54439 1.000 29.51517 276 LEU C CA 1
ATOM 9527 C C . LEU C 1 279 ? -7.76738 15.93677 27.08138 1.000 22.54542 276 LEU C C 1
ATOM 9528 O O . LEU C 1 279 ? -8.84461 15.83291 27.67629 1.000 27.43152 276 LEU C O 1
ATOM 9533 N N . ASP C 1 280 ? -7.15309 17.10268 26.87454 1.000 25.71657 277 ASP C N 1
ATOM 9534 C CA . ASP C 1 280 ? -7.74917 18.38797 27.23256 1.000 30.84911 277 ASP C CA 1
ATOM 9535 C C . ASP C 1 280 ? -8.32622 19.04786 25.99002 1.000 26.07351 277 ASP C C 1
ATOM 9536 O O . ASP C 1 280 ? -7.60595 19.23623 25.00030 1.000 27.60369 277 ASP C O 1
ATOM 9541 N N . VAL C 1 281 ? -9.59693 19.45597 26.06359 1.000 24.58071 278 VAL C N 1
ATOM 9542 C CA . VAL C 1 281 ? -10.27869 20.11475 24.95341 1.000 22.57243 278 VAL C CA 1
ATOM 9543 C C . VAL C 1 281 ? -11.12494 21.26619 25.47986 1.000 23.20926 278 VAL C C 1
ATOM 9544 O O . VAL C 1 281 ? -11.46499 21.33652 26.66593 1.000 24.39647 278 VAL C O 1
ATOM 9548 N N . ASP C 1 282 ? -11.53656 22.13256 24.55424 1.000 23.54932 279 ASP C N 1
ATOM 9549 C CA . ASP C 1 282 ? -12.44462 23.21463 24.91633 1.000 24.09375 279 ASP C CA 1
ATOM 9550 C C . ASP C 1 282 ? -13.91127 22.77705 24.90671 1.000 25.89088 279 ASP C C 1
ATOM 9551 O O . ASP C 1 282 ? -14.70498 23.30212 25.70228 1.000 25.18089 279 ASP C O 1
ATOM 9556 N N . VAL C 1 283 ? -14.28267 21.82313 24.04014 1.000 23.90935 280 VAL C N 1
ATOM 9557 C CA . VAL C 1 283 ? -15.64985 21.30999 23.90850 1.000 21.70840 280 VAL C CA 1
ATOM 9558 C C . VAL C 1 283 ? -15.59241 19.78946 23.76304 1.000 24.27316 280 VAL C C 1
ATOM 9559 O O . VAL C 1 283 ? -14.81079 19.27552 22.95488 1.000 22.35820 280 VAL C O 1
ATOM 9563 N N . VAL C 1 284 ? -16.44388 19.07621 24.51005 1.000 23.16529 281 VAL C N 1
ATOM 9564 C CA . VAL C 1 284 ? -16.70107 17.64483 24.29676 1.000 22.24887 281 VAL C CA 1
ATOM 9565 C C . VAL C 1 284 ? -18.12421 17.51686 23.75445 1.000 23.35877 281 VAL C C 1
ATOM 9566 O O . VAL C 1 284 ? -19.08935 17.81150 24.47185 1.000 24.34463 281 VAL C O 1
ATOM 9570 N N . MET C 1 285 ? -18.28061 17.07686 22.49021 1.000 24.57590 282 MET C N 1
ATOM 9571 C CA . MET C 1 285 ? -19.60823 16.90563 21.89351 1.000 24.68525 282 MET C CA 1
ATOM 9572 C C . MET C 1 285 ? -19.95281 15.42225 21.83710 1.000 22.92992 282 MET C C 1
ATOM 9573 O O . MET C 1 285 ? -19.30247 14.65787 21.11196 1.000 27.00295 282 MET C O 1
ATOM 9578 N N . MET C 1 286 ? -20.97429 15.02332 22.59565 1.000 23.05797 283 MET C N 1
ATOM 9579 C CA . MET C 1 286 ? -21.41604 13.63204 22.63327 1.000 26.02508 283 MET C CA 1
ATOM 9580 C C . MET C 1 286 ? -22.37301 13.36854 21.47246 1.000 22.33068 283 MET C C 1
ATOM 9581 O O . MET C 1 286 ? -23.40993 14.03392 21.34959 1.000 26.77058 283 MET C O 1
ATOM 9586 N N . ALA C 1 287 ? -22.01451 12.40806 20.61419 1.000 21.99679 284 ALA C N 1
ATOM 9587 C CA . ALA C 1 287 ? -22.81586 12.03960 19.44275 1.000 24.06418 284 ALA C CA 1
ATOM 9588 C C . ALA C 1 287 ? -22.80245 10.51642 19.29021 1.000 24.23285 284 ALA C C 1
ATOM 9589 O O . ALA C 1 287 ? -22.46001 9.96806 18.24198 1.000 25.81702 284 ALA C O 1
ATOM 9591 N N . ILE C 1 288 ? -23.15491 9.81414 20.37521 1.000 28.36076 285 ILE C N 1
ATOM 9592 C CA . ILE C 1 288 ? -23.08506 8.34834 20.43405 1.000 27.69982 285 ILE C CA 1
ATOM 9593 C C . ILE C 1 288 ? -24.40837 7.68254 20.09577 1.000 29.70104 285 ILE C C 1
ATOM 9594 O O . ILE C 1 288 ? -24.48230 6.44523 20.08098 1.000 36.36643 285 ILE C O 1
ATOM 9599 N N . GLY C 1 289 ? -25.45609 8.45265 19.85688 1.000 29.74452 286 GLY C N 1
ATOM 9600 C CA . GLY C 1 289 ? -26.73703 7.89159 19.46494 1.000 29.93299 286 GLY C CA 1
ATOM 9601 C C . GLY C 1 289 ? -27.85990 8.85359 19.77203 1.000 30.83521 286 GLY C C 1
ATOM 9602 O O . GLY C 1 289 ? -27.67003 9.89042 20.40316 1.000 31.84155 286 GLY C O 1
ATOM 9603 N N . ARG C 1 290 ? -29.04790 8.50462 19.28440 1.000 29.68722 287 ARG C N 1
ATOM 9604 C CA . ARG C 1 290 ? -30.26080 9.25662 19.57778 1.000 30.76928 287 ARG C CA 1
ATOM 9605 C C . ARG C 1 290 ? -31.36141 8.27621 19.94909 1.000 29.03936 287 ARG C C 1
ATOM 9606 O O . ARG C 1 290 ? -31.41826 7.16555 19.40786 1.000 32.46559 287 ARG C O 1
ATOM 9614 N N . ILE C 1 291 ? -32.21280 8.67425 20.88951 1.000 29.94470 288 ILE C N 1
ATOM 9615 C CA . ILE C 1 291 ? -33.20436 7.75197 21.44226 1.000 32.16566 288 ILE C CA 1
ATOM 9616 C C . ILE C 1 291 ? -34.61447 8.31364 21.29084 1.000 32.59739 288 ILE C C 1
ATOM 9617 O O . ILE C 1 291 ? -34.81046 9.54160 21.29202 1.000 30.78196 288 ILE C O 1
ATOM 9622 N N . PRO C 1 292 ? -35.62426 7.44901 21.15510 1.000 34.48407 289 PRO C N 1
ATOM 9623 C CA . PRO C 1 292 ? -36.99963 7.93357 20.98042 1.000 35.95632 289 PRO C CA 1
ATOM 9624 C C . PRO C 1 292 ? -37.43131 8.80106 22.14912 1.000 33.54109 289 PRO C C 1
ATOM 9625 O O . PRO C 1 292 ? -37.07174 8.54896 23.29897 1.000 37.97321 289 PRO C O 1
ATOM 9629 N N . ARG C 1 293 ? -38.23619 9.82077 21.84203 1.000 32.28221 290 ARG C N 1
ATOM 9630 C CA . ARG C 1 293 ? -38.60625 10.85441 22.80528 1.000 35.49842 290 ARG C CA 1
ATOM 9631 C C . ARG C 1 293 ? -40.00831 10.54971 23.32792 1.000 37.59727 290 ARG C C 1
ATOM 9632 O O . ARG C 1 293 ? -41.01241 11.11670 22.88244 1.000 37.77209 290 ARG C O 1
ATOM 9640 N N . THR C 1 294 ? -40.07029 9.64005 24.30281 1.000 36.40146 291 THR C N 1
ATOM 9641 C CA . THR C 1 294 ? -41.34097 9.12987 24.80960 1.000 37.84962 291 THR C CA 1
ATOM 9642 C C . THR C 1 294 ? -41.67044 9.54989 26.23851 1.000 44.88999 291 THR C C 1
ATOM 9643 O O . THR C 1 294 ? -42.81576 9.36729 26.66734 1.000 43.48415 291 THR C O 1
ATOM 9647 N N . ASN C 1 295 ? -40.71691 10.10001 26.99101 1.000 45.70632 292 ASN C N 1
ATOM 9648 C CA . ASN C 1 295 ? -40.93953 10.28737 28.42360 1.000 49.22565 292 ASN C CA 1
ATOM 9649 C C . ASN C 1 295 ? -42.08558 11.25139 28.70333 1.000 49.12356 292 ASN C C 1
ATOM 9650 O O . ASN C 1 295 ? -42.93804 10.98178 29.55572 1.000 55.79115 292 ASN C O 1
ATOM 9655 N N . ASP C 1 296 ? -42.12940 12.37646 27.99399 1.000 40.99580 293 ASP C N 1
ATOM 9656 C CA . ASP C 1 296 ? -43.08795 13.42822 28.30394 1.000 45.72494 293 ASP C CA 1
ATOM 9657 C C . ASP C 1 296 ? -44.51697 13.10855 27.86627 1.000 47.70015 293 ASP C C 1
ATOM 9658 O O . ASP C 1 296 ? -45.44029 13.84860 28.23092 1.000 45.88600 293 ASP C O 1
ATOM 9663 N N . LEU C 1 297 ? -44.73025 12.02544 27.11800 1.000 40.15118 294 LEU C N 1
ATOM 9664 C CA . LEU C 1 297 ? -46.04411 11.76522 26.53807 1.000 42.08795 294 LEU C CA 1
ATOM 9665 C C . LEU C 1 297 ? -47.03371 11.15888 27.52759 1.000 44.21151 294 LEU C C 1
ATOM 9666 O O . LEU C 1 297 ? -48.23462 11.14554 27.24164 1.000 42.84581 294 LEU C O 1
ATOM 9671 N N . GLN C 1 298 ? -46.57468 10.65480 28.67309 1.000 37.28683 295 GLN C N 1
ATOM 9672 C CA . GLN C 1 298 ? -47.48751 10.04455 29.63751 1.000 46.41727 295 GLN C CA 1
ATOM 9673 C C . GLN C 1 298 ? -48.16354 8.81836 29.03210 1.000 47.26312 295 GLN C C 1
ATOM 9674 O O . GLN C 1 298 ? -49.36204 8.59486 29.21380 1.000 47.46941 295 GLN C O 1
ATOM 9680 N N . LEU C 1 299 ? -47.39069 8.02405 28.28629 1.000 46.09074 296 LEU C N 1
ATOM 9681 C CA . LEU C 1 299 ? -47.96451 6.88339 27.58204 1.000 42.93508 296 LEU C CA 1
ATOM 9682 C C . LEU C 1 299 ? -48.64767 5.90454 28.52866 1.000 47.13432 296 LEU C C 1
ATOM 9683 O O . LEU C 1 299 ? -49.55563 5.18130 28.10376 1.000 48.54745 296 LEU C O 1
ATOM 9688 N N . GLY C 1 300 ? -48.22559 5.85795 29.79346 1.000 46.06091 297 GLY C N 1
ATOM 9689 C CA . GLY C 1 300 ? -48.85448 4.97082 30.75846 1.000 53.34143 297 GLY C CA 1
ATOM 9690 C C . GLY C 1 300 ? -50.31639 5.27467 31.00915 1.000 50.86011 297 GLY C C 1
ATOM 9691 O O . GLY C 1 300 ? -51.07616 4.37444 31.38116 1.000 55.42536 297 GLY C O 1
ATOM 9692 N N . ASN C 1 301 ? -50.73779 6.51730 30.78723 1.000 50.52855 298 ASN C N 1
ATOM 9693 C CA . ASN C 1 301 ? -52.13784 6.86284 30.98422 1.000 51.02098 298 ASN C CA 1
ATOM 9694 C C . ASN C 1 301 ? -53.07821 6.10789 30.04251 1.000 55.81161 298 ASN C C 1
ATOM 9695 O O . ASN C 1 301 ? -54.29199 6.10808 30.27779 1.000 59.59961 298 ASN C O 1
ATOM 9700 N N . VAL C 1 302 ? -52.57101 5.47566 28.97988 1.000 52.84770 299 VAL C N 1
ATOM 9701 C CA . VAL C 1 302 ? -53.45884 4.73109 28.08324 1.000 49.50837 299 VAL C CA 1
ATOM 9702 C C . VAL C 1 302 ? -52.82138 3.40657 27.67169 1.000 48.21554 299 VAL C C 1
ATOM 9703 O O . VAL C 1 302 ? -53.38952 2.65114 26.87360 1.000 54.45931 299 VAL C O 1
ATOM 9707 N N . GLY C 1 303 ? -51.64146 3.11308 28.21406 1.000 46.34017 300 GLY C N 1
ATOM 9708 C CA . GLY C 1 303 ? -50.99023 1.83108 27.98333 1.000 48.51359 300 GLY C CA 1
ATOM 9709 C C . GLY C 1 303 ? -50.44955 1.58274 26.58364 1.000 54.05826 300 GLY C C 1
ATOM 9710 O O . GLY C 1 303 ? -50.46686 0.43538 26.11562 1.000 49.37638 300 GLY C O 1
ATOM 9711 N N . VAL C 1 304 ? -49.95861 2.62054 25.90280 1.000 52.90276 301 VAL C N 1
ATOM 9712 C CA . VAL C 1 304 ? -49.29743 2.44106 24.60771 1.000 46.15135 301 VAL C CA 1
ATOM 9713 C C . VAL C 1 304 ? -47.97232 1.71605 24.82048 1.000 43.43962 301 VAL C C 1
ATOM 9714 O O . VAL C 1 304 ? -47.12066 2.17420 25.59074 1.000 46.84412 301 VAL C O 1
ATOM 9718 N N . LYS C 1 305 ? -47.77746 0.60076 24.11191 1.000 35.38574 302 LYS C N 1
ATOM 9719 C CA . LYS C 1 305 ? -46.62994 -0.27049 24.34360 1.000 40.41992 302 LYS C CA 1
ATOM 9720 C C . LYS C 1 305 ? -45.35553 0.29159 23.72197 1.000 46.64485 302 LYS C C 1
ATOM 9721 O O . LYS C 1 305 ? -45.37324 0.82112 22.60462 1.000 42.98704 302 LYS C O 1
ATOM 9727 N N . LEU C 1 306 ? -44.24069 0.12474 24.43871 1.000 42.63193 303 LEU C N 1
ATOM 9728 C CA . LEU C 1 306 ? -42.90300 0.44401 23.95203 1.000 45.69435 303 LEU C CA 1
ATOM 9729 C C . LEU C 1 306 ? -42.11457 -0.83653 23.71114 1.000 50.19022 303 LEU C C 1
ATOM 9730 O O . LEU C 1 306 ? -42.24365 -1.80703 24.46473 1.000 51.65136 303 LEU C O 1
ATOM 9735 N N . THR C 1 307 ? -41.29143 -0.83208 22.66534 1.000 50.32691 304 THR C N 1
ATOM 9736 C CA . THR C 1 307 ? -40.36477 -1.92060 22.41705 1.000 50.13093 304 THR C CA 1
ATOM 9737 C C . THR C 1 307 ? -39.31945 -1.94991 23.52553 1.000 50.32827 304 THR C C 1
ATOM 9738 O O . THR C 1 307 ? -39.19686 -1.00260 24.30390 1.000 51.51422 304 THR C O 1
ATOM 9742 N N . PRO C 1 308 ? -38.53945 -3.02857 23.61921 1.000 51.47316 305 PRO C N 1
ATOM 9743 C CA . PRO C 1 308 ? -37.45752 -3.04864 24.61749 1.000 56.12576 305 PRO C CA 1
ATOM 9744 C C . PRO C 1 308 ? -36.42067 -1.96356 24.38721 1.000 59.92473 305 PRO C C 1
ATOM 9745 O O . PRO C 1 308 ? -35.85164 -1.44755 25.35907 1.000 56.40173 305 PRO C O 1
ATOM 9749 N N . LYS C 1 309 ? -36.16173 -1.59483 23.12613 1.000 59.89851 306 LYS C N 1
ATOM 9750 C CA . LYS C 1 309 ? -35.21934 -0.51961 22.82852 1.000 56.94391 306 LYS C CA 1
ATOM 9751 C C . LYS C 1 309 ? -35.73570 0.85084 23.24862 1.000 56.91156 306 LYS C C 1
ATOM 9752 O O . LYS C 1 309 ? -34.94508 1.79801 23.32030 1.000 59.21280 306 LYS C O 1
ATOM 9758 N N . GLY C 1 310 ? -37.03711 0.99032 23.49940 1.000 53.26992 307 GLY C N 1
ATOM 9759 C CA . GLY C 1 310 ? -37.60783 2.25316 23.93036 1.000 51.19553 307 GLY C CA 1
ATOM 9760 C C . GLY C 1 310 ? -38.48763 2.95253 22.91336 1.000 43.87943 307 GLY C C 1
ATOM 9761 O O . GLY C 1 310 ? -39.08630 3.98333 23.24841 1.000 41.28603 307 GLY C O 1
ATOM 9762 N N . GLY C 1 311 ? -38.58787 2.44229 21.68803 1.000 47.14067 308 GLY C N 1
ATOM 9763 C CA . GLY C 1 311 ? -39.46834 3.05222 20.71244 1.000 42.85214 308 GLY C CA 1
ATOM 9764 C C . GLY C 1 311 ? -40.91042 2.60781 20.88470 1.000 46.56999 308 GLY C C 1
ATOM 9765 O O . GLY C 1 311 ? -41.20100 1.54379 21.42797 1.000 43.37935 308 GLY C O 1
ATOM 9766 N N . VAL C 1 312 ? -41.83376 3.45625 20.42736 1.000 44.70415 309 VAL C N 1
ATOM 9767 C CA . VAL C 1 312 ? -43.23748 3.05609 20.37165 1.000 40.99971 309 VAL C CA 1
ATOM 9768 C C . VAL C 1 312 ? -43.37204 1.89983 19.38977 1.000 46.57815 309 VAL C C 1
ATOM 9769 O O . VAL C 1 312 ? -42.96278 1.99888 18.22565 1.000 40.59517 309 VAL C O 1
ATOM 9773 N N . GLN C 1 313 ? -43.92872 0.78569 19.85930 1.000 42.37154 310 GLN C N 1
ATOM 9774 C CA . GLN C 1 313 ? -44.13033 -0.37207 18.99733 1.000 42.81959 310 GLN C CA 1
ATOM 9775 C C . GLN C 1 313 ? -45.25882 -0.09550 18.01111 1.000 38.02888 310 GLN C C 1
ATOM 9776 O O . GLN C 1 313 ? -46.32611 0.38836 18.39990 1.000 45.77183 310 GLN C O 1
ATOM 9782 N N . VAL C 1 314 ? -45.02165 -0.39115 16.73095 1.000 42.51842 311 VAL C N 1
ATOM 9783 C CA . VAL C 1 314 ? -46.00856 -0.16792 15.67875 1.000 39.18014 311 VAL C CA 1
ATOM 9784 C C . VAL C 1 314 ? -46.01013 -1.35605 14.72763 1.000 39.99066 311 VAL C C 1
ATOM 9785 O O . VAL C 1 314 ? -45.00778 -2.05980 14.57536 1.000 42.20137 311 VAL C O 1
ATOM 9789 N N . ASP C 1 315 ? -47.14611 -1.56410 14.06205 1.000 44.34243 312 ASP C N 1
ATOM 9790 C CA . ASP C 1 315 ? -47.20197 -2.52021 12.96772 1.000 47.17709 312 ASP C CA 1
ATOM 9791 C C . ASP C 1 315 ? -46.80740 -1.80465 11.67552 1.000 47.28529 312 ASP C C 1
ATOM 9792 O O . ASP C 1 315 ? -46.44460 -0.62447 11.67977 1.000 43.65807 312 ASP C O 1
ATOM 9797 N N . GLU C 1 316 ? -46.89732 -2.51072 10.54871 1.000 44.91315 313 GLU C N 1
ATOM 9798 C CA . GLU C 1 316 ? -46.48628 -1.95088 9.26844 1.000 48.91252 313 GLU C CA 1
ATOM 9799 C C . GLU C 1 316 ? -47.28191 -0.72002 8.85898 1.000 46.18082 313 GLU C C 1
ATOM 9800 O O . GLU C 1 316 ? -46.87223 -0.03360 7.91382 1.000 50.13766 313 GLU C O 1
ATOM 9806 N N . PHE C 1 317 ? -48.40967 -0.42975 9.51277 1.000 43.12298 314 PHE C N 1
ATOM 9807 C CA . PHE C 1 317 ? -49.21861 0.73411 9.16729 1.000 43.13296 314 PHE C CA 1
ATOM 9808 C C . PHE C 1 317 ? -49.13908 1.82347 10.23215 1.000 43.58196 314 PHE C C 1
ATOM 9809 O O . PHE C 1 317 ? -49.97531 2.73561 10.25471 1.000 39.67370 314 PHE C O 1
ATOM 9817 N N . SER C 1 318 ? -48.13375 1.75538 11.10540 1.000 38.92669 315 SER C N 1
ATOM 9818 C CA . SER C 1 318 ? -47.88735 2.78820 12.10346 1.000 41.70757 315 SER C CA 1
ATOM 9819 C C . SER C 1 318 ? -48.93827 2.77342 13.20815 1.000 43.63035 315 SER C C 1
ATOM 9820 O O . SER C 1 318 ? -49.17231 3.78758 13.86926 1.000 37.86333 315 SER C O 1
ATOM 9823 N N . ARG C 1 319 ? -49.57677 1.62802 13.42459 1.000 42.93587 316 ARG C N 1
ATOM 9824 C CA . ARG C 1 319 ? -50.61859 1.50872 14.43572 1.000 44.61094 316 ARG C CA 1
ATOM 9825 C C . ARG C 1 319 ? -50.00836 0.99053 15.73228 1.000 40.72091 316 ARG C C 1
ATOM 9826 O O . ARG C 1 319 ? -49.24656 0.01925 15.72125 1.000 38.20412 316 ARG C O 1
ATOM 9834 N N . THR C 1 320 ? -50.32077 1.65954 16.84103 1.000 44.83835 317 THR C N 1
ATOM 9835 C CA . THR C 1 320 ? -49.94839 1.14863 18.14981 1.000 45.62530 317 THR C CA 1
ATOM 9836 C C . THR C 1 320 ? -50.94814 0.07916 18.57590 1.000 48.38201 317 THR C C 1
ATOM 9837 O O . THR C 1 320 ? -51.93921 -0.18507 17.88987 1.000 45.49279 317 THR C O 1
ATOM 9841 N N . ASN C 1 321 ? -50.68648 -0.53792 19.73199 1.000 47.20276 318 ASN C N 1
ATOM 9842 C CA . ASN C 1 321 ? -51.62922 -1.48971 20.31849 1.000 48.13652 318 ASN C CA 1
ATOM 9843 C C . ASN C 1 321 ? -52.93287 -0.82984 20.75498 1.000 52.02293 318 ASN C C 1
ATOM 9844 O O . ASN C 1 321 ? -53.92343 -1.53236 20.98266 1.000 56.10272 318 ASN C O 1
ATOM 9849 N N . VAL C 1 322 ? -52.95177 0.48836 20.90273 1.000 52.72295 319 VAL C N 1
ATOM 9850 C CA . VAL C 1 322 ? -54.16420 1.22011 21.25760 1.000 51.36720 319 VAL C CA 1
ATOM 9851 C C . VAL C 1 322 ? -54.80669 1.70768 19.96529 1.000 57.67314 319 VAL C C 1
ATOM 9852 O O . VAL C 1 322 ? -54.18351 2.50099 19.23950 1.000 56.13045 319 VAL C O 1
ATOM 9856 N N . PRO C 1 323 ? -56.02715 1.26426 19.63164 1.000 58.47364 320 PRO C N 1
ATOM 9857 C CA . PRO C 1 323 ? -56.67785 1.76052 18.41171 1.000 55.43670 320 PRO C CA 1
ATOM 9858 C C . PRO C 1 323 ? -56.67140 3.27990 18.35887 1.000 57.93493 320 PRO C C 1
ATOM 9859 O O . PRO C 1 323 ? -56.42445 3.93174 19.37840 1.000 64.34660 320 PRO C O 1
ATOM 9863 N N . ASN C 1 324 ? -56.89044 3.84907 17.17587 1.000 54.73963 321 ASN C N 1
ATOM 9864 C CA . ASN C 1 324 ? -56.96489 5.28960 16.92962 1.000 59.63631 321 ASN C CA 1
ATOM 9865 C C . ASN C 1 324 ? -55.72012 6.05854 17.40079 1.000 54.98930 321 ASN C C 1
ATOM 9866 O O . ASN C 1 324 ? -55.71384 7.30199 17.36462 1.000 50.78882 321 ASN C O 1
ATOM 9871 N N . ILE C 1 325 ? -54.65446 5.37018 17.81947 1.000 49.36867 322 ILE C N 1
ATOM 9872 C CA . ILE C 1 325 ? -53.39089 6.00786 18.19599 1.000 52.27876 322 ILE C CA 1
ATOM 9873 C C . ILE C 1 325 ? -52.27237 5.42357 17.33587 1.000 47.51558 322 ILE C C 1
ATOM 9874 O O . ILE C 1 325 ? -52.10463 4.19823 17.26814 1.000 44.25605 322 ILE C O 1
ATOM 9879 N N . TYR C 1 326 ? -51.49976 6.30022 16.69404 1.000 46.66948 323 TYR C N 1
ATOM 9880 C CA . TYR C 1 326 ? -50.45284 5.89262 15.76493 1.000 45.08342 323 TYR C CA 1
ATOM 9881 C C . TYR C 1 326 ? -49.13859 6.58875 16.11375 1.000 38.23136 323 TYR C C 1
ATOM 9882 O O . TYR C 1 326 ? -49.11262 7.57381 16.85850 1.000 37.50495 323 TYR C O 1
ATOM 9891 N N . ALA C 1 327 ? -48.04047 6.07270 15.55359 1.000 39.40400 324 ALA C N 1
ATOM 9892 C CA . ALA C 1 327 ? -46.71915 6.66796 15.75989 1.000 39.04018 324 ALA C CA 1
ATOM 9893 C C . ALA C 1 327 ? -45.87764 6.51598 14.50178 1.000 38.94271 324 ALA C C 1
ATOM 9894 O O . ALA C 1 327 ? -45.80995 5.42636 13.92463 1.000 39.36790 324 ALA C O 1
ATOM 9896 N N . ILE C 1 328 ? -45.22389 7.60513 14.08993 1.000 34.52418 325 ILE C N 1
ATOM 9897 C CA . ILE C 1 328 ? -44.34331 7.60683 12.92910 1.000 31.34452 325 ILE C CA 1
ATOM 9898 C C . ILE C 1 328 ? -43.04956 8.33103 13.29468 1.000 35.14853 325 ILE C C 1
ATOM 9899 O O . ILE C 1 328 ? -42.95597 9.00770 14.31898 1.000 36.48573 325 ILE C O 1
ATOM 9904 N N . GLY C 1 329 ? -42.04802 8.18241 12.42882 1.000 36.24203 326 GLY C N 1
ATOM 9905 C CA . GLY C 1 329 ? -40.81542 8.93708 12.57225 1.000 31.80354 326 GLY C CA 1
ATOM 9906 C C . GLY C 1 329 ? -39.86501 8.32714 13.58601 1.000 31.30165 326 GLY C C 1
ATOM 9907 O O . GLY C 1 329 ? -39.94565 7.14573 13.93232 1.000 30.56508 326 GLY C O 1
ATOM 9908 N N . ASP C 1 330 ? -38.94722 9.17301 14.07953 1.000 28.34330 327 ASP C N 1
ATOM 9909 C CA . ASP C 1 330 ? -37.88393 8.68050 14.95200 1.000 31.21147 327 ASP C CA 1
ATOM 9910 C C . ASP C 1 330 ? -38.42745 8.05406 16.22993 1.000 29.32910 327 ASP C C 1
ATOM 9911 O O . ASP C 1 330 ? -37.76617 7.19392 16.81449 1.000 30.91825 327 ASP C O 1
ATOM 9916 N N . ILE C 1 331 ? -39.60598 8.48025 16.69282 1.000 28.41092 328 ILE C N 1
ATOM 9917 C CA . ILE C 1 331 ? -40.15158 7.89314 17.91400 1.000 29.69263 328 ILE C CA 1
ATOM 9918 C C . ILE C 1 331 ? -40.35133 6.38900 17.77704 1.000 31.78733 328 ILE C C 1
ATOM 9919 O O . ILE C 1 331 ? -40.47478 5.69657 18.79225 1.000 33.97596 328 ILE C O 1
ATOM 9924 N N . THR C 1 332 ? -40.37357 5.85696 16.54992 1.000 29.24629 329 THR C N 1
ATOM 9925 C CA . THR C 1 332 ? -40.48089 4.41540 16.34316 1.000 33.42147 329 THR C CA 1
ATOM 9926 C C . THR C 1 332 ? -39.13117 3.71204 16.29850 1.000 39.04872 329 THR C C 1
ATOM 9927 O O . THR C 1 332 ? -39.08847 2.47312 16.28134 1.000 36.88410 329 THR C O 1
ATOM 9931 N N . ASP C 1 333 ? -38.03103 4.46063 16.26443 1.000 39.53020 330 ASP C N 1
ATOM 9932 C CA . ASP C 1 333 ? -36.69202 3.88862 16.41467 1.000 39.30458 330 ASP C CA 1
ATOM 9933 C C . ASP C 1 333 ? -36.39902 2.84702 15.33601 1.000 43.80444 330 ASP C C 1
ATOM 9934 O O . ASP C 1 333 ? -35.88275 1.76044 15.60849 1.000 49.97453 330 ASP C O 1
ATOM 9939 N N . ARG C 1 334 ? -36.73852 3.18591 14.09699 1.000 42.73844 331 ARG C N 1
ATOM 9940 C CA . ARG C 1 334 ? -36.33754 2.36985 12.95723 1.000 46.24754 331 ARG C CA 1
ATOM 9941 C C . ARG C 1 334 ? -35.29068 3.12459 12.14378 1.000 48.15153 331 ARG C C 1
ATOM 9942 O O . ARG C 1 334 ? -34.16270 3.32603 12.61310 1.000 43.19395 331 ARG C O 1
ATOM 9950 N N . LEU C 1 335 ? -35.65856 3.57232 10.94587 1.000 39.83095 332 LEU C N 1
ATOM 9951 C CA . LEU C 1 335 ? -34.78430 4.41371 10.13201 1.000 37.76488 332 LEU C CA 1
ATOM 9952 C C . LEU C 1 335 ? -35.00046 5.86749 10.53296 1.000 32.35733 332 LEU C C 1
ATOM 9953 O O . LEU C 1 335 ? -36.05803 6.44096 10.25477 1.000 37.53271 332 LEU C O 1
ATOM 9958 N N . MET C 1 336 ? -33.98509 6.48897 11.13754 1.000 34.89786 333 MET C N 1
ATOM 9959 C CA . MET C 1 336 ? -34.13180 7.87109 11.60683 1.000 30.26105 333 MET C CA 1
ATOM 9960 C C . MET C 1 336 ? -33.66887 8.83382 10.51098 1.000 31.12481 333 MET C C 1
ATOM 9961 O O . MET C 1 336 ? -32.57085 9.39520 10.55158 1.000 31.98312 333 MET C O 1
ATOM 9966 N N . LEU C 1 337 ? -34.53378 9.02211 9.51243 1.000 29.99849 334 LEU C N 1
ATOM 9967 C CA . LEU C 1 337 ? -34.28802 9.91435 8.38172 1.000 32.14042 334 LEU C CA 1
ATOM 9968 C C . LEU C 1 337 ? -35.53103 10.75335 8.12536 1.000 29.64172 334 LEU C C 1
ATOM 9969 O O . LEU C 1 337 ? -36.65306 10.25220 8.25101 1.000 30.66176 334 LEU C O 1
ATOM 9974 N N . THR C 1 338 ? -35.33215 12.02737 7.76937 1.000 27.77571 335 THR C N 1
ATOM 9975 C CA . THR C 1 338 ? -36.47047 12.91173 7.52943 1.000 26.84672 335 THR C CA 1
ATOM 9976 C C . THR C 1 338 ? -37.38030 12.41521 6.41471 1.000 28.66091 335 THR C C 1
ATOM 9977 O O . THR C 1 338 ? -38.60954 12.44060 6.60326 1.000 30.87398 335 THR C O 1
ATOM 9981 N N . PRO C 1 339 ? -36.88000 11.98704 5.24599 1.000 30.38328 336 PRO C N 1
ATOM 9982 C CA . PRO C 1 339 ? -37.80459 11.53763 4.18809 1.000 26.67217 336 PRO C CA 1
ATOM 9983 C C . PRO C 1 339 ? -38.56217 10.26229 4.53278 1.000 30.97710 336 PRO C C 1
ATOM 9984 O O . PRO C 1 339 ? -39.65719 10.05650 3.99471 1.000 31.22533 336 PRO C O 1
ATOM 9988 N N . VAL C 1 340 ? -38.02125 9.39689 5.39433 1.000 27.38995 337 VAL C N 1
ATOM 9989 C CA . VAL C 1 340 ? -38.80258 8.25252 5.86040 1.000 30.72976 337 VAL C CA 1
ATOM 9990 C C . VAL C 1 340 ? -39.94572 8.71424 6.76234 1.000 33.22410 337 VAL C C 1
ATOM 9991 O O . VAL C 1 340 ? -41.08853 8.26991 6.60883 1.000 34.73855 337 VAL C O 1
ATOM 9995 N N . ALA C 1 341 ? -39.67341 9.63129 7.69551 1.000 30.15414 338 ALA C N 1
ATOM 9996 C CA . ALA C 1 341 ? -40.74910 10.16236 8.53327 1.000 33.21064 338 ALA C CA 1
ATOM 9997 C C . ALA C 1 341 ? -41.85653 10.79467 7.69259 1.000 41.35623 338 ALA C C 1
ATOM 9998 O O . ALA C 1 341 ? -43.04648 10.62588 7.98979 1.000 36.55626 338 ALA C O 1
ATOM 10000 N N . ILE C 1 342 ? -41.48467 11.53062 6.64186 1.000 32.55330 339 ILE C N 1
ATOM 10001 C CA . ILE C 1 342 ? -42.47816 12.16066 5.76967 1.000 37.96671 339 ILE C CA 1
ATOM 10002 C C . ILE C 1 342 ? -43.32300 11.09854 5.07255 1.000 35.31989 339 ILE C C 1
ATOM 10003 O O . ILE C 1 342 ? -44.55724 11.19682 5.00729 1.000 40.74573 339 ILE C O 1
ATOM 10008 N N . ASN C 1 343 ? -42.66459 10.07347 4.53143 1.000 33.84681 340 ASN C N 1
ATOM 10009 C CA . ASN C 1 343 ? -43.37111 8.99667 3.84608 1.000 37.22714 340 ASN C CA 1
ATOM 10010 C C . ASN C 1 343 ? -44.34901 8.30662 4.79058 1.000 41.77582 340 ASN C C 1
ATOM 10011 O O . ASN C 1 343 ? -45.50342 8.04898 4.43150 1.000 40.11667 340 ASN C O 1
ATOM 10016 N N . GLU C 1 344 ? -43.90039 8.01279 6.01446 1.000 37.84038 341 GLU C N 1
ATOM 10017 C CA . GLU C 1 344 ? -44.75962 7.35018 6.99144 1.000 40.37385 341 GLU C CA 1
ATOM 10018 C C . GLU C 1 344 ? -45.97891 8.20158 7.32938 1.000 43.34006 341 GLU C C 1
ATOM 10019 O O . GLU C 1 344 ? -47.09254 7.67914 7.47795 1.000 39.76881 341 GLU C O 1
ATOM 10025 N N . GLY C 1 345 ? -45.79016 9.51516 7.46240 1.000 37.31931 342 GLY C N 1
ATOM 10026 C CA . GLY C 1 345 ? -46.91116 10.37583 7.80173 1.000 42.81996 342 GLY C CA 1
ATOM 10027 C C . GLY C 1 345 ? -47.92747 10.47866 6.68092 1.000 47.35814 342 GLY C C 1
ATOM 10028 O O . GLY C 1 345 ? -49.13742 10.53310 6.92716 1.000 42.13183 342 GLY C O 1
ATOM 10029 N N . ALA C 1 346 ? -47.45249 10.51840 5.43504 1.000 41.86523 343 ALA C N 1
ATOM 10030 C CA . ALA C 1 346 ? -48.37089 10.53286 4.30344 1.000 47.71043 343 ALA C CA 1
ATOM 10031 C C . ALA C 1 346 ? -49.09269 9.19941 4.17109 1.000 48.96130 343 ALA C C 1
ATOM 10032 O O . ALA C 1 346 ? -50.30906 9.16800 3.95751 1.000 53.75694 343 ALA C O 1
ATOM 10034 N N . ALA C 1 347 ? -48.35888 8.08871 4.29398 1.000 45.54022 344 ALA C N 1
ATOM 10035 C CA . ALA C 1 347 ? -48.97583 6.77064 4.17624 1.000 48.55857 344 ALA C CA 1
ATOM 10036 C C . ALA C 1 347 ? -50.00184 6.52521 5.27599 1.000 54.24238 344 ALA C C 1
ATOM 10037 O O . ALA C 1 347 ? -50.98281 5.80182 5.05862 1.000 55.91867 344 ALA C O 1
ATOM 10039 N N . LEU C 1 348 ? -49.79898 7.11165 6.45846 1.000 47.51796 345 LEU C N 1
ATOM 10040 C CA . LEU C 1 348 ? -50.76379 6.93205 7.54037 1.000 52.73402 345 LEU C CA 1
ATOM 10041 C C . LEU C 1 348 ? -52.07069 7.66386 7.25273 1.000 56.74453 345 LEU C C 1
ATOM 10042 O O . LEU C 1 348 ? -53.15587 7.10756 7.45974 1.000 55.61106 345 LEU C O 1
ATOM 10047 N N . VAL C 1 349 ? -51.99270 8.91349 6.78533 1.000 52.96707 346 VAL C N 1
ATOM 10048 C CA . VAL C 1 349 ? -53.21049 9.66425 6.49535 1.000 52.46465 346 VAL C CA 1
ATOM 10049 C C . VAL C 1 349 ? -53.97566 9.02037 5.34403 1.000 56.49447 346 VAL C C 1
ATOM 10050 O O . VAL C 1 349 ? -55.20776 8.93607 5.37442 1.000 60.60286 346 VAL C O 1
ATOM 10054 N N . ASP C 1 350 ? -53.26522 8.54192 4.32031 1.000 55.79395 347 ASP C N 1
ATOM 10055 C CA . ASP C 1 350 ? -53.92347 7.82414 3.23250 1.000 60.09286 347 ASP C CA 1
ATOM 10056 C C . ASP C 1 350 ? -54.60934 6.55100 3.71286 1.000 64.99189 347 ASP C C 1
ATOM 10057 O O . ASP C 1 350 ? -55.53549 6.06751 3.05036 1.000 68.73859 347 ASP C O 1
ATOM 10062 N N . THR C 1 351 ? -54.17113 5.99027 4.83734 1.000 61.43627 348 THR C N 1
ATOM 10063 C CA . THR C 1 351 ? -54.77446 4.77413 5.36617 1.000 63.47364 348 THR C CA 1
ATOM 10064 C C . THR C 1 351 ? -55.93915 5.06772 6.30581 1.000 64.30035 348 THR C C 1
ATOM 10065 O O . THR C 1 351 ? -56.95540 4.36457 6.26962 1.000 64.17962 348 THR C O 1
ATOM 10069 N N . VAL C 1 352 ? -55.81758 6.09883 7.14243 1.000 59.34613 349 VAL C N 1
ATOM 10070 C CA . VAL C 1 352 ? -56.88668 6.41332 8.08411 1.000 59.71008 349 VAL C CA 1
ATOM 10071 C C . VAL C 1 352 ? -58.00956 7.18155 7.39865 1.000 60.77094 349 VAL C C 1
ATOM 10072 O O . VAL C 1 352 ? -59.19169 6.88548 7.60469 1.000 59.99150 349 VAL C O 1
ATOM 10076 N N . PHE C 1 353 ? -57.66955 8.17171 6.57479 1.000 59.49242 350 PHE C N 1
ATOM 10077 C CA . PHE C 1 353 ? -58.66295 9.02689 5.93833 1.000 59.65391 350 PHE C CA 1
ATOM 10078 C C . PHE C 1 353 ? -58.74805 8.82013 4.43045 1.000 63.74631 350 PHE C C 1
ATOM 10079 O O . PHE C 1 353 ? -59.34555 9.64967 3.73737 1.000 68.05971 350 PHE C O 1
ATOM 10087 N N . GLY C 1 354 ? -58.16830 7.74203 3.90196 1.000 63.68093 351 GLY C N 1
ATOM 10088 C CA . GLY C 1 354 ? -58.19361 7.46404 2.48442 1.000 68.62889 351 GLY C CA 1
ATOM 10089 C C . GLY C 1 354 ? -58.84282 6.12520 2.17269 1.000 73.00784 351 GLY C C 1
ATOM 10090 O O . GLY C 1 354 ? -59.25979 5.37988 3.06299 1.000 70.49713 351 GLY C O 1
ATOM 10091 N N . ASN C 1 355 ? -58.91612 5.83373 0.87623 1.000 73.45073 352 ASN C N 1
ATOM 10092 C CA . ASN C 1 355 ? -59.47140 4.56474 0.43268 1.000 76.06510 352 ASN C CA 1
ATOM 10093 C C . ASN C 1 355 ? -58.48428 3.42545 0.65087 1.000 76.99118 352 ASN C C 1
ATOM 10094 O O . ASN C 1 355 ? -58.72161 2.54335 1.48170 1.000 78.03452 352 ASN C O 1
ATOM 10099 N N . LYS C 1 356 ? -57.37011 3.44162 -0.07295 1.000 78.36360 353 LYS C N 1
ATOM 10100 C CA . LYS C 1 356 ? -56.49254 2.27673 -0.00780 1.000 79.32342 353 LYS C CA 1
ATOM 10101 C C . LYS C 1 356 ? -55.40627 2.48359 1.03909 1.000 79.44371 353 LYS C C 1
ATOM 10102 O O . LYS C 1 356 ? -54.72561 3.51733 1.02286 1.000 77.39715 353 LYS C O 1
ATOM 10108 N N . PRO C 1 357 ? -55.21926 1.53640 1.95262 1.000 77.30431 354 PRO C N 1
ATOM 10109 C CA . PRO C 1 357 ? -54.10036 1.63613 2.89329 1.000 74.95332 354 PRO C CA 1
ATOM 10110 C C . PRO C 1 357 ? -52.75897 1.53650 2.18243 1.000 74.47791 354 PRO C C 1
ATOM 10111 O O . PRO C 1 357 ? -52.63224 0.93009 1.11385 1.000 73.73178 354 PRO C O 1
ATOM 10115 N N . ARG C 1 358 ? -51.75043 2.15975 2.79438 1.000 70.70473 355 ARG C N 1
ATOM 10116 C CA . ARG C 1 358 ? -50.38590 2.16430 2.28395 1.000 65.52017 355 ARG C CA 1
ATOM 10117 C C . ARG C 1 358 ? -49.41509 1.99729 3.44228 1.000 52.20817 355 ARG C C 1
ATOM 10118 O O . ARG C 1 358 ? -49.63470 2.54706 4.52605 1.000 53.05296 355 ARG C O 1
ATOM 10126 N N . LYS C 1 359 ? -48.34224 1.24493 3.20575 1.000 49.32944 356 LYS C N 1
ATOM 10127 C CA . LYS C 1 359 ? -47.29070 1.02806 4.19138 1.000 53.11368 356 LYS C CA 1
ATOM 10128 C C . LYS C 1 359 ? -45.93959 1.45785 3.62497 1.000 53.16065 356 LYS C C 1
ATOM 10129 O O . LYS C 1 359 ? -45.63540 1.20107 2.45693 1.000 46.69812 356 LYS C O 1
ATOM 10135 N N . THR C 1 360 ? -45.13237 2.11449 4.45678 1.000 46.90259 357 THR C N 1
ATOM 10136 C CA . THR C 1 360 ? -43.81903 2.57701 4.02400 1.000 45.37420 357 THR C CA 1
ATOM 10137 C C . THR C 1 360 ? -42.87054 1.40437 3.79937 1.000 39.94573 357 THR C C 1
ATOM 10138 O O . THR C 1 360 ? -42.82070 0.46054 4.59451 1.000 42.22181 357 THR C O 1
ATOM 10142 N N . ASP C 1 361 ? -42.10241 1.47473 2.71172 1.000 38.33967 358 ASP C N 1
ATOM 10143 C CA . ASP C 1 361 ? -41.08051 0.47864 2.40581 1.000 36.96817 358 ASP C CA 1
ATOM 10144 C C . ASP C 1 361 ? -39.75126 0.94918 2.99353 1.000 41.35065 358 ASP C C 1
ATOM 10145 O O . ASP C 1 361 ? -39.22576 1.99507 2.59289 1.000 38.32278 358 ASP C O 1
ATOM 10150 N N . HIS C 1 362 ? -39.22224 0.19279 3.95499 1.000 37.62915 359 HIS C N 1
ATOM 10151 C CA . HIS C 1 362 ? -38.01696 0.58583 4.67521 1.000 43.03100 359 HIS C CA 1
ATOM 10152 C C . HIS C 1 362 ? -36.73927 0.00987 4.08187 1.000 38.89644 359 HIS C C 1
ATOM 10153 O O . HIS C 1 362 ? -35.65407 0.26146 4.62611 1.000 38.60433 359 HIS C O 1
ATOM 10160 N N . THR C 1 363 ? -36.82992 -0.73426 2.98457 1.000 38.49436 360 THR C N 1
ATOM 10161 C CA . THR C 1 363 ? -35.66718 -1.30741 2.32099 1.000 36.78768 360 THR C CA 1
ATOM 10162 C C . THR C 1 363 ? -35.25118 -0.44124 1.13572 1.000 31.58176 360 THR C C 1
ATOM 10163 O O . THR C 1 363 ? -36.05986 0.29216 0.55696 1.000 33.45516 360 THR C O 1
ATOM 10167 N N . ARG C 1 364 ? -33.97389 -0.54332 0.77407 1.000 30.75387 361 ARG C N 1
ATOM 10168 C CA . ARG C 1 364 ? -33.44805 0.12703 -0.42110 1.000 34.01904 361 ARG C CA 1
ATOM 10169 C C . ARG C 1 364 ? -33.68995 1.63776 -0.35198 1.000 33.94470 361 ARG C C 1
ATOM 10170 O O . ARG C 1 364 ? -33.96555 2.29531 -1.36434 1.000 30.40452 361 ARG C O 1
ATOM 10178 N N . VAL C 1 365 ? -33.59821 2.18660 0.86046 1.000 34.30805 362 VAL C N 1
ATOM 10179 C CA . VAL C 1 365 ? -33.71404 3.62478 1.09729 1.000 27.77651 362 VAL C CA 1
ATOM 10180 C C . VAL C 1 365 ? -32.34149 4.24877 0.89648 1.000 31.03626 362 VAL C C 1
ATOM 10181 O O . VAL C 1 365 ? -31.37538 3.85382 1.55734 1.000 31.35123 362 VAL C O 1
ATOM 10185 N N . ALA C 1 366 ? -32.25207 5.22352 0.00338 1.000 26.52762 363 ALA C N 1
ATOM 10186 C CA . ALA C 1 366 ? -30.97634 5.89266 -0.22164 1.000 26.34241 363 ALA C CA 1
ATOM 10187 C C . ALA C 1 366 ? -30.71892 6.91388 0.88747 1.000 24.88957 363 ALA C C 1
ATOM 10188 O O . ALA C 1 366 ? -31.65363 7.50504 1.44285 1.000 29.75910 363 ALA C O 1
ATOM 10190 N N . SER C 1 367 ? -29.44655 7.11370 1.22015 1.000 28.74992 364 SER C N 1
ATOM 10191 C CA . SER C 1 367 ? -29.09366 8.08153 2.25390 1.000 26.94509 364 SER C CA 1
ATOM 10192 C C . SER C 1 367 ? -27.68376 8.59462 2.00451 1.000 25.59069 364 SER C C 1
ATOM 10193 O O . SER C 1 367 ? -26.96814 8.11329 1.11921 1.000 25.30647 364 SER C O 1
ATOM 10196 N N . ALA C 1 368 ? -27.27829 9.58569 2.80575 1.000 25.56903 365 ALA C N 1
ATOM 10197 C CA . ALA C 1 368 ? -25.97879 10.22012 2.60768 1.000 23.96256 365 ALA C CA 1
ATOM 10198 C C . ALA C 1 368 ? -25.33220 10.55173 3.94702 1.000 24.38447 365 ALA C C 1
ATOM 10199 O O . ALA C 1 368 ? -25.99316 10.65059 4.98938 1.000 24.18537 365 ALA C O 1
ATOM 10201 N N . VAL C 1 369 ? -24.01853 10.74611 3.90302 1.000 26.43814 366 VAL C N 1
ATOM 10202 C CA . VAL C 1 369 ? -23.28030 11.38009 4.98796 1.000 25.78125 366 VAL C CA 1
ATOM 10203 C C . VAL C 1 369 ? -22.58755 12.58945 4.39355 1.000 24.03264 366 VAL C C 1
ATOM 10204 O O . VAL C 1 369 ? -21.85187 12.46286 3.40883 1.000 22.27293 366 VAL C O 1
ATOM 10208 N N . PHE C 1 370 ? -22.82312 13.76230 4.97723 1.000 22.85891 367 PHE C N 1
ATOM 10209 C CA . PHE C 1 370 ? -22.16719 14.95534 4.44639 1.000 24.86681 367 PHE C CA 1
ATOM 10210 C C . PHE C 1 370 ? -20.84858 15.21200 5.15392 1.000 28.31416 367 PHE C C 1
ATOM 10211 O O . PHE C 1 370 ? -20.55225 16.29556 5.65915 1.000 26.10482 367 PHE C O 1
ATOM 10219 N N . SER C 1 371 ? -20.05564 14.14649 5.18080 1.000 27.23069 368 SER C N 1
ATOM 10220 C CA . SER C 1 371 ? -18.65676 14.22804 5.52496 1.000 27.59993 368 SER C CA 1
ATOM 10221 C C . SER C 1 371 ? -17.91738 14.98060 4.42642 1.000 26.35876 368 SER C C 1
ATOM 10222 O O . SER C 1 371 ? -18.43697 15.24213 3.34457 1.000 24.09791 368 SER C O 1
ATOM 10225 N N . ILE C 1 372 ? -16.69295 15.37585 4.71699 1.000 24.08222 369 ILE C N 1
ATOM 10226 C CA . ILE C 1 372 ? -15.81608 15.93529 3.70599 1.000 25.46838 369 ILE C CA 1
ATOM 10227 C C . ILE C 1 372 ? -14.66038 14.96618 3.52290 1.000 30.38270 369 ILE C C 1
ATOM 10228 O O . ILE C 1 372 ? -13.77279 14.88177 4.36976 1.000 29.17322 369 ILE C O 1
ATOM 10233 N N . PRO C 1 373 ? -14.68357 14.14193 2.45262 1.000 31.55821 370 PRO C N 1
ATOM 10234 C CA . PRO C 1 373 ? -15.66082 14.07741 1.35035 1.000 31.81006 370 PRO C CA 1
ATOM 10235 C C . PRO C 1 373 ? -16.92047 13.31431 1.72994 1.000 22.82847 370 PRO C C 1
ATOM 10236 O O . PRO C 1 373 ? -16.92584 12.58364 2.70696 1.000 27.59815 370 PRO C O 1
ATOM 10240 N N . PRO C 1 374 ? -18.01284 13.43634 0.97207 1.000 25.93378 371 PRO C N 1
ATOM 10241 C CA . PRO C 1 374 ? -19.28599 12.84181 1.38997 1.000 26.58036 371 PRO C CA 1
ATOM 10242 C C . PRO C 1 374 ? -19.52169 11.42901 0.85033 1.000 24.51746 371 PRO C C 1
ATOM 10243 O O . PRO C 1 374 ? -18.83945 10.95835 -0.07025 1.000 24.28163 371 PRO C O 1
ATOM 10247 N N . ILE C 1 375 ? -20.52963 10.77236 1.44681 1.000 23.05890 372 ILE C N 1
ATOM 10248 C CA . ILE C 1 375 ? -20.94115 9.40348 1.13903 1.000 23.78295 372 ILE C CA 1
ATOM 10249 C C . ILE C 1 375 ? -22.36499 9.38880 0.59034 1.000 25.48015 372 ILE C C 1
ATOM 10250 O O . ILE C 1 375 ? -23.23212 10.13684 1.06069 1.000 24.37854 372 ILE C O 1
ATOM 10255 N N . GLY C 1 376 ? -22.61310 8.50592 -0.38269 1.000 22.48835 373 GLY C N 1
ATOM 10256 C CA . GLY C 1 376 ? -23.96757 8.24823 -0.85479 1.000 24.24860 373 GLY C CA 1
ATOM 10257 C C . GLY C 1 376 ? -24.15188 6.74716 -0.93642 1.000 23.26729 373 GLY C C 1
ATOM 10258 O O . GLY C 1 376 ? -23.26783 6.05778 -1.45609 1.000 24.63104 373 GLY C O 1
ATOM 10259 N N . THR C 1 377 ? -25.25925 6.21873 -0.41734 1.000 24.64503 374 THR C N 1
ATOM 10260 C CA . THR C 1 377 ? -25.41150 4.77048 -0.36618 1.000 25.03691 374 THR C CA 1
ATOM 10261 C C . THR C 1 377 ? -26.87614 4.37701 -0.54316 1.000 26.52238 374 THR C C 1
ATOM 10262 O O . THR C 1 377 ? -27.79046 5.11017 -0.15429 1.000 27.66509 374 THR C O 1
ATOM 10266 N N . CYS C 1 378 ? -27.08999 3.19740 -1.12714 1.000 26.41243 375 CYS C N 1
ATOM 10267 C CA . CYS C 1 378 ? -28.43203 2.63041 -1.20496 1.000 24.01747 375 CYS C CA 1
ATOM 10268 C C . CYS C 1 378 ? -28.33113 1.11026 -1.25158 1.000 25.77033 375 CYS C C 1
ATOM 10269 O O . CYS C 1 378 ? -27.55858 0.56801 -2.04533 1.000 25.97813 375 CYS C O 1
ATOM 10272 N N . GLY C 1 379 ? -29.08344 0.43747 -0.38453 1.000 27.56736 376 GLY C N 1
ATOM 10273 C CA . GLY C 1 379 ? -29.13118 -1.01299 -0.38502 1.000 27.93357 376 GLY C CA 1
ATOM 10274 C C . GLY C 1 379 ? -28.08641 -1.64527 0.51642 1.000 29.35712 376 GLY C C 1
ATOM 10275 O O . GLY C 1 379 ? -27.51335 -0.99900 1.39645 1.000 30.07010 376 GLY C O 1
ATOM 10276 N N . LEU C 1 380 ? -27.82172 -2.93319 0.27029 1.000 29.23053 377 LEU C N 1
ATOM 10277 C CA . LEU C 1 380 ? -27.04557 -3.76295 1.19326 1.000 27.61534 377 LEU C CA 1
ATOM 10278 C C . LEU C 1 380 ? -25.53949 -3.58604 1.03856 1.000 29.41587 377 LEU C C 1
ATOM 10279 O O . LEU C 1 380 ? -25.01748 -3.49467 -0.07963 1.000 26.83124 377 LEU C O 1
ATOM 10284 N N . ILE C 1 381 ? -24.82347 -3.62525 2.17842 1.000 29.70456 378 ILE C N 1
ATOM 10285 C CA . ILE C 1 381 ? -23.38149 -3.78798 2.13031 1.000 28.73896 378 ILE C CA 1
ATOM 10286 C C . ILE C 1 381 ? -23.05591 -5.25862 1.89267 1.000 30.10555 378 ILE C C 1
ATOM 10287 O O . ILE C 1 381 ? -23.86867 -6.15125 2.14875 1.000 29.65587 378 ILE C O 1
ATOM 10292 N N . GLU C 1 382 ? -21.83463 -5.50737 1.41780 1.000 27.23829 379 GLU C N 1
ATOM 10293 C CA . GLU C 1 382 ? -21.49352 -6.84694 0.93623 1.000 31.06917 379 GLU C CA 1
ATOM 10294 C C . GLU C 1 382 ? -21.50577 -7.90268 2.04174 1.000 36.64257 379 GLU C C 1
ATOM 10295 O O . GLU C 1 382 ? -21.89469 -9.04914 1.78107 1.000 35.58223 379 GLU C O 1
ATOM 10301 N N . GLU C 1 383 ? -21.10523 -7.56854 3.27168 1.000 35.58654 380 GLU C N 1
ATOM 10302 C CA . GLU C 1 383 ? -21.08590 -8.62506 4.28133 1.000 36.80888 380 GLU C CA 1
ATOM 10303 C C . GLU C 1 383 ? -22.49478 -9.04816 4.67258 1.000 34.85861 380 GLU C C 1
ATOM 10304 O O . GLU C 1 383 ? -22.70239 -10.20941 5.04456 1.000 37.39551 380 GLU C O 1
ATOM 10310 N N . VAL C 1 384 ? -23.47094 -8.13884 4.58618 1.000 36.08711 381 VAL C N 1
ATOM 10311 C CA . VAL C 1 384 ? -24.86067 -8.51573 4.83369 1.000 37.54473 381 VAL C CA 1
ATOM 10312 C C . VAL C 1 384 ? -25.40194 -9.32289 3.66307 1.000 39.04708 381 VAL C C 1
ATOM 10313 O O . VAL C 1 384 ? -26.05266 -10.35822 3.84947 1.000 37.58544 381 VAL C O 1
ATOM 10317 N N . ALA C 1 385 ? -25.15139 -8.85405 2.43908 1.000 32.98321 382 ALA C N 1
ATOM 10318 C CA . ALA C 1 385 ? -25.55141 -9.60484 1.25412 1.000 33.73946 382 ALA C CA 1
ATOM 10319 C C . ALA C 1 385 ? -25.00491 -11.03196 1.28665 1.000 35.26105 382 ALA C C 1
ATOM 10320 O O . ALA C 1 385 ? -25.70176 -11.98288 0.91238 1.000 38.42739 382 ALA C O 1
ATOM 10322 N N . ALA C 1 386 ? -23.76019 -11.20461 1.73580 1.000 33.07341 383 ALA C N 1
ATOM 10323 C CA . ALA C 1 386 ? -23.11071 -12.51171 1.65428 1.000 36.28999 383 ALA C CA 1
ATOM 10324 C C . ALA C 1 386 ? -23.73568 -13.55493 2.57743 1.000 41.77922 383 ALA C C 1
ATOM 10325 O O . ALA C 1 386 ? -23.51403 -14.75240 2.36851 1.000 42.80466 383 ALA C O 1
ATOM 10327 N N . LYS C 1 387 ? -24.49933 -13.14104 3.58720 1.000 41.43722 384 LYS C N 1
ATOM 10328 C CA . LYS C 1 387 ? -25.20076 -14.09599 4.43538 1.000 45.01890 384 LYS C CA 1
ATOM 10329 C C . LYS C 1 387 ? -26.59228 -14.43613 3.92421 1.000 44.26761 384 LYS C C 1
ATOM 10330 O O . LYS C 1 387 ? -27.14245 -15.47417 4.31293 1.000 44.73270 384 LYS C O 1
ATOM 10336 N N . GLU C 1 388 ? -27.16813 -13.60452 3.05842 1.000 41.66966 385 GLU C N 1
ATOM 10337 C CA . GLU C 1 388 ? -28.49158 -13.85628 2.50093 1.000 38.42178 385 GLU C CA 1
ATOM 10338 C C . GLU C 1 388 ? -28.45764 -14.46092 1.10408 1.000 41.59870 385 GLU C C 1
ATOM 10339 O O . GLU C 1 388 ? -29.49196 -14.95392 0.64427 1.000 46.47773 385 GLU C O 1
ATOM 10345 N N . PHE C 1 389 ? -27.30539 -14.45682 0.42720 1.000 38.48392 386 PHE C N 1
ATOM 10346 C CA . PHE C 1 389 ? -27.19549 -14.96257 -0.93722 1.000 40.77717 386 PHE C CA 1
ATOM 10347 C C . PHE C 1 389 ? -25.96890 -15.84820 -1.08148 1.000 39.83770 386 PHE C C 1
ATOM 10348 O O . PHE C 1 389 ? -24.89572 -15.52420 -0.57172 1.000 38.30873 386 PHE C O 1
ATOM 10356 N N . GLU C 1 390 ? -26.13107 -16.95303 -1.81632 1.000 38.13481 387 GLU C N 1
ATOM 10357 C CA . GLU C 1 390 ? -25.06652 -17.94587 -1.93542 1.000 37.97073 387 GLU C CA 1
ATOM 10358 C C . GLU C 1 390 ? -23.86677 -17.41225 -2.71262 1.000 39.47654 387 GLU C C 1
ATOM 10359 O O . GLU C 1 390 ? -22.71854 -17.77052 -2.41652 1.000 37.21051 387 GLU C O 1
ATOM 10365 N N . LYS C 1 391 ? -24.10265 -16.59154 -3.73429 1.000 35.31145 388 LYS C N 1
ATOM 10366 C CA . LYS C 1 391 ? -23.02097 -16.05829 -4.55406 1.000 33.82434 388 LYS C CA 1
ATOM 10367 C C . LYS C 1 391 ? -23.22144 -14.55570 -4.71293 1.000 36.99367 388 LYS C C 1
ATOM 10368 O O . LYS C 1 391 ? -24.24368 -14.11318 -5.25399 1.000 33.40302 388 LYS C O 1
ATOM 10374 N N . VAL C 1 392 ? -22.24288 -13.77815 -4.25142 1.000 35.45494 389 VAL C N 1
ATOM 10375 C CA . VAL C 1 392 ? -22.29086 -12.32136 -4.30403 1.000 31.49077 389 VAL C CA 1
ATOM 10376 C C . VAL C 1 392 ? -21.07048 -11.82283 -5.06228 1.000 32.12696 389 VAL C C 1
ATOM 10377 O O . VAL C 1 392 ? -19.95269 -12.31779 -4.86014 1.000 31.98892 389 VAL C O 1
ATOM 10381 N N . ALA C 1 393 ? -21.28462 -10.83532 -5.92782 1.000 30.13306 390 ALA C N 1
ATOM 10382 C CA . ALA C 1 393 ? -20.21946 -10.21953 -6.70253 1.000 29.91317 390 ALA C CA 1
ATOM 10383 C C . ALA C 1 393 ? -20.06198 -8.76124 -6.27849 1.000 27.82989 390 ALA C C 1
ATOM 10384 O O . ALA C 1 393 ? -21.05521 -8.07676 -6.00946 1.000 27.81505 390 ALA C O 1
ATOM 10386 N N . VAL C 1 394 ? -18.81590 -8.29234 -6.21170 1.000 27.48148 391 VAL C N 1
ATOM 10387 C CA . VAL C 1 394 ? -18.52409 -6.90057 -5.86341 1.000 28.91975 391 VAL C CA 1
ATOM 10388 C C . VAL C 1 394 ? -17.73859 -6.27427 -7.00847 1.000 28.24493 391 VAL C C 1
ATOM 10389 O O . VAL C 1 394 ? -16.69332 -6.79996 -7.41349 1.000 28.36804 391 VAL C O 1
ATOM 10393 N N . TYR C 1 395 ? -18.25564 -5.16766 -7.54142 1.000 26.86152 392 TYR C N 1
ATOM 10394 C CA . TYR C 1 395 ? -17.58863 -4.36567 -8.55899 1.000 28.61332 392 TYR C CA 1
ATOM 10395 C C . TYR C 1 395 ? -17.07667 -3.09854 -7.89230 1.000 27.99830 392 TYR C C 1
ATOM 10396 O O . TYR C 1 395 ? -17.83164 -2.44567 -7.16709 1.000 32.13327 392 TYR C O 1
ATOM 10405 N N . MET C 1 396 ? -15.81185 -2.74530 -8.13459 1.000 27.27255 393 MET C N 1
ATOM 10406 C CA . MET C 1 396 ? -15.18533 -1.64972 -7.38956 1.000 28.31455 393 MET C CA 1
ATOM 10407 C C . MET C 1 396 ? -14.28808 -0.81853 -8.29056 1.000 32.97875 393 MET C C 1
ATOM 10408 O O . MET C 1 396 ? -13.48220 -1.36831 -9.05188 1.000 29.78498 393 MET C O 1
ATOM 10413 N N . SER C 1 397 ? -14.43101 0.50480 -8.19114 1.000 28.73991 394 SER C N 1
ATOM 10414 C CA . SER C 1 397 ? -13.54533 1.47535 -8.82797 1.000 27.79226 394 SER C CA 1
ATOM 10415 C C . SER C 1 397 ? -13.08843 2.43801 -7.74121 1.000 30.90302 394 SER C C 1
ATOM 10416 O O . SER C 1 397 ? -13.91085 2.90010 -6.94352 1.000 31.12030 394 SER C O 1
ATOM 10419 N N . SER C 1 398 ? -11.78884 2.72676 -7.68519 1.000 29.83898 395 SER C N 1
ATOM 10420 C CA . SER C 1 398 ? -11.27158 3.62045 -6.64748 1.000 29.09449 395 SER C CA 1
ATOM 10421 C C . SER C 1 398 ? -10.01217 4.28603 -7.18052 1.000 37.30637 395 SER C C 1
ATOM 10422 O O . SER C 1 398 ? -9.00699 3.61010 -7.41063 1.000 39.56215 395 SER C O 1
ATOM 10425 N N . PHE C 1 399 ? -10.06947 5.60404 -7.37184 1.000 34.46585 396 PHE C N 1
ATOM 10426 C CA . PHE C 1 399 ? -8.98862 6.36277 -7.99263 1.000 35.67919 396 PHE C CA 1
ATOM 10427 C C . PHE C 1 399 ? -9.14303 7.82719 -7.61510 1.000 30.88820 396 PHE C C 1
ATOM 10428 O O . PHE C 1 399 ? -10.25073 8.30168 -7.36286 1.000 28.55445 396 PHE C O 1
ATOM 10436 N N . THR C 1 400 ? -8.02919 8.54923 -7.63209 1.000 29.40132 397 THR C N 1
ATOM 10437 C CA . THR C 1 400 ? -8.09504 9.99468 -7.45909 1.000 30.12665 397 THR C CA 1
ATOM 10438 C C . THR C 1 400 ? -8.46438 10.64851 -8.78591 1.000 30.58737 397 THR C C 1
ATOM 10439 O O . THR C 1 400 ? -7.71610 10.50525 -9.76029 1.000 30.97659 397 THR C O 1
ATOM 10443 N N . PRO C 1 401 ? -9.58368 11.37702 -8.87050 1.000 29.19678 398 PRO C N 1
ATOM 10444 C CA . PRO C 1 401 ? -9.92947 12.04228 -10.13175 1.000 30.96999 398 PRO C CA 1
ATOM 10445 C C . PRO C 1 401 ? -8.85743 13.03098 -10.56969 1.000 31.04436 398 PRO C C 1
ATOM 10446 O O . PRO C 1 401 ? -8.13067 13.60354 -9.75340 1.000 27.40089 398 PRO C O 1
ATOM 10450 N N . LEU C 1 402 ? -8.78055 13.22454 -11.88774 1.000 30.44641 399 LEU C N 1
ATOM 10451 C CA . LEU C 1 402 ? -7.77942 14.11857 -12.47267 1.000 28.87829 399 LEU C CA 1
ATOM 10452 C C . LEU C 1 402 ? -7.79557 15.50019 -11.82789 1.000 27.77892 399 LEU C C 1
ATOM 10453 O O . LEU C 1 402 ? -6.73746 16.06192 -11.52286 1.000 34.58989 399 LEU C O 1
ATOM 10458 N N . MET C 1 403 ? -8.98081 16.07139 -11.60270 1.000 27.41024 400 MET C N 1
ATOM 10459 C CA . MET C 1 403 ? -8.98987 17.44184 -11.09935 1.000 30.48276 400 MET C CA 1
ATOM 10460 C C . MET C 1 403 ? -8.29647 17.54915 -9.74704 1.000 29.81187 400 MET C C 1
ATOM 10461 O O . MET C 1 403 ? -7.75633 18.61261 -9.41976 1.000 28.44083 400 MET C O 1
ATOM 10466 N N . HIS C 1 404 ? -8.25076 16.46604 -8.96969 1.000 29.80432 401 HIS C N 1
ATOM 10467 C CA . HIS C 1 404 ? -7.57121 16.54547 -7.67871 1.000 31.92216 401 HIS C CA 1
ATOM 10468 C C . HIS C 1 404 ? -6.09350 16.19018 -7.75458 1.000 35.07228 401 HIS C C 1
ATOM 10469 O O . HIS C 1 404 ? -5.36602 16.40336 -6.77670 1.000 34.42471 401 HIS C O 1
ATOM 10476 N N . ASN C 1 405 ? -5.61558 15.68667 -8.88738 1.000 28.76878 402 ASN C N 1
ATOM 10477 C CA . ASN C 1 405 ? -4.17343 15.69570 -9.08903 1.000 34.23125 402 ASN C CA 1
ATOM 10478 C C . ASN C 1 405 ? -3.68528 17.12158 -9.31470 1.000 37.31008 402 ASN C C 1
ATOM 10479 O O . ASN C 1 405 ? -2.58858 17.48168 -8.86899 1.000 39.36671 402 ASN C O 1
ATOM 10484 N N . ILE C 1 406 ? -4.51735 17.95868 -9.93630 1.000 26.48182 403 ILE C N 1
ATOM 10485 C CA . ILE C 1 406 ? -4.17838 19.35755 -10.18213 1.000 26.87454 403 ILE C CA 1
ATOM 10486 C C . ILE C 1 406 ? -4.40937 20.19932 -8.92945 1.000 32.34201 403 ILE C C 1
ATOM 10487 O O . ILE C 1 406 ? -3.57927 21.05213 -8.57842 1.000 29.28835 403 ILE C O 1
ATOM 10492 N N . SER C 1 407 ? -5.51804 19.95435 -8.21820 1.000 26.65890 404 SER C N 1
ATOM 10493 C CA . SER C 1 407 ? -5.81506 20.73844 -7.01931 1.000 26.46525 404 SER C CA 1
ATOM 10494 C C . SER C 1 407 ? -4.77992 20.54886 -5.91834 1.000 26.64588 404 SER C C 1
ATOM 10495 O O . SER C 1 407 ? -4.67554 21.40342 -5.02967 1.000 30.17096 404 SER C O 1
ATOM 10498 N N . GLY C 1 408 ? -4.04431 19.44035 -5.92651 1.000 28.26205 405 GLY C N 1
ATOM 10499 C CA . GLY C 1 408 ? -3.15995 19.11546 -4.82788 1.000 28.88145 405 GLY C CA 1
ATOM 10500 C C . GLY C 1 408 ? -3.76487 18.22245 -3.76541 1.000 32.60919 405 GLY C C 1
ATOM 10501 O O . GLY C 1 408 ? -3.03743 17.76479 -2.87340 1.000 32.37165 405 GLY C O 1
ATOM 10502 N N . SER C 1 409 ? -5.06484 17.95221 -3.82486 1.000 26.72009 406 SER C N 1
ATOM 10503 C CA . SER C 1 409 ? -5.70790 17.06847 -2.85267 1.000 26.61692 406 SER C CA 1
ATOM 10504 C C . SER C 1 409 ? -5.64990 15.61651 -3.32887 1.000 28.44427 406 SER C C 1
ATOM 10505 O O . SER C 1 409 ? -6.66260 14.96870 -3.57467 1.000 28.61527 406 SER C O 1
ATOM 10508 N N . LYS C 1 410 ? -4.42177 15.10434 -3.44773 1.000 31.12393 407 LYS C N 1
ATOM 10509 C CA . LYS C 1 410 ? -4.23367 13.79600 -4.06951 1.000 28.97893 407 LYS C CA 1
ATOM 10510 C C . LYS C 1 410 ? -4.84466 12.66934 -3.24924 1.000 28.89110 407 LYS C C 1
ATOM 10511 O O . LYS C 1 410 ? -5.08542 11.58719 -3.79392 1.000 28.76772 407 LYS C O 1
ATOM 10517 N N . TYR C 1 411 ? -5.11454 12.90248 -1.95967 1.000 27.34075 408 TYR C N 1
ATOM 10518 C CA . TYR C 1 411 ? -5.74688 11.91146 -1.09546 1.000 25.37981 408 TYR C CA 1
ATOM 10519 C C . TYR C 1 411 ? -7.22312 11.66595 -1.40906 1.000 24.26003 408 TYR C C 1
ATOM 10520 O O . TYR C 1 411 ? -7.80447 10.72038 -0.85711 1.000 28.22904 408 TYR C O 1
ATOM 10529 N N . LYS C 1 412 ? -7.82876 12.46417 -2.27862 1.000 23.87033 409 LYS C N 1
ATOM 10530 C CA . LYS C 1 412 ? -9.28113 12.42661 -2.48971 1.000 26.53569 409 LYS C CA 1
ATOM 10531 C C . LYS C 1 412 ? -9.64881 11.38069 -3.55130 1.000 25.22125 409 LYS C C 1
ATOM 10532 O O . LYS C 1 412 ? -10.08532 11.68667 -4.66122 1.000 29.82043 409 LYS C O 1
ATOM 10538 N N . LYS C 1 413 ? -9.50758 10.11793 -3.16807 1.000 29.35099 410 LYS C N 1
ATOM 10539 C CA . LYS C 1 413 ? -9.99321 9.02816 -4.01090 1.000 31.44746 410 LYS C CA 1
ATOM 10540 C C . LYS C 1 413 ? -11.51712 9.01721 -4.05640 1.000 31.56298 410 LYS C C 1
ATOM 10541 O O . LYS C 1 413 ? -12.18112 9.15218 -3.02467 1.000 31.54401 410 LYS C O 1
ATOM 10547 N N . PHE C 1 414 ? -12.07131 8.84109 -5.25870 1.000 26.54262 411 PHE C N 1
ATOM 10548 C CA . PHE C 1 414 ? -13.48980 8.55397 -5.43350 1.000 25.53266 411 PHE C CA 1
ATOM 10549 C C . PHE C 1 414 ? -13.70264 7.04364 -5.47455 1.000 28.26779 411 PHE C C 1
ATOM 10550 O O . PHE C 1 414 ? -13.06370 6.34794 -6.26706 1.000 30.57492 411 PHE C O 1
ATOM 10558 N N . VAL C 1 415 ? -14.59388 6.53851 -4.62862 1.000 24.30123 412 VAL C N 1
ATOM 10559 C CA . VAL C 1 415 ? -14.84326 5.10453 -4.51933 1.000 25.34948 412 VAL C CA 1
ATOM 10560 C C . VAL C 1 415 ? -16.25630 4.82092 -5.00528 1.000 26.74796 412 VAL C C 1
ATOM 10561 O O . VAL C 1 415 ? -17.21500 5.46575 -4.56863 1.000 24.27669 412 VAL C O 1
ATOM 10565 N N . ALA C 1 416 ? -16.38935 3.84930 -5.90238 1.000 27.43852 413 ALA C N 1
ATOM 10566 C CA . ALA C 1 416 ? -17.69654 3.43106 -6.38190 1.000 26.40836 413 ALA C CA 1
ATOM 10567 C C . ALA C 1 416 ? -17.75062 1.91640 -6.30883 1.000 28.41689 413 ALA C C 1
ATOM 10568 O O . ALA C 1 416 ? -16.86777 1.24544 -6.85310 1.000 27.57463 413 ALA C O 1
ATOM 10570 N N . LYS C 1 417 ? -18.75939 1.38222 -5.61383 1.000 25.14049 414 LYS C N 1
ATOM 10571 C CA . LYS C 1 417 ? -18.91729 -0.06097 -5.46538 1.000 27.48340 414 LYS C CA 1
ATOM 10572 C C . LYS C 1 417 ? -20.35058 -0.47268 -5.74681 1.000 28.02350 414 LYS C C 1
ATOM 10573 O O . LYS C 1 417 ? -21.29815 0.19999 -5.32749 1.000 27.36701 414 LYS C O 1
ATOM 10579 N N . ILE C 1 418 ? -20.50439 -1.58417 -6.46526 1.000 26.25834 415 ILE C N 1
ATOM 10580 C CA . ILE C 1 418 ? -21.80799 -2.18332 -6.73661 1.000 30.64363 415 ILE C CA 1
ATOM 10581 C C . ILE C 1 418 ? -21.77421 -3.61899 -6.22242 1.000 27.65398 415 ILE C C 1
ATOM 10582 O O . ILE C 1 418 ? -20.79709 -4.33942 -6.45503 1.000 28.09284 415 ILE C O 1
ATOM 10587 N N . VAL C 1 419 ? -22.81665 -4.01486 -5.49698 1.000 28.99515 416 VAL C N 1
ATOM 10588 C CA . VAL C 1 419 ? -22.92039 -5.34318 -4.88931 1.000 29.58779 416 VAL C CA 1
ATOM 10589 C C . VAL C 1 419 ? -24.08097 -6.06881 -5.55715 1.000 27.58705 416 VAL C C 1
ATOM 10590 O O . VAL C 1 419 ? -25.19846 -5.53846 -5.60312 1.000 29.43838 416 VAL C O 1
ATOM 10594 N N . THR C 1 420 ? -23.82991 -7.27578 -6.07797 1.000 27.84332 417 THR C N 1
ATOM 10595 C CA . THR C 1 420 ? -24.87169 -8.00409 -6.79752 1.000 26.57940 417 THR C CA 1
ATOM 10596 C C . THR C 1 420 ? -25.10351 -9.39017 -6.21040 1.000 28.37308 417 THR C C 1
ATOM 10597 O O . THR C 1 420 ? -24.22583 -9.98803 -5.58114 1.000 29.30636 417 THR C O 1
ATOM 10601 N N . ASN C 1 421 ? -26.30231 -9.90983 -6.47068 1.000 28.09732 418 ASN C N 1
ATOM 10602 C CA . ASN C 1 421 ? -26.54140 -11.35273 -6.42208 1.000 29.78310 418 ASN C CA 1
ATOM 10603 C C . ASN C 1 421 ? -25.98617 -11.93030 -7.72035 1.000 31.44392 418 ASN C C 1
ATOM 10604 O O . ASN C 1 421 ? -26.56086 -11.71754 -8.78998 1.000 29.45223 418 ASN C O 1
ATOM 10609 N N . HIS C 1 422 ? -24.83422 -12.59577 -7.65071 1.000 30.36733 419 HIS C N 1
ATOM 10610 C CA . HIS C 1 422 ? -24.17857 -13.02527 -8.87889 1.000 33.15870 419 HIS C CA 1
ATOM 10611 C C . HIS C 1 422 ? -24.95364 -14.10914 -9.61281 1.000 35.00213 419 HIS C C 1
ATOM 10612 O O . HIS C 1 422 ? -24.67337 -14.35041 -10.78875 1.000 36.28431 419 HIS C O 1
ATOM 10619 N N . SER C 1 423 ? -25.92735 -14.74765 -8.96104 1.000 34.30315 420 SER C N 1
ATOM 10620 C CA . SER C 1 423 ? -26.66758 -15.81147 -9.62789 1.000 38.00516 420 SER C CA 1
ATOM 10621 C C . SER C 1 423 ? -27.56779 -15.27023 -10.72688 1.000 41.27401 420 SER C C 1
ATOM 10622 O O . SER C 1 423 ? -27.78063 -15.95234 -11.73700 1.000 38.97135 420 SER C O 1
ATOM 10625 N N . ASP C 1 424 ? -28.10534 -14.05730 -10.56242 1.000 36.10559 421 ASP C N 1
ATOM 10626 C CA . ASP C 1 424 ? -28.92335 -13.46077 -11.60828 1.000 36.14816 421 ASP C CA 1
ATOM 10627 C C . ASP C 1 424 ? -28.54968 -12.02346 -11.94122 1.000 38.65260 421 ASP C C 1
ATOM 10628 O O . ASP C 1 424 ? -29.18721 -11.43185 -12.81225 1.000 33.71026 421 ASP C O 1
ATOM 10633 N N . GLY C 1 425 ? -27.54152 -11.44791 -11.28906 1.000 34.08192 422 GLY C N 1
ATOM 10634 C CA . GLY C 1 425 ? -27.08342 -10.11087 -11.63454 1.000 31.83355 422 GLY C CA 1
ATOM 10635 C C . GLY C 1 425 ? -27.83429 -8.96767 -10.97702 1.000 31.80758 422 GLY C C 1
ATOM 10636 O O . GLY C 1 425 ? -27.48972 -7.80198 -11.22753 1.000 30.20279 422 GLY C O 1
ATOM 10637 N N . THR C 1 426 ? -28.82676 -9.25198 -10.13060 1.000 33.43486 423 THR C N 1
ATOM 10638 C CA . THR C 1 426 ? -29.58789 -8.18610 -9.47560 1.000 28.13571 423 THR C CA 1
ATOM 10639 C C . THR C 1 426 ? -28.67063 -7.32460 -8.61435 1.000 29.16680 423 THR C C 1
ATOM 10640 O O . THR C 1 426 ? -27.85095 -7.84540 -7.84989 1.000 31.60826 423 THR C O 1
ATOM 10644 N N . VAL C 1 427 ? -28.80243 -6.00417 -8.73827 1.000 32.29669 424 VAL C N 1
ATOM 10645 C CA . VAL C 1 427 ? -28.01117 -5.09001 -7.90906 1.000 24.70484 424 VAL C CA 1
ATOM 10646 C C . VAL C 1 427 ? -28.61441 -5.02465 -6.51292 1.000 24.98030 424 VAL C C 1
ATOM 10647 O O . VAL C 1 427 ? -29.78024 -4.65084 -6.34554 1.000 29.32050 424 VAL C O 1
ATOM 10651 N N . LEU C 1 428 ? -27.81712 -5.38017 -5.49893 1.000 26.59959 425 LEU C N 1
ATOM 10652 C CA . LEU C 1 428 ? -28.27534 -5.35885 -4.11563 1.000 27.51629 425 LEU C CA 1
ATOM 10653 C C . LEU C 1 428 ? -27.89630 -4.08684 -3.36624 1.000 29.14294 425 LEU C C 1
ATOM 10654 O O . LEU C 1 428 ? -28.56806 -3.73681 -2.39230 1.000 28.41388 425 LEU C O 1
ATOM 10659 N N . GLY C 1 429 ? -26.84096 -3.40277 -3.78922 1.000 28.60165 426 GLY C N 1
ATOM 10660 C CA . GLY C 1 429 ? -26.44305 -2.15782 -3.15318 1.000 29.56635 426 GLY C CA 1
ATOM 10661 C C . GLY C 1 429 ? -25.43290 -1.41045 -3.99325 1.000 26.86171 426 GLY C C 1
ATOM 10662 O O . GLY C 1 429 ? -24.69149 -2.00607 -4.78363 1.000 26.21607 426 GLY C O 1
ATOM 10663 N N . VAL C 1 430 ? -25.39602 -0.08271 -3.80952 1.000 23.76006 427 VAL C N 1
ATOM 10664 C CA . VAL C 1 430 ? -24.41755 0.78349 -4.44453 1.000 21.71741 427 VAL C CA 1
ATOM 10665 C C . VAL C 1 430 ? -23.89137 1.71983 -3.36118 1.000 22.06779 427 VAL C C 1
ATOM 10666 O O . VAL C 1 430 ? -24.68206 2.26390 -2.57885 1.000 23.41323 427 VAL C O 1
ATOM 10670 N N . HIS C 1 431 ? -22.56611 1.89851 -3.31089 1.000 25.22873 428 HIS C N 1
ATOM 10671 C CA . HIS C 1 431 ? -21.91806 2.66762 -2.24939 1.000 23.53870 428 HIS C CA 1
ATOM 10672 C C . HIS C 1 431 ? -20.84303 3.55067 -2.86747 1.000 21.56075 428 HIS C C 1
ATOM 10673 O O . HIS C 1 431 ? -19.96621 3.05835 -3.58484 1.000 26.95489 428 HIS C O 1
ATOM 10680 N N . LEU C 1 432 ? -20.90079 4.85661 -2.55049 1.000 24.23532 429 LEU C N 1
ATOM 10681 C CA . LEU C 1 432 ? -20.11350 5.89510 -3.20631 1.000 22.46301 429 LEU C CA 1
ATOM 10682 C C . LEU C 1 432 ? -19.46826 6.79923 -2.17018 1.000 24.39810 429 LEU C C 1
ATOM 10683 O O . LEU C 1 432 ? -20.12658 7.19927 -1.19787 1.000 23.68057 429 LEU C O 1
ATOM 10688 N N . LEU C 1 433 ? -18.20614 7.15896 -2.41357 1.000 22.57524 430 LEU C N 1
ATOM 10689 C CA . LEU C 1 433 ? -17.48537 8.14511 -1.60739 1.000 23.88871 430 LEU C CA 1
ATOM 10690 C C . LEU C 1 433 ? -16.79437 9.14438 -2.52321 1.000 22.47576 430 LEU C C 1
ATOM 10691 O O . LEU C 1 433 ? -15.99432 8.76533 -3.38873 1.000 25.09979 430 LEU C O 1
ATOM 10696 N N . GLY C 1 434 ? -17.08100 10.42438 -2.31790 1.000 23.97165 431 GLY C N 1
ATOM 10697 C CA . GLY C 1 434 ? -16.45682 11.45454 -3.12457 1.000 24.07047 431 GLY C CA 1
ATOM 10698 C C . GLY C 1 434 ? -17.40875 12.57607 -3.47269 1.000 28.65493 431 GLY C C 1
ATOM 10699 O O . GLY C 1 434 ? -18.62015 12.41714 -3.31801 1.000 28.83398 431 GLY C O 1
ATOM 10700 N N . ASP C 1 435 ? -16.87863 13.69344 -3.96145 1.000 27.29684 432 ASP C N 1
ATOM 10701 C CA . ASP C 1 435 ? -17.70830 14.84713 -4.26918 1.000 27.01062 432 ASP C CA 1
ATOM 10702 C C . ASP C 1 435 ? -18.87338 14.44840 -5.16269 1.000 25.11947 432 ASP C C 1
ATOM 10703 O O . ASP C 1 435 ? -18.69180 13.76237 -6.17350 1.000 25.11003 432 ASP C O 1
ATOM 10708 N N . GLY C 1 436 ? -20.06636 14.89613 -4.78312 1.000 25.54984 433 GLY C N 1
ATOM 10709 C CA . GLY C 1 436 ? -21.27634 14.62027 -5.54309 1.000 23.79054 433 GLY C CA 1
ATOM 10710 C C . GLY C 1 436 ? -21.98964 13.33265 -5.16912 1.000 25.29274 433 GLY C C 1
ATOM 10711 O O . GLY C 1 436 ? -23.07976 13.07700 -5.68173 1.000 25.22400 433 GLY C O 1
ATOM 10712 N N . ALA C 1 437 ? -21.41324 12.51224 -4.29076 1.000 26.52612 434 ALA C N 1
ATOM 10713 C CA . ALA C 1 437 ? -22.00040 11.20074 -4.02249 1.000 26.15394 434 ALA C CA 1
ATOM 10714 C C . ALA C 1 437 ? -23.44019 11.26344 -3.52449 1.000 26.54609 434 ALA C C 1
ATOM 10715 O O . ALA C 1 437 ? -24.24249 10.39893 -3.92355 1.000 29.47345 434 ALA C O 1
ATOM 10717 N N . PRO C 1 438 ? -23.83798 12.20930 -2.67357 1.000 22.02661 435 PRO C N 1
ATOM 10718 C CA . PRO C 1 438 ? -25.25400 12.25660 -2.25890 1.000 27.16058 435 PRO C CA 1
ATOM 10719 C C . PRO C 1 438 ? -26.20122 12.56557 -3.40480 1.000 24.11217 435 PRO C C 1
ATOM 10720 O O . PRO C 1 438 ? -27.35261 12.09816 -3.39803 1.000 27.35399 435 PRO C O 1
ATOM 10724 N N . GLU C 1 439 ? -25.75284 13.34255 -4.39465 1.000 25.66767 436 GLU C N 1
ATOM 10725 C CA . GLU C 1 439 ? -26.59361 13.64736 -5.55271 1.000 25.97571 436 GLU C CA 1
ATOM 10726 C C . GLU C 1 439 ? -26.63719 12.47162 -6.52793 1.000 27.82667 436 GLU C C 1
ATOM 10727 O O . GLU C 1 439 ? -27.68083 12.20733 -7.14384 1.000 26.32990 436 GLU C O 1
ATOM 10733 N N . ILE C 1 440 ? -25.50832 11.77090 -6.69427 1.000 24.72014 437 ILE C N 1
ATOM 10734 C CA . ILE C 1 440 ? -25.45258 10.64553 -7.63215 1.000 24.07365 437 ILE C CA 1
ATOM 10735 C C . ILE C 1 440 ? -26.39330 9.53973 -7.18013 1.000 28.61579 437 ILE C C 1
ATOM 10736 O O . ILE C 1 440 ? -27.10048 8.92958 -7.99693 1.000 23.93986 437 ILE C O 1
ATOM 10741 N N . ILE C 1 441 ? -26.43066 9.26731 -5.86957 1.000 24.59948 438 ILE C N 1
ATOM 10742 C CA . ILE C 1 441 ? -27.12466 8.07277 -5.39287 1.000 25.87305 438 ILE C CA 1
ATOM 10743 C C . ILE C 1 441 ? -28.64687 8.15198 -5.55344 1.000 27.66074 438 ILE C C 1
ATOM 10744 O O . ILE C 1 441 ? -29.30173 7.09956 -5.58749 1.000 26.64792 438 ILE C O 1
ATOM 10749 N N . GLN C 1 442 ? -29.23959 9.35132 -5.67236 1.000 26.26966 439 GLN C N 1
ATOM 10750 C CA . GLN C 1 442 ? -30.70273 9.46307 -5.60623 1.000 28.93444 439 GLN C CA 1
ATOM 10751 C C . GLN C 1 442 ? -31.39185 8.60955 -6.67025 1.000 28.71378 439 GLN C C 1
ATOM 10752 O O . GLN C 1 442 ? -32.32038 7.84781 -6.36216 1.000 27.87392 439 GLN C O 1
ATOM 10758 N N . ALA C 1 443 ? -30.98398 8.74262 -7.93439 1.000 24.31908 440 ALA C N 1
ATOM 10759 C CA . ALA C 1 443 ? -31.67996 7.96158 -8.95871 1.000 27.29564 440 ALA C CA 1
ATOM 10760 C C . ALA C 1 443 ? -31.30528 6.48916 -8.89920 1.000 29.10935 440 ALA C C 1
ATOM 10761 O O . ALA C 1 443 ? -32.00786 5.66102 -9.48747 1.000 29.10897 440 ALA C O 1
ATOM 10763 N N . VAL C 1 444 ? -30.23475 6.13617 -8.18136 1.000 24.76280 441 VAL C N 1
ATOM 10764 C CA . VAL C 1 444 ? -29.94516 4.72251 -7.94967 1.000 26.92557 441 VAL C CA 1
ATOM 10765 C C . VAL C 1 444 ? -31.02520 4.09345 -7.08771 1.000 26.32904 441 VAL C C 1
ATOM 10766 O O . VAL C 1 444 ? -31.35201 2.90900 -7.25017 1.000 29.88812 441 VAL C O 1
ATOM 10770 N N . GLY C 1 445 ? -31.58729 4.86028 -6.14947 1.000 30.60060 442 GLY C N 1
ATOM 10771 C CA . GLY C 1 445 ? -32.71863 4.36050 -5.38583 1.000 26.08516 442 GLY C CA 1
ATOM 10772 C C . GLY C 1 445 ? -33.89048 3.98638 -6.27684 1.000 32.43348 442 GLY C C 1
ATOM 10773 O O . GLY C 1 445 ? -34.60303 3.01589 -6.00742 1.000 34.60688 442 GLY C O 1
ATOM 10774 N N . VAL C 1 446 ? -34.10341 4.74718 -7.35332 1.000 29.95910 443 VAL C N 1
ATOM 10775 C CA . VAL C 1 446 ? -35.15581 4.38545 -8.29984 1.000 30.28980 443 VAL C CA 1
ATOM 10776 C C . VAL C 1 446 ? -34.79107 3.09772 -9.02707 1.000 30.85817 443 VAL C C 1
ATOM 10777 O O . VAL C 1 446 ? -35.63784 2.21320 -9.20998 1.000 34.85189 443 VAL C O 1
ATOM 10781 N N . CYS C 1 447 ? -33.53028 2.96966 -9.45334 1.000 29.99679 444 CYS C N 1
ATOM 10782 C CA . CYS C 1 447 ? -33.09611 1.76253 -10.15690 1.000 31.65839 444 CYS C CA 1
ATOM 10783 C C . CYS C 1 447 ? -33.35940 0.51617 -9.33140 1.000 34.81529 444 CYS C C 1
ATOM 10784 O O . CYS C 1 447 ? -33.71911 -0.53270 -9.87494 1.000 33.27517 444 CYS C O 1
ATOM 10787 N N . LEU C 1 448 ? -33.16804 0.60324 -8.01400 1.000 34.87310 445 LEU C N 1
ATOM 10788 C CA . LEU C 1 448 ? -33.35436 -0.57798 -7.18098 1.000 34.12864 445 LEU C CA 1
ATOM 10789 C C . LEU C 1 448 ? -34.82152 -0.96606 -7.03461 1.000 39.31126 445 LEU C C 1
ATOM 10790 O O . LEU C 1 448 ? -35.10893 -2.13853 -6.76097 1.000 35.35942 445 LEU C O 1
ATOM 10795 N N . ARG C 1 449 ? -35.75671 -0.02434 -7.21871 1.000 36.43930 446 ARG C N 1
ATOM 10796 C CA . ARG C 1 449 ? -37.17363 -0.37295 -7.23923 1.000 42.81813 446 ARG C CA 1
ATOM 10797 C C . ARG C 1 449 ? -37.60789 -0.98022 -8.56285 1.000 39.60157 446 ARG C C 1
ATOM 10798 O O . ARG C 1 449 ? -38.69539 -1.56301 -8.63361 1.000 40.86969 446 ARG C O 1
ATOM 10806 N N . LEU C 1 450 ? -36.80269 -0.83580 -9.60847 1.000 36.10208 447 LEU C N 1
ATOM 10807 C CA . LEU C 1 450 ? -37.04629 -1.46624 -10.89391 1.000 35.16393 447 LEU C CA 1
ATOM 10808 C C . LEU C 1 450 ? -36.27429 -2.76824 -11.03765 1.000 40.91491 447 LEU C C 1
ATOM 10809 O O . LEU C 1 450 ? -36.20306 -3.32715 -12.13807 1.000 35.70032 447 LEU C O 1
ATOM 10814 N N . ASN C 1 451 ? -35.68144 -3.24157 -9.94595 1.000 37.82354 448 ASN C N 1
ATOM 10815 C CA . ASN C 1 451 ? -34.88328 -4.46360 -9.92112 1.000 43.98137 448 ASN C CA 1
ATOM 10816 C C . ASN C 1 451 ? -33.83859 -4.47322 -11.03031 1.000 39.37274 448 ASN C C 1
ATOM 10817 O O . ASN C 1 451 ? -33.71378 -5.42277 -11.80790 1.000 36.04252 448 ASN C O 1
ATOM 10822 N N . ALA C 1 452 ? -33.05378 -3.40004 -11.06783 1.000 34.07269 449 ALA C N 1
ATOM 10823 C CA . ALA C 1 452 ? -31.96462 -3.30009 -12.02096 1.000 30.09397 449 ALA C CA 1
ATOM 10824 C C . ALA C 1 452 ? -30.94326 -4.40363 -11.79103 1.000 30.46436 449 ALA C C 1
ATOM 10825 O O . ALA C 1 452 ? -30.70963 -4.84601 -10.66058 1.000 31.43971 449 ALA C O 1
ATOM 10827 N N . LYS C 1 453 ? -30.34077 -4.85362 -12.88283 1.000 28.68061 450 LYS C N 1
ATOM 10828 C CA . LYS C 1 453 ? -29.22215 -5.78253 -12.85544 1.000 30.92885 450 LYS C CA 1
ATOM 10829 C C . LYS C 1 453 ? -27.94468 -5.04663 -13.22942 1.000 31.56484 450 LYS C C 1
ATOM 10830 O O . LYS C 1 453 ? -27.98037 -3.94078 -13.77300 1.000 31.49895 450 LYS C O 1
ATOM 10836 N N . ILE C 1 454 ? -26.79822 -5.67687 -12.94729 1.000 28.68848 451 ILE C N 1
ATOM 10837 C CA . ILE C 1 454 ? -25.53325 -5.03637 -13.29739 1.000 29.92134 451 ILE C CA 1
ATOM 10838 C C . ILE C 1 454 ? -25.46779 -4.73049 -14.79364 1.000 35.44353 451 ILE C C 1
ATOM 10839 O O . ILE C 1 454 ? -24.89737 -3.70674 -15.19056 1.000 29.87878 451 ILE C O 1
ATOM 10844 N N . SER C 1 455 ? -26.07743 -5.56950 -15.64929 1.000 30.27774 452 SER C N 1
ATOM 10845 C CA . SER C 1 455 ? -26.00585 -5.28138 -17.08119 1.000 29.40486 452 SER C CA 1
ATOM 10846 C C . SER C 1 455 ? -26.84713 -4.06626 -17.45601 1.000 26.75162 452 SER C C 1
ATOM 10847 O O . SER C 1 455 ? -26.53469 -3.38734 -18.44050 1.000 27.41752 452 SER C O 1
ATOM 10850 N N . ASP C 1 456 ? -27.90410 -3.77309 -16.69351 1.000 27.12574 453 ASP C N 1
ATOM 10851 C CA . ASP C 1 456 ? -28.65142 -2.53846 -16.92175 1.000 22.87909 453 ASP C CA 1
ATOM 10852 C C . ASP C 1 456 ? -27.76815 -1.31397 -16.70010 1.000 25.02714 453 ASP C C 1
ATOM 10853 O O . ASP C 1 456 ? -27.87116 -0.32950 -17.43506 1.000 28.74039 453 ASP C O 1
ATOM 10858 N N . PHE C 1 457 ? -26.89002 -1.35957 -15.69554 1.000 26.82258 454 PHE C N 1
ATOM 10859 C CA . PHE C 1 457 ? -25.94884 -0.25758 -15.50179 1.000 30.06552 454 PHE C CA 1
ATOM 10860 C C . PHE C 1 457 ? -24.89026 -0.23322 -16.59933 1.000 29.54345 454 PHE C C 1
ATOM 10861 O O . PHE C 1 457 ? -24.65148 0.80968 -17.21690 1.000 25.82194 454 PHE C O 1
ATOM 10869 N N . TYR C 1 458 ? -24.25184 -1.37447 -16.87185 1.000 25.87918 455 TYR C N 1
ATOM 10870 C CA . TYR C 1 458 ? -23.11939 -1.35790 -17.79484 1.000 29.96391 455 TYR C CA 1
ATOM 10871 C C . TYR C 1 458 ? -23.53790 -1.04316 -19.22813 1.000 31.46711 455 TYR C C 1
ATOM 10872 O O . TYR C 1 458 ? -22.73580 -0.50458 -20.00140 1.000 32.96911 455 TYR C O 1
ATOM 10881 N N . ASN C 1 459 ? -24.76803 -1.37458 -19.60861 1.000 28.87355 456 ASN C N 1
ATOM 10882 C CA . ASN C 1 459 ? -25.24259 -1.10831 -20.96077 1.000 31.88207 456 ASN C CA 1
ATOM 10883 C C . ASN C 1 459 ? -25.78917 0.30536 -21.13631 1.000 30.26697 456 ASN C C 1
ATOM 10884 O O . ASN C 1 459 ? -26.08714 0.70010 -22.26697 1.000 30.74691 456 ASN C O 1
ATOM 10889 N N . THR C 1 460 ? -25.92653 1.06934 -20.05609 1.000 29.97298 457 THR C N 1
ATOM 10890 C CA . THR C 1 460 ? -26.31678 2.47252 -20.14855 1.000 26.98962 457 THR C CA 1
ATOM 10891 C C . THR C 1 460 ? -25.11284 3.30648 -20.55036 1.000 28.36261 457 THR C C 1
ATOM 10892 O O . THR C 1 460 ? -24.00686 3.09346 -20.04860 1.000 28.83379 457 THR C O 1
ATOM 10896 N N . ILE C 1 461 ? -25.31888 4.24626 -21.47201 1.000 23.37723 458 ILE C N 1
ATOM 10897 C CA . ILE C 1 461 ? -24.21618 5.06348 -21.96752 1.000 25.65885 458 ILE C CA 1
ATOM 10898 C C . ILE C 1 461 ? -23.87214 6.12253 -20.92529 1.000 24.11219 458 ILE C C 1
ATOM 10899 O O . ILE C 1 461 ? -24.75721 6.71966 -20.30227 1.000 27.45071 458 ILE C O 1
ATOM 10904 N N . GLY C 1 462 ? -22.57510 6.32454 -20.69429 1.000 29.77338 459 GLY C N 1
ATOM 10905 C CA . GLY C 1 462 ? -22.15032 7.26337 -19.67945 1.000 27.93172 459 GLY C CA 1
ATOM 10906 C C . GLY C 1 462 ? -22.29161 8.71314 -20.11797 1.000 25.52858 459 GLY C C 1
ATOM 10907 O O . GLY C 1 462 ? -22.36785 9.02260 -21.30942 1.000 29.64188 459 GLY C O 1
ATOM 10908 N N . VAL C 1 463 ? -22.37102 9.59603 -19.11051 1.000 26.49208 460 VAL C N 1
ATOM 10909 C CA . VAL C 1 463 ? -22.20959 11.04763 -19.26169 1.000 26.65140 460 VAL C CA 1
ATOM 10910 C C . VAL C 1 463 ? -20.75941 11.37972 -18.92359 1.000 24.41283 460 VAL C C 1
ATOM 10911 O O . VAL C 1 463 ? -20.30025 11.06326 -17.82380 1.000 25.03388 460 VAL C O 1
ATOM 10915 N N . HIS C 1 464 ? -20.04777 12.04969 -19.83759 1.000 23.65826 461 HIS C N 1
ATOM 10916 C CA . HIS C 1 464 ? -18.60501 12.22258 -19.68982 1.000 25.21848 461 HIS C CA 1
ATOM 10917 C C . HIS C 1 464 ? -18.24896 13.69969 -19.81431 1.000 24.70048 461 HIS C C 1
ATOM 10918 O O . HIS C 1 464 ? -18.78788 14.39475 -20.68915 1.000 24.19703 461 HIS C O 1
ATOM 10925 N N . PRO C 1 465 ? -17.37632 14.23084 -18.93626 1.000 23.11605 462 PRO C N 1
ATOM 10926 C CA . PRO C 1 465 ? -16.71990 13.58143 -17.79177 1.000 26.34875 462 PRO C CA 1
ATOM 10927 C C . PRO C 1 465 ? -17.45884 13.80783 -16.47822 1.000 25.87790 462 PRO C C 1
ATOM 10928 O O . PRO C 1 465 ? -17.72869 14.94666 -16.10790 1.000 23.95035 462 PRO C O 1
ATOM 10932 N N . THR C 1 466 ? -17.79762 12.72504 -15.77899 1.000 24.84599 463 THR C N 1
ATOM 10933 C CA . THR C 1 466 ? -18.40683 12.77145 -14.46219 1.000 23.92797 463 THR C CA 1
ATOM 10934 C C . THR C 1 466 ? -17.75835 11.70016 -13.59946 1.000 27.28328 463 THR C C 1
ATOM 10935 O O . THR C 1 466 ? -17.09448 10.79155 -14.10481 1.000 25.36971 463 THR C O 1
ATOM 10939 N N . SER C 1 467 ? -17.96070 11.80952 -12.28125 1.000 24.12707 464 SER C N 1
ATOM 10940 C CA . SER C 1 467 ? -17.66533 10.67032 -11.42075 1.000 24.59906 464 SER C CA 1
ATOM 10941 C C . SER C 1 467 ? -18.71910 9.58729 -11.58768 1.000 24.88194 464 SER C C 1
ATOM 10942 O O . SER C 1 467 ? -18.40753 8.39136 -11.51412 1.000 26.26018 464 SER C O 1
ATOM 10945 N N . ALA C 1 468 ? -19.96408 9.99293 -11.83464 1.000 24.71362 465 ALA C N 1
ATOM 10946 C CA . ALA C 1 468 ? -21.07009 9.04256 -11.86447 1.000 24.64089 465 ALA C CA 1
ATOM 10947 C C . ALA C 1 468 ? -20.90532 8.01008 -12.97173 1.000 24.91637 465 ALA C C 1
ATOM 10948 O O . ALA C 1 468 ? -21.35815 6.86941 -12.82371 1.000 24.69670 465 ALA C O 1
ATOM 10950 N N . GLU C 1 469 ? -20.26455 8.37905 -14.08258 1.000 22.57438 466 GLU C N 1
ATOM 10951 C CA . GLU C 1 469 ? -20.14577 7.43084 -15.18971 1.000 22.18454 466 GLU C CA 1
ATOM 10952 C C . GLU C 1 469 ? -19.38166 6.17400 -14.80058 1.000 25.97599 466 GLU C C 1
ATOM 10953 O O . GLU C 1 469 ? -19.47280 5.17311 -15.52265 1.000 25.81343 466 GLU C O 1
ATOM 10959 N N . GLU C 1 470 ? -18.65950 6.18160 -13.66702 1.000 24.02217 467 GLU C N 1
ATOM 10960 C CA . GLU C 1 470 ? -17.99272 4.96104 -13.21228 1.000 26.06587 467 GLU C CA 1
ATOM 10961 C C . GLU C 1 470 ? -18.99276 3.84732 -12.93335 1.000 27.12557 467 GLU C C 1
ATOM 10962 O O . GLU C 1 470 ? -18.66264 2.66349 -13.07995 1.000 26.87870 467 GLU C O 1
ATOM 10968 N N . LEU C 1 471 ? -20.21048 4.20760 -12.52022 1.000 25.86027 468 LEU C N 1
ATOM 10969 C CA . LEU C 1 471 ? -21.24382 3.21811 -12.23795 1.000 28.24858 468 LEU C CA 1
ATOM 10970 C C . LEU C 1 471 ? -21.70074 2.49313 -13.49095 1.000 29.95268 468 LEU C C 1
ATOM 10971 O O . LEU C 1 471 ? -22.31727 1.42867 -13.38243 1.000 30.79858 468 LEU C O 1
ATOM 10976 N N . CYS C 1 472 ? -21.41917 3.03743 -14.67141 1.000 27.69915 469 CYS C N 1
ATOM 10977 C CA . CYS C 1 472 ? -21.81834 2.39825 -15.91807 1.000 27.42546 469 CYS C CA 1
ATOM 10978 C C . CYS C 1 472 ? -20.63319 1.83547 -16.68572 1.000 30.92398 469 CYS C C 1
ATOM 10979 O O . CYS C 1 472 ? -20.77652 1.49816 -17.86767 1.000 35.35047 469 CYS C O 1
ATOM 10982 N N . SER C 1 473 ? -19.47346 1.70142 -16.03696 1.000 30.17818 470 SER C N 1
ATOM 10983 C CA . SER C 1 473 ? -18.25531 1.23779 -16.69086 1.000 31.80561 470 SER C CA 1
ATOM 10984 C C . SER C 1 473 ? -17.70748 -0.03867 -16.07331 1.000 33.27066 470 SER C C 1
ATOM 10985 O O . SER C 1 473 ? -16.57757 -0.42787 -16.39248 1.000 39.01772 470 SER C O 1
ATOM 10988 N N . MET C 1 474 ? -18.46267 -0.69453 -15.19511 1.000 30.31202 471 MET C N 1
ATOM 10989 C CA . MET C 1 474 ? -17.96956 -1.84198 -14.43763 1.000 34.96336 471 MET C CA 1
ATOM 10990 C C . MET C 1 474 ? -18.69398 -3.09176 -14.91661 1.000 33.39972 471 MET C C 1
ATOM 10991 O O . MET C 1 474 ? -19.90457 -3.23100 -14.71784 1.000 34.37531 471 MET C O 1
ATOM 10996 N N . ARG C 1 475 ? -17.95514 -4.00271 -15.54109 1.000 39.76402 472 ARG C N 1
ATOM 10997 C CA . ARG C 1 475 ? -18.56267 -5.20472 -16.08354 1.000 42.41955 472 ARG C CA 1
ATOM 10998 C C . ARG C 1 475 ? -17.93742 -6.49216 -15.56845 1.000 39.03862 472 ARG C C 1
ATOM 10999 O O . ARG C 1 475 ? -18.54378 -7.55548 -15.73603 1.000 41.98177 472 ARG C O 1
ATOM 11007 N N . THR C 1 476 ? -16.76893 -6.43218 -14.93110 1.000 34.38784 473 THR C N 1
ATOM 11008 C CA . THR C 1 476 ? -16.11377 -7.61957 -14.38988 1.000 38.57036 473 THR C CA 1
ATOM 11009 C C . THR C 1 476 ? -15.97146 -7.48527 -12.88214 1.000 36.71555 473 THR C C 1
ATOM 11010 O O . THR C 1 476 ? -15.39349 -6.49138 -12.41000 1.000 35.58864 473 THR C O 1
ATOM 11014 N N . PRO C 1 477 ? -16.46619 -8.43802 -12.09577 1.000 37.01064 474 PRO C N 1
ATOM 11015 C CA . PRO C 1 477 ? -16.33596 -8.32561 -10.63963 1.000 32.82072 474 PRO C CA 1
ATOM 11016 C C . PRO C 1 477 ? -14.88386 -8.21427 -10.20917 1.000 35.72993 474 PRO C C 1
ATOM 11017 O O . PRO C 1 477 ? -13.98228 -8.80266 -10.81991 1.000 33.75678 474 PRO C O 1
ATOM 11021 N N . SER C 1 478 ? -14.66739 -7.43164 -9.14554 1.000 31.48639 475 SER C N 1
ATOM 11022 C CA . SER C 1 478 ? -13.36517 -7.37575 -8.49143 1.000 33.94135 475 SER C CA 1
ATOM 11023 C C . SER C 1 478 ? -13.12363 -8.59308 -7.60812 1.000 33.59565 475 SER C C 1
ATOM 11024 O O . SER C 1 478 ? -11.98223 -9.04753 -7.48396 1.000 37.42596 475 SER C O 1
ATOM 11027 N N . TYR C 1 479 ? -14.16986 -9.10398 -6.96670 1.000 35.58453 476 TYR C N 1
ATOM 11028 C CA . TYR C 1 479 ? -14.07738 -10.29018 -6.12552 1.000 34.12852 476 TYR C CA 1
ATOM 11029 C C . TYR C 1 479 ? -15.49815 -10.74098 -5.81196 1.000 35.08620 476 TYR C C 1
ATOM 11030 O O . TYR C 1 479 ? -16.47460 -10.09437 -6.20782 1.000 31.65878 476 TYR C O 1
ATOM 11039 N N . TYR C 1 480 ? -15.60384 -11.87178 -5.10891 1.000 35.36477 477 TYR C N 1
ATOM 11040 C CA . TYR C 1 480 ? -16.87962 -12.53189 -4.84557 1.000 29.97881 477 TYR C CA 1
ATOM 11041 C C . TYR C 1 480 ? -16.96693 -12.94415 -3.38190 1.000 33.47784 477 TYR C C 1
ATOM 11042 O O . TYR C 1 480 ? -15.96871 -12.97062 -2.65246 1.000 36.67533 477 TYR C O 1
ATOM 11051 N N . TYR C 1 481 ? -18.18857 -13.28666 -2.96989 1.000 35.08112 478 TYR C N 1
ATOM 11052 C CA . TYR C 1 481 ? -18.44370 -14.06342 -1.76036 1.000 36.93910 478 TYR C CA 1
ATOM 11053 C C . TYR C 1 481 ? -19.20347 -15.31496 -2.17766 1.000 35.85337 478 TYR C C 1
ATOM 11054 O O . TYR C 1 481 ? -20.25539 -15.21827 -2.81590 1.000 36.64098 478 TYR C O 1
ATOM 11063 N N . VAL C 1 482 ? -18.65801 -16.48439 -1.85031 1.000 43.62786 479 VAL C N 1
ATOM 11064 C CA . VAL C 1 482 ? -19.28594 -17.76727 -2.16724 1.000 37.67261 479 VAL C CA 1
ATOM 11065 C C . VAL C 1 482 ? -19.54111 -18.47034 -0.84156 1.000 39.15852 479 VAL C C 1
ATOM 11066 O O . VAL C 1 482 ? -18.59504 -18.79009 -0.10908 1.000 39.80159 479 VAL C O 1
ATOM 11070 N N . LYS C 1 483 ? -20.81455 -18.68139 -0.51403 1.000 40.86980 480 LYS C N 1
ATOM 11071 C CA . LYS C 1 483 ? -21.19560 -19.25976 0.77186 1.000 45.91348 480 LYS C CA 1
ATOM 11072 C C . LYS C 1 483 ? -20.52934 -18.50573 1.92297 1.000 46.96046 480 LYS C C 1
ATOM 11073 O O . LYS C 1 483 ? -19.91519 -19.09140 2.81602 1.000 44.68282 480 LYS C O 1
ATOM 11079 N N . GLY C 1 484 ? -20.63715 -17.17950 1.88783 1.000 46.47297 481 GLY C N 1
ATOM 11080 C CA . GLY C 1 484 ? -20.06715 -16.34920 2.92976 1.000 38.50416 481 GLY C CA 1
ATOM 11081 C C . GLY C 1 484 ? -18.56633 -16.16395 2.87439 1.000 45.52168 481 GLY C C 1
ATOM 11082 O O . GLY C 1 484 ? -18.02113 -15.44484 3.72234 1.000 48.20951 481 GLY C O 1
ATOM 11083 N N . GLU C 1 485 ? -17.88143 -16.76299 1.90110 1.000 39.53925 482 GLU C N 1
ATOM 11084 C CA . GLU C 1 485 ? -16.42526 -16.75369 1.83365 1.000 44.88310 482 GLU C CA 1
ATOM 11085 C C . GLU C 1 485 ? -15.95105 -15.80512 0.73573 1.000 43.84456 482 GLU C C 1
ATOM 11086 O O . GLU C 1 485 ? -16.28664 -15.98439 -0.44106 1.000 44.04978 482 GLU C O 1
ATOM 11092 N N . LYS C 1 486 ? -15.14594 -14.82084 1.12520 1.000 41.95632 483 LYS C N 1
ATOM 11093 C CA . LYS C 1 486 ? -14.55308 -13.88630 0.17851 1.000 41.84384 483 LYS C CA 1
ATOM 11094 C C . LYS C 1 486 ? -13.48237 -14.58624 -0.65530 1.000 43.69169 483 LYS C C 1
ATOM 11095 O O . LYS C 1 486 ? -12.69704 -15.38099 -0.13403 1.000 51.64636 483 LYS C O 1
ATOM 11101 N N . MET C 1 487 ? -13.44990 -14.30379 -1.95786 1.000 42.58737 484 MET C N 1
ATOM 11102 C CA . MET C 1 487 ? -12.42080 -14.89289 -2.81014 1.000 41.97132 484 MET C CA 1
ATOM 11103 C C . MET C 1 487 ? -12.29248 -14.10378 -4.10842 1.000 46.66735 484 MET C C 1
ATOM 11104 O O . MET C 1 487 ? -13.27616 -13.57832 -4.63339 1.000 37.78744 484 MET C O 1
ATOM 11109 N N . GLU C 1 488 ? -11.06140 -14.04670 -4.62830 1.000 51.30921 485 GLU C N 1
ATOM 11110 C CA . GLU C 1 488 ? -10.77773 -13.22198 -5.80165 1.000 49.52905 485 GLU C CA 1
ATOM 11111 C C . GLU C 1 488 ? -11.49383 -13.73915 -7.04412 1.000 52.13840 485 GLU C C 1
ATOM 11112 O O . GLU C 1 488 ? -12.07038 -12.95281 -7.80733 1.000 48.37010 485 GLU C O 1
ATOM 11118 N N . LYS C 1 489 ? -11.45156 -15.04847 -7.27838 1.000 47.17421 486 LYS C N 1
ATOM 11119 C CA . LYS C 1 489 ? -12.09195 -15.66565 -8.42957 1.000 50.94065 486 LYS C CA 1
ATOM 11120 C C . LYS C 1 489 ? -13.14099 -16.66886 -7.96686 1.000 51.94657 486 LYS C C 1
ATOM 11121 O O . LYS C 1 489 ? -13.15866 -17.08995 -6.80749 1.000 52.93103 486 LYS C O 1
ATOM 11127 N N . LEU C 1 490 ? -14.02907 -17.05383 -8.89787 1.000 47.76012 487 LEU C N 1
ATOM 11128 C CA . LEU C 1 490 ? -14.96588 -18.13074 -8.59631 1.000 52.58935 487 LEU C CA 1
ATOM 11129 C C . LEU C 1 490 ? -14.28226 -19.48780 -8.78076 1.000 56.80289 487 LEU C C 1
ATOM 11130 O O . LEU C 1 490 ? -13.51102 -19.67179 -9.72763 1.000 55.43656 487 LEU C O 1
ATOM 11135 N N . PRO C 1 491 ? -14.54214 -20.45998 -7.89098 1.000 58.97288 488 PRO C N 1
ATOM 11136 C CA . PRO C 1 491 ? -13.90493 -21.77535 -8.02607 1.000 59.19890 488 PRO C CA 1
ATOM 11137 C C . PRO C 1 491 ? -14.44460 -22.56186 -9.21399 1.000 60.20501 488 PRO C C 1
ATOM 11138 O O . PRO C 1 491 ? -13.66545 -23.28490 -9.83575 1.000 71.04507 488 PRO C O 1
ATOM 11142 N N . GLY D 1 1 ? 13.85995 -6.93376 -55.26121 1.000 34.11064 -2 GLY D N 1
ATOM 11143 C CA . GLY D 1 1 ? 12.48284 -7.29019 -55.55082 1.000 34.29870 -2 GLY D CA 1
ATOM 11144 C C . GLY D 1 1 ? 11.51175 -6.70502 -54.54867 1.000 37.67449 -2 GLY D C 1
ATOM 11145 O O . GLY D 1 1 ? 11.87002 -5.82224 -53.76857 1.000 34.86178 -2 GLY D O 1
ATOM 11146 N N . SER D 1 2 ? 10.28524 -7.20604 -54.54290 1.000 37.44127 -1 SER D N 1
ATOM 11147 C CA . SER D 1 2 ? 9.27573 -6.69435 -53.63094 1.000 33.50638 -1 SER D CA 1
ATOM 11148 C C . SER D 1 2 ? 9.31666 -7.45293 -52.30804 1.000 34.18486 -1 SER D C 1
ATOM 11149 O O . SER D 1 2 ? 9.95335 -8.50130 -52.18467 1.000 33.10074 -1 SER D O 1
ATOM 11152 N N . HIS D 1 3 ? 8.63731 -6.89495 -51.30376 1.000 31.00505 0 HIS D N 1
ATOM 11153 C CA . HIS D 1 3 ? 8.53191 -7.51511 -49.98774 1.000 29.10511 0 HIS D CA 1
ATOM 11154 C C . HIS D 1 3 ? 7.17735 -7.14623 -49.38348 1.000 31.08775 0 HIS D C 1
ATOM 11155 O O . HIS D 1 3 ? 6.53192 -6.18120 -49.79877 1.000 30.53455 0 HIS D O 1
ATOM 11162 N N . MET D 1 4 ? 6.73504 -7.93619 -48.40891 1.000 31.66870 1 MET D N 1
ATOM 11163 C CA . MET D 1 4 ? 5.33025 -7.91362 -48.01894 1.000 33.34662 1 MET D CA 1
ATOM 11164 C C . MET D 1 4 ? 5.00067 -6.75340 -47.08478 1.000 30.07585 1 MET D C 1
ATOM 11165 O O . MET D 1 4 ? 5.80538 -6.36485 -46.23275 1.000 32.41029 1 MET D O 1
ATOM 11170 N N . SER D 1 5 ? 3.81135 -6.18626 -47.28025 1.000 32.81769 2 SER D N 1
ATOM 11171 C CA . SER D 1 5 ? 3.28650 -5.15253 -46.39539 1.000 26.87479 2 SER D CA 1
ATOM 11172 C C . SER D 1 5 ? 2.93987 -5.74275 -45.03218 1.000 29.78570 2 SER D C 1
ATOM 11173 O O . SER D 1 5 ? 2.58089 -6.91821 -44.92132 1.000 30.10221 2 SER D O 1
ATOM 11176 N N . LYS D 1 6 ? 3.05632 -4.91100 -43.98732 1.000 26.76006 3 LYS D N 1
ATOM 11177 C CA . LYS D 1 6 ? 2.43556 -5.23404 -42.70026 1.000 26.52204 3 LYS D CA 1
ATOM 11178 C C . LYS D 1 6 ? 0.93785 -5.48154 -42.89110 1.000 29.84329 3 LYS D C 1
ATOM 11179 O O . LYS D 1 6 ? 0.25411 -4.70761 -43.56710 1.000 27.61405 3 LYS D O 1
ATOM 11185 N N . ALA D 1 7 ? 0.41762 -6.55950 -42.29478 1.000 25.97041 4 ALA D N 1
ATOM 11186 C CA . ALA D 1 7 ? -0.96195 -6.98839 -42.54719 1.000 23.77983 4 ALA D CA 1
ATOM 11187 C C . ALA D 1 7 ? -1.74283 -7.12413 -41.24038 1.000 29.28684 4 ALA D C 1
ATOM 11188 O O . ALA D 1 7 ? -1.19620 -7.57160 -40.23273 1.000 25.50797 4 ALA D O 1
ATOM 11190 N N . PHE D 1 8 ? -3.03263 -6.77804 -41.26943 1.000 22.37354 5 PHE D N 1
ATOM 11191 C CA . PHE D 1 8 ? -3.84121 -6.67781 -40.05198 1.000 26.60106 5 PHE D CA 1
ATOM 11192 C C . PHE D 1 8 ? -5.23721 -7.23729 -40.26891 1.000 26.28757 5 PHE D C 1
ATOM 11193 O O . PHE D 1 8 ? -5.76481 -7.18907 -41.37952 1.000 25.42573 5 PHE D O 1
ATOM 11201 N N . ASP D 1 9 ? -5.84096 -7.77273 -39.19425 1.000 24.28307 6 ASP D N 1
ATOM 11202 C CA . ASP D 1 9 ? -7.27533 -8.06322 -39.23819 1.000 23.59613 6 ASP D CA 1
ATOM 11203 C C . ASP D 1 9 ? -8.07745 -6.77573 -39.37595 1.000 23.56310 6 ASP D C 1
ATOM 11204 O O . ASP D 1 9 ? -9.08723 -6.72728 -40.08719 1.000 25.03999 6 ASP D O 1
ATOM 11209 N N . LEU D 1 10 ? -7.64687 -5.72105 -38.68631 1.000 21.95060 7 LEU D N 1
ATOM 11210 C CA . LEU D 1 10 ? -8.40731 -4.47848 -38.60866 1.000 21.37008 7 LEU D CA 1
ATOM 11211 C C . LEU D 1 10 ? -7.43564 -3.31775 -38.65842 1.000 24.73034 7 LEU D C 1
ATOM 11212 O O . LEU D 1 10 ? -6.44148 -3.32269 -37.93804 1.000 22.64695 7 LEU D O 1
ATOM 11217 N N . VAL D 1 11 ? -7.70760 -2.33760 -39.51040 1.000 23.26589 8 VAL D N 1
ATOM 11218 C CA . VAL D 1 11 ? -6.98412 -1.07069 -39.49143 1.000 19.74987 8 VAL D CA 1
ATOM 11219 C C . VAL D 1 11 ? -7.99429 0.01088 -39.15113 1.000 23.00949 8 VAL D C 1
ATOM 11220 O O . VAL D 1 11 ? -9.02713 0.12713 -39.81612 1.000 23.64334 8 VAL D O 1
ATOM 11224 N N . VAL D 1 12 ? -7.70790 0.78345 -38.10423 1.000 22.42815 9 VAL D N 1
ATOM 11225 C CA . VAL D 1 12 ? -8.56960 1.87239 -37.64919 1.000 21.07951 9 VAL D CA 1
ATOM 11226 C C . VAL D 1 12 ? -7.89628 3.18324 -38.03243 1.000 23.97893 9 VAL D C 1
ATOM 11227 O O . VAL D 1 12 ? -6.72868 3.41357 -37.69099 1.000 21.23193 9 VAL D O 1
ATOM 11231 N N . ILE D 1 13 ? -8.61295 4.05030 -38.73981 1.000 20.61440 10 ILE D N 1
ATOM 11232 C CA . ILE D 1 13 ? -8.09823 5.37326 -39.05875 1.000 18.60007 10 ILE D CA 1
ATOM 11233 C C . ILE D 1 13 ? -8.72323 6.35224 -38.07884 1.000 21.24055 10 ILE D C 1
ATOM 11234 O O . ILE D 1 13 ? -9.93356 6.60722 -38.13164 1.000 21.84588 10 ILE D O 1
ATOM 11239 N N . GLY D 1 14 ? -7.89347 6.88173 -37.17345 1.000 23.02759 11 GLY D N 1
ATOM 11240 C CA . GLY D 1 14 ? -8.31595 7.78871 -36.12376 1.000 22.41495 11 GLY D CA 1
ATOM 11241 C C . GLY D 1 14 ? -8.18495 7.13702 -34.75459 1.000 21.46790 11 GLY D C 1
ATOM 11242 O O . GLY D 1 14 ? -8.93606 6.21508 -34.43905 1.000 23.44441 11 GLY D O 1
ATOM 11243 N N . ALA D 1 15 ? -7.22646 7.57456 -33.93876 1.000 21.29339 12 ALA D N 1
ATOM 11244 C CA . ALA D 1 15 ? -7.00890 6.94052 -32.64039 1.000 24.15223 12 ALA D CA 1
ATOM 11245 C C . ALA D 1 15 ? -7.71543 7.72263 -31.53244 1.000 26.51614 12 ALA D C 1
ATOM 11246 O O . ALA D 1 15 ? -7.10033 8.16307 -30.55673 1.000 23.79508 12 ALA D O 1
ATOM 11248 N N . GLY D 1 16 ? -9.03562 7.87828 -31.68445 1.000 20.40552 13 GLY D N 1
ATOM 11249 C CA . GLY D 1 16 ? -9.84595 8.66801 -30.78379 1.000 19.63095 13 GLY D CA 1
ATOM 11250 C C . GLY D 1 16 ? -10.77545 7.83776 -29.91620 1.000 18.97419 13 GLY D C 1
ATOM 11251 O O . GLY D 1 16 ? -10.54674 6.64778 -29.65757 1.000 21.51410 13 GLY D O 1
ATOM 11252 N N . SER D 1 17 ? -11.82328 8.49830 -29.40250 1.000 20.96155 14 SER D N 1
ATOM 11253 C CA . SER D 1 17 ? -12.71259 7.84316 -28.44231 1.000 23.35812 14 SER D CA 1
ATOM 11254 C C . SER D 1 17 ? -13.23700 6.51347 -28.97831 1.000 23.69911 14 SER D C 1
ATOM 11255 O O . SER D 1 17 ? -13.11461 5.46708 -28.32423 1.000 26.81642 14 SER D O 1
ATOM 11258 N N . GLY D 1 18 ? -13.85036 6.54644 -30.16134 1.000 22.46500 15 GLY D N 1
ATOM 11259 C CA . GLY D 1 18 ? -14.37235 5.32604 -30.74962 1.000 21.51537 15 GLY D CA 1
ATOM 11260 C C . GLY D 1 18 ? -13.28552 4.40230 -31.27758 1.000 20.42234 15 GLY D C 1
ATOM 11261 O O . GLY D 1 18 ? -13.35590 3.18919 -31.08141 1.000 20.63180 15 GLY D O 1
ATOM 11262 N N . GLY D 1 19 ? -12.28630 4.96178 -31.97482 1.000 22.15052 16 GLY D N 1
ATOM 11263 C CA . GLY D 1 19 ? -11.26634 4.13271 -32.60939 1.000 20.94705 16 GLY D CA 1
ATOM 11264 C C . GLY D 1 19 ? -10.42286 3.34259 -31.61776 1.000 21.39696 16 GLY D C 1
ATOM 11265 O O . GLY D 1 19 ? -10.05673 2.19047 -31.87714 1.000 22.05231 16 GLY D O 1
ATOM 11266 N N . LEU D 1 20 ? -10.09260 3.94848 -30.47083 1.000 21.27848 17 LEU D N 1
ATOM 11267 C CA . LEU D 1 20 ? -9.29118 3.22367 -29.48519 1.000 22.11829 17 LEU D CA 1
ATOM 11268 C C . LEU D 1 20 ? -10.09706 2.14445 -28.76872 1.000 23.92614 17 LEU D C 1
ATOM 11269 O O . LEU D 1 20 ? -9.55466 1.08037 -28.44423 1.000 23.70175 17 LEU D O 1
ATOM 11274 N N . GLU D 1 21 ? -11.37689 2.40283 -28.46468 1.000 25.58465 18 GLU D N 1
ATOM 11275 C CA . GLU D 1 21 ? -12.20044 1.35431 -27.87228 1.000 23.11099 18 GLU D CA 1
ATOM 11276 C C . GLU D 1 21 ? -12.26254 0.14619 -28.80417 1.000 25.93869 18 GLU D C 1
ATOM 11277 O O . GLU D 1 21 ? -12.01717 -0.99744 -28.39048 1.000 23.96644 18 GLU D O 1
ATOM 11283 N N . ALA D 1 22 ? -12.55281 0.39324 -30.08664 1.000 23.46257 19 ALA D N 1
ATOM 11284 C CA . ALA D 1 22 ? -12.61163 -0.68474 -31.07159 1.000 22.83249 19 ALA D CA 1
ATOM 11285 C C . ALA D 1 22 ? -11.28227 -1.42260 -31.17783 1.000 26.73506 19 ALA D C 1
ATOM 11286 O O . ALA D 1 22 ? -11.24255 -2.65838 -31.12832 1.000 24.88090 19 ALA D O 1
ATOM 11288 N N . GLY D 1 23 ? -10.18075 -0.67672 -31.33063 1.000 21.87651 20 GLY D N 1
ATOM 11289 C CA . GLY D 1 23 ? -8.88249 -1.31453 -31.52113 1.000 23.40525 20 GLY D CA 1
ATOM 11290 C C . GLY D 1 23 ? -8.44738 -2.10948 -30.30558 1.000 23.27660 20 GLY D C 1
ATOM 11291 O O . GLY D 1 23 ? -8.03365 -3.27150 -30.41685 1.000 22.11294 20 GLY D O 1
ATOM 11292 N N . TRP D 1 24 ? -8.56539 -1.50242 -29.11687 1.000 21.34028 21 TRP D N 1
ATOM 11293 C CA . TRP D 1 24 ? -8.21602 -2.20953 -27.88987 1.000 23.76888 21 TRP D CA 1
ATOM 11294 C C . TRP D 1 24 ? -9.05954 -3.46931 -27.70380 1.000 26.41298 21 TRP D C 1
ATOM 11295 O O . TRP D 1 24 ? -8.53265 -4.52572 -27.33644 1.000 26.98152 21 TRP D O 1
ATOM 11306 N N . ASN D 1 25 ? -10.37005 -3.38091 -27.94805 1.000 24.85652 22 ASN D N 1
ATOM 11307 C CA . ASN D 1 25 ? -11.22949 -4.54203 -27.73386 1.000 26.95472 22 ASN D CA 1
ATOM 11308 C C . ASN D 1 25 ? -10.91855 -5.63887 -28.74427 1.000 26.34733 22 ASN D C 1
ATOM 11309 O O . ASN D 1 25 ? -10.84986 -6.81975 -28.38839 1.000 27.86517 22 ASN D O 1
ATOM 11314 N N . ALA D 1 26 ? -10.73022 -5.26363 -30.00869 1.000 23.21967 23 ALA D N 1
ATOM 11315 C CA . ALA D 1 26 ? -10.41142 -6.26138 -31.02547 1.000 23.90515 23 ALA D CA 1
ATOM 11316 C C . ALA D 1 26 ? -9.13912 -7.01158 -30.67077 1.000 26.78397 23 ALA D C 1
ATOM 11317 O O . ALA D 1 26 ? -9.07900 -8.23985 -30.81164 1.000 28.44785 23 ALA D O 1
ATOM 11319 N N . ALA D 1 27 ? -8.10762 -6.29200 -30.20477 1.000 23.46478 24 ALA D N 1
ATOM 11320 C CA . ALA D 1 27 ? -6.82897 -6.94042 -29.91773 1.000 27.52017 24 ALA D CA 1
ATOM 11321 C C . ALA D 1 27 ? -6.85134 -7.75272 -28.63086 1.000 31.07372 24 ALA D C 1
ATOM 11322 O O . ALA D 1 27 ? -6.30787 -8.86304 -28.60151 1.000 28.84489 24 ALA D O 1
ATOM 11324 N N . THR D 1 28 ? -7.44443 -7.22780 -27.56001 1.000 26.12486 25 THR D N 1
ATOM 11325 C CA . THR D 1 28 ? -7.26374 -7.85625 -26.25059 1.000 27.33604 25 THR D CA 1
ATOM 11326 C C . THR D 1 28 ? -8.38487 -8.81953 -25.88870 1.000 28.40550 25 THR D C 1
ATOM 11327 O O . THR D 1 28 ? -8.14711 -9.76717 -25.13218 1.000 30.49363 25 THR D O 1
ATOM 11331 N N . LEU D 1 29 ? -9.59764 -8.59005 -26.37857 1.000 29.00943 26 LEU D N 1
ATOM 11332 C CA . LEU D 1 29 ? -10.70764 -9.49406 -26.11400 1.000 32.24705 26 LEU D CA 1
ATOM 11333 C C . LEU D 1 29 ? -10.84587 -10.57088 -27.17493 1.000 35.00942 26 LEU D C 1
ATOM 11334 O O . LEU D 1 29 ? -11.33476 -11.66383 -26.87726 1.000 35.56433 26 LEU D O 1
ATOM 11339 N N . TYR D 1 30 ? -10.42716 -10.29749 -28.40933 1.000 30.49669 27 TYR D N 1
ATOM 11340 C CA . TYR D 1 30 ? -10.68227 -11.22913 -29.49477 1.000 32.81494 27 TYR D CA 1
ATOM 11341 C C . TYR D 1 30 ? -9.41530 -11.64422 -30.23283 1.000 27.84454 27 TYR D C 1
ATOM 11342 O O . TYR D 1 30 ? -9.51078 -12.31805 -31.26130 1.000 28.70601 27 TYR D O 1
ATOM 11351 N N . GLY D 1 31 ? -8.23741 -11.29344 -29.72004 1.000 26.21490 28 GLY D N 1
ATOM 11352 C CA . GLY D 1 31 ? -6.99729 -11.80904 -30.27759 1.000 32.32324 28 GLY D CA 1
ATOM 11353 C C . GLY D 1 31 ? -6.62805 -11.32934 -31.66807 1.000 30.12197 28 GLY D C 1
ATOM 11354 O O . GLY D 1 31 ? -5.81874 -11.97935 -32.34114 1.000 27.59326 28 GLY D O 1
ATOM 11355 N N . LYS D 1 32 ? -7.18552 -10.21002 -32.12774 1.000 23.87883 29 LYS D N 1
ATOM 11356 C CA . LYS D 1 32 ? -6.95412 -9.76831 -33.49534 1.000 26.88351 29 LYS D CA 1
ATOM 11357 C C . LYS D 1 32 ? -5.69023 -8.91629 -33.60482 1.000 25.74059 29 LYS D C 1
ATOM 11358 O O . LYS D 1 32 ? -5.23704 -8.30806 -32.62922 1.000 27.45833 29 LYS D O 1
ATOM 11364 N N . ARG D 1 33 ? -5.10076 -8.89710 -34.80376 1.000 24.01947 30 ARG D N 1
ATOM 11365 C CA . ARG D 1 33 ? -3.96376 -8.01499 -35.07927 1.000 24.93751 30 ARG D CA 1
ATOM 11366 C C . ARG D 1 33 ? -4.50715 -6.68439 -35.60079 1.000 28.24360 30 ARG D C 1
ATOM 11367 O O . ARG D 1 33 ? -5.22003 -6.65262 -36.61642 1.000 25.38277 30 ARG D O 1
ATOM 11375 N N . VAL D 1 34 ? -4.18056 -5.58732 -34.90659 1.000 24.38265 31 VAL D N 1
ATOM 11376 C CA . VAL D 1 34 ? -4.85121 -4.30127 -35.11190 1.000 21.40652 31 VAL D CA 1
ATOM 11377 C C . VAL D 1 34 ? -3.82456 -3.20643 -35.35297 1.000 21.66841 31 VAL D C 1
ATOM 11378 O O . VAL D 1 34 ? -2.81005 -3.12214 -34.64549 1.000 24.96539 31 VAL D O 1
ATOM 11382 N N . ALA D 1 35 ? -4.09425 -2.36626 -36.34904 1.000 23.45237 32 ALA D N 1
ATOM 11383 C CA . ALA D 1 35 ? -3.35283 -1.13524 -36.59316 1.000 21.68282 32 ALA D CA 1
ATOM 11384 C C . ALA D 1 35 ? -4.26797 0.05390 -36.32774 1.000 21.17420 32 ALA D C 1
ATOM 11385 O O . ALA D 1 35 ? -5.45039 0.01933 -36.68726 1.000 23.81694 32 ALA D O 1
ATOM 11387 N N . VAL D 1 36 ? -3.72455 1.10163 -35.70105 1.000 21.34968 33 VAL D N 1
ATOM 11388 C CA . VAL D 1 36 ? -4.45954 2.34010 -35.43263 1.000 19.52085 33 VAL D CA 1
ATOM 11389 C C . VAL D 1 36 ? -3.59010 3.49742 -35.90924 1.000 21.07229 33 VAL D C 1
ATOM 11390 O O . VAL D 1 36 ? -2.40796 3.55907 -35.56046 1.000 23.71317 33 VAL D O 1
ATOM 11394 N N . VAL D 1 37 ? -4.16720 4.41107 -36.69986 1.000 22.32147 34 VAL D N 1
ATOM 11395 C CA . VAL D 1 37 ? -3.43032 5.51705 -37.32300 1.000 22.04713 34 VAL D CA 1
ATOM 11396 C C . VAL D 1 37 ? -3.90293 6.84008 -36.71774 1.000 22.76566 34 VAL D C 1
ATOM 11397 O O . VAL D 1 37 ? -5.10935 7.06302 -36.55337 1.000 22.74943 34 VAL D O 1
ATOM 11401 N N . ASP D 1 38 ? -2.96103 7.72155 -36.38462 1.000 22.26041 35 ASP D N 1
ATOM 11402 C CA . ASP D 1 38 ? -3.31397 9.08966 -36.02526 1.000 18.61902 35 ASP D CA 1
ATOM 11403 C C . ASP D 1 38 ? -2.18908 10.02211 -36.46899 1.000 19.58580 35 ASP D C 1
ATOM 11404 O O . ASP D 1 38 ? -1.05465 9.59904 -36.71467 1.000 22.35045 35 ASP D O 1
ATOM 11409 N N . VAL D 1 39 ? -2.52705 11.31350 -36.56538 1.000 20.90308 36 VAL D N 1
ATOM 11410 C CA . VAL D 1 39 ? -1.64130 12.28969 -37.19075 1.000 19.29408 36 VAL D CA 1
ATOM 11411 C C . VAL D 1 39 ? -0.63674 12.91617 -36.22268 1.000 24.90528 36 VAL D C 1
ATOM 11412 O O . VAL D 1 39 ? 0.27596 13.62245 -36.68088 1.000 24.31535 36 VAL D O 1
ATOM 11416 N N . GLN D 1 40 ? -0.79229 12.71154 -34.90928 1.000 22.24483 37 GLN D N 1
ATOM 11417 C CA . GLN D 1 40 ? 0.09464 13.27364 -33.89167 1.000 24.05084 37 GLN D CA 1
ATOM 11418 C C . GLN D 1 40 ? 0.12433 12.34953 -32.69042 1.000 21.52782 37 GLN D C 1
ATOM 11419 O O . GLN D 1 40 ? -0.88230 11.71642 -32.36230 1.000 24.56966 37 GLN D O 1
ATOM 11425 N N . THR D 1 41 ? 1.28962 12.28428 -32.02001 1.000 28.79751 38 THR D N 1
ATOM 11426 C CA . THR D 1 41 ? 1.41818 11.44598 -30.82647 1.000 26.06137 38 THR D CA 1
ATOM 11427 C C . THR D 1 41 ? 1.08703 12.17661 -29.52017 1.000 24.90586 38 THR D C 1
ATOM 11428 O O . THR D 1 41 ? 0.88475 11.51392 -28.49976 1.000 26.54819 38 THR D O 1
ATOM 11432 N N . SER D 1 42 ? 1.03534 13.50991 -29.51848 1.000 24.90614 39 SER D N 1
ATOM 11433 C CA . SER D 1 42 ? 0.57733 14.25818 -28.35070 1.000 23.88199 39 SER D CA 1
ATOM 11434 C C . SER D 1 42 ? -0.14934 15.53231 -28.80341 1.000 23.03483 39 SER D C 1
ATOM 11435 O O . SER D 1 42 ? -0.06968 15.94619 -29.96523 1.000 24.75682 39 SER D O 1
ATOM 11438 N N . HIS D 1 43 ? -0.82347 16.17777 -27.84963 1.000 22.09300 40 HIS D N 1
ATOM 11439 C CA . HIS D 1 43 ? -1.80550 17.23411 -28.12050 1.000 22.83247 40 HIS D CA 1
ATOM 11440 C C . HIS D 1 43 ? -1.17146 18.49401 -28.71956 1.000 25.90142 40 HIS D C 1
ATOM 11441 O O . HIS D 1 43 ? 0.01526 18.77611 -28.54748 1.000 24.11162 40 HIS D O 1
ATOM 11448 N N . GLY D 1 44 ? -1.99675 19.28926 -29.39247 1.000 22.88444 41 GLY D N 1
ATOM 11449 C CA . GLY D 1 44 ? -1.65412 20.67165 -29.65542 1.000 25.74748 41 GLY D CA 1
ATOM 11450 C C . GLY D 1 44 ? -1.32194 20.98626 -31.10037 1.000 26.47845 41 GLY D C 1
ATOM 11451 O O . GLY D 1 44 ? -1.40446 20.13099 -31.98541 1.000 25.89708 41 GLY D O 1
ATOM 11452 N N . PRO D 1 45 ? -0.96366 22.23769 -31.37959 1.000 23.86125 42 PRO D N 1
ATOM 11453 C CA . PRO D 1 45 ? -0.64624 22.60609 -32.75965 1.000 24.59457 42 PRO D CA 1
ATOM 11454 C C . PRO D 1 45 ? 0.48060 21.74855 -33.29826 1.000 25.93739 42 PRO D C 1
ATOM 11455 O O . PRO D 1 45 ? 1.39227 21.34647 -32.55049 1.000 24.83763 42 PRO D O 1
ATOM 11459 N N . PRO D 1 46 ? 0.48392 21.47351 -34.59888 1.000 25.57815 43 PRO D N 1
ATOM 11460 C CA . PRO D 1 46 ? -0.39640 22.03802 -35.62864 1.000 23.43624 43 PRO D CA 1
ATOM 11461 C C . PRO D 1 46 ? -1.73359 21.35981 -35.82427 1.000 25.79298 43 PRO D C 1
ATOM 11462 O O . PRO D 1 46 ? -2.62436 21.99689 -36.39198 1.000 25.45107 43 PRO D O 1
ATOM 11466 N N . PHE D 1 47 ? -1.92967 20.09972 -35.42790 1.000 23.84262 44 PHE D N 1
ATOM 11467 C CA . PHE D 1 47 ? -3.14935 19.38736 -35.80164 1.000 24.21215 44 PHE D CA 1
ATOM 11468 C C . PHE D 1 47 ? -4.13911 19.23394 -34.65033 1.000 23.53513 44 PHE D C 1
ATOM 11469 O O . PHE D 1 47 ? -5.24832 18.73224 -34.87481 1.000 25.27296 44 PHE D O 1
ATOM 11477 N N . TYR D 1 48 ? -3.76376 19.65151 -33.43520 1.000 23.78648 45 TYR D N 1
ATOM 11478 C CA . TYR D 1 48 ? -4.63414 19.79803 -32.26153 1.000 22.56527 45 TYR D CA 1
ATOM 11479 C C . TYR D 1 48 ? -5.10813 18.46952 -31.67693 1.000 24.40354 45 TYR D C 1
ATOM 11480 O O . TYR D 1 48 ? -4.68650 18.09129 -30.57639 1.000 23.22518 45 TYR D O 1
ATOM 11489 N N . ALA D 1 49 ? -5.99502 17.75750 -32.36139 1.000 21.94944 46 ALA D N 1
ATOM 11490 C CA . ALA D 1 49 ? -6.27013 16.39141 -31.94823 1.000 22.93347 46 ALA D CA 1
ATOM 11491 C C . ALA D 1 49 ? -5.05971 15.51740 -32.25859 1.000 25.62746 46 ALA D C 1
ATOM 11492 O O . ALA D 1 49 ? -4.16959 15.90259 -33.02977 1.000 24.81950 46 ALA D O 1
ATOM 11494 N N . ALA D 1 50 ? -5.02020 14.34656 -31.62618 1.000 23.83124 47 ALA D N 1
ATOM 11495 C CA . ALA D 1 50 ? -3.84502 13.47600 -31.60962 1.000 21.88365 47 ALA D CA 1
ATOM 11496 C C . ALA D 1 50 ? -4.25646 12.12178 -31.04695 1.000 23.08898 47 ALA D C 1
ATOM 11497 O O . ALA D 1 50 ? -5.42091 11.89887 -30.71007 1.000 25.88894 47 ALA D O 1
ATOM 11499 N N . LEU D 1 51 ? -3.27512 11.22475 -30.91864 1.000 22.72086 48 LEU D N 1
ATOM 11500 C CA . LEU D 1 51 ? -3.44534 10.00016 -30.13955 1.000 24.17875 48 LEU D CA 1
ATOM 11501 C C . LEU D 1 51 ? -4.31625 10.25993 -28.91298 1.000 26.10590 48 LEU D C 1
ATOM 11502 O O . LEU D 1 51 ? -3.99360 11.11168 -28.07258 1.000 22.05426 48 LEU D O 1
ATOM 11507 N N . GLY D 1 52 ? -5.44393 9.54491 -28.81998 1.000 22.89397 49 GLY D N 1
ATOM 11508 C CA . GLY D 1 52 ? -6.41356 9.72358 -27.76088 1.000 21.91374 49 GLY D CA 1
ATOM 11509 C C . GLY D 1 52 ? -7.70852 10.38151 -28.21351 1.000 20.25275 49 GLY D C 1
ATOM 11510 O O . GLY D 1 52 ? -8.75673 10.13678 -27.60765 1.000 25.62670 49 GLY D O 1
ATOM 11511 N N . GLY D 1 53 ? -7.64567 11.23918 -29.21845 1.000 20.48224 50 GLY D N 1
ATOM 11512 C CA . GLY D 1 53 ? -8.83205 11.76678 -29.86530 1.000 20.66733 50 GLY D CA 1
ATOM 11513 C C . GLY D 1 53 ? -9.12485 13.20430 -29.46565 1.000 24.82378 50 GLY D C 1
ATOM 11514 O O . GLY D 1 53 ? -8.37432 13.85980 -28.74326 1.000 22.96302 50 GLY D O 1
ATOM 11515 N N . THR D 1 54 ? -10.24781 13.69069 -29.97667 1.000 23.35222 51 THR D N 1
ATOM 11516 C CA . THR D 1 54 ? -10.62783 15.08004 -29.74687 1.000 23.95163 51 THR D CA 1
ATOM 11517 C C . THR D 1 54 ? -10.98629 15.31544 -28.28307 1.000 22.09000 51 THR D C 1
ATOM 11518 O O . THR D 1 54 ? -10.61876 16.34023 -27.69554 1.000 24.35341 51 THR D O 1
ATOM 11522 N N . CYS D 1 55 ? -11.65252 14.35332 -27.65159 1.000 22.58711 52 CYS D N 1
ATOM 11523 C CA . CYS D 1 55 ? -12.06486 14.55099 -26.26775 1.000 21.50394 52 CYS D CA 1
ATOM 11524 C C . CYS D 1 55 ? -10.84829 14.69690 -25.36064 1.000 23.25877 52 CYS D C 1
ATOM 11525 O O . CYS D 1 55 ? -10.76964 15.62784 -24.54942 1.000 23.59174 52 CYS D O 1
ATOM 11528 N N . VAL D 1 56 ? -9.85976 13.82502 -25.54091 1.000 21.61942 53 VAL D N 1
ATOM 11529 C CA . VAL D 1 56 ? -8.68675 13.82174 -24.66921 1.000 21.24678 53 VAL D CA 1
ATOM 11530 C C . VAL D 1 56 ? -7.85013 15.07517 -24.87906 1.000 24.10120 53 VAL D C 1
ATOM 11531 O O . VAL D 1 56 ? -7.37027 15.69007 -23.91418 1.000 21.37105 53 VAL D O 1
ATOM 11535 N N . ASN D 1 57 ? -7.65740 15.47562 -26.13821 1.000 20.68188 54 ASN D N 1
ATOM 11536 C CA . ASN D 1 57 ? -6.67936 16.50077 -26.46399 1.000 21.55900 54 ASN D CA 1
ATOM 11537 C C . ASN D 1 57 ? -7.25971 17.91509 -26.51464 1.000 23.84948 54 ASN D C 1
ATOM 11538 O O . ASN D 1 57 ? -6.63406 18.83810 -25.99442 1.000 22.63315 54 ASN D O 1
ATOM 11543 N N . VAL D 1 58 ? -8.43307 18.12022 -27.12853 1.000 20.00878 55 VAL D N 1
ATOM 11544 C CA . VAL D 1 58 ? -8.99231 19.46156 -27.31900 1.000 22.29630 55 VAL D CA 1
ATOM 11545 C C . VAL D 1 58 ? -10.51010 19.38068 -27.18751 1.000 24.03125 55 VAL D C 1
ATOM 11546 O O . VAL D 1 58 ? -11.25688 19.94306 -28.00120 1.000 22.29918 55 VAL D O 1
ATOM 11550 N N . GLY D 1 59 ? -10.97529 18.69858 -26.14735 1.000 19.37986 56 GLY D N 1
ATOM 11551 C CA . GLY D 1 59 ? -12.39860 18.48370 -25.94857 1.000 24.35479 56 GLY D CA 1
ATOM 11552 C C . GLY D 1 59 ? -12.77262 18.29506 -24.49155 1.000 21.69232 56 GLY D C 1
ATOM 11553 O O . GLY D 1 59 ? -12.31856 19.05905 -23.63025 1.000 21.42837 56 GLY D O 1
ATOM 11554 N N . CYS D 1 60 ? -13.53427 17.23247 -24.20273 1.000 20.83796 57 CYS D N 1
ATOM 11555 C CA . CYS D 1 60 ? -14.17505 17.09297 -22.89816 1.000 22.96255 57 CYS D CA 1
ATOM 11556 C C . CYS D 1 60 ? -13.17654 17.19872 -21.74770 1.000 21.85654 57 CYS D C 1
ATOM 11557 O O . CYS D 1 60 ? -13.45448 17.86145 -20.73823 1.000 24.33309 57 CYS D O 1
ATOM 11560 N N . VAL D 1 61 ? -12.02739 16.53486 -21.86258 1.000 23.04059 58 VAL D N 1
ATOM 11561 C CA . VAL D 1 61 ? -11.11816 16.43155 -20.71486 1.000 21.06140 58 VAL D CA 1
ATOM 11562 C C . VAL D 1 61 ? -10.50432 17.78619 -20.35564 1.000 23.81177 58 VAL D C 1
ATOM 11563 O O . VAL D 1 61 ? -10.69336 18.26790 -19.22115 1.000 23.22628 58 VAL D O 1
ATOM 11567 N N . PRO D 1 62 ? -9.79584 18.44725 -21.27238 1.000 21.29229 59 PRO D N 1
ATOM 11568 C CA . PRO D 1 62 ? -9.26185 19.78413 -20.94352 1.000 21.11155 59 PRO D CA 1
ATOM 11569 C C . PRO D 1 62 ? -10.32854 20.83557 -20.68528 1.000 23.43001 59 PRO D C 1
ATOM 11570 O O . PRO D 1 62 ? -10.15297 21.69917 -19.80958 1.000 23.12198 59 PRO D O 1
ATOM 11574 N N . LYS D 1 63 ? -11.44109 20.81922 -21.42407 1.000 21.19436 60 LYS D N 1
ATOM 11575 C CA . LYS D 1 63 ? -12.44899 21.84477 -21.17206 1.000 23.40802 60 LYS D CA 1
ATOM 11576 C C . LYS D 1 63 ? -13.09121 21.68313 -19.80135 1.000 21.90352 60 LYS D C 1
ATOM 11577 O O . LYS D 1 63 ? -13.47026 22.68455 -19.17931 1.000 21.07846 60 LYS D O 1
ATOM 11583 N N . LYS D 1 64 ? -13.22816 20.45160 -19.30498 1.000 22.00747 61 LYS D N 1
ATOM 11584 C CA . LYS D 1 64 ? -13.80690 20.29038 -17.97749 1.000 21.87229 61 LYS D CA 1
ATOM 11585 C C . LYS D 1 64 ? -12.84787 20.81681 -16.92490 1.000 22.69141 61 LYS D C 1
ATOM 11586 O O . LYS D 1 64 ? -13.27183 21.44599 -15.94697 1.000 24.90358 61 LYS D O 1
ATOM 11592 N N . LEU D 1 65 ? -11.54938 20.56946 -17.10880 1.000 23.37198 62 LEU D N 1
ATOM 11593 C CA . LEU D 1 65 ? -10.56854 21.13926 -16.18451 1.000 19.84492 62 LEU D CA 1
ATOM 11594 C C . LEU D 1 65 ? -10.66149 22.65693 -16.16337 1.000 22.77155 62 LEU D C 1
ATOM 11595 O O . LEU D 1 65 ? -10.57849 23.28561 -15.09482 1.000 23.02525 62 LEU D O 1
ATOM 11600 N N . MET D 1 66 ? -10.85948 23.26114 -17.33797 1.000 22.02167 63 MET D N 1
ATOM 11601 C CA . MET D 1 66 ? -10.90202 24.71734 -17.44253 1.000 23.65388 63 MET D CA 1
ATOM 11602 C C . MET D 1 66 ? -12.20700 25.28567 -16.88199 1.000 22.66491 63 MET D C 1
ATOM 11603 O O . MET D 1 66 ? -12.19561 26.34771 -16.24945 1.000 23.83173 63 MET D O 1
ATOM 11608 N N . VAL D 1 67 ? -13.33833 24.58884 -17.06944 1.000 23.97082 64 VAL D N 1
ATOM 11609 C CA . VAL D 1 67 ? -14.57121 24.99656 -16.38155 1.000 26.17424 64 VAL D CA 1
ATOM 11610 C C . VAL D 1 67 ? -14.40227 24.88632 -14.87299 1.000 23.01909 64 VAL D C 1
ATOM 11611 O O . VAL D 1 67 ? -14.86053 25.75272 -14.11409 1.000 23.65513 64 VAL D O 1
ATOM 11615 N N . THR D 1 68 ? -13.76028 23.81418 -14.40491 1.000 22.99621 65 THR D N 1
ATOM 11616 C CA . THR D 1 68 ? -13.52807 23.70056 -12.97035 1.000 25.82436 65 THR D CA 1
ATOM 11617 C C . THR D 1 68 ? -12.70937 24.88357 -12.46008 1.000 25.50857 65 THR D C 1
ATOM 11618 O O . THR D 1 68 ? -13.01353 25.44988 -11.40503 1.000 23.94842 65 THR D O 1
ATOM 11622 N N . GLY D 1 69 ? -11.69006 25.28908 -13.21441 1.000 23.59331 66 GLY D N 1
ATOM 11623 C CA . GLY D 1 69 ? -10.96826 26.50284 -12.86674 1.000 25.77074 66 GLY D CA 1
ATOM 11624 C C . GLY D 1 69 ? -11.86335 27.73024 -12.85328 1.000 22.56419 66 GLY D C 1
ATOM 11625 O O . GLY D 1 69 ? -11.80947 28.54826 -11.93151 1.000 27.92460 66 GLY D O 1
ATOM 11626 N N . ALA D 1 70 ? -12.71348 27.87116 -13.87234 1.000 20.79181 67 ALA D N 1
ATOM 11627 C CA . ALA D 1 70 ? -13.60127 29.02592 -13.93378 1.000 24.72472 67 ALA D CA 1
ATOM 11628 C C . ALA D 1 70 ? -14.55021 29.08448 -12.74525 1.000 24.45946 67 ALA D C 1
ATOM 11629 O O . ALA D 1 70 ? -14.88831 30.18306 -12.28186 1.000 25.44685 67 ALA D O 1
ATOM 11631 N N . GLN D 1 71 ? -14.97542 27.92617 -12.22977 1.000 22.90173 68 GLN D N 1
ATOM 11632 C CA . GLN D 1 71 ? -15.92496 27.89080 -11.11691 1.000 23.74842 68 GLN D CA 1
ATOM 11633 C C . GLN D 1 71 ? -15.37835 28.54998 -9.85473 1.000 26.72495 68 GLN D C 1
ATOM 11634 O O . GLN D 1 71 ? -16.17620 28.96405 -8.99781 1.000 27.34103 68 GLN D O 1
ATOM 11640 N N . TYR D 1 72 ? -14.05158 28.64020 -9.69599 1.000 26.05284 69 TYR D N 1
ATOM 11641 C CA . TYR D 1 72 ? -13.52814 29.24346 -8.47340 1.000 27.12231 69 TYR D CA 1
ATOM 11642 C C . TYR D 1 72 ? -13.85543 30.72087 -8.38164 1.000 28.55130 69 TYR D C 1
ATOM 11643 O O . TYR D 1 72 ? -13.92256 31.25233 -7.26632 1.000 26.16480 69 TYR D O 1
ATOM 11652 N N . MET D 1 73 ? -14.08589 31.39226 -9.51279 1.000 25.78541 70 MET D N 1
ATOM 11653 C CA . MET D 1 73 ? -14.55200 32.77101 -9.42986 1.000 26.97609 70 MET D CA 1
ATOM 11654 C C . MET D 1 73 ? -15.82922 32.84618 -8.59990 1.000 30.29547 70 MET D C 1
ATOM 11655 O O . MET D 1 73 ? -15.95669 33.69317 -7.70740 1.000 27.03186 70 MET D O 1
ATOM 11660 N N . ASP D 1 74 ? -16.77510 31.93993 -8.86104 1.000 22.29926 71 ASP D N 1
ATOM 11661 C CA . ASP D 1 74 ? -18.00155 31.90051 -8.07418 1.000 26.63713 71 ASP D CA 1
ATOM 11662 C C . ASP D 1 74 ? -17.73325 31.43863 -6.64509 1.000 27.62707 71 ASP D C 1
ATOM 11663 O O . ASP D 1 74 ? -18.30486 31.99148 -5.69513 1.000 25.41228 71 ASP D O 1
ATOM 11668 N N . HIS D 1 75 ? -16.85790 30.43857 -6.46629 1.000 23.70221 72 HIS D N 1
ATOM 11669 C CA . HIS D 1 75 ? -16.57506 29.94690 -5.11881 1.000 25.83341 72 HIS D CA 1
ATOM 11670 C C . HIS D 1 75 ? -15.97421 31.04331 -4.24934 1.000 24.88732 72 HIS D C 1
ATOM 11671 O O . HIS D 1 75 ? -16.34803 31.19262 -3.08011 1.000 24.66523 72 HIS D O 1
ATOM 11678 N N . LEU D 1 76 ? -15.03515 31.81289 -4.79089 1.000 24.50316 73 LEU D N 1
ATOM 11679 C CA . LEU D 1 76 ? -14.39906 32.82717 -3.96240 1.000 26.94678 73 LEU D CA 1
ATOM 11680 C C . LEU D 1 76 ? -15.40926 33.88228 -3.54803 1.000 23.66877 73 LEU D C 1
ATOM 11681 O O . LEU D 1 76 ? -15.43690 34.29604 -2.38366 1.000 26.92266 73 LEU D O 1
ATOM 11686 N N . ARG D 1 77 ? -16.27865 34.30393 -4.47494 1.000 23.42841 74 ARG D N 1
ATOM 11687 C CA . ARG D 1 77 ? -17.29313 35.29452 -4.11257 1.000 26.18777 74 ARG D CA 1
ATOM 11688 C C . ARG D 1 77 ? -18.30688 34.71728 -3.12285 1.000 29.57506 74 ARG D C 1
ATOM 11689 O O . ARG D 1 77 ? -18.62245 35.34070 -2.09825 1.000 25.46038 74 ARG D O 1
ATOM 11697 N N . GLU D 1 78 ? -18.82010 33.51920 -3.41236 1.000 24.10125 75 GLU D N 1
ATOM 11698 C CA . GLU D 1 78 ? -19.85832 32.89261 -2.59881 1.000 25.23813 75 GLU D CA 1
ATOM 11699 C C . GLU D 1 78 ? -19.39377 32.51852 -1.19224 1.000 27.89184 75 GLU D C 1
ATOM 11700 O O . GLU D 1 78 ? -20.23466 32.43405 -0.28355 1.000 25.35682 75 GLU D O 1
ATOM 11706 N N . SER D 1 79 ? -18.09179 32.30377 -0.98016 1.000 22.61195 76 SER D N 1
ATOM 11707 C CA . SER D 1 79 ? -17.61092 31.93582 0.34397 1.000 27.03118 76 SER D CA 1
ATOM 11708 C C . SER D 1 79 ? -17.91731 33.00444 1.38544 1.000 28.67372 76 SER D C 1
ATOM 11709 O O . SER D 1 79 ? -18.01838 32.68206 2.57691 1.000 23.86673 76 SER D O 1
ATOM 11712 N N . ALA D 1 80 ? -18.07109 34.26535 0.96060 1.000 23.31269 77 ALA D N 1
ATOM 11713 C CA . ALA D 1 80 ? -18.20065 35.34055 1.93485 1.000 26.54102 77 ALA D CA 1
ATOM 11714 C C . ALA D 1 80 ? -19.47374 35.18508 2.75992 1.000 25.97607 77 ALA D C 1
ATOM 11715 O O . ALA D 1 80 ? -19.48099 35.49146 3.95663 1.000 28.19258 77 ALA D O 1
ATOM 11717 N N . GLY D 1 81 ? -20.56051 34.70499 2.14318 1.000 25.19930 78 GLY D N 1
ATOM 11718 C CA . GLY D 1 81 ? -21.80094 34.53240 2.87080 1.000 28.17144 78 GLY D CA 1
ATOM 11719 C C . GLY D 1 81 ? -21.72410 33.50084 3.97205 1.000 29.79618 78 GLY D C 1
ATOM 11720 O O . GLY D 1 81 ? -22.50593 33.56903 4.92541 1.000 26.33289 78 GLY D O 1
ATOM 11721 N N . PHE D 1 82 ? -20.79073 32.55789 3.87746 1.000 24.85928 79 PHE D N 1
ATOM 11722 C CA . PHE D 1 82 ? -20.57792 31.54118 4.90067 1.000 25.98664 79 PHE D CA 1
ATOM 11723 C C . PHE D 1 82 ? -19.46945 31.91596 5.87058 1.000 23.24300 79 PHE D C 1
ATOM 11724 O O . PHE D 1 82 ? -19.00434 31.06080 6.62700 1.000 25.88770 79 PHE D O 1
ATOM 11732 N N . GLY D 1 83 ? -19.02307 33.17253 5.85910 1.000 26.11354 80 GLY D N 1
ATOM 11733 C CA . GLY D 1 83 ? -18.09212 33.66691 6.86113 1.000 25.43299 80 GLY D CA 1
ATOM 11734 C C . GLY D 1 83 ? -16.63205 33.73619 6.45908 1.000 30.10217 80 GLY D C 1
ATOM 11735 O O . GLY D 1 83 ? -15.79402 34.08924 7.30739 1.000 28.28181 80 GLY D O 1
ATOM 11736 N N . TRP D 1 84 ? -16.28460 33.40406 5.21357 1.000 26.23245 81 TRP D N 1
ATOM 11737 C CA . TRP D 1 84 ? -14.88860 33.42595 4.80275 1.000 24.06904 81 TRP D CA 1
ATOM 11738 C C . TRP D 1 84 ? -14.46218 34.85164 4.45271 1.000 25.18104 81 TRP D C 1
ATOM 11739 O O . TRP D 1 84 ? -15.14445 35.55792 3.70684 1.000 28.40216 81 TRP D O 1
ATOM 11750 N N . GLU D 1 85 ? -13.35284 35.27971 5.03489 1.000 26.70070 82 GLU D N 1
ATOM 11751 C CA . GLU D 1 85 ? -12.81669 36.61446 4.84310 1.000 29.76517 82 GLU D CA 1
ATOM 11752 C C . GLU D 1 85 ? -11.42623 36.49971 4.23766 1.000 31.10801 82 GLU D C 1
ATOM 11753 O O . GLU D 1 85 ? -10.67284 35.57638 4.56347 1.000 33.82310 82 GLU D O 1
ATOM 11759 N N . PHE D 1 86 ? -11.10393 37.41698 3.32919 1.000 27.83486 83 PHE D N 1
ATOM 11760 C CA . PHE D 1 86 ? -9.75866 37.52342 2.77051 1.000 31.72693 83 PHE D CA 1
ATOM 11761 C C . PHE D 1 86 ? -9.69567 38.81458 1.96387 1.000 31.21360 83 PHE D C 1
ATOM 11762 O O . PHE D 1 86 ? -10.71411 39.46681 1.73426 1.000 33.15964 83 PHE D O 1
ATOM 11770 N N . ASP D 1 87 ? -8.47974 39.17978 1.54761 1.000 32.25112 84 ASP D N 1
ATOM 11771 C CA . ASP D 1 87 ? -8.24363 40.43608 0.83025 1.000 29.57391 84 ASP D CA 1
ATOM 11772 C C . ASP D 1 87 ? -8.70284 40.27103 -0.61114 1.000 31.80970 84 ASP D C 1
ATOM 11773 O O . ASP D 1 87 ? -7.97899 39.73296 -1.45134 1.000 34.00099 84 ASP D O 1
ATOM 11778 N N . GLY D 1 88 ? -9.91768 40.73622 -0.89610 1.000 33.90232 85 GLY D N 1
ATOM 11779 C CA . GLY D 1 88 ? -10.47575 40.56246 -2.22322 1.000 39.82366 85 GLY D CA 1
ATOM 11780 C C . GLY D 1 88 ? -9.70641 41.30418 -3.29186 1.000 38.60581 85 GLY D C 1
ATOM 11781 O O . GLY D 1 88 ? -9.74675 40.92759 -4.46567 1.000 39.10233 85 GLY D O 1
ATOM 11782 N N . SER D 1 89 ? -8.99138 42.36190 -2.90856 1.000 37.37124 86 SER D N 1
ATOM 11783 C CA . SER D 1 89 ? -8.22460 43.11556 -3.88604 1.000 32.96958 86 SER D CA 1
ATOM 11784 C C . SER D 1 89 ? -6.97233 42.37480 -4.33160 1.000 35.61284 86 SER D C 1
ATOM 11785 O O . SER D 1 89 ? -6.32105 42.80760 -5.28895 1.000 35.33628 86 SER D O 1
ATOM 11788 N N . SER D 1 90 ? -6.61486 41.27726 -3.66848 1.000 32.20114 87 SER D N 1
ATOM 11789 C CA . SER D 1 90 ? -5.45772 40.48548 -4.06281 1.000 32.90032 87 SER D CA 1
ATOM 11790 C C . SER D 1 90 ? -5.81453 39.34600 -5.00730 1.000 32.71070 87 SER D C 1
ATOM 11791 O O . SER D 1 90 ? -4.91852 38.60461 -5.41744 1.000 36.93298 87 SER D O 1
ATOM 11794 N N . VAL D 1 91 ? -7.08490 39.18232 -5.34997 1.000 33.25363 88 VAL D N 1
ATOM 11795 C CA . VAL D 1 91 ? -7.51323 38.03625 -6.14633 1.000 33.64321 88 VAL D CA 1
ATOM 11796 C C . VAL D 1 91 ? -7.17610 38.28664 -7.60793 1.000 35.76350 88 VAL D C 1
ATOM 11797 O O . VAL D 1 91 ? -7.55446 39.31634 -8.17746 1.000 33.54145 88 VAL D O 1
ATOM 11801 N N . LYS D 1 92 ? -6.46055 37.34911 -8.22486 1.000 36.69831 89 LYS D N 1
ATOM 11802 C CA . LYS D 1 92 ? -6.30951 37.39724 -9.67121 1.000 34.21689 89 LYS D CA 1
ATOM 11803 C C . LYS D 1 92 ? -6.27498 35.98525 -10.23736 1.000 30.49138 89 LYS D C 1
ATOM 11804 O O . LYS D 1 92 ? -5.77618 35.05376 -9.59587 1.000 30.58161 89 LYS D O 1
ATOM 11810 N N . ALA D 1 93 ? -6.83573 35.83977 -11.43406 1.000 31.32825 90 ALA D N 1
ATOM 11811 C CA . ALA D 1 93 ? -6.87860 34.56711 -12.14309 1.000 27.10643 90 ALA D CA 1
ATOM 11812 C C . ALA D 1 93 ? -5.71858 34.51629 -13.12752 1.000 28.09528 90 ALA D C 1
ATOM 11813 O O . ALA D 1 93 ? -5.58577 35.40531 -13.97473 1.000 34.92345 90 ALA D O 1
ATOM 11815 N N . ASN D 1 94 ? -4.87886 33.49087 -13.01050 1.000 29.23754 91 ASN D N 1
ATOM 11816 C CA . ASN D 1 94 ? -3.69078 33.35656 -13.84815 1.000 27.76693 91 ASN D CA 1
ATOM 11817 C C . ASN D 1 94 ? -3.95231 32.26412 -14.88914 1.000 30.28758 91 ASN D C 1
ATOM 11818 O O . ASN D 1 94 ? -3.77143 31.06946 -14.62596 1.000 28.93069 91 ASN D O 1
ATOM 11823 N N . TRP D 1 95 ? -4.35216 32.71245 -16.08206 1.000 28.16161 92 TRP D N 1
ATOM 11824 C CA . TRP D 1 95 ? -4.62324 31.82627 -17.21391 1.000 27.24688 92 TRP D CA 1
ATOM 11825 C C . TRP D 1 95 ? -3.40657 30.99046 -17.58856 1.000 28.15625 92 TRP D C 1
ATOM 11826 O O . TRP D 1 95 ? -3.54443 29.81765 -17.95773 1.000 26.29890 92 TRP D O 1
ATOM 11837 N N . LYS D 1 96 ? -2.20428 31.58282 -17.54041 1.000 26.75759 93 LYS D N 1
ATOM 11838 C CA . LYS D 1 96 ? -1.01707 30.83645 -17.94719 1.000 29.54901 93 LYS D CA 1
ATOM 11839 C C . LYS D 1 96 ? -0.83305 29.59080 -17.08966 1.000 26.92291 93 LYS D C 1
ATOM 11840 O O . LYS D 1 96 ? -0.43624 28.53412 -17.59053 1.000 26.99593 93 LYS D O 1
ATOM 11846 N N . LYS D 1 97 ? -1.11502 29.69335 -15.79140 1.000 30.65700 94 LYS D N 1
ATOM 11847 C CA . LYS D 1 97 ? -0.92506 28.53376 -14.93306 1.000 29.86595 94 LYS D CA 1
ATOM 11848 C C . LYS D 1 97 ? -1.97124 27.47328 -15.22365 1.000 27.66429 94 LYS D C 1
ATOM 11849 O O . LYS D 1 97 ? -1.65927 26.27654 -15.24247 1.000 24.42700 94 LYS D O 1
ATOM 11855 N N . LEU D 1 98 ? -3.21341 27.89985 -15.45415 1.000 22.80084 95 LEU D N 1
ATOM 11856 C CA . LEU D 1 98 ? -4.27106 26.96435 -15.82913 1.000 23.93704 95 LEU D CA 1
ATOM 11857 C C . LEU D 1 98 ? -3.88391 26.19041 -17.08075 1.000 26.55993 95 LEU D C 1
ATOM 11858 O O . LEU D 1 98 ? -4.00458 24.95917 -17.13004 1.000 23.63531 95 LEU D O 1
ATOM 11863 N N . ILE D 1 99 ? -3.42427 26.90280 -18.11436 1.000 24.99793 96 ILE D N 1
ATOM 11864 C CA . ILE D 1 99 ? -3.13056 26.22278 -19.37583 1.000 26.08039 96 ILE D CA 1
ATOM 11865 C C . ILE D 1 99 ? -1.93500 25.29049 -19.21536 1.000 25.57719 96 ILE D C 1
ATOM 11866 O O . ILE D 1 99 ? -1.90145 24.19616 -19.79648 1.000 24.65435 96 ILE D O 1
ATOM 11871 N N . ALA D 1 100 ? -0.93902 25.68929 -18.41924 1.000 25.44127 97 ALA D N 1
ATOM 11872 C CA . ALA D 1 100 ? 0.19714 24.80034 -18.20034 1.000 24.93756 97 ALA D CA 1
ATOM 11873 C C . ALA D 1 100 ? -0.21690 23.54794 -17.43507 1.000 23.40399 97 ALA D C 1
ATOM 11874 O O . ALA D 1 100 ? 0.28040 22.45096 -17.71417 1.000 25.44047 97 ALA D O 1
ATOM 11876 N N . ALA D 1 101 ? -1.11466 23.69183 -16.45128 1.000 25.14687 98 ALA D N 1
ATOM 11877 C CA . ALA D 1 101 ? -1.59324 22.52504 -15.71514 1.000 25.12963 98 ALA D CA 1
ATOM 11878 C C . ALA D 1 101 ? -2.37992 21.59979 -16.62445 1.000 23.88162 98 ALA D C 1
ATOM 11879 O O . ALA D 1 101 ? -2.20770 20.37393 -16.58465 1.000 26.19584 98 ALA D O 1
ATOM 11881 N N . LYS D 1 102 ? -3.24554 22.18528 -17.44545 1.000 21.84256 99 LYS D N 1
ATOM 11882 C CA . LYS D 1 102 ? -4.02956 21.41805 -18.40511 1.000 23.50301 99 LYS D CA 1
ATOM 11883 C C . LYS D 1 102 ? -3.13994 20.70571 -19.41521 1.000 23.39767 99 LYS D C 1
ATOM 11884 O O . LYS D 1 102 ? -3.39024 19.54228 -19.74671 1.000 24.81559 99 LYS D O 1
ATOM 11890 N N . ASN D 1 103 ? -2.10036 21.38444 -19.92325 1.000 21.64192 100 ASN D N 1
ATOM 11891 C CA . ASN D 1 103 ? -1.18911 20.73791 -20.86939 1.000 21.12173 100 ASN D CA 1
ATOM 11892 C C . ASN D 1 103 ? -0.48987 19.53904 -20.23977 1.000 26.45859 100 ASN D C 1
ATOM 11893 O O . ASN D 1 103 ? -0.30043 18.50826 -20.89452 1.000 27.68039 100 ASN D O 1
ATOM 11898 N N . GLU D 1 104 ? -0.04031 19.67016 -18.98730 1.000 23.83177 101 GLU D N 1
ATOM 11899 C CA . GLU D 1 104 ? 0.63806 18.54394 -18.35587 1.000 27.29010 101 GLU D CA 1
ATOM 11900 C C . GLU D 1 104 ? -0.30986 17.36294 -18.18251 1.000 28.27339 101 GLU D C 1
ATOM 11901 O O . GLU D 1 104 ? 0.07302 16.21196 -18.43590 1.000 26.57704 101 GLU D O 1
ATOM 11907 N N . ALA D 1 105 ? -1.56392 17.63355 -17.79294 1.000 25.50227 102 ALA D N 1
ATOM 11908 C CA . ALA D 1 105 ? -2.54710 16.56506 -17.61453 1.000 26.96371 102 ALA D CA 1
ATOM 11909 C C . ALA D 1 105 ? -2.83695 15.83468 -18.92674 1.000 26.62825 102 ALA D C 1
ATOM 11910 O O . ALA D 1 105 ? -2.89561 14.59626 -18.95575 1.000 24.72135 102 ALA D O 1
ATOM 11912 N N . VAL D 1 106 ? -3.01778 16.58094 -20.02206 1.000 23.51384 103 VAL D N 1
ATOM 11913 C CA . VAL D 1 106 ? -3.26865 15.94653 -21.31908 1.000 22.44212 103 VAL D CA 1
ATOM 11914 C C . VAL D 1 106 ? -2.03046 15.19427 -21.81427 1.000 23.97116 103 VAL D C 1
ATOM 11915 O O . VAL D 1 106 ? -2.13245 14.05268 -22.28045 1.000 24.10888 103 VAL D O 1
ATOM 11919 N N . LEU D 1 107 ? -0.83915 15.78758 -21.67820 1.000 23.84684 104 LEU D N 1
ATOM 11920 C CA . LEU D 1 107 ? 0.37167 15.08237 -22.10557 1.000 27.42481 104 LEU D CA 1
ATOM 11921 C C . LEU D 1 107 ? 0.53418 13.75087 -21.37691 1.000 24.29990 104 LEU D C 1
ATOM 11922 O O . LEU D 1 107 ? 0.91963 12.74229 -21.98554 1.000 23.63347 104 LEU D O 1
ATOM 11927 N N . ASP D 1 108 ? 0.25880 13.72540 -20.06705 1.000 27.09401 105 ASP D N 1
ATOM 11928 C CA . ASP D 1 108 ? 0.33754 12.47221 -19.32470 1.000 25.62573 105 ASP D CA 1
ATOM 11929 C C . ASP D 1 108 ? -0.58442 11.40935 -19.91639 1.000 25.92800 105 ASP D C 1
ATOM 11930 O O . ASP D 1 108 ? -0.22729 10.22634 -19.95797 1.000 25.24138 105 ASP D O 1
ATOM 11935 N N . ILE D 1 109 ? -1.78724 11.80426 -20.35442 1.000 23.13370 106 ILE D N 1
ATOM 11936 C CA . ILE D 1 109 ? -2.68534 10.84494 -20.99526 1.000 22.61356 106 ILE D CA 1
ATOM 11937 C C . ILE D 1 109 ? -2.10232 10.37936 -22.32415 1.000 23.16372 106 ILE D C 1
ATOM 11938 O O . ILE D 1 109 ? -2.10035 9.17354 -22.62077 1.000 24.81805 106 ILE D O 1
ATOM 11943 N N . ASN D 1 110 ? -1.62124 11.32492 -23.15248 1.000 24.16501 107 ASN D N 1
ATOM 11944 C CA . ASN D 1 110 ? -0.94210 10.95199 -24.39807 1.000 23.44160 107 ASN D CA 1
ATOM 11945 C C . ASN D 1 110 ? 0.09648 9.86064 -24.13893 1.000 25.16808 107 ASN D C 1
ATOM 11946 O O . ASN D 1 110 ? 0.11282 8.81521 -24.80927 1.000 24.22826 107 ASN D O 1
ATOM 11951 N N . LYS D 1 111 ? 0.99739 10.10895 -23.17776 1.000 25.39925 108 LYS D N 1
ATOM 11952 C CA . LYS D 1 111 ? 2.07044 9.15958 -22.88435 1.000 27.08834 108 LYS D CA 1
ATOM 11953 C C . LYS D 1 111 ? 1.52575 7.82180 -22.39906 1.000 30.29789 108 LYS D C 1
ATOM 11954 O O . LYS D 1 111 ? 2.08584 6.76332 -22.71342 1.000 30.01642 108 LYS D O 1
ATOM 11960 N N . SER D 1 112 ? 0.46292 7.85142 -21.59542 1.000 25.71745 109 SER D N 1
ATOM 11961 C CA . SER D 1 112 ? -0.17912 6.61899 -21.15317 1.000 26.17984 109 SER D CA 1
ATOM 11962 C C . SER D 1 112 ? -0.61648 5.76715 -22.34052 1.000 27.83848 109 SER D C 1
ATOM 11963 O O . SER D 1 112 ? -0.43619 4.54682 -22.34176 1.000 27.84280 109 SER D O 1
ATOM 11966 N N . TYR D 1 113 ? -1.18002 6.39806 -23.37160 1.000 24.93594 110 TYR D N 1
ATOM 11967 C CA . TYR D 1 113 ? -1.62953 5.64128 -24.53812 1.000 26.53120 110 TYR D CA 1
ATOM 11968 C C . TYR D 1 113 ? -0.44809 5.10625 -25.34695 1.000 26.61412 110 TYR D C 1
ATOM 11969 O O . TYR D 1 113 ? -0.50350 3.98283 -25.86078 1.000 28.46386 110 TYR D O 1
ATOM 11978 N N . GLU D 1 114 ? 0.63458 5.87566 -25.47263 1.000 26.35742 111 GLU D N 1
ATOM 11979 C CA . GLU D 1 114 ? 1.81954 5.31248 -26.11925 1.000 27.65744 111 GLU D CA 1
ATOM 11980 C C . GLU D 1 114 ? 2.26425 4.04236 -25.40608 1.000 30.45303 111 GLU D C 1
ATOM 11981 O O . GLU D 1 114 ? 2.60654 3.04471 -26.04957 1.000 32.36376 111 GLU D O 1
ATOM 11987 N N . GLY D 1 115 ? 2.25984 4.05741 -24.07542 1.000 30.57449 112 GLY D N 1
ATOM 11988 C CA . GLY D 1 115 ? 2.66074 2.87102 -23.33264 1.000 29.51542 112 GLY D CA 1
ATOM 11989 C C . GLY D 1 115 ? 1.73724 1.69048 -23.57086 1.000 29.98382 112 GLY D C 1
ATOM 11990 O O . GLY D 1 115 ? 2.18598 0.54235 -23.63223 1.000 31.37538 112 GLY D O 1
ATOM 11991 N N . MET D 1 116 ? 0.43409 1.95629 -23.69604 1.000 24.67619 113 MET D N 1
ATOM 11992 C CA . MET D 1 116 ? -0.53137 0.90673 -24.01141 1.000 25.62252 113 MET D CA 1
ATOM 11993 C C . MET D 1 116 ? -0.16496 0.20920 -25.31988 1.000 28.64045 113 MET D C 1
ATOM 11994 O O . MET D 1 116 ? -0.19109 -1.02712 -25.41053 1.000 26.73398 113 MET D O 1
ATOM 11999 N N . PHE D 1 117 ? 0.17875 0.98708 -26.35377 1.000 26.88218 114 PHE D N 1
ATOM 12000 C CA . PHE D 1 117 ? 0.58774 0.37246 -27.61439 1.000 26.90701 114 PHE D CA 1
ATOM 12001 C C . PHE D 1 117 ? 1.89230 -0.39367 -27.44138 1.000 28.65729 114 PHE D C 1
ATOM 12002 O O . PHE D 1 117 ? 2.01463 -1.53831 -27.88568 1.000 27.47150 114 PHE D O 1
ATOM 12010 N N . ASN D 1 118 ? 2.87774 0.21505 -26.78086 1.000 28.01487 115 ASN D N 1
ATOM 12011 C CA . ASN D 1 118 ? 4.16525 -0.45396 -26.62379 1.000 29.70632 115 ASN D CA 1
ATOM 12012 C C . ASN D 1 118 ? 4.01268 -1.78755 -25.90221 1.000 32.06379 115 ASN D C 1
ATOM 12013 O O . ASN D 1 118 ? 4.71495 -2.75871 -26.21032 1.000 30.78206 115 ASN D O 1
ATOM 12018 N N . ASP D 1 119 ? 3.09640 -1.86184 -24.95236 1.000 27.39032 116 ASP D N 1
ATOM 12019 C CA . ASP D 1 119 ? 3.01735 -3.01299 -24.06759 1.000 30.72174 116 ASP D CA 1
ATOM 12020 C C . ASP D 1 119 ? 2.03657 -4.08542 -24.52178 1.000 33.20141 116 ASP D C 1
ATOM 12021 O O . ASP D 1 119 ? 2.06121 -5.18741 -23.96026 1.000 32.20460 116 ASP D O 1
ATOM 12026 N N . THR D 1 120 ? 1.16737 -3.80076 -25.49629 1.000 24.82098 117 THR D N 1
ATOM 12027 C CA . THR D 1 120 ? 0.08306 -4.70620 -25.86487 1.000 27.32641 117 THR D CA 1
ATOM 12028 C C . THR D 1 120 ? 0.41697 -5.41035 -27.18150 1.000 28.90480 117 THR D C 1
ATOM 12029 O O . THR D 1 120 ? 0.44640 -4.78044 -28.24272 1.000 25.19683 117 THR D O 1
ATOM 12033 N N . GLU D 1 121 ? 0.64359 -6.72029 -27.12362 1.000 24.26975 118 GLU D N 1
ATOM 12034 C CA . GLU D 1 121 ? 0.95782 -7.46249 -28.33862 1.000 28.46890 118 GLU D CA 1
ATOM 12035 C C . GLU D 1 121 ? -0.26111 -7.51075 -29.26711 1.000 32.04712 118 GLU D C 1
ATOM 12036 O O . GLU D 1 121 ? -1.39589 -7.71463 -28.82464 1.000 35.41190 118 GLU D O 1
ATOM 12042 N N . GLY D 1 122 ? -0.03077 -7.28685 -30.55256 1.000 27.73071 119 GLY D N 1
ATOM 12043 C CA . GLY D 1 122 ? -1.11257 -7.28816 -31.50964 1.000 31.35335 119 GLY D CA 1
ATOM 12044 C C . GLY D 1 122 ? -1.79354 -5.95142 -31.70519 1.000 29.59636 119 GLY D C 1
ATOM 12045 O O . GLY D 1 122 ? -2.73786 -5.86504 -32.50171 1.000 29.02535 119 GLY D O 1
ATOM 12046 N N . LEU D 1 123 ? -1.35925 -4.90709 -31.00883 1.000 23.47568 120 LEU D N 1
ATOM 12047 C CA . LEU D 1 123 ? -1.94796 -3.57549 -31.14964 1.000 24.20649 120 LEU D CA 1
ATOM 12048 C C . LEU D 1 123 ? -0.84107 -2.59480 -31.51701 1.000 23.52931 120 LEU D C 1
ATOM 12049 O O . LEU D 1 123 ? 0.02851 -2.30911 -30.68906 1.000 22.93498 120 LEU D O 1
ATOM 12054 N N . ASP D 1 124 ? -0.85617 -2.09694 -32.76097 1.000 23.04215 121 ASP D N 1
ATOM 12055 C CA . ASP D 1 124 ? 0.23278 -1.28561 -33.30762 1.000 24.96570 121 ASP D CA 1
ATOM 12056 C C . ASP D 1 124 ? -0.25710 0.11049 -33.65364 1.000 24.26665 121 ASP D C 1
ATOM 12057 O O . ASP D 1 124 ? -1.35148 0.27250 -34.20281 1.000 25.94225 121 ASP D O 1
ATOM 12062 N N . PHE D 1 125 ? 0.57617 1.11195 -33.37437 1.000 22.36510 122 PHE D N 1
ATOM 12063 C CA . PHE D 1 125 ? 0.26885 2.49456 -33.72529 1.000 23.82254 122 PHE D CA 1
ATOM 12064 C C . PHE D 1 125 ? 1.09238 2.93047 -34.93167 1.000 21.55212 122 PHE D C 1
ATOM 12065 O O . PHE D 1 125 ? 2.26282 2.55855 -35.05631 1.000 21.05979 122 PHE D O 1
ATOM 12073 N N . PHE D 1 126 ? 0.47572 3.73002 -35.81854 1.000 19.38603 123 PHE D N 1
ATOM 12074 C CA . PHE D 1 126 ? 1.15695 4.33761 -36.96409 1.000 22.05901 123 PHE D CA 1
ATOM 12075 C C . PHE D 1 126 ? 0.87207 5.82628 -37.01012 1.000 25.15738 123 PHE D C 1
ATOM 12076 O O . PHE D 1 126 ? -0.29707 6.23773 -37.01237 1.000 23.40704 123 PHE D O 1
ATOM 12084 N N . LEU D 1 127 ? 1.94323 6.62341 -37.05656 1.000 21.50537 124 LEU D N 1
ATOM 12085 C CA . LEU D 1 127 ? 1.85481 8.07667 -37.14107 1.000 22.03321 124 LEU D CA 1
ATOM 12086 C C . LEU D 1 127 ? 1.71584 8.50194 -38.60419 1.000 22.24937 124 LEU D C 1
ATOM 12087 O O . LEU D 1 127 ? 2.51280 8.08369 -39.45319 1.000 22.60743 124 LEU D O 1
ATOM 12092 N N . GLY D 1 128 ? 0.73775 9.36459 -38.89386 1.000 24.29238 125 GLY D N 1
ATOM 12093 C CA . GLY D 1 128 ? 0.61307 9.93289 -40.22003 1.000 27.39625 125 GLY D CA 1
ATOM 12094 C C . GLY D 1 128 ? -0.84269 10.04546 -40.61597 1.000 22.70523 125 GLY D C 1
ATOM 12095 O O . GLY D 1 128 ? -1.74818 9.92491 -39.78742 1.000 21.51248 125 GLY D O 1
ATOM 12096 N N . TRP D 1 129 ? -1.06705 10.30213 -41.91138 1.000 23.63484 126 TRP D N 1
ATOM 12097 C CA . TRP D 1 129 ? -2.40162 10.53822 -42.44941 1.000 21.38900 126 TRP D CA 1
ATOM 12098 C C . TRP D 1 129 ? -2.87624 9.30613 -43.21254 1.000 22.49957 126 TRP D C 1
ATOM 12099 O O . TRP D 1 129 ? -2.29764 8.94241 -44.24074 1.000 23.96784 126 TRP D O 1
ATOM 12110 N N . GLY D 1 130 ? -3.93094 8.66744 -42.71020 1.000 22.34437 127 GLY D N 1
ATOM 12111 C CA . GLY D 1 130 ? -4.45287 7.48527 -43.34034 1.000 20.56977 127 GLY D CA 1
ATOM 12112 C C . GLY D 1 130 ? -5.50926 7.82716 -44.37743 1.000 20.84512 127 GLY D C 1
ATOM 12113 O O . GLY D 1 130 ? -6.27809 8.78416 -44.22774 1.000 24.53711 127 GLY D O 1
ATOM 12114 N N . SER D 1 131 ? -5.53186 7.02923 -45.44510 1.000 20.41788 128 SER D N 1
ATOM 12115 C CA . SER D 1 131 ? -6.55057 7.16334 -46.48368 1.000 24.83973 128 SER D CA 1
ATOM 12116 C C . SER D 1 131 ? -6.74596 5.81171 -47.15002 1.000 25.66232 128 SER D C 1
ATOM 12117 O O . SER D 1 131 ? -5.95063 4.88762 -46.98258 1.000 23.43979 128 SER D O 1
ATOM 12120 N N . LEU D 1 132 ? -7.83112 5.69747 -47.90761 1.000 23.43023 129 LEU D N 1
ATOM 12121 C CA . LEU D 1 132 ? -8.19886 4.43279 -48.53189 1.000 25.00876 129 LEU D CA 1
ATOM 12122 C C . LEU D 1 132 ? -7.62317 4.41565 -49.94434 1.000 29.72992 129 LEU D C 1
ATOM 12123 O O . LEU D 1 132 ? -8.05788 5.18647 -50.80905 1.000 31.94301 129 LEU D O 1
ATOM 12128 N N . GLU D 1 133 ? -6.61223 3.57591 -50.16867 1.000 26.67725 130 GLU D N 1
ATOM 12129 C CA . GLU D 1 133 ? -6.10986 3.41988 -51.52945 1.000 27.75832 130 GLU D CA 1
ATOM 12130 C C . GLU D 1 133 ? -7.00091 2.47730 -52.32994 1.000 34.47716 130 GLU D C 1
ATOM 12131 O O . GLU D 1 133 ? -7.31640 2.75863 -53.49271 1.000 32.41394 130 GLU D O 1
ATOM 12137 N N . SER D 1 134 ? -7.41151 1.36410 -51.71870 1.000 33.27858 131 SER D N 1
ATOM 12138 C CA . SER D 1 134 ? -8.38266 0.43918 -52.29791 1.000 33.13414 131 SER D CA 1
ATOM 12139 C C . SER D 1 134 ? -9.11389 -0.26750 -51.15663 1.000 36.28274 131 SER D C 1
ATOM 12140 O O . SER D 1 134 ? -8.87379 0.00481 -49.98137 1.000 33.78041 131 SER D O 1
ATOM 12143 N N . LYS D 1 135 ? -10.01119 -1.19605 -51.50868 1.000 34.37850 132 LYS D N 1
ATOM 12144 C CA . LYS D 1 135 ? -10.97059 -1.72233 -50.53838 1.000 34.80111 132 LYS D CA 1
ATOM 12145 C C . LYS D 1 135 ? -10.31690 -2.44272 -49.35443 1.000 31.60608 132 LYS D C 1
ATOM 12146 O O . LYS D 1 135 ? -10.94416 -2.56167 -48.28665 1.000 31.68752 132 LYS D O 1
ATOM 12152 N N . ASN D 1 136 ? -9.08356 -2.92863 -49.50981 1.000 30.89913 133 ASN D N 1
ATOM 12153 C CA . ASN D 1 136 ? -8.38664 -3.62383 -48.43187 1.000 27.14006 133 ASN D CA 1
ATOM 12154 C C . ASN D 1 136 ? -6.96286 -3.11150 -48.28542 1.000 26.45299 133 ASN D C 1
ATOM 12155 O O . ASN D 1 136 ? -6.06380 -3.85892 -47.87949 1.000 27.90036 133 ASN D O 1
ATOM 12160 N N . VAL D 1 137 ? -6.74639 -1.83110 -48.60745 1.000 27.12398 134 VAL D N 1
ATOM 12161 C CA . VAL D 1 137 ? -5.43692 -1.19898 -48.54063 1.000 25.81977 134 VAL D CA 1
ATOM 12162 C C . VAL D 1 137 ? -5.58500 0.19073 -47.93747 1.000 24.81364 134 VAL D C 1
ATOM 12163 O O . VAL D 1 137 ? -6.22030 1.06868 -48.53290 1.000 26.99886 134 VAL D O 1
ATOM 12167 N N . VAL D 1 138 ? -4.97614 0.40226 -46.77616 1.000 23.84474 135 VAL D N 1
ATOM 12168 C CA . VAL D 1 138 ? -4.89247 1.72302 -46.15311 1.000 19.96694 135 VAL D CA 1
ATOM 12169 C C . VAL D 1 138 ? -3.47056 2.22817 -46.34703 1.000 24.41237 135 VAL D C 1
ATOM 12170 O O . VAL D 1 138 ? -2.51944 1.51308 -46.02196 1.000 27.66729 135 VAL D O 1
ATOM 12174 N N . VAL D 1 139 ? -3.31425 3.45603 -46.86867 1.000 22.24827 136 VAL D N 1
ATOM 12175 C CA . VAL D 1 139 ? -1.99419 4.07956 -46.96023 1.000 19.82861 136 VAL D CA 1
ATOM 12176 C C . VAL D 1 139 ? -1.86716 5.14519 -45.88075 1.000 20.38085 136 VAL D C 1
ATOM 12177 O O . VAL D 1 139 ? -2.83640 5.85662 -45.55889 1.000 23.49107 136 VAL D O 1
ATOM 12181 N N . VAL D 1 140 ? -0.66226 5.25319 -45.32623 1.000 23.76263 137 VAL D N 1
ATOM 12182 C CA . VAL D 1 140 ? -0.30541 6.25632 -44.32657 1.000 23.27195 137 VAL D CA 1
ATOM 12183 C C . VAL D 1 140 ? 0.70315 7.19699 -44.98967 1.000 26.57148 137 VAL D C 1
ATOM 12184 O O . VAL D 1 140 ? 1.78885 6.76016 -45.39776 1.000 23.35961 137 VAL D O 1
ATOM 12188 N N . ARG D 1 141 ? 0.33284 8.46977 -45.15354 1.000 21.83596 138 ARG D N 1
ATOM 12189 C CA . ARG D 1 141 ? 1.18714 9.45420 -45.81721 1.000 21.87309 138 ARG D CA 1
ATOM 12190 C C . ARG D 1 141 ? 1.71604 10.49051 -44.82786 1.000 24.87697 138 ARG D C 1
ATOM 12191 O O . ARG D 1 141 ? 1.21494 10.64582 -43.70323 1.000 24.18378 138 ARG D O 1
ATOM 12199 N N . GLU D 1 142 ? 2.73264 11.22227 -45.29524 1.000 25.90847 139 GLU D N 1
ATOM 12200 C CA . GLU D 1 142 ? 3.42386 12.20248 -44.46008 1.000 25.47914 139 GLU D CA 1
ATOM 12201 C C . GLU D 1 142 ? 2.50873 13.35331 -44.04859 1.000 26.02804 139 GLU D C 1
ATOM 12202 O O . GLU D 1 142 ? 2.55953 13.80404 -42.89501 1.000 25.06901 139 GLU D O 1
ATOM 12208 N N . THR D 1 143 ? 1.66843 13.84374 -44.96616 1.000 23.98240 140 THR D N 1
ATOM 12209 C CA . THR D 1 143 ? 0.74086 14.94611 -44.67749 1.000 27.39262 140 THR D CA 1
ATOM 12210 C C . THR D 1 143 ? -0.64507 14.61473 -45.22685 1.000 24.92355 140 THR D C 1
ATOM 12211 O O . THR D 1 143 ? -0.86460 13.56703 -45.84859 1.000 27.97057 140 THR D O 1
ATOM 12215 N N . ALA D 1 144 ? -1.59939 15.53148 -45.00478 1.000 24.65148 141 ALA D N 1
ATOM 12216 C CA . ALA D 1 144 ? -2.94153 15.36891 -45.55383 1.000 29.91783 141 ALA D CA 1
ATOM 12217 C C . ALA D 1 144 ? -2.97534 15.49062 -47.07613 1.000 32.42538 141 ALA D C 1
ATOM 12218 O O . ALA D 1 144 ? -3.98280 15.12261 -47.69902 1.000 30.62075 141 ALA D O 1
ATOM 12220 N N . ASP D 1 145 ? -1.92737 16.01832 -47.67869 1.000 31.90780 142 ASP D N 1
ATOM 12221 C CA . ASP D 1 145 ? -1.84190 16.12082 -49.13626 1.000 34.74759 142 ASP D CA 1
ATOM 12222 C C . ASP D 1 145 ? -1.72565 14.72289 -49.73203 1.000 36.00624 142 ASP D C 1
ATOM 12223 O O . ASP D 1 145 ? -0.76254 14.00145 -49.41714 1.000 31.08460 142 ASP D O 1
ATOM 12228 N N . PRO D 1 146 ? -2.67796 14.28707 -50.56365 1.000 32.93827 143 PRO D N 1
ATOM 12229 C CA . PRO D 1 146 ? -2.59895 12.93317 -51.13846 1.000 35.16361 143 PRO D CA 1
ATOM 12230 C C . PRO D 1 146 ? -1.41462 12.73326 -52.06443 1.000 34.94569 143 PRO D C 1
ATOM 12231 O O . PRO D 1 146 ? -1.18832 11.59891 -52.52185 1.000 36.43345 143 PRO D O 1
ATOM 12235 N N . LYS D 1 147 ? -0.65914 13.78334 -52.36315 1.000 33.73512 144 LYS D N 1
ATOM 12236 C CA . LYS D 1 147 ? 0.57711 13.64585 -53.11775 1.000 37.44687 144 LYS D CA 1
ATOM 12237 C C . LYS D 1 147 ? 1.80831 13.54393 -52.22596 1.000 34.70388 144 LYS D C 1
ATOM 12238 O O . LYS D 1 147 ? 2.91268 13.38143 -52.74861 1.000 31.47908 144 LYS D O 1
ATOM 12244 N N . SER D 1 148 ? 1.64993 13.61827 -50.90171 1.000 31.79820 145 SER D N 1
ATOM 12245 C CA . SER D 1 148 ? 2.80574 13.49673 -50.01914 1.000 27.88820 145 SER D CA 1
ATOM 12246 C C . SER D 1 148 ? 3.28399 12.04003 -49.97424 1.000 22.50625 145 SER D C 1
ATOM 12247 O O . SER D 1 148 ? 2.59402 11.10914 -50.40705 1.000 28.13445 145 SER D O 1
ATOM 12250 N N . ALA D 1 149 ? 4.47972 11.84460 -49.42270 1.000 25.97357 146 ALA D N 1
ATOM 12251 C CA . ALA D 1 149 ? 5.12349 10.53409 -49.47044 1.000 28.24759 146 ALA D CA 1
ATOM 12252 C C . ALA D 1 149 ? 4.33021 9.48271 -48.70478 1.000 27.45495 146 ALA D C 1
ATOM 12253 O O . ALA D 1 149 ? 3.81403 9.73868 -47.61451 1.000 26.91363 146 ALA D O 1
ATOM 12255 N N . VAL D 1 150 ? 4.26141 8.27749 -49.26307 1.000 25.86559 147 VAL D N 1
ATOM 12256 C CA . VAL D 1 150 ? 3.69962 7.13876 -48.53748 1.000 27.34959 147 VAL D CA 1
ATOM 12257 C C . VAL D 1 150 ? 4.71250 6.62578 -47.51473 1.000 28.82105 147 VAL D C 1
ATOM 12258 O O . VAL D 1 150 ? 5.78150 6.13294 -47.88707 1.000 32.90926 147 VAL D O 1
ATOM 12262 N N . LYS D 1 151 ? 4.36236 6.71035 -46.21996 1.000 22.86570 148 LYS D N 1
ATOM 12263 C CA . LYS D 1 151 ? 5.20546 6.13515 -45.16828 1.000 23.82356 148 LYS D CA 1
ATOM 12264 C C . LYS D 1 151 ? 5.02698 4.62700 -45.09512 1.000 22.84081 148 LYS D C 1
ATOM 12265 O O . LYS D 1 151 ? 6.00974 3.88538 -45.00045 1.000 30.91117 148 LYS D O 1
ATOM 12271 N N . GLU D 1 152 ? 3.77170 4.17025 -45.08883 1.000 23.22936 149 GLU D N 1
ATOM 12272 C CA . GLU D 1 152 ? 3.40927 2.76717 -44.91054 1.000 24.36265 149 GLU D CA 1
ATOM 12273 C C . GLU D 1 152 ? 2.20225 2.45278 -45.77575 1.000 24.58204 149 GLU D C 1
ATOM 12274 O O . GLU D 1 152 ? 1.26309 3.24936 -45.84682 1.000 29.24221 149 GLU D O 1
ATOM 12280 N N . ARG D 1 153 ? 2.19949 1.26993 -46.38198 1.000 24.83177 150 ARG D N 1
ATOM 12281 C CA . ARG D 1 153 ? 1.01549 0.73197 -47.04460 1.000 23.36646 150 ARG D CA 1
ATOM 12282 C C . ARG D 1 153 ? 0.62083 -0.53659 -46.30221 1.000 29.37222 150 ARG D C 1
ATOM 12283 O O . ARG D 1 153 ? 1.40580 -1.49042 -46.24854 1.000 32.28859 150 ARG D O 1
ATOM 12291 N N . LEU D 1 154 ? -0.57489 -0.53942 -45.71578 1.000 24.53428 151 LEU D N 1
ATOM 12292 C CA . LEU D 1 154 ? -1.02761 -1.59620 -44.81399 1.000 29.43889 151 LEU D CA 1
ATOM 12293 C C . LEU D 1 154 ? -2.09616 -2.45535 -45.48438 1.000 25.51572 151 LEU D C 1
ATOM 12294 O O . LEU D 1 154 ? -3.03776 -1.92373 -46.08753 1.000 29.30761 151 LEU D O 1
ATOM 12299 N N . GLN D 1 155 ? -1.96099 -3.77960 -45.36324 1.000 25.75451 152 GLN D N 1
ATOM 12300 C CA . GLN D 1 155 ? -3.01439 -4.69530 -45.79337 1.000 22.62383 152 GLN D CA 1
ATOM 12301 C C . GLN D 1 155 ? -4.07274 -4.82759 -44.69635 1.000 27.04308 152 GLN D C 1
ATOM 12302 O O . GLN D 1 155 ? -3.74577 -5.08795 -43.53304 1.000 27.06493 152 GLN D O 1
ATOM 12308 N N . ALA D 1 156 ? -5.34766 -4.66469 -45.05822 1.000 25.10988 153 ALA D N 1
ATOM 12309 C CA . ALA D 1 156 ? -6.42463 -4.61959 -44.06950 1.000 23.87206 153 ALA D CA 1
ATOM 12310 C C . ALA D 1 156 ? -7.58110 -5.52517 -44.48062 1.000 24.31228 153 ALA D C 1
ATOM 12311 O O . ALA D 1 156 ? -8.23075 -5.27058 -45.50106 1.000 28.51662 153 ALA D O 1
ATOM 12313 N N . ASP D 1 157 ? -7.86591 -6.54554 -43.66721 1.000 25.53601 154 ASP D N 1
ATOM 12314 C CA . ASP D 1 157 ? -9.08677 -7.33514 -43.87519 1.000 30.44825 154 ASP D CA 1
ATOM 12315 C C . ASP D 1 157 ? -10.34294 -6.50193 -43.64235 1.000 34.37782 154 ASP D C 1
ATOM 12316 O O . ASP D 1 157 ? -11.33056 -6.62427 -44.38692 1.000 28.67761 154 ASP D O 1
ATOM 12321 N N . HIS D 1 158 ? -10.33829 -5.68084 -42.59204 1.000 26.67665 155 HIS D N 1
ATOM 12322 C CA . HIS D 1 158 ? -11.46122 -4.82985 -42.21785 1.000 24.91762 155 HIS D CA 1
ATOM 12323 C C . HIS D 1 158 ? -10.91447 -3.43027 -41.96367 1.000 28.42055 155 HIS D C 1
ATOM 12324 O O . HIS D 1 158 ? -9.79207 -3.28198 -41.47350 1.000 22.81859 155 HIS D O 1
ATOM 12331 N N . ILE D 1 159 ? -11.69498 -2.40652 -42.31382 1.000 24.14570 156 ILE D N 1
ATOM 12332 C CA . ILE D 1 159 ? -11.28814 -1.01065 -42.13178 1.000 21.85535 156 ILE D CA 1
ATOM 12333 C C . ILE D 1 159 ? -12.36979 -0.26426 -41.35800 1.000 24.75415 156 ILE D C 1
ATOM 12334 O O . ILE D 1 159 ? -13.55858 -0.34071 -41.69924 1.000 25.48655 156 ILE D O 1
ATOM 12339 N N . LEU D 1 160 ? -11.95487 0.46226 -40.32152 1.000 24.25807 157 LEU D N 1
ATOM 12340 C CA . LEU D 1 160 ? -12.84699 1.26494 -39.48855 1.000 22.54074 157 LEU D CA 1
ATOM 12341 C C . LEU D 1 160 ? -12.49328 2.73715 -39.66711 1.000 22.97250 157 LEU D C 1
ATOM 12342 O O . LEU D 1 160 ? -11.37081 3.14983 -39.35297 1.000 25.77250 157 LEU D O 1
ATOM 12347 N N . LEU D 1 161 ? -13.44340 3.52913 -40.16115 1.000 22.91640 158 LEU D N 1
ATOM 12348 C CA . LEU D 1 161 ? -13.26468 4.97331 -40.29491 1.000 22.89620 158 LEU D CA 1
ATOM 12349 C C . LEU D 1 161 ? -13.69566 5.63479 -38.98804 1.000 25.40743 158 LEU D C 1
ATOM 12350 O O . LEU D 1 161 ? -14.85575 5.50091 -38.57454 1.000 22.24446 158 LEU D O 1
ATOM 12355 N N . ALA D 1 162 ? -12.77577 6.34648 -38.33516 1.000 23.69450 159 ALA D N 1
ATOM 12356 C CA . ALA D 1 162 ? -13.07135 6.92636 -37.02326 1.000 22.56332 159 ALA D CA 1
ATOM 12357 C C . ALA D 1 162 ? -12.31407 8.24410 -36.83945 1.000 24.83169 159 ALA D C 1
ATOM 12358 O O . ALA D 1 162 ? -11.72527 8.50474 -35.79040 1.000 22.63932 159 ALA D O 1
ATOM 12360 N N . THR D 1 163 ? -12.36109 9.11423 -37.84811 1.000 23.28648 160 THR D N 1
ATOM 12361 C CA . THR D 1 163 ? -11.57735 10.34421 -37.88449 1.000 21.69735 160 THR D CA 1
ATOM 12362 C C . THR D 1 163 ? -12.25405 11.55057 -37.22281 1.000 22.09948 160 THR D C 1
ATOM 12363 O O . THR D 1 163 ? -11.63990 12.63169 -37.17209 1.000 23.39736 160 THR D O 1
ATOM 12367 N N . GLY D 1 164 ? -13.46032 11.39786 -36.67236 1.000 21.94851 161 GLY D N 1
ATOM 12368 C CA . GLY D 1 164 ? -14.06499 12.47132 -35.88742 1.000 22.21102 161 GLY D CA 1
ATOM 12369 C C . GLY D 1 164 ? -14.72255 13.55400 -36.74053 1.000 25.51411 161 GLY D C 1
ATOM 12370 O O . GLY D 1 164 ? -15.15647 13.31791 -37.86812 1.000 26.09192 161 GLY D O 1
ATOM 12371 N N . SER D 1 165 ? -14.82054 14.75244 -36.16612 1.000 23.56138 162 SER D N 1
ATOM 12372 C CA . SER D 1 165 ? -15.36619 15.94600 -36.80875 1.000 24.65553 162 SER D CA 1
ATOM 12373 C C . SER D 1 165 ? -14.34127 17.07538 -36.69980 1.000 27.29817 162 SER D C 1
ATOM 12374 O O . SER D 1 165 ? -13.23525 16.88533 -36.18622 1.000 25.09498 162 SER D O 1
ATOM 12377 N N . TRP D 1 166 ? -14.70504 18.26834 -37.17186 1.000 22.53538 163 TRP D N 1
ATOM 12378 C CA . TRP D 1 166 ? -13.77969 19.39724 -37.23637 1.000 22.90238 163 TRP D CA 1
ATOM 12379 C C . TRP D 1 166 ? -14.59619 20.68272 -37.16455 1.000 27.77611 163 TRP D C 1
ATOM 12380 O O . TRP D 1 166 ? -15.74133 20.69732 -37.62547 1.000 27.63101 163 TRP D O 1
ATOM 12391 N N . PRO D 1 167 ? -14.05324 21.77061 -36.60916 1.000 24.91639 164 PRO D N 1
ATOM 12392 C CA . PRO D 1 167 ? -14.85896 23.00173 -36.50515 1.000 24.90132 164 PRO D CA 1
ATOM 12393 C C . PRO D 1 167 ? -15.29585 23.52274 -37.87420 1.000 27.22185 164 PRO D C 1
ATOM 12394 O O . PRO D 1 167 ? -14.52894 23.55274 -38.83748 1.000 27.81557 164 PRO D O 1
ATOM 12398 N N . GLN D 1 168 ? -16.55466 23.94279 -37.94807 1.000 28.53922 165 GLN D N 1
ATOM 12399 C CA . GLN D 1 168 ? -17.10203 24.53683 -39.15855 1.000 31.23621 165 GLN D CA 1
ATOM 12400 C C . GLN D 1 168 ? -16.82168 26.03677 -39.15538 1.000 33.22552 165 GLN D C 1
ATOM 12401 O O . GLN D 1 168 ? -17.08264 26.71907 -38.16056 1.000 30.57739 165 GLN D O 1
ATOM 12407 N N . MET D 1 169 ? -16.27437 26.54743 -40.25428 1.000 34.16451 166 MET D N 1
ATOM 12408 C CA . MET D 1 169 ? -15.94018 27.96499 -40.33841 1.000 33.87147 166 MET D CA 1
ATOM 12409 C C . MET D 1 169 ? -16.76270 28.62555 -41.43745 1.000 34.74040 166 MET D C 1
ATOM 12410 O O . MET D 1 169 ? -16.64067 28.23657 -42.61132 1.000 40.93722 166 MET D O 1
ATOM 12415 N N . PRO D 1 170 ? -17.60276 29.61380 -41.11843 1.000 32.89042 167 PRO D N 1
ATOM 12416 C CA . PRO D 1 170 ? -18.44818 30.22907 -42.15176 1.000 33.22896 167 PRO D CA 1
ATOM 12417 C C . PRO D 1 170 ? -17.61259 30.93521 -43.20788 1.000 35.32119 167 PRO D C 1
ATOM 12418 O O . PRO D 1 170 ? -16.58212 31.54541 -42.91268 1.000 36.85116 167 PRO D O 1
ATOM 12422 N N . ALA D 1 171 ? -18.07351 30.86372 -44.45121 1.000 38.03776 168 ALA D N 1
ATOM 12423 C CA . ALA D 1 171 ? -17.35861 31.50148 -45.55526 1.000 35.60326 168 ALA D CA 1
ATOM 12424 C C . ALA D 1 171 ? -17.75735 32.97673 -45.59499 1.000 43.06680 168 ALA D C 1
ATOM 12425 O O . ALA D 1 171 ? -18.66275 33.38068 -46.32527 1.000 40.09399 168 ALA D O 1
ATOM 12427 N N . ILE D 1 172 ? -17.07931 33.78725 -44.78466 1.000 32.32517 169 ILE D N 1
ATOM 12428 C CA . ILE D 1 172 ? -17.30229 35.23194 -44.73762 1.000 33.80939 169 ILE D CA 1
ATOM 12429 C C . ILE D 1 172 ? -15.96390 35.93023 -44.93620 1.000 35.91984 169 ILE D C 1
ATOM 12430 O O . ILE D 1 172 ? -14.89962 35.34849 -44.67238 1.000 35.35649 169 ILE D O 1
ATOM 12435 N N . PRO D 1 173 ? -15.97764 37.17816 -45.41124 1.000 37.21512 170 PRO D N 1
ATOM 12436 C CA . PRO D 1 173 ? -14.72506 37.94830 -45.48185 1.000 36.76782 170 PRO D CA 1
ATOM 12437 C C . PRO D 1 173 ? -14.10679 38.11845 -44.10044 1.000 33.45333 170 PRO D C 1
ATOM 12438 O O . PRO D 1 173 ? -14.78653 38.48479 -43.13660 1.000 34.48256 170 PRO D O 1
ATOM 12442 N N . GLY D 1 174 ? -12.80494 37.86987 -44.01816 1.000 34.48832 171 GLY D N 1
ATOM 12443 C CA . GLY D 1 174 ? -12.09059 37.99585 -42.76799 1.000 36.04847 171 GLY D CA 1
ATOM 12444 C C . GLY D 1 174 ? -12.13282 36.77059 -41.88301 1.000 39.11841 171 GLY D C 1
ATOM 12445 O O . GLY D 1 174 ? -11.68851 36.84449 -40.72885 1.000 36.13119 171 GLY D O 1
ATOM 12446 N N . ILE D 1 175 ? -12.64653 35.64271 -42.38346 1.000 37.92643 172 ILE D N 1
ATOM 12447 C CA . ILE D 1 175 ? -12.70025 34.43921 -41.55980 1.000 34.53208 172 ILE D CA 1
ATOM 12448 C C . ILE D 1 175 ? -11.30605 34.06072 -41.08385 1.000 33.37355 172 ILE D C 1
ATOM 12449 O O . ILE D 1 175 ? -11.14694 33.47866 -40.00541 1.000 33.75347 172 ILE D O 1
ATOM 12454 N N . GLU D 1 176 ? -10.27265 34.40405 -41.85703 1.000 33.04344 173 GLU D N 1
ATOM 12455 C CA . GLU D 1 176 ? -8.90743 34.07795 -41.45334 1.000 35.33969 173 GLU D CA 1
ATOM 12456 C C . GLU D 1 176 ? -8.48178 34.79897 -40.17515 1.000 32.16245 173 GLU D C 1
ATOM 12457 O O . GLU D 1 176 ? -7.47264 34.41644 -39.56702 1.000 31.99337 173 GLU D O 1
ATOM 12463 N N . HIS D 1 177 ? -9.22388 35.81737 -39.74225 1.000 30.31047 174 HIS D N 1
ATOM 12464 C CA . HIS D 1 177 ? -8.91521 36.53705 -38.50762 1.000 33.50189 174 HIS D CA 1
ATOM 12465 C C . HIS D 1 177 ? -9.57547 35.91289 -37.28238 1.000 31.23052 174 HIS D C 1
ATOM 12466 O O . HIS D 1 177 ? -9.40103 36.42589 -36.17036 1.000 33.57633 174 HIS D O 1
ATOM 12473 N N . CYS D 1 178 ? -10.31944 34.82876 -37.47115 1.000 30.56045 175 CYS D N 1
ATOM 12474 C CA . CYS D 1 178 ? -11.08052 34.14764 -36.43054 1.000 26.57036 175 CYS D CA 1
ATOM 12475 C C . CYS D 1 178 ? -10.39401 32.83970 -36.04655 1.000 29.59638 175 CYS D C 1
ATOM 12476 O O . CYS D 1 178 ? -9.51250 32.34452 -36.75356 1.000 30.65028 175 CYS D O 1
ATOM 12479 N N . ILE D 1 179 ? -10.80030 32.28495 -34.90145 1.000 29.76543 176 ILE D N 1
ATOM 12480 C CA . ILE D 1 179 ? -10.28253 31.01229 -34.41993 1.000 26.57996 176 ILE D CA 1
ATOM 12481 C C . ILE D 1 179 ? -11.45680 30.07595 -34.14088 1.000 27.07858 176 ILE D C 1
ATOM 12482 O O . ILE D 1 179 ? -12.62476 30.43654 -34.30133 1.000 28.91541 176 ILE D O 1
ATOM 12487 N N . SER D 1 180 ? -11.12542 28.84971 -33.72907 1.000 27.01233 177 SER D N 1
ATOM 12488 C CA . SER D 1 180 ? -12.08072 27.84000 -33.27042 1.000 23.60027 177 SER D CA 1
ATOM 12489 C C . SER D 1 180 ? -11.68871 27.39731 -31.85983 1.000 25.21861 177 SER D C 1
ATOM 12490 O O . SER D 1 180 ? -10.71856 27.89940 -31.27759 1.000 24.27261 177 SER D O 1
ATOM 12493 N N . SER D 1 181 ? -12.45529 26.44699 -31.29665 1.000 24.31302 178 SER D N 1
ATOM 12494 C CA . SER D 1 181 ? -12.10258 25.92683 -29.97497 1.000 26.10106 178 SER D CA 1
ATOM 12495 C C . SER D 1 181 ? -10.68905 25.34772 -29.93700 1.000 24.56142 178 SER D C 1
ATOM 12496 O O . SER D 1 181 ? -10.02404 25.42835 -28.89672 1.000 24.60159 178 SER D O 1
ATOM 12499 N N . ASN D 1 182 ? -10.20570 24.77563 -31.04935 1.000 24.33743 179 ASN D N 1
ATOM 12500 C CA . ASN D 1 182 ? -8.84405 24.23979 -31.10485 1.000 25.53189 179 ASN D CA 1
ATOM 12501 C C . ASN D 1 182 ? -7.82716 25.25259 -30.59433 1.000 25.58481 179 ASN D C 1
ATOM 12502 O O . ASN D 1 182 ? -7.02015 24.95794 -29.69800 1.000 25.96695 179 ASN D O 1
ATOM 12507 N N . GLU D 1 183 ? -7.82424 26.44777 -31.18997 1.000 23.41270 180 GLU D N 1
ATOM 12508 C CA . GLU D 1 183 ? -6.83933 27.46431 -30.81483 1.000 22.92189 180 GLU D CA 1
ATOM 12509 C C . GLU D 1 183 ? -7.11837 28.04457 -29.42985 1.000 23.08125 180 GLU D C 1
ATOM 12510 O O . GLU D 1 183 ? -6.19091 28.50362 -28.74240 1.000 25.38026 180 GLU D O 1
ATOM 12516 N N . ALA D 1 184 ? -8.37623 28.04195 -29.00634 1.000 25.33866 181 ALA D N 1
ATOM 12517 C CA . ALA D 1 184 ? -8.71997 28.58875 -27.69380 1.000 23.86352 181 ALA D CA 1
ATOM 12518 C C . ALA D 1 184 ? -7.96941 27.87748 -26.57621 1.000 27.74292 181 ALA D C 1
ATOM 12519 O O . ALA D 1 184 ? -7.61980 28.49872 -25.56166 1.000 27.85020 181 ALA D O 1
ATOM 12521 N N . PHE D 1 185 ? -7.70074 26.58256 -26.74593 1.000 23.23837 182 PHE D N 1
ATOM 12522 C CA . PHE D 1 185 ? -6.98615 25.83036 -25.72071 1.000 23.97123 182 PHE D CA 1
ATOM 12523 C C . PHE D 1 185 ? -5.53628 26.25636 -25.56147 1.000 26.48726 182 PHE D C 1
ATOM 12524 O O . PHE D 1 185 ? -4.88467 25.79055 -24.62065 1.000 23.42281 182 PHE D O 1
ATOM 12532 N N . TYR D 1 186 ? -5.00787 27.11297 -26.44838 1.000 23.68485 183 TYR D N 1
ATOM 12533 C CA . TYR D 1 186 ? -3.57796 27.41017 -26.46849 1.000 23.99389 183 TYR D CA 1
ATOM 12534 C C . TYR D 1 186 ? -3.25961 28.90162 -26.47720 1.000 27.16466 183 TYR D C 1
ATOM 12535 O O . TYR D 1 186 ? -2.08398 29.26335 -26.62431 1.000 29.22730 183 TYR D O 1
ATOM 12544 N N . LEU D 1 187 ? -4.25627 29.77515 -26.31648 1.000 26.55553 184 LEU D N 1
ATOM 12545 C CA . LEU D 1 187 ? -3.98511 31.20720 -26.28597 1.000 26.46544 184 LEU D CA 1
ATOM 12546 C C . LEU D 1 187 ? -2.89332 31.50834 -25.25681 1.000 30.43152 184 LEU D C 1
ATOM 12547 O O . LEU D 1 187 ? -2.97424 31.03112 -24.11682 1.000 29.59112 184 LEU D O 1
ATOM 12552 N N . PRO D 1 188 ? -1.86832 32.28562 -25.61142 1.000 30.09364 185 PRO D N 1
ATOM 12553 C CA . PRO D 1 188 ? -0.83859 32.61619 -24.61404 1.000 29.71907 185 PRO D CA 1
ATOM 12554 C C . PRO D 1 188 ? -1.35010 33.48991 -23.48637 1.000 31.03966 185 PRO D C 1
ATOM 12555 O O . PRO D 1 188 ? -0.85810 33.35094 -22.35942 1.000 33.84021 185 PRO D O 1
ATOM 12559 N N . GLU D 1 189 ? -2.31263 34.37598 -23.75176 1.000 31.58618 186 GLU D N 1
ATOM 12560 C CA . GLU D 1 189 ? -2.91203 35.28107 -22.77817 1.000 31.06833 186 GLU D CA 1
ATOM 12561 C C . GLU D 1 189 ? -4.42535 35.20844 -22.87778 1.000 29.80435 186 GLU D C 1
ATOM 12562 O O . GLU D 1 189 ? -4.96304 35.00708 -23.96550 1.000 31.40337 186 GLU D O 1
ATOM 12568 N N . PRO D 1 190 ? -5.13832 35.41131 -21.77267 1.000 30.12464 187 PRO D N 1
ATOM 12569 C CA . PRO D 1 190 ? -6.60505 35.38894 -21.82497 1.000 31.32004 187 PRO D CA 1
ATOM 12570 C C . PRO D 1 190 ? -7.13642 36.65936 -22.46356 1.000 33.66064 187 PRO D C 1
ATOM 12571 O O . PRO D 1 190 ? -6.70514 37.76455 -22.10330 1.000 34.17628 187 PRO D O 1
ATOM 12575 N N . PRO D 1 191 ? -8.07766 36.55499 -23.39980 1.000 29.89317 188 PRO D N 1
ATOM 12576 C CA . PRO D 1 191 ? -8.52006 37.75540 -24.12469 1.000 29.90696 188 PRO D CA 1
ATOM 12577 C C . PRO D 1 191 ? -9.27737 38.72591 -23.22453 1.000 31.17923 188 PRO D C 1
ATOM 12578 O O . PRO D 1 191 ? -10.09420 38.33367 -22.38568 1.000 29.39706 188 PRO D O 1
ATOM 12582 N N . ARG D 1 192 ? -8.99824 40.01732 -23.41611 1.000 33.19533 189 ARG D N 1
ATOM 12583 C CA . ARG D 1 192 ? -9.74434 41.05551 -22.70888 1.000 34.58954 189 ARG D CA 1
ATOM 12584 C C . ARG D 1 192 ? -11.18954 41.10480 -23.18995 1.000 31.99059 189 ARG D C 1
ATOM 12585 O O . ARG D 1 192 ? -12.12724 41.12891 -22.38255 1.000 34.56766 189 ARG D O 1
ATOM 12593 N N . ARG D 1 193 ? -11.38605 41.10075 -24.50856 1.000 28.24997 190 ARG D N 1
ATOM 12594 C CA . ARG D 1 193 ? -12.70397 41.09240 -25.12656 1.000 28.95350 190 ARG D CA 1
ATOM 12595 C C . ARG D 1 193 ? -12.77458 39.90258 -26.07411 1.000 26.80096 190 ARG D C 1
ATOM 12596 O O . ARG D 1 193 ? -11.89102 39.73539 -26.92313 1.000 26.59561 190 ARG D O 1
ATOM 12604 N N . VAL D 1 194 ? -13.82093 39.09041 -25.94302 1.000 25.36538 191 VAL D N 1
ATOM 12605 C CA . VAL D 1 194 ? -13.98932 37.92306 -26.80555 1.000 24.33625 191 VAL D CA 1
ATOM 12606 C C . VAL D 1 194 ? -15.44957 37.81121 -27.22173 1.000 29.18937 191 VAL D C 1
ATOM 12607 O O . VAL D 1 194 ? -16.36717 38.01416 -26.41458 1.000 30.53596 191 VAL D O 1
ATOM 12611 N N . LEU D 1 195 ? -15.65202 37.49530 -28.49711 1.000 26.25957 192 LEU D N 1
ATOM 12612 C CA . LEU D 1 195 ? -16.93830 37.08442 -29.03971 1.000 29.15457 192 LEU D CA 1
ATOM 12613 C C . LEU D 1 195 ? -16.88117 35.58089 -29.28927 1.000 25.62177 192 LEU D C 1
ATOM 12614 O O . LEU D 1 195 ? -16.03051 35.11567 -30.05781 1.000 26.76334 192 LEU D O 1
ATOM 12619 N N . THR D 1 196 ? -17.78291 34.82329 -28.66032 1.000 29.93066 193 THR D N 1
ATOM 12620 C CA . THR D 1 196 ? -17.98133 33.41832 -29.02255 1.000 28.57995 193 THR D CA 1
ATOM 12621 C C . THR D 1 196 ? -19.22218 33.34206 -29.89900 1.000 25.79651 193 THR D C 1
ATOM 12622 O O . THR D 1 196 ? -20.30494 33.76806 -29.47975 1.000 28.02614 193 THR D O 1
ATOM 12626 N N . VAL D 1 197 ? -19.05315 32.82555 -31.11748 1.000 27.04681 194 VAL D N 1
ATOM 12627 C CA . VAL D 1 197 ? -20.09365 32.81102 -32.14343 1.000 24.54085 194 VAL D CA 1
ATOM 12628 C C . VAL D 1 197 ? -20.74930 31.43301 -32.13189 1.000 29.27328 194 VAL D C 1
ATOM 12629 O O . VAL D 1 197 ? -20.11647 30.43134 -32.48086 1.000 28.61111 194 VAL D O 1
ATOM 12633 N N . GLY D 1 198 ? -22.01971 31.37550 -31.76843 1.000 28.73717 195 GLY D N 1
ATOM 12634 C CA . GLY D 1 198 ? -22.76643 30.12996 -31.76473 1.000 28.64447 195 GLY D CA 1
ATOM 12635 C C . GLY D 1 198 ? -23.60104 30.00494 -30.51066 1.000 28.53869 195 GLY D C 1
ATOM 12636 O O . GLY D 1 198 ? -23.29469 30.57745 -29.46416 1.000 27.92184 195 GLY D O 1
ATOM 12637 N N . GLY D 1 199 ? -24.68782 29.24692 -30.61407 1.000 26.81118 196 GLY D N 1
ATOM 12638 C CA . GLY D 1 199 ? -25.55448 28.99953 -29.48565 1.000 29.70471 196 GLY D CA 1
ATOM 12639 C C . GLY D 1 199 ? -25.43135 27.61908 -28.86842 1.000 30.43393 196 GLY D C 1
ATOM 12640 O O . GLY D 1 199 ? -26.18694 27.31492 -27.94285 1.000 27.78389 196 GLY D O 1
ATOM 12641 N N . GLY D 1 200 ? -24.47914 26.78713 -29.32855 1.000 26.50386 197 GLY D N 1
ATOM 12642 C CA . GLY D 1 200 ? -24.34098 25.42524 -28.84326 1.000 30.39935 197 GLY D CA 1
ATOM 12643 C C . GLY D 1 200 ? -23.48311 25.31334 -27.58688 1.000 29.44436 197 GLY D C 1
ATOM 12644 O O . GLY D 1 200 ? -23.00729 26.30441 -27.03343 1.000 27.06700 197 GLY D O 1
ATOM 12645 N N . PHE D 1 201 ? -23.28856 24.06317 -27.13105 1.000 27.66660 198 PHE D N 1
ATOM 12646 C CA . PHE D 1 201 ? -22.64301 23.85863 -25.82998 1.000 25.85041 198 PHE D CA 1
ATOM 12647 C C . PHE D 1 201 ? -21.20833 24.36939 -25.80797 1.000 25.27317 198 PHE D C 1
ATOM 12648 O O . PHE D 1 201 ? -20.75997 24.87705 -24.77900 1.000 26.48492 198 PHE D O 1
ATOM 12656 N N . ILE D 1 202 ? -20.48680 24.29454 -26.92785 1.000 24.46378 199 ILE D N 1
ATOM 12657 C CA . ILE D 1 202 ? -19.08383 24.71687 -26.91736 1.000 22.15705 199 ILE D CA 1
ATOM 12658 C C . ILE D 1 202 ? -18.96887 26.23328 -26.71322 1.000 27.22164 199 ILE D C 1
ATOM 12659 O O . ILE D 1 202 ? -18.14970 26.71606 -25.91195 1.000 23.02148 199 ILE D O 1
ATOM 12664 N N . SER D 1 203 ? -19.77570 27.01081 -27.44057 1.000 23.44733 200 SER D N 1
ATOM 12665 C CA . SER D 1 203 ? -19.75110 28.46639 -27.26464 1.000 27.36823 200 SER D CA 1
ATOM 12666 C C . SER D 1 203 ? -20.12704 28.86677 -25.83572 1.000 25.40430 200 SER D C 1
ATOM 12667 O O . SER D 1 203 ? -19.47226 29.72404 -25.22533 1.000 23.80760 200 SER D O 1
ATOM 12670 N N . VAL D 1 204 ? -21.16510 28.23385 -25.27955 1.000 24.95720 201 VAL D N 1
ATOM 12671 C CA . VAL D 1 204 ? -21.63336 28.55023 -23.93487 1.000 21.23019 201 VAL D CA 1
ATOM 12672 C C . VAL D 1 204 ? -20.57615 28.19883 -22.90280 1.000 24.29823 201 VAL D C 1
ATOM 12673 O O . VAL D 1 204 ? -20.33504 28.96640 -21.96459 1.000 25.24961 201 VAL D O 1
ATOM 12677 N N . GLU D 1 205 ? -19.93149 27.03407 -23.05477 1.000 22.79153 202 GLU D N 1
ATOM 12678 C CA . GLU D 1 205 ? -18.93951 26.62712 -22.06121 1.000 19.47039 202 GLU D CA 1
ATOM 12679 C C . GLU D 1 205 ? -17.72697 27.53733 -22.10956 1.000 23.53602 202 GLU D C 1
ATOM 12680 O O . GLU D 1 205 ? -17.22244 27.97485 -21.06666 1.000 21.67251 202 GLU D O 1
ATOM 12686 N N . PHE D 1 206 ? -17.25702 27.85573 -23.31067 1.000 22.91956 203 PHE D N 1
ATOM 12687 C CA . PHE D 1 206 ? -16.10600 28.74358 -23.40384 1.000 22.94434 203 PHE D CA 1
ATOM 12688 C C . PHE D 1 206 ? -16.43805 30.16175 -22.96081 1.000 24.65313 203 PHE D C 1
ATOM 12689 O O . PHE D 1 206 ? -15.57340 30.83946 -22.39914 1.000 23.70882 203 PHE D O 1
ATOM 12697 N N . ALA D 1 207 ? -17.66182 30.64297 -23.20674 1.000 23.17813 204 ALA D N 1
ATOM 12698 C CA . ALA D 1 207 ? -18.00170 31.95977 -22.66845 1.000 24.55924 204 ALA D CA 1
ATOM 12699 C C . ALA D 1 207 ? -17.81586 31.99797 -21.14921 1.000 26.25076 204 ALA D C 1
ATOM 12700 O O . ALA D 1 207 ? -17.30257 32.97967 -20.60350 1.000 26.19702 204 ALA D O 1
ATOM 12702 N N . GLY D 1 208 ? -18.19586 30.92659 -20.45066 1.000 28.04430 205 GLY D N 1
ATOM 12703 C CA . GLY D 1 208 ? -17.97693 30.87319 -19.01303 1.000 26.41994 205 GLY D CA 1
ATOM 12704 C C . GLY D 1 208 ? -16.50606 30.84038 -18.64679 1.000 29.68911 205 GLY D C 1
ATOM 12705 O O . GLY D 1 208 ? -16.08150 31.50145 -17.69022 1.000 24.48222 205 GLY D O 1
ATOM 12706 N N . ILE D 1 209 ? -15.71040 30.06348 -19.39498 1.000 23.28738 206 ILE D N 1
ATOM 12707 C CA . ILE D 1 209 ? -14.27288 29.98615 -19.12909 1.000 24.20127 206 ILE D CA 1
ATOM 12708 C C . ILE D 1 209 ? -13.62902 31.35899 -19.29082 1.000 23.94564 206 ILE D C 1
ATOM 12709 O O . ILE D 1 209 ? -12.88410 31.82825 -18.41681 1.000 23.38278 206 ILE D O 1
ATOM 12714 N N . PHE D 1 210 ? -13.86629 32.00329 -20.43787 1.000 23.94392 207 PHE D N 1
ATOM 12715 C CA . PHE D 1 210 ? -13.25521 33.31124 -20.69160 1.000 28.49201 207 PHE D CA 1
ATOM 12716 C C . PHE D 1 210 ? -13.71753 34.34458 -19.66558 1.000 25.34609 207 PHE D C 1
ATOM 12717 O O . PHE D 1 210 ? -12.92817 35.20853 -19.24092 1.000 26.02594 207 PHE D O 1
ATOM 12725 N N . ASN D 1 211 ? -14.98643 34.25123 -19.23426 1.000 24.67050 208 ASN D N 1
ATOM 12726 C CA . ASN D 1 211 ? -15.55106 35.21004 -18.27710 1.000 24.20189 208 ASN D CA 1
ATOM 12727 C C . ASN D 1 211 ? -14.77208 35.21734 -16.96364 1.000 30.06380 208 ASN D C 1
ATOM 12728 O O . ASN D 1 211 ? -14.54770 36.28124 -16.36822 1.000 29.76222 208 ASN D O 1
ATOM 12733 N N . ALA D 1 212 ? -14.32949 34.04668 -16.51023 1.000 24.51695 209 ALA D N 1
ATOM 12734 C CA . ALA D 1 212 ? -13.63975 33.95351 -15.23332 1.000 27.13766 209 ALA D CA 1
ATOM 12735 C C . ALA D 1 212 ? -12.18368 34.37967 -15.30880 1.000 28.75276 209 ALA D C 1
ATOM 12736 O O . ALA D 1 212 ? -11.64517 34.86954 -14.30665 1.000 26.15302 209 ALA D O 1
ATOM 12738 N N . TYR D 1 213 ? -11.51240 34.18282 -16.44838 1.000 27.81778 210 TYR D N 1
ATOM 12739 C CA . TYR D 1 213 ? -10.08262 34.46759 -16.54227 1.000 26.82964 210 TYR D CA 1
ATOM 12740 C C . TYR D 1 213 ? -9.76366 35.77533 -17.26009 1.000 25.60325 210 TYR D C 1
ATOM 12741 O O . TYR D 1 213 ? -8.58610 36.12852 -17.37871 1.000 28.98372 210 TYR D O 1
ATOM 12750 N N . LYS D 1 214 ? -10.76998 36.51288 -17.70867 1.000 25.61492 211 LYS D N 1
ATOM 12751 C CA . LYS D 1 214 ? -10.50807 37.74608 -18.43927 1.000 27.38090 211 LYS D CA 1
ATOM 12752 C C . LYS D 1 214 ? -9.78976 38.76447 -17.54793 1.000 32.45651 211 LYS D C 1
ATOM 12753 O O . LYS D 1 214 ? -10.04911 38.83449 -16.33936 1.000 31.95434 211 LYS D O 1
ATOM 12759 N N . PRO D 1 215 ? -8.88432 39.55881 -18.10317 1.000 27.29827 212 PRO D N 1
ATOM 12760 C CA . PRO D 1 215 ? -8.21442 40.59750 -17.31626 1.000 31.28774 212 PRO D CA 1
ATOM 12761 C C . PRO D 1 215 ? -9.17696 41.71939 -16.96846 1.000 38.67632 212 PRO D C 1
ATOM 12762 O O . PRO D 1 215 ? -10.31914 41.74221 -17.45176 1.000 35.28492 212 PRO D O 1
ATOM 12766 N N . PRO D 1 216 ? -8.75362 42.67201 -16.13473 1.000 48.24013 213 PRO D N 1
ATOM 12767 C CA . PRO D 1 216 ? -9.67366 43.72606 -15.68361 1.000 45.51243 213 PRO D CA 1
ATOM 12768 C C . PRO D 1 216 ? -10.25100 44.53176 -16.83991 1.000 43.07516 213 PRO D C 1
ATOM 12769 O O . PRO D 1 216 ? -9.57833 44.81118 -17.83794 1.000 46.77802 213 PRO D O 1
ATOM 12773 N N . GLY D 1 217 ? -11.51847 44.90921 -16.68697 1.000 40.54837 214 GLY D N 1
ATOM 12774 C CA . GLY D 1 217 ? -12.21662 45.62842 -17.73022 1.000 41.81363 214 GLY D CA 1
ATOM 12775 C C . GLY D 1 217 ? -12.51132 44.81929 -18.97220 1.000 46.15529 214 GLY D C 1
ATOM 12776 O O . GLY D 1 217 ? -12.79666 45.39766 -20.02395 1.000 52.90224 214 GLY D O 1
ATOM 12777 N N . GLY D 1 218 ? -12.43264 43.49371 -18.89274 1.000 40.97269 215 GLY D N 1
ATOM 12778 C CA . GLY D 1 218 ? -12.78052 42.67299 -20.03257 1.000 38.09462 215 GLY D CA 1
ATOM 12779 C C . GLY D 1 218 ? -14.27894 42.44509 -20.14057 1.000 35.51972 215 GLY D C 1
ATOM 12780 O O . GLY D 1 218 ? -15.04604 42.72136 -19.21098 1.000 34.38060 215 GLY D O 1
ATOM 12781 N N . LYS D 1 219 ? -14.69302 41.92709 -21.30175 1.000 33.90966 216 LYS D N 1
ATOM 12782 C CA . LYS D 1 219 ? -16.09396 41.61806 -21.56559 1.000 31.65952 216 LYS D CA 1
ATOM 12783 C C . LYS D 1 219 ? -16.19248 40.41347 -22.49593 1.000 31.67387 216 LYS D C 1
ATOM 12784 O O . LYS D 1 219 ? -15.55133 40.39116 -23.55293 1.000 29.31352 216 LYS D O 1
ATOM 12790 N N . VAL D 1 220 ? -17.02548 39.44042 -22.12225 1.000 29.44985 217 VAL D N 1
ATOM 12791 C CA . VAL D 1 220 ? -17.33839 38.29347 -22.97880 1.000 30.19694 217 VAL D CA 1
ATOM 12792 C C . VAL D 1 220 ? -18.70374 38.50880 -23.61944 1.000 28.92601 217 VAL D C 1
ATOM 12793 O O . VAL D 1 220 ? -19.69119 38.76546 -22.91801 1.000 29.77539 217 VAL D O 1
ATOM 12797 N N . THR D 1 221 ? -18.76876 38.36300 -24.94546 1.000 29.26627 218 THR D N 1
ATOM 12798 C CA . THR D 1 221 ? -20.01270 38.44459 -25.70428 1.000 28.14007 218 THR D CA 1
ATOM 12799 C C . THR D 1 221 ? -20.24278 37.12762 -26.44212 1.000 30.75012 218 THR D C 1
ATOM 12800 O O . THR D 1 221 ? -19.33135 36.62584 -27.10955 1.000 31.99950 218 THR D O 1
ATOM 12804 N N . LEU D 1 222 ? -21.45177 36.57617 -26.33025 1.000 30.62191 219 LEU D N 1
ATOM 12805 C CA . LEU D 1 222 ? -21.86942 35.41593 -27.11651 1.000 27.56386 219 LEU D CA 1
ATOM 12806 C C . LEU D 1 222 ? -22.97544 35.84345 -28.06533 1.000 31.40927 219 LEU D C 1
ATOM 12807 O O . LEU D 1 222 ? -23.93216 36.49833 -27.64030 1.000 31.71715 219 LEU D O 1
ATOM 12812 N N . CYS D 1 223 ? -22.86580 35.45611 -29.33503 1.000 28.21749 220 CYS D N 1
ATOM 12813 C CA . CYS D 1 223 ? -23.91169 35.76398 -30.30467 1.000 27.74899 220 CYS D CA 1
ATOM 12814 C C . CYS D 1 223 ? -24.43793 34.48146 -30.92960 1.000 31.51128 220 CYS D C 1
ATOM 12815 O O . CYS D 1 223 ? -23.70373 33.50053 -31.10185 1.000 26.56767 220 CYS D O 1
ATOM 12818 N N . TYR D 1 224 ? -25.71967 34.50824 -31.28444 1.000 27.39676 221 TYR D N 1
ATOM 12819 C CA . TYR D 1 224 ? -26.40126 33.36977 -31.87730 1.000 26.22944 221 TYR D CA 1
ATOM 12820 C C . TYR D 1 224 ? -27.39934 33.89500 -32.89667 1.000 31.77789 221 TYR D C 1
ATOM 12821 O O . TYR D 1 224 ? -28.07382 34.89877 -32.65286 1.000 33.55900 221 TYR D O 1
ATOM 12830 N N . ARG D 1 225 ? -27.48751 33.20925 -34.03708 1.000 35.13485 222 ARG D N 1
ATOM 12831 C CA . ARG D 1 225 ? -28.23221 33.74689 -35.16633 1.000 34.51001 222 ARG D CA 1
ATOM 12832 C C . ARG D 1 225 ? -29.73598 33.64443 -34.97276 1.000 38.35000 222 ARG D C 1
ATOM 12833 O O . ARG D 1 225 ? -30.48124 34.35901 -35.65109 1.000 35.76292 222 ARG D O 1
ATOM 12841 N N . ASN D 1 226 ? -30.20121 32.78573 -34.07479 1.000 32.95311 223 ASN D N 1
ATOM 12842 C CA . ASN D 1 226 ? -31.62570 32.63097 -33.84379 1.000 37.76813 223 ASN D CA 1
ATOM 12843 C C . ASN D 1 226 ? -32.00934 33.23463 -32.49274 1.000 34.75389 223 ASN D C 1
ATOM 12844 O O . ASN D 1 226 ? -31.21337 33.92570 -31.84030 1.000 35.44163 223 ASN D O 1
ATOM 12849 N N . ASN D 1 227 ? -33.24896 32.98996 -32.06835 1.000 30.84074 224 ASN D N 1
ATOM 12850 C CA . ASN D 1 227 ? -33.81331 33.77507 -30.97251 1.000 36.73812 224 ASN D CA 1
ATOM 12851 C C . ASN D 1 227 ? -33.37362 33.31912 -29.58178 1.000 37.57203 224 ASN D C 1
ATOM 12852 O O . ASN D 1 227 ? -33.41857 34.12260 -28.63944 1.000 33.56717 224 ASN D O 1
ATOM 12857 N N . LEU D 1 228 ? -32.95338 32.06689 -29.42116 1.000 33.67292 225 LEU D N 1
ATOM 12858 C CA . LEU D 1 228 ? -32.76357 31.49616 -28.08664 1.000 33.62244 225 LEU D CA 1
ATOM 12859 C C . LEU D 1 228 ? -31.66716 30.43820 -28.14797 1.000 31.34169 225 LEU D C 1
ATOM 12860 O O . LEU D 1 228 ? -31.77853 29.48759 -28.92192 1.000 31.79844 225 LEU D O 1
ATOM 12865 N N . ILE D 1 229 ? -30.60937 30.59799 -27.34864 1.000 30.57304 226 ILE D N 1
ATOM 12866 C CA . ILE D 1 229 ? -29.47311 29.67917 -27.42098 1.000 28.70177 226 ILE D CA 1
ATOM 12867 C C . ILE D 1 229 ? -29.85936 28.24926 -27.04167 1.000 30.76945 226 ILE D C 1
ATOM 12868 O O . ILE D 1 229 ? -30.94039 28.00821 -26.49038 1.000 28.53049 226 ILE D O 1
ATOM 12873 N N . LEU D 1 230 ? -28.97026 27.29058 -27.35133 1.000 27.78116 227 LEU D N 1
ATOM 12874 C CA . LEU D 1 230 ? -29.06664 25.90161 -26.86808 1.000 26.53771 227 LEU D CA 1
ATOM 12875 C C . LEU D 1 230 ? -30.27039 25.16381 -27.45202 1.000 28.07071 227 LEU D C 1
ATOM 12876 O O . LEU D 1 230 ? -30.95693 24.40893 -26.75567 1.000 28.23072 227 LEU D O 1
ATOM 12881 N N . ARG D 1 2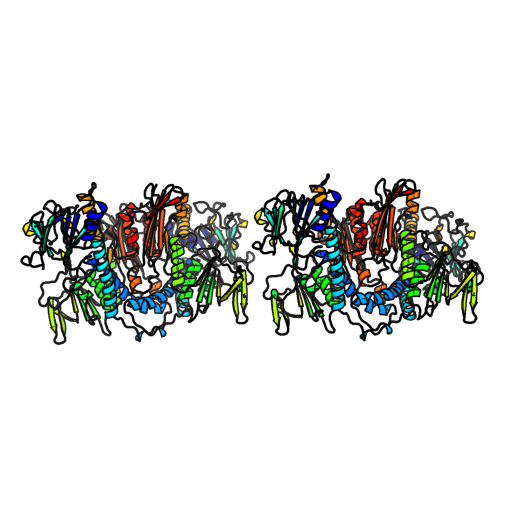31 ? -30.51580 25.37403 -28.74675 1.000 29.86451 228 ARG D N 1
ATOM 12882 C CA . ARG D 1 231 ? -31.47308 24.56048 -29.49536 1.000 31.09566 228 ARG D CA 1
ATOM 12883 C C . ARG D 1 231 ? -31.29511 23.08629 -29.15054 1.000 33.51406 228 ARG D C 1
ATOM 12884 O O . ARG D 1 231 ? -30.16980 22.60095 -29.01417 1.000 30.92725 228 ARG D O 1
ATOM 12892 N N . GLY D 1 232 ? -32.41150 22.37354 -29.00921 1.000 28.70183 229 GLY D N 1
ATOM 12893 C CA . GLY D 1 232 ? -32.38731 20.97022 -28.64493 1.000 33.72660 229 GLY D CA 1
ATOM 12894 C C . GLY D 1 232 ? -32.53949 20.68169 -27.16627 1.000 30.98387 229 GLY D C 1
ATOM 12895 O O . GLY D 1 232 ? -32.91658 19.55974 -26.79861 1.000 31.64153 229 GLY D O 1
ATOM 12896 N N . PHE D 1 233 ? -32.27814 21.65930 -26.30712 1.000 31.16451 230 PHE D N 1
ATOM 12897 C CA . PHE D 1 233 ? -32.44263 21.47589 -24.87947 1.000 28.76629 230 PHE D CA 1
ATOM 12898 C C . PHE D 1 233 ? -33.81880 21.96044 -24.42906 1.000 29.77852 230 PHE D C 1
ATOM 12899 O O . PHE D 1 233 ? -34.56881 22.59926 -25.17977 1.000 29.54307 230 PHE D O 1
ATOM 12907 N N . ASP D 1 234 ? -34.15794 21.62291 -23.18763 1.000 28.53030 231 ASP D N 1
ATOM 12908 C CA . ASP D 1 234 ? -35.43859 22.02412 -22.62155 1.000 30.12324 231 ASP D CA 1
ATOM 12909 C C . ASP D 1 234 ? -35.60266 23.53986 -22.68542 1.000 28.70058 231 ASP D C 1
ATOM 12910 O O . ASP D 1 234 ? -34.69027 24.29244 -22.34215 1.000 30.11432 231 ASP D O 1
ATOM 12915 N N . GLU D 1 235 ? -36.79260 23.99107 -23.09340 1.000 31.32628 232 GLU D N 1
ATOM 12916 C CA . GLU D 1 235 ? -36.99358 25.41966 -23.32394 1.000 32.94078 232 GLU D CA 1
ATOM 12917 C C . GLU D 1 235 ? -36.92085 26.22937 -22.03087 1.000 34.29042 232 GLU D C 1
ATOM 12918 O O . GLU D 1 235 ? -36.33851 27.32267 -22.01820 1.000 33.90041 232 GLU D O 1
ATOM 12924 N N . THR D 1 236 ? -37.52175 25.73606 -20.93941 1.000 29.92533 233 THR D N 1
ATOM 12925 C CA . THR D 1 236 ? -37.35007 26.41766 -19.65554 1.000 31.69687 233 THR D CA 1
ATOM 12926 C C . THR D 1 236 ? -35.87254 26.58789 -19.33809 1.000 32.42249 233 THR D C 1
ATOM 12927 O O . THR D 1 236 ? -35.43345 27.66768 -18.92706 1.000 31.46431 233 THR D O 1
ATOM 12931 N N . ILE D 1 237 ? -35.08248 25.53429 -19.56380 1.000 31.62173 234 ILE D N 1
ATOM 12932 C CA . ILE D 1 237 ? -33.66684 25.58297 -19.22349 1.000 31.64738 234 ILE D CA 1
ATOM 12933 C C . ILE D 1 237 ? -32.92234 26.54166 -20.14545 1.000 29.61344 234 ILE D C 1
ATOM 12934 O O . ILE D 1 237 ? -32.03795 27.28407 -19.69853 1.000 28.16674 234 ILE D O 1
ATOM 12939 N N . ARG D 1 238 ? -33.26614 26.55252 -21.43936 1.000 29.86010 235 ARG D N 1
ATOM 12940 C CA . ARG D 1 238 ? -32.61246 27.47919 -22.36071 1.000 31.19511 235 ARG D CA 1
ATOM 12941 C C . ARG D 1 238 ? -32.79262 28.91847 -21.89798 1.000 30.74961 235 ARG D C 1
ATOM 12942 O O . ARG D 1 238 ? -31.85847 29.72812 -21.95777 1.000 29.03117 235 ARG D O 1
ATOM 12950 N N . GLU D 1 239 ? -33.98489 29.25362 -21.42464 1.000 28.89433 236 GLU D N 1
ATOM 12951 C CA . GLU D 1 239 ? -34.23328 30.62595 -21.00091 1.000 33.02486 236 GLU D CA 1
ATOM 12952 C C . GLU D 1 239 ? -33.51169 30.92872 -19.70337 1.000 30.52028 236 GLU D C 1
ATOM 12953 O O . GLU D 1 239 ? -32.94365 32.01499 -19.53687 1.000 31.87382 236 GLU D O 1
ATOM 12959 N N . GLU D 1 240 ? -33.47910 29.95506 -18.79676 1.000 28.44939 237 GLU D N 1
ATOM 12960 C CA . GLU D 1 240 ? -32.85505 30.16289 -17.49671 1.000 34.58962 237 GLU D CA 1
ATOM 12961 C C . GLU D 1 240 ? -31.33373 30.26018 -17.62142 1.000 33.11077 237 GLU D C 1
ATOM 12962 O O . GLU D 1 240 ? -30.70929 31.11895 -16.98523 1.000 33.86364 237 GLU D O 1
ATOM 12968 N N . VAL D 1 241 ? -30.71305 29.42152 -18.46161 1.000 31.95103 238 VAL D N 1
ATOM 12969 C CA . VAL D 1 241 ? -29.27099 29.55592 -18.68646 1.000 30.05053 238 VAL D CA 1
ATOM 12970 C C . VAL D 1 241 ? -28.93773 30.93257 -19.24835 1.000 32.80803 238 VAL D C 1
ATOM 12971 O O . VAL D 1 241 ? -27.93161 31.55499 -18.87153 1.000 28.73318 238 VAL D O 1
ATOM 12975 N N . THR D 1 242 ? -29.74801 31.41302 -20.19058 1.000 27.46793 239 THR D N 1
ATOM 12976 C CA . THR D 1 242 ? -29.53545 32.74590 -20.74659 1.000 30.65725 239 THR D CA 1
ATOM 12977 C C . THR D 1 242 ? -29.48949 33.79210 -19.64291 1.000 30.11554 239 THR D C 1
ATOM 12978 O O . THR D 1 242 ? -28.58889 34.64343 -19.60526 1.000 29.63136 239 THR D O 1
ATOM 12982 N N . LYS D 1 243 ? -30.45756 33.72189 -18.72334 1.000 30.65257 240 LYS D N 1
ATOM 12983 C CA . LYS D 1 243 ? -30.53463 34.68513 -17.63238 1.000 32.09548 240 LYS D CA 1
ATOM 12984 C C . LYS D 1 243 ? -29.34504 34.55545 -16.69801 1.000 33.46915 240 LYS D C 1
ATOM 12985 O O . LYS D 1 243 ? -28.83793 35.55973 -16.18710 1.000 29.78413 240 LYS D O 1
ATOM 12991 N N . GLN D 1 244 ? -28.89450 33.32578 -16.44624 1.000 30.67887 241 GLN D N 1
ATOM 12992 C CA . GLN D 1 244 ? -27.82747 33.13339 -15.47491 1.000 31.55194 241 GLN D CA 1
ATOM 12993 C C . GLN D 1 244 ? -26.45679 33.46995 -16.05101 1.000 31.78160 241 GLN D C 1
ATOM 12994 O O . GLN D 1 244 ? -25.57334 33.89414 -15.30213 1.000 32.51075 241 GLN D O 1
ATOM 13000 N N . LEU D 1 245 ? -26.25724 33.32686 -17.36462 1.000 29.94159 242 LEU D N 1
ATOM 13001 C CA . LEU D 1 245 ? -25.04665 33.87445 -17.97914 1.000 30.75405 242 LEU D CA 1
ATOM 13002 C C . LEU D 1 245 ? -25.02258 35.39489 -17.87844 1.000 32.69313 242 LEU D C 1
ATOM 13003 O O . LEU D 1 245 ? -24.00290 35.99675 -17.51228 1.000 30.86338 242 LEU D O 1
ATOM 13008 N N . THR D 1 246 ? -26.13330 36.03791 -18.23927 1.000 31.67940 243 THR D N 1
ATOM 13009 C CA . THR D 1 246 ? -26.22796 37.48854 -18.12623 1.000 31.59439 243 THR D CA 1
ATOM 13010 C C . THR D 1 246 ? -25.91222 37.95021 -16.70861 1.000 30.97584 243 THR D C 1
ATOM 13011 O O . THR D 1 246 ? -25.15133 38.90680 -16.50126 1.000 31.12625 243 THR D O 1
ATOM 13015 N N . ALA D 1 247 ? -26.50801 37.28426 -15.71648 1.000 32.80257 244 ALA D N 1
ATOM 13016 C CA . ALA D 1 247 ? -26.29063 37.67516 -14.32731 1.000 31.35974 244 ALA D CA 1
ATOM 13017 C C . ALA D 1 247 ? -24.81894 37.61131 -13.94805 1.000 34.49211 244 ALA D C 1
ATOM 13018 O O . ALA D 1 247 ? -24.37287 38.34308 -13.05572 1.000 33.75017 244 ALA D O 1
ATOM 13020 N N . ASN D 1 248 ? -24.05002 36.73762 -14.58844 1.000 33.77796 245 ASN D N 1
ATOM 13021 C CA . ASN D 1 248 ? -22.63626 36.62650 -14.26446 1.000 34.15986 245 ASN D CA 1
ATOM 13022 C C . ASN D 1 248 ? -21.77184 37.48084 -15.18153 1.000 35.44609 245 ASN D C 1
ATOM 13023 O O . ASN D 1 248 ? -20.54082 37.36808 -15.14120 1.000 40.37099 245 ASN D O 1
ATOM 13028 N N . GLY D 1 249 ? -22.38730 38.33829 -15.99414 1.000 33.05646 246 GLY D N 1
ATOM 13029 C CA . GLY D 1 249 ? -21.67463 39.36713 -16.71920 1.000 36.85931 246 GLY D CA 1
ATOM 13030 C C . GLY D 1 249 ? -21.43350 39.11779 -18.19400 1.000 33.15839 246 GLY D C 1
ATOM 13031 O O . GLY D 1 249 ? -20.72950 39.91650 -18.82925 1.000 34.34631 246 GLY D O 1
ATOM 13032 N N . ILE D 1 250 ? -21.96226 38.04267 -18.75241 1.000 32.57783 247 ILE D N 1
ATOM 13033 C CA . ILE D 1 250 ? -21.78100 37.74814 -20.17113 1.000 35.84361 247 ILE D CA 1
ATOM 13034 C C . ILE D 1 250 ? -22.90542 38.41400 -20.94627 1.000 33.46600 247 ILE D C 1
ATOM 13035 O O . ILE D 1 250 ? -24.05764 38.40242 -20.51051 1.000 36.32003 247 ILE D O 1
ATOM 13040 N N . GLU D 1 251 ? -22.57396 39.00420 -22.09082 1.000 33.98982 248 GLU D N 1
ATOM 13041 C CA . GLU D 1 251 ? -23.54788 39.67072 -22.95300 1.000 38.68556 248 GLU D CA 1
ATOM 13042 C C . GLU D 1 251 ? -24.02595 38.69884 -24.03316 1.000 36.56619 248 GLU D C 1
ATOM 13043 O O . GLU D 1 251 ? -23.21515 38.20816 -24.82153 1.000 31.95632 248 GLU D O 1
ATOM 13049 N N . ILE D 1 252 ? -25.33607 38.43876 -24.08680 1.000 31.37990 249 ILE D N 1
ATOM 13050 C CA . ILE D 1 252 ? -25.91954 37.51584 -25.06611 1.000 32.89202 249 ILE D CA 1
ATOM 13051 C C . ILE D 1 252 ? -26.56449 38.31640 -26.19761 1.000 39.79004 249 ILE D C 1
ATOM 13052 O O . ILE D 1 252 ? -27.54616 39.03192 -25.97151 1.000 40.83977 249 ILE D O 1
ATOM 13057 N N . MET D 1 253 ? -26.03042 38.19052 -27.41936 1.000 31.56521 250 MET D N 1
ATOM 13058 C CA . MET D 1 253 ? -26.58007 38.84022 -28.61862 1.000 34.52721 250 MET D CA 1
ATOM 13059 C C . MET D 1 253 ? -27.32571 37.81287 -29.46269 1.000 35.63441 250 MET D C 1
ATOM 13060 O O . MET D 1 253 ? -26.74266 37.17811 -30.34003 1.000 36.32885 250 MET D O 1
ATOM 13065 N N . THR D 1 254 ? -28.63093 37.69670 -29.25567 1.000 36.39385 251 THR D N 1
ATOM 13066 C CA . THR D 1 254 ? -29.42421 36.79007 -30.07348 1.000 34.57473 251 THR D CA 1
ATOM 13067 C C . THR D 1 254 ? -29.93551 37.49855 -31.33463 1.000 34.74396 251 THR D C 1
ATOM 13068 O O . THR D 1 254 ? -29.95708 38.72901 -31.42752 1.000 36.46314 251 THR D O 1
ATOM 13072 N N . ASN D 1 255 ? -30.32390 36.69176 -32.32439 1.000 35.73583 252 ASN D N 1
ATOM 13073 C CA . ASN D 1 255 ? -30.74839 37.18256 -33.63988 1.000 35.39698 252 ASN D CA 1
ATOM 13074 C C . ASN D 1 255 ? -29.65885 38.01207 -34.32367 1.000 38.41214 252 ASN D C 1
ATOM 13075 O O . ASN D 1 255 ? -29.95348 38.98299 -35.03474 1.000 34.52303 252 ASN D O 1
ATOM 13080 N N . GLU D 1 256 ? -28.38807 37.63930 -34.13193 1.000 34.09800 253 GLU D N 1
ATOM 13081 C CA . GLU D 1 256 ? -27.26828 38.32714 -34.76231 1.000 34.31454 253 GLU D CA 1
ATOM 13082 C C . GLU D 1 256 ? -26.28560 37.31431 -35.33207 1.000 33.11964 253 GLU D C 1
ATOM 13083 O O . GLU D 1 256 ? -26.06923 36.23802 -34.76295 1.000 35.94561 253 GLU D O 1
ATOM 13089 N N . ASN D 1 257 ? -25.66663 37.68263 -36.45197 1.000 34.06699 254 ASN D N 1
ATOM 13090 C CA . ASN D 1 257 ? -24.75368 36.76701 -37.11505 1.000 36.17210 254 ASN D CA 1
ATOM 13091 C C . ASN D 1 257 ? -23.64312 37.54964 -37.80532 1.000 30.56798 254 ASN D C 1
ATOM 13092 O O . ASN D 1 257 ? -23.94095 38.47194 -38.58020 1.000 34.47704 254 ASN D O 1
ATOM 13097 N N . PRO D 1 258 ? -22.38191 37.22441 -37.55006 1.000 31.67500 255 PRO D N 1
ATOM 13098 C CA . PRO D 1 258 ? -21.28075 37.92794 -38.22839 1.000 30.66397 255 PRO D CA 1
ATOM 13099 C C . PRO D 1 258 ? -21.35927 37.82629 -39.74602 1.000 36.16975 255 PRO D C 1
ATOM 13100 O O . PRO D 1 258 ? -21.55958 36.74892 -40.31331 1.000 32.36676 255 PRO D O 1
ATOM 13104 N N . ALA D 1 259 ? -21.16189 38.96988 -40.40313 1.000 35.76116 256 ALA D N 1
ATOM 13105 C CA . ALA D 1 259 ? -21.09312 39.05483 -41.85534 1.000 28.65467 256 ALA D CA 1
ATOM 13106 C C . ALA D 1 259 ? -19.68599 39.28609 -42.39352 1.000 31.20972 256 ALA D C 1
ATOM 13107 O O . ALA D 1 259 ? -19.39697 38.88066 -43.52400 1.000 35.46043 256 ALA D O 1
ATOM 13109 N N . LYS D 1 260 ? -18.80021 39.92142 -41.62376 1.000 29.77348 257 LYS D N 1
ATOM 13110 C CA . LYS D 1 260 ? -17.39631 40.02163 -42.00694 1.000 31.44450 257 LYS D CA 1
ATOM 13111 C C . LYS D 1 260 ? -16.56902 40.39518 -40.78299 1.000 31.00078 257 LYS D C 1
ATOM 13112 O O . LYS D 1 260 ? -17.10048 40.79881 -39.74482 1.000 34.12590 257 LYS D O 1
ATOM 13118 N N . VAL D 1 261 ? -15.25894 40.23637 -40.91620 1.000 30.97383 258 VAL D N 1
ATOM 13119 C CA . VAL D 1 261 ? -14.31701 40.58455 -39.85965 1.000 30.36820 258 VAL D CA 1
ATOM 13120 C C . VAL D 1 261 ? -13.13472 41.28670 -40.51021 1.000 33.20704 258 VAL D C 1
ATOM 13121 O O . VAL D 1 261 ? -12.60486 40.80372 -41.51688 1.000 35.85114 258 VAL D O 1
ATOM 13125 N N . SER D 1 262 ? -12.73418 42.43309 -39.96271 1.000 32.64272 259 SER D N 1
ATOM 13126 C CA . SER D 1 262 ? -11.52720 43.10261 -40.41930 1.000 32.93399 259 SER D CA 1
ATOM 13127 C C . SER D 1 262 ? -10.56048 43.28339 -39.25847 1.000 31.57664 259 SER D C 1
ATOM 13128 O O . SER D 1 262 ? -10.94468 43.23518 -38.08542 1.000 32.91042 259 SER D O 1
ATOM 13131 N N . LEU D 1 263 ? -9.28770 43.47508 -39.60516 1.000 29.49278 260 LEU D N 1
ATOM 13132 C CA . LEU D 1 263 ? -8.22745 43.69300 -38.63158 1.000 30.09627 260 LEU D CA 1
ATOM 13133 C C . LEU D 1 263 ? -8.06153 45.19087 -38.39635 1.000 31.63828 260 LEU D C 1
ATOM 13134 O O . LEU D 1 263 ? -7.78046 45.94606 -39.33486 1.000 31.05574 260 LEU D O 1
ATOM 13139 N N . ASN D 1 264 ? -8.22106 45.61349 -37.15117 1.000 30.30322 261 ASN D N 1
ATOM 13140 C CA . ASN D 1 264 ? -7.94610 46.99241 -36.78505 1.000 34.52006 261 ASN D CA 1
ATOM 13141 C C . ASN D 1 264 ? -6.44746 47.24597 -36.76966 1.000 35.18076 261 ASN D C 1
ATOM 13142 O O . ASN D 1 264 ? -5.63166 46.31981 -36.67251 1.000 36.68655 261 ASN D O 1
ATOM 13147 N N . THR D 1 265 ? -6.07639 48.52596 -36.84352 1.000 31.91997 262 THR D N 1
ATOM 13148 C CA . THR D 1 265 ? -4.64977 48.83824 -36.86505 1.000 33.51429 262 THR D CA 1
ATOM 13149 C C . THR D 1 265 ? -3.92201 48.38477 -35.60209 1.000 32.20527 262 THR D C 1
ATOM 13150 O O . THR D 1 265 ? -2.70298 48.17914 -35.65462 1.000 36.30035 262 THR D O 1
ATOM 13154 N N . ASP D 1 266 ? -4.61451 48.22083 -34.47308 1.000 30.98699 263 ASP D N 1
ATOM 13155 C CA . ASP D 1 266 ? -3.94630 47.74055 -33.26713 1.000 31.01696 263 ASP D CA 1
ATOM 13156 C C . ASP D 1 266 ? -3.96294 46.22346 -33.15563 1.000 34.08084 263 ASP D C 1
ATOM 13157 O O . ASP D 1 266 ? -3.51997 45.68997 -32.13512 1.000 34.36546 263 ASP D O 1
ATOM 13162 N N . GLY D 1 267 ? -4.44528 45.52216 -34.18112 1.000 34.42287 264 GLY D N 1
ATOM 13163 C CA . GLY D 1 267 ? -4.47039 44.07405 -34.17000 1.000 39.12510 264 GLY D CA 1
ATOM 13164 C C . GLY D 1 267 ? -5.72578 43.44813 -33.60370 1.000 38.71376 264 GLY D C 1
ATOM 13165 O O . GLY D 1 267 ? -5.86915 42.22092 -33.67331 1.000 34.20357 264 GLY D O 1
ATOM 13166 N N . SER D 1 268 ? -6.63959 44.23604 -33.04135 1.000 31.15666 265 SER D N 1
ATOM 13167 C CA . SER D 1 268 ? -7.92001 43.69112 -32.62574 1.000 29.40411 265 SER D CA 1
ATOM 13168 C C . SER D 1 268 ? -8.80472 43.48420 -33.85315 1.000 30.63845 265 SER D C 1
ATOM 13169 O O . SER D 1 268 ? -8.43679 43.81937 -34.98492 1.000 30.09559 265 SER D O 1
ATOM 13172 N N . LYS D 1 269 ? -9.97689 42.90375 -33.63154 1.000 30.96473 266 LYS D N 1
ATOM 13173 C CA . LYS D 1 269 ? -10.87739 42.52067 -34.70839 1.000 27.20939 266 LYS D CA 1
ATOM 13174 C C . LYS D 1 269 ? -12.12641 43.38561 -34.70468 1.000 33.49777 266 LYS D C 1
ATOM 13175 O O . LYS D 1 269 ? -12.69766 43.67552 -33.64536 1.000 30.79105 266 LYS D O 1
ATOM 13181 N N . HIS D 1 270 ? -12.54959 43.79042 -35.90511 1.000 28.25185 267 HIS D N 1
ATOM 13182 C CA . HIS D 1 270 ? -13.75279 44.58875 -36.09213 1.000 31.77523 267 HIS D CA 1
ATOM 13183 C C . HIS D 1 270 ? -14.79901 43.69066 -36.74849 1.000 28.75148 267 HIS D C 1
ATOM 13184 O O . HIS D 1 270 ? -14.64762 43.29867 -37.91503 1.000 34.33589 267 HIS D O 1
ATOM 13191 N N . VAL D 1 271 ? -15.84338 43.34264 -35.99369 1.000 30.85457 268 VAL D N 1
ATOM 13192 C CA . VAL D 1 271 ? -16.89305 42.44871 -36.47007 1.000 31.79846 268 VAL D CA 1
ATOM 13193 C C . VAL D 1 271 ? -18.08731 43.27653 -36.92100 1.000 29.83116 268 VAL D C 1
ATOM 13194 O O . VAL D 1 271 ? -18.59478 44.12069 -36.16901 1.000 33.91111 268 VAL D O 1
ATOM 13198 N N . THR D 1 272 ? -18.54974 43.01764 -38.14003 1.000 31.83722 269 THR D N 1
ATOM 13199 C CA . THR D 1 272 ? -19.79488 43.57063 -38.65646 1.000 31.57951 269 THR D CA 1
ATOM 13200 C C . THR D 1 272 ? -20.81707 42.44404 -38.75494 1.000 33.24080 269 THR D C 1
ATOM 13201 O O . THR D 1 272 ? -20.54236 41.41032 -39.37051 1.000 32.73483 269 THR D O 1
ATOM 13205 N N . PHE D 1 273 ? -21.98187 42.64630 -38.14761 1.000 32.31460 270 PHE D N 1
ATOM 13206 C CA . PHE D 1 273 ? -23.06196 41.67282 -38.17458 1.000 34.56654 270 PHE D CA 1
ATOM 13207 C C . PHE D 1 273 ? -23.96824 41.91055 -39.38446 1.000 39.63204 270 PHE D C 1
ATOM 13208 O O . PHE D 1 273 ? -23.95790 42.98112 -39.99591 1.000 38.39150 270 PHE D O 1
ATOM 13216 N N . GLU D 1 274 ? -24.76084 40.88719 -39.72482 1.000 36.97288 271 GLU D N 1
ATOM 13217 C CA . GLU D 1 274 ? -25.70224 41.01239 -40.83946 1.000 35.57077 271 GLU D CA 1
ATOM 13218 C C . GLU D 1 274 ? -26.66888 42.17318 -40.64026 1.000 40.64006 271 GLU D C 1
ATOM 13219 O O . GLU D 1 274 ? -27.13950 42.76136 -41.61954 1.000 41.00455 271 GLU D O 1
ATOM 13225 N N . SER D 1 275 ? -26.99204 42.50698 -39.39161 1.000 41.41456 272 SER D N 1
ATOM 13226 C CA . SER D 1 275 ? -27.89534 43.61346 -39.10494 1.000 39.89965 272 SER D CA 1
ATOM 13227 C C . SER D 1 275 ? -27.24470 44.98672 -39.26728 1.000 44.08298 272 SER D C 1
ATOM 13228 O O . SER D 1 275 ? -27.96750 45.98776 -39.32203 1.000 44.63083 272 SER D O 1
ATOM 13231 N N . GLY D 1 276 ? -25.91360 45.06518 -39.34405 1.000 41.11432 273 GLY D N 1
ATOM 13232 C CA . GLY D 1 276 ? -25.19719 46.32045 -39.39418 1.000 40.17790 273 GLY D CA 1
ATOM 13233 C C . GLY D 1 276 ? -24.53788 46.71574 -38.08927 1.000 44.13224 273 GLY D C 1
ATOM 13234 O O . GLY D 1 276 ? -23.66391 47.59375 -38.08942 1.000 36.82540 273 GLY D O 1
ATOM 13235 N N . LYS D 1 277 ? -24.94343 46.10477 -36.97841 1.000 36.53353 274 LYS D N 1
ATOM 13236 C CA . LYS D 1 277 ? -24.26117 46.31580 -35.71305 1.000 36.09445 274 LYS D CA 1
ATOM 13237 C C . LYS D 1 277 ? -22.77967 45.96211 -35.85533 1.000 34.45689 274 LYS D C 1
ATOM 13238 O O . LYS D 1 277 ? -22.36735 45.24171 -36.76803 1.000 36.45685 274 LYS D O 1
ATOM 13244 N N . THR D 1 278 ? -21.95905 46.50673 -34.96258 1.000 34.32487 275 THR D N 1
ATOM 13245 C CA . THR D 1 278 ? -20.53606 46.21489 -35.01138 1.000 35.02245 275 THR D CA 1
ATOM 13246 C C . THR D 1 278 ? -20.04212 45.94005 -33.59585 1.000 33.30524 275 THR D C 1
ATOM 13247 O O . THR D 1 278 ? -20.68784 46.29885 -32.60632 1.000 33.36141 275 THR D O 1
ATOM 13251 N N . LEU D 1 279 ? -18.89831 45.26785 -33.50892 1.000 33.99364 276 LEU D N 1
ATOM 13252 C CA . LEU D 1 279 ? -18.29879 44.95849 -32.21961 1.000 33.16067 276 LEU D CA 1
ATOM 13253 C C . LEU D 1 279 ? -16.80566 44.74956 -32.41942 1.000 30.39304 276 LEU D C 1
ATOM 13254 O O . LEU D 1 279 ? -16.38541 44.12421 -33.39510 1.000 34.76731 276 LEU D O 1
ATOM 13259 N N . ASP D 1 280 ? -16.01016 45.30643 -31.51551 1.000 32.43707 277 ASP D N 1
ATOM 13260 C CA . ASP D 1 280 ? -14.56636 45.13167 -31.53986 1.000 33.29709 277 ASP D CA 1
ATOM 13261 C C . ASP D 1 280 ? -14.15103 44.21099 -30.40035 1.000 33.40124 277 ASP D C 1
ATOM 13262 O O . ASP D 1 280 ? -14.55512 44.41591 -29.24799 1.000 30.17516 277 ASP D O 1
ATOM 13267 N N . VAL D 1 281 ? -13.35247 43.19110 -30.72670 1.000 30.18805 278 VAL D N 1
ATOM 13268 C CA . VAL D 1 281 ? -12.88953 42.22362 -29.74309 1.000 30.40239 278 VAL D CA 1
ATOM 13269 C C . VAL D 1 281 ? -11.46308 41.82833 -30.07750 1.000 30.55995 278 VAL D C 1
ATOM 13270 O O . VAL D 1 281 ? -10.96345 42.05231 -31.18533 1.000 32.27193 278 VAL D O 1
ATOM 13274 N N . ASP D 1 282 ? -10.81531 41.20025 -29.09971 1.000 31.07212 279 ASP D N 1
ATOM 13275 C CA . ASP D 1 282 ? -9.46152 40.71910 -29.28759 1.000 28.13424 279 ASP D CA 1
ATOM 13276 C C . ASP D 1 282 ? -9.41748 39.31014 -29.86511 1.000 27.85982 279 ASP D C 1
ATOM 13277 O O . ASP D 1 282 ? -8.45176 38.96153 -30.54896 1.000 32.66096 279 ASP D O 1
ATOM 13282 N N . VAL D 1 283 ? -10.45367 38.51202 -29.62747 1.000 28.62320 280 VAL D N 1
ATOM 13283 C CA . VAL D 1 283 ? -10.55772 37.16131 -30.16677 1.000 26.55946 280 VAL D CA 1
ATOM 13284 C C . VAL D 1 283 ? -11.98554 36.93489 -30.64153 1.000 27.49573 280 VAL D C 1
ATOM 13285 O O . VAL D 1 283 ? -12.94049 37.27774 -29.93733 1.000 26.98695 280 VAL D O 1
ATOM 13289 N N . VAL D 1 284 ? -12.13060 36.33295 -31.82230 1.000 27.42498 281 VAL D N 1
ATOM 13290 C CA . VAL D 1 284 ? -13.42479 35.87460 -32.33113 1.000 25.99622 281 VAL D CA 1
ATOM 13291 C C . VAL D 1 284 ? -13.34744 34.35395 -32.41537 1.000 25.48564 281 VAL D C 1
ATOM 13292 O O . VAL D 1 284 ? -12.63878 33.81276 -33.27736 1.000 30.08680 281 VAL D O 1
ATOM 13296 N N . MET D 1 285 ? -14.07616 33.65511 -31.53967 1.000 24.98600 282 MET D N 1
ATOM 13297 C CA . MET D 1 285 ? -14.07329 32.18874 -31.54764 1.000 27.15087 282 MET D CA 1
ATOM 13298 C C . MET D 1 285 ? -15.33931 31.68373 -32.23361 1.000 25.54276 282 MET D C 1
ATOM 13299 O O . MET D 1 285 ? -16.43931 31.81397 -31.68718 1.000 28.83914 282 MET D O 1
ATOM 13304 N N . MET D 1 286 ? -15.17997 31.08861 -33.41685 1.000 25.76950 283 MET D N 1
ATOM 13305 C CA . MET D 1 286 ? -16.30065 30.48635 -34.13641 1.000 27.46853 283 MET D CA 1
ATOM 13306 C C . MET D 1 286 ? -16.61529 29.12546 -33.54128 1.000 28.77593 283 MET D C 1
ATOM 13307 O O . MET D 1 286 ? -15.75339 28.24116 -33.53224 1.000 27.44021 283 MET D O 1
ATOM 13312 N N . ALA D 1 287 ? -17.84938 28.94734 -33.08433 1.000 25.40826 284 ALA D N 1
ATOM 13313 C CA . ALA D 1 287 ? -18.32706 27.67877 -32.54668 1.000 27.76332 284 ALA D CA 1
ATOM 13314 C C . ALA D 1 287 ? -19.72854 27.40735 -33.08074 1.000 28.85731 284 ALA D C 1
ATOM 13315 O O . ALA D 1 287 ? -20.67433 27.14131 -32.33217 1.000 27.30038 284 ALA D O 1
ATOM 13317 N N . ILE D 1 288 ? -19.86954 27.46905 -34.41216 1.000 27.00968 285 ILE D N 1
ATOM 13318 C CA . ILE D 1 288 ? -21.18931 27.37803 -35.03351 1.000 29.45640 285 ILE D CA 1
ATOM 13319 C C . ILE D 1 288 ? -21.57550 25.96047 -35.43012 1.000 33.56446 285 ILE D C 1
ATOM 13320 O O . ILE D 1 288 ? -22.72346 25.73846 -35.84872 1.000 30.86890 285 ILE D O 1
ATOM 13325 N N . GLY D 1 289 ? -20.66917 25.00109 -35.31114 1.000 31.84053 286 GLY D N 1
ATOM 13326 C CA . GLY D 1 289 ? -20.97061 23.61883 -35.63789 1.000 28.79604 286 GLY D CA 1
ATOM 13327 C C . GLY D 1 289 ? -19.69243 22.82936 -35.80168 1.000 28.03218 286 GLY D C 1
ATOM 13328 O O . GLY D 1 289 ? -18.59433 23.37626 -35.82556 1.000 28.21654 286 GLY D O 1
ATOM 13329 N N . ARG D 1 290 ? -19.84740 21.51321 -35.90297 1.000 26.40393 287 ARG D N 1
ATOM 13330 C CA . ARG D 1 290 ? -18.72629 20.64190 -36.23251 1.000 27.40145 287 ARG D CA 1
ATOM 13331 C C . ARG D 1 290 ? -19.15623 19.69251 -37.34057 1.000 28.39809 287 ARG D C 1
ATOM 13332 O O . ARG D 1 290 ? -20.25939 19.13918 -37.29947 1.000 32.91143 287 ARG D O 1
ATOM 13340 N N . ILE D 1 291 ? -18.27927 19.50254 -38.32391 1.000 27.62606 288 ILE D N 1
ATOM 13341 C CA . ILE D 1 291 ? -18.61613 18.69721 -39.49695 1.000 29.88333 288 ILE D CA 1
ATOM 13342 C C . ILE D 1 291 ? -17.78290 17.42102 -39.56420 1.000 28.98395 288 ILE D C 1
ATOM 13343 O O . ILE D 1 291 ? -16.61159 17.40750 -39.13276 1.000 27.53410 288 ILE D O 1
ATOM 13348 N N . PRO D 1 292 ? -18.34137 16.34319 -40.11674 1.000 28.70690 289 PRO D N 1
ATOM 13349 C CA . PRO D 1 292 ? -17.59652 15.08664 -40.20814 1.000 27.16362 289 PRO D CA 1
ATOM 13350 C C . PRO D 1 292 ? -16.32314 15.28016 -41.00355 1.000 28.66867 289 PRO D C 1
ATOM 13351 O O . PRO D 1 292 ? -16.27883 16.03206 -41.98313 1.000 27.33986 289 PRO D O 1
ATOM 13355 N N . ARG D 1 293 ? -15.27511 14.57459 -40.57337 1.000 25.20030 290 ARG D N 1
ATOM 13356 C CA . ARG D 1 293 ? -13.93474 14.76938 -41.10699 1.000 26.33181 290 ARG D CA 1
ATOM 13357 C C . ARG D 1 293 ? -13.65353 13.70428 -42.16656 1.000 28.30152 290 ARG D C 1
ATOM 13358 O O . ARG D 1 293 ? -12.99135 12.69640 -41.91810 1.000 27.17360 290 ARG D O 1
ATOM 13366 N N . THR D 1 294 ? -14.17061 13.94403 -43.38000 1.000 27.90782 291 THR D N 1
ATOM 13367 C CA . THR D 1 294 ? -14.13321 12.96493 -44.45623 1.000 25.04882 291 THR D CA 1
ATOM 13368 C C . THR D 1 294 ? -13.20208 13.34225 -45.60062 1.000 28.81567 291 THR D C 1
ATOM 13369 O O . THR D 1 294 ? -12.86922 12.47635 -46.42347 1.000 27.42573 291 THR D O 1
ATOM 13373 N N . ASN D 1 295 ? -12.76889 14.60096 -45.67354 1.000 30.94767 292 ASN D N 1
ATOM 13374 C CA . ASN D 1 295 ? -12.13540 15.10078 -46.88794 1.000 35.29346 292 ASN D CA 1
ATOM 13375 C C . ASN D 1 295 ? -10.78559 14.44115 -47.16974 1.000 41.40999 292 ASN D C 1
ATOM 13376 O O . ASN D 1 295 ? -10.40540 14.29897 -48.33698 1.000 40.17528 292 ASN D O 1
ATOM 13381 N N . ASP D 1 296 ? -10.03527 14.05142 -46.13765 1.000 27.77530 293 ASP D N 1
ATOM 13382 C CA . ASP D 1 296 ? -8.70201 13.50846 -46.37519 1.000 27.90065 293 ASP D CA 1
ATOM 13383 C C . ASP D 1 296 ? -8.67921 11.99685 -46.58429 1.000 28.87696 293 ASP D C 1
ATOM 13384 O O . ASP D 1 296 ? -7.62143 11.45872 -46.91492 1.000 27.70252 293 ASP D O 1
ATOM 13389 N N . LEU D 1 297 ? -9.80432 11.30640 -46.41418 1.000 29.91764 294 LEU D N 1
ATOM 13390 C CA . LEU D 1 297 ? -9.83460 9.84894 -46.48871 1.000 26.62413 294 LEU D CA 1
ATOM 13391 C C . LEU D 1 297 ? -9.85242 9.30341 -47.91880 1.000 27.28548 294 LEU D C 1
ATOM 13392 O O . LEU D 1 297 ? -9.71844 8.09080 -48.09382 1.000 26.00020 294 LEU D O 1
ATOM 13397 N N . GLN D 1 298 ? -10.02253 10.15597 -48.93405 1.000 28.59069 295 GLN D N 1
ATOM 13398 C CA . GLN D 1 298 ? -10.08162 9.72368 -50.33962 1.000 31.01679 295 GLN D CA 1
ATOM 13399 C C . GLN D 1 298 ? -11.12058 8.61758 -50.53701 1.000 29.79819 295 GLN D C 1
ATOM 13400 O O . GLN D 1 298 ? -10.87338 7.59857 -51.19200 1.000 29.80749 295 GLN D O 1
ATOM 13406 N N . LEU D 1 299 ? -12.31116 8.84041 -49.96912 1.000 28.58145 296 LEU D N 1
ATOM 13407 C CA . LEU D 1 299 ? -13.37494 7.84470 -50.02541 1.000 30.51242 296 LEU D CA 1
ATOM 13408 C C . LEU D 1 299 ? -13.81930 7.53375 -51.45631 1.000 31.98718 296 LEU D C 1
ATOM 13409 O O . LEU D 1 299 ? -14.33221 6.43810 -51.70918 1.000 33.05453 296 LEU D O 1
ATOM 13414 N N . GLY D 1 300 ? -13.60661 8.44978 -52.39930 1.000 33.31006 297 GLY D N 1
ATOM 13415 C CA . GLY D 1 300 ? -13.91756 8.14999 -53.78686 1.000 35.26130 297 GLY D CA 1
ATOM 13416 C C . GLY D 1 300 ? -13.13567 6.97949 -54.34894 1.000 36.63115 297 GLY D C 1
ATOM 13417 O O . GLY D 1 300 ? -13.60259 6.33397 -55.29083 1.000 36.46002 297 GLY D O 1
ATOM 13418 N N . ASN D 1 301 ? -11.96723 6.67373 -53.77896 1.000 32.09852 298 ASN D N 1
ATOM 13419 C CA . ASN D 1 301 ? -11.16913 5.55807 -54.28112 1.000 33.10239 298 ASN D CA 1
ATOM 13420 C C . ASN D 1 301 ? -11.89928 4.23127 -54.16449 1.000 35.39514 298 ASN D C 1
ATOM 13421 O O . ASN D 1 301 ? -11.61013 3.30199 -54.92321 1.000 37.95620 298 ASN D O 1
ATOM 13426 N N . VAL D 1 302 ? -12.82126 4.10889 -53.21227 1.000 31.22193 299 VAL D N 1
ATOM 13427 C CA . VAL D 1 302 ? -13.55263 2.87252 -52.98494 1.000 30.38224 299 VAL D CA 1
ATOM 13428 C C . VAL D 1 302 ? -15.05737 3.06344 -53.06727 1.000 31.10616 299 VAL D C 1
ATOM 13429 O O . VAL D 1 302 ? -15.80015 2.07948 -52.98385 1.000 36.67560 299 VAL D O 1
ATOM 13433 N N . GLY D 1 303 ? -15.52982 4.29997 -53.20555 1.000 33.19009 300 GLY D N 1
ATOM 13434 C CA . GLY D 1 303 ? -16.94879 4.55085 -53.32667 1.000 33.83124 300 GLY D CA 1
ATOM 13435 C C . GLY D 1 303 ? -17.76274 4.47338 -52.05255 1.000 39.53585 300 GLY D C 1
ATOM 13436 O O . GLY D 1 303 ? -18.93756 4.10177 -52.10754 1.000 33.54486 300 GLY D O 1
ATOM 13437 N N . VAL D 1 304 ? -17.18859 4.81505 -50.89592 1.000 31.98050 301 VAL D N 1
ATOM 13438 C CA . VAL D 1 304 ? -17.98776 4.87400 -49.67493 1.000 29.48233 301 VAL D CA 1
ATOM 13439 C C . VAL D 1 304 ? -18.95552 6.04552 -49.77391 1.000 31.61269 301 VAL D C 1
ATOM 13440 O O . VAL D 1 304 ? -18.54797 7.17217 -50.07353 1.000 35.03132 301 VAL D O 1
ATOM 13444 N N . LYS D 1 305 ? -20.24390 5.78438 -49.53416 1.000 32.66691 302 LYS D N 1
ATOM 13445 C CA . LYS D 1 305 ? -21.26853 6.80086 -49.72597 1.000 33.63920 302 LYS D CA 1
ATOM 13446 C C . LYS D 1 305 ? -21.39737 7.70958 -48.51213 1.000 35.83519 302 LYS D C 1
ATOM 13447 O O . LYS D 1 305 ? -21.37847 7.25040 -47.36746 1.000 33.56329 302 LYS D O 1
ATOM 13453 N N . LEU D 1 306 ? -21.56846 9.00159 -48.77818 1.000 39.58336 303 LEU D N 1
ATOM 13454 C CA . LEU D 1 306 ? -21.87671 10.00167 -47.76787 1.000 36.89810 303 LEU D CA 1
ATOM 13455 C C . LEU D 1 306 ? -23.37675 10.28803 -47.73078 1.000 41.99482 303 LEU D C 1
ATOM 13456 O O . LEU D 1 306 ? -24.10759 10.00647 -48.68341 1.000 41.20459 303 LEU D O 1
ATOM 13461 N N . THR D 1 307 ? -23.83473 10.86046 -46.61855 1.000 37.66189 304 THR D N 1
ATOM 13462 C CA . THR D 1 307 ? -25.19820 11.38039 -46.56399 1.000 44.51887 304 THR D CA 1
ATOM 13463 C C . THR D 1 307 ? -25.24865 12.75819 -47.21462 1.000 44.61199 304 THR D C 1
ATOM 13464 O O . THR D 1 307 ? -24.21347 13.39137 -47.46484 1.000 42.39648 304 THR D O 1
ATOM 13468 N N . PRO D 1 308 ? -26.44854 13.25647 -47.52174 1.000 51.25466 305 PRO D N 1
ATOM 13469 C CA . PRO D 1 308 ? -26.53975 14.62393 -48.05705 1.000 51.66451 305 PRO D CA 1
ATOM 13470 C C . PRO D 1 308 ? -25.93705 15.65178 -47.11900 1.000 51.35198 305 PRO D C 1
ATOM 13471 O O . PRO D 1 308 ? -25.41504 16.67471 -47.57933 1.000 52.02170 305 PRO D O 1
ATOM 13475 N N . LYS D 1 309 ? -25.96659 15.38956 -45.80969 1.000 51.81772 306 LYS D N 1
ATOM 13476 C CA . LYS D 1 309 ? -25.37503 16.28364 -44.82474 1.000 52.35374 306 LYS D CA 1
ATOM 13477 C C . LYS D 1 309 ? -23.85494 16.15824 -44.73262 1.000 50.42362 306 LYS D C 1
ATOM 13478 O O . LYS D 1 309 ? -23.22001 17.03715 -44.14132 1.000 54.66203 306 LYS D O 1
ATOM 13484 N N . GLY D 1 310 ? -23.25345 15.09926 -45.28889 1.000 46.64610 307 GLY D N 1
ATOM 13485 C CA . GLY D 1 310 ? -21.80464 14.97235 -45.36583 1.000 39.23894 307 GLY D CA 1
ATOM 13486 C C . GLY D 1 310 ? -21.18968 13.89251 -44.48141 1.000 38.85691 307 GLY D C 1
ATOM 13487 O O . GLY D 1 310 ? -19.98293 13.64905 -44.58721 1.000 34.86784 307 GLY D O 1
ATOM 13488 N N . GLY D 1 311 ? -21.96169 13.24978 -43.60777 1.000 37.44315 308 GLY D N 1
ATOM 13489 C CA . GLY D 1 311 ? -21.42221 12.15065 -42.83764 1.000 33.94167 308 GLY D CA 1
ATOM 13490 C C . GLY D 1 311 ? -21.29427 10.88640 -43.65994 1.000 35.41999 308 GLY D C 1
ATOM 13491 O O . GLY D 1 311 ? -21.87936 10.75111 -44.73414 1.000 32.82368 308 GLY D O 1
ATOM 13492 N N . VAL D 1 312 ? -20.48909 9.94482 -43.16416 1.000 29.99651 309 VAL D N 1
ATOM 13493 C CA . VAL D 1 312 ? -20.46288 8.62089 -43.77501 1.000 28.70600 309 VAL D CA 1
ATOM 13494 C C . VAL D 1 312 ? -21.77678 7.91123 -43.46785 1.000 29.62661 309 VAL D C 1
ATOM 13495 O O . VAL D 1 312 ? -22.18526 7.78952 -42.30860 1.000 29.34277 309 VAL D O 1
ATOM 13499 N N . GLN D 1 313 ? -22.46122 7.45495 -44.50854 1.000 31.07651 310 GLN D N 1
ATOM 13500 C CA . GLN D 1 313 ? -23.73108 6.76720 -44.31421 1.000 31.59425 310 GLN D CA 1
ATOM 13501 C C . GLN D 1 313 ? -23.47780 5.37257 -43.74267 1.000 33.03227 310 GLN D C 1
ATOM 13502 O O . GLN D 1 313 ? -22.58892 4.66060 -44.21803 1.000 30.00581 310 GLN D O 1
ATOM 13508 N N . VAL D 1 314 ? -24.24034 4.98101 -42.71526 1.000 28.88234 311 VAL D N 1
ATOM 13509 C CA . VAL D 1 314 ? -24.10576 3.65880 -42.11409 1.000 29.85023 311 VAL D CA 1
ATOM 13510 C C . VAL D 1 314 ? -25.47670 3.10067 -41.75381 1.000 31.66250 311 VAL D C 1
ATOM 13511 O O . VAL D 1 314 ? -26.43443 3.84240 -41.51151 1.000 30.77818 311 VAL D O 1
ATOM 13515 N N . ASP D 1 315 ? -25.54816 1.77084 -41.67572 1.000 29.87463 312 ASP D N 1
ATOM 13516 C CA . ASP D 1 315 ? -26.73471 1.10630 -41.13431 1.000 33.00520 312 ASP D CA 1
ATOM 13517 C C . ASP D 1 315 ? -26.62612 1.05786 -39.60739 1.000 31.90915 312 ASP D C 1
ATOM 13518 O O . ASP D 1 315 ? -25.73150 1.67592 -39.01459 1.000 29.24928 312 ASP D O 1
ATOM 13523 N N . GLU D 1 316 ? -27.56619 0.35956 -38.94138 1.000 30.32730 313 GLU D N 1
ATOM 13524 C CA . GLU D 1 316 ? -27.58920 0.33714 -37.47676 1.000 31.62730 313 GLU D CA 1
ATOM 13525 C C . GLU D 1 316 ? -26.39101 -0.38533 -36.88298 1.000 27.86500 313 GLU D C 1
ATOM 13526 O O . GLU D 1 316 ? -26.13539 -0.25960 -35.67619 1.000 27.59840 313 GLU D O 1
ATOM 13532 N N . PHE D 1 317 ? -25.69104 -1.18523 -37.67692 1.000 28.21134 314 PHE D N 1
ATOM 13533 C CA . PHE D 1 317 ? -24.50420 -1.88719 -37.21720 1.000 30.18553 314 PHE D CA 1
ATOM 13534 C C . PHE D 1 317 ? -23.21589 -1.20425 -37.66095 1.000 30.02445 314 PHE D C 1
ATOM 13535 O O . PHE D 1 317 ? -22.15504 -1.83599 -37.63525 1.000 28.58728 314 PHE D O 1
ATOM 13543 N N . SER D 1 318 ? -23.29186 0.06890 -38.05849 1.000 27.97052 315 SER D N 1
ATOM 13544 C CA . SER D 1 318 ? -22.14587 0.89758 -38.44128 1.000 28.13480 315 SER D CA 1
ATOM 13545 C C . SER D 1 318 ? -21.47667 0.44673 -39.74319 1.000 29.61564 315 SER D C 1
ATOM 13546 O O . SER D 1 318 ? -20.32741 0.81449 -40.01132 1.000 29.30262 315 SER D O 1
ATOM 13549 N N . ARG D 1 319 ? -22.18094 -0.30051 -40.59722 1.000 29.27793 316 ARG D N 1
ATOM 13550 C CA . ARG D 1 319 ? -21.62631 -0.73499 -41.87539 1.000 26.68646 316 ARG D CA 1
ATOM 13551 C C . ARG D 1 319 ? -21.87693 0.30332 -42.96471 1.000 30.04360 316 ARG D C 1
ATOM 13552 O O . ARG D 1 319 ? -22.98190 0.85689 -43.06727 1.000 27.68746 316 ARG D O 1
ATOM 13560 N N . THR D 1 320 ? -20.84062 0.57664 -43.76994 1.000 28.99049 317 THR D N 1
ATOM 13561 C CA . THR D 1 320 ? -20.99340 1.40446 -44.96254 1.000 30.56788 317 THR D CA 1
ATOM 13562 C C . THR D 1 320 ? -21.56630 0.56016 -46.10380 1.000 30.17137 317 THR D C 1
ATOM 13563 O O . THR D 1 320 ? -21.91114 -0.60914 -45.93109 1.000 29.90663 317 THR D O 1
ATOM 13567 N N . ASN D 1 321 ? -21.66880 1.16073 -47.28877 1.000 34.26703 318 ASN D N 1
ATOM 13568 C CA . ASN D 1 321 ? -22.11050 0.39268 -48.44584 1.000 34.32562 318 ASN D CA 1
ATOM 13569 C C . ASN D 1 321 ? -21.03285 -0.54222 -48.96751 1.000 37.85010 318 ASN D C 1
ATOM 13570 O O . ASN D 1 321 ? -21.32968 -1.38857 -49.81263 1.000 35.99744 318 ASN D O 1
ATOM 13575 N N . VAL D 1 322 ? -19.80127 -0.40177 -48.50217 1.000 30.08444 319 VAL D N 1
ATOM 13576 C CA . VAL D 1 322 ? -18.66114 -1.15699 -49.01799 1.000 30.22767 319 VAL D CA 1
ATOM 13577 C C . VAL D 1 322 ? -18.34605 -2.26323 -48.01994 1.000 35.16040 319 VAL D C 1
ATOM 13578 O O . VAL D 1 322 ? -18.17796 -1.97182 -46.82908 1.000 29.14362 319 VAL D O 1
ATOM 13582 N N . PRO D 1 323 ? -18.29703 -3.52227 -48.44118 1.000 31.95350 320 PRO D N 1
ATOM 13583 C CA . PRO D 1 323 ? -18.09518 -4.60361 -47.47364 1.000 33.19915 320 PRO D CA 1
ATOM 13584 C C . PRO D 1 323 ? -16.75651 -4.45582 -46.76976 1.000 33.75344 320 PRO D C 1
ATOM 13585 O O . PRO D 1 323 ? -15.75524 -4.04529 -47.36705 1.000 32.36625 320 PRO D O 1
ATOM 13589 N N . ASN D 1 324 ? -16.76159 -4.78381 -45.47849 1.000 35.41062 321 ASN D N 1
ATOM 13590 C CA . ASN D 1 324 ? -15.60515 -4.73058 -44.59549 1.000 30.56027 321 ASN D CA 1
ATOM 13591 C C . ASN D 1 324 ? -15.11777 -3.31337 -44.33096 1.000 31.14084 321 ASN D C 1
ATOM 13592 O O . ASN D 1 324 ? -14.00385 -3.14871 -43.82273 1.000 27.11206 321 ASN D O 1
ATOM 13597 N N . ILE D 1 325 ? -15.90953 -2.28705 -44.64132 1.000 25.45213 322 ILE D N 1
ATOM 13598 C CA . ILE D 1 325 ? -15.57767 -0.91190 -44.26897 1.000 24.57265 322 ILE D CA 1
ATOM 13599 C C . ILE D 1 325 ? -16.70283 -0.38617 -43.39006 1.000 31.13094 322 ILE D C 1
ATOM 13600 O O . ILE D 1 325 ? -17.87593 -0.41738 -43.78651 1.000 28.79982 322 ILE D O 1
ATOM 13605 N N . TYR D 1 326 ? -16.34937 0.07532 -42.19014 1.000 21.09186 323 TYR D N 1
ATOM 13606 C CA . TYR D 1 326 ? -17.30488 0.51038 -41.17920 1.000 23.09097 323 TYR D CA 1
ATOM 13607 C C . TYR D 1 326 ? -16.97470 1.94459 -40.76207 1.000 23.26454 323 TYR D C 1
ATOM 13608 O O . TYR D 1 326 ? -15.91895 2.48310 -41.10511 1.000 26.18609 323 TYR D O 1
ATOM 13617 N N . ALA D 1 327 ? -17.89476 2.57534 -40.03609 1.000 26.90246 324 ALA D N 1
ATOM 13618 C CA . ALA D 1 327 ? -17.65598 3.92426 -39.53980 1.000 24.78906 324 ALA D CA 1
ATOM 13619 C C . ALA D 1 327 ? -18.43489 4.15204 -38.24901 1.000 27.22120 324 ALA D C 1
ATOM 13620 O O . ALA D 1 327 ? -19.61512 3.79419 -38.14836 1.000 27.04847 324 ALA D O 1
ATOM 13622 N N . ILE D 1 328 ? -17.77658 4.78529 -37.26904 1.000 24.53130 325 ILE D N 1
ATOM 13623 C CA . ILE D 1 328 ? -18.35877 5.06194 -35.96359 1.000 24.45033 325 ILE D CA 1
ATOM 13624 C C . ILE D 1 328 ? -17.95251 6.47745 -35.55087 1.000 23.42877 325 ILE D C 1
ATOM 13625 O O . ILE D 1 328 ? -17.03372 7.07516 -36.12161 1.000 25.51331 325 ILE D O 1
ATOM 13630 N N . GLY D 1 329 ? -18.65610 7.02262 -34.54791 1.000 24.60173 326 GLY D N 1
ATOM 13631 C CA . GLY D 1 329 ? -18.26895 8.31928 -33.97926 1.000 26.89208 326 GLY D CA 1
ATOM 13632 C C . GLY D 1 329 ? -18.77113 9.52047 -34.76951 1.000 24.21089 326 GLY D C 1
ATOM 13633 O O . GLY D 1 329 ? -19.69171 9.42112 -35.57571 1.000 25.97596 326 GLY D O 1
ATOM 13634 N N . ASP D 1 330 ? -18.14818 10.68593 -34.52442 1.000 21.50212 327 ASP D N 1
ATOM 13635 C CA . ASP D 1 330 ? -18.61458 11.93410 -35.14700 1.000 23.18052 327 ASP D CA 1
ATOM 13636 C C . ASP D 1 330 ? -18.61502 11.89459 -36.67918 1.000 28.10704 327 ASP D C 1
ATOM 13637 O O . ASP D 1 330 ? -19.28737 12.72222 -37.30276 1.000 27.65253 327 ASP D O 1
ATOM 13642 N N . ILE D 1 331 ? -17.85222 10.99680 -37.31141 1.000 25.64421 328 ILE D N 1
ATOM 13643 C CA . ILE D 1 331 ? -17.83047 10.97631 -38.76596 1.000 24.58123 328 ILE D CA 1
ATOM 13644 C C . ILE D 1 331 ? -19.18080 10.54065 -39.33307 1.000 25.41388 328 ILE D C 1
ATOM 13645 O O . ILE D 1 331 ? -19.45863 10.81599 -40.50651 1.000 30.80635 328 ILE D O 1
ATOM 13650 N N . THR D 1 332 ? -20.03195 9.89622 -38.53002 1.000 25.33008 329 THR D N 1
ATOM 13651 C CA . THR D 1 332 ? -21.37343 9.49605 -38.96111 1.000 26.84912 329 THR D CA 1
ATOM 13652 C C . THR D 1 332 ? -22.41569 10.59703 -38.76039 1.000 35.77112 329 THR D C 1
ATOM 13653 O O . THR D 1 332 ? -23.55428 10.44918 -39.22624 1.000 34.73566 329 THR D O 1
ATOM 13657 N N . ASP D 1 333 ? -22.05935 11.68906 -38.08685 1.000 34.71282 330 ASP D N 1
ATOM 13658 C CA . ASP D 1 333 ? -22.91300 12.87935 -37.99633 1.000 34.21168 330 ASP D CA 1
ATOM 13659 C C . ASP D 1 333 ? -24.24140 12.57667 -37.30585 1.000 39.18121 330 ASP D C 1
ATOM 13660 O O . ASP D 1 333 ? -25.29225 13.09893 -37.68553 1.000 46.05399 330 ASP D O 1
ATOM 13665 N N C ARG D 1 334 ? -24.18621 11.68575 -36.31362 0.468 40.57003 331 ARG D N 1
ATOM 13666 N N D ARG D 1 334 ? -24.20038 11.73902 -36.27611 0.532 40.56053 331 ARG D N 1
ATOM 13667 C CA C ARG D 1 334 ? -25.31041 11.31472 -35.46228 0.468 39.91206 331 ARG D CA 1
ATOM 13668 C CA D ARG D 1 334 ? -25.39045 11.48881 -35.47544 0.532 40.05553 331 ARG D CA 1
ATOM 13669 C C C ARG D 1 334 ? -25.28446 12.15348 -34.18553 0.468 41.28928 331 ARG D C 1
ATOM 13670 C C D ARG D 1 334 ? -25.28439 12.21888 -34.14398 0.532 41.29136 331 ARG D C 1
ATOM 13671 O O C ARG D 1 334 ? -25.40544 13.38419 -34.22214 0.468 41.08163 331 ARG D O 1
ATOM 13672 O O D ARG D 1 334 ? -25.34489 13.45377 -34.09964 0.532 41.06100 331 ARG D O 1
ATOM 13687 N N . LEU D 1 335 ? -25.11217 11.47227 -33.05591 1.000 37.05387 332 LEU D N 1
ATOM 13688 C CA . LEU D 1 335 ? -24.86791 12.08421 -31.75969 1.000 32.83568 332 LEU D CA 1
ATOM 13689 C C . LEU D 1 335 ? -23.36096 12.24828 -31.57532 1.000 34.73088 332 LEU D C 1
ATOM 13690 O O . LEU D 1 335 ? -22.63129 11.25254 -31.51552 1.000 35.33603 332 LEU D O 1
ATOM 13695 N N . MET D 1 336 ? -22.89844 13.49155 -31.45037 1.000 27.92179 333 MET D N 1
ATOM 13696 C CA . MET D 1 336 ? -21.46161 13.74995 -31.32816 1.000 27.98766 333 MET D CA 1
ATOM 13697 C C . MET D 1 336 ? -21.08913 13.84097 -29.84749 1.000 28.37889 333 MET D C 1
ATOM 13698 O O . MET D 1 336 ? -20.89178 14.92368 -29.28292 1.000 26.23829 333 MET D O 1
ATOM 13703 N N . LEU D 1 337 ? -20.95147 12.66640 -29.22505 1.000 27.43899 334 LEU D N 1
ATOM 13704 C CA . LEU D 1 337 ? -20.56372 12.52457 -27.82100 1.000 24.32878 334 LEU D CA 1
ATOM 13705 C C . LEU D 1 337 ? -19.53640 11.41066 -27.68874 1.000 24.91488 334 LEU D C 1
ATOM 13706 O O . LEU D 1 337 ? -19.63100 10.38534 -28.37126 1.000 27.07553 334 LEU D O 1
ATOM 13711 N N . THR D 1 338 ? -18.56409 11.59695 -26.78499 1.000 22.74827 335 THR D N 1
ATOM 13712 C CA . THR D 1 338 ? -17.55198 10.56214 -26.59418 1.000 20.65287 335 THR D CA 1
ATOM 13713 C C . THR D 1 338 ? -18.13763 9.22489 -26.15345 1.000 23.99605 335 THR D C 1
ATOM 13714 O O . THR D 1 338 ? -17.79492 8.19488 -26.77027 1.000 22.98206 335 THR D O 1
ATOM 13718 N N . PRO D 1 339 ? -19.00829 9.14357 -25.13792 1.000 23.42027 336 PRO D N 1
ATOM 13719 C CA . PRO D 1 339 ? -19.48899 7.80895 -24.73644 1.000 23.25788 336 PRO D CA 1
ATOM 13720 C C . PRO D 1 339 ? -20.26958 7.10107 -25.84085 1.000 22.42576 336 PRO D C 1
ATOM 13721 O O . PRO D 1 339 ? -20.27089 5.86352 -25.87650 1.000 22.98989 336 PRO D O 1
ATOM 13725 N N . VAL D 1 340 ? -20.88635 7.84573 -26.76573 1.000 23.39686 337 VAL D N 1
ATOM 13726 C CA . VAL D 1 340 ? -21.59677 7.21253 -27.87568 1.000 23.92743 337 VAL D CA 1
ATOM 13727 C C . VAL D 1 340 ? -20.60644 6.61036 -28.86943 1.000 24.90954 337 VAL D C 1
ATOM 13728 O O . VAL D 1 340 ? -20.79226 5.48399 -29.36039 1.000 24.42813 337 VAL D O 1
ATOM 13732 N N . ALA D 1 341 ? -19.54584 7.35170 -29.19884 1.000 23.18196 338 ALA D N 1
ATOM 13733 C CA . ALA D 1 341 ? -18.52012 6.81416 -30.09199 1.000 24.19234 338 ALA D CA 1
ATOM 13734 C C . ALA D 1 341 ? -17.90353 5.55292 -29.50791 1.000 25.49438 338 ALA D C 1
ATOM 13735 O O . ALA D 1 341 ? -17.63873 4.57553 -30.23304 1.000 25.68735 338 ALA D O 1
ATOM 13737 N N . ILE D 1 342 ? -17.67408 5.55261 -28.19196 1.000 22.72486 339 ILE D N 1
ATOM 13738 C CA . ILE D 1 342 ? -17.12187 4.37660 -27.52576 1.000 21.06159 339 ILE D CA 1
ATOM 13739 C C . ILE D 1 342 ? -18.09374 3.21580 -27.63339 1.000 22.41888 339 ILE D C 1
ATOM 13740 O O . ILE D 1 342 ? -17.70633 2.08690 -27.95107 1.000 22.66445 339 ILE D O 1
ATOM 13745 N N . ASN D 1 343 ? -19.37314 3.47892 -27.35646 1.000 23.52008 340 ASN D N 1
ATOM 13746 C CA . ASN D 1 343 ? -20.38149 2.42430 -27.42867 1.000 23.43845 340 ASN D CA 1
ATOM 13747 C C . ASN D 1 343 ? -20.49538 1.85633 -28.84524 1.000 23.10641 340 ASN D C 1
ATOM 13748 O O . ASN D 1 343 ? -20.58948 0.63121 -29.02631 1.000 25.38546 340 ASN D O 1
ATOM 13753 N N . GLU D 1 344 ? -20.47863 2.72153 -29.86499 1.000 23.23052 341 GLU D N 1
ATOM 13754 C CA . GLU D 1 344 ? -20.52016 2.22396 -31.23822 1.000 25.98662 341 GLU D CA 1
ATOM 13755 C C . GLU D 1 344 ? -19.28408 1.39099 -31.56376 1.000 27.29343 341 GLU D C 1
ATOM 13756 O O . GLU D 1 344 ? -19.37877 0.38542 -32.27858 1.000 25.99636 341 GLU D O 1
ATOM 13762 N N . GLY D 1 345 ? -18.10690 1.81033 -31.08756 1.000 22.73237 342 GLY D N 1
ATOM 13763 C CA . GLY D 1 345 ? -16.89690 1.06074 -31.40332 1.000 25.73745 342 GLY D CA 1
ATOM 13764 C C . GLY D 1 345 ? -16.88079 -0.32718 -30.78100 1.000 26.45376 342 GLY D C 1
ATOM 13765 O O . GLY D 1 345 ? -16.49527 -1.31017 -31.42872 1.000 26.14653 342 GLY D O 1
ATOM 13766 N N . ALA D 1 346 ? -17.28205 -0.42695 -29.51286 1.000 21.75330 343 ALA D N 1
ATOM 13767 C CA . ALA D 1 346 ? -17.37863 -1.72540 -28.85778 1.000 23.59840 343 ALA D CA 1
ATOM 13768 C C . ALA D 1 346 ? -18.41595 -2.60882 -29.54405 1.000 27.95118 343 ALA D C 1
ATOM 13769 O O . ALA D 1 346 ? -18.18672 -3.80737 -29.76024 1.000 28.37708 343 ALA D O 1
ATOM 13771 N N . ALA D 1 347 ? -19.56743 -2.02911 -29.88867 1.000 27.67282 344 ALA D N 1
ATOM 13772 C CA . ALA D 1 347 ? -20.62124 -2.78750 -30.56671 1.000 29.04460 344 ALA D CA 1
ATOM 13773 C C . ALA D 1 347 ? -20.14122 -3.32974 -31.90772 1.000 29.92248 344 ALA D C 1
ATOM 13774 O O . ALA D 1 347 ? -20.36149 -4.50712 -32.23534 1.000 30.29180 344 ALA D O 1
ATOM 13776 N N . LEU D 1 348 ? -19.50339 -2.47265 -32.70942 1.000 24.58316 345 LEU D N 1
ATOM 13777 C CA . LEU D 1 348 ? -18.94905 -2.90115 -33.99124 1.000 20.69173 345 LEU D CA 1
ATOM 13778 C C . LEU D 1 348 ? -18.02460 -4.10093 -33.82178 1.000 27.15284 345 LEU D C 1
ATOM 13779 O O . LEU D 1 348 ? -18.13159 -5.09440 -34.55297 1.000 29.89371 345 LEU D O 1
ATOM 13784 N N . VAL D 1 349 ? -17.09371 -4.02289 -32.87143 1.000 26.06025 346 VAL D N 1
ATOM 13785 C CA . VAL D 1 349 ? -16.10769 -5.09787 -32.71733 1.000 29.02420 346 VAL D CA 1
ATOM 13786 C C . VAL D 1 349 ? -16.76757 -6.37222 -32.18088 1.000 31.10696 346 VAL D C 1
ATOM 13787 O O . VAL D 1 349 ? -16.42945 -7.48728 -32.60576 1.000 35.53318 346 VAL D O 1
ATOM 13791 N N . ASP D 1 350 ? -17.73744 -6.23913 -31.26722 1.000 26.82673 347 ASP D N 1
ATOM 13792 C CA . ASP D 1 350 ? -18.51627 -7.40832 -30.85939 1.000 32.36930 347 ASP D CA 1
ATOM 13793 C C . ASP D 1 350 ? -19.21782 -8.04898 -32.05033 1.000 31.88615 347 ASP D C 1
ATOM 13794 O O . ASP D 1 350 ? -19.31655 -9.27723 -32.12660 1.000 38.96980 347 ASP D O 1
ATOM 13799 N N . THR D 1 351 ? -19.73207 -7.23553 -32.97659 1.000 30.16630 348 THR D N 1
ATOM 13800 C CA . THR D 1 351 ? -20.49388 -7.77464 -34.10566 1.000 32.82845 348 THR D CA 1
ATOM 13801 C C . THR D 1 351 ? -19.58250 -8.45257 -35.12619 1.000 35.79942 348 THR D C 1
ATOM 13802 O O . THR D 1 351 ? -19.90587 -9.53097 -35.63775 1.000 37.70982 348 THR D O 1
ATOM 13806 N N . VAL D 1 352 ? -18.44970 -7.83249 -35.43893 1.000 28.20420 349 VAL D N 1
ATOM 13807 C CA . VAL D 1 352 ? -17.58108 -8.29811 -36.51313 1.000 28.01818 349 VAL D CA 1
ATOM 13808 C C . VAL D 1 352 ? -16.61206 -9.37817 -36.03833 1.000 31.47586 349 VAL D C 1
ATOM 13809 O O . VAL D 1 352 ? -16.36557 -10.34481 -36.75992 1.000 32.40921 349 VAL D O 1
ATOM 13813 N N . PHE D 1 353 ? -16.02357 -9.22099 -34.84831 1.000 29.63136 350 PHE D N 1
ATOM 13814 C CA . PHE D 1 353 ? -15.00698 -10.13788 -34.34893 1.000 36.42151 350 PHE D CA 1
ATOM 13815 C C . PHE D 1 353 ? -15.45189 -10.91862 -33.12799 1.000 38.34710 350 PHE D C 1
ATOM 13816 O O . PHE D 1 353 ? -14.80157 -11.90550 -32.77044 1.000 41.18085 350 PHE D O 1
ATOM 13824 N N . GLY D 1 354 ? -16.50525 -10.47581 -32.45406 1.000 36.08598 351 GLY D N 1
ATOM 13825 C CA . GLY D 1 354 ? -17.13090 -11.25705 -31.41504 1.000 37.75778 351 GLY D CA 1
ATOM 13826 C C . GLY D 1 354 ? -18.15872 -12.18860 -32.01601 1.000 35.07088 351 GLY D C 1
ATOM 13827 O O . GLY D 1 354 ? -18.31819 -12.30203 -33.23132 1.000 45.11706 351 GLY D O 1
ATOM 13828 N N . ASN D 1 355 ? -18.86558 -12.86849 -31.14093 1.000 45.76069 352 ASN D N 1
ATOM 13829 C CA . ASN D 1 355 ? -19.95065 -13.73379 -31.56190 1.000 44.07105 352 ASN D CA 1
ATOM 13830 C C . ASN D 1 355 ? -21.26305 -13.18989 -31.02403 1.000 44.10920 352 ASN D C 1
ATOM 13831 O O . ASN D 1 355 ? -22.19271 -13.94232 -30.72809 1.000 47.88554 352 ASN D O 1
ATOM 13836 N N . LYS D 1 356 ? -21.32914 -11.86223 -30.89173 1.000 41.18167 353 LYS D N 1
ATOM 13837 C CA . LYS D 1 356 ? -22.44916 -11.17666 -30.24572 1.000 41.47278 353 LYS D CA 1
ATOM 13838 C C . LYS D 1 356 ? -22.82498 -9.93522 -31.04308 1.000 40.61146 353 LYS D C 1
ATOM 13839 O O . LYS D 1 356 ? -22.38703 -8.82152 -30.73193 1.000 44.25928 353 LYS D O 1
ATOM 13845 N N . PRO D 1 357 ? -23.64993 -10.08872 -32.08197 1.000 39.54549 354 PRO D N 1
ATOM 13846 C CA . PRO D 1 357 ? -24.15998 -8.91312 -32.79847 1.000 37.36984 354 PRO D CA 1
ATOM 13847 C C . PRO D 1 357 ? -24.85342 -7.94753 -31.84352 1.000 40.41548 354 PRO D C 1
ATOM 13848 O O . PRO D 1 357 ? -25.58888 -8.35291 -30.94126 1.000 38.80698 354 PRO D O 1
ATOM 13852 N N . ARG D 1 358 ? -24.60757 -6.65582 -32.04440 1.000 37.57402 355 ARG D N 1
ATOM 13853 C CA . ARG D 1 358 ? -25.13654 -5.64140 -31.14292 1.000 35.47924 355 ARG D CA 1
ATOM 13854 C C . ARG D 1 358 ? -25.13107 -4.31576 -31.88569 1.000 36.00084 355 ARG D C 1
ATOM 13855 O O . ARG D 1 358 ? -24.21871 -4.04503 -32.67291 1.000 31.99441 355 ARG D O 1
ATOM 13863 N N . LYS D 1 359 ? -26.16966 -3.51090 -31.66347 1.000 32.71325 356 LYS D N 1
ATOM 13864 C CA . LYS D 1 359 ? -26.23314 -2.17318 -32.22299 1.000 31.32289 356 LYS D CA 1
ATOM 13865 C C . LYS D 1 359 ? -26.42032 -1.16227 -31.10229 1.000 29.25180 356 LYS D C 1
ATOM 13866 O O . LYS D 1 359 ? -27.01676 -1.46177 -30.05852 1.000 30.43064 356 LYS D O 1
ATOM 13872 N N . THR D 1 360 ? -25.89977 0.03496 -31.33522 1.000 25.62574 357 THR D N 1
ATOM 13873 C CA . THR D 1 360 ? -26.00441 1.10400 -30.35271 1.000 25.51706 357 THR D CA 1
ATOM 13874 C C . THR D 1 360 ? -27.41656 1.66818 -30.33299 1.000 29.54441 357 THR D C 1
ATOM 13875 O O . THR D 1 360 ? -28.05124 1.82914 -31.38114 1.000 29.71209 357 THR D O 1
ATOM 13879 N N . ASP D 1 361 ? -27.91089 1.93804 -29.12944 1.000 28.91550 358 ASP D N 1
ATOM 13880 C CA . ASP D 1 361 ? -29.20374 2.59137 -28.92731 1.000 28.46249 358 ASP D CA 1
ATOM 13881 C C . ASP D 1 361 ? -28.93329 4.08539 -28.81683 1.000 31.52722 358 ASP D C 1
ATOM 13882 O O . ASP D 1 361 ? -28.27980 4.53197 -27.87012 1.000 30.32305 358 ASP D O 1
ATOM 13887 N N . HIS D 1 362 ? -29.38821 4.85882 -29.79933 1.000 27.14344 359 HIS D N 1
ATOM 13888 C CA . HIS D 1 362 ? -29.14374 6.29491 -29.77321 1.000 30.25874 359 HIS D CA 1
ATOM 13889 C C . HIS D 1 362 ? -30.26899 7.06316 -29.09503 1.000 23.92652 359 HIS D C 1
ATOM 13890 O O . HIS D 1 362 ? -30.25581 8.29607 -29.11154 1.000 30.09709 359 HIS D O 1
ATOM 13897 N N . THR D 1 363 ? -31.23426 6.36727 -28.50952 1.000 26.68870 360 THR D N 1
ATOM 13898 C CA . THR D 1 363 ? -32.27658 7.02020 -27.73141 1.000 30.53289 360 THR D CA 1
ATOM 13899 C C . THR D 1 363 ? -31.90451 7.01514 -26.25413 1.000 27.48652 360 THR D C 1
ATOM 13900 O O . THR D 1 363 ? -31.14432 6.16344 -25.77765 1.000 29.51043 360 THR D O 1
ATOM 13904 N N . ARG D 1 364 ? -32.43409 8.00265 -25.53571 1.000 27.88678 361 ARG D N 1
ATOM 13905 C CA . ARG D 1 364 ? -32.33785 8.06209 -24.07981 1.000 27.44998 361 ARG D CA 1
ATOM 13906 C C . ARG D 1 364 ? -30.88704 8.11735 -23.59909 1.000 28.84694 361 ARG D C 1
ATOM 13907 O O . ARG D 1 364 ? -30.55925 7.62089 -22.51991 1.000 27.14334 361 ARG D O 1
ATOM 13915 N N . VAL D 1 365 ? -30.01136 8.73270 -24.38518 1.000 27.23551 362 VAL D N 1
ATOM 13916 C CA . VAL D 1 365 ? -28.62987 8.95121 -23.95959 1.000 27.88500 362 VAL D CA 1
ATOM 13917 C C . VAL D 1 365 ? -28.57163 10.17798 -23.05618 1.000 28.43346 362 VAL D C 1
ATOM 13918 O O . VAL D 1 365 ? -29.01345 11.26772 -23.44515 1.000 29.14836 362 VAL D O 1
ATOM 13922 N N . ALA D 1 366 ? -28.00199 10.00879 -21.86254 1.000 25.22851 363 ALA D N 1
ATOM 13923 C CA . ALA D 1 366 ? -27.77098 11.13042 -20.95928 1.000 27.12348 363 ALA D CA 1
ATOM 13924 C C . ALA D 1 366 ? -26.58123 11.96458 -21.44300 1.000 27.92778 363 ALA D C 1
ATOM 13925 O O . ALA D 1 366 ? -25.62900 11.43538 -22.02430 1.000 26.81667 363 ALA D O 1
ATOM 13927 N N . SER D 1 367 ? -26.66129 13.28737 -21.23531 1.000 24.18016 364 SER D N 1
ATOM 13928 C CA . SER D 1 367 ? -25.61114 14.21457 -21.65505 1.000 25.10520 364 SER D CA 1
ATOM 13929 C C . SER D 1 367 ? -25.64348 15.46068 -20.77030 1.000 26.03091 364 SER D C 1
ATOM 13930 O O . SER D 1 367 ? -26.58050 15.67144 -19.99083 1.000 24.18963 364 SER D O 1
ATOM 13933 N N . ALA D 1 368 ? -24.58287 16.27649 -20.86600 1.000 25.15170 365 ALA D N 1
ATOM 13934 C CA . ALA D 1 368 ? -24.44458 17.44654 -19.99978 1.000 21.47060 365 ALA D CA 1
ATOM 13935 C C . ALA D 1 368 ? -23.95807 18.65076 -20.79216 1.000 21.53306 365 ALA D C 1
ATOM 13936 O O . ALA D 1 368 ? -23.38580 18.52148 -21.87712 1.000 26.07481 365 ALA D O 1
ATOM 13938 N N . VAL D 1 369 ? -24.20115 19.84323 -20.24195 1.000 25.00289 366 VAL D N 1
ATOM 13939 C CA . VAL D 1 369 ? -23.51510 21.06261 -20.66243 1.000 22.62461 366 VAL D CA 1
ATOM 13940 C C . VAL D 1 369 ? -22.82554 21.63570 -19.43503 1.000 24.96870 366 VAL D C 1
ATOM 13941 O O . VAL D 1 369 ? -23.46385 21.82818 -18.39188 1.000 25.71852 366 VAL D O 1
ATOM 13945 N N . PHE D 1 370 ? -21.53080 21.89150 -19.54728 1.000 26.35300 367 PHE D N 1
ATOM 13946 C CA . PHE D 1 370 ? -20.81184 22.41646 -18.38470 1.000 29.30410 367 PHE D CA 1
ATOM 13947 C C . PHE D 1 370 ? -20.77531 23.93756 -18.37423 1.000 29.24618 367 PHE D C 1
ATOM 13948 O O . PHE D 1 370 ? -19.74028 24.59748 -18.23535 1.000 29.66294 367 PHE D O 1
ATOM 13956 N N . SER D 1 371 ? -21.97314 24.49758 -18.51524 1.000 32.20215 368 SER D N 1
ATOM 13957 C CA . SER D 1 371 ? -22.23318 25.88202 -18.16515 1.000 31.39954 368 SER D CA 1
ATOM 13958 C C . SER D 1 371 ? -22.11606 26.06083 -16.65044 1.000 32.37540 368 SER D C 1
ATOM 13959 O O . SER D 1 371 ? -21.98672 25.09837 -15.88556 1.000 26.19477 368 SER D O 1
ATOM 13962 N N . ILE D 1 372 ? -22.15154 27.31097 -16.20731 1.000 31.75066 369 ILE D N 1
ATOM 13963 C CA . ILE D 1 372 ? -22.07699 27.64211 -14.79165 1.000 29.97303 369 ILE D CA 1
ATOM 13964 C C . ILE D 1 372 ? -23.36104 28.36387 -14.40217 1.000 41.79872 369 ILE D C 1
ATOM 13965 O O . ILE D 1 372 ? -23.53643 29.54325 -14.70666 1.000 45.81474 369 ILE D O 1
ATOM 13970 N N . PRO D 1 373 ? -24.30997 27.66974 -13.73620 1.000 41.88916 370 PRO D N 1
ATOM 13971 C CA . PRO D 1 373 ? -24.32435 26.23539 -13.38835 1.000 37.16068 370 PRO D CA 1
ATOM 13972 C C . PRO D 1 373 ? -24.63789 25.32872 -14.58434 1.000 30.49203 370 PRO D C 1
ATOM 13973 O O . PRO D 1 373 ? -25.09704 25.79347 -15.62387 1.000 30.42729 370 PRO D O 1
ATOM 13977 N N . PRO D 1 374 ? -24.43566 24.02162 -14.43138 1.000 30.05782 371 PRO D N 1
ATOM 13978 C CA . PRO D 1 374 ? -24.47522 23.10767 -15.57511 1.000 25.15571 371 PRO D CA 1
ATOM 13979 C C . PRO D 1 374 ? -25.85694 22.49681 -15.81602 1.000 25.53205 371 PRO D C 1
ATOM 13980 O O . PRO D 1 374 ? -26.76778 22.59091 -14.98599 1.000 25.23689 371 PRO D O 1
ATOM 13984 N N . ILE D 1 375 ? -25.98184 21.84581 -16.97764 1.000 25.44605 372 ILE D N 1
ATOM 13985 C CA . ILE D 1 375 ? -27.19747 21.15868 -17.41357 1.000 26.05367 372 ILE D CA 1
ATOM 13986 C C . ILE D 1 375 ? -26.93857 19.65670 -17.40448 1.000 26.63361 372 ILE D C 1
ATOM 13987 O O . ILE D 1 375 ? -25.85458 19.20851 -17.79845 1.000 24.81212 372 ILE D O 1
ATOM 13992 N N . GLY D 1 376 ? -27.92994 18.87904 -16.97401 1.000 23.59382 373 GLY D N 1
ATOM 13993 C CA . GLY D 1 376 ? -27.92387 17.43906 -17.19904 1.000 23.96206 373 GLY D CA 1
ATOM 13994 C C . GLY D 1 376 ? -29.25678 17.00727 -17.77280 1.000 23.70726 373 GLY D C 1
ATOM 13995 O O . GLY D 1 376 ? -30.30298 17.46520 -17.32799 1.000 26.36732 373 GLY D O 1
ATOM 13996 N N . THR D 1 377 ? -29.21070 16.14108 -18.78375 1.000 21.76878 374 THR D N 1
ATOM 13997 C CA . THR D 1 377 ? -30.44963 15.81419 -19.50379 1.000 23.30543 374 THR D CA 1
ATOM 13998 C C . THR D 1 377 ? -30.39636 14.40116 -20.06793 1.000 26.38983 374 THR D C 1
ATOM 13999 O O . THR D 1 377 ? -29.33247 13.89715 -20.43492 1.000 27.91272 374 THR D O 1
ATOM 14003 N N . CYS D 1 378 ? -31.56681 13.77089 -20.12397 1.000 27.26055 375 CYS D N 1
ATOM 14004 C CA . CYS D 1 378 ? -31.71495 12.46107 -20.74595 1.000 26.88133 375 CYS D CA 1
ATOM 14005 C C . CYS D 1 378 ? -33.11777 12.35712 -21.33594 1.000 27.01795 375 CYS D C 1
ATOM 14006 O O . CYS D 1 378 ? -34.10759 12.54899 -20.62097 1.000 27.73321 375 CYS D O 1
ATOM 14009 N N . GLY D 1 379 ? -33.20250 12.02747 -22.61710 1.000 27.29131 376 GLY D N 1
ATOM 14010 C CA . GLY D 1 379 ? -34.48893 11.74675 -23.23179 1.000 25.63951 376 GLY D CA 1
ATOM 14011 C C . GLY D 1 379 ? -35.09973 12.95711 -23.90829 1.000 27.53542 376 GLY D C 1
ATOM 14012 O O . GLY D 1 379 ? -34.43431 13.95340 -24.20486 1.000 30.02543 376 GLY D O 1
ATOM 14013 N N . LEU D 1 380 ? -36.40791 12.85532 -24.15146 1.000 29.11699 377 LEU D N 1
ATOM 14014 C CA . LEU D 1 380 ? -37.10712 13.78682 -25.03392 1.000 27.31400 377 LEU D CA 1
ATOM 14015 C C . LEU D 1 380 ? -37.51385 15.07393 -24.32446 1.000 26.68698 377 LEU D C 1
ATOM 14016 O O . LEU D 1 380 ? -37.96120 15.05208 -23.17222 1.000 31.38301 377 LEU D O 1
ATOM 14021 N N . ILE D 1 381 ? -37.38484 16.20591 -25.03591 1.000 31.14404 378 ILE D N 1
ATOM 14022 C CA . ILE D 1 381 ? -38.00354 17.44376 -24.56680 1.000 29.57916 378 ILE D CA 1
ATOM 14023 C C . ILE D 1 381 ? -39.49061 17.43696 -24.91169 1.000 34.41738 378 ILE D C 1
ATOM 14024 O O . ILE D 1 381 ? -39.95418 16.70902 -25.79685 1.000 33.70227 378 ILE D O 1
ATOM 14029 N N . GLU D 1 382 ? -40.25000 18.27489 -24.19936 1.000 33.11857 379 GLU D N 1
ATOM 14030 C CA . GLU D 1 382 ? -41.70493 18.12483 -24.21272 1.000 32.34446 379 GLU D CA 1
ATOM 14031 C C . GLU D 1 382 ? -42.30500 18.43136 -25.58536 1.000 35.14227 379 GLU D C 1
ATOM 14032 O O . GLU D 1 382 ? -43.26551 17.77215 -25.99910 1.000 38.89743 379 GLU D O 1
ATOM 14038 N N . GLU D 1 383 ? -41.77190 19.41916 -26.31267 1.000 36.47571 380 GLU D N 1
ATOM 14039 C CA . GLU D 1 383 ? -42.35290 19.73112 -27.62207 1.000 41.00319 380 GLU D CA 1
ATOM 14040 C C . GLU D 1 383 ? -42.20711 18.56094 -28.58885 1.000 41.14905 380 GLU D C 1
ATOM 14041 O O . GLU D 1 383 ? -43.09030 18.32246 -29.42071 1.000 45.08065 380 GLU D O 1
ATOM 14047 N N . VAL D 1 384 ? -41.10547 17.81288 -28.49122 1.000 36.37848 381 VAL D N 1
ATOM 14048 C CA . VAL D 1 384 ? -40.94158 16.61799 -29.31461 1.000 34.68260 381 VAL D CA 1
ATOM 14049 C C . VAL D 1 384 ? -41.88798 15.51618 -28.84946 1.000 35.97876 381 VAL D C 1
ATOM 14050 O O . VAL D 1 384 ? -42.51855 14.83192 -29.66555 1.000 39.47779 381 VAL D O 1
ATOM 14054 N N . ALA D 1 385 ? -41.98648 15.30842 -27.53559 1.000 34.54945 382 ALA D N 1
ATOM 14055 C CA . ALA D 1 385 ? -42.85757 14.25441 -27.02411 1.000 34.41903 382 ALA D CA 1
ATOM 14056 C C . ALA D 1 385 ? -44.30793 14.50908 -27.41579 1.000 37.11995 382 ALA D C 1
ATOM 14057 O O . ALA D 1 385 ? -45.03965 13.57362 -27.76242 1.000 37.58907 382 ALA D O 1
ATOM 14059 N N . ALA D 1 386 ? -44.73192 15.77650 -27.39069 1.000 36.48114 383 ALA D N 1
ATOM 14060 C CA . ALA D 1 386 ? -46.12048 16.10581 -27.70904 1.000 38.71521 383 ALA D CA 1
ATOM 14061 C C . ALA D 1 386 ? -46.48652 15.72824 -29.13976 1.000 43.63491 383 ALA D C 1
ATOM 14062 O O . ALA D 1 386 ? -47.65200 15.42443 -29.41907 1.000 48.24291 383 ALA D O 1
ATOM 14064 N N . LYS D 1 387 ? -45.52018 15.75704 -30.06071 1.000 44.13964 384 LYS D N 1
ATOM 14065 C CA . LYS D 1 387 ? -45.76810 15.35299 -31.44145 1.000 43.69361 384 LYS D CA 1
ATOM 14066 C C . LYS D 1 387 ? -45.85164 13.84378 -31.61641 1.000 48.57970 384 LYS D C 1
ATOM 14067 O O . LYS D 1 387 ? -46.41194 13.38250 -32.61609 1.000 40.70318 384 LYS D O 1
ATOM 14073 N N . GLU D 1 388 ? -45.31156 13.06596 -30.68051 1.000 44.62646 385 GLU D N 1
ATOM 14074 C CA . GLU D 1 388 ? -45.27775 11.61667 -30.81017 1.000 43.95456 385 GLU D CA 1
ATOM 14075 C C . GLU D 1 388 ? -46.23101 10.89409 -29.86608 1.000 45.88629 385 GLU D C 1
ATOM 14076 O O . GLU D 1 388 ? -46.39729 9.67422 -30.00135 1.000 49.64379 385 GLU D O 1
ATOM 14082 N N . PHE D 1 389 ? -46.86547 11.60113 -28.92611 1.000 41.69759 386 PHE D N 1
ATOM 14083 C CA . PHE D 1 389 ? -47.79873 10.99110 -27.98685 1.000 42.35122 386 PHE D CA 1
ATOM 14084 C C . PHE D 1 389 ? -49.03753 11.85786 -27.84263 1.000 44.09517 386 PHE D C 1
ATOM 14085 O O . PHE D 1 389 ? -48.95354 13.08825 -27.82522 1.000 42.63958 386 PHE D O 1
ATOM 14093 N N . GLU D 1 390 ? -50.18577 11.19642 -27.70891 1.000 42.31010 387 GLU D N 1
ATOM 14094 C CA . GLU D 1 390 ? -51.45320 11.91036 -27.64472 1.000 45.96984 387 GLU D CA 1
ATOM 14095 C C . GLU D 1 390 ? -51.57618 12.71739 -26.35731 1.000 47.64111 387 GLU D C 1
ATOM 14096 O O . GLU D 1 390 ? -52.15670 13.81109 -26.36085 1.000 44.69696 387 GLU D O 1
ATOM 14102 N N . LYS D 1 391 ? -51.04184 12.19974 -25.24601 1.000 40.50530 388 LYS D N 1
ATOM 14103 C CA . LYS D 1 391 ? -51.16729 12.84491 -23.94304 1.000 41.95057 388 LYS D CA 1
ATOM 14104 C C . LYS D 1 391 ? -49.81958 12.82925 -23.23961 1.000 42.79912 388 LYS D C 1
ATOM 14105 O O . LYS D 1 391 ? -49.29378 11.75545 -22.92884 1.000 36.21642 388 LYS D O 1
ATOM 14111 N N . VAL D 1 392 ? -49.27502 14.01730 -22.98154 1.000 38.18354 389 VAL D N 1
ATOM 14112 C CA . VAL D 1 392 ? -47.97968 14.19345 -22.33314 1.000 35.51392 389 VAL D CA 1
ATOM 14113 C C . VAL D 1 392 ? -48.17301 14.99649 -21.05500 1.000 39.08094 389 VAL D C 1
ATOM 14114 O O . VAL D 1 392 ? -48.90865 15.98904 -21.04519 1.000 37.14135 389 VAL D O 1
ATOM 14118 N N . ALA D 1 393 ? -47.50335 14.58470 -19.98014 1.000 30.92631 390 ALA D N 1
ATOM 14119 C CA . ALA D 1 393 ? -47.52123 15.34428 -18.74062 1.000 34.03948 390 ALA D CA 1
ATOM 14120 C C . ALA D 1 393 ? -46.14393 15.94866 -18.47225 1.000 35.63301 390 ALA D C 1
ATOM 14121 O O . ALA D 1 393 ? -45.11070 15.35740 -18.80351 1.000 35.27626 390 ALA D O 1
ATOM 14123 N N . VAL D 1 394 ? -46.13071 17.13982 -17.87337 1.000 33.18021 391 VAL D N 1
ATOM 14124 C CA . VAL D 1 394 ? -44.88493 17.80740 -17.50060 1.000 33.80754 391 VAL D CA 1
ATOM 14125 C C . VAL D 1 394 ? -44.93324 18.11860 -16.00436 1.000 35.78042 391 VAL D C 1
ATOM 14126 O O . VAL D 1 394 ? -45.83994 18.82452 -15.53615 1.000 35.40199 391 VAL D O 1
ATOM 14130 N N . TYR D 1 395 ? -43.97961 17.56199 -15.25698 1.000 30.22512 392 TYR D N 1
ATOM 14131 C CA . TYR D 1 395 ? -43.79362 17.82606 -13.83647 1.000 30.38514 392 TYR D CA 1
ATOM 14132 C C . TYR D 1 395 ? -42.58971 18.75118 -13.67843 1.000 37.51325 392 TYR D C 1
ATOM 14133 O O . TYR D 1 395 ? -41.48101 18.40262 -14.09983 1.000 37.18749 392 TYR D O 1
ATOM 14142 N N . MET D 1 396 ? -42.80072 19.92007 -13.07966 1.000 32.07333 393 MET D N 1
ATOM 14143 C CA . MET D 1 396 ? -41.76922 20.94710 -13.02121 1.000 38.02142 393 MET D CA 1
ATOM 14144 C C . MET D 1 396 ? -41.55592 21.42007 -11.58957 1.000 38.68627 393 MET D C 1
ATOM 14145 O O . MET D 1 396 ? -42.51423 21.60169 -10.83468 1.000 40.60691 393 MET D O 1
ATOM 14150 N N . SER D 1 397 ? -40.29190 21.61782 -11.22500 1.000 35.75013 394 SER D N 1
ATOM 14151 C CA . SER D 1 397 ? -39.91022 22.26745 -9.97969 1.000 34.63382 394 SER D CA 1
ATOM 14152 C C . SER D 1 397 ? -38.80027 23.26193 -10.28397 1.000 35.46382 394 SER D C 1
ATOM 14153 O O . SER D 1 397 ? -37.87804 22.95002 -11.03590 1.000 36.22004 394 SER D O 1
ATOM 14156 N N . SER D 1 398 ? -38.89226 24.46430 -9.71496 1.000 36.18117 395 SER D N 1
ATOM 14157 C CA . SER D 1 398 ? -37.89420 25.49467 -9.98380 1.000 32.57499 395 SER D CA 1
ATOM 14158 C C . SER D 1 398 ? -37.88585 26.48614 -8.83208 1.000 46.18928 395 SER D C 1
ATOM 14159 O O . SER D 1 398 ? -38.94126 26.99157 -8.44197 1.000 43.71322 395 SER D O 1
ATOM 14162 N N . PHE D 1 399 ? -36.69542 26.78161 -8.31518 1.000 37.28992 396 PHE D N 1
ATOM 14163 C CA . PHE D 1 399 ? -36.55406 27.59176 -7.11322 1.000 37.34993 396 PHE D CA 1
ATOM 14164 C C . PHE D 1 399 ? -35.07999 27.87276 -6.88362 1.000 40.06365 396 PHE D C 1
ATOM 14165 O O . PHE D 1 399 ? -34.22891 27.07769 -7.29600 1.000 34.34102 396 PHE D O 1
ATOM 14173 N N . THR D 1 400 ? -34.75540 28.97442 -6.22236 1.000 34.63872 397 THR D N 1
ATOM 14174 C CA . THR D 1 400 ? -33.37880 29.20419 -5.81752 1.000 33.06208 397 THR D CA 1
ATOM 14175 C C . THR D 1 400 ? -33.06578 28.35979 -4.58858 1.000 34.67001 397 THR D C 1
ATOM 14176 O O . THR D 1 400 ? -33.70479 28.54336 -3.55143 1.000 33.80060 397 THR D O 1
ATOM 14180 N N . PRO D 1 401 ? -32.10597 27.43292 -4.65585 1.000 30.54019 398 PRO D N 1
ATOM 14181 C CA . PRO D 1 401 ? -31.75935 26.65125 -3.46123 1.000 30.02353 398 PRO D CA 1
ATOM 14182 C C . PRO D 1 401 ? -31.35207 27.54914 -2.29796 1.000 35.94676 398 PRO D C 1
ATOM 14183 O O . PRO D 1 401 ? -30.86788 28.66714 -2.48259 1.000 33.16440 398 PRO D O 1
ATOM 14187 N N . LEU D 1 402 ? -31.55409 27.03647 -1.08193 1.000 30.57853 399 LEU D N 1
ATOM 14188 C CA . LEU D 1 402 ? -31.30307 27.83679 0.11406 1.000 34.57660 399 LEU D CA 1
ATOM 14189 C C . LEU D 1 402 ? -29.85544 28.30342 0.18099 1.000 35.13056 399 LEU D C 1
ATOM 14190 O O . LEU D 1 402 ? -29.58597 29.46001 0.51896 1.000 34.43416 399 LEU D O 1
ATOM 14195 N N . MET D 1 403 ? -28.90024 27.42072 -0.13138 1.000 37.18169 400 MET D N 1
ATOM 14196 C CA . MET D 1 403 ? -27.50393 27.80977 0.03551 1.000 37.30844 400 MET D CA 1
ATOM 14197 C C . MET D 1 403 ? -27.16275 29.03915 -0.80140 1.000 34.89311 400 MET D C 1
ATOM 14198 O O . MET D 1 403 ? -26.30318 29.83427 -0.40470 1.000 35.62105 400 MET D O 1
ATOM 14203 N N . HIS D 1 404 ? -27.83287 29.22931 -1.94152 1.000 34.95827 401 HIS D N 1
ATOM 14204 C CA . HIS D 1 404 ? -27.54707 30.38721 -2.78326 1.000 36.03870 401 HIS D CA 1
ATOM 14205 C C . HIS D 1 404 ? -28.30305 31.63457 -2.36073 1.000 38.95628 401 HIS D C 1
ATOM 14206 O O . HIS D 1 404 ? -27.96047 32.72791 -2.82685 1.000 38.22298 401 HIS D O 1
ATOM 14213 N N . ASN D 1 405 ? -29.30410 31.50792 -1.48787 1.000 37.32607 402 ASN D N 1
ATOM 14214 C CA . ASN D 1 405 ? -29.78689 32.68888 -0.78213 1.000 41.68092 402 ASN D CA 1
ATOM 14215 C C . ASN D 1 405 ? -28.74216 33.19926 0.20869 1.000 42.44347 402 ASN D C 1
ATOM 14216 O O . ASN D 1 405 ? -28.65461 34.40931 0.43934 1.000 49.35899 402 ASN D O 1
ATOM 14221 N N . ILE D 1 406 ? -27.93407 32.30235 0.78767 1.000 37.20340 403 ILE D N 1
ATOM 14222 C CA . ILE D 1 406 ? -26.85821 32.71553 1.69098 1.000 30.98781 403 ILE D CA 1
ATOM 14223 C C . ILE D 1 406 ? -25.60331 33.11749 0.91415 1.000 32.39755 403 ILE D C 1
ATOM 14224 O O . ILE D 1 406 ? -24.86679 34.02129 1.32831 1.000 31.04316 403 ILE D O 1
ATOM 14229 N N . SER D 1 407 ? -25.32084 32.43470 -0.19911 1.000 29.46938 404 SER D N 1
ATOM 14230 C CA . SER D 1 407 ? -24.12917 32.73524 -0.98801 1.000 30.97607 404 SER D CA 1
ATOM 14231 C C . SER D 1 407 ? -24.21033 34.10238 -1.65454 1.000 32.36063 404 SER D C 1
ATOM 14232 O O . SER D 1 407 ? -23.17039 34.69835 -1.96048 1.000 31.44456 404 SER D O 1
ATOM 14235 N N . GLY D 1 408 ? -25.42225 34.59004 -1.92282 1.000 30.01372 405 GLY D N 1
ATOM 14236 C CA . GLY D 1 408 ? -25.63258 35.82287 -2.64483 1.000 34.54465 405 GLY D CA 1
ATOM 14237 C C . GLY D 1 408 ? -25.99811 35.64383 -4.10345 1.000 37.17971 405 GLY D C 1
ATOM 14238 O O . GLY D 1 408 ? -26.53693 36.57865 -4.71816 1.000 34.56391 405 GLY D O 1
ATOM 14239 N N . SER D 1 409 ? -25.74042 34.46506 -4.66842 1.000 32.06660 406 SER D N 1
ATOM 14240 C CA . SER D 1 409 ? -26.01363 34.18957 -6.07948 1.000 28.81925 406 SER D CA 1
ATOM 14241 C C . SER D 1 409 ? -27.47995 33.78194 -6.22962 1.000 32.86262 406 SER D C 1
ATOM 14242 O O . SER D 1 409 ? -27.82251 32.64994 -6.58347 1.000 33.19856 406 SER D O 1
ATOM 14245 N N . LYS D 1 410 ? -28.36744 34.74832 -5.96443 1.000 36.75440 407 LYS D N 1
ATOM 14246 C CA . LYS D 1 410 ? -29.78551 34.41337 -5.88484 1.000 32.38847 407 LYS D CA 1
ATOM 14247 C C . LYS D 1 410 ? -30.39240 34.12568 -7.25144 1.000 30.99100 407 LYS D C 1
ATOM 14248 O O . LYS D 1 410 ? -31.47910 33.54055 -7.32189 1.000 37.72052 407 LYS D O 1
ATOM 14254 N N . TYR D 1 411 ? -29.70925 34.51112 -8.32586 1.000 33.62720 408 TYR D N 1
ATOM 14255 C CA . TYR D 1 411 ? -30.12017 34.21594 -9.69067 1.000 31.37608 408 TYR D CA 1
ATOM 14256 C C . TYR D 1 411 ? -29.97501 32.74325 -10.06036 1.000 33.24273 408 TYR D C 1
ATOM 14257 O O . TYR D 1 411 ? -30.42872 32.35495 -11.13955 1.000 28.31911 408 TYR D O 1
ATOM 14266 N N . LYS D 1 412 ? -29.35036 31.92103 -9.21433 1.000 33.76200 409 LYS D N 1
ATOM 14267 C CA . LYS D 1 412 ? -29.07105 30.52288 -9.56077 1.000 28.50877 409 LYS D CA 1
ATOM 14268 C C . LYS D 1 412 ? -30.28401 29.64893 -9.24656 1.000 27.43164 409 LYS D C 1
ATOM 14269 O O . LYS D 1 412 ? -30.32176 28.90524 -8.26977 1.000 32.01679 409 LYS D O 1
ATOM 14275 N N . LYS D 1 413 ? -31.29117 29.73705 -10.10861 1.000 32.93232 410 LYS D N 1
ATOM 14276 C CA . LYS D 1 413 ? -32.48351 28.91989 -9.94759 1.000 35.57076 410 LYS D CA 1
ATOM 14277 C C . LYS D 1 413 ? -32.20142 27.49194 -10.39234 1.000 32.88663 410 LYS D C 1
ATOM 14278 O O . LYS D 1 413 ? -31.67861 27.27331 -11.48474 1.000 34.52472 410 LYS D O 1
ATOM 14284 N N . PHE D 1 414 ? -32.54323 26.52460 -9.54476 1.000 29.38891 411 PHE D N 1
ATOM 14285 C CA . PHE D 1 414 ? -32.49493 25.11747 -9.92193 1.000 34.94827 411 PHE D CA 1
ATOM 14286 C C . PHE D 1 414 ? -33.78752 24.76051 -10.64397 1.000 38.93552 411 PHE D C 1
ATOM 14287 O O . PHE D 1 414 ? -34.87548 25.13064 -10.18905 1.000 41.01485 411 PHE D O 1
ATOM 14295 N N . VAL D 1 415 ? -33.66988 24.04925 -11.76500 1.000 28.94923 412 VAL D N 1
ATOM 14296 C CA . VAL D 1 415 ? -34.82315 23.62745 -12.55578 1.000 28.84660 412 VAL D CA 1
ATOM 14297 C C . VAL D 1 415 ? -34.79131 22.11284 -12.68115 1.000 30.30160 412 VAL D C 1
ATOM 14298 O O . VAL D 1 415 ? -33.77264 21.54723 -13.09543 1.000 29.64556 412 VAL D O 1
ATOM 14302 N N . ALA D 1 416 ? -35.90783 21.46052 -12.35563 1.000 27.31318 413 ALA D N 1
ATOM 14303 C CA . ALA D 1 416 ? -36.05625 20.01944 -12.56115 1.000 33.48653 413 ALA D CA 1
ATOM 14304 C C . ALA D 1 416 ? -37.37072 19.73986 -13.27489 1.000 31.17358 413 ALA D C 1
ATOM 14305 O O . ALA D 1 416 ? -38.43451 20.15947 -12.80121 1.000 34.48106 413 ALA D O 1
ATOM 14307 N N . LYS D 1 417 ? -37.30461 19.02069 -14.40087 1.000 29.02108 414 LYS D N 1
ATOM 14308 C CA . LYS D 1 417 ? -38.49545 18.70967 -15.18663 1.000 31.13950 414 LYS D CA 1
ATOM 14309 C C . LYS D 1 417 ? -38.50766 17.23956 -15.58638 1.000 32.53021 414 LYS D C 1
ATOM 14310 O O . LYS D 1 417 ? -37.48923 16.69919 -16.02963 1.000 28.99087 414 LYS D O 1
ATOM 14316 N N . ILE D 1 418 ? -39.66564 16.60365 -15.42696 1.000 28.78412 415 ILE D N 1
ATOM 14317 C CA . ILE D 1 418 ? -39.91047 15.24500 -15.89784 1.000 28.28663 415 ILE D CA 1
ATOM 14318 C C . ILE D 1 418 ? -41.03256 15.29722 -16.92572 1.000 28.69269 415 ILE D C 1
ATOM 14319 O O . ILE D 1 418 ? -42.10478 15.85041 -16.65077 1.000 32.83943 415 ILE D O 1
ATOM 14324 N N . VAL D 1 419 ? -40.79237 14.69874 -18.09174 1.000 27.80612 416 VAL D N 1
ATOM 14325 C CA . VAL D 1 419 ? -41.77594 14.60037 -19.17685 1.000 27.82054 416 VAL D CA 1
ATOM 14326 C C . VAL D 1 419 ? -42.24206 13.15146 -19.27328 1.000 29.50374 416 VAL D C 1
ATOM 14327 O O . VAL D 1 419 ? -41.41164 12.23468 -19.32827 1.000 31.26886 416 VAL D O 1
ATOM 14331 N N . THR D 1 420 ? -43.56798 12.93527 -19.29137 1.000 29.51510 417 THR D N 1
ATOM 14332 C CA . THR D 1 420 ? -44.11173 11.57852 -19.30614 1.000 29.59492 417 THR D CA 1
ATOM 14333 C C . THR D 1 420 ? -45.10730 11.38644 -20.44775 1.000 33.95817 417 THR D C 1
ATOM 14334 O O . THR D 1 420 ? -45.74086 12.33627 -20.92801 1.000 31.30531 417 THR D O 1
ATOM 14338 N N . ASN D 1 421 ? -45.22412 10.13641 -20.88221 1.000 31.29708 418 ASN D N 1
ATOM 14339 C CA . ASN D 1 421 ? -46.39613 9.68101 -21.63012 1.000 33.16793 418 ASN D CA 1
ATOM 14340 C C . ASN D 1 421 ? -47.50535 9.48897 -20.60375 1.000 34.95533 418 ASN D C 1
ATOM 14341 O O . ASN D 1 421 ? -47.49585 8.52470 -19.83314 1.000 33.53851 418 ASN D O 1
ATOM 14346 N N . HIS D 1 422 ? -48.45281 10.42613 -20.56140 1.000 32.81529 419 HIS D N 1
ATOM 14347 C CA . HIS D 1 422 ? -49.43769 10.40259 -19.48738 1.000 31.90017 419 HIS D CA 1
ATOM 14348 C C . HIS D 1 422 ? -50.40652 9.22545 -19.58215 1.000 35.91478 419 HIS D C 1
ATOM 14349 O O . HIS D 1 422 ? -51.10115 8.94548 -18.60207 1.000 38.80327 419 HIS D O 1
ATOM 14356 N N . SER D 1 423 ? -50.46055 8.51782 -20.71102 1.000 38.39223 420 SER D N 1
ATOM 14357 C CA . SER D 1 423 ? -51.40203 7.40528 -20.81581 1.000 37.19859 420 SER D CA 1
ATOM 14358 C C . SER D 1 423 ? -50.94663 6.19232 -20.01133 1.000 41.04691 420 SER D C 1
ATOM 14359 O O . SER D 1 423 ? -51.78927 5.44043 -19.51214 1.000 43.28226 420 SER D O 1
ATOM 14362 N N . ASP D 1 424 ? -49.63344 5.97940 -19.85144 1.000 33.70432 421 ASP D N 1
ATOM 14363 C CA . ASP D 1 424 ? -49.16978 4.91408 -18.96582 1.000 37.45419 421 ASP D CA 1
ATOM 14364 C C . ASP D 1 424 ? -48.15598 5.35795 -17.91385 1.000 43.33142 421 ASP D C 1
ATOM 14365 O O . ASP D 1 424 ? -47.75519 4.53150 -17.08699 1.000 39.39031 421 ASP D O 1
ATOM 14370 N N . GLY D 1 425 ? -47.74963 6.62732 -17.89947 1.000 32.97857 422 GLY D N 1
ATOM 14371 C CA . GLY D 1 425 ? -46.82135 7.11722 -16.89934 1.000 39.84642 422 GLY D CA 1
ATOM 14372 C C . GLY D 1 425 ? -45.34940 6.97826 -17.24521 1.000 33.47366 422 GLY D C 1
ATOM 14373 O O . GLY D 1 425 ? -44.50237 7.41297 -16.45208 1.000 31.71908 422 GLY D O 1
ATOM 14374 N N . THR D 1 426 ? -45.01659 6.39858 -18.39731 1.000 34.94668 423 THR D N 1
ATOM 14375 C CA . THR D 1 426 ? -43.61857 6.18540 -18.76223 1.000 32.44658 423 THR D CA 1
ATOM 14376 C C . THR D 1 426 ? -42.87712 7.51080 -18.84051 1.000 29.62026 423 THR D C 1
ATOM 14377 O O . THR D 1 426 ? -43.34053 8.45522 -19.48243 1.000 29.10009 423 THR D O 1
ATOM 14381 N N . VAL D 1 427 ? -41.71189 7.57420 -18.19995 1.000 31.09586 424 VAL D N 1
ATOM 14382 C CA . VAL D 1 427 ? -40.89196 8.78127 -18.25022 1.000 26.65122 424 VAL D CA 1
ATOM 14383 C C . VAL D 1 427 ? -40.21047 8.84749 -19.61065 1.000 28.93100 424 VAL D C 1
ATOM 14384 O O . VAL D 1 427 ? -39.48812 7.92172 -19.99793 1.000 29.89617 424 VAL D O 1
ATOM 14388 N N . LEU D 1 428 ? -40.43195 9.94565 -20.33790 1.000 24.41436 425 LEU D N 1
ATOM 14389 C CA . LEU D 1 428 ? -39.85933 10.13078 -21.66439 1.000 22.09710 425 LEU D CA 1
ATOM 14390 C C . LEU D 1 428 ? -38.60912 10.98931 -21.65540 1.000 25.02493 425 LEU D C 1
ATOM 14391 O O . LEU D 1 428 ? -37.80487 10.88878 -22.58996 1.000 28.71947 425 LEU D O 1
ATOM 14396 N N . GLY D 1 429 ? -38.46090 11.85716 -20.65570 1.000 27.53306 426 GLY D N 1
ATOM 14397 C CA . GLY D 1 429 ? -37.29490 12.71296 -20.54940 1.000 28.89265 426 GLY D CA 1
ATOM 14398 C C . GLY D 1 429 ? -37.20513 13.36770 -19.18734 1.000 25.52024 426 GLY D C 1
ATOM 14399 O O . GLY D 1 429 ? -38.22536 13.58146 -18.52715 1.000 25.86223 426 GLY D O 1
ATOM 14400 N N . VAL D 1 430 ? -35.97549 13.66651 -18.75672 1.000 26.16503 427 VAL D N 1
ATOM 14401 C CA . VAL D 1 430 ? -35.67833 14.36341 -17.50759 1.000 25.15298 427 VAL D CA 1
ATOM 14402 C C . VAL D 1 430 ? -34.64839 15.44630 -17.82176 1.000 21.73165 427 VAL D C 1
ATOM 14403 O O . VAL D 1 430 ? -33.68503 15.19296 -18.55559 1.000 24.11783 427 VAL D O 1
ATOM 14407 N N . HIS D 1 431 ? -34.86168 16.65262 -17.27772 1.000 23.10182 428 HIS D N 1
ATOM 14408 C CA . HIS D 1 431 ? -34.09434 17.83114 -17.65727 1.000 24.86813 428 HIS D CA 1
ATOM 14409 C C . HIS D 1 431 ? -33.76790 18.63505 -16.40526 1.000 27.14716 428 HIS D C 1
ATOM 14410 O O . HIS D 1 431 ? -34.66569 18.93685 -15.61036 1.000 26.22947 428 HIS D O 1
ATOM 14417 N N . LEU D 1 432 ? -32.47530 18.94070 -16.20508 1.000 26.64466 429 LEU D N 1
ATOM 14418 C CA . LEU D 1 432 ? -31.98701 19.51738 -14.95779 1.000 26.00435 429 LEU D CA 1
ATOM 14419 C C . LEU D 1 432 ? -31.02683 20.66651 -15.23127 1.000 25.87417 429 LEU D C 1
ATOM 14420 O O . LEU D 1 432 ? -30.14253 20.55715 -16.09069 1.000 24.98479 429 LEU D O 1
ATOM 14425 N N . LEU D 1 433 ? -31.18787 21.75680 -14.47428 1.000 23.87174 430 LEU D N 1
ATOM 14426 C CA . LEU D 1 433 ? -30.23864 22.86946 -14.47872 1.000 23.19709 430 LEU D CA 1
ATOM 14427 C C . LEU D 1 433 ? -29.88798 23.20317 -13.03992 1.000 26.84696 430 LEU D C 1
ATOM 14428 O O . LEU D 1 433 ? -30.78323 23.47945 -12.23363 1.000 28.92485 430 LEU D O 1
ATOM 14433 N N . GLY D 1 434 ? -28.60213 23.19157 -12.72515 1.000 25.97795 431 GLY D N 1
ATOM 14434 C CA . GLY D 1 434 ? -28.13274 23.57025 -11.40200 1.000 32.68204 431 GLY D CA 1
ATOM 14435 C C . GLY D 1 434 ? -26.91912 22.75511 -11.00523 1.000 31.13219 431 GLY D C 1
ATOM 14436 O O . GLY D 1 434 ? -26.55921 21.76745 -11.64905 1.000 28.90347 431 GLY D O 1
ATOM 14437 N N . ASP D 1 435 ? -26.28990 23.17749 -9.90611 1.000 29.96439 432 ASP D N 1
ATOM 14438 C CA . ASP D 1 435 ? -25.08533 22.49822 -9.42437 1.000 32.50111 432 ASP D CA 1
ATOM 14439 C C . ASP D 1 435 ? -25.33568 21.00204 -9.30734 1.000 23.88620 432 ASP D C 1
ATOM 14440 O O . ASP D 1 435 ? -26.32132 20.57369 -8.70482 1.000 26.19767 432 ASP D O 1
ATOM 14445 N N . GLY D 1 436 ? -24.42914 20.21220 -9.88506 1.000 26.68196 433 GLY D N 1
ATOM 14446 C CA . GLY D 1 436 ? -24.47061 18.76391 -9.78457 1.000 26.97110 433 GLY D CA 1
ATOM 14447 C C . GLY D 1 436 ? -25.37308 18.07093 -10.78354 1.000 25.91714 433 GLY D C 1
ATOM 14448 O O . GLY D 1 436 ? -25.42602 16.83497 -10.78440 1.000 25.78615 433 GLY D O 1
ATOM 14449 N N . ALA D 1 437 ? -26.07949 18.81854 -11.63275 1.000 23.17443 434 ALA D N 1
ATOM 14450 C CA . ALA D 1 437 ? -26.97171 18.19305 -12.60561 1.000 23.73925 434 ALA D CA 1
ATOM 14451 C C . ALA D 1 437 ? -26.29880 17.12251 -13.45819 1.000 22.14176 434 ALA D C 1
ATOM 14452 O O . ALA D 1 437 ? -26.93544 16.08162 -13.69290 1.000 24.98724 434 ALA D O 1
ATOM 14454 N N . PRO D 1 438 ? -25.06245 17.28672 -13.95093 1.000 21.87851 435 PRO D N 1
ATOM 14455 C CA . PRO D 1 438 ? -24.46103 16.19158 -14.73931 1.000 23.28024 435 PRO D CA 1
ATOM 14456 C C . PRO D 1 438 ? -24.27361 14.92460 -13.92902 1.000 28.00127 435 PRO D C 1
ATOM 14457 O O . PRO D 1 438 ? -24.38789 13.82578 -14.48174 1.000 25.08775 435 PRO D O 1
ATOM 14461 N N . GLU D 1 439 ? -23.98954 15.04308 -12.62583 1.000 25.81185 436 GLU D N 1
ATOM 14462 C CA . GLU D 1 439 ? -23.82513 13.85827 -11.79812 1.000 23.49666 436 GLU D CA 1
ATOM 14463 C C . GLU D 1 439 ? -25.16599 13.21029 -11.48544 1.000 24.14482 436 GLU D C 1
ATOM 14464 O O . GLU D 1 439 ? -25.26574 11.97791 -11.40367 1.000 24.57164 436 GLU D O 1
ATOM 14470 N N . ILE D 1 440 ? -26.19794 14.03392 -11.28714 1.000 22.81236 437 ILE D N 1
ATOM 14471 C CA . ILE D 1 440 ? -27.52548 13.51517 -10.96228 1.000 25.56028 437 ILE D CA 1
ATOM 14472 C C . ILE D 1 440 ? -28.07799 12.69893 -12.11730 1.000 27.71733 437 ILE D C 1
ATOM 14473 O O . ILE D 1 440 ? -28.76148 11.68411 -11.90847 1.000 25.13614 437 ILE D O 1
ATOM 14478 N N . ILE D 1 441 ? -27.82336 13.14211 -13.35114 1.000 25.57235 438 ILE D N 1
ATOM 14479 C CA . ILE D 1 441 ? -28.54463 12.57718 -14.48715 1.000 23.83286 438 ILE D CA 1
ATOM 14480 C C . ILE D 1 441 ? -28.05043 11.18596 -14.86337 1.000 27.91639 438 ILE D C 1
ATOM 14481 O O . ILE D 1 441 ? -28.77483 10.44831 -15.53860 1.000 24.15864 438 ILE D O 1
ATOM 14486 N N . GLN D 1 442 ? -26.84835 10.78084 -14.44256 1.000 24.79957 439 GLN D N 1
ATOM 14487 C CA . GLN D 1 442 ? -26.29946 9.52222 -14.94671 1.000 22.91728 439 GLN D CA 1
ATOM 14488 C C . GLN D 1 442 ? -27.19366 8.34396 -14.59385 1.000 24.03007 439 GLN D C 1
ATOM 14489 O O . GLN D 1 442 ? -27.53419 7.53366 -15.46319 1.000 26.04723 439 GLN D O 1
ATOM 14495 N N . ALA D 1 443 ? -27.56864 8.21144 -13.31559 1.000 22.75994 440 ALA D N 1
ATOM 14496 C CA . ALA D 1 443 ? -28.41946 7.08322 -12.95172 1.000 25.03961 440 ALA D CA 1
ATOM 14497 C C . ALA D 1 443 ? -29.84334 7.25820 -13.46977 1.000 26.16769 440 ALA D C 1
ATOM 14498 O O . ALA D 1 443 ? -30.58703 6.27569 -13.54931 1.000 27.24691 440 ALA D O 1
ATOM 14500 N N . VAL D 1 444 ? -30.23808 8.48259 -13.81918 1.000 26.31220 441 VAL D N 1
ATOM 14501 C CA . VAL D 1 444 ? -31.49860 8.65968 -14.53780 1.000 26.84737 441 VAL D CA 1
ATOM 14502 C C . VAL D 1 444 ? -31.44215 7.93761 -15.87908 1.000 27.61266 441 VAL D C 1
ATOM 14503 O O . VAL D 1 444 ? -32.43316 7.34409 -16.32701 1.000 28.62535 441 VAL D O 1
ATOM 14507 N N . GLY D 1 445 ? -30.28069 7.96641 -16.53931 1.000 27.10517 442 GLY D N 1
ATOM 14508 C CA . GLY D 1 445 ? -30.12690 7.21080 -17.77048 1.000 25.32258 442 GLY D CA 1
ATOM 14509 C C . GLY D 1 445 ? -30.45755 5.74042 -17.59136 1.000 25.70378 442 GLY D C 1
ATOM 14510 O O . GLY D 1 445 ? -31.10206 5.12944 -18.44169 1.000 27.53309 442 GLY D O 1
ATOM 14511 N N . VAL D 1 446 ? -30.02182 5.15470 -16.48294 1.000 27.57106 443 VAL D N 1
ATOM 14512 C CA . VAL D 1 446 ? -30.34800 3.75959 -16.20895 1.000 30.26013 443 VAL D CA 1
ATOM 14513 C C . VAL D 1 446 ? -31.85213 3.60033 -16.01527 1.000 30.41895 443 VAL D C 1
ATOM 14514 O O . VAL D 1 446 ? -32.46541 2.65758 -16.53513 1.000 30.72593 443 VAL D O 1
ATOM 14518 N N . CYS D 1 447 ? -32.47355 4.53373 -15.28735 1.000 27.68314 444 CYS D N 1
ATOM 14519 C CA . CYS D 1 447 ? -33.91612 4.48352 -15.06137 1.000 30.19120 444 CYS D CA 1
ATOM 14520 C C . CYS D 1 447 ? -34.68650 4.39435 -16.37122 1.000 29.82213 444 CYS D C 1
ATOM 14521 O O . CYS D 1 447 ? -35.59883 3.57071 -16.51425 1.000 29.60398 444 CYS D O 1
ATOM 14524 N N . LEU D 1 448 ? -34.34285 5.24704 -17.33804 1.000 28.04744 445 LEU D N 1
ATOM 14525 C CA . LEU D 1 448 ? -35.11883 5.27319 -18.57349 1.000 25.55394 445 LEU D CA 1
ATOM 14526 C C . LEU D 1 448 ? -34.88575 4.01960 -19.40514 1.000 30.78234 445 LEU D C 1
ATOM 14527 O O . LEU D 1 448 ? -35.79262 3.56940 -20.12060 1.000 30.22032 445 LEU D O 1
ATOM 14532 N N . ARG D 1 449 ? -33.69632 3.42679 -19.33065 1.000 34.59648 446 ARG D N 1
ATOM 14533 C CA . ARG D 1 449 ? -33.53075 2.17618 -20.05175 1.000 34.22485 446 ARG D CA 1
ATOM 14534 C C . ARG D 1 449 ? -34.29180 1.04779 -19.37594 1.000 33.68513 446 ARG D C 1
ATOM 14535 O O . ARG D 1 449 ? -34.58440 0.04123 -20.02751 1.000 41.26885 446 ARG D O 1
ATOM 14543 N N . LEU D 1 450 ? -34.69371 1.23531 -18.11888 1.000 31.16330 447 LEU D N 1
ATOM 14544 C CA . LEU D 1 450 ? -35.57114 0.32381 -17.39883 1.000 31.30747 447 LEU D CA 1
ATOM 14545 C C . LEU D 1 450 ? -37.04464 0.71221 -17.52022 1.000 33.44704 447 LEU D C 1
ATOM 14546 O O . LEU D 1 450 ? -37.88047 0.16246 -16.79771 1.000 35.76660 447 LEU D O 1
ATOM 14551 N N . ASN D 1 451 ? -37.36759 1.66445 -18.39717 1.000 30.97048 448 ASN D N 1
ATOM 14552 C CA . ASN D 1 451 ? -38.74565 2.09867 -18.64808 1.000 36.37956 448 ASN D CA 1
ATOM 14553 C C . ASN D 1 451 ? -39.44782 2.51066 -17.35488 1.000 33.77495 448 ASN D C 1
ATOM 14554 O O . ASN D 1 451 ? -40.61860 2.19072 -17.12861 1.000 36.01906 448 ASN D O 1
ATOM 14559 N N . ALA D 1 452 ? -38.72867 3.23254 -16.49802 1.000 31.05088 449 ALA D N 1
ATOM 14560 C CA . ALA D 1 452 ? -39.31815 3.77096 -15.28221 1.000 31.21481 449 ALA D CA 1
ATOM 14561 C C . ALA D 1 452 ? -40.53169 4.63284 -15.60917 1.000 31.84781 449 ALA D C 1
ATOM 14562 O O . ALA D 1 452 ? -40.59245 5.28833 -16.65798 1.000 31.57688 449 ALA D O 1
ATOM 14564 N N . LYS D 1 453 ? -41.50423 4.61856 -14.69725 1.000 31.74194 450 LYS D N 1
ATOM 14565 C CA . LYS D 1 453 ? -42.65742 5.50875 -14.71940 1.000 32.77755 450 LYS D CA 1
ATOM 14566 C C . LYS D 1 453 ? -42.51165 6.57348 -13.63380 1.000 32.16632 450 LYS D C 1
ATOM 14567 O O . LYS D 1 453 ? -41.72122 6.42988 -12.69377 1.000 33.31590 450 LYS D O 1
ATOM 14573 N N . ILE D 1 454 ? -43.29630 7.64897 -13.76292 1.000 30.24236 451 ILE D N 1
ATOM 14574 C CA . ILE D 1 454 ? -43.27473 8.70105 -12.74615 1.000 33.62039 451 ILE D CA 1
ATOM 14575 C C . ILE D 1 454 ? -43.54412 8.11170 -11.36999 1.000 36.67986 451 ILE D C 1
ATOM 14576 O O . ILE D 1 454 ? -42.96929 8.54740 -10.36757 1.000 32.72926 451 ILE D O 1
ATOM 14581 N N . SER D 1 455 ? -44.40441 7.09407 -11.29672 1.000 36.67044 452 SER D N 1
ATOM 14582 C CA . SER D 1 455 ? -44.69733 6.49170 -9.99916 1.000 33.61123 452 SER D CA 1
ATOM 14583 C C . SER D 1 455 ? -43.45684 5.85054 -9.38399 1.000 35.68028 452 SER D C 1
ATOM 14584 O O . SER D 1 455 ? -43.33116 5.79116 -8.15404 1.000 33.58034 452 SER D O 1
ATOM 14587 N N . ASP D 1 456 ? -42.53131 5.36444 -10.21489 1.000 31.14588 453 ASP D N 1
ATOM 14588 C CA . ASP D 1 456 ? -41.31181 4.77262 -9.67286 1.000 32.69016 453 ASP D CA 1
ATOM 14589 C C . ASP D 1 456 ? -40.42772 5.84358 -9.04467 1.000 32.01200 453 ASP D C 1
ATOM 14590 O O . ASP D 1 456 ? -39.82805 5.62506 -7.98515 1.000 34.36003 453 ASP D O 1
ATOM 14595 N N . PHE D 1 457 ? -40.35458 7.01351 -9.67426 1.000 31.93436 454 PHE D N 1
ATOM 14596 C CA . PHE D 1 457 ? -39.64854 8.13779 -9.07053 1.000 29.76770 454 PHE D CA 1
ATOM 14597 C C . PHE D 1 457 ? -40.33057 8.58571 -7.77570 1.000 36.14383 454 PHE D C 1
ATOM 14598 O O . PHE D 1 457 ? -39.68437 8.71018 -6.72976 1.000 30.88386 454 PHE D O 1
ATOM 14606 N N . TYR D 1 458 ? -41.63915 8.84619 -7.82543 1.000 33.06997 455 TYR D N 1
ATOM 14607 C CA . TYR D 1 458 ? -42.31756 9.39594 -6.65278 1.000 35.72077 455 TYR D CA 1
ATOM 14608 C C . TYR D 1 458 ? -42.36650 8.39725 -5.50155 1.000 34.42342 455 TYR D C 1
ATOM 14609 O O . TYR D 1 458 ? -42.30486 8.79972 -4.33291 1.000 36.18574 455 TYR D O 1
ATOM 14618 N N . ASN D 1 459 ? -42.46898 7.10000 -5.80449 1.000 34.25929 456 ASN D N 1
ATOM 14619 C CA . ASN D 1 459 ? -42.47713 6.08601 -4.75583 1.000 35.61711 456 ASN D CA 1
ATOM 14620 C C . ASN D 1 459 ? -41.11638 5.90296 -4.10140 1.000 32.77009 456 ASN D C 1
ATOM 14621 O O . ASN D 1 459 ? -41.04937 5.30528 -3.02443 1.000 36.15815 456 ASN D O 1
ATOM 14626 N N . THR D 1 460 ? -40.03783 6.37314 -4.73241 1.000 27.27508 457 THR D N 1
ATOM 14627 C CA . THR D 1 460 ? -38.69983 6.28000 -4.14822 1.000 29.09419 457 THR D CA 1
ATOM 14628 C C . THR D 1 460 ? -38.52918 7.34302 -3.07034 1.000 31.79168 457 THR D C 1
ATOM 14629 O O . THR D 1 460 ? -38.97979 8.47746 -3.23208 1.000 32.08330 457 THR D O 1
ATOM 14633 N N . ILE D 1 461 ? -37.87676 6.97915 -1.96959 1.000 29.20030 458 ILE D N 1
ATOM 14634 C CA . ILE D 1 461 ? -37.70284 7.91357 -0.86075 1.000 32.28980 458 ILE D CA 1
ATOM 14635 C C . ILE D 1 461 ? -36.52376 8.83307 -1.15843 1.000 28.40424 458 ILE D C 1
ATOM 14636 O O . ILE D 1 461 ? -35.47085 8.38218 -1.63105 1.000 29.78119 458 ILE D O 1
ATOM 14641 N N . GLY D 1 462 ? -36.70996 10.13438 -0.92341 1.000 30.73247 459 GLY D N 1
ATOM 14642 C CA . GLY D 1 462 ? -35.67722 11.09430 -1.27402 1.000 31.30553 459 GLY D CA 1
ATOM 14643 C C . GLY D 1 462 ? -34.48343 11.03337 -0.33650 1.000 33.58261 459 GLY D C 1
ATOM 14644 O O . GLY D 1 462 ? -34.58129 10.58304 0.80478 1.000 29.83706 459 GLY D O 1
ATOM 14645 N N . VAL D 1 463 ? -33.32798 11.47184 -0.85643 1.000 29.60906 460 VAL D N 1
ATOM 14646 C CA . VAL D 1 463 ? -32.13608 11.74729 -0.05097 1.000 29.77009 460 VAL D CA 1
ATOM 14647 C C . VAL D 1 463 ? -32.16893 13.22756 0.31493 1.000 26.20210 460 VAL D C 1
ATOM 14648 O O . VAL D 1 463 ? -32.24961 14.08647 -0.56914 1.000 30.84340 460 VAL D O 1
ATOM 14652 N N . HIS D 1 464 ? -32.09852 13.53394 1.61351 1.000 31.30543 461 HIS D N 1
ATOM 14653 C CA . HIS D 1 464 ? -32.29149 14.89079 2.10847 1.000 27.29964 461 HIS D CA 1
ATOM 14654 C C . HIS D 1 464 ? -31.08318 15.34734 2.91359 1.000 25.32055 461 HIS D C 1
ATOM 14655 O O . HIS D 1 464 ? -30.61723 14.60317 3.78901 1.000 27.04282 461 HIS D O 1
ATOM 14662 N N . PRO D 1 465 ? -30.57751 16.57217 2.69206 1.000 24.49667 462 PRO D N 1
ATOM 14663 C CA . PRO D 1 465 ? -31.04031 17.55699 1.70198 1.000 23.40873 462 PRO D CA 1
ATOM 14664 C C . PRO D 1 465 ? -30.23037 17.44897 0.41768 1.000 28.57244 462 PRO D C 1
ATOM 14665 O O . PRO D 1 465 ? -29.00437 17.51488 0.47364 1.000 28.04264 462 PRO D O 1
ATOM 14669 N N . THR D 1 466 ? -30.86040 17.25695 -0.74869 1.000 25.42859 463 THR D N 1
ATOM 14670 C CA . THR D 1 466 ? -30.16162 17.28885 -2.02637 1.000 22.19825 463 THR D CA 1
ATOM 14671 C C . THR D 1 466 ? -31.01698 18.05651 -3.01964 1.000 25.58797 463 THR D C 1
ATOM 14672 O O . THR D 1 466 ? -32.18787 18.32583 -2.76647 1.000 29.34366 463 THR D O 1
ATOM 14676 N N . SER D 1 467 ? -30.41448 18.42202 -4.15734 1.000 25.10495 464 SER D N 1
ATOM 14677 C CA . SER D 1 467 ? -31.22052 18.86975 -5.28634 1.000 25.99791 464 SER D CA 1
ATOM 14678 C C . SER D 1 467 ? -31.93189 17.68914 -5.92805 1.000 26.20373 464 SER D C 1
ATOM 14679 O O . SER D 1 467 ? -33.07911 17.80986 -6.37807 1.000 30.36329 464 SER D O 1
ATOM 14682 N N . ALA D 1 468 ? -31.25667 16.53599 -5.97519 1.000 26.01705 465 ALA D N 1
ATOM 14683 C CA . ALA D 1 468 ? -31.78855 15.39566 -6.70365 1.000 28.91831 465 ALA D CA 1
ATOM 14684 C C . ALA D 1 468 ? -33.12972 14.95048 -6.14652 1.000 27.16724 465 ALA D C 1
ATOM 14685 O O . ALA D 1 468 ? -33.95438 14.41265 -6.89209 1.000 27.11037 465 ALA D O 1
ATOM 14687 N N . GLU D 1 469 ? -33.37017 15.15299 -4.84444 1.000 27.66278 466 GLU D N 1
ATOM 14688 C CA . GLU D 1 469 ? -34.61256 14.64048 -4.26709 1.000 27.69700 466 GLU D CA 1
ATOM 14689 C C . GLU D 1 469 ? -35.83878 15.29977 -4.88537 1.000 31.22658 466 GLU D C 1
ATOM 14690 O O . GLU D 1 469 ? -36.94263 14.76239 -4.76002 1.000 29.50840 466 GLU D O 1
ATOM 14696 N N . GLU D 1 470 ? -35.67787 16.44085 -5.56223 1.000 29.47737 467 GLU D N 1
ATOM 14697 C CA . GLU D 1 470 ? -36.82748 17.03906 -6.23482 1.000 27.57058 467 GLU D CA 1
ATOM 14698 C C . GLU D 1 470 ? -37.45031 16.07171 -7.24184 1.000 28.52462 467 GLU D C 1
ATOM 14699 O O . GLU D 1 470 ? -38.65043 16.15988 -7.52334 1.000 29.14201 467 GLU D O 1
ATOM 14705 N N . LEU D 1 471 ? -36.65478 15.15811 -7.80229 1.000 26.46197 468 LEU D N 1
ATOM 14706 C CA . LEU D 1 471 ? -37.15409 14.22517 -8.81297 1.000 27.52411 468 LEU D CA 1
ATOM 14707 C C . LEU D 1 471 ? -38.05071 13.15199 -8.22223 1.000 30.52133 468 LEU D C 1
ATOM 14708 O O . LEU D 1 471 ? -38.78360 12.48961 -8.97432 1.000 30.87582 468 LEU D O 1
ATOM 14713 N N . CYS D 1 472 ? -38.00581 12.95845 -6.90544 1.000 27.46433 469 CYS D N 1
ATOM 14714 C CA . CYS D 1 472 ? -38.79951 11.93692 -6.23052 1.000 27.88886 469 CYS D CA 1
ATOM 14715 C C . CYS D 1 472 ? -39.90304 12.55228 -5.37536 1.000 35.64581 469 CYS D C 1
ATOM 14716 O O . CYS D 1 472 ? -40.49648 11.86547 -4.53193 1.000 36.80867 469 CYS D O 1
ATOM 14719 N N . SER D 1 473 ? -40.20600 13.83571 -5.59992 1.000 31.92311 470 SER D N 1
ATOM 14720 C CA . SER D 1 473 ? -41.19608 14.57688 -4.82040 1.000 33.03722 470 SER D CA 1
ATOM 14721 C C . SER D 1 473 ? -42.27759 15.19204 -5.69844 1.000 40.73549 470 SER D C 1
ATOM 14722 O O . SER D 1 473 ? -42.93770 16.15040 -5.28142 1.000 39.73628 470 SER D O 1
ATOM 14725 N N . MET D 1 474 ? -42.45791 14.67970 -6.90900 1.000 39.84856 471 MET D N 1
ATOM 14726 C CA . MET D 1 474 ? -43.38685 15.26053 -7.87162 1.000 39.99071 471 MET D CA 1
ATOM 14727 C C . MET D 1 474 ? -44.43264 14.21590 -8.24443 1.000 40.16852 471 MET D C 1
ATOM 14728 O O . MET D 1 474 ? -44.11564 13.21090 -8.88732 1.000 36.80579 471 MET D O 1
ATOM 14733 N N . ARG D 1 475 ? -45.68046 14.46643 -7.83851 1.000 43.87878 472 ARG D N 1
ATOM 14734 C CA . ARG D 1 475 ? -46.80422 13.56693 -8.07096 1.000 45.95277 472 ARG D CA 1
ATOM 14735 C C . ARG D 1 475 ? -47.85462 14.14205 -9.00912 1.000 43.93758 472 ARG D C 1
ATOM 14736 O O . ARG D 1 475 ? -48.57879 13.37851 -9.65063 1.000 45.19716 472 ARG D O 1
ATOM 14744 N N . THR D 1 476 ? -47.95635 15.46627 -9.09677 1.000 40.61769 473 THR D N 1
ATOM 14745 C CA . THR D 1 476 ? -49.01064 16.14126 -9.83543 1.000 43.37630 473 THR D CA 1
ATOM 14746 C C . THR D 1 476 ? -48.42106 16.92173 -10.99994 1.000 38.29265 473 THR D C 1
ATOM 14747 O O . THR D 1 476 ? -47.53929 17.76594 -10.78804 1.000 42.51086 473 THR D O 1
ATOM 14751 N N . PRO D 1 477 ? -48.89100 16.70459 -12.22509 1.000 38.90390 474 PRO D N 1
ATOM 14752 C CA . PRO D 1 477 ? -48.35759 17.46880 -13.35715 1.000 37.23821 474 PRO D CA 1
ATOM 14753 C C . PRO D 1 477 ? -48.58894 18.96318 -13.19100 1.000 43.28977 474 PRO D C 1
ATOM 14754 O O . PRO D 1 477 ? -49.59184 19.40616 -12.62151 1.000 40.56127 474 PRO D O 1
ATOM 14758 N N . SER D 1 478 ? -47.63442 19.74204 -13.70162 1.000 39.44502 475 SER D N 1
ATOM 14759 C CA . SER D 1 478 ? -47.79036 21.18815 -13.77956 1.000 42.88484 475 SER D CA 1
ATOM 14760 C C . SER D 1 478 ? -48.68292 21.59334 -14.94641 1.000 41.22016 475 SER D C 1
ATOM 14761 O O . SER D 1 478 ? -49.43577 22.56707 -14.83368 1.000 41.69450 475 SER D O 1
ATOM 14764 N N . TYR D 1 479 ? -48.60248 20.87412 -16.06217 1.000 38.63336 476 TYR D N 1
ATOM 14765 C CA . TYR D 1 479 ? -49.43675 21.10361 -17.23792 1.000 40.71299 476 TYR D CA 1
ATOM 14766 C C . TYR D 1 479 ? -49.29917 19.89166 -18.15510 1.000 44.42348 476 TYR D C 1
ATOM 14767 O O . TYR D 1 479 ? -48.52024 18.97099 -17.88313 1.000 40.30131 476 TYR D O 1
ATOM 14776 N N . TYR D 1 480 ? -50.06131 19.90844 -19.25319 1.000 40.09722 477 TYR D N 1
ATOM 14777 C CA . TYR D 1 480 ? -50.14358 18.79165 -20.18853 1.000 40.60289 477 TYR D CA 1
ATOM 14778 C C . TYR D 1 480 ? -50.03089 19.28458 -21.62372 1.000 42.80189 477 TYR D C 1
ATOM 14779 O O . TYR D 1 480 ? -50.18969 20.47573 -21.91712 1.000 44.52730 477 TYR D O 1
ATOM 14788 N N . TYR D 1 481 ? -49.76277 18.33744 -22.51945 1.000 39.69522 478 TYR D N 1
ATOM 14789 C CA . TYR D 1 481 ? -50.02270 18.48036 -23.94612 1.000 43.14117 478 TYR D CA 1
ATOM 14790 C C . TYR D 1 481 ? -51.01615 17.39356 -24.32992 1.000 48.24065 478 TYR D C 1
ATOM 14791 O O . TYR D 1 481 ? -50.74655 16.20450 -24.12049 1.000 44.95822 478 TYR D O 1
ATOM 14800 N N . VAL D 1 482 ? -52.16735 17.79705 -24.86673 1.000 48.94343 479 VAL D N 1
ATOM 14801 C CA . VAL D 1 482 ? -53.16604 16.86644 -25.37878 1.000 47.70198 479 VAL D CA 1
ATOM 14802 C C . VAL D 1 482 ? -53.27215 17.10363 -26.87639 1.000 49.15760 479 VAL D C 1
ATOM 14803 O O . VAL D 1 482 ? -53.64741 18.19962 -27.31572 1.000 52.42748 479 VAL D O 1
ATOM 14807 N N . LYS D 1 483 ? -52.91320 16.08963 -27.66114 1.000 48.14548 480 LYS D N 1
ATOM 14808 C CA . LYS D 1 483 ? -52.88868 16.20728 -29.11869 1.000 51.18221 480 LYS D CA 1
ATOM 14809 C C . LYS D 1 483 ? -52.10104 17.43351 -29.57588 1.000 53.94369 480 LYS D C 1
ATOM 14810 O O . LYS D 1 483 ? -52.42661 18.05958 -30.58615 1.000 55.26371 480 LYS D O 1
ATOM 14816 N N . GLY D 1 484 ? -51.04400 17.78094 -28.84141 1.000 52.93449 481 GLY D N 1
ATOM 14817 C CA . GLY D 1 484 ? -50.15835 18.86067 -29.22241 1.000 47.70293 481 GLY D CA 1
ATOM 14818 C C . GLY D 1 484 ? -50.44152 20.18932 -28.55559 1.000 49.45243 481 GLY D C 1
ATOM 14819 O O . GLY D 1 484 ? -49.65717 21.13020 -28.73240 1.000 48.20096 481 GLY D O 1
ATOM 14820 N N . GLU D 1 485 ? -51.51757 20.29301 -27.78266 1.000 53.47019 482 GLU D N 1
ATOM 14821 C CA . GLU D 1 485 ? -51.96039 21.56196 -27.22188 1.000 55.84989 482 GLU D CA 1
ATOM 14822 C C . GLU D 1 485 ? -51.65000 21.60601 -25.73052 1.000 51.04897 482 GLU D C 1
ATOM 14823 O O . GLU D 1 485 ? -52.12652 20.76086 -24.96415 1.000 49.53433 482 GLU D O 1
ATOM 14829 N N . LYS D 1 486 ? -50.86458 22.60160 -25.33128 1.000 52.92722 483 LYS D N 1
ATOM 14830 C CA . LYS D 1 486 ? -50.54181 22.84489 -23.93345 1.000 45.22966 483 LYS D CA 1
ATOM 14831 C C . LYS D 1 486 ? -51.79156 23.27719 -23.16585 1.000 54.43908 483 LYS D C 1
ATOM 14832 O O . LYS D 1 486 ? -52.65734 23.97554 -23.69927 1.000 59.36757 483 LYS D O 1
ATOM 14838 N N . MET D 1 487 ? -51.88668 22.85934 -21.90249 1.000 47.40569 484 MET D N 1
ATOM 14839 C CA . MET D 1 487 ? -53.02408 23.24366 -21.07032 1.000 49.20879 484 MET D CA 1
ATOM 14840 C C . MET D 1 487 ? -52.79266 22.77304 -19.64009 1.000 48.30893 484 MET D C 1
ATOM 14841 O O . MET D 1 487 ? -52.16829 21.73270 -19.40767 1.000 43.78956 484 MET D O 1
ATOM 14846 N N . GLU D 1 488 ? -53.33312 23.53493 -18.68535 1.000 49.90055 485 GLU D N 1
ATOM 14847 C CA . GLU D 1 488 ? -52.97754 23.32519 -17.28369 1.000 53.04538 485 GLU D CA 1
ATOM 14848 C C . GLU D 1 488 ? -53.63624 22.08009 -16.69752 1.000 54.81661 485 GLU D C 1
ATOM 14849 O O . GLU D 1 488 ? -53.03373 21.40384 -15.85306 1.000 49.90699 485 GLU D O 1
ATOM 14855 N N . LYS D 1 489 ? -54.86648 21.77366 -17.10263 1.000 54.92117 486 LYS D N 1
ATOM 14856 C CA . LYS D 1 489 ? -55.58095 20.62325 -16.55085 1.000 54.02788 486 LYS D CA 1
ATOM 14857 C C . LYS D 1 489 ? -56.19820 19.74537 -17.64018 1.000 49.42666 486 LYS D C 1
ATOM 14858 O O . LYS D 1 489 ? -56.16150 20.09569 -18.81789 1.000 48.50202 486 LYS D O 1
#

Solvent-accessible surface area: 76455 Å² total; per-residue (Å²): 192,154,49,68,59,22,38,3,0,0,6,10,0,10,26,6,0,14,46,0,0,105,10,0,9,60,82,50,65,60,164,1,0,0,2,17,28,26,48,35,32,0,80,96,70,30,10,0,0,1,6,43,7,15,0,8,15,26,20,0,19,44,8,0,2,13,0,1,51,8,50,7,45,10,105,6,0,59,16,0,1,12,77,44,59,50,105,29,44,124,27,43,4,116,94,2,16,61,25,2,40,98,7,0,49,77,43,2,116,72,60,74,26,38,14,124,123,29,166,22,1,61,46,22,74,5,30,9,12,0,68,48,104,51,32,0,2,0,47,103,64,36,76,66,189,20,54,61,84,34,91,0,76,3,88,43,0,0,0,11,32,18,2,84,16,74,75,34,110,30,54,11,43,131,46,13,35,8,10,5,58,0,3,45,26,104,112,26,8,113,52,1,0,0,6,5,7,36,84,35,0,0,4,5,0,6,0,0,2,5,2,57,44,129,75,12,84,0,7,0,0,29,142,60,96,26,0,1,127,58,40,3,84,30,1,22,79,23,2,30,127,1,2,77,52,31,31,4,91,29,31,42,84,18,27,4,35,94,6,35,93,47,157,119,40,12,41,54,0,25,3,117,69,46,112,78,48,58,2,45,20,1,0,2,19,71,31,54,75,15,54,14,138,56,3,56,13,74,92,30,38,11,121,78,40,147,158,20,0,1,88,48,65,114,57,10,107,13,73,15,106,19,0,12,0,0,9,29,0,17,30,151,67,52,59,22,16,3,8,62,29,14,0,10,3,8,1,20,29,46,37,4,137,110,100,91,111,15,40,37,80,79,20,2,22,20,0,12,2,18,5,10,1,0,17,0,27,54,22,12,63,56,0,6,172,112,56,110,72,0,0,0,7,69,19,43,76,26,25,60,48,6,64,28,8,49,0,122,59,13,79,6,0,0,2,0,0,0,21,62,80,85,12,33,6,20,0,0,1,2,0,4,72,25,0,4,29,1,0,1,1,0,0,0,0,3,85,39,93,0,98,22,56,23,1,90,85,6,16,13,3,58,20,15,22,1,32,40,2,10,70,18,163,105,23,44,29,24,25,28,149,46,107,127,41,118,142,67,144,112,90,59,19,42,2,0,0,7,8,0,10,26,6,0,14,47,0,0,100,17,0,6,61,111,69,68,69,142,0,0,0,1,17,29,27,59,35,33,0,79,99,69,31,11,0,4,2,6,44,8,15,0,9,15,22,20,0,20,46,7,0,1,13,0,0,51,6,49,6,46,12,104,5,0,57,26,0,0,12,60,44,60,50,109,39,45,111,18,38,3,115,84,2,17,53,10,2,43,119,6,0,64,80,40,2,122,72,58,90,26,37,15,120,123,23,163,30,4,67,50,25,74,5,28,8,12,0,67,46,86,62,15,0,1,0,53,95,65,41,64,79,176,22,64,64,80,43,90,0,75,4,84,32,0,0,0,11,33,17,2,86,14,71,75,31,111,28,93,11,36,127,65,14,33,7,11,6,58,0,3,44,25,103,94,21,8,105,74,0,0,0,4,5,6,35,83,36,0,0,4,5,0,6,0,1,1,6,2,58,43,125,64,15,84,0,6,0,0,28,144,52,108,31,0,1,165,54,40,4,85,33,0,26,94,24,0,32,110,1,2,76,52,32,33,4,84,31,28,42,87,18,26,4,34,105,7,51,113,41,156,114,39,8,33,59,0,27,3,115,65,51,111,76,52,62,4,44,22,1,0,3,18,63,30,52,79,15,52,14,135,49,4,54,14,72,94,23,41,11,117,66,44,151,159,23,0,1,82,51,60,120,49,12,109,15,94,11,90,56,0,12,0,1,9,29,0,17,34,150,65,53,58,22,19,2,9,62,31,14,0,15,4,6,0,30,28,42,34,22,153,158,95,93,116,15,43,36,81,87,19,2,21,22,0,13,1,17,5,10,2,0,17,0,26,54,21,10,62,65,0,8,184,114,59,99,65,0,0,0,8,76,20,51,76,28,25,61,47,7,69,29,8,45,0,129,42,14,66,6,0,1,1,0,0,0,22,60,88,76,14,26,7,20,0,0,1,1,0,4,76,25,0,4,28,0,0,0,1,0,0,0,0,7,70,34,106,2,74,20,55,35,1,75,63,8,16,13,3,58,20,15,25,0,27,38,3,9,68,16,120,96,26,43,24,29,22,9,162,39,106,122,43,130,157,73,130,184,54,19,32,4,0,0,6,10,0,10,27,6,0,12,50,0,0,105,16,0,8,59,85,78,64,55,132,0,0,0,1,17,26,26,49,36,33,1,78,98,67,30,11,0,0,1,6,43,8,15,0,9,15,25,19,0,20,48,7,0,1,10,0,1,53,6,49,7,46,11,105,5,0,58,25,0,0,14,48,43,58,48,110,37,49,115,15,26,4,109,103,2,17,60,25,1,42,91,8,0,49,76,43,2,121,77,58,66,25,39,14,124,123,24,164,7,3,64,38,43,79,4,28,8,6,0,59,46,106,35,29,0,0,0,36,92,63,41,74,48,171,20,66,59,81,67,130,0,91,1,82,43,0,0,0,14,33,17,2,87,15,74,72,33,71,29,66,10,32,126,55,13,33,7,10,5,56,0,2,46,24,101,107,25,8,111,58,0,0,0,4,5,6,36,84,35,0,0,5,5,0,6,0,1,1,6,2,58,43,127,80,11,82,0,9,0,0,28,143,50,103,30,0,0,150,54,41,3,80,40,1,26,78,24,0,29,131,2,2,76,55,31,31,3,83,26,30,43,94,26,26,4,37,98,4,46,101,48,154,122,36,9,29,59,0,32,3,119,76,50,124,75,53,62,4,42,20,1,0,3,17,67,32,54,80,14,53,15,138,54,2,53,14,73,78,32,42,9,116,82,36,145,152,23,0,1,88,50,61,114,53,14,116,12,76,18,105,24,1,13,1,1,10,31,0,19,27,148,61,54,60,21,19,1,9,63,36,14,0,15,4,8,1,36,29,42,32,25,158,167,72,97,114,17,46,36,81,85,22,2,23,22,0,12,1,20,5,9,1,0,18,1,26,58,23,10,65,58,0,8,176,112,66,104,72,0,0,0,8,75,19,53,73,28,28,61,50,8,67,30,8,47,0,125,58,17,81,7,0,1,1,0,0,0,21,60,84,75,13,21,7,21,0,0,2,1,0,5,81,26,0,5,27,1,0,0,2,0,0,0,0,5,71,40,88,1,78,22,56,33,1,73,68,7,16,13,3,58,21,15,23,1,28,37,2,9,66,18,146,104,23,39,22,27,24,20,177,45,109,119,42,124,156,66,148,124,122,170,184,50,106,53,11,42,1,0,0,5,10,0,10,27,5,1,13,48,0,0,104,16,0,10,59,98,55,69,63,88,0,0,0,2,16,27,24,50,39,33,2,79,94,66,30,12,0,1,2,6,44,9,15,0,8,15,23,21,0,19,45,7,0,1,11,0,1,54,7,51,5,44,10,106,6,0,60,27,0,0,13,59,45,61,52,109,38,46,107,25,27,4,114,100,2,15,60,23,2,42,120,8,0,60,82,45,0,116,77,60,74,27,38,15,126,128,28,146,8,3,47,48,23,78,4,27,8,10,0,60,47,83,48,36,0,2,0,47,95,64,38,76,67,185,21,64,53,85,47,106,0,97,0,66,35,0,0,0,12,31,17,2,86,14,73,74,33,110,27,92,10,40,130,54,13,34,7,10,5,56,0,2,45,26,98,102,26,9,114,48,0,0,0,4,6,5,35,81,36,0,0,6,6,0,10,0,2,2,8,3,59,45,131,73,14,87,0,8,0,0,26,141,66,108,27,0,1,178,59,39,2,84,41,2,34,80,10,4,30,122,3,6,77,54,32,33,4,83,31,31,42,87,16,30,5,37,105,6,54,102,42,156,116,36,9,29,56,0,26,2,113,70,48,113,76,50,50,4,40,21,1,0,2,17,66,30,54,78,15,48,23,132,46,3,56,13,74,90,28,38,10,118,79,38,148,151,24,0,1,85,30,58,105,48,6,112,15,72,15,92,48,0,12,0,1,9,28,0,8,26,77,66,55,58,22,18,1,8,60,29,3,0,12,4,6,0,23,33,43,28,11,143,131,102,79,104,15,52,55,80,85,22,2,21,20,1,14,4,25,7,14,1,0,17,1,26,60,24,11,67,69,0,10,194,118,51,105,93,0,0,0,9,70,20,49,74,34,27,60,53,5,67,28,8,40,0,120,60,10,77,3,1,0,2,0,0,0,24,76,85,75,14,28,6,21,0,0,1,0,1,4,74,27,0,4,28,0,0,0,2,0,0,0,0,4,77,38,95,0,79,21,51,29,1,92,82,7,18,12,3,58,20,15,24,1,25,42,2,9,69,17,142,79,21,43,22,43,26,41,158,45,112,117,65,124,191

B-factor: mean 32.9, std 10.07, range [16.77, 113.76]

InterPro domains:
  IPR001100 Pyridine nucleotide-disulphide oxidoreductase, class I [PIRSF000350] (3-465)
  IPR001864 Trypanothione reductase [PR00470] (29-48)
  IPR001864 Trypanothione reductase [PR00470] (64-84)
  IPR001864 Trypanothione reductase [PR00470] (106-124)
  IPR001864 Trypanothione reductase [PR00470] (234-254)
  IPR001864 Trypanothione reductase [PR00470] (266-276)
  IPR001864 Trypanothione reductase [TIGR01423] (2-487)
  IPR004099 Pyridine nucleotide-disulphide oxidoreductase, dimerisation domain [PF02852] (362-468)
  IPR012999 Pyridine nucleotide-disulphide oxidoreductase, class I, active site [PS00076] (49-59)
  IPR016156 FAD/NAD-linked reductase, dimerisation domain superfamily [G3DSA:3.30.390.30] (361-491)
  IPR016156 FAD/NAD-linked reductase, dimerisation domain superfamily [SSF55424] (358-477)
  IPR023753 FAD/NAD(P)-binding domain [PF07992] (5-342)
  IPR036188 FAD/NAD(P)-binding domain superfamily [G3DSA:3.50.50.60] (5-351)
  IPR036188 FAD/NAD(P)-binding domain superfamily [G3DSA:3.50.50.60] (173-295)
  IPR036188 FAD/NAD(P)-binding domain superfamily [SSF51905] (1-354)
  IPR046952 Glutathione reductase/thioredoxin reductase-like [PTHR42737] (3-473)

Secondary structure (DSSP, 8-state):
---EEEEEEEE--SHHHHHHHHHHHHHH---EEEEES-SSSBTTTB--TT-HHHHHSHHHHHHHHHHHHHHHHHHHGGGGTEE--GGG-EE-HHHHHHHHHHHHHHHHHHHHHHHHHSTTEEEEESEEEEEETTEEEEESSSSTTSPEEEEEEEEEEEE---EEE-----TTGGG-B-HHHHTT-SS--SEEEEE-SSHHHHHHHHHHHHHPPTT-EEEEEESSSSSSTTS-HHHHHHHHHHHHHTT-EEEES--EEEEEE-TTS-EEEEETTS-EEEESEEEE-S-EEE--GGG-GGGTTPPBPTTSSBP--TTSB-SSTTEEE-GGGG-S---HHHHHHHHHHHHHHHHHS-------SS-EEEE--SS-EEEEE--HHHHHHH-SEEEEEEEEE--HHHHHHS-TT--EEEEEEEETTTTEEEEEEEESTTHHHHHHHHHHHHHTT-BHHHHHHSPPPSS-SGGGGGS--S-SEEEETTEEESS--/-EEEEEEEE--SHHHHHHHHHHHHHH---EEEEES-SSSBTTTB--TT-HHHHHSHHHHHHHHHHHHHHHHHHHGGGGTEE--GGG-EE-HHHHHHHHHHHHHHHHHHHHHHHHHSTTEEEEESEEEEEETTEEEEESSSSTTSPEEEEEEEEEEEE---EEE-----TTGGG-B-HHHHTT-SS--SEEEEE-SSHHHHHHHHHHHHHPPTT-EEEEEESSSSSSTTS-HHHHHHHHHHHHHTT-EEEET--EEEEEE-TTS-EEEEETTS-EEEESEEEE-S-EEE--GGG-GGGTTPPBPTTSPBP--TTSB-SSTTEEE-GGGG-S---HHHHHHHHHHHHHHHHSSS------SS-EEEE--SS-EEEEE--HHHHHHH-SEEEEEEEEE--HHHHHHS-TT--EEEEEEEETTTTEEEEEEEESTTHHHHHHHHHHHGGGT-BHHHHHTSPPPSS-SGGGGGS--S-SEEEETTEEESS--/-EEEEEEE--SHHHHHHHHHHHHHH---EEEEES-SSSBTTTB--TT-HHHHHSHHHHHHHHHHHHHHHHHHHGGGGTEE--GGG-EE-HHHHHHHHHHHHHHHHHHHHHHHHT-TTEEEEESEEEEEETTEEEEESSSSTTSPEEEEEEEEEEEE---EEE-----TTGGG-B-HHHHTT-SS--SEEEEE-SSHHHHHHHHHHHHHPPTT-EEEEEESSSSSSTTS-HHHHHHHHHHHHHTT-EEEES--EEEEEE-TTS-EEEEETTS-EEEESEEEE-S-EEE--GGGTGGGTT--B-TTSSBP--TTSB-SSTTEEE-GGGG-S---HHHHHHHHHHHHHHHSSSS------SS--EEE--SS-EEEEE--HHHHHHH-SEEEEEEEEE--HHHHHHS-TT--EEEEEEEETTT-BEEEEEEESTTHHHHHHHHHHHHHTT-BHHHHHTSPPPSS-SGGGGGS--S-SEEEETTEEESS--/---PPPEEEEEEE--SHHHHHHHHHHHHHH---EEEEES-SSSBTTTB--TT-HHHHHSHHHHHHHHHHHHHHHHHHHGGGGTEE--GGG-EE-HHHHHHHHHHHHHHHHHHHHHHHHHSTTEEEEESEEEEEETTEEEEESSSSTTSPEEEEEEEEEEEE---EEE-----TTGGG-B-HHHHTT-SS--SEEEEE-SSHHHHHHHHHHHHHPPTT-EEEEEESSSSSSTTS-HHHHHHHHHHHHHTT-EEEET--EEEEEE-TTS-EEEEETTS-EEEESEEEE-S-EEE--GGG-GGGTTPPBPTTSSBP--TT-B-SSTTEEE-GGGG-S---HHHHHHHHHHHHHHHTSS-------SS-EEEE--SS-EEEEE--HHHHHHH-SEEEEEEEEE--HHHHHHS-TT--EEEEEEEETTT-BEEEEEEESTTHHHHHHHHHHHHHTT-BHHHHHHSPPPSS-SGGGGGS--S-SEEEETTEEE--

GO terms:
  GO:0031981 nuclear lumen (C, HTP)
  GO:0005737 cytoplasm (C, HTP)
  GO:0020023 kinetoplast (C, HTP)
  GO:0097014 ciliary plasm (C, IDA)
  GO:0005654 nucleoplasm (C, IDA)
  GO:0005737 cytoplasm (C, IDA)
  GO:0020015 glycosome (C, IDA)

Nearest PDB structures (foldseek):
  6btl-assembly1_A  TM=9.975E-01  e=7.938E-99  Trypanosoma brucei brucei TREU927
  1typ-assembly1_B  TM=9.941E-01  e=5.481E-85  Crithidia fasciculata
  1feb-assembly1_B  TM=9.947E-01  e=1.538E-84  Crithidia fasciculata
  1tyt-assembly1_B  TM=9.944E-01  e=4.569E-84  Crithidia fasciculata
  2jk6-assembly1_A  TM=9.951E-01  e=7.154E-83  Leishmania infantum

Sequence (1951 aa):
HMSKAFDLVVIGAGSGGLEAGWNAATLYGKRVAVVDVQTSHGPPFYAALGGTCVNVGCVPKKLMVTGAQYMDHLRESAGFGWEFDGSSVKANWKKLIAAKNEAVLDINKSYEGMFNDTEGLDFFLGWGSLESKNVVVVRETADPKSAVKERLQADHILLATGSWPQMPAIPGIEHCISSNEAFYLPEPPRRVLTVGGGFISVEFAGIFNAYKPPGGKVTLCYRNNLILRRGFDETIREEVTKQLTANGIEIMTNENPAKVSLNTDGSKHVTFESGKTLDVDVVMMAIGRIPRTNDLQLGNVGVKLTPKGGVQVDEFSRTNVPNIYAIGDITDRLMLTPVAINEGAALVDTVFGNKPRKTDHTRVASAVFSIPPIGTCGLIEEVAAKEFEKVAVYMSSFTPLMHNISGSKYKKFVAKIVTNHSDGTVLGVHLLGDGAPEIIQAVGVCLRLNAKISDFYNTIGVHPTSAEELCSMRTPSYYYVKGEKMEKLPSKAFDLVVIGAGSGGLEAGWNAATLYGKRVAVVDVQTSHGPPFYAALGGTCVNVGCVPKKLMVTGAQYMDHLRESAGFGWEFDGSSVKANWKKLIAAKNEAVLDINKSYEGMFNDTEGLDFFLGWGSLESKNVVVVRETADPKSAVKERLQADHILLATGSWPQMPAIPGIEHCISSNEAFYLPEPPRRVLTVGGGFISVEFAGIFNAYKPPGGKVTLCYRNNLILRGFDETIREEVTKQLTANGIEIMTNENPAKVSLNTDGSKHVTFESGKTLDVDVVMMAIGRIPRTNDLQLGNVGVKLTPKGGVQVDEFSRTNVPNIYAIGDITDRLMLTPVAINEGAALVDTVFGNKPRKTDHTRVASAVFSIPPIGTCGLIEEVAAKEFEKVAVYMSSFTPLMHNISGSKYKKFVAKIVTNHSDGTVLGVHLLGDGAPEIIQAVGVCLRLNAKISDFYNTIGVHPTSAEELCSMRTPSYYYVKGEKMEKLPKAFDLVVIGAGSGGLEAGWNAATLYGKRVAVVDVQTSHGPPFYAALGGTCVNVGCVPKKLMVTGAQYMDHLRESAGFGWEFDGSSVKANWKKLIAAKNEAVLDINKSYEGMFNDTEGLDFFLGWGSLESKNVVVVRETADPKSAVKERLQADHILLATGSWPQMPAIPGIEHCISSNEAFYLPEPPRRVLTVGGGFISVEFAGIFNAYKPPGGKVTLCYRNNNNNLILRGFDETIREEVTKQLTANGIEIMTNENPAKVSLNTDGSKHVTFESGKTLDVDVVMMAIGRIPRTNDLQLGNVGVKLTPKGGVQVDEFSRTNVPNIYAIGDITDRLMLTPVAINEGAALVDTVFGNKPRKTDHTRVASAVFSIPPIGTCGLIEEVAAKEFEKVAVYMSSFTPLMHNISGSKYKKFVAKIVTNHSDGTVLGVHLLGDGAPEIIQAVGVCLRLNAKISDFYNTIGVHPTSAEELCSMRTPSYYYVKGEKMEKLPGSHMSKAFDLVVIGAGSGGLEAGWNAATLYGKRVAVVDVQTSHGPPFYAALGGTCVNVGCVPKKLMVTGAQYMDHLRESAGFGWEFDGSSVKANWKKLIAAKNEAVLDINKSYEGMFNDTEGLDFFLGWGSLESKNVVVVRETADPKSAVKERLQADHILLATGSWPQMPAIPGIEHCISSNEAFYLPEPPRRVLTVGGGFISVEFAGIFNAYKPPGGKVTLCYRNNLILRGFDETIREEVTKQLTANGIEIMTNENPAKVSLNTDGSKHVTFESGKTLDVDVVMMAIGRIPRTNDLQLGNVGVKLTPKGGVQVDEFSRTNVPNIYAIGDITDRRLMLTPVAINEGAALVDTVFGNKPRKTDHTRVASAVFSIPPIGTCGLIEEVAAKEFEKVAVYMSSFTPLMHNISGSKYKKFVAKIVTNHSDGTVLGVHLLGDGAPEIIQAVGVCLRLNAKISDFYNTIGVHPTSAEELCSMRTPSYYYVKGEKMEK

Organism: Trypanosoma brucei brucei (strain 927/4 GUTat10.1) (NCBI:txid185431)